Protein 3EGC (pdb70)

Nearest PDB structures (foldseek):
  3egc-assembly3_E  TM=1.004E+00  e=5.718E-53  Burkholderia thailandensis E264
  3egc-assembly3_F  TM=1.004E+00  e=3.625E-52  Burkholderia thailandensis E264
  2jcg-assembly1_A-2  TM=8.851E-01  e=3.028E-18  Priestia megaterium
  4rk0-assembly1_B  TM=8.457E-01  e=2.436E-17  Enterococcus faecalis V583
  3d8u-assembly1_A  TM=8.103E-01  e=1.680E-12  Vibrio parahaemolyticus

B-factor: mean 36.32, std 6.31, range [16.02, 64.43]

InterPro domains:
  IPR000843 LacI-type HTH domain [PF00356] (11-56)
  IPR000843 LacI-type HTH domain [PS50932] (10-64)
  IPR000843 LacI-type HTH domain [SM00354] (9-79)
  IPR000843 LacI-type HTH domain [cd01392] (13-64)
  IPR001761 Periplasmic binding protein/LacI sugar binding domain [PF00532] (68-327)
  IPR010982 Lambda repressor-like, DNA-binding domain superfamily [G3DSA:1.10.260.40] (3-66)
  IPR010982 Lambda repressor-like, DNA-binding domain superfamily [SSF47413] (9-68)
  IPR028082 Periplasmic binding protein-like I [SSF53822] (69-324)

Radius of gyration: 48.57 Å; Cα contacts (8 Å, |Δi|>4): 3548; chains: 6; bounding box: 94×152×73 Å

CATH classification: 3.40.50.2300 (+1 more: 3.40.50.2300)

Secondary structure (DSSP, 8-state):
---EEEEEES-TTSHHHHHHHHHHHHHHHHTT-EEEEEE-TT-HHHHHHHHHHHHHTT-SEEEE-PPSS--HHHHHSS-TTS-EEEESS----TT-EEEEE-HHHHHHHHHHHHHHTT--SEEEE-S-TTSHHHHHHHHHHHHHHHHTT----GGGEE---HHHHHHHHT----SEEEESSHHHHHHHHHHHHHHT--BTTTBEEEEES--GGGGGSSS---EEE--HHHHHHHHHHHHHHHHHTSS---EEEE--EEE--/---EEEEEES-TTSHHHHHHHHHHHHHHHHHT-EEEEEE-TT-HHHHHHHHHHHHHTT-SEEEE-PPSS--THHHHSS-TTS-EEEESS----TT-EEEEE-HHHHHHHHHHHHHHTT--SEEEE-S-TTSHHHHHHHHHHHHHHHHHT----GGGEE---HHHHHHHHT----SEEEESSHHHHHHHHHHHHHHT--BTTTBEEEEES--GGGGGSSSPPPEEE--HHHHHHHHHHHHHHHHHTS----EEEE--EEE--/---EEEEEES-TTSHHHHHHHHHHHHHHHHTT-EEEEEE-TT-HHHHHHHHHHHHHTT-SEEEE-PPSS--THHHHSS-TTS-EEEESS----TT-EEEEE-HHHHHHHHHHHHHHTT--SEEEE-S-TTSHHHHHHHHHHHHHHHHTT----GGGEE---HHHHHHHHT----SEEEESSHHHHHHHHHHHHHHT--BTTTBEEEEES--GGGGGSSSPPPEEE--HHHHHHHHHHHHHHHHHTSS---EEEE--EEE--/---EEEEEES-TTSHHHHHHHHHHHHHHHHTT-EEEEEE-TT-HHHHHHHHHHHHHTT-SEEEE-PPSS--THHHHSS-TTS-EEEESS----TT-EEEEE-HHHHHHHHHHHHHHTT--SEEEE-SSTTSHHHHHHHHHHHHHHHHTT----GGGEE---HHHHHHHHTSTT--SEEEESSHHHHHHHHHHHHHTT--BTTTBEEEEES--GGGGGSSS---EEE--HHHHHHHHHHHHHHHHHTS----EEEEPPEEE--/---EEEEEES-TTSHHHHHHHHHHHHHHHHTT-EEEEEE-TT-HHHHHHHHHHHHHTT-SEEEE-PPSS--THHHHHS-TTS-EEEESS----TT-EEEEE-HHHHHHHHHHHHHHTT--SEEEE-S-TTSHHHHHHHHHHHHHHHHHT----GGGEE---HHHHHHHHT----SEEEESSHHHHHHHHHHHHHHT--BTTTBEEEEES--GGGGGSSS---EEE--HHHHHHHHHHHHHHHHHTSS---EEEE--EEE--/---EEEEEES-TTSHHHHHHHHHHHHHHHHTT-EEEEEE-TT-HHHHHHHHHHHHHTT-SEEEE-PPSS--HHHHHSS-TTS-EEEESS----TT-EEEEE-HHHHHHHHHHHHHHTT--SEEEE-SSTTSHHHHHHHHHHHHHHHHTT----GGGEE---HHHHHHHHTSTT--SEEEESSHHHHHHHHHHHHHTT--BTTTBEEEEES--GGGGGSSS---EEE--HHHHHHHHHHHHHHHHHTSS---EEEEPPEEE--

Organism: Burkholderia thailandensis (strain ATCC 700388 / DSM 13276 / CCUG 48851 / CIP 106301 / E264) (NCBI:txid271848)

Solvent-accessible surface area: 60877 Å² total; per-residue (Å²): 252,43,52,20,0,0,0,0,0,0,29,0,41,21,16,13,12,0,34,0,0,8,5,0,6,57,10,0,43,145,74,53,9,4,3,5,4,2,5,0,55,79,56,38,74,72,0,107,102,0,4,36,52,0,41,114,87,140,6,20,0,0,0,0,1,3,1,72,35,122,22,11,26,5,114,99,104,23,63,193,110,22,15,7,0,0,0,14,19,48,14,125,17,118,60,29,0,7,0,0,3,26,1,46,160,6,0,94,53,0,0,75,62,2,38,92,124,62,25,76,98,0,0,0,0,2,21,50,12,6,28,14,12,4,49,26,12,4,130,0,0,48,33,1,0,82,72,50,63,35,101,43,100,19,89,14,10,8,52,88,22,88,102,16,0,40,143,3,5,84,65,106,53,0,36,0,0,0,0,4,23,5,80,15,0,14,0,0,14,56,0,4,101,80,54,59,39,142,30,8,106,22,0,25,1,0,0,0,10,55,28,59,6,0,39,26,18,128,42,53,0,11,0,0,49,12,32,11,119,120,0,0,55,13,0,0,88,13,0,2,78,37,37,99,68,94,31,132,33,77,93,55,93,18,143,15,131,54,18,63,99,250,44,53,21,0,0,0,0,0,0,30,0,33,20,15,14,11,0,34,0,0,9,5,0,5,60,14,0,49,153,84,50,9,5,3,5,2,0,5,0,53,80,53,26,68,67,0,30,102,0,4,36,47,0,40,116,86,139,5,20,0,0,0,0,1,3,1,51,5,35,24,2,4,7,115,76,86,21,64,193,112,22,17,6,0,0,0,15,21,42,15,79,14,117,62,31,1,6,0,0,3,27,1,49,157,5,0,97,53,0,0,75,59,2,38,92,122,61,24,79,100,0,0,0,0,3,21,38,28,2,23,8,11,4,34,26,12,35,131,0,0,97,32,2,0,86,74,50,61,35,101,43,100,108,106,12,23,14,73,89,22,88,103,16,0,40,150,2,6,82,64,102,51,0,36,0,0,0,0,4,23,5,79,14,0,12,0,0,13,56,0,4,101,81,54,62,39,140,31,7,105,22,0,25,1,0,0,0,10,55,29,60,6,0,39,29,20,125,42,51,0,10,0,0,50,12,33,11,118,120,1,0,52,15,0,0,84,14,0,3,76,35,38,101,66,94,32,131,32,77,93,56,94,18,141,12,131,54,19,63,103,248,42,51,19,0,0,0,0,0,1,28,0,34,20,16,14,11,0,34,0,0,8,5,0,5,61,17,0,49,160,85,52,10,4,3,5,4,2,4,0,53,81,53,26,69,70,0,32,102,0,4,36,49,1,38,117,87,136,6,21,0,0,0,0,1,3,1,50,5,35,22,2,4,6,115,76,82,23,62,191,114,22,16,6,0,0,0,14,22,42,15,81,15,118,60,29,0,6,0,0,4,28,1,48,154,5,0,93,52,0,0,76,58,2,39,91,121,63,25,76,99,0,0,0,1,3,24,38,28,2,23,7,11,6,34,26,12,35,132,0,0,90,32,2,0,84,73,50,62,34,100,44,100,111,104,14,24,14,74,89,22,89,104,16,0,40,152,3,6,83,62,107,53,0,38,0,0,0,0,5,24,5,80,13,0,12,0,0,14,57,0,4,102,78,54,61,38,142,30,8,104,22,0,26,1,0,0,0,10,54,29,58,6,0,40,30,18,126,43,54,0,11,0,0,48,11,34,12,117,117,0,0,54,15,0,0,85,16,0,4,79,38,38,99,66,95,32,132,32,80,95,56,92,19,140,14,129,56,18,64,103,250,42,52,20,0,0,0,0,0,0,29,0,40,21,14,13,11,0,35,0,0,7,6,0,5,58,10,0,45,146,75,51,9,4,3,5,4,1,5,1,55,77,54,37,74,72,0,106,103,0,5,36,50,0,41,116,87,138,6,21,0,0,0,0,1,4,1,84,40,139,24,35,25,6,151,98,104,21,64,190,114,24,15,7,0,0,0,16,21,54,14,194,22,116,62,30,1,7,0,0,4,26,2,46,159,5,0,95,50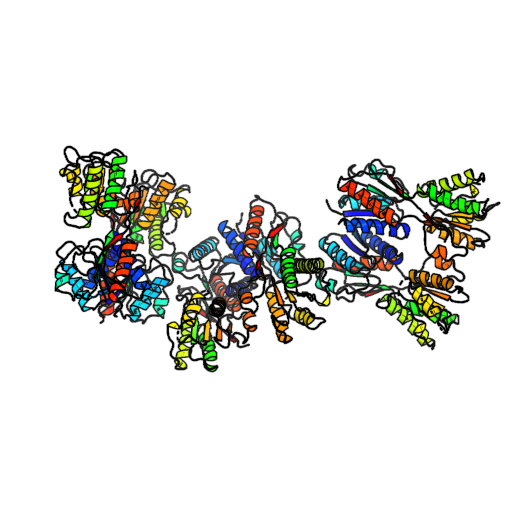,0,0,75,59,2,39,91,122,59,26,76,101,0,0,0,0,4,21,48,65,46,30,11,12,4,118,24,12,35,129,0,0,93,32,1,1,86,73,48,61,33,101,46,98,112,108,12,24,10,78,88,25,90,102,16,0,39,152,3,7,85,34,113,69,50,0,35,0,0,0,0,6,23,4,79,14,0,13,0,0,15,56,0,4,102,82,54,61,39,141,30,8,105,22,0,22,1,0,0,0,10,56,28,59,5,0,38,27,20,126,43,51,0,10,0,1,49,12,32,11,119,124,0,0,55,14,0,0,86,12,0,3,77,38,38,103,64,94,31,131,34,76,94,53,96,20,143,14,129,56,17,65,100,132,40,51,20,0,0,0,0,0,0,30,0,36,21,15,15,10,0,35,0,0,8,5,0,7,63,18,0,50,159,79,51,10,5,2,6,4,2,6,0,52,78,53,36,71,70,0,66,105,0,4,36,50,1,10,112,87,43,5,19,0,0,0,0,1,3,2,82,42,85,25,28,4,4,139,15,25,10,26,189,106,25,15,7,0,0,0,14,22,54,15,196,24,118,63,28,0,6,0,0,4,26,2,47,156,5,0,96,51,0,0,78,59,1,37,92,122,59,27,75,99,0,0,0,1,3,21,47,64,46,29,12,13,4,119,25,12,34,131,0,0,92,33,1,1,85,74,52,63,34,102,44,98,108,104,15,25,13,76,88,24,86,103,17,0,39,149,3,7,79,66,105,53,0,34,0,0,0,0,5,24,6,80,14,0,14,0,0,15,63,0,4,107,81,56,62,38,142,30,8,106,22,0,24,1,0,0,0,10,53,30,59,8,0,42,36,19,126,44,50,0,12,0,1,49,14,32,10,118,118,1,0,53,14,0,0,86,14,0,3,78,37,39,101,66,94,32,132,34,73,96,54,95,19,140,13,131,55,18,64,102,251,44,52,18,0,0,0,0,0,0,30,0,43,20,17,14,11,0,32,0,0,7,5,0,5,58,9,0,43,155,76,53,10,4,2,7,5,2,6,0,54,78,56,37,71,76,0,108,104,0,4,38,56,0,38,112,85,140,6,20,0,0,0,0,1,4,2,87,42,138,23,37,25,5,153,98,102,20,62,188,114,23,15,7,0,0,0,15,21,53,14,196,22,117,61,28,0,6,0,0,3,24,1,46,162,6,0,94,53,0,0,75,61,2,38,92,122,59,27,77,100,0,0,0,0,3,22,46,65,47,30,11,11,5,117,24,12,36,129,0,0,96,32,1,0,86,73,49,61,34,103,42,102,111,109,14,24,13,76,88,24,89,103,14,0,39,154,3,7,84,36,114,70,52,0,34,0,0,0,0,5,23,5,79,15,0,16,0,0,16,62,0,4,106,81,54,60,40,140,30,8,105,23,0,24,1,0,0,0,11,55,26,58,6,0,39,31,19,129,44,51,0,10,0,1,47,12,31,12,117,121,1,0,53,13,0,0,86,14,0,2,76,39,41,99,67,94,34,132,35,74,93,58,95,17,140,15,131,56,18,65,100

Sequence (1568 aa):
RSNVVGLIVSDIENVFFAEVASGVESEARHKGYSVLLANTAEDIVREREAVGQFFERRVDGLILAPSEGEHDYLRTELPKTFPIVAVNRELRIPGCGAVLSENVRGARTAVEYLIARGHTRIGAIVGSAGLMTSRERLKGFRAAMSAAGLPVRQEWIAANGRDGAIKVLTGDRPTALLTSSHRITEGAMQALNVLGLRYGPDVEIVSFDNLPWMAFLDPPLPVVEQPTRRIGQEAMRMLIHMIEGTGNATEMRLQTRFVTHRSNVVGLIVSDIENVFFAEVASGVESEARHHKGYSVLLANTAEDIVREREAVGQFFERRVDGLILAPSEGEHDYLRTELPKTFPIVAVNRELRIPGCGAVLSENVRGARTAVEYLIARGHTRIGAIVGSAGLMTSRERLKGFRAAMSAAGLPVRQEWIAANGRDGAIKVLTGDRPTALLTSSHRITEGAMQALNVLGLRYGPDVEIVSFDNLPWMAFLDPPLPVVEQPTRRIGQEAMRMLIHMIEGTGNATEMRLQTRFVTHRSNVVGLIVSDIENVFFAEVASGVESEARHKGYSVLLANTAEDIVREREAVGQFFERRVDGLILAPSEGEHDYLRTELPKTFPIVAVNRELRIPGCGAVLSENVRGARTAVEYLIARGHTRIGAIVGSAGLMTSRERLKGFRAAMSAAGLPVRQEWIAANGRDGAIKVLTGDRPTALLTSSHRITEGAMQALNVLGLRYGPDVEIVSFDNLPWMAFLDPPLPVVEQPTRRIGQEAMRMLIHMIEGTGNATEMRLQTRFVTHRSNVVGLIVSDIENVFFAEVASGVESEARHKGYSVLLANTAEDIVREREAVGQFFERRVDGLILAPSEGEHDYLRTELPKTFPIVAVNRELRIPGCGAVLSENVRGARTAVEYLIARGHTRIGAIVGSAGLMTSRERLKGFRAAMSAAGLPVRQEWIAANGRDGAIKVLTGADRPTALLTSSHRITEGAMQALNVLGLRYGPDVEIVSFDNLPWMAFLDPPLPVVEQPTRRIGQEAMRMLIHMIEGTGNATEMRLQTRFVTHRSNVVGLIVSDIENVFFAEVASGVESEARHKGYSVLLANTAEDIVREREAVGQFFERRVDGLILAPSEGEHDYLRTELPKTFPIVAVNRELRIPGCGAVLSENVRGARTAVEYLIARGHTRIGAIVGSAGLMTSRERLKGFRAAMSAAGLPVRQEWIAANGRDGAIKVLTGDRPTALLTSSHRITEGAMQALNVLGLRYGPDVEIVSFDNLPWMAFLDPPLPVVEQPTRRIGQEAMRMLIHMIEGTGNATEMRLQTRFVTHRSNVVGLIVSDIENVFFAEVASGVESEARHKGYSVLLANTAEDIVREREAVGQFFERRVDGLILAPSEGEHDYLRTELPKTFPIVAVNRELRIPGCGAVLSENVRGARTAVEYLIARGHTRIGAIVGSAGLMTSRERLKGFRAAMSAAGLPVRQEWIAANGRDGAIKVLTGADRPTALLTSSHRITEGAMQALNVLGLRYGPDVEIVSFDNLPWMAFLDPPLPVVEQPTRRIGQEAMRMLIHMIEGTGNATEMRLQTRFVTH

Foldseek 3Di:
DQLEEEEEAAACPPVLNVLLVVLQCVLSVVVRHHYDYHYNVLPVVSVVVSVVVCVVVPGLAYEYADRPDADCCVVVVDDLLHEYEYEQFHRPDPQYFYQHAQQLVLLLVQLLVVVVVPWQQEAEEAAAPPTPLRVNSVNSNVVNCVVVVRDYDPQSYHHCCLVVLLRQCPDVRTQEYEYEAVSVVVSNVVNCVVVVHDDPRRYDYEYEDDDPVQVVDVNRHKYWYDPSSVSSNVSSVQRVCSSVVNDGGYYHYDYIDIGRD/DQQEEEEEAAACPPVLNVLLVVLQCVLSVVVRHHYHYDYNVLPQVVSVVSVVVCVVVPGLEYEYADHPDADCCVVVVDDLLHEYEYEQFHRPHPQYFYEHAQQLQLLLVLLLVVVVVPWQQEAEEEAACVTPLRVNSVNSNVVNCVVVVRDYDPQRYHHVCLVVLLRQCVDVHTQEYEYEAPSVVVSNVVNCVVVVHDDPRRYDYEYEDDDVVQVVDVNRHKYWHTPSSVSSNVRNVQSVCSSVVNDGHYYHYDYIDIGDD/DQQEEEEEAAACPPVLVVLLVVLQCVLSVVVRHHYDYDYNVLPQVSVVVSVVVCVVVDDLEYEYADRPDADCCVVVVDDLLHEYEYEQFDRPHPQYFYEHAQQLVLLLVQLLVVVVVPWQQEAEEEAAPPTPLRVSNVNSNCVNCVVVVRDYDPQRYHHVCLVVLLRQCVDVHGQEYEYSAPSVVVSNVVNCVVVPHDDPPRYDYEYEDDDVVQVVDVNRHKYWHDPSSVSSNVSSVQSVCSSVVNDGHYYHYDYIDIGDD/DQLEEEEEAAACPPVLVVLLVVLLQVLSVVVRHHYDYDYNVLDQVSVVVSVVVCVVVPGLAYEAADRDDADCCCVVVDDLLHEYEYEQADRPHPQYFYEHAQQLVLLLVLLLVVVVVPWQQEAEEEAACVTPLRVSSVNSNVVNCVVVVRDYDPQRYHHVCLVSLLRQQVDPPHGQEYEYSAPSVVVSNVVNCVVVVHDDPPRYDYEYEDDDPVLVVDVNRHKYWHDPSSVSNNVSSVQRVCSSVVNDGHYYHYDDIDIDRD/DQQEEEEEAAACPPVLVVLLQLLQCVQSVVVRHHYHYDYNVLDPVSRVVSVVVVVVVPGLAYEYADRDDADCCCVVVDDLLHEYEYEQFHRPHPQYFYEHAQQLVLLLVLLLVVVVVPWQQEAEEEAACVTPLRVSSVNSNCVNCVVVVRDYDPLRYHHVCLVVLLRQCVDVRTQEYEYSAVSVVVSNVVNCVVVPHDDPRRYDYEYEDDDPVQVVDVNRHKYWHDPSSVSNNVSNVQSVCSSVVNDGGYYHYDYIHIGRD/DQLEEEEEAAACPPVLNVLLVVLQCVQSVVVRHHYHYHYNVLDPVSVVVSVVVCVVVPGLAYEYADRPDADCCVVVVDDLLHEYEYEQAHRPHPQYFYEHAQQLVLLLVLLLVVVVVPWQQEAEEEAACPTPLRVNSVNSNVVNCVVVVRDYDPQRYHHVCLVVLLRQQPDPPHTQEYEYSAPSVVVSNVVNCVVVPHDDPRRYDYEYEDDDVVQVVDVNRHKYWYDPSSVSSNVRSVQRVCSSVVNDGHYYHYDYIDIDRD

Structure (mmCIF, N/CA/C/O backbone):
data_3EGC
#
_entry.id   3EGC
#
_cell.length_a   50.712
_cell.length_b   288.651
_cell.length_c   63.355
_cell.angle_alpha   90.000
_cell.angle_beta   113.590
_cell.angle_gamma   90.000
#
_symmetry.space_group_name_H-M   'P 1 21 1'
#
loop_
_entity.id
_entity.type
_entity.pdbx_description
1 polymer 'putative ribose operon repressor'
2 water water
#
loop_
_atom_site.group_PDB
_atom_site.id
_atom_site.type_symbol
_atom_site.label_atom_id
_atom_site.label_alt_id
_atom_site.label_comp_id
_atom_site.label_asym_id
_atom_site.label_entity_id
_atom_site.label_seq_id
_atom_site.pdbx_PDB_ins_code
_atom_site.Cartn_x
_atom_site.Cartn_y
_atom_site.Cartn_z
_atom_site.occupancy
_atom_site.B_iso_or_equiv
_atom_site.auth_seq_id
_atom_site.auth_comp_id
_atom_site.auth_asym_id
_atom_site.auth_atom_id
_atom_site.pdbx_PDB_model_num
ATOM 1 N N . ARG A 1 7 ? 5.290 9.188 -5.987 1.00 43.61 66 ARG A N 1
ATOM 2 C CA . ARG A 1 7 ? 4.334 9.902 -6.857 1.00 43.71 66 ARG A CA 1
ATOM 3 C C . ARG A 1 7 ? 3.022 10.212 -6.133 1.00 42.58 66 ARG A C 1
ATOM 4 O O . ARG A 1 7 ? 2.387 11.225 -6.434 1.00 42.53 66 ARG A O 1
ATOM 12 N N . SER A 1 8 ? 2.644 9.389 -5.152 1.00 40.88 67 SER A N 1
ATOM 13 C CA . SER A 1 8 ? 1.521 9.796 -4.275 1.00 40.09 67 SER A CA 1
ATOM 14 C C . SER A 1 8 ? 1.907 10.770 -3.131 1.00 38.68 67 SER A C 1
ATOM 15 O O . SER A 1 8 ? 1.080 11.497 -2.624 1.00 38.72 67 SER A O 1
ATOM 18 N N . ASN A 1 9 ? 3.170 10.795 -2.741 1.00 37.55 68 ASN A N 1
ATOM 19 C CA . ASN A 1 9 ? 3.595 11.630 -1.595 1.00 36.81 68 ASN A CA 1
ATOM 20 C C . ASN A 1 9 ? 2.995 11.245 -0.240 1.00 35.47 68 ASN A C 1
ATOM 21 O O . ASN A 1 9 ? 2.807 12.111 0.634 1.00 34.84 68 ASN A O 1
ATOM 26 N N . VAL A 1 10 ? 2.758 9.943 -0.072 1.00 33.78 69 VAL A N 1
ATOM 27 C CA . VAL A 1 10 ? 2.231 9.393 1.160 1.00 32.64 69 VAL A CA 1
ATOM 28 C C . VAL A 1 10 ? 3.156 8.262 1.527 1.00 32.40 69 VAL A C 1
ATOM 29 O O . VAL A 1 10 ? 3.506 7.421 0.730 1.00 31.79 69 VAL A O 1
ATOM 33 N N . VAL A 1 11 ? 3.551 8.218 2.777 1.00 31.90 70 VAL A N 1
ATOM 34 C CA . VAL A 1 11 ? 4.405 7.139 3.201 1.00 30.60 70 VAL A CA 1
ATOM 35 C C . VAL A 1 11 ? 3.693 6.475 4.371 1.00 29.48 70 VAL A C 1
ATOM 36 O O . VAL A 1 11 ? 2.990 7.137 5.086 1.00 29.74 70 VAL A O 1
ATOM 40 N N . GLY A 1 12 ? 3.916 5.193 4.574 1.00 28.30 71 GLY A N 1
ATOM 41 C CA . GLY A 1 12 ? 3.248 4.444 5.637 1.00 28.52 71 GLY A CA 1
ATOM 42 C C . GLY A 1 12 ? 4.195 4.325 6.822 1.00 28.15 71 GLY A C 1
ATOM 43 O O . GLY A 1 12 ? 5.344 3.961 6.611 1.00 28.56 71 GLY A O 1
ATOM 44 N N . LEU A 1 13 ? 3.759 4.706 8.030 1.00 26.36 72 LEU A N 1
ATOM 45 C CA . LEU A 1 13 ? 4.566 4.514 9.230 1.00 26.22 72 LEU A CA 1
ATOM 46 C C . LEU A 1 13 ? 3.867 3.494 10.108 1.00 25.95 72 LEU A C 1
ATOM 47 O O . LEU A 1 13 ? 2.690 3.654 10.459 1.00 26.41 72 LEU A O 1
ATOM 52 N N . ILE A 1 14 ? 4.538 2.396 10.336 1.00 25.99 73 ILE A N 1
ATOM 53 C CA . ILE A 1 14 ? 3.949 1.314 11.089 1.00 27.37 73 ILE A CA 1
ATOM 54 C C . ILE A 1 14 ? 4.833 1.108 12.278 1.00 27.78 73 ILE A C 1
ATOM 55 O O . ILE A 1 14 ? 5.986 0.873 12.136 1.00 28.58 73 ILE A O 1
ATOM 60 N N . VAL A 1 15 ? 4.271 1.225 13.454 1.00 28.20 74 VAL A N 1
ATOM 61 C CA . VAL A 1 15 ? 5.036 1.237 14.653 1.00 28.91 74 VAL A CA 1
ATOM 62 C C . VAL A 1 15 ? 4.553 0.127 15.590 1.00 29.22 74 VAL A C 1
ATOM 63 O O . VAL A 1 15 ? 3.354 -0.052 15.766 1.00 29.83 74 VAL A O 1
ATOM 67 N N . SER A 1 16 ? 5.478 -0.569 16.252 1.00 29.31 75 SER A N 1
ATOM 68 C CA . SER A 1 16 ? 5.115 -1.642 17.141 1.00 29.60 75 SER A CA 1
ATOM 69 C C . SER A 1 16 ? 4.445 -1.189 18.478 1.00 31.46 75 SER A C 1
ATOM 70 O O . SER A 1 16 ? 3.631 -1.968 19.085 1.00 32.29 75 SER A O 1
ATOM 73 N N . ASP A 1 17 ? 4.747 0.036 18.939 1.00 30.45 76 ASP A N 1
ATOM 74 C CA . ASP A 1 17 ? 4.061 0.529 20.113 1.00 31.03 76 ASP A CA 1
ATOM 75 C C . ASP A 1 17 ? 4.075 2.061 20.296 1.00 30.63 76 ASP A C 1
ATOM 76 O O . ASP A 1 17 ? 4.928 2.582 20.993 1.00 29.42 76 ASP A O 1
ATOM 81 N N . ILE A 1 18 ? 3.119 2.755 19.668 1.00 30.42 77 ILE A N 1
ATOM 82 C CA . ILE A 1 18 ? 3.116 4.222 19.701 1.00 30.51 77 ILE A CA 1
ATOM 83 C C . ILE A 1 18 ? 3.036 4.818 21.173 1.00 30.79 77 ILE A C 1
ATOM 84 O O . ILE A 1 18 ? 3.510 5.935 21.447 1.00 29.58 77 ILE A O 1
ATOM 89 N N . GLU A 1 19 ? 2.479 4.039 22.114 1.00 30.44 78 GLU A N 1
ATOM 90 C CA . GLU A 1 19 ? 2.298 4.500 23.508 1.00 30.71 78 GLU A CA 1
ATOM 91 C C . GLU A 1 19 ? 3.640 4.530 24.275 1.00 30.95 78 GLU A C 1
ATOM 92 O O . GLU A 1 19 ? 3.751 5.122 25.339 1.00 30.62 78 GLU A O 1
ATOM 98 N N . ASN A 1 20 ? 4.641 3.843 23.720 1.00 30.52 79 ASN A N 1
ATOM 99 C CA . ASN A 1 20 ? 5.993 3.819 24.248 1.00 30.12 79 ASN A CA 1
ATOM 100 C C . ASN A 1 20 ? 6.671 5.070 23.634 1.00 30.16 79 ASN A C 1
ATOM 101 O O . ASN A 1 20 ? 6.643 5.340 22.421 1.00 29.63 79 ASN A O 1
ATOM 106 N N . VAL A 1 21 ? 7.223 5.841 24.531 1.00 29.72 80 VAL A N 1
ATOM 107 C CA . VAL A 1 21 ? 7.741 7.129 24.246 1.00 30.43 80 VAL A CA 1
ATOM 108 C C . VAL A 1 21 ? 8.881 7.038 23.227 1.00 29.16 80 VAL A C 1
ATOM 109 O O . VAL A 1 21 ? 9.099 7.974 22.461 1.00 29.01 80 VAL A O 1
ATOM 113 N N . PHE A 1 22 ? 9.584 5.912 23.214 1.00 27.41 81 PHE A N 1
ATOM 114 C CA . PHE A 1 22 ? 10.604 5.699 22.225 1.00 27.74 81 PHE A CA 1
ATOM 115 C C . PHE A 1 22 ? 10.057 5.911 20.801 1.00 26.75 81 PHE A C 1
ATOM 116 O O . PHE A 1 22 ? 10.582 6.701 20.030 1.00 26.86 81 PHE A O 1
ATOM 124 N N . PHE A 1 23 ? 9.015 5.150 20.473 1.00 26.35 82 PHE A N 1
ATOM 125 C CA . PHE A 1 23 ? 8.352 5.145 19.181 1.00 26.04 82 PHE A CA 1
ATOM 126 C C . PHE A 1 23 ? 7.600 6.450 18.820 1.00 25.79 82 PHE A C 1
ATOM 127 O O . PHE A 1 23 ? 7.516 6.806 17.683 1.00 26.37 82 PHE A O 1
ATOM 135 N N . ALA A 1 24 ? 6.997 7.093 19.799 1.00 25.44 83 ALA A N 1
ATOM 136 C CA . ALA A 1 24 ? 6.436 8.414 19.648 1.00 26.04 83 ALA A CA 1
ATOM 137 C C . ALA A 1 24 ? 7.474 9.477 19.211 1.00 25.78 83 ALA A C 1
ATOM 138 O O . ALA A 1 24 ? 7.176 10.373 18.399 1.00 24.74 83 ALA A O 1
ATOM 140 N N . GLU A 1 25 ? 8.638 9.432 19.829 1.00 25.83 84 GLU A N 1
ATOM 141 C CA . GLU A 1 25 ? 9.723 10.350 19.426 1.00 27.07 84 GLU A CA 1
ATOM 142 C C . GLU A 1 25 ? 10.325 9.978 18.029 1.00 26.83 84 GLU A C 1
ATOM 143 O O . GLU A 1 25 ? 10.725 10.856 17.293 1.00 26.53 84 GLU A O 1
ATOM 149 N N . VAL A 1 26 ? 10.379 8.687 17.684 1.00 26.52 85 VAL A N 1
ATOM 150 C CA . VAL A 1 26 ? 10.797 8.285 16.311 1.00 26.01 85 VAL A CA 1
ATOM 151 C C . VAL A 1 26 ? 9.766 8.773 15.262 1.00 26.88 85 VAL A C 1
ATOM 152 O O . VAL A 1 26 ? 10.129 9.268 14.192 1.00 25.96 85 VAL A O 1
ATOM 156 N N . ALA A 1 27 ? 8.472 8.618 15.605 1.00 26.09 86 ALA A N 1
ATOM 157 C CA . ALA A 1 27 ? 7.392 9.046 14.747 1.00 26.07 86 ALA A CA 1
ATOM 158 C C . ALA A 1 27 ? 7.463 10.571 14.492 1.00 26.17 86 ALA A C 1
ATOM 159 O O . ALA A 1 27 ? 7.220 11.027 13.342 1.00 25.40 86 ALA A O 1
ATOM 161 N N . SER A 1 28 ? 7.731 11.315 15.569 1.00 24.73 87 SER A N 1
ATOM 162 C CA . SER A 1 28 ? 7.951 12.779 15.522 1.00 26.27 87 SER A CA 1
ATOM 163 C C . SER A 1 28 ? 9.067 13.128 14.490 1.00 25.08 87 SER A C 1
ATOM 164 O O . SER A 1 28 ? 8.860 13.933 13.615 1.00 25.85 87 SER A O 1
ATOM 167 N N . GLY A 1 29 ? 10.214 12.470 14.578 1.00 24.89 88 GLY A N 1
ATOM 168 C CA . GLY A 1 29 ? 11.319 12.676 13.605 1.00 25.67 88 GLY A CA 1
ATOM 169 C C . GLY A 1 29 ? 10.931 12.337 12.162 1.00 26.06 88 GLY A C 1
ATOM 170 O O . GLY A 1 29 ? 11.303 13.088 11.183 1.00 25.59 88 GLY A O 1
ATOM 171 N N . VAL A 1 30 ? 10.208 11.214 12.004 1.00 25.53 89 VAL A N 1
ATOM 172 C CA . VAL A 1 30 ? 9.701 10.812 10.696 1.00 26.81 89 VAL A CA 1
ATOM 173 C C . VAL A 1 30 ? 8.708 11.887 10.092 1.00 28.10 89 VAL A C 1
ATOM 174 O O . VAL A 1 30 ? 8.829 12.289 8.940 1.00 27.55 89 VAL A O 1
ATOM 178 N N . GLU A 1 31 ? 7.765 12.342 10.909 1.00 28.50 90 GLU A N 1
ATOM 179 C CA . GLU A 1 31 ? 6.755 13.286 10.477 1.00 30.17 90 GLU A CA 1
ATOM 180 C C . GLU A 1 31 ? 7.343 14.647 10.127 1.00 30.11 90 GLU A C 1
ATOM 181 O O . GLU A 1 31 ? 6.926 15.282 9.197 1.00 29.35 90 GLU A O 1
ATOM 187 N N . SER A 1 32 ? 8.341 15.069 10.882 1.00 30.54 91 SER A N 1
ATOM 188 C CA . SER A 1 32 ? 8.995 16.338 10.663 1.00 30.40 91 SER A CA 1
ATOM 189 C C . SER A 1 32 ? 9.810 16.303 9.349 1.00 30.58 91 SER A C 1
ATOM 190 O O . SER A 1 32 ? 9.797 17.235 8.539 1.00 30.93 91 SER A O 1
ATOM 193 N N . GLU A 1 33 ? 10.499 15.210 9.098 1.00 29.84 92 GLU A N 1
ATOM 194 C CA . GLU A 1 33 ? 11.233 15.083 7.875 1.00 30.35 92 GLU A CA 1
ATOM 195 C C . GLU A 1 33 ? 10.276 14.939 6.660 1.00 30.78 92 GLU A C 1
ATOM 196 O O . GLU A 1 33 ? 10.517 15.544 5.658 1.00 30.46 92 GLU A O 1
ATOM 202 N N . ALA A 1 34 ? 9.179 14.190 6.789 1.00 30.94 93 ALA A N 1
ATOM 203 C CA . ALA A 1 34 ? 8.197 14.014 5.705 1.00 31.80 93 ALA A CA 1
ATOM 204 C C . ALA A 1 34 ? 7.550 15.349 5.300 1.00 32.81 93 ALA A C 1
ATOM 205 O O . ALA A 1 34 ? 7.516 15.721 4.141 1.00 32.62 93 ALA A O 1
ATOM 207 N N . ARG A 1 35 ? 7.106 16.085 6.298 1.00 34.11 94 ARG A N 1
ATOM 208 C CA . ARG A 1 35 ? 6.549 17.420 6.128 1.00 35.44 94 ARG A CA 1
ATOM 209 C C . ARG A 1 35 ? 7.527 18.393 5.382 1.00 36.07 94 ARG A C 1
ATOM 210 O O . ARG A 1 35 ? 7.175 19.049 4.425 1.00 36.08 94 ARG A O 1
ATOM 218 N N . HIS A 1 36 ? 8.772 18.474 5.843 1.00 36.78 95 HIS A N 1
ATOM 219 C CA . HIS A 1 36 ? 9.829 19.281 5.227 1.00 38.02 95 HIS A CA 1
ATOM 220 C C . HIS A 1 36 ? 10.025 18.934 3.769 1.00 37.24 95 HIS A C 1
ATOM 221 O O . HIS A 1 36 ? 10.491 19.743 2.995 1.00 37.08 95 HIS A O 1
ATOM 228 N N . LYS A 1 37 ? 9.722 17.690 3.417 1.00 36.83 96 LYS A N 1
ATOM 229 C CA . LYS A 1 37 ? 9.801 17.295 2.022 1.00 36.25 96 LYS A CA 1
ATOM 230 C C . LYS A 1 37 ? 8.479 17.185 1.307 1.00 35.53 96 LYS A C 1
ATOM 231 O O . LYS A 1 37 ? 8.481 16.697 0.191 1.00 35.61 96 LYS A O 1
ATOM 237 N N . GLY A 1 38 ? 7.371 17.590 1.941 1.00 34.84 97 GLY A N 1
ATOM 238 C CA . GLY A 1 38 ? 6.054 17.541 1.290 1.00 34.40 97 GLY A CA 1
ATOM 239 C C . GLY A 1 38 ? 5.445 16.151 1.173 1.00 35.03 97 GLY A C 1
ATOM 240 O O . GLY A 1 38 ? 4.581 15.917 0.289 1.00 35.23 97 GLY A O 1
ATOM 241 N N . TYR A 1 39 ? 5.871 15.213 2.031 1.00 33.79 98 TYR A N 1
ATOM 242 C CA . TYR A 1 39 ? 5.140 13.958 2.200 1.00 33.33 98 TYR A CA 1
ATOM 243 C C . TYR A 1 39 ? 4.179 13.946 3.381 1.00 33.09 98 TYR A C 1
ATOM 244 O O . TYR A 1 39 ? 4.488 14.507 4.414 1.00 32.14 98 TYR A O 1
ATOM 253 N N . SER A 1 40 ? 3.094 13.187 3.223 1.00 31.67 99 SER A N 1
ATOM 254 C CA . SER A 1 40 ? 2.169 12.903 4.271 1.00 31.63 99 SER A CA 1
ATOM 255 C C . SER A 1 40 ? 2.471 11.528 4.913 1.00 30.66 99 SER A C 1
ATOM 256 O O . SER A 1 40 ? 3.048 10.652 4.275 1.00 30.09 99 SER A O 1
ATOM 259 N N . VAL A 1 41 ? 2.019 11.359 6.158 1.00 30.14 100 VAL A N 1
ATOM 260 C CA . VAL A 1 41 ? 2.241 10.152 6.908 1.00 29.02 100 VAL A CA 1
ATOM 261 C C . VAL A 1 41 ? 1.015 9.452 7.442 1.00 29.40 100 VAL A C 1
ATOM 262 O O . VAL A 1 41 ? 0.315 9.970 8.333 1.00 29.05 100 VAL A O 1
ATOM 266 N N . LEU A 1 42 ? 0.770 8.258 6.921 1.00 29.25 101 LEU A N 1
ATOM 267 C CA . LEU A 1 42 ? -0.315 7.436 7.426 1.00 30.12 101 LEU A CA 1
ATOM 268 C C . LEU A 1 42 ? 0.221 6.606 8.623 1.00 30.00 101 LEU A C 1
ATOM 269 O O . LEU A 1 42 ? 1.334 6.019 8.563 1.00 30.36 101 LEU A O 1
ATOM 274 N N . LEU A 1 43 ? -0.552 6.532 9.689 1.00 29.16 102 LEU A N 1
ATOM 275 C CA . LEU A 1 43 ? -0.030 5.889 10.892 1.00 29.37 102 LEU A CA 1
ATOM 276 C C . LEU A 1 43 ? -0.758 4.607 11.223 1.00 28.37 102 LEU A C 1
ATOM 277 O O . LEU A 1 43 ? -1.963 4.547 11.125 1.00 28.39 102 LEU A O 1
ATOM 282 N N . ALA A 1 44 ? -0.003 3.556 11.534 1.00 27.39 103 ALA A N 1
ATOM 283 C CA . ALA A 1 44 ? -0.599 2.384 12.097 1.00 27.16 103 ALA A CA 1
ATOM 284 C C . ALA A 1 44 ? 0.158 1.998 13.364 1.00 27.68 103 ALA A C 1
ATOM 285 O O . ALA A 1 44 ? 1.401 2.166 13.483 1.00 27.46 103 ALA A O 1
ATOM 287 N N . ASN A 1 45 ? -0.604 1.520 14.322 1.00 28.25 104 ASN A N 1
ATOM 288 C CA . ASN A 1 45 ? -0.033 1.048 15.591 1.00 29.90 104 ASN A CA 1
ATOM 289 C C . ASN A 1 45 ? -0.382 -0.399 15.785 1.00 29.27 104 ASN A C 1
ATOM 290 O O . ASN A 1 45 ? -1.525 -0.693 15.783 1.00 29.23 104 ASN A O 1
ATOM 295 N N . THR A 1 46 ? 0.605 -1.270 15.963 1.00 30.49 105 THR A N 1
ATOM 296 C CA . THR A 1 46 ? 0.368 -2.733 15.985 1.00 31.34 105 THR A CA 1
ATOM 297 C C . THR A 1 46 ? 0.283 -3.304 17.362 1.00 32.30 105 THR A C 1
ATOM 298 O O . THR A 1 46 ? -0.175 -4.402 17.504 1.00 33.11 105 THR A O 1
ATOM 302 N N . ALA A 1 47 ? 0.736 -2.569 18.373 1.00 33.49 106 ALA A N 1
ATOM 303 C CA . ALA A 1 47 ? 0.810 -3.075 19.745 1.00 34.59 106 ALA A CA 1
ATOM 304 C C . ALA A 1 47 ? 1.498 -4.430 19.816 1.00 35.02 106 ALA A C 1
ATOM 305 O O . ALA A 1 47 ? 1.084 -5.265 20.586 1.00 34.83 106 ALA A O 1
ATOM 307 N N . GLU A 1 48 ? 2.551 -4.592 19.018 1.00 36.16 107 GLU A N 1
ATOM 308 C CA . GLU A 1 48 ? 3.484 -5.738 19.090 1.00 38.03 107 GLU A CA 1
ATOM 309 C C . GLU A 1 48 ? 2.810 -7.032 18.627 1.00 38.38 107 GLU A C 1
ATOM 310 O O . GLU A 1 48 ? 3.196 -8.119 19.032 1.00 38.79 107 GLU A O 1
ATOM 316 N N . ASP A 1 49 ? 1.773 -6.885 17.800 1.00 38.66 108 ASP A N 1
ATOM 317 C CA . ASP A 1 49 ? 1.084 -8.015 17.206 1.00 38.25 108 ASP A CA 1
ATOM 318 C C . ASP A 1 49 ? 1.478 -8.131 15.711 1.00 37.60 108 ASP A C 1
ATOM 319 O O . ASP A 1 49 ? 1.129 -7.289 14.890 1.00 37.14 108 ASP A O 1
ATOM 324 N N . ILE A 1 50 ? 2.195 -9.179 15.366 1.00 36.63 109 ILE A N 1
ATOM 325 C CA . ILE A 1 50 ? 2.633 -9.389 13.986 1.00 36.53 109 ILE A CA 1
ATOM 326 C C . ILE A 1 50 ? 1.441 -9.518 12.976 1.00 36.02 109 ILE A C 1
ATOM 327 O O . ILE A 1 50 ? 1.568 -9.173 11.809 1.00 36.44 109 ILE A O 1
ATOM 332 N N . VAL A 1 51 ? 0.289 -9.978 13.429 1.00 35.45 110 VAL A N 1
ATOM 333 C CA . VAL A 1 51 ? -0.858 -10.170 12.561 1.00 35.13 110 VAL A CA 1
ATOM 334 C C . VAL A 1 51 ? -1.461 -8.787 12.205 1.00 35.09 110 VAL A C 1
ATOM 335 O O . VAL A 1 51 ? -1.859 -8.518 11.084 1.00 35.77 110 VAL A O 1
ATOM 339 N N . ARG A 1 52 ? -1.530 -7.902 13.173 1.00 34.35 111 ARG A N 1
ATOM 340 C CA . ARG A 1 52 ? -1.779 -6.516 12.882 1.00 34.65 111 ARG A CA 1
ATOM 341 C C . ARG A 1 52 ? -0.712 -5.818 12.008 1.00 33.69 111 ARG A C 1
ATOM 342 O O . ARG A 1 52 ? -1.064 -5.024 11.170 1.00 32.44 111 ARG A O 1
ATOM 350 N N . GLU A 1 53 ? 0.566 -6.142 12.195 1.00 33.41 112 GLU A N 1
ATOM 351 C CA . GLU A 1 53 ? 1.596 -5.578 11.339 1.00 34.37 112 GLU A CA 1
ATOM 352 C C . GLU A 1 53 ? 1.357 -5.920 9.836 1.00 34.70 112 GLU A C 1
ATOM 353 O O . GLU A 1 53 ? 1.412 -5.058 8.944 1.00 34.20 112 GLU A O 1
ATOM 359 N N . ARG A 1 54 ? 1.107 -7.197 9.586 1.00 35.50 113 ARG A N 1
ATOM 360 C CA . ARG A 1 54 ? 0.899 -7.695 8.245 1.00 35.98 113 ARG A CA 1
ATOM 361 C C . ARG A 1 54 ? -0.368 -7.073 7.665 1.00 35.50 113 ARG A C 1
ATOM 362 O O . ARG A 1 54 ? -0.418 -6.753 6.506 1.00 35.46 113 ARG A O 1
ATOM 370 N N . GLU A 1 55 ? -1.392 -6.874 8.477 1.00 34.88 114 GLU A N 1
ATOM 371 C CA . GLU A 1 55 ? -2.586 -6.219 7.983 1.00 35.20 114 GLU A CA 1
ATOM 372 C C . GLU A 1 55 ? -2.383 -4.759 7.655 1.00 34.40 114 GLU A C 1
ATOM 373 O O . GLU A 1 55 ? -2.979 -4.221 6.685 1.00 33.98 114 GLU A O 1
ATOM 379 N N . ALA A 1 56 ? -1.578 -4.083 8.477 1.00 33.01 115 ALA A N 1
ATOM 380 C CA . ALA A 1 56 ? -1.263 -2.702 8.169 1.00 32.23 115 ALA A CA 1
ATOM 381 C C . ALA A 1 56 ? -0.482 -2.619 6.848 1.00 31.72 115 ALA A C 1
ATOM 382 O O . ALA A 1 56 ? -0.796 -1.770 5.990 1.00 30.99 115 ALA A O 1
ATOM 384 N N . VAL A 1 57 ? 0.499 -3.516 6.674 1.00 31.81 116 VAL A N 1
ATOM 385 C CA . VAL A 1 57 ? 1.393 -3.439 5.522 1.00 32.70 116 VAL A CA 1
ATOM 386 C C . VAL A 1 57 ? 0.526 -3.555 4.247 1.00 33.26 116 VAL A C 1
ATOM 387 O O . VAL A 1 57 ? 0.625 -2.740 3.356 1.00 32.99 116 VAL A O 1
ATOM 391 N N . GLY A 1 58 ? -0.341 -4.568 4.213 1.00 33.70 117 GLY A N 1
ATOM 392 C CA . GLY A 1 58 ? -1.273 -4.801 3.104 1.00 34.07 117 GLY A CA 1
ATOM 393 C C . GLY A 1 58 ? -2.248 -3.647 2.909 1.00 34.42 117 GLY A C 1
ATOM 394 O O . GLY A 1 58 ? -2.484 -3.201 1.807 1.00 34.37 117 GLY A O 1
ATOM 395 N N . GLN A 1 59 ? -2.752 -3.115 4.003 1.00 34.36 118 GLN A N 1
ATOM 396 C CA . GLN A 1 59 ? -3.625 -1.969 3.957 1.00 35.60 118 GLN A CA 1
ATOM 397 C C . GLN A 1 59 ? -2.928 -0.761 3.329 1.00 35.83 118 GLN A C 1
ATOM 398 O O . GLN A 1 59 ? -3.496 -0.097 2.429 1.00 35.18 118 GLN A O 1
ATOM 404 N N . PHE A 1 60 ? -1.687 -0.517 3.763 1.00 35.10 119 PHE A N 1
ATOM 405 C CA . PHE A 1 60 ? -0.901 0.616 3.283 1.00 35.45 119 PHE A CA 1
ATOM 406 C C . PHE A 1 60 ? -0.454 0.433 1.797 1.00 35.91 119 PHE A C 1
ATOM 407 O O . PHE A 1 60 ? -0.435 1.378 0.924 1.00 34.74 119 PHE A O 1
ATOM 415 N N . PHE A 1 61 ? -0.080 -0.787 1.494 1.00 36.21 120 PHE A N 1
ATOM 416 C CA . PHE A 1 61 ? 0.217 -1.098 0.112 1.00 37.62 120 PHE A CA 1
ATOM 417 C C . PHE A 1 61 ? -0.963 -0.896 -0.854 1.00 38.46 120 PHE A C 1
ATOM 418 O O . PHE A 1 61 ? -0.830 -0.230 -1.909 1.00 39.00 120 PHE A O 1
ATOM 426 N N . GLU A 1 62 ? -2.139 -1.411 -0.512 1.00 39.41 121 GLU A N 1
ATOM 427 C CA . GLU A 1 62 ? -3.269 -1.212 -1.391 1.00 40.14 121 GLU A CA 1
ATOM 428 C C . GLU A 1 62 ? -3.625 0.265 -1.555 1.00 40.07 121 GLU A C 1
ATOM 429 O O . GLU A 1 62 ? -4.077 0.689 -2.613 1.00 40.17 121 GLU A O 1
ATOM 435 N N . ARG A 1 63 ? -3.405 1.068 -0.523 1.00 39.51 122 ARG A N 1
ATOM 436 C CA . ARG A 1 63 ? -3.597 2.506 -0.643 1.00 39.41 122 ARG A CA 1
ATOM 437 C C . ARG A 1 63 ? -2.503 3.157 -1.489 1.00 39.08 122 ARG A C 1
ATOM 438 O O . ARG A 1 63 ? -2.521 4.342 -1.727 1.00 38.89 122 ARG A O 1
ATOM 446 N N . ARG A 1 64 ? -1.565 2.350 -1.947 1.00 38.69 123 ARG A N 1
ATOM 447 C CA . ARG A 1 64 ? -0.395 2.817 -2.674 1.00 39.07 123 ARG A CA 1
ATOM 448 C C . ARG A 1 64 ? 0.348 3.979 -2.029 1.00 37.60 123 ARG A C 1
ATOM 449 O O . ARG A 1 64 ? 0.480 5.053 -2.623 1.00 38.26 123 ARG A O 1
ATOM 457 N N . VAL A 1 65 ? 0.820 3.755 -0.816 1.00 35.93 124 VAL A N 1
ATOM 458 C CA . VAL A 1 65 ? 1.832 4.622 -0.235 1.00 34.68 124 VAL A CA 1
ATOM 459 C C . VAL A 1 65 ? 3.127 4.427 -1.026 1.00 34.02 124 VAL A C 1
ATOM 460 O O . VAL A 1 65 ? 3.354 3.360 -1.613 1.00 33.31 124 VAL A O 1
ATOM 464 N N . ASP A 1 66 ? 3.985 5.433 -1.021 1.00 33.14 125 ASP A N 1
ATOM 465 C CA . ASP A 1 66 ? 5.203 5.370 -1.821 1.00 33.47 125 ASP A CA 1
ATOM 466 C C . ASP A 1 66 ? 6.226 4.407 -1.214 1.00 33.26 125 ASP A C 1
ATOM 467 O O . ASP A 1 66 ? 7.128 3.926 -1.877 1.00 33.17 125 ASP A O 1
ATOM 472 N N . GLY A 1 67 ? 6.073 4.129 0.076 1.00 32.77 126 GLY A N 1
ATOM 473 C CA . GLY A 1 67 ? 7.053 3.338 0.800 1.00 31.70 126 GLY A CA 1
ATOM 474 C C . GLY A 1 67 ? 6.613 3.186 2.239 1.00 30.47 126 GLY A C 1
ATOM 475 O O . GLY A 1 67 ? 5.599 3.730 2.618 1.00 30.06 126 GLY A O 1
ATOM 476 N N . LEU A 1 68 ? 7.373 2.433 3.013 1.00 29.73 127 LEU A N 1
ATOM 477 C CA . LEU A 1 68 ? 7.077 2.162 4.442 1.00 30.12 127 LEU A CA 1
ATOM 478 C C . LEU A 1 68 ? 8.283 2.348 5.332 1.00 29.11 127 LEU A C 1
ATOM 479 O O . LEU A 1 68 ? 9.374 1.828 5.062 1.00 29.13 127 LEU A O 1
ATOM 484 N N . ILE A 1 69 ? 8.052 3.022 6.441 1.00 28.18 128 ILE A N 1
ATOM 485 C CA . ILE A 1 69 ? 8.904 2.926 7.569 1.00 27.16 128 ILE A CA 1
ATOM 486 C C . ILE A 1 69 ? 8.279 1.981 8.586 1.00 28.13 128 ILE A C 1
ATOM 487 O O . ILE A 1 69 ? 7.166 2.166 9.016 1.00 27.06 128 ILE A O 1
ATOM 492 N N . LEU A 1 70 ? 9.050 0.985 9.017 1.00 27.94 129 LEU A N 1
ATOM 493 C CA . LEU A 1 70 ? 8.478 -0.079 9.810 1.00 28.55 129 LEU A CA 1
ATOM 494 C C . LEU A 1 70 ? 9.278 -0.308 11.102 1.00 27.82 129 LEU A C 1
ATOM 495 O O . LEU A 1 70 ? 10.448 -0.647 11.067 1.00 27.98 129 LEU A O 1
ATOM 500 N N . ALA A 1 71 ? 8.669 -0.085 12.232 1.00 27.61 130 ALA A N 1
ATOM 501 C CA . ALA A 1 71 ? 9.232 -0.582 13.492 1.00 28.88 130 ALA A CA 1
ATOM 502 C C . ALA A 1 71 ? 8.676 -1.998 13.745 1.00 29.26 130 ALA A C 1
ATOM 503 O O . ALA A 1 71 ? 7.544 -2.170 14.219 1.00 28.95 130 ALA A O 1
ATOM 505 N N . PRO A 1 72 ? 9.465 -3.002 13.426 1.00 28.93 131 PRO A N 1
ATOM 506 C CA . PRO A 1 72 ? 8.967 -4.338 13.399 1.00 30.72 131 PRO A CA 1
ATOM 507 C C . PRO A 1 72 ? 8.523 -4.918 14.747 1.00 31.12 131 PRO A C 1
ATOM 508 O O . PRO A 1 72 ? 9.141 -4.688 15.798 1.00 31.30 131 PRO A O 1
ATOM 512 N N . SER A 1 73 ? 7.456 -5.681 14.687 1.00 31.38 132 SER A N 1
ATOM 513 C CA . SER A 1 73 ? 6.973 -6.379 15.842 1.00 33.48 132 SER A CA 1
ATOM 514 C C . SER A 1 73 ? 7.700 -7.703 15.792 1.00 34.98 132 SER A C 1
ATOM 515 O O . SER A 1 73 ? 8.187 -8.108 14.721 1.00 35.10 132 SER A O 1
ATOM 518 N N . GLU A 1 74 ? 7.825 -8.355 16.934 1.00 36.51 133 GLU A N 1
ATOM 519 C CA . GLU A 1 74 ? 8.556 -9.609 17.013 1.00 37.86 133 GLU A CA 1
ATOM 520 C C . GLU A 1 74 ? 7.750 -10.648 16.277 1.00 38.60 133 GLU A C 1
ATOM 521 O O . GLU A 1 74 ? 6.583 -10.858 16.595 1.00 38.90 133 GLU A O 1
ATOM 527 N N . GLY A 1 75 ? 8.398 -11.327 15.335 1.00 39.36 134 GLY A N 1
ATOM 528 C CA . GLY A 1 75 ? 7.794 -12.370 14.550 1.00 40.18 134 GLY A CA 1
ATOM 529 C C . GLY A 1 75 ? 8.536 -12.495 13.213 1.00 40.68 134 GLY A C 1
ATOM 530 O O . GLY A 1 75 ? 9.547 -11.818 13.015 1.00 40.57 134 GLY A O 1
ATOM 531 N N . GLU A 1 76 ? 8.016 -13.333 12.309 1.00 40.73 135 GLU A N 1
ATOM 532 C CA . GLU A 1 76 ? 8.626 -13.572 10.997 1.00 41.54 135 GLU A CA 1
ATOM 533 C C . GLU A 1 76 ? 8.318 -12.453 10.013 1.00 40.89 135 GLU A C 1
ATOM 534 O O . GLU A 1 76 ? 7.228 -11.979 9.946 1.00 40.84 135 GLU A O 1
ATOM 540 N N . HIS A 1 77 ? 9.288 -12.047 9.210 1.00 40.86 136 HIS A N 1
ATOM 541 C CA . HIS A 1 77 ? 9.027 -10.975 8.250 1.00 40.26 136 HIS A CA 1
ATOM 542 C C . HIS A 1 77 ? 9.203 -11.362 6.781 1.00 40.37 136 HIS A C 1
ATOM 543 O O . HIS A 1 77 ? 9.206 -10.515 5.911 1.00 40.17 136 HIS A O 1
ATOM 550 N N . ASP A 1 78 ? 9.317 -12.654 6.500 1.00 41.30 137 ASP A N 1
ATOM 551 C CA . ASP A 1 78 ? 9.474 -13.133 5.138 1.00 41.48 137 ASP A CA 1
ATOM 552 C C . ASP A 1 78 ? 8.313 -12.760 4.219 1.00 41.69 137 ASP A C 1
ATOM 553 O O . ASP A 1 78 ? 8.519 -12.587 3.025 1.00 42.52 137 ASP A O 1
ATOM 555 N N . TYR A 1 79 ? 7.112 -12.639 4.769 1.00 41.52 138 TYR A N 1
ATOM 556 C CA . TYR A 1 79 ? 5.958 -12.219 4.022 1.00 41.70 138 TYR A CA 1
ATOM 557 C C . TYR A 1 79 ? 6.221 -10.888 3.349 1.00 42.78 138 TYR A C 1
ATOM 558 O O . TYR A 1 79 ? 5.599 -10.562 2.343 1.00 42.93 138 TYR A O 1
ATOM 567 N N . LEU A 1 80 ? 7.119 -10.085 3.904 1.00 43.38 139 LEU A N 1
ATOM 568 C CA . LEU A 1 80 ? 7.447 -8.832 3.235 1.00 44.08 139 LEU A CA 1
ATOM 569 C C . LEU A 1 80 ? 8.084 -9.110 1.901 1.00 44.83 139 LEU A C 1
ATOM 570 O O . LEU A 1 80 ? 7.870 -8.405 0.885 1.00 44.53 139 LEU A O 1
ATOM 575 N N . ARG A 1 81 ? 8.914 -10.125 1.900 1.00 46.15 140 ARG A N 1
ATOM 576 C CA . ARG A 1 81 ? 9.731 -10.334 0.731 1.00 47.44 140 ARG A CA 1
ATOM 577 C C . ARG A 1 81 ? 8.946 -11.092 -0.314 1.00 47.88 140 ARG A C 1
ATOM 578 O O . ARG A 1 81 ? 9.285 -11.021 -1.460 1.00 48.50 140 ARG A O 1
ATOM 586 N N . THR A 1 82 ? 7.847 -11.756 0.070 1.00 48.48 141 THR A N 1
ATOM 587 C CA . THR A 1 82 ? 7.080 -12.516 -0.914 1.00 48.56 141 THR A CA 1
ATOM 588 C C . THR A 1 82 ? 5.774 -11.867 -1.325 1.00 48.46 141 THR A C 1
ATOM 589 O O . THR A 1 82 ? 5.254 -12.206 -2.370 1.00 49.37 141 THR A O 1
ATOM 593 N N . GLU A 1 83 ? 5.253 -10.944 -0.520 1.00 48.06 142 GLU A N 1
ATOM 594 C CA . GLU A 1 83 ? 3.929 -10.346 -0.761 1.00 47.47 142 GLU A CA 1
ATOM 595 C C . GLU A 1 83 ? 4.020 -8.930 -1.248 1.00 47.02 142 GLU A C 1
ATOM 596 O O . GLU A 1 83 ? 2.999 -8.201 -1.305 1.00 47.08 142 GLU A O 1
ATOM 602 N N . LEU A 1 84 ? 5.224 -8.501 -1.582 1.00 45.61 143 LEU A N 1
ATOM 603 C CA . LEU A 1 84 ? 5.389 -7.136 -2.027 1.00 44.65 143 LEU A CA 1
ATOM 604 C C . LEU A 1 84 ? 6.348 -7.074 -3.201 1.00 43.95 143 LEU A C 1
ATOM 605 O O . LEU A 1 84 ? 7.261 -7.894 -3.326 1.00 43.99 143 LEU A O 1
ATOM 610 N N . PRO A 1 85 ? 6.160 -6.071 -4.058 1.00 43.07 144 PRO A N 1
ATOM 611 C CA . PRO A 1 85 ? 7.040 -5.919 -5.203 1.00 42.69 144 PRO A CA 1
ATOM 612 C C . PRO A 1 85 ? 8.373 -5.556 -4.686 1.00 42.74 144 PRO A C 1
ATOM 613 O O . PRO A 1 85 ? 8.462 -4.851 -3.675 1.00 41.97 144 PRO A O 1
ATOM 617 N N . LYS A 1 86 ? 9.404 -6.035 -5.382 1.00 42.82 145 LYS A N 1
ATOM 618 C CA . LYS A 1 86 ? 10.775 -5.775 -5.003 1.00 43.62 145 LYS A CA 1
ATOM 619 C C . LYS A 1 86 ? 11.073 -4.289 -5.030 1.00 42.87 145 LYS A C 1
ATOM 620 O O . LYS A 1 86 ? 12.058 -3.823 -4.467 1.00 42.59 145 LYS A O 1
ATOM 626 N N . THR A 1 87 ? 10.233 -3.550 -5.726 1.00 42.11 146 THR A N 1
ATOM 627 C CA . THR A 1 87 ? 10.540 -2.163 -5.939 1.00 41.64 146 THR A CA 1
ATOM 628 C C . THR A 1 87 ? 9.896 -1.335 -4.846 1.00 39.81 146 THR A C 1
ATOM 629 O O . THR A 1 87 ? 10.138 -0.146 -4.761 1.00 40.04 146 THR A O 1
ATOM 633 N N . PHE A 1 88 ? 9.043 -1.954 -4.044 1.00 37.97 147 PHE A N 1
ATOM 634 C CA . PHE A 1 88 ? 8.443 -1.234 -2.938 1.00 36.44 147 PHE A CA 1
ATOM 635 C C . PHE A 1 88 ? 9.469 -1.008 -1.805 1.00 35.36 147 PHE A C 1
ATOM 636 O O . PHE A 1 88 ? 9.883 -1.955 -1.178 1.00 35.72 147 PHE A O 1
ATOM 644 N N . PRO A 1 89 ? 9.881 0.250 -1.581 1.00 33.66 148 PRO A N 1
ATOM 645 C CA . PRO A 1 89 ? 10.897 0.627 -0.588 1.00 33.52 148 PRO A CA 1
ATOM 646 C C . PRO A 1 89 ? 10.416 0.496 0.848 1.00 32.51 148 PRO A C 1
ATOM 647 O O . PRO A 1 89 ? 9.308 0.961 1.196 1.00 31.86 148 PRO A O 1
ATOM 651 N N . ILE A 1 90 ? 11.265 -0.114 1.664 1.00 31.33 149 ILE A N 1
ATOM 652 C CA . ILE A 1 90 ? 10.988 -0.293 3.077 1.00 31.62 149 ILE A CA 1
ATOM 653 C C . ILE A 1 90 ? 12.205 0.049 3.915 1.00 30.76 149 ILE A C 1
ATOM 654 O O . ILE A 1 90 ? 13.254 -0.503 3.707 1.00 31.06 149 ILE A O 1
ATOM 659 N N . VAL A 1 91 ? 12.080 0.948 4.873 1.00 30.22 150 VAL A N 1
ATOM 660 C CA . VAL A 1 91 ? 13.145 1.011 5.836 1.00 30.15 150 VAL A CA 1
ATOM 661 C C . VAL A 1 91 ? 12.666 0.716 7.221 1.00 29.97 150 VAL A C 1
ATOM 662 O O . VAL A 1 91 ? 11.620 1.196 7.618 1.00 29.73 150 VAL A O 1
ATOM 666 N N . ALA A 1 92 ? 13.399 -0.175 7.897 1.00 29.78 151 ALA A N 1
ATOM 667 C CA . ALA A 1 92 ? 13.130 -0.573 9.270 1.00 29.86 151 ALA A CA 1
ATOM 668 C C . ALA A 1 92 ? 13.802 0.385 10.239 1.00 29.99 151 ALA A C 1
ATOM 669 O O . ALA A 1 92 ? 14.910 0.891 9.965 1.00 29.53 151 ALA A O 1
ATOM 671 N N . VAL A 1 93 ? 13.179 0.578 11.397 1.00 29.47 152 VAL A N 1
ATOM 672 C CA . VAL A 1 93 ? 13.889 1.320 12.483 1.00 29.60 152 VAL A CA 1
ATOM 673 C C . VAL A 1 93 ? 13.917 0.412 13.683 1.00 29.96 152 VAL A C 1
ATOM 674 O O . VAL A 1 93 ? 12.990 -0.459 13.833 1.00 28.65 152 VAL A O 1
ATOM 678 N N . ASN A 1 94 ? 14.943 0.639 14.519 1.00 29.95 153 ASN A N 1
ATOM 679 C CA . ASN A 1 94 ? 15.072 0.064 15.843 1.00 31.03 153 ASN A CA 1
ATOM 680 C C . ASN A 1 94 ? 15.542 -1.397 15.766 1.00 32.13 153 ASN A C 1
ATOM 681 O O . ASN A 1 94 ? 16.559 -1.781 16.409 1.00 31.20 153 ASN A O 1
ATOM 686 N N . ARG A 1 95 ? 14.817 -2.189 14.971 1.00 32.83 154 ARG A N 1
ATOM 687 C CA . ARG A 1 95 ? 15.146 -3.599 14.748 1.00 34.85 154 ARG A CA 1
ATOM 688 C C . ARG A 1 95 ? 15.267 -3.810 13.240 1.00 35.39 154 ARG A C 1
ATOM 689 O O . ARG A 1 95 ? 14.423 -3.323 12.503 1.00 35.28 154 ARG A O 1
ATOM 697 N N . GLU A 1 96 ? 16.283 -4.549 12.805 1.00 35.35 155 GLU A N 1
ATOM 698 C CA . GLU A 1 96 ? 16.501 -4.778 11.384 1.00 37.06 155 GLU A CA 1
ATOM 699 C C . GLU A 1 96 ? 15.536 -5.848 10.857 1.00 37.43 155 GLU A C 1
ATOM 700 O O . GLU A 1 96 ? 14.967 -6.643 11.625 1.00 37.26 155 GLU A O 1
ATOM 706 N N . LEU A 1 97 ? 15.359 -5.881 9.540 1.00 38.36 156 LEU A N 1
ATOM 707 C CA . LEU A 1 97 ? 14.496 -6.863 8.905 1.00 39.37 156 LEU A CA 1
ATOM 708 C C . LEU A 1 97 ? 15.282 -8.064 8.392 1.00 41.06 156 LEU A C 1
ATOM 709 O O . LEU A 1 97 ? 14.832 -9.211 8.540 1.00 41.48 156 LEU A O 1
ATOM 714 N N . ARG A 1 98 ? 16.452 -7.818 7.806 1.00 42.16 157 ARG A N 1
ATOM 715 C CA . ARG A 1 98 ? 17.226 -8.909 7.202 1.00 43.92 157 ARG A CA 1
ATOM 716 C C . ARG A 1 98 ? 16.476 -9.392 5.994 1.00 44.04 157 ARG A C 1
ATOM 717 O O . ARG A 1 98 ? 16.266 -10.572 5.814 1.00 45.19 157 ARG A O 1
ATOM 725 N N . ILE A 1 99 ? 16.049 -8.450 5.175 1.00 44.27 158 ILE A N 1
ATOM 726 C CA . ILE A 1 99 ? 15.470 -8.760 3.902 1.00 44.18 158 ILE A CA 1
ATOM 727 C C . ILE A 1 99 ? 16.229 -7.921 2.937 1.00 44.51 158 ILE A C 1
ATOM 728 O O . ILE A 1 99 ? 16.316 -6.712 3.119 1.00 45.06 158 ILE A O 1
ATOM 733 N N . PRO A 1 100 ? 16.784 -8.553 1.887 1.00 44.44 159 PRO A N 1
ATOM 734 C CA . PRO A 1 100 ? 17.514 -7.854 0.843 1.00 43.54 159 PRO A CA 1
ATOM 735 C C . PRO A 1 100 ? 16.740 -6.665 0.307 1.00 42.15 159 PRO A C 1
ATOM 736 O O . PRO A 1 100 ? 15.569 -6.787 0.053 1.00 42.50 159 PRO A O 1
ATOM 740 N N . GLY A 1 101 ? 17.412 -5.534 0.163 1.00 41.07 160 GLY A N 1
ATOM 741 C CA . GLY A 1 101 ? 16.809 -4.313 -0.318 1.00 40.09 160 GLY A CA 1
ATOM 742 C C . GLY A 1 101 ? 16.139 -3.438 0.719 1.00 39.26 160 GLY A C 1
ATOM 743 O O . GLY A 1 101 ? 15.806 -2.312 0.419 1.00 39.32 160 GLY A O 1
ATOM 744 N N . CYS A 1 102 ? 15.900 -3.963 1.924 1.00 38.34 161 CYS A N 1
ATOM 745 C CA . CYS A 1 102 ? 15.350 -3.122 3.011 1.00 38.09 161 CYS A CA 1
ATOM 746 C C . CYS A 1 102 ? 16.402 -2.357 3.791 1.00 36.28 161 CYS A C 1
ATOM 747 O O . CYS A 1 102 ? 17.272 -2.960 4.413 1.00 36.51 161 CYS A O 1
ATOM 750 N N . GLY A 1 103 ? 16.296 -1.035 3.815 1.00 35.40 162 GLY A N 1
ATOM 751 C CA . GLY A 1 103 ? 17.131 -0.226 4.701 1.00 33.61 162 GLY A CA 1
ATOM 752 C C . GLY A 1 103 ? 16.810 -0.431 6.166 1.00 33.18 162 GLY A C 1
ATOM 753 O O . GLY A 1 103 ? 15.728 -0.922 6.534 1.00 33.08 162 GLY A O 1
ATOM 754 N N . ALA A 1 104 ? 17.757 -0.040 6.997 1.00 32.30 163 ALA A N 1
ATOM 755 C CA . ALA A 1 104 ? 17.601 -0.055 8.419 1.00 30.91 163 ALA A CA 1
ATOM 756 C C . ALA A 1 104 ? 18.323 1.162 9.038 1.00 30.71 163 ALA A C 1
ATOM 757 O O . ALA A 1 104 ? 19.420 1.554 8.590 1.00 29.76 163 ALA A O 1
ATOM 759 N N . VAL A 1 105 ? 17.669 1.758 10.036 1.00 29.23 164 VAL A N 1
ATOM 760 C CA . VAL A 1 105 ? 18.219 2.762 10.899 1.00 28.67 164 VAL A CA 1
ATOM 761 C C . VAL A 1 105 ? 18.138 2.253 12.347 1.00 29.54 164 VAL A C 1
ATOM 762 O O . VAL A 1 105 ? 17.064 2.219 12.943 1.00 28.87 164 VAL A O 1
ATOM 766 N N . LEU A 1 106 ? 19.298 1.933 12.911 1.00 29.93 165 LEU A N 1
ATOM 767 C CA . LEU A 1 106 ? 19.441 1.314 14.186 1.00 30.80 165 LEU A CA 1
ATOM 768 C C . LEU A 1 106 ? 20.342 2.157 15.140 1.00 31.10 165 LEU A C 1
ATOM 769 O O . LEU A 1 106 ? 21.046 3.029 14.713 1.00 31.60 165 LEU A O 1
ATOM 774 N N . SER A 1 107 ? 20.327 1.850 16.426 1.00 31.32 166 SER A N 1
ATOM 775 C CA . SER A 1 107 ? 21.289 2.465 17.366 1.00 32.34 166 SER A CA 1
ATOM 776 C C . SER A 1 107 ? 22.555 1.641 17.487 1.00 31.99 166 SER A C 1
ATOM 777 O O . SER A 1 107 ? 22.561 0.454 17.117 1.00 30.86 166 SER A O 1
ATOM 780 N N . GLU A 1 108 ? 23.605 2.256 18.031 1.00 31.75 167 GLU A N 1
ATOM 781 C CA . GLU A 1 108 ? 24.812 1.487 18.401 1.00 33.23 167 GLU A CA 1
ATOM 782 C C . GLU A 1 108 ? 24.667 0.724 19.741 1.00 32.71 167 GLU A C 1
ATOM 783 O O . GLU A 1 108 ? 25.305 1.052 20.774 1.00 33.48 167 GLU A O 1
ATOM 789 N N . ASN A 1 109 ? 23.833 -0.304 19.724 1.00 31.74 168 ASN A N 1
ATOM 790 C CA . ASN A 1 109 ? 23.485 -1.012 20.975 1.00 31.49 168 ASN A CA 1
ATOM 791 C C . ASN A 1 109 ? 24.632 -1.682 21.744 1.00 30.53 168 ASN A C 1
ATOM 792 O O . ASN A 1 109 ? 24.783 -1.444 22.947 1.00 29.91 168 ASN A O 1
ATOM 797 N N . VAL A 1 110 ? 25.425 -2.514 21.075 1.00 29.93 169 VAL A N 1
ATOM 798 C CA . VAL A 1 110 ? 26.631 -3.075 21.698 1.00 29.92 169 VAL A CA 1
ATOM 799 C C . VAL A 1 110 ? 27.472 -1.971 22.401 1.00 30.22 169 VAL A C 1
ATOM 800 O O . VAL A 1 110 ? 27.684 -1.993 23.606 1.00 29.77 169 VAL A O 1
ATOM 804 N N . ARG A 1 111 ? 27.957 -1.000 21.630 1.00 30.44 170 ARG A N 1
ATOM 805 C CA . ARG A 1 111 ? 28.780 0.069 22.207 1.00 31.21 170 ARG A CA 1
ATOM 806 C C . ARG A 1 111 ? 28.187 0.775 23.480 1.00 30.48 170 ARG A C 1
ATOM 807 O O . ARG A 1 111 ? 28.874 0.962 24.498 1.00 29.26 170 ARG A O 1
ATOM 815 N N . GLY A 1 112 ? 26.919 1.180 23.376 1.00 30.07 171 GLY A N 1
ATOM 816 C CA . GLY A 1 112 ? 26.273 1.907 24.461 1.00 28.69 171 GLY A CA 1
ATOM 817 C C . GLY A 1 112 ? 26.161 1.000 25.671 1.00 28.30 171 GLY A C 1
ATOM 818 O O . GLY A 1 112 ? 26.392 1.467 26.748 1.00 28.02 171 GLY A O 1
ATOM 819 N N . ALA A 1 113 ? 25.860 -0.301 25.500 1.00 27.89 172 ALA A N 1
ATOM 820 C CA . ALA A 1 113 ? 25.706 -1.181 26.658 1.00 28.83 172 ALA A CA 1
ATOM 821 C C . ALA A 1 113 ? 27.062 -1.424 27.384 1.00 29.47 172 ALA A C 1
ATOM 822 O O . ALA A 1 113 ? 27.126 -1.392 28.633 1.00 28.78 172 ALA A O 1
ATOM 824 N N . ARG A 1 114 ? 28.113 -1.667 26.585 1.00 29.16 173 ARG A N 1
ATOM 825 C CA . ARG A 1 114 ? 29.429 -1.870 27.092 1.00 30.37 173 ARG A CA 1
ATOM 826 C C . ARG A 1 114 ? 29.866 -0.618 27.924 1.00 30.65 173 ARG A C 1
ATOM 827 O O . ARG A 1 114 ? 30.459 -0.752 29.023 1.00 29.25 173 ARG A O 1
ATOM 835 N N . THR A 1 115 ? 29.540 0.570 27.400 1.00 29.83 174 THR A N 1
ATOM 836 C CA . THR A 1 115 ? 29.906 1.796 28.071 1.00 30.98 174 THR A CA 1
ATOM 837 C C . THR A 1 115 ? 29.165 1.898 29.414 1.00 31.92 174 THR A C 1
ATOM 838 O O . THR A 1 115 ? 29.773 2.220 30.414 1.00 30.78 174 THR A O 1
ATOM 842 N N . ALA A 1 116 ? 27.862 1.569 29.430 1.00 31.95 175 ALA A N 1
ATOM 843 C CA . ALA A 1 116 ? 27.106 1.667 30.669 1.00 32.56 175 ALA A CA 1
ATOM 844 C C . ALA A 1 116 ? 27.574 0.659 31.708 1.00 32.36 175 ALA A C 1
ATOM 845 O O . ALA A 1 116 ? 27.680 0.945 32.898 1.00 31.46 175 ALA A O 1
ATOM 847 N N . VAL A 1 117 ? 27.851 -0.555 31.257 1.00 33.48 176 VAL A N 1
ATOM 848 C CA . VAL A 1 117 ? 28.353 -1.573 32.196 1.00 33.40 176 VAL A CA 1
ATOM 849 C C . VAL A 1 117 ? 29.769 -1.263 32.705 1.00 33.33 176 VAL A C 1
ATOM 850 O O . VAL A 1 117 ? 30.094 -1.568 33.839 1.00 33.38 176 VAL A O 1
ATOM 854 N N . GLU A 1 118 ? 30.596 -0.649 31.870 1.00 34.10 177 GLU A N 1
ATOM 855 C CA . GLU A 1 118 ? 31.967 -0.301 32.258 1.00 36.07 177 GLU A CA 1
ATOM 856 C C . GLU A 1 118 ? 31.980 0.773 33.308 1.00 36.27 177 GLU A C 1
ATOM 857 O O . GLU A 1 118 ? 32.882 0.828 34.162 1.00 37.06 177 GLU A O 1
ATOM 863 N N . TYR A 1 119 ? 30.983 1.647 33.213 1.00 35.62 178 TYR A N 1
ATOM 864 C CA . TYR A 1 119 ? 30.728 2.592 34.234 1.00 35.60 178 TYR A CA 1
ATOM 865 C C . TYR A 1 119 ? 30.384 1.941 35.578 1.00 35.99 178 TYR A C 1
ATOM 866 O O . TYR A 1 119 ? 30.848 2.399 36.621 1.00 37.48 178 TYR A O 1
ATOM 875 N N . LEU A 1 120 ? 29.559 0.904 35.566 1.00 36.01 179 LEU A N 1
ATOM 876 C CA . LEU A 1 120 ? 29.221 0.176 36.777 1.00 36.00 179 LEU A CA 1
ATOM 877 C C . LEU A 1 120 ? 30.435 -0.516 37.395 1.00 36.40 179 LEU A C 1
ATOM 878 O O . LEU A 1 120 ? 30.577 -0.584 38.607 1.00 36.57 179 LEU A O 1
ATOM 883 N N . ILE A 1 121 ? 31.310 -0.999 36.532 1.00 36.71 180 ILE A N 1
ATOM 884 C CA . ILE A 1 121 ? 32.480 -1.749 36.941 1.00 36.53 180 ILE A CA 1
ATOM 885 C C . ILE A 1 121 ? 33.466 -0.757 37.532 1.00 36.84 180 ILE A C 1
ATOM 886 O O . ILE A 1 121 ? 34.038 -0.994 38.577 1.00 36.58 180 ILE A O 1
ATOM 891 N N . ALA A 1 122 ? 33.596 0.403 36.889 1.00 37.43 181 ALA A N 1
ATOM 892 C CA . ALA A 1 122 ? 34.476 1.450 37.419 1.00 37.93 181 ALA A CA 1
ATOM 893 C C . ALA A 1 122 ? 34.007 1.960 38.798 1.00 38.70 181 ALA A C 1
ATOM 894 O O . ALA A 1 122 ? 34.803 2.502 39.563 1.00 38.23 181 ALA A O 1
ATOM 896 N N . ARG A 1 123 ? 32.727 1.746 39.115 1.00 39.14 182 ARG A N 1
ATOM 897 C CA . ARG A 1 123 ? 32.217 2.094 40.435 1.00 39.64 182 ARG A CA 1
ATOM 898 C C . ARG A 1 123 ? 32.540 1.074 41.497 1.00 39.20 182 ARG A C 1
ATOM 899 O O . ARG A 1 123 ? 32.318 1.338 42.666 1.00 38.98 182 ARG A O 1
ATOM 907 N N . GLY A 1 124 ? 33.005 -0.103 41.091 1.00 39.27 183 GLY A N 1
ATOM 908 C CA . GLY A 1 124 ? 33.243 -1.166 42.045 1.00 38.82 183 GLY A CA 1
ATOM 909 C C . GLY A 1 124 ? 32.259 -2.320 42.056 1.00 39.01 183 GLY A C 1
ATOM 910 O O . GLY A 1 124 ? 32.289 -3.131 42.983 1.00 38.88 183 GLY A O 1
ATOM 911 N N . HIS A 1 125 ? 31.390 -2.415 41.044 1.00 38.22 184 HIS A N 1
ATOM 912 C CA . HIS A 1 125 ? 30.470 -3.572 40.965 1.00 38.19 184 HIS A CA 1
ATOM 913 C C . HIS A 1 125 ? 31.150 -4.775 40.332 1.00 37.70 184 HIS A C 1
ATOM 914 O O . HIS A 1 125 ? 31.827 -4.620 39.329 1.00 37.40 184 HIS A O 1
ATOM 921 N N . THR A 1 126 ? 30.958 -5.955 40.913 1.00 37.29 185 THR A N 1
ATOM 922 C CA . THR A 1 126 ? 31.498 -7.164 40.316 1.00 38.14 185 THR A CA 1
ATOM 923 C C . THR A 1 126 ? 30.386 -8.200 40.043 1.00 37.86 185 THR A C 1
ATOM 924 O O . THR A 1 126 ? 30.478 -9.003 39.143 1.00 38.07 185 THR A O 1
ATOM 928 N N . ARG A 1 127 ? 29.346 -8.174 40.857 1.00 38.24 186 ARG A N 1
ATOM 929 C CA . ARG A 1 127 ? 28.158 -8.993 40.624 1.00 38.25 186 ARG A CA 1
ATOM 930 C C . ARG A 1 127 ? 27.190 -8.163 39.786 1.00 37.78 186 ARG A C 1
ATOM 931 O O . ARG A 1 127 ? 26.343 -7.441 40.319 1.00 38.13 186 ARG A O 1
ATOM 939 N N . ILE A 1 128 ? 27.321 -8.263 38.466 1.00 36.48 187 ILE A N 1
ATOM 940 C CA . ILE A 1 128 ? 26.505 -7.450 37.618 1.00 36.07 187 ILE A CA 1
ATOM 941 C C . ILE A 1 128 ? 25.587 -8.272 36.720 1.00 35.39 187 ILE A C 1
ATOM 942 O O . ILE A 1 128 ? 26.043 -9.181 36.057 1.00 34.66 187 ILE A O 1
ATOM 947 N N . GLY A 1 129 ? 24.305 -7.928 36.688 1.00 34.03 188 GLY A N 1
ATOM 948 C CA . GLY A 1 129 ? 23.374 -8.638 35.847 1.00 34.21 188 GLY A CA 1
ATOM 949 C C . GLY A 1 129 ? 22.737 -7.753 34.759 1.00 34.51 188 GLY A C 1
ATOM 950 O O . GLY A 1 129 ? 22.984 -6.547 34.675 1.00 34.85 188 GLY A O 1
ATOM 951 N N . ALA A 1 130 ? 21.912 -8.370 33.946 1.00 33.38 189 ALA A N 1
ATOM 952 C CA . ALA A 1 130 ? 21.264 -7.700 32.864 1.00 34.12 189 ALA A CA 1
ATOM 953 C C . ALA A 1 130 ? 19.808 -8.217 32.701 1.00 33.31 189 ALA A C 1
ATOM 954 O O . ALA A 1 130 ? 19.580 -9.389 32.662 1.00 33.18 189 ALA A O 1
ATOM 956 N N . ILE A 1 131 ? 18.858 -7.308 32.642 1.00 33.25 190 ILE A N 1
ATOM 957 C CA . ILE A 1 131 ? 17.477 -7.647 32.348 1.00 33.52 190 ILE A CA 1
ATOM 958 C C . ILE A 1 131 ? 17.194 -7.012 31.000 1.00 33.97 190 ILE A C 1
ATOM 959 O O . ILE A 1 131 ? 17.277 -5.801 30.844 1.00 32.95 190 ILE A O 1
ATOM 964 N N . VAL A 1 132 ? 16.936 -7.858 30.016 1.00 34.49 191 VAL A N 1
ATOM 965 C CA . VAL A 1 132 ? 16.591 -7.429 28.703 1.00 35.27 191 VAL A CA 1
ATOM 966 C C . VAL A 1 132 ? 15.166 -7.830 28.379 1.00 35.71 191 VAL A C 1
ATOM 967 O O . VAL A 1 132 ? 14.521 -8.553 29.139 1.00 34.43 191 VAL A O 1
ATOM 971 N N . GLY A 1 133 ? 14.695 -7.340 27.239 1.00 36.70 192 GLY A N 1
ATOM 972 C CA . GLY A 1 133 ? 13.345 -7.643 26.775 1.00 38.19 192 GLY A CA 1
ATOM 973 C C . GLY A 1 133 ? 13.336 -8.978 26.071 1.00 37.98 192 GLY A C 1
ATOM 974 O O . GLY A 1 133 ? 14.250 -9.753 26.224 1.00 38.33 192 GLY A O 1
ATOM 975 N N . SER A 1 134 ? 12.320 -9.226 25.282 1.00 38.33 193 SER A N 1
ATOM 976 C CA . SER A 1 134 ? 12.200 -10.502 24.611 1.00 39.42 193 SER A CA 1
ATOM 977 C C . SER A 1 134 ? 13.539 -10.989 24.007 1.00 39.69 193 SER A C 1
ATOM 978 O O . SER A 1 134 ? 14.159 -10.307 23.188 1.00 39.27 193 SER A O 1
ATOM 981 N N . ALA A 1 135 ? 13.950 -12.179 24.440 1.00 39.90 194 ALA A N 1
ATOM 982 C CA . ALA A 1 135 ? 15.239 -12.782 24.106 1.00 40.75 194 ALA A CA 1
ATOM 983 C C . ALA A 1 135 ? 15.594 -12.852 22.627 1.00 40.38 194 ALA A C 1
ATOM 984 O O . ALA A 1 135 ? 16.743 -12.848 22.255 1.00 41.13 194 ALA A O 1
ATOM 986 N N . GLY A 1 136 ? 14.605 -13.001 21.778 1.00 40.38 195 GLY A N 1
ATOM 987 C CA . GLY A 1 136 ? 14.905 -13.063 20.357 1.00 40.49 195 GLY A CA 1
ATOM 988 C C . GLY A 1 136 ? 15.425 -11.801 19.661 1.00 40.22 195 GLY A C 1
ATOM 989 O O . GLY A 1 136 ? 16.192 -11.887 18.646 1.00 41.31 195 GLY A O 1
ATOM 990 N N . LEU A 1 137 ? 15.023 -10.648 20.173 1.00 38.22 196 LEU A N 1
ATOM 991 C CA . LEU A 1 137 ? 15.137 -9.379 19.426 1.00 36.88 196 LEU A CA 1
ATOM 992 C C . LEU A 1 137 ? 16.554 -8.956 19.197 1.00 35.16 196 LEU A C 1
ATOM 993 O O . LEU A 1 137 ? 17.414 -9.243 19.990 1.00 35.56 196 LEU A O 1
ATOM 998 N N . MET A 1 138 ? 16.776 -8.242 18.117 1.00 34.07 197 MET A N 1
ATOM 999 C CA . MET A 1 138 ? 18.075 -7.692 17.794 1.00 32.54 197 MET A CA 1
ATOM 1000 C C . MET A 1 138 ? 18.561 -6.763 18.937 1.00 32.93 197 MET A C 1
ATOM 1001 O O . MET A 1 138 ? 19.742 -6.767 19.333 1.00 32.25 197 MET A O 1
ATOM 1006 N N . THR A 1 139 ? 17.658 -5.969 19.456 1.00 32.36 198 THR A N 1
ATOM 1007 C CA . THR A 1 139 ? 18.033 -5.029 20.482 1.00 33.82 198 THR A CA 1
ATOM 1008 C C . THR A 1 139 ? 18.478 -5.737 21.769 1.00 34.01 198 THR A C 1
ATOM 1009 O O . THR A 1 139 ? 19.571 -5.484 22.260 1.00 34.95 198 THR A O 1
ATOM 1013 N N . SER A 1 140 ? 17.667 -6.659 22.278 1.00 33.65 199 SER A N 1
ATOM 1014 C CA . SER A 1 140 ? 18.053 -7.497 23.413 1.00 33.51 199 SER A CA 1
ATOM 1015 C C . SER A 1 140 ? 19.351 -8.209 23.175 1.00 34.45 199 SER A C 1
ATOM 1016 O O . SER A 1 140 ? 20.177 -8.271 24.081 1.00 34.13 199 SER A O 1
ATOM 1019 N N . ARG A 1 141 ? 19.506 -8.788 21.972 1.00 34.55 200 ARG A N 1
ATOM 1020 C CA . ARG A 1 141 ? 20.687 -9.566 21.669 1.00 35.71 200 ARG A CA 1
ATOM 1021 C C . ARG A 1 141 ? 21.942 -8.644 21.743 1.00 35.35 200 ARG A C 1
ATOM 1022 O O . ARG A 1 141 ? 22.943 -8.967 22.354 1.00 35.08 200 ARG A O 1
ATOM 1030 N N . GLU A 1 142 ? 21.865 -7.486 21.123 1.00 34.11 201 GLU A N 1
ATOM 1031 C CA . GLU A 1 142 ? 23.022 -6.632 21.027 1.00 34.12 201 GLU A CA 1
ATOM 1032 C C . GLU A 1 142 ? 23.368 -5.960 22.355 1.00 33.81 201 GLU A C 1
ATOM 1033 O O . GLU A 1 142 ? 24.525 -5.760 22.674 1.00 33.40 201 GLU A O 1
ATOM 1039 N N . ARG A 1 143 ? 22.354 -5.632 23.132 1.00 33.84 202 ARG A N 1
ATOM 1040 C CA . ARG A 1 143 ? 22.559 -5.016 24.438 1.00 33.87 202 ARG A CA 1
ATOM 1041 C C . ARG A 1 143 ? 23.155 -6.025 25.422 1.00 34.15 202 ARG A C 1
ATOM 1042 O O . ARG A 1 143 ? 24.042 -5.674 26.217 1.00 32.87 202 ARG A O 1
ATOM 1050 N N . LEU A 1 144 ? 22.747 -7.291 25.276 1.00 33.91 203 LEU A N 1
ATOM 1051 C CA . LEU A 1 144 ? 23.353 -8.379 26.061 1.00 35.06 203 LEU A CA 1
ATOM 1052 C C . LEU A 1 144 ? 24.823 -8.622 25.693 1.00 34.79 203 LEU A C 1
ATOM 1053 O O . LEU A 1 144 ? 25.691 -8.745 26.569 1.00 34.42 203 LEU A O 1
ATOM 1058 N N . LYS A 1 145 ? 25.103 -8.648 24.394 1.00 34.35 204 LYS A N 1
ATOM 1059 C CA . LYS A 1 145 ? 26.477 -8.735 23.879 1.00 34.97 204 LYS A CA 1
ATOM 1060 C C . LYS A 1 145 ? 27.451 -7.651 24.422 1.00 34.91 204 LYS A C 1
ATOM 1061 O O . LYS A 1 145 ? 28.621 -7.951 24.736 1.00 34.54 204 LYS A O 1
ATOM 1067 N N . GLY A 1 146 ? 26.956 -6.409 24.523 1.00 34.12 205 GLY A N 1
ATOM 1068 C CA . GLY A 1 146 ? 27.743 -5.306 25.062 1.00 34.13 205 GLY A CA 1
ATOM 1069 C C . GLY A 1 146 ? 28.059 -5.520 26.525 1.00 33.85 205 GLY A C 1
ATOM 1070 O O . GLY A 1 146 ? 29.175 -5.273 26.985 1.00 33.36 205 GLY A O 1
ATOM 1071 N N . PHE A 1 147 ? 27.073 -6.039 27.240 1.00 34.12 206 PHE A N 1
ATOM 1072 C CA . PHE A 1 147 ? 27.252 -6.414 28.611 1.00 34.96 206 PHE A CA 1
ATOM 1073 C C . PHE A 1 147 ? 28.367 -7.459 28.768 1.00 35.39 206 PHE A C 1
ATOM 1074 O O . PHE A 1 147 ? 29.313 -7.272 29.540 1.00 35.06 206 PHE A O 1
ATOM 1082 N N . ARG A 1 148 ? 28.311 -8.502 27.967 1.00 36.17 207 ARG A N 1
ATOM 1083 C CA . ARG A 1 148 ? 29.265 -9.599 28.099 1.00 37.06 207 ARG A CA 1
ATOM 1084 C C . ARG A 1 148 ? 30.666 -9.136 27.737 1.00 37.42 207 ARG A C 1
ATOM 1085 O O . ARG A 1 148 ? 31.661 -9.605 28.337 1.00 37.81 207 ARG A O 1
ATOM 1093 N N . ALA A 1 149 ? 30.754 -8.234 26.762 1.00 37.12 208 ALA A N 1
ATOM 1094 C CA . ALA A 1 149 ? 32.039 -7.787 26.300 1.00 36.61 208 ALA A CA 1
ATOM 1095 C C . ALA A 1 149 ? 32.694 -6.927 27.377 1.00 36.96 208 ALA A C 1
ATOM 1096 O O . ALA A 1 149 ? 33.908 -6.966 27.541 1.00 37.48 208 ALA A O 1
ATOM 1098 N N . ALA A 1 150 ? 31.898 -6.150 28.099 1.00 36.55 209 ALA A N 1
ATOM 1099 C CA . ALA A 1 150 ? 32.429 -5.305 29.179 1.00 37.09 209 ALA A CA 1
ATOM 1100 C C . ALA A 1 150 ? 32.912 -6.182 30.338 1.00 37.18 209 ALA A C 1
ATOM 1101 O O . ALA A 1 150 ? 33.965 -5.985 30.891 1.00 37.00 209 ALA A O 1
ATOM 1103 N N . MET A 1 151 ? 32.099 -7.140 30.718 1.00 38.03 210 MET A N 1
ATOM 1104 C CA . MET A 1 151 ? 32.444 -8.073 31.770 1.00 38.94 210 MET A CA 1
ATOM 1105 C C . MET A 1 151 ? 3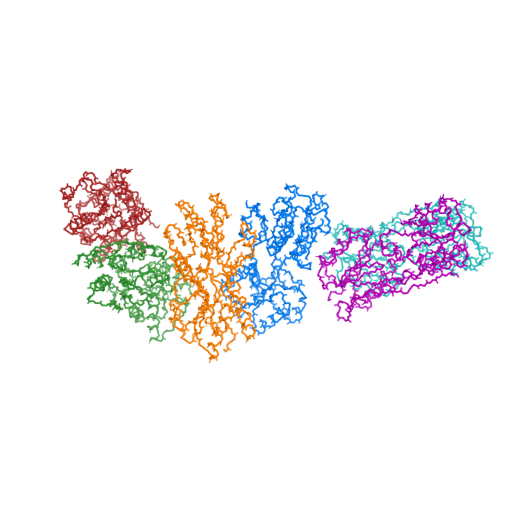3.712 -8.829 31.430 1.00 40.13 210 MET A C 1
ATOM 1106 O O . MET A 1 151 ? 34.629 -8.940 32.239 1.00 40.20 210 MET A O 1
ATOM 1111 N N . SER A 1 152 ? 33.761 -9.303 30.197 1.00 41.24 211 SER A N 1
ATOM 1112 C CA . SER A 1 152 ? 34.870 -10.105 29.716 1.00 42.25 211 SER A CA 1
ATOM 1113 C C . SER A 1 152 ? 36.151 -9.304 29.844 1.00 42.57 211 SER A C 1
ATOM 1114 O O . SER A 1 152 ? 37.165 -9.782 30.398 1.00 42.50 211 SER A O 1
ATOM 1117 N N . ALA A 1 153 ? 36.100 -8.071 29.348 1.00 42.76 212 ALA A N 1
ATOM 1118 C CA . ALA A 1 153 ? 37.288 -7.256 29.235 1.00 43.28 212 ALA A CA 1
ATOM 1119 C C . ALA A 1 153 ? 37.867 -6.923 30.599 1.00 43.94 212 ALA A C 1
ATOM 1120 O O . ALA A 1 153 ? 39.073 -6.647 30.722 1.00 44.16 212 ALA A O 1
ATOM 1122 N N . ALA A 1 154 ? 36.989 -6.927 31.599 1.00 43.69 213 ALA A N 1
ATOM 1123 C CA . ALA A 1 154 ? 37.341 -6.645 32.965 1.00 44.01 213 ALA A CA 1
ATOM 1124 C C . ALA A 1 154 ? 37.730 -7.922 33.709 1.00 44.04 213 ALA A C 1
ATOM 1125 O O . ALA A 1 154 ? 38.131 -7.875 34.857 1.00 43.78 213 ALA A O 1
ATOM 1127 N N . GLY A 1 155 ? 37.565 -9.062 33.054 1.00 44.73 214 GLY A N 1
ATOM 1128 C CA . GLY A 1 155 ? 37.884 -10.339 33.651 1.00 45.04 214 GLY A CA 1
ATOM 1129 C C . GLY A 1 155 ? 36.933 -10.727 34.753 1.00 45.64 214 GLY A C 1
ATOM 1130 O O . GLY A 1 155 ? 37.294 -11.522 35.640 1.00 45.78 214 GLY A O 1
ATOM 1131 N N . LEU A 1 156 ? 35.732 -10.163 34.702 1.00 45.54 215 LEU A N 1
ATOM 1132 C CA . LEU A 1 156 ? 34.660 -10.526 35.609 1.00 45.98 215 LEU A CA 1
ATOM 1133 C C . LEU A 1 156 ? 33.744 -11.591 35.012 1.00 46.54 215 LEU A C 1
ATOM 1134 O O . LEU A 1 156 ? 33.094 -11.363 33.994 1.00 47.02 215 LEU A O 1
ATOM 1139 N N . PRO A 1 157 ? 33.652 -12.745 35.688 1.00 46.74 216 PRO A N 1
ATOM 1140 C CA . PRO A 1 157 ? 32.763 -13.844 35.285 1.00 46.52 216 PRO A CA 1
ATOM 1141 C C . PRO A 1 157 ? 31.288 -13.459 35.393 1.00 46.30 216 PRO A C 1
ATOM 1142 O O . PRO A 1 157 ? 30.918 -12.687 36.266 1.00 46.35 216 PRO A O 1
ATOM 1146 N N . VAL A 1 158 ? 30.455 -14.024 34.535 1.00 45.92 217 VAL A N 1
ATOM 1147 C CA . VAL A 1 158 ? 29.030 -13.758 34.563 1.00 46.03 217 VAL A CA 1
ATOM 1148 C C . VAL A 1 158 ? 28.232 -15.018 34.740 1.00 45.82 217 VAL A C 1
ATOM 1149 O O . VAL A 1 158 ? 28.310 -15.908 33.932 1.00 46.05 217 VAL A O 1
ATOM 1153 N N . ARG A 1 159 ? 27.448 -15.081 35.809 1.00 45.61 218 ARG A N 1
ATOM 1154 C CA . ARG A 1 159 ? 26.537 -16.198 36.003 1.00 46.09 218 ARG A CA 1
ATOM 1155 C C . ARG A 1 159 ? 25.298 -15.995 35.138 1.00 45.91 218 ARG A C 1
ATOM 1156 O O . ARG A 1 159 ? 24.667 -14.931 35.219 1.00 45.91 218 ARG A O 1
ATOM 1164 N N . GLN A 1 160 ? 24.949 -17.023 34.358 1.00 44.96 219 GLN A N 1
ATOM 1165 C CA . GLN A 1 160 ? 23.733 -17.045 33.567 1.00 44.93 219 GLN A CA 1
ATOM 1166 C C . GLN A 1 160 ? 22.527 -16.639 34.355 1.00 44.26 219 GLN A C 1
ATOM 1167 O O . GLN A 1 160 ? 21.668 -15.986 33.788 1.00 44.21 219 GLN A O 1
ATOM 1173 N N . GLU A 1 161 ? 22.450 -17.055 35.624 1.00 43.43 220 GLU A N 1
ATOM 1174 C CA . GLU A 1 161 ? 21.301 -16.739 36.469 1.00 42.82 220 GLU A CA 1
ATOM 1175 C C . GLU A 1 161 ? 21.196 -15.212 36.819 1.00 42.44 220 GLU A C 1
ATOM 1176 O O . GLU A 1 161 ? 20.238 -14.764 37.489 1.00 42.21 220 GLU A O 1
ATOM 1182 N N . TRP A 1 162 ? 22.184 -14.437 36.361 1.00 41.13 221 TRP A N 1
ATOM 1183 C CA . TRP A 1 162 ? 22.170 -12.984 36.503 1.00 40.72 221 TRP A CA 1
ATOM 1184 C C . TRP A 1 162 ? 21.455 -12.332 35.273 1.00 39.88 221 TRP A C 1
ATOM 1185 O O . TRP A 1 162 ? 21.172 -11.124 35.262 1.00 39.31 221 TRP A O 1
ATOM 1196 N N . ILE A 1 163 ? 21.197 -13.150 34.251 1.00 39.14 222 ILE A N 1
ATOM 1197 C CA . ILE A 1 163 ? 20.560 -12.709 33.000 1.00 38.54 222 ILE A CA 1
ATOM 1198 C C . ILE A 1 163 ? 19.059 -13.043 32.970 1.00 38.26 222 ILE A C 1
ATOM 1199 O O . ILE A 1 163 ? 18.651 -14.143 33.307 1.00 37.92 222 ILE A O 1
ATOM 1204 N N . ALA A 1 164 ? 18.239 -12.096 32.561 1.00 37.46 223 ALA A N 1
ATOM 1205 C CA . ALA A 1 164 ? 16.806 -12.396 32.391 1.00 37.92 223 ALA A CA 1
ATOM 1206 C C . ALA A 1 164 ? 16.303 -11.685 31.139 1.00 38.05 223 ALA A C 1
ATOM 1207 O O . ALA A 1 164 ? 16.748 -10.577 30.832 1.00 36.27 223 ALA A O 1
ATOM 1209 N N . ALA A 1 165 ? 15.401 -12.360 30.426 1.00 38.84 224 ALA A N 1
ATOM 1210 C CA . ALA A 1 165 ? 14.899 -11.870 29.133 1.00 40.15 224 ALA A CA 1
ATOM 1211 C C . ALA A 1 165 ? 13.422 -11.735 29.232 1.00 40.59 224 ALA A C 1
ATOM 1212 O O . ALA A 1 165 ? 12.804 -12.604 29.831 1.00 41.75 224 ALA A O 1
ATOM 1214 N N . ASN A 1 172 ? 7.643 -6.331 30.877 1.00 39.91 231 ASN A N 1
ATOM 1215 C CA . ASN A 1 172 ? 8.225 -5.339 31.815 1.00 40.69 231 ASN A CA 1
ATOM 1216 C C . ASN A 1 172 ? 9.594 -5.822 32.294 1.00 39.86 231 ASN A C 1
ATOM 1217 O O . ASN A 1 172 ? 10.507 -5.006 32.537 1.00 39.43 231 ASN A O 1
ATOM 1222 N N . GLY A 1 173 ? 9.679 -7.129 32.505 1.00 38.00 232 GLY A N 1
ATOM 1223 C CA . GLY A 1 173 ? 10.814 -7.730 33.117 1.00 38.01 232 GLY A CA 1
ATOM 1224 C C . GLY A 1 173 ? 10.786 -7.662 34.645 1.00 37.88 232 GLY A C 1
ATOM 1225 O O . GLY A 1 173 ? 11.811 -7.923 35.299 1.00 38.04 232 GLY A O 1
ATOM 1226 N N . ARG A 1 174 ? 9.663 -7.280 35.235 1.00 36.76 233 ARG A N 1
ATOM 1227 C CA . ARG A 1 174 ? 9.586 -7.312 36.674 1.00 37.32 233 ARG A CA 1
ATOM 1228 C C . ARG A 1 174 ? 9.855 -8.747 37.171 1.00 36.92 233 ARG A C 1
ATOM 1229 O O . ARG A 1 174 ? 10.672 -8.938 38.085 1.00 35.76 233 ARG A O 1
ATOM 1237 N N . ASP A 1 175 ? 9.205 -9.736 36.541 1.00 36.50 234 ASP A N 1
ATOM 1238 C CA . ASP A 1 175 ? 9.404 -11.132 36.951 1.00 37.09 234 ASP A CA 1
ATOM 1239 C C . ASP A 1 175 ? 10.851 -11.550 36.753 1.00 36.00 234 ASP A C 1
ATOM 1240 O O . ASP A 1 175 ? 11.432 -12.203 37.573 1.00 35.91 234 ASP A O 1
ATOM 1245 N N . GLY A 1 176 ? 11.425 -11.192 35.632 1.00 35.89 235 GLY A N 1
ATOM 1246 C CA . GLY A 1 176 ? 12.811 -11.483 35.378 1.00 35.37 235 GLY A CA 1
ATOM 1247 C C . GLY A 1 176 ? 13.697 -10.832 36.444 1.00 35.70 235 GLY A C 1
ATOM 1248 O O . GLY A 1 176 ? 14.632 -11.455 36.939 1.00 34.47 235 GLY A O 1
ATOM 1249 N N . ALA A 1 177 ? 13.421 -9.560 36.779 1.00 35.53 236 ALA A N 1
ATOM 1250 C CA . ALA A 1 177 ? 14.217 -8.912 37.792 1.00 35.47 236 ALA A CA 1
ATOM 1251 C C . ALA A 1 177 ? 14.054 -9.632 39.143 1.00 35.67 236 ALA A C 1
ATOM 1252 O O . ALA A 1 177 ? 15.030 -9.965 39.817 1.00 34.61 236 ALA A O 1
ATOM 1254 N N . ILE A 1 178 ? 12.805 -9.876 39.520 1.00 36.18 237 ILE A N 1
ATOM 1255 C CA . ILE A 1 178 ? 12.493 -10.570 40.750 1.00 37.39 237 ILE A CA 1
ATOM 1256 C C . ILE A 1 178 ? 13.294 -11.908 40.827 1.00 38.50 237 ILE A C 1
ATOM 1257 O O . ILE A 1 178 ? 13.892 -12.270 41.877 1.00 38.29 237 ILE A O 1
ATOM 1262 N N . LYS A 1 179 ? 13.310 -12.622 39.707 1.00 39.09 238 LYS A N 1
ATOM 1263 C CA . LYS A 1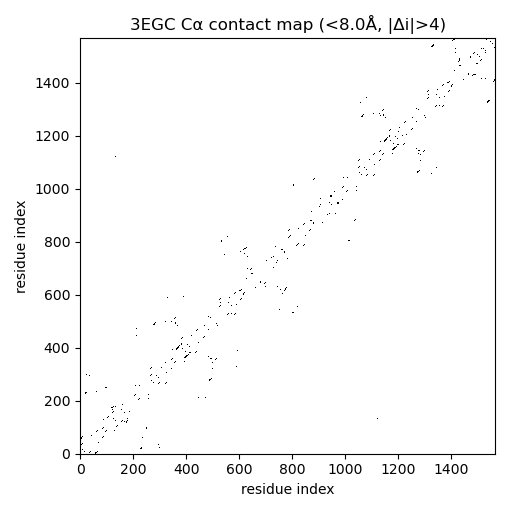 179 ? 14.095 -13.831 39.606 1.00 40.34 238 LYS A CA 1
ATOM 1264 C C . LYS A 1 179 ? 15.611 -13.685 39.727 1.00 40.20 238 LYS A C 1
ATOM 1265 O O . LYS A 1 179 ? 16.261 -14.415 40.485 1.00 40.52 238 LYS A O 1
ATOM 1271 N N . VAL A 1 180 ? 16.222 -12.787 38.983 1.00 40.45 239 VAL A N 1
ATOM 1272 C CA . VAL A 1 180 ? 17.657 -12.658 39.168 1.00 40.53 239 VAL A CA 1
ATOM 1273 C C . VAL A 1 180 ? 18.065 -12.050 40.519 1.00 40.69 239 VAL A C 1
ATOM 1274 O O . VAL A 1 180 ? 19.094 -12.357 41.028 1.00 40.99 239 VAL A O 1
ATOM 1278 N N . LEU A 1 181 ? 17.218 -11.235 41.105 1.00 41.38 240 LEU A N 1
ATOM 1279 C CA . LEU A 1 181 ? 17.548 -10.576 42.349 1.00 42.35 240 LEU A CA 1
ATOM 1280 C C . LEU A 1 181 ? 17.276 -11.421 43.610 1.00 43.20 240 LEU A C 1
ATOM 1281 O O . LEU A 1 181 ? 17.685 -11.043 44.694 1.00 43.02 240 LEU A O 1
ATOM 1286 N N . THR A 1 182 ? 16.576 -12.552 43.468 1.00 44.06 241 THR A N 1
ATOM 1287 C CA . THR A 1 182 ? 16.437 -13.475 44.597 1.00 45.18 241 THR A CA 1
ATOM 1288 C C . THR A 1 182 ? 17.359 -14.672 44.482 1.00 45.93 241 THR A C 1
ATOM 1289 O O . THR A 1 182 ? 17.150 -15.646 45.169 1.00 46.91 241 THR A O 1
ATOM 1293 N N . GLY A 1 183 ? 18.364 -14.609 43.613 1.00 46.52 242 GLY A N 1
ATOM 1294 C CA . GLY A 1 183 ? 19.387 -15.651 43.530 1.00 46.99 242 GLY A CA 1
ATOM 1295 C C . GLY A 1 183 ? 20.338 -15.714 44.732 1.00 47.27 242 GLY A C 1
ATOM 1296 O O . GLY A 1 183 ? 20.422 -14.773 45.541 1.00 47.39 242 GLY A O 1
ATOM 1297 N N . ASP A 1 185 ? 23.897 -15.611 44.979 1.00 47.80 244 ASP A N 1
ATOM 1298 C CA . ASP A 1 185 ? 24.800 -14.453 44.845 1.00 47.69 244 ASP A CA 1
ATOM 1299 C C . ASP A 1 185 ? 24.193 -13.369 43.942 1.00 46.14 244 ASP A C 1
ATOM 1300 O O . ASP A 1 185 ? 24.751 -13.042 42.910 1.00 46.08 244 ASP A O 1
ATOM 1305 N N . ARG A 1 186 ? 23.063 -12.788 44.345 1.00 44.63 245 ARG A N 1
ATOM 1306 C CA . ARG A 1 186 ? 22.444 -11.750 43.521 1.00 42.87 245 ARG A CA 1
ATOM 1307 C C . ARG A 1 186 ? 23.411 -10.616 43.185 1.00 41.70 245 ARG A C 1
ATOM 1308 O O . ARG A 1 186 ? 24.306 -10.308 43.974 1.00 41.66 245 ARG A O 1
ATOM 1316 N N . PRO A 1 187 ? 23.223 -10.010 41.996 1.00 40.24 246 PRO A N 1
ATOM 1317 C CA . PRO A 1 187 ? 23.992 -8.843 41.549 1.00 39.21 246 PRO A CA 1
ATOM 1318 C C . PRO A 1 187 ? 23.723 -7.620 42.436 1.00 38.28 246 PRO A C 1
ATOM 1319 O O . PRO A 1 187 ? 22.706 -7.563 43.138 1.00 37.08 246 PRO A O 1
ATOM 1323 N N . THR A 1 188 ? 24.666 -6.670 42.398 1.00 37.22 247 THR A N 1
ATOM 1324 C CA . THR A 1 188 ? 24.534 -5.401 43.098 1.00 36.47 247 THR A CA 1
ATOM 1325 C C . THR A 1 188 ? 24.192 -4.344 42.059 1.00 35.36 247 THR A C 1
ATOM 1326 O O . THR A 1 188 ? 23.867 -3.224 42.386 1.00 34.71 247 THR A O 1
ATOM 1330 N N . ALA A 1 189 ? 24.309 -4.709 40.800 1.00 34.71 248 ALA A N 1
ATOM 1331 C CA . ALA A 1 189 ? 23.948 -3.803 39.727 1.00 34.96 248 ALA A CA 1
ATOM 1332 C C . ALA A 1 189 ? 23.309 -4.574 38.545 1.00 34.69 248 ALA A C 1
ATOM 1333 O O . ALA A 1 189 ? 23.509 -5.782 38.373 1.00 34.06 248 ALA A O 1
ATOM 1335 N N . LEU A 1 190 ? 22.510 -3.852 37.771 1.00 34.15 249 LEU A N 1
ATOM 1336 C CA . LEU A 1 190 ? 21.805 -4.395 36.643 1.00 34.00 249 LEU A CA 1
ATOM 1337 C C . LEU A 1 190 ? 21.984 -3.425 35.487 1.00 33.81 249 LEU A C 1
ATOM 1338 O O . LEU A 1 190 ? 21.960 -2.189 35.696 1.00 33.77 249 LEU A O 1
ATOM 1343 N N . LEU A 1 191 ? 22.171 -3.980 34.286 1.00 32.30 250 LEU A N 1
ATOM 1344 C CA . LEU A 1 191 ? 21.888 -3.257 33.092 1.00 31.97 250 LEU A CA 1
ATOM 1345 C C . LEU A 1 191 ? 20.416 -3.558 32.739 1.00 32.41 250 LEU A C 1
ATOM 1346 O O . LEU A 1 191 ? 20.018 -4.749 32.695 1.00 32.55 250 LEU A O 1
ATOM 1351 N N . THR A 1 192 ? 19.637 -2.524 32.457 1.00 30.50 251 THR A N 1
ATOM 1352 C CA . THR A 1 192 ? 18.300 -2.741 31.922 1.00 31.27 251 THR A CA 1
ATOM 1353 C C . THR A 1 192 ? 18.213 -2.232 30.487 1.00 31.27 251 THR A C 1
ATOM 1354 O O . THR A 1 192 ? 18.700 -1.138 30.197 1.00 31.62 251 THR A O 1
ATOM 1358 N N . SER A 1 193 ? 17.603 -3.013 29.606 1.00 30.04 252 SER A N 1
ATOM 1359 C CA . SER A 1 193 ? 17.659 -2.715 28.211 1.00 30.67 252 SER A CA 1
ATOM 1360 C C . SER A 1 193 ? 16.680 -1.642 27.658 1.00 30.21 252 SER A C 1
ATOM 1361 O O . SER A 1 193 ? 16.780 -1.301 26.530 1.00 30.29 252 SER A O 1
ATOM 1364 N N . SER A 1 194 ? 15.770 -1.111 28.466 1.00 29.95 253 SER A N 1
ATOM 1365 C CA . SER A 1 194 ? 14.961 0.054 28.080 1.00 30.14 253 SER A CA 1
ATOM 1366 C C . SER A 1 194 ? 14.279 0.611 29.309 1.00 29.99 253 SER A C 1
ATOM 1367 O O . SER A 1 194 ? 14.316 -0.019 30.378 1.00 29.82 253 SER A O 1
ATOM 1370 N N . HIS A 1 195 ? 13.647 1.785 29.157 1.00 29.78 254 HIS A N 1
ATOM 1371 C CA . HIS A 1 195 ? 12.943 2.475 30.250 1.00 29.30 254 HIS A CA 1
ATOM 1372 C C . HIS A 1 195 ? 11.800 1.645 30.790 1.00 29.23 254 HIS A C 1
ATOM 1373 O O . HIS A 1 195 ? 11.541 1.661 31.973 1.00 28.73 254 HIS A O 1
ATOM 1380 N N . ARG A 1 196 ? 11.143 0.891 29.910 1.00 29.26 255 ARG A N 1
ATOM 1381 C CA . ARG A 1 196 ? 10.001 0.088 30.323 1.00 30.21 255 ARG A CA 1
ATOM 1382 C C . ARG A 1 196 ? 10.426 -1.125 31.173 1.00 29.20 255 ARG A C 1
ATOM 1383 O O . ARG A 1 196 ? 9.773 -1.473 32.132 1.00 27.15 255 ARG A O 1
ATOM 1391 N N . ILE A 1 197 ? 11.582 -1.692 30.826 1.00 29.18 256 ILE A N 1
ATOM 1392 C CA . ILE A 1 197 ? 12.222 -2.708 31.646 1.00 29.61 256 ILE A CA 1
ATOM 1393 C C . ILE A 1 197 ? 12.755 -2.129 32.948 1.00 29.55 256 ILE A C 1
ATOM 1394 O O . ILE A 1 197 ? 12.632 -2.764 34.010 1.00 29.04 256 ILE A O 1
ATOM 1399 N N . THR A 1 198 ? 13.314 -0.919 32.867 1.00 29.09 257 THR A N 1
ATOM 1400 C CA . THR A 1 198 ? 13.738 -0.222 34.086 1.00 29.42 257 THR A CA 1
ATOM 1401 C C . THR A 1 198 ? 12.566 -0.027 35.070 1.00 29.29 257 THR A C 1
ATOM 1402 O O . THR A 1 198 ? 12.733 -0.177 36.268 1.00 29.20 257 THR A O 1
ATOM 1406 N N . GLU A 1 199 ? 11.370 0.274 34.543 1.00 29.51 258 GLU A N 1
ATOM 1407 C CA . GLU A 1 199 ? 10.163 0.300 35.410 1.00 29.64 258 GLU A CA 1
ATOM 1408 C C . GLU A 1 199 ? 9.966 -1.062 36.127 1.00 29.39 258 GLU A C 1
ATOM 1409 O O . GLU A 1 199 ? 9.841 -1.126 37.329 1.00 29.90 258 GLU A O 1
ATOM 1415 N N . GLY A 1 200 ? 9.980 -2.161 35.386 1.00 29.64 259 GLY A N 1
ATOM 1416 C CA . GLY A 1 200 ? 9.841 -3.492 35.984 1.00 29.98 259 GLY A CA 1
ATOM 1417 C C . GLY A 1 200 ? 10.915 -3.866 37.009 1.00 30.96 259 GLY A C 1
ATOM 1418 O O . GLY A 1 200 ? 10.614 -4.450 38.071 1.00 31.23 259 GLY A O 1
ATOM 1419 N N . ALA A 1 201 ? 12.173 -3.543 36.719 1.00 31.10 260 ALA A N 1
ATOM 1420 C CA . ALA A 1 201 ? 13.247 -3.671 37.755 1.00 31.91 260 ALA A CA 1
ATOM 1421 C C . ALA A 1 201 ? 13.013 -2.801 39.008 1.00 32.01 260 ALA A C 1
ATOM 1422 O O . ALA A 1 201 ? 13.214 -3.268 40.104 1.00 32.16 260 ALA A O 1
ATOM 1424 N N . MET A 1 202 ? 12.558 -1.559 38.836 1.00 32.07 261 MET A N 1
ATOM 1425 C CA . MET A 1 202 ? 12.145 -0.745 39.986 1.00 32.36 261 MET A CA 1
ATOM 1426 C C . MET A 1 202 ? 10.989 -1.417 40.734 1.00 32.92 261 MET A C 1
ATOM 1427 O O . MET A 1 202 ? 10.978 -1.462 41.927 1.00 32.34 261 MET A O 1
ATOM 1432 N N . GLN A 1 203 ? 10.007 -1.931 40.002 1.00 33.81 262 GLN A N 1
ATOM 1433 C CA . GLN A 1 203 ? 8.927 -2.661 40.637 1.00 34.11 262 GLN A CA 1
ATOM 1434 C C . GLN A 1 203 ? 9.435 -3.854 41.421 1.00 34.85 262 GLN A C 1
ATOM 1435 O O . GLN A 1 203 ? 9.018 -4.063 42.561 1.00 34.65 262 GLN A O 1
ATOM 1441 N N . ALA A 1 204 ? 10.323 -4.636 40.812 1.00 34.91 263 ALA A N 1
ATOM 1442 C CA . ALA A 1 204 ? 10.896 -5.787 41.523 1.00 35.34 263 ALA A CA 1
ATOM 1443 C C . ALA A 1 204 ? 11.573 -5.365 42.838 1.00 35.93 263 ALA A C 1
ATOM 1444 O O . ALA A 1 204 ? 11.376 -5.980 43.844 1.00 35.14 263 ALA A O 1
ATOM 1446 N N . LEU A 1 205 ? 12.388 -4.318 42.795 1.00 36.92 264 LEU A N 1
ATOM 1447 C CA . LEU A 1 205 ? 13.115 -3.894 43.986 1.00 38.48 264 LEU A CA 1
ATOM 1448 C C . LEU A 1 205 ? 12.200 -3.848 45.203 1.00 39.41 264 LEU A C 1
ATOM 1449 O O . LEU A 1 205 ? 12.415 -4.564 46.193 1.00 39.14 264 LEU A O 1
ATOM 1454 N N . ASN A 1 206 ? 11.140 -3.068 45.109 1.00 40.63 265 ASN A N 1
ATOM 1455 C CA . ASN A 1 206 ? 10.293 -2.979 46.256 1.00 42.27 265 ASN A CA 1
ATOM 1456 C C . ASN A 1 206 ? 9.254 -4.076 46.488 1.00 41.95 265 ASN A C 1
ATOM 1457 O O . ASN A 1 206 ? 8.707 -4.181 47.572 1.00 42.11 265 ASN A O 1
ATOM 1462 N N . VAL A 1 207 ? 9.058 -4.945 45.505 1.00 41.49 266 VAL A N 1
ATOM 1463 C CA . VAL A 1 207 ? 8.418 -6.213 45.760 1.00 41.28 266 VAL A CA 1
ATOM 1464 C C . VAL A 1 207 ? 9.336 -7.053 46.691 1.00 41.83 266 VAL A C 1
ATOM 1465 O O . VAL A 1 207 ? 8.892 -7.667 47.640 1.00 42.04 266 VAL A O 1
ATOM 1469 N N . LEU A 1 208 ? 10.633 -7.053 46.407 1.00 41.90 267 LEU A N 1
ATOM 1470 C CA . LEU A 1 208 ? 11.609 -7.777 47.195 1.00 41.54 267 LEU A CA 1
ATOM 1471 C C . LEU A 1 208 ? 12.055 -7.036 48.491 1.00 42.24 267 LEU A C 1
ATOM 1472 O O . LEU A 1 208 ? 12.741 -7.610 49.339 1.00 42.62 267 LEU A O 1
ATOM 1477 N N . GLY A 1 209 ? 11.653 -5.781 48.647 1.00 41.86 268 GLY A N 1
ATOM 1478 C CA . GLY A 1 209 ? 12.116 -4.975 49.773 1.00 41.83 268 GLY A CA 1
ATOM 1479 C C . GLY A 1 209 ? 13.572 -4.496 49.600 1.00 41.93 268 GLY A C 1
ATOM 1480 O O . GLY A 1 209 ? 14.263 -4.183 50.570 1.00 41.21 268 GLY A O 1
ATOM 1481 N N . LEU A 1 210 ? 14.039 -4.402 48.354 1.00 41.46 269 LEU A N 1
ATOM 1482 C CA . LEU A 1 210 ? 15.412 -3.964 48.129 1.00 40.95 269 LEU A CA 1
ATOM 1483 C C . LEU A 1 210 ? 15.498 -2.480 47.843 1.00 40.77 269 LEU A C 1
ATOM 1484 O O . LEU A 1 210 ? 14.540 -1.873 47.457 1.00 40.98 269 LEU A O 1
ATOM 1489 N N . ARG A 1 211 ? 16.654 -1.882 48.056 1.00 41.06 270 ARG A N 1
ATOM 1490 C CA . ARG A 1 211 ? 16.771 -0.448 47.896 1.00 40.98 270 ARG A CA 1
ATOM 1491 C C . ARG A 1 211 ? 17.578 -0.070 46.667 1.00 40.74 270 ARG A C 1
ATOM 1492 O O . ARG A 1 211 ? 18.772 -0.428 46.543 1.00 39.56 270 ARG A O 1
ATOM 1500 N N . TYR A 1 212 ? 16.895 0.617 45.746 1.00 40.09 271 TYR A N 1
ATOM 1501 C CA . TYR A 1 212 ? 17.574 1.193 44.627 1.00 40.29 271 TYR A CA 1
ATOM 1502 C C . TYR A 1 212 ? 18.694 2.006 45.243 1.00 40.51 271 TYR A C 1
ATOM 1503 O O . TYR A 1 212 ? 18.451 2.775 46.158 1.00 40.36 271 TYR A O 1
ATOM 1512 N N . GLY A 1 213 ? 19.915 1.824 44.752 1.00 40.49 272 GLY A N 1
ATOM 1513 C CA . GLY A 1 213 ? 21.042 2.498 45.329 1.00 41.13 272 GLY A CA 1
ATOM 1514 C C . GLY A 1 213 ? 21.941 1.561 46.109 1.00 41.26 272 GLY A C 1
ATOM 1515 O O . GLY A 1 213 ? 22.680 0.805 45.531 1.00 42.30 272 GLY A O 1
ATOM 1516 N N . PRO A 1 214 ? 21.861 1.597 47.443 1.00 41.58 273 PRO A N 1
ATOM 1517 C CA . PRO A 1 214 ? 22.683 0.764 48.340 1.00 41.11 273 PRO A CA 1
ATOM 1518 C C . PRO A 1 214 ? 22.586 -0.762 48.091 1.00 40.46 273 PRO A C 1
ATOM 1519 O O . PRO A 1 214 ? 23.583 -1.467 48.195 1.00 39.18 273 PRO A O 1
ATOM 1523 N N . ASP A 1 215 ? 21.388 -1.258 47.784 1.00 39.82 274 ASP A N 1
ATOM 1524 C CA . ASP A 1 215 ? 21.204 -2.689 47.452 1.00 38.78 274 ASP A CA 1
ATOM 1525 C C . ASP A 1 215 ? 21.461 -3.059 45.986 1.00 37.71 274 ASP A C 1
ATOM 1526 O O . ASP A 1 215 ? 22.132 -4.047 45.718 1.00 37.12 274 ASP A O 1
ATOM 1531 N N . VAL A 1 216 ? 20.937 -2.279 45.047 1.00 36.47 275 VAL A N 1
ATOM 1532 C CA . VAL A 1 216 ? 21.114 -2.542 43.601 1.00 35.21 275 VAL A CA 1
ATOM 1533 C C . VAL A 1 216 ? 21.197 -1.251 42.833 1.00 34.70 275 VAL A C 1
ATOM 1534 O O . VAL A 1 216 ? 20.308 -0.417 42.957 1.00 35.30 275 VAL A O 1
ATOM 1538 N N . GLU A 1 217 ? 22.257 -1.057 42.062 1.00 34.21 276 GLU A N 1
ATOM 1539 C CA . GLU A 1 217 ? 22.310 0.059 41.113 1.00 34.35 276 GLU A CA 1
ATOM 1540 C C . GLU A 1 217 ? 21.828 -0.374 39.724 1.00 33.82 276 GLU A C 1
ATOM 1541 O O . GLU A 1 217 ? 21.713 -1.578 39.444 1.00 33.13 276 GLU A O 1
ATOM 1547 N N . ILE A 1 218 ? 21.505 0.613 38.887 1.00 33.23 277 ILE A N 1
ATOM 1548 C CA . ILE A 1 218 ? 20.900 0.389 37.591 1.00 32.00 277 ILE A CA 1
ATOM 1549 C C . ILE A 1 218 ? 21.393 1.354 36.532 1.00 31.79 277 ILE A C 1
ATOM 1550 O O . ILE A 1 218 ? 21.385 2.573 36.743 1.00 31.40 277 ILE A O 1
ATOM 1555 N N . VAL A 1 219 ? 21.833 0.822 35.391 1.00 31.15 278 VAL A N 1
ATOM 1556 C CA . VAL A 1 219 ? 22.017 1.691 34.229 1.00 31.59 278 VAL A CA 1
ATOM 1557 C C . VAL A 1 219 ? 20.998 1.211 33.198 1.00 31.72 278 VAL A C 1
ATOM 1558 O O . VAL A 1 219 ? 20.729 0.023 33.130 1.00 31.94 278 VAL A O 1
ATOM 1562 N N . SER A 1 220 ? 20.462 2.138 32.414 1.00 31.58 279 SER A N 1
ATOM 1563 C CA . SER A 1 220 ? 19.359 1.875 31.545 1.00 32.53 279 SER A CA 1
ATOM 1564 C C . SER A 1 220 ? 19.602 2.494 30.169 1.00 32.85 279 SER A C 1
ATOM 1565 O O . SER A 1 220 ? 20.328 3.484 30.071 1.00 33.34 279 SER A O 1
ATOM 1568 N N . PHE A 1 221 ? 18.996 1.917 29.121 1.00 32.01 280 PHE A N 1
ATOM 1569 C CA . PHE A 1 221 ? 18.798 2.640 27.864 1.00 31.95 280 PHE A CA 1
ATOM 1570 C C . PHE A 1 221 ? 17.564 3.568 27.946 1.00 31.59 280 PHE A C 1
ATOM 1571 O O . PHE A 1 221 ? 16.654 3.325 28.723 1.00 30.40 280 PHE A O 1
ATOM 1579 N N . ASP A 1 222 ? 17.560 4.619 27.113 1.00 31.47 281 ASP A N 1
ATOM 1580 C CA . ASP A 1 222 ? 16.492 5.603 27.111 1.00 31.60 281 ASP A CA 1
ATOM 1581 C C . ASP A 1 222 ? 16.667 6.654 28.202 1.00 32.67 281 ASP A C 1
ATOM 1582 O O . ASP A 1 222 ? 16.778 6.341 29.403 1.00 33.85 281 ASP A O 1
ATOM 1587 N N . ASN A 1 223 ? 16.630 7.908 27.789 1.00 32.43 282 ASN A N 1
ATOM 1588 C CA . ASN A 1 223 ? 16.876 9.011 28.695 1.00 33.08 282 ASN A CA 1
ATOM 1589 C C . ASN A 1 223 ? 15.563 9.690 29.048 1.00 32.85 282 ASN A C 1
ATOM 1590 O O . ASN A 1 223 ? 15.106 10.578 28.333 1.00 33.23 282 ASN A O 1
ATOM 1595 N N . LEU A 1 224 ? 14.948 9.258 30.139 1.00 32.32 283 LEU A N 1
ATOM 1596 C CA . LEU A 1 224 ? 13.716 9.821 30.606 1.00 31.49 283 LEU A CA 1
ATOM 1597 C C . LEU A 1 224 ? 14.010 10.746 31.802 1.00 31.08 283 LEU A C 1
ATOM 1598 O O . LEU A 1 224 ? 14.754 10.371 32.689 1.00 31.56 283 LEU A O 1
ATOM 1603 N N . PRO A 1 225 ? 13.413 11.943 31.831 1.00 30.18 284 PRO A N 1
ATOM 1604 C CA . PRO A 1 225 ? 13.574 12.897 32.946 1.00 30.16 284 PRO A CA 1
ATOM 1605 C C . PRO A 1 225 ? 13.429 12.278 34.347 1.00 29.76 284 PRO A C 1
ATOM 1606 O O . PRO A 1 225 ? 14.243 12.540 35.188 1.00 30.51 284 PRO A O 1
ATOM 1610 N N . TRP A 1 226 ? 12.446 11.425 34.578 1.00 29.89 285 TRP A N 1
ATOM 1611 C CA . TRP A 1 226 ? 12.304 10.820 35.892 1.00 30.02 285 TRP A CA 1
ATOM 1612 C C . TRP A 1 226 ? 13.551 10.089 36.394 1.00 29.93 285 TRP A C 1
ATOM 1613 O O . TRP A 1 226 ? 13.806 10.077 37.553 1.00 29.15 285 TRP A O 1
ATOM 1624 N N . MET A 1 227 ? 14.362 9.541 35.497 1.00 30.95 286 MET A N 1
ATOM 1625 C CA . MET A 1 227 ? 15.593 8.857 35.912 1.00 31.81 286 MET A CA 1
ATOM 1626 C C . MET A 1 227 ? 16.568 9.765 36.648 1.00 33.16 286 MET A C 1
ATOM 1627 O O . MET A 1 227 ? 17.377 9.311 37.474 1.00 32.90 286 MET A O 1
ATOM 1632 N N . ALA A 1 228 ? 16.488 11.058 36.364 1.00 34.01 287 ALA A N 1
ATOM 1633 C CA . ALA A 1 228 ? 17.335 11.985 37.073 1.00 35.81 287 ALA A CA 1
ATOM 1634 C C . ALA A 1 228 ? 16.770 12.427 38.442 1.00 36.69 287 ALA A C 1
ATOM 1635 O O . ALA A 1 228 ? 17.419 13.189 39.149 1.00 37.44 287 ALA A O 1
ATOM 1637 N N . PHE A 1 229 ? 15.591 11.943 38.843 1.00 37.55 288 PHE A N 1
ATOM 1638 C CA . PHE A 1 229 ? 15.035 12.406 40.145 1.00 37.85 288 PHE A CA 1
ATOM 1639 C C . PHE A 1 229 ? 15.450 11.444 41.211 1.00 38.60 288 PHE A C 1
ATOM 1640 O O . PHE A 1 229 ? 15.297 11.715 42.373 1.00 38.59 288 PHE A O 1
ATOM 1648 N N . LEU A 1 230 ? 15.978 10.295 40.793 1.00 39.92 289 LEU A N 1
ATOM 1649 C CA . LEU A 1 230 ? 16.329 9.227 41.723 1.00 40.16 289 LEU A CA 1
ATOM 1650 C C . LEU A 1 230 ? 17.645 9.541 42.434 1.00 40.74 289 LEU A C 1
ATOM 1651 O O . LEU A 1 230 ? 18.486 10.300 41.935 1.00 40.38 289 LEU A O 1
ATOM 1656 N N . ASP A 1 231 ? 17.832 8.936 43.594 1.00 41.35 290 ASP A N 1
ATOM 1657 C CA . ASP A 1 231 ? 19.064 9.125 44.331 1.00 42.32 290 ASP A CA 1
ATOM 1658 C C . ASP A 1 231 ? 19.759 7.782 44.524 1.00 41.86 290 ASP A C 1
ATOM 1659 O O . ASP A 1 231 ? 19.300 6.962 45.335 1.00 42.39 290 ASP A O 1
ATOM 1664 N N . PRO A 1 232 ? 20.860 7.545 43.788 1.00 41.32 291 PRO A N 1
ATOM 1665 C CA . PRO A 1 232 ? 21.452 8.494 42.872 1.00 41.00 291 PRO A CA 1
ATOM 1666 C C . PRO A 1 232 ? 20.673 8.559 41.558 1.00 40.58 291 PRO A C 1
ATOM 1667 O O . PRO A 1 232 ? 19.766 7.731 41.325 1.00 40.57 291 PRO A O 1
ATOM 1671 N N . PRO A 1 233 ? 20.982 9.563 40.719 1.00 39.80 292 PRO A N 1
ATOM 1672 C CA . PRO A 1 233 ? 20.394 9.591 39.372 1.00 39.05 292 PRO A CA 1
ATOM 1673 C C . PRO A 1 233 ? 20.736 8.349 38.581 1.00 38.63 292 PRO A C 1
ATOM 1674 O O . PRO A 1 233 ? 21.877 7.844 38.622 1.00 39.36 292 PRO A O 1
ATOM 1678 N N . LEU A 1 234 ? 19.775 7.877 37.812 1.00 37.50 293 LEU A N 1
ATOM 1679 C CA . LEU A 1 234 ? 19.968 6.651 37.088 1.00 36.69 293 LEU A CA 1
ATOM 1680 C C . LEU A 1 234 ? 20.702 6.910 35.770 1.00 36.17 293 LEU A C 1
ATOM 1681 O O . LEU A 1 234 ? 20.158 7.555 34.870 1.00 36.51 293 LEU A O 1
ATOM 1686 N N . PRO A 1 235 ? 21.950 6.416 35.644 1.00 35.54 294 PRO A N 1
ATOM 1687 C CA . PRO A 1 235 ? 22.661 6.679 34.390 1.00 34.72 294 PRO A CA 1
ATOM 1688 C C . PRO A 1 235 ? 22.046 5.973 33.177 1.00 34.17 294 PRO A C 1
ATOM 1689 O O . PRO A 1 235 ? 21.586 4.849 33.275 1.00 33.14 294 PRO A O 1
ATOM 1693 N N . VAL A 1 236 ? 22.020 6.670 32.047 1.00 33.51 295 VAL A N 1
ATOM 1694 C CA . VAL A 1 236 ? 21.273 6.203 30.913 1.00 33.69 295 VAL A CA 1
ATOM 1695 C C . VAL A 1 236 ? 22.041 6.261 29.651 1.00 32.38 295 VAL A C 1
ATOM 1696 O O . VAL A 1 236 ? 22.807 7.162 29.447 1.00 32.62 295 VAL A O 1
ATOM 1700 N N . VAL A 1 237 ? 21.810 5.297 28.784 1.00 31.79 296 VAL A N 1
ATOM 1701 C CA . VAL A 1 237 ? 22.262 5.443 27.427 1.00 31.26 296 VAL A CA 1
ATOM 1702 C C . VAL A 1 237 ? 21.150 6.075 26.589 1.00 31.24 296 VAL A C 1
ATOM 1703 O O . VAL A 1 237 ? 20.104 5.452 26.312 1.00 31.45 296 VAL A O 1
ATOM 1707 N N . GLU A 1 238 ? 21.358 7.339 26.254 1.00 30.12 297 GLU A N 1
ATOM 1708 C CA . GLU A 1 238 ? 20.409 8.060 25.452 1.00 30.25 297 GLU A CA 1
ATOM 1709 C C . GLU A 1 238 ? 20.461 7.603 24.019 1.00 29.61 297 GLU A C 1
ATOM 1710 O O . GLU A 1 238 ? 21.532 7.508 23.437 1.00 29.26 297 GLU A O 1
ATOM 1716 N N . GLN A 1 239 ? 19.287 7.324 23.461 1.00 28.85 298 GLN A N 1
ATOM 1717 C CA . GLN A 1 239 ? 19.177 6.980 22.048 1.00 29.03 298 GLN A CA 1
ATOM 1718 C C . GLN A 1 239 ? 18.781 8.234 21.286 1.00 28.71 298 GLN A C 1
ATOM 1719 O O . GLN A 1 239 ? 17.984 9.006 21.819 1.00 27.79 298 GLN A O 1
ATOM 1725 N N . PRO A 1 240 ? 19.308 8.423 20.046 1.00 28.08 299 PRO A N 1
ATOM 1726 C CA . PRO A 1 240 ? 18.913 9.559 19.198 1.00 28.34 299 PRO A CA 1
ATOM 1727 C C . PRO A 1 240 ? 17.541 9.314 18.501 1.00 27.96 299 PRO A C 1
ATOM 1728 O O . PRO A 1 240 ? 17.429 9.246 17.270 1.00 27.42 299 PRO A O 1
ATOM 1732 N N . THR A 1 241 ? 16.501 9.219 19.295 1.00 28.40 300 THR A N 1
ATOM 1733 C CA . THR A 1 241 ? 15.173 8.799 18.773 1.00 29.68 300 THR A CA 1
ATOM 1734 C C . THR A 1 241 ? 14.644 9.607 17.632 1.00 29.62 300 THR A C 1
ATOM 1735 O O . THR A 1 241 ? 14.212 9.052 16.631 1.00 30.15 300 THR A O 1
ATOM 1739 N N . ARG A 1 242 ? 14.676 10.917 17.770 1.00 29.51 301 ARG A N 1
ATOM 1740 C CA . ARG A 1 242 ? 14.257 11.788 16.682 1.00 31.14 301 ARG A CA 1
ATOM 1741 C C . ARG A 1 242 ? 15.058 11.636 15.396 1.00 30.37 301 ARG A C 1
ATOM 1742 O O . ARG A 1 242 ? 14.495 11.584 14.317 1.00 30.38 301 ARG A O 1
ATOM 1750 N N . ARG A 1 243 ? 16.376 11.587 15.522 1.00 30.09 302 ARG A N 1
ATOM 1751 C CA . ARG A 1 243 ? 17.282 11.388 14.407 1.00 30.12 302 ARG A CA 1
ATOM 1752 C C . ARG A 1 243 ? 17.071 10.037 13.748 1.00 29.50 302 ARG A C 1
ATOM 1753 O O . ARG A 1 243 ? 17.213 9.916 12.576 1.00 29.66 302 ARG A O 1
ATOM 1761 N N . ILE A 1 244 ? 16.725 9.014 14.514 1.00 29.19 303 ILE A N 1
ATOM 1762 C CA . ILE A 1 244 ? 16.381 7.731 13.923 1.00 28.93 303 ILE A CA 1
ATOM 1763 C C . ILE A 1 244 ? 15.187 7.879 12.977 1.00 29.22 303 ILE A C 1
ATOM 1764 O O . ILE A 1 244 ? 15.224 7.422 11.831 1.00 29.80 303 ILE A O 1
ATOM 1769 N N . GLY A 1 245 ? 14.127 8.524 13.445 1.00 28.41 304 GLY A N 1
ATOM 1770 C CA . GLY A 1 245 ? 12.968 8.807 12.564 1.00 28.19 304 GLY A CA 1
ATOM 1771 C C . GLY A 1 245 ? 13.278 9.679 11.331 1.00 28.99 304 GLY A C 1
ATOM 1772 O O . GLY A 1 245 ? 12.844 9.374 10.207 1.00 28.30 304 GLY A O 1
ATOM 1773 N N . GLN A 1 246 ? 13.970 10.803 11.540 1.00 29.06 305 GLN A N 1
ATOM 1774 C CA . GLN A 1 246 ? 14.391 11.717 10.437 1.00 29.67 305 GLN A CA 1
ATOM 1775 C C . GLN A 1 246 ? 15.208 11.026 9.318 1.00 29.53 305 GLN A C 1
ATOM 1776 O O . GLN A 1 246 ? 14.877 11.163 8.116 1.00 29.23 305 GLN A O 1
ATOM 1782 N N . GLU A 1 247 ? 16.229 10.259 9.719 1.00 28.78 306 GLU A N 1
ATOM 1783 C CA . GLU A 1 247 ? 17.094 9.548 8.816 1.00 29.26 306 GLU A CA 1
ATOM 1784 C C . GLU A 1 247 ? 16.366 8.384 8.109 1.00 28.72 306 GLU A C 1
ATOM 1785 O O . GLU A 1 247 ? 16.656 8.092 6.980 1.00 28.53 306 GLU A O 1
ATOM 1791 N N . ALA A 1 248 ? 15.467 7.706 8.807 1.00 28.17 307 ALA A N 1
ATOM 1792 C CA . ALA A 1 248 ? 14.718 6.614 8.200 1.00 27.34 307 ALA A CA 1
ATOM 1793 C C . ALA A 1 248 ? 13.836 7.155 7.093 1.00 26.26 307 ALA A C 1
ATOM 1794 O O . ALA A 1 248 ? 13.777 6.580 6.001 1.00 25.03 307 ALA A O 1
ATOM 1796 N N . MET A 1 249 ? 13.170 8.263 7.393 1.00 26.04 308 MET A N 1
ATOM 1797 C CA . MET A 1 249 ? 12.454 9.043 6.367 1.00 26.58 308 MET A CA 1
ATOM 1798 C C . MET A 1 249 ? 13.374 9.564 5.255 1.00 26.98 308 MET A C 1
ATOM 1799 O O . MET A 1 249 ? 12.951 9.575 4.134 1.00 27.47 308 MET A O 1
ATOM 1804 N N . ARG A 1 250 ? 14.576 10.032 5.584 1.00 28.02 309 ARG A N 1
ATOM 1805 C CA . ARG A 1 250 ? 15.517 10.555 4.555 1.00 29.33 309 ARG A CA 1
ATOM 1806 C C . ARG A 1 250 ? 15.932 9.445 3.575 1.00 29.43 309 ARG A C 1
ATOM 1807 O O . ARG A 1 250 ? 15.803 9.604 2.378 1.00 29.26 309 ARG A O 1
ATOM 1815 N N . MET A 1 251 ? 16.362 8.316 4.136 1.00 28.50 310 MET A N 1
ATOM 1816 C CA . MET A 1 251 ? 16.645 7.126 3.383 1.00 28.13 310 MET A CA 1
ATOM 1817 C C . MET A 1 251 ? 15.466 6.699 2.511 1.00 28.40 310 MET A C 1
ATOM 1818 O O . MET A 1 251 ? 15.643 6.381 1.356 1.00 28.20 310 MET A O 1
ATOM 1823 N N . LEU A 1 252 ? 14.270 6.655 3.079 1.00 28.82 311 LEU A N 1
ATOM 1824 C CA . LEU A 1 252 ? 13.099 6.205 2.359 1.00 29.50 311 LEU A CA 1
ATOM 1825 C C . LEU A 1 252 ? 12.786 7.131 1.176 1.00 29.73 311 LEU A C 1
ATOM 1826 O O . LEU A 1 252 ? 12.340 6.681 0.126 1.00 30.36 311 LEU A O 1
ATOM 1831 N N . ILE A 1 253 ? 13.010 8.423 1.350 1.00 30.16 312 ILE A N 1
ATOM 1832 C CA . ILE A 1 253 ? 12.742 9.368 0.312 1.00 30.84 312 ILE A CA 1
ATOM 1833 C C . ILE A 1 253 ? 13.717 9.204 -0.880 1.00 31.64 312 ILE A C 1
ATOM 1834 O O . ILE A 1 253 ? 13.288 9.120 -2.036 1.00 32.17 312 ILE A O 1
ATOM 1839 N N . HIS A 1 254 ? 15.008 9.163 -0.601 1.00 32.00 313 HIS A N 1
ATOM 1840 C CA . HIS A 1 254 ? 15.997 8.729 -1.574 1.00 32.33 313 HIS A CA 1
ATOM 1841 C C . HIS A 1 254 ? 15.585 7.473 -2.362 1.00 32.15 313 HIS A C 1
ATOM 1842 O O . HIS A 1 254 ? 15.610 7.487 -3.614 1.00 32.47 313 HIS A O 1
ATOM 1849 N N . MET A 1 255 ? 15.189 6.418 -1.653 1.00 31.50 314 MET A N 1
ATOM 1850 C CA . MET A 1 255 ? 14.753 5.184 -2.298 1.00 31.36 314 MET A CA 1
ATOM 1851 C C . MET A 1 255 ? 13.529 5.394 -3.218 1.00 31.84 314 MET A C 1
ATOM 1852 O O . MET A 1 255 ? 13.411 4.716 -4.221 1.00 31.91 314 MET A O 1
ATOM 1857 N N . ILE A 1 256 ? 12.624 6.294 -2.839 1.00 32.03 315 ILE A N 1
ATOM 1858 C CA . ILE A 1 256 ? 11.386 6.483 -3.567 1.00 32.60 315 ILE A CA 1
ATOM 1859 C C . ILE A 1 256 ? 11.636 7.330 -4.813 1.00 34.11 315 ILE A C 1
ATOM 1860 O O . ILE A 1 256 ? 11.032 7.089 -5.843 1.00 33.63 315 ILE A O 1
ATOM 1865 N N . GLU A 1 257 ? 12.490 8.353 -4.689 1.00 35.30 316 GLU A N 1
ATOM 1866 C CA . GLU A 1 257 ? 12.689 9.344 -5.744 1.00 36.34 316 GLU A CA 1
ATOM 1867 C C . GLU A 1 257 ? 13.896 8.937 -6.603 1.00 37.13 316 GLU A C 1
ATOM 1868 O O . GLU A 1 257 ? 14.284 9.639 -7.518 1.00 38.21 316 GLU A O 1
ATOM 1874 N N . GLY A 1 258 ? 14.471 7.788 -6.304 1.00 38.09 317 GLY A N 1
ATOM 1875 C CA . GLY A 1 258 ? 15.604 7.242 -7.028 1.00 38.19 317 GLY A CA 1
ATOM 1876 C C . GLY A 1 258 ? 16.884 8.035 -6.909 1.00 39.03 317 GLY A C 1
ATOM 1877 O O . GLY A 1 258 ? 17.666 8.143 -7.882 1.00 39.49 317 GLY A O 1
ATOM 1878 N N . THR A 1 259 ? 17.135 8.613 -5.733 1.00 39.13 318 THR A N 1
ATOM 1879 C CA . THR A 1 259 ? 18.328 9.430 -5.589 1.00 38.94 318 THR A CA 1
ATOM 1880 C C . THR A 1 259 ? 19.325 8.818 -4.640 1.00 39.05 318 THR A C 1
ATOM 1881 O O . THR A 1 259 ? 20.362 9.398 -4.393 1.00 39.00 318 THR A O 1
ATOM 1885 N N . GLY A 1 260 ? 18.978 7.676 -4.062 1.00 39.50 319 GLY A N 1
ATOM 1886 C CA . GLY A 1 260 ? 19.842 6.978 -3.120 1.00 39.73 319 GLY A CA 1
ATOM 1887 C C . GLY A 1 260 ? 19.405 5.545 -2.886 1.00 39.82 319 GLY A C 1
ATOM 1888 O O . GLY A 1 260 ? 18.348 5.120 -3.348 1.00 39.47 319 GLY A O 1
ATOM 1889 N N . ASN A 1 261 ? 20.244 4.803 -2.181 1.00 40.32 320 ASN A N 1
ATOM 1890 C CA . ASN A 1 261 ? 20.022 3.382 -1.894 1.00 41.40 320 ASN A CA 1
ATOM 1891 C C . ASN A 1 261 ? 19.643 3.061 -0.418 1.00 40.98 320 ASN A C 1
ATOM 1892 O O . ASN A 1 261 ? 19.936 3.821 0.494 1.00 40.02 320 ASN A O 1
ATOM 1897 N N . ALA A 1 262 ? 19.021 1.914 -0.220 1.00 40.56 321 ALA A N 1
ATOM 1898 C CA . ALA A 1 262 ? 18.855 1.347 1.107 1.00 40.81 321 ALA A CA 1
ATOM 1899 C C . ALA A 1 262 ? 20.199 1.017 1.703 1.00 40.61 321 ALA A C 1
ATOM 1900 O O . ALA A 1 262 ? 21.094 0.506 1.019 1.00 40.44 321 ALA A O 1
ATOM 1902 N N . THR A 1 263 ? 20.322 1.264 3.006 1.00 40.34 322 THR A N 1
ATOM 1903 C CA . THR A 1 263 ? 21.489 0.770 3.747 1.00 39.85 322 THR A CA 1
ATOM 1904 C C . THR A 1 263 ? 21.211 0.541 5.240 1.00 38.88 322 THR A C 1
ATOM 1905 O O . THR A 1 263 ? 20.134 0.805 5.701 1.00 38.10 322 THR A O 1
ATOM 1909 N N . GLU A 1 264 ? 22.195 0.040 5.964 1.00 38.52 323 GLU A N 1
ATOM 1910 C CA . GLU A 1 264 ? 22.132 -0.062 7.402 1.00 38.14 323 GLU A CA 1
ATOM 1911 C C . GLU A 1 264 ? 22.853 1.105 8.028 1.00 37.31 323 GLU A C 1
ATOM 1912 O O . GLU A 1 264 ? 24.027 1.301 7.851 1.00 37.58 323 GLU A O 1
ATOM 1918 N N . MET A 1 265 ? 22.116 1.912 8.768 1.00 36.69 324 MET A N 1
ATOM 1919 C CA . MET A 1 265 ? 22.715 3.027 9.469 1.00 36.01 324 MET A CA 1
ATOM 1920 C C . MET A 1 265 ? 22.750 2.730 10.947 1.00 35.67 324 MET A C 1
ATOM 1921 O O . MET A 1 265 ? 21.748 2.379 11.549 1.00 34.95 324 MET A O 1
ATOM 1926 N N . ARG A 1 266 ? 23.924 2.885 11.538 1.00 35.55 325 ARG A N 1
ATOM 1927 C CA . ARG A 1 266 ? 24.033 2.815 12.970 1.00 35.30 325 ARG A CA 1
ATOM 1928 C C . ARG A 1 266 ? 24.232 4.217 13.535 1.00 35.32 325 ARG A C 1
ATOM 1929 O O . ARG A 1 266 ? 25.216 4.884 13.216 1.00 36.48 325 ARG A O 1
ATOM 1937 N N . LEU A 1 267 ? 23.333 4.639 14.409 1.00 34.44 326 LEU A N 1
ATOM 1938 C CA . LEU A 1 267 ? 23.399 5.994 14.973 1.00 34.33 326 LEU A CA 1
ATOM 1939 C C . LEU A 1 267 ? 24.022 6.090 16.400 1.00 34.67 326 LEU A C 1
ATOM 1940 O O . LEU A 1 267 ? 23.782 5.274 17.265 1.00 34.40 326 LEU A O 1
ATOM 1945 N N . GLN A 1 268 ? 24.823 7.113 16.617 1.00 34.49 327 GLN A N 1
ATOM 1946 C CA . GLN A 1 268 ? 25.478 7.335 17.879 1.00 35.05 327 GLN A CA 1
ATOM 1947 C C . GLN A 1 268 ? 24.499 7.558 19.057 1.00 34.99 327 GLN A C 1
ATOM 1948 O O . GLN A 1 268 ? 23.520 8.343 18.983 1.00 34.82 327 GLN A O 1
ATOM 1954 N N . THR A 1 269 ? 24.766 6.849 20.126 1.00 34.70 328 THR A N 1
ATOM 1955 C CA . THR A 1 269 ? 24.107 6.993 21.372 1.00 35.31 328 THR A CA 1
ATOM 1956 C C . THR A 1 269 ? 25.084 7.722 22.322 1.00 36.50 328 THR A C 1
ATOM 1957 O O . THR A 1 269 ? 26.312 7.758 22.117 1.00 37.05 328 THR A O 1
ATOM 1961 N N . ARG A 1 270 ? 24.555 8.279 23.382 1.00 36.72 329 ARG A N 1
ATOM 1962 C CA . ARG A 1 270 ? 25.420 8.921 24.292 1.00 37.51 329 ARG A CA 1
ATOM 1963 C C . ARG A 1 270 ? 25.096 8.530 25.733 1.00 37.42 329 ARG A C 1
ATOM 1964 O O . ARG A 1 270 ? 23.948 8.383 26.124 1.00 37.17 329 ARG A O 1
ATOM 1972 N N . PHE A 1 271 ? 26.155 8.350 26.500 1.00 37.07 330 PHE A N 1
ATOM 1973 C CA . PHE A 1 271 ? 26.020 7.947 27.898 1.00 37.29 330 PHE A CA 1
ATOM 1974 C C . PHE A 1 271 ? 25.818 9.188 28.768 1.00 37.61 330 PHE A C 1
ATOM 1975 O O . PHE A 1 271 ? 26.580 10.155 28.688 1.00 37.59 330 PHE A O 1
ATOM 1983 N N . VAL A 1 272 ? 24.760 9.175 29.570 1.00 38.04 331 VAL A N 1
ATOM 1984 C CA . VAL A 1 272 ? 24.448 10.333 30.408 1.00 39.20 331 VAL A CA 1
ATOM 1985 C C . VAL A 1 272 ? 24.470 9.891 31.851 1.00 40.63 331 VAL A C 1
ATOM 1986 O O . VAL A 1 272 ? 23.683 9.019 32.250 1.00 40.72 331 VAL A O 1
ATOM 1990 N N . THR A 1 273 ? 25.357 10.479 32.638 1.00 41.94 332 THR A N 1
ATOM 1991 C CA . THR A 1 273 ? 25.471 10.111 34.056 1.00 44.27 332 THR A CA 1
ATOM 1992 C C . THR A 1 273 ? 24.715 11.097 34.945 1.00 45.70 332 THR A C 1
ATOM 1993 O O . THR A 1 273 ? 24.408 10.769 36.076 1.00 46.55 332 THR A O 1
ATOM 1997 N N . HIS A 1 274 ? 24.420 12.296 34.444 1.00 46.51 333 HIS A N 1
ATOM 1998 C CA . HIS A 1 274 ? 23.701 13.298 35.238 1.00 47.89 333 HIS A CA 1
ATOM 1999 C C . HIS A 1 274 ? 24.519 13.937 36.380 1.00 48.35 333 HIS A C 1
ATOM 2000 O O . HIS A 1 274 ? 25.743 14.067 36.328 1.00 49.59 333 HIS A O 1
ATOM 2007 N N . ARG B 1 7 ? -16.306 9.236 2.712 1.00 43.68 66 ARG B N 1
ATOM 2008 C CA . ARG B 1 7 ? -16.120 8.597 1.367 1.00 43.79 66 ARG B CA 1
ATOM 2009 C C . ARG B 1 7 ? -14.654 8.296 1.013 1.00 42.36 66 ARG B C 1
ATOM 2010 O O . ARG B 1 7 ? -14.396 7.373 0.279 1.00 42.71 66 ARG B O 1
ATOM 2018 N N . SER B 1 8 ? -13.694 9.051 1.536 1.00 40.89 67 SER B N 1
ATOM 2019 C CA . SER B 1 8 ? -12.294 8.654 1.295 1.00 39.76 67 SER B CA 1
ATOM 2020 C C . SER B 1 8 ? -11.753 7.625 2.314 1.00 38.67 67 SER B C 1
ATOM 2021 O O . SER B 1 8 ? -10.756 6.962 2.053 1.00 38.70 67 SER B O 1
ATOM 2024 N N . ASN B 1 9 ? -12.409 7.507 3.467 1.00 37.31 68 ASN B N 1
ATOM 2025 C CA . ASN B 1 9 ? -11.930 6.685 4.571 1.00 36.76 68 ASN B CA 1
ATOM 2026 C C . ASN B 1 9 ? -10.528 7.027 5.107 1.00 35.43 68 ASN B C 1
ATOM 2027 O O . ASN B 1 9 ? -9.772 6.161 5.584 1.00 34.85 68 ASN B O 1
ATOM 2032 N N . VAL B 1 10 ? -10.224 8.308 5.097 1.00 33.71 69 VAL B N 1
ATOM 2033 C CA . VAL B 1 10 ? -9.016 8.779 5.717 1.00 33.00 69 VAL B CA 1
ATOM 2034 C C . VAL B 1 10 ? -9.387 9.915 6.631 1.00 32.21 69 VAL B C 1
ATOM 2035 O O . VAL B 1 10 ? -10.115 10.812 6.256 1.00 31.94 69 VAL B O 1
ATOM 2039 N N . VAL B 1 11 ? -8.793 9.924 7.797 1.00 31.37 70 VAL B N 1
ATOM 2040 C CA . VAL B 1 11 ? -9.051 10.964 8.748 1.00 30.57 70 VAL B CA 1
ATOM 2041 C C . VAL B 1 11 ? -7.691 11.627 9.115 1.00 30.05 70 VAL B C 1
ATOM 2042 O O . VAL B 1 11 ? -6.659 10.976 9.112 1.00 30.32 70 VAL B O 1
ATOM 2046 N N . GLY B 1 12 ? -7.691 12.907 9.411 1.00 28.82 71 GLY B N 1
ATOM 2047 C CA . GLY B 1 12 ? -6.466 13.602 9.764 1.00 28.21 71 GLY B CA 1
ATOM 2048 C C . GLY B 1 12 ? -6.372 13.732 11.286 1.00 27.93 71 GLY B C 1
ATOM 2049 O O . GLY B 1 12 ? -7.320 14.138 11.938 1.00 27.99 71 GLY B O 1
ATOM 2050 N N . LEU B 1 13 ? -5.250 13.313 11.861 1.00 26.41 72 LEU B N 1
ATOM 2051 C CA . LEU B 1 13 ? -5.045 13.469 13.288 1.00 26.13 72 LEU B CA 1
ATOM 2052 C C . LEU B 1 13 ? -3.885 14.422 13.431 1.00 26.12 72 LEU B C 1
ATOM 2053 O O . LEU B 1 13 ? -2.778 14.135 12.961 1.00 25.89 72 LEU B O 1
ATOM 2058 N N . ILE B 1 14 ? -4.161 15.555 14.064 1.00 26.39 73 ILE B N 1
ATOM 2059 C CA . ILE B 1 14 ? -3.188 16.576 14.317 1.00 26.80 73 ILE B CA 1
ATOM 2060 C C . ILE B 1 14 ? -3.032 16.760 15.813 1.00 27.68 73 ILE B C 1
ATOM 2061 O O . ILE B 1 14 ? -3.994 17.025 16.521 1.00 28.84 73 ILE B O 1
ATOM 2066 N N . VAL B 1 15 ? -1.813 16.616 16.295 1.00 27.91 74 VAL B N 1
ATOM 2067 C CA . VAL B 1 15 ? -1.539 16.532 17.698 1.00 28.74 74 VAL B CA 1
ATOM 2068 C C . VAL B 1 15 ? -0.517 17.633 18.022 1.00 29.04 74 VAL B C 1
ATOM 2069 O O . VAL B 1 15 ? 0.376 17.945 17.248 1.00 29.65 74 VAL B O 1
ATOM 2073 N N . SER B 1 16 ? -0.691 18.261 19.150 1.00 29.17 75 SER B N 1
ATOM 2074 C CA . SER B 1 16 ? 0.209 19.317 19.540 1.00 30.16 75 SER B CA 1
ATOM 2075 C C . SER B 1 16 ? 1.545 18.771 20.028 1.00 31.01 75 SER B C 1
ATOM 2076 O O . SER B 1 16 ? 2.571 19.451 19.873 1.00 32.31 75 SER B O 1
ATOM 2079 N N . ASP B 1 17 ? 1.573 17.573 20.612 1.00 30.34 76 ASP B N 1
ATOM 2080 C CA . ASP B 1 17 ? 2.898 17.025 20.951 1.00 31.03 76 ASP B CA 1
ATOM 2081 C C . ASP B 1 17 ? 2.944 15.507 21.049 1.00 30.45 76 ASP B C 1
ATOM 2082 O O . ASP B 1 17 ? 2.708 14.980 22.112 1.00 30.16 76 ASP B O 1
ATOM 2087 N N . ILE B 1 18 ? 3.246 14.813 19.948 1.00 30.77 77 ILE B N 1
ATOM 2088 C CA . ILE B 1 18 ? 3.194 13.322 19.923 1.00 30.40 77 ILE B CA 1
ATOM 2089 C C . ILE B 1 18 ? 4.211 12.686 20.901 1.00 30.55 77 ILE B C 1
ATOM 2090 O O . ILE B 1 18 ? 3.992 11.589 21.361 1.00 29.70 77 ILE B O 1
ATOM 2095 N N . GLU B 1 19 ? 5.279 13.401 21.231 1.00 29.88 78 GLU B N 1
ATOM 2096 C CA . GLU B 1 19 ? 6.362 12.897 22.077 1.00 30.96 78 GLU B CA 1
ATOM 2097 C C . GLU B 1 19 ? 5.910 12.839 23.562 1.00 30.80 78 GLU B C 1
ATOM 2098 O O . GLU B 1 19 ? 6.474 12.087 24.366 1.00 30.43 78 GLU B O 1
ATOM 2104 N N . ASN B 1 20 ? 4.884 13.630 23.886 1.00 30.05 79 ASN B N 1
ATOM 2105 C CA . ASN B 1 20 ? 4.265 13.619 25.200 1.00 29.83 79 ASN B CA 1
ATOM 2106 C C . ASN B 1 20 ? 3.351 12.432 25.188 1.00 29.97 79 ASN B C 1
ATOM 2107 O O . ASN B 1 20 ? 2.531 12.277 24.234 1.00 30.03 79 ASN B O 1
ATOM 2112 N N . VAL B 1 21 ? 3.508 11.596 26.198 1.00 29.31 80 VAL B N 1
ATOM 2113 C CA . VAL B 1 21 ? 2.866 10.287 26.239 1.00 30.31 80 VAL B CA 1
ATOM 2114 C C . VAL B 1 21 ? 1.301 10.374 26.336 1.00 29.26 80 VAL B C 1
ATOM 2115 O O . VAL B 1 21 ? 0.600 9.431 26.033 1.00 28.78 80 VAL B O 1
ATOM 2119 N N . PHE B 1 22 ? 0.796 11.503 26.822 1.00 27.90 81 PHE B N 1
ATOM 2120 C CA . PHE B 1 22 ? -0.621 11.744 26.896 1.00 27.32 81 PHE B CA 1
ATOM 2121 C C . PHE B 1 22 ? -1.200 11.661 25.481 1.00 26.76 81 PHE B C 1
ATOM 2122 O O . PHE B 1 22 ? -2.121 10.903 25.226 1.00 26.53 81 PHE B O 1
ATOM 2130 N N . PHE B 1 23 ? -0.606 12.428 24.576 1.00 26.19 82 PHE B N 1
ATOM 2131 C CA . PHE B 1 23 ? -1.026 12.466 23.182 1.00 26.20 82 PHE B CA 1
ATOM 2132 C C . PHE B 1 23 ? -0.785 11.188 22.432 1.00 26.05 82 PHE B C 1
ATOM 2133 O O . PHE B 1 23 ? -1.635 10.810 21.618 1.00 26.65 82 PHE B O 1
ATOM 2141 N N . ALA B 1 24 ? 0.318 10.516 22.743 1.00 24.83 83 ALA B N 1
ATOM 2142 C CA . ALA B 1 24 ? 0.617 9.269 22.097 1.00 26.16 83 ALA B CA 1
ATOM 2143 C C . ALA B 1 24 ? -0.493 8.243 22.416 1.00 25.49 83 ALA B C 1
ATOM 2144 O O . ALA B 1 24 ? -0.909 7.542 21.586 1.00 25.39 83 ALA B O 1
ATOM 2146 N N . GLU B 1 25 ? -0.919 8.173 23.655 1.00 26.59 84 GLU B N 1
ATOM 2147 C CA . GLU B 1 25 ? -1.998 7.258 24.068 1.00 27.26 84 GLU B CA 1
ATOM 2148 C C . GLU B 1 25 ? -3.345 7.701 23.510 1.00 26.95 84 GLU B C 1
ATOM 2149 O O . GLU B 1 25 ? -4.170 6.867 23.226 1.00 26.77 84 GLU B O 1
ATOM 2155 N N . VAL B 1 26 ? -3.570 9.018 23.372 1.00 26.35 85 VAL B N 1
ATOM 2156 C CA . VAL B 1 26 ? -4.783 9.491 22.686 1.00 26.14 85 VAL B CA 1
ATOM 2157 C C . VAL B 1 26 ? -4.837 8.983 21.241 1.00 26.18 85 VAL B C 1
ATOM 2158 O O . VAL B 1 26 ? -5.892 8.566 20.776 1.00 26.44 85 VAL B O 1
ATOM 2162 N N . ALA B 1 27 ? -3.678 8.973 20.609 1.00 25.63 86 ALA B N 1
ATOM 2163 C CA . ALA B 1 27 ? -3.484 8.634 19.223 1.00 25.74 86 ALA B CA 1
ATOM 2164 C C . ALA B 1 27 ? -3.676 7.131 19.023 1.00 25.73 86 ALA B C 1
ATOM 2165 O O . ALA B 1 27 ? -4.324 6.665 18.074 1.00 25.00 86 ALA B O 1
ATOM 2167 N N . SER B 1 28 ? -3.132 6.364 19.946 1.00 25.10 87 SER B N 1
ATOM 2168 C CA . SER B 1 28 ? -3.427 4.928 20.007 1.00 25.84 87 SER B CA 1
ATOM 2169 C C . SER B 1 28 ? -4.974 4.638 20.083 1.00 25.28 87 SER B C 1
ATOM 2170 O O . SER B 1 28 ? -5.480 3.755 19.425 1.00 25.75 87 SER B O 1
ATOM 2173 N N . GLY B 1 29 ? -5.712 5.382 20.879 1.00 24.85 88 GLY B N 1
ATOM 2174 C CA . GLY B 1 29 ? -7.187 5.178 20.886 1.00 25.92 88 GLY B CA 1
ATOM 2175 C C . GLY B 1 29 ? -7.883 5.589 19.585 1.00 25.88 88 GLY B C 1
ATOM 2176 O O . GLY B 1 29 ? -8.794 4.907 19.109 1.00 26.08 88 GLY B O 1
ATOM 2177 N N . VAL B 1 30 ? -7.470 6.706 19.012 1.00 26.05 89 VAL B N 1
ATOM 2178 C CA . VAL B 1 30 ? -7.930 7.113 17.696 1.00 26.82 89 VAL B CA 1
ATOM 2179 C C . VAL B 1 30 ? -7.641 6.035 16.593 1.00 28.40 89 VAL B C 1
ATOM 2180 O O . VAL B 1 30 ? -8.561 5.601 15.796 1.00 27.68 89 VAL B O 1
ATOM 2184 N N . GLU B 1 31 ? -6.383 5.589 16.542 1.00 29.05 90 GLU B N 1
ATOM 2185 C CA . GLU B 1 31 ? -5.958 4.627 15.504 1.00 29.90 90 GLU B CA 1
ATOM 2186 C C . GLU B 1 31 ? -6.633 3.272 15.627 1.00 30.01 90 GLU B C 1
ATOM 2187 O O . GLU B 1 31 ? -6.972 2.666 14.646 1.00 29.36 90 GLU B O 1
ATOM 2193 N N . SER B 1 32 ? -6.826 2.819 16.862 1.00 30.26 91 SER B N 1
ATOM 2194 C CA . SER B 1 32 ? -7.515 1.608 17.126 1.00 30.46 91 SER B CA 1
ATOM 2195 C C . SER B 1 32 ? -8.995 1.672 16.712 1.00 30.53 91 SER B C 1
ATOM 2196 O O . SER B 1 32 ? -9.464 0.782 16.011 1.00 31.26 91 SER B O 1
ATOM 2199 N N . GLU B 1 33 ? -9.719 2.720 17.104 1.00 29.68 92 GLU B N 1
ATOM 2200 C CA . GLU B 1 33 ? -11.076 2.905 16.622 1.00 30.33 92 GLU B CA 1
ATOM 2201 C C . GLU B 1 33 ? -11.168 2.992 15.054 1.00 30.45 92 GLU B C 1
ATOM 2202 O O . GLU B 1 33 ? -11.983 2.341 14.452 1.00 29.39 92 GLU B O 1
ATOM 2208 N N . ALA B 1 34 ? -10.343 3.820 14.436 1.00 30.60 93 ALA B N 1
ATOM 2209 C CA . ALA B 1 34 ? -10.403 4.053 12.995 1.00 31.88 93 ALA B CA 1
ATOM 2210 C C . ALA B 1 34 ? -10.183 2.749 12.245 1.00 32.69 93 ALA B C 1
ATOM 2211 O O . ALA B 1 34 ? -10.823 2.455 11.259 1.00 32.72 93 ALA B O 1
ATOM 2213 N N . ARG B 1 35 ? -9.228 1.990 12.722 1.00 33.84 94 ARG B N 1
ATOM 2214 C CA . ARG B 1 35 ? -8.877 0.729 12.120 1.00 35.59 94 ARG B CA 1
ATOM 2215 C C . ARG B 1 35 ? -10.019 -0.293 12.171 1.00 35.65 94 ARG B C 1
ATOM 2216 O O . ARG B 1 35 ? -10.231 -1.011 11.228 1.00 35.21 94 ARG B O 1
ATOM 2224 N N . HIS B 1 36 ? -10.735 -0.318 13.300 1.00 36.48 95 HIS B N 1
ATOM 2225 C CA A HIS B 1 36 ? -11.866 -1.207 13.526 0.50 36.17 95 HIS B CA 1
ATOM 2226 C CA B HIS B 1 36 ? -11.844 -1.230 13.493 0.50 36.11 95 HIS B CA 1
ATOM 2227 C C . HIS B 1 36 ? -13.019 -0.838 12.618 1.00 37.13 95 HIS B C 1
ATOM 2228 O O . HIS B 1 36 ? -13.883 -1.684 12.339 1.00 38.04 95 HIS B O 1
ATOM 2241 N N . LYS B 1 37 ? -13.039 0.421 12.167 1.00 36.51 96 LYS B N 1
ATOM 2242 C CA . LYS B 1 37 ? -14.106 0.911 11.314 1.00 36.19 96 LYS B CA 1
ATOM 2243 C C . LYS B 1 37 ? -13.646 1.020 9.878 1.00 35.97 96 LYS B C 1
ATOM 2244 O O . LYS B 1 37 ? -14.440 1.384 9.009 1.00 36.17 96 LYS B O 1
ATOM 2250 N N . GLY B 1 38 ? -12.375 0.697 9.612 1.00 35.00 97 GLY B N 1
ATOM 2251 C CA . GLY B 1 38 ? -11.886 0.721 8.238 1.00 34.51 97 GLY B CA 1
ATOM 2252 C C . GLY B 1 38 ? -11.406 2.098 7.741 1.00 34.89 97 GLY B C 1
ATOM 2253 O O . GLY B 1 38 ? -11.298 2.326 6.514 1.00 34.06 97 GLY B O 1
ATOM 2254 N N . TYR B 1 39 ? -11.073 3.000 8.667 1.00 33.63 98 TYR B N 1
ATOM 2255 C CA . TYR B 1 39 ? -10.463 4.262 8.275 1.00 33.29 98 TYR B CA 1
ATOM 2256 C C . TYR B 1 39 ? -8.951 4.250 8.452 1.00 33.19 98 TYR B C 1
ATOM 2257 O O . TYR B 1 39 ? -8.380 3.564 9.298 1.00 32.93 98 TYR B O 1
ATOM 2266 N N . SER B 1 40 ? -8.295 5.037 7.637 1.00 31.94 99 SER B N 1
ATOM 2267 C CA . SER B 1 40 ? -6.893 5.252 7.792 1.00 31.78 99 SER B CA 1
ATOM 2268 C C . SER B 1 40 ? -6.639 6.571 8.487 1.00 30.46 99 SER B C 1
ATOM 2269 O O . SER B 1 40 ? -7.463 7.462 8.447 1.00 30.66 99 SER B O 1
ATOM 2272 N N . VAL B 1 41 ? -5.465 6.690 9.070 1.00 29.90 100 VAL B N 1
ATOM 2273 C CA . VAL B 1 41 ? -5.103 7.869 9.855 1.00 29.35 100 VAL B CA 1
ATOM 2274 C C . VAL B 1 41 ? -3.805 8.526 9.374 1.00 29.29 100 VAL B C 1
ATOM 2275 O O . VAL B 1 41 ? -2.729 7.918 9.429 1.00 28.55 100 VAL B O 1
ATOM 2279 N N . LEU B 1 42 ? -3.956 9.750 8.885 1.00 29.20 101 LEU B N 1
ATOM 2280 C CA . LEU B 1 42 ? -2.852 10.627 8.524 1.00 29.95 101 LEU B CA 1
ATOM 2281 C C . LEU B 1 42 ? -2.380 11.388 9.773 1.00 29.54 101 LEU B C 1
ATOM 2282 O O . LEU B 1 42 ? -3.166 12.008 10.445 1.00 29.99 101 LEU B O 1
ATOM 2287 N N . LEU B 1 43 ? -1.089 11.354 10.066 1.00 29.31 102 LEU B N 1
ATOM 2288 C CA . LEU B 1 43 ? -0.593 11.952 11.300 1.00 29.17 102 LEU B CA 1
ATOM 2289 C C . LEU B 1 43 ? 0.193 13.242 11.062 1.00 28.34 102 LEU B C 1
ATOM 2290 O O . LEU B 1 43 ? 0.994 13.309 10.177 1.00 28.34 102 LEU B O 1
ATOM 2295 N N . ALA B 1 44 ? -0.076 14.274 11.836 1.00 27.52 103 ALA B N 1
ATOM 2296 C CA . ALA B 1 44 ? 0.824 15.392 11.859 1.00 27.61 103 ALA B CA 1
ATOM 2297 C C . ALA B 1 44 ? 1.092 15.757 13.318 1.00 28.14 103 ALA B C 1
ATOM 2298 O O . ALA B 1 44 ? 0.183 15.689 14.190 1.00 28.06 103 ALA B O 1
ATOM 2300 N N . ASN B 1 45 ? 2.344 16.116 13.570 1.00 28.41 104 ASN B N 1
ATOM 2301 C CA . ASN B 1 45 ? 2.779 16.609 14.890 1.00 29.92 104 ASN B CA 1
ATOM 2302 C C . ASN B 1 45 ? 3.178 18.109 14.787 1.00 29.67 104 ASN B C 1
ATOM 2303 O O . ASN B 1 45 ? 3.940 18.454 13.930 1.00 30.10 104 ASN B O 1
ATOM 2308 N N . THR B 1 46 ? 2.663 18.978 15.649 1.00 30.48 105 THR B N 1
ATOM 2309 C CA . THR B 1 46 ? 2.895 20.414 15.503 1.00 31.31 105 THR B CA 1
ATOM 2310 C C . THR B 1 46 ? 3.941 20.930 16.489 1.00 32.57 105 THR B C 1
ATOM 2311 O O . THR B 1 46 ? 4.484 22.022 16.311 1.00 32.63 105 THR B O 1
ATOM 2315 N N . ALA B 1 47 ? 4.223 20.148 17.532 1.00 33.70 106 ALA B N 1
ATOM 2316 C CA . ALA B 1 47 ? 5.176 20.564 18.539 1.00 34.35 106 ALA B CA 1
ATOM 2317 C C . ALA B 1 47 ? 4.803 21.944 19.049 1.00 35.27 106 ALA B C 1
ATOM 2318 O O . ALA B 1 47 ? 5.687 22.826 19.181 1.00 35.02 106 ALA B O 1
ATOM 2320 N N . GLU B 1 48 ? 3.494 22.115 19.278 1.00 36.47 107 GLU B N 1
ATOM 2321 C CA . GLU B 1 48 ? 2.905 23.293 19.921 1.00 38.03 107 GLU B CA 1
ATOM 2322 C C . GLU B 1 48 ? 3.070 24.588 19.110 1.00 38.61 107 GLU B C 1
ATOM 2323 O O . GLU B 1 48 ? 3.001 25.697 19.633 1.00 39.74 107 GLU B O 1
ATOM 2329 N N . ASP B 1 49 ? 3.320 24.435 17.816 1.00 38.50 108 ASP B N 1
ATOM 2330 C CA . ASP B 1 49 ? 3.384 25.561 16.939 1.00 38.48 108 ASP B CA 1
ATOM 2331 C C . ASP B 1 49 ? 2.053 25.722 16.153 1.00 37.71 108 ASP B C 1
ATOM 2332 O O . ASP B 1 49 ? 1.716 24.905 15.322 1.00 37.35 108 ASP B O 1
ATOM 2337 N N . ILE B 1 50 ? 1.312 26.784 16.438 1.00 37.17 109 ILE B N 1
ATOM 2338 C CA . ILE B 1 50 ? 0.083 27.119 15.742 1.00 36.44 109 ILE B CA 1
ATOM 2339 C C . ILE B 1 50 ? 0.255 27.310 14.214 1.00 36.06 109 ILE B C 1
ATOM 2340 O O . ILE B 1 50 ? -0.640 27.019 13.419 1.00 35.96 109 ILE B O 1
ATOM 2345 N N . VAL B 1 51 ? 1.408 27.812 13.792 1.00 35.91 110 VAL B N 1
ATOM 2346 C CA . VAL B 1 51 ? 1.650 27.987 12.363 1.00 35.29 110 VAL B CA 1
ATOM 2347 C C . VAL B 1 51 ? 1.744 26.660 11.663 1.00 34.50 110 VAL B C 1
ATOM 2348 O O . VAL B 1 51 ? 1.259 26.514 10.565 1.00 34.88 110 VAL B O 1
ATOM 2352 N N . ARG B 1 52 ? 2.397 25.697 12.295 1.00 34.11 111 ARG B N 1
ATOM 2353 C CA . ARG B 1 52 ? 2.390 24.338 11.795 1.00 34.44 111 ARG B CA 1
ATOM 2354 C C . ARG B 1 52 ? 1.008 23.665 11.886 1.00 33.56 111 ARG B C 1
ATOM 2355 O O . ARG B 1 52 ? 0.668 22.876 11.024 1.00 32.86 111 ARG B O 1
ATOM 2363 N N . GLU B 1 53 ? 0.223 23.960 12.921 1.00 33.26 112 GLU B N 1
ATOM 2364 C CA . GLU B 1 53 ? -1.115 23.362 13.011 1.00 34.19 112 GLU B CA 1
ATOM 2365 C C . GLU B 1 53 ? -1.956 23.789 11.802 1.00 34.14 112 GLU B C 1
ATOM 2366 O O . GLU B 1 53 ? -2.582 22.986 11.153 1.00 34.02 112 GLU B O 1
ATOM 2372 N N . ARG B 1 54 ? -1.956 25.084 11.523 1.00 35.09 113 ARG B N 1
ATOM 2373 C CA . ARG B 1 54 ? -2.634 25.640 10.373 1.00 35.72 113 ARG B CA 1
ATOM 2374 C C . ARG B 1 54 ? -2.143 25.011 9.073 1.00 35.48 113 ARG B C 1
ATOM 2375 O O . ARG B 1 54 ? -2.935 24.743 8.176 1.00 35.27 113 ARG B O 1
ATOM 2383 N N . GLU B 1 55 ? -0.834 24.829 8.934 1.00 34.79 114 GLU B N 1
ATOM 2384 C CA . GLU B 1 55 ? -0.323 24.174 7.735 1.00 35.31 114 GLU B CA 1
ATOM 2385 C C . GLU B 1 55 ? -0.813 22.746 7.595 1.00 34.09 114 GLU B C 1
ATOM 2386 O O . GLU B 1 55 ? -1.143 22.297 6.496 1.00 33.84 114 GLU B O 1
ATOM 2392 N N . ALA B 1 56 ? -0.851 22.014 8.701 1.00 33.00 115 ALA B N 1
ATOM 2393 C CA . ALA B 1 56 ? -1.325 20.617 8.627 1.00 32.36 115 ALA B CA 1
ATOM 2394 C C . ALA B 1 56 ? -2.852 20.541 8.320 1.00 31.69 115 ALA B C 1
ATOM 2395 O O . ALA B 1 56 ? -3.302 19.686 7.535 1.00 30.95 115 ALA B O 1
ATOM 2397 N N . VAL B 1 57 ? -3.630 21.435 8.927 1.00 31.17 116 VAL B N 1
ATOM 2398 C CA . VAL B 1 57 ? -5.058 21.542 8.608 1.00 32.49 116 VAL B CA 1
ATOM 2399 C C . VAL B 1 57 ? -5.289 21.734 7.103 1.00 33.38 116 VAL B C 1
ATOM 2400 O O . VAL B 1 57 ? -6.073 20.974 6.491 1.00 33.26 116 VAL B O 1
ATOM 2404 N N . GLY B 1 58 ? -4.575 22.703 6.513 1.00 32.98 117 GLY B N 1
ATOM 2405 C CA . GLY B 1 58 ? -4.695 22.977 5.091 1.00 34.21 117 GLY B CA 1
ATOM 2406 C C . GLY B 1 58 ? -4.232 21.805 4.212 1.00 34.75 117 GLY B C 1
ATOM 2407 O O . GLY B 1 58 ? -4.902 21.419 3.235 1.00 34.14 117 GLY B O 1
ATOM 2408 N N . GLN B 1 59 ? -3.098 21.236 4.580 1.00 34.58 118 GLN B N 1
ATOM 2409 C CA . GLN B 1 59 ? -2.549 20.048 3.920 1.00 35.64 118 GLN B CA 1
ATOM 2410 C C . GLN B 1 59 ? -3.493 18.841 3.990 1.00 35.67 118 GLN B C 1
ATOM 2411 O O . GLN B 1 59 ? -3.719 18.152 3.012 1.00 34.54 118 GLN B O 1
ATOM 2417 N N . PHE B 1 60 ? -4.069 18.618 5.167 1.00 35.35 119 PHE B N 1
ATOM 2418 C CA . PHE B 1 60 ? -4.959 17.475 5.332 1.00 35.39 119 PHE B CA 1
ATOM 2419 C C . PHE B 1 60 ? -6.264 17.741 4.569 1.00 35.75 119 PHE B C 1
ATOM 2420 O O . PHE B 1 60 ? -6.786 16.814 3.896 1.00 35.08 119 PHE B O 1
ATOM 2428 N N . PHE B 1 61 ? -6.747 18.989 4.618 1.00 35.95 120 PHE B N 1
ATOM 2429 C CA . PHE B 1 61 ? -7.973 19.353 3.869 1.00 37.59 120 PHE B CA 1
ATOM 2430 C C . PHE B 1 61 ? -7.817 19.206 2.376 1.00 38.21 120 PHE B C 1
ATOM 2431 O O . PHE B 1 61 ? -8.646 18.556 1.746 1.00 38.40 120 PHE B O 1
ATOM 2439 N N . GLU B 1 62 ? -6.739 19.764 1.807 1.00 39.19 121 GLU B N 1
ATOM 2440 C CA . GLU B 1 62 ? -6.496 19.571 0.382 1.00 40.34 121 GLU B CA 1
ATOM 2441 C C . GLU B 1 62 ? -6.393 18.100 -0.045 1.00 39.99 121 GLU B C 1
ATOM 2442 O O . GLU B 1 62 ? -6.691 17.784 -1.201 1.00 40.03 121 GLU B O 1
ATOM 2448 N N . ARG B 1 63 ? -5.951 17.236 0.873 1.00 39.27 122 ARG B N 1
ATOM 2449 C CA . ARG B 1 63 ? -5.820 15.829 0.595 1.00 39.41 122 ARG B CA 1
ATOM 2450 C C . ARG B 1 63 ? -7.185 15.186 0.727 1.00 39.29 122 ARG B C 1
ATOM 2451 O O . ARG B 1 63 ? -7.338 13.964 0.571 1.00 38.94 122 ARG B O 1
ATOM 2459 N N . ARG B 1 64 ? -8.167 16.016 1.056 1.00 38.55 123 ARG B N 1
ATOM 2460 C CA . ARG B 1 64 ? -9.534 15.569 1.328 1.00 38.91 123 ARG B CA 1
ATOM 2461 C C . ARG B 1 64 ? -9.730 14.394 2.247 1.00 37.56 123 ARG B C 1
ATOM 2462 O O . ARG B 1 64 ? -10.426 13.460 1.895 1.00 37.83 123 ARG B O 1
ATOM 2470 N N . VAL B 1 65 ? -9.118 14.457 3.417 1.00 35.77 124 VAL B N 1
ATOM 2471 C CA . VAL B 1 65 ? -9.532 13.623 4.527 1.00 34.78 124 VAL B CA 1
ATOM 2472 C C . VAL B 1 65 ? -11.003 13.856 4.800 1.00 33.68 124 VAL B C 1
ATOM 2473 O O . VAL B 1 65 ? -11.505 14.952 4.570 1.00 33.23 124 VAL B O 1
ATOM 2477 N N . ASP B 1 66 ? -11.688 12.833 5.285 1.00 33.02 125 ASP B N 1
ATOM 2478 C CA . ASP B 1 66 ? -13.093 12.955 5.657 1.00 33.46 125 ASP B CA 1
ATOM 2479 C C . ASP B 1 66 ? -13.371 13.857 6.854 1.00 33.30 125 ASP B C 1
ATOM 2480 O O . ASP B 1 66 ? -14.493 14.329 7.031 1.00 33.42 125 ASP B O 1
ATOM 2485 N N . GLY B 1 67 ? -12.348 14.097 7.672 1.00 32.48 126 GLY B N 1
ATOM 2486 C CA . GLY B 1 67 ? -12.529 14.789 8.949 1.00 31.53 126 GLY B CA 1
ATOM 2487 C C . GLY B 1 67 ? -11.224 14.844 9.723 1.00 30.94 126 GLY B C 1
ATOM 2488 O O . GLY B 1 67 ? -10.257 14.187 9.341 1.00 30.14 126 GLY B O 1
ATOM 2489 N N . LEU B 1 68 ? -11.192 15.644 10.790 1.00 30.42 127 LEU B N 1
ATOM 2490 C CA . LEU B 1 68 ? -9.993 15.940 11.555 1.00 30.00 127 LEU B CA 1
ATOM 2491 C C . LEU B 1 68 ? -10.254 15.695 12.994 1.00 29.58 127 LEU B C 1
ATOM 2492 O O . LEU B 1 68 ? -11.325 16.118 13.480 1.00 29.39 127 LEU B O 1
ATOM 2497 N N . ILE B 1 69 ? -9.301 15.004 13.658 1.00 27.85 128 ILE B N 1
ATOM 2498 C CA . ILE B 1 69 ? -9.195 15.011 15.084 1.00 27.23 128 ILE B CA 1
ATOM 2499 C C . ILE B 1 69 ? -8.017 15.935 15.459 1.00 28.47 128 ILE B C 1
ATOM 2500 O O . ILE B 1 69 ? -6.849 15.731 15.029 1.00 27.48 128 ILE B O 1
ATOM 2505 N N . LEU B 1 70 ? -8.352 17.004 16.175 1.00 27.64 129 LEU B N 1
ATOM 2506 C CA . LEU B 1 70 ? -7.389 18.018 16.455 1.00 28.70 129 LEU B CA 1
ATOM 2507 C C . LEU B 1 70 ? -7.117 18.161 17.994 1.00 28.23 129 LEU B C 1
ATOM 2508 O O . LEU B 1 70 ? -8.005 18.446 18.746 1.00 28.05 129 LEU B O 1
ATOM 2513 N N . ALA B 1 71 ? -5.895 17.892 18.405 1.00 27.93 130 ALA B N 1
ATOM 2514 C CA . ALA B 1 71 ? -5.388 18.320 19.704 1.00 29.10 130 ALA B CA 1
ATOM 2515 C C . ALA B 1 71 ? -4.729 19.707 19.502 1.00 29.19 130 ALA B C 1
ATOM 2516 O O . ALA B 1 71 ? -3.556 19.772 19.057 1.00 28.97 130 ALA B O 1
ATOM 2518 N N . PRO B 1 72 ? -5.484 20.773 19.765 1.00 29.18 131 PRO B N 1
ATOM 2519 C CA . PRO B 1 72 ? -5.055 22.127 19.396 1.00 30.41 131 PRO B CA 1
ATOM 2520 C C . PRO B 1 72 ? -3.783 22.578 20.129 1.00 31.07 131 PRO B C 1
ATOM 2521 O O . PRO B 1 72 ? -3.498 22.200 21.268 1.00 31.03 131 PRO B O 1
ATOM 2525 N N . SER B 1 73 ? -3.027 23.388 19.431 1.00 31.55 132 SER B N 1
ATOM 2526 C CA . SER B 1 73 ? -1.885 24.038 19.993 1.00 33.56 132 SER B CA 1
ATOM 2527 C C . SER B 1 73 ? -2.404 25.327 20.542 1.00 34.76 132 SER B C 1
ATOM 2528 O O . SER B 1 73 ? -3.516 25.751 20.161 1.00 35.28 132 SER B O 1
ATOM 2531 N N . GLU B 1 74 ? -1.644 25.946 21.425 1.00 35.92 133 GLU B N 1
ATOM 2532 C CA . GLU B 1 74 ? -2.073 27.255 21.998 1.00 38.25 133 GLU B CA 1
ATOM 2533 C C . GLU B 1 74 ? -2.028 28.315 20.952 1.00 38.17 133 GLU B C 1
ATOM 2534 O O . GLU B 1 74 ? -1.015 28.468 20.339 1.00 38.89 133 GLU B O 1
ATOM 2540 N N . GLY B 1 75 ? -3.124 29.045 20.755 1.00 39.67 134 GLY B N 1
ATOM 2541 C CA . GLY B 1 75 ? -3.179 30.176 19.793 1.00 39.88 134 GLY B CA 1
ATOM 2542 C C . GLY B 1 75 ? -4.582 30.339 19.274 1.00 40.48 134 GLY B C 1
ATOM 2543 O O . GLY B 1 75 ? -5.466 29.648 19.747 1.00 40.93 134 GLY B O 1
ATOM 2544 N N . GLU B 1 76 ? -4.798 31.208 18.283 1.00 40.74 135 GLU B N 1
ATOM 2545 C CA . GLU B 1 76 ? -6.140 31.499 17.795 1.00 41.51 135 GLU B CA 1
ATOM 2546 C C . GLU B 1 76 ? -6.644 30.358 16.889 1.00 40.91 135 GLU B C 1
ATOM 2547 O O . GLU B 1 76 ? -5.901 29.832 16.056 1.00 40.94 135 GLU B O 1
ATOM 2553 N N . HIS B 1 77 ? -7.906 30.004 16.993 1.00 40.14 136 HIS B N 1
ATOM 2554 C CA . HIS B 1 77 ? -8.405 28.986 16.070 1.00 40.35 136 HIS B CA 1
ATOM 2555 C C . HIS B 1 77 ? -9.556 29.425 15.167 1.00 40.08 136 HIS B C 1
ATOM 2556 O O . HIS B 1 77 ? -10.232 28.599 14.617 1.00 39.86 136 HIS B O 1
ATOM 2563 N N . ASP B 1 78 ? -9.741 30.728 15.031 1.00 40.96 137 ASP B N 1
ATOM 2564 C CA . ASP B 1 78 ? -10.752 31.299 14.166 1.00 41.63 137 ASP B CA 1
ATOM 2565 C C . ASP B 1 78 ? -10.597 30.933 12.711 1.00 41.40 137 ASP B C 1
ATOM 2566 O O . ASP B 1 78 ? -11.593 30.863 12.009 1.00 42.13 137 ASP B O 1
ATOM 2568 N N . TYR B 1 79 ? -9.361 30.756 12.266 1.00 41.39 138 TYR B N 1
ATOM 2569 C CA . TYR B 1 79 ? -9.105 30.404 10.869 1.00 41.77 138 TYR B CA 1
ATOM 2570 C C . TYR B 1 79 ? -9.931 29.172 10.539 1.00 42.54 138 TYR B C 1
ATOM 2571 O O . TYR B 1 79 ? -10.373 29.012 9.413 1.00 42.02 138 TYR B O 1
ATOM 2580 N N . LEU B 1 80 ? -10.144 28.304 11.534 1.00 42.87 139 LEU B N 1
ATOM 2581 C CA . LEU B 1 80 ? -10.856 27.046 11.268 1.00 43.99 139 LEU B CA 1
ATOM 2582 C C . LEU B 1 80 ? -12.274 27.320 10.827 1.00 44.76 139 LEU B C 1
ATOM 2583 O O . LEU B 1 80 ? -12.870 26.607 10.037 1.00 44.28 139 LEU B O 1
ATOM 2588 N N . ARG B 1 81 ? -12.814 28.384 11.352 1.00 45.81 140 ARG B N 1
ATOM 2589 C CA . ARG B 1 81 ? -14.157 28.683 11.026 1.00 47.45 140 ARG B CA 1
ATOM 2590 C C . ARG B 1 81 ? -14.290 29.485 9.738 1.00 47.53 140 ARG B C 1
ATOM 2591 O O . ARG B 1 81 ? -15.315 29.445 9.105 1.00 47.96 140 ARG B O 1
ATOM 2599 N N . THR B 1 82 ? -13.236 30.163 9.317 1.00 48.09 141 THR B N 1
ATOM 2600 C CA . THR B 1 82 ? -13.328 30.916 8.060 1.00 48.43 141 THR B CA 1
ATOM 2601 C C . THR B 1 82 ? -12.651 30.275 6.872 1.00 48.01 141 THR B C 1
ATOM 2602 O O . THR B 1 82 ? -12.955 30.646 5.772 1.00 48.76 141 THR B O 1
ATOM 2606 N N . GLU B 1 83 ? -11.717 29.345 7.094 1.00 47.74 142 GLU B N 1
ATOM 2607 C CA . GLU B 1 83 ? -10.965 28.741 5.987 1.00 47.41 142 GLU B CA 1
ATOM 2608 C C . GLU B 1 83 ? -11.479 27.369 5.596 1.00 46.64 142 GLU B C 1
ATOM 2609 O O . GLU B 1 83 ? -10.874 26.703 4.761 1.00 46.62 142 GLU B O 1
ATOM 2615 N N . LEU B 1 84 ? -12.544 26.923 6.237 1.00 45.45 143 LEU B N 1
ATOM 2616 C CA . LEU B 1 84 ? -12.991 25.555 6.013 1.00 44.78 143 LEU B CA 1
ATOM 2617 C C . LEU B 1 84 ? -14.483 25.555 5.782 1.00 43.96 143 LEU B C 1
ATOM 2618 O O . LEU B 1 84 ? -15.200 26.366 6.360 1.00 44.08 143 LEU B O 1
ATOM 2623 N N . PRO B 1 85 ? -14.963 24.637 4.948 1.00 43.19 144 PRO B N 1
ATOM 2624 C CA . PRO B 1 85 ? -16.396 24.505 4.768 1.00 42.58 144 PRO B CA 1
ATOM 2625 C C . PRO B 1 85 ? -17.000 24.085 6.090 1.00 42.60 144 PRO B C 1
ATOM 2626 O O . PRO B 1 85 ? -16.356 23.358 6.899 1.00 41.69 144 PRO B O 1
ATOM 2630 N N . LYS B 1 86 ? -18.230 24.539 6.297 1.00 42.57 145 LYS B N 1
ATOM 2631 C CA . LYS B 1 86 ? -18.943 24.311 7.521 1.00 43.32 145 LYS B CA 1
ATOM 2632 C C . LYS B 1 86 ? -19.305 22.839 7.640 1.00 42.47 145 LYS B C 1
ATOM 2633 O O . LYS B 1 86 ? -19.707 22.362 8.716 1.00 41.99 145 LYS B O 1
ATOM 2639 N N . THR B 1 87 ? -19.172 22.127 6.534 1.00 41.46 146 THR B N 1
ATOM 2640 C CA . THR B 1 87 ? -19.577 20.727 6.510 1.00 41.50 146 THR B CA 1
ATOM 2641 C C . THR B 1 87 ? -18.363 19.814 6.826 1.00 39.98 146 THR B C 1
ATOM 2642 O O . THR B 1 87 ? -18.507 18.599 6.980 1.00 39.74 146 THR B O 1
ATOM 2646 N N . PHE B 1 88 ? -17.181 20.420 6.905 1.00 37.84 147 PHE B N 1
ATOM 2647 C CA . PHE B 1 88 ? -15.982 19.671 7.235 1.00 36.71 147 PHE B CA 1
ATOM 2648 C C . PHE B 1 88 ? -15.906 19.411 8.760 1.00 35.14 147 PHE B C 1
ATOM 2649 O O . PHE B 1 88 ? -15.687 20.313 9.518 1.00 35.19 147 PHE B O 1
ATOM 2657 N N . PRO B 1 89 ? -16.107 18.164 9.172 1.00 33.81 148 PRO B N 1
ATOM 2658 C CA . PRO B 1 89 ? -16.236 17.764 10.584 1.00 33.21 148 PRO B CA 1
ATOM 2659 C C . PRO B 1 89 ? -14.922 17.777 11.355 1.00 32.40 148 PRO B C 1
ATOM 2660 O O . PRO B 1 89 ? -13.924 17.154 10.946 1.00 31.20 148 PRO B O 1
ATOM 2664 N N . ILE B 1 90 ? -14.941 18.494 12.471 1.00 31.29 149 ILE B N 1
ATOM 2665 C CA . ILE B 1 90 ? -13.770 18.554 13.328 1.00 31.62 149 ILE B CA 1
ATOM 2666 C C . ILE B 1 90 ? -14.153 18.124 14.721 1.00 30.75 149 ILE B C 1
ATOM 2667 O O . ILE B 1 90 ? -15.228 18.529 15.253 1.00 31.12 149 ILE B O 1
ATOM 2672 N N . VAL B 1 91 ? -13.325 17.293 15.329 1.00 29.99 150 VAL B N 1
ATOM 2673 C CA . VAL B 1 91 ? -13.463 17.159 16.780 1.00 30.10 150 VAL B CA 1
ATOM 2674 C C . VAL B 1 91 ? -12.145 17.381 17.482 1.00 30.19 150 VAL B C 1
ATOM 2675 O O . VAL B 1 91 ? -11.117 16.858 17.048 1.00 29.86 150 VAL B O 1
ATOM 2679 N N . ALA B 1 92 ? -12.192 18.221 18.522 1.00 29.79 151 ALA B N 1
ATOM 2680 C CA . ALA B 1 92 ? -11.035 18.544 19.345 1.00 30.04 151 ALA B CA 1
ATOM 2681 C C . ALA B 1 92 ? -10.901 17.573 20.519 1.00 30.05 151 ALA B C 1
ATOM 2682 O O . ALA B 1 92 ? -11.900 17.101 21.082 1.00 29.97 151 ALA B O 1
ATOM 2684 N N . VAL B 1 93 ? -9.663 17.287 20.882 1.00 29.19 152 VAL B N 1
ATOM 2685 C CA . VAL B 1 93 ? -9.383 16.538 22.122 1.00 29.40 152 VAL B CA 1
ATOM 2686 C C . VAL B 1 93 ? -8.584 17.441 23.062 1.00 29.74 152 VAL B C 1
ATOM 2687 O O . VAL B 1 93 ? -7.800 18.300 22.603 1.00 28.44 152 VAL B O 1
ATOM 2691 N N . ASN B 1 94 ? -8.861 17.282 24.362 1.00 30.45 153 ASN B N 1
ATOM 2692 C CA . ASN B 1 94 ? -7.994 17.762 25.454 1.00 31.20 153 ASN B CA 1
ATOM 2693 C C . ASN B 1 94 ? -8.347 19.198 25.743 1.00 32.42 153 ASN B C 1
ATOM 2694 O O . ASN B 1 94 ? -8.630 19.541 26.893 1.00 31.77 153 ASN B O 1
ATOM 2699 N N . ARG B 1 95 ? -8.333 20.021 24.681 1.00 33.54 154 ARG B N 1
ATOM 2700 C CA . ARG B 1 95 ? -8.667 21.446 24.722 1.00 34.83 154 ARG B CA 1
ATOM 2701 C C . ARG B 1 95 ? -9.769 21.719 23.719 1.00 35.03 154 ARG B C 1
ATOM 2702 O O . ARG B 1 95 ? -9.725 21.230 22.596 1.00 34.54 154 ARG B O 1
ATOM 2710 N N . GLU B 1 96 ? -10.778 22.460 24.134 1.00 35.31 155 GLU B N 1
ATOM 2711 C CA . GLU B 1 96 ? -11.944 22.748 23.252 1.00 37.03 155 GLU B CA 1
ATOM 2712 C C . GLU B 1 96 ? -11.623 23.855 22.217 1.00 37.11 155 GLU B C 1
ATOM 2713 O O . GLU B 1 96 ? -10.750 24.666 22.400 1.00 36.92 155 GLU B O 1
ATOM 2719 N N . LEU B 1 97 ? -12.338 23.868 21.113 1.00 38.25 156 LEU B N 1
ATOM 2720 C CA . LEU B 1 97 ? -12.168 24.896 20.112 1.00 39.47 156 LEU B CA 1
ATOM 2721 C C . LEU B 1 97 ? -13.054 26.117 20.339 1.00 40.87 156 LEU B C 1
ATOM 2722 O O . LEU B 1 97 ? -12.622 27.240 20.139 1.00 41.31 156 LEU B O 1
ATOM 2727 N N . ARG B 1 98 ? -14.290 25.902 20.774 1.00 42.29 157 ARG B N 1
ATOM 2728 C CA . ARG B 1 98 ? -15.250 27.020 20.861 1.00 43.85 157 ARG B CA 1
ATOM 2729 C C . ARG B 1 98 ? -15.584 27.553 19.486 1.00 43.96 157 ARG B C 1
ATOM 2730 O O . ARG B 1 98 ? -15.612 28.751 19.248 1.00 45.27 157 ARG B O 1
ATOM 2738 N N . ILE B 1 99 ? -15.798 26.641 18.564 1.00 44.03 158 ILE B N 1
ATOM 2739 C CA . ILE B 1 99 ? -16.209 26.969 17.228 1.00 44.02 158 ILE B CA 1
ATOM 2740 C C . ILE B 1 99 ? -17.492 26.170 16.987 1.00 44.47 158 ILE B C 1
ATOM 2741 O O . ILE B 1 99 ? -17.533 24.921 17.172 1.00 44.21 158 ILE B O 1
ATOM 2746 N N . PRO B 1 100 ? -18.566 26.884 16.605 1.00 44.29 159 PRO B N 1
ATOM 2747 C CA . PRO B 1 100 ? -19.851 26.232 16.329 1.00 43.50 159 PRO B CA 1
ATOM 2748 C C . PRO B 1 100 ? -19.661 25.039 15.404 1.00 42.39 159 PRO B C 1
ATOM 2749 O O . PRO B 1 100 ? -18.948 25.127 14.432 1.00 42.54 159 PRO B O 1
ATOM 2753 N N . GLY B 1 101 ? -20.276 23.913 15.742 1.00 41.36 160 GLY B N 1
ATOM 2754 C CA . GLY B 1 101 ? -20.184 22.733 14.913 1.00 40.00 160 GLY B CA 1
ATOM 2755 C C . GLY B 1 101 ? -19.032 21.795 15.202 1.00 39.15 160 GLY B C 1
ATOM 2756 O O . GLY B 1 101 ? -19.049 20.692 14.709 1.00 38.67 160 GLY B O 1
ATOM 2757 N N . CYS B 1 102 ? -18.047 22.236 16.000 1.00 38.17 161 CYS B N 1
ATOM 2758 C CA . CYS B 1 102 ? -16.893 21.424 16.315 1.00 37.77 161 CYS B CA 1
ATOM 2759 C C . CYS B 1 102 ? -17.138 20.631 17.578 1.00 36.31 161 CYS B C 1
ATOM 2760 O O . CYS B 1 102 ? -17.420 21.200 18.619 1.00 36.61 161 CYS B O 1
ATOM 2763 N N . GLY B 1 103 ? -16.973 19.323 17.513 1.00 34.75 162 GLY B N 1
ATOM 2764 C CA . GLY B 1 103 ? -17.014 18.527 18.710 1.00 33.52 162 GLY B CA 1
ATOM 2765 C C . GLY B 1 103 ? -15.794 18.693 19.617 1.00 33.21 162 GLY B C 1
ATOM 2766 O O . GLY B 1 103 ? -14.729 19.176 19.179 1.00 32.67 162 GLY B O 1
ATOM 2767 N N . ALA B 1 104 ? -15.965 18.272 20.869 1.00 31.95 163 ALA B N 1
ATOM 2768 C CA . ALA B 1 104 ? -14.876 18.161 21.814 1.00 30.94 163 ALA B CA 1
ATOM 2769 C C . ALA B 1 104 ? -15.044 16.946 22.701 1.00 30.76 163 ALA B C 1
ATOM 2770 O O . ALA B 1 104 ? -16.191 16.653 23.178 1.00 29.70 163 ALA B O 1
ATOM 2772 N N . VAL B 1 105 ? -13.931 16.201 22.880 1.00 29.53 164 VAL B N 1
ATOM 2773 C CA . VAL B 1 105 ? -13.864 15.190 23.956 1.00 28.98 164 VAL B CA 1
ATOM 2774 C C . VAL B 1 105 ? -12.817 15.648 24.972 1.00 29.49 164 VAL B C 1
ATOM 2775 O O . VAL B 1 105 ? -11.636 15.780 24.629 1.00 29.94 164 VAL B O 1
ATOM 2779 N N . LEU B 1 106 ? -13.244 15.889 26.196 1.00 29.61 165 LEU B N 1
ATOM 2780 C CA . LEU B 1 106 ? -12.444 16.540 27.219 1.00 30.97 165 LEU B CA 1
ATOM 2781 C C . LEU B 1 106 ? -12.543 15.800 28.557 1.00 31.56 165 LEU B C 1
ATOM 2782 O O . LEU B 1 106 ? -13.487 15.034 28.792 1.00 32.04 165 LEU B O 1
ATOM 2787 N N . SER B 1 107 ? -11.581 16.045 29.444 1.00 31.46 166 SER B N 1
ATOM 2788 C CA . SER B 1 107 ? -11.567 15.361 30.710 1.00 32.23 166 SER B CA 1
ATOM 2789 C C . SER B 1 107 ? -12.352 16.215 31.678 1.00 32.10 166 SER B C 1
ATOM 2790 O O . SER B 1 107 ? -12.490 17.430 31.454 1.00 30.77 166 SER B O 1
ATOM 2793 N N . GLU B 1 108 ? -12.823 15.593 32.763 1.00 31.78 167 GLU B N 1
ATOM 2794 C CA . GLU B 1 108 ? -13.367 16.351 33.871 1.00 33.19 167 GLU B CA 1
ATOM 2795 C C . GLU B 1 108 ? -12.274 16.975 34.748 1.00 32.48 167 GLU B C 1
ATOM 2796 O O . GLU B 1 108 ? -11.987 16.509 35.829 1.00 33.44 167 GLU B O 1
ATOM 2802 N N . ASN B 1 109 ? -11.692 18.061 34.283 1.00 32.26 168 ASN B N 1
ATOM 2803 C CA . ASN B 1 109 ? -10.526 18.657 34.952 1.00 31.14 168 ASN B CA 1
ATOM 2804 C C . ASN B 1 109 ? -10.794 19.269 36.318 1.00 30.74 168 ASN B C 1
ATOM 2805 O O . ASN B 1 109 ? -10.015 19.070 37.264 1.00 30.30 168 ASN B O 1
ATOM 2810 N N . VAL B 1 110 ? -11.882 20.038 36.425 1.00 30.81 169 VAL B N 1
ATOM 2811 C CA . VAL B 1 110 ? -12.298 20.701 37.669 1.00 29.99 169 VAL B CA 1
ATOM 2812 C C . VAL B 1 110 ? -12.437 19.689 38.804 1.00 30.45 169 VAL B C 1
ATOM 2813 O O . VAL B 1 110 ? -11.829 19.800 39.875 1.00 30.30 169 VAL B O 1
ATOM 2817 N N . ARG B 1 111 ? -13.195 18.641 38.543 1.00 31.28 170 ARG B N 1
ATOM 2818 C CA . ARG B 1 111 ? -13.476 17.614 39.543 1.00 31.21 170 ARG B CA 1
ATOM 2819 C C . ARG B 1 111 ? -12.203 16.862 39.935 1.00 30.99 170 ARG B C 1
ATOM 2820 O O . ARG B 1 111 ? -11.937 16.587 41.140 1.00 31.30 170 ARG B O 1
ATOM 2828 N N . GLY B 1 112 ? -11.386 16.521 38.950 1.00 30.26 171 GLY B N 1
ATOM 2829 C CA . GLY B 1 112 ? -10.204 15.767 39.282 1.00 29.31 171 GLY B CA 1
ATOM 2830 C C . GLY B 1 112 ? -9.260 16.552 40.181 1.00 28.37 171 GLY B C 1
ATOM 2831 O O . GLY B 1 112 ? -8.718 16.034 41.121 1.00 28.02 171 GLY B O 1
ATOM 2832 N N . ALA B 1 113 ? -9.054 17.805 39.846 1.00 28.65 172 ALA B N 1
ATOM 2833 C CA . ALA B 1 113 ? -8.161 18.712 40.597 1.00 29.18 172 ALA B CA 1
ATOM 2834 C C . ALA B 1 113 ? -8.710 18.948 42.037 1.00 29.09 172 ALA B C 1
ATOM 2835 O O . ALA B 1 113 ? -7.998 18.820 43.018 1.00 28.89 172 ALA B O 1
ATOM 2837 N N . ARG B 1 114 ? -9.988 19.256 42.150 1.00 29.26 173 ARG B N 1
ATOM 2838 C CA . ARG B 1 114 ? -10.616 19.407 43.470 1.00 30.54 173 ARG B CA 1
ATOM 2839 C C . ARG B 1 114 ? -10.457 18.160 44.367 1.00 30.65 173 ARG B C 1
ATOM 2840 O O . ARG B 1 114 ? -10.207 18.276 45.574 1.00 29.68 173 ARG B O 1
ATOM 2848 N N . THR B 1 115 ? -10.548 16.974 43.737 1.00 30.64 174 THR B N 1
ATOM 2849 C CA . THR B 1 115 ? -10.373 15.703 44.457 1.00 31.19 174 THR B CA 1
ATOM 2850 C C . THR B 1 115 ? -8.951 15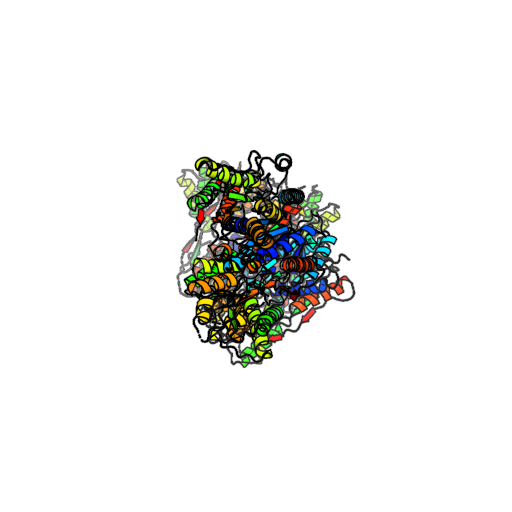.522 44.897 1.00 31.81 174 THR B C 1
ATOM 2851 O O . THR B 1 115 ? -8.695 14.981 45.986 1.00 30.97 174 THR B O 1
ATOM 2855 N N . ALA B 1 116 ? -8.016 15.990 44.057 1.00 32.14 175 ALA B N 1
ATOM 2856 C CA . ALA B 1 116 ? -6.608 15.725 44.374 1.00 32.65 175 ALA B CA 1
ATOM 2857 C C . ALA B 1 116 ? -6.197 16.614 45.535 1.00 32.14 175 ALA B C 1
ATOM 2858 O O . ALA B 1 116 ? -5.453 16.220 46.396 1.00 31.58 175 ALA B O 1
ATOM 2860 N N . VAL B 1 117 ? -6.692 17.839 45.506 1.00 33.25 176 VAL B N 1
ATOM 2861 C CA . VAL B 1 117 ? -6.355 18.863 46.493 1.00 33.62 176 VAL B CA 1
ATOM 2862 C C . VAL B 1 117 ? -7.046 18.598 47.833 1.00 33.96 176 VAL B C 1
ATOM 2863 O O . VAL B 1 117 ? -6.459 18.831 48.890 1.00 33.63 176 VAL B O 1
ATOM 2867 N N . GLU B 1 118 ? -8.281 18.119 47.794 1.00 34.11 177 GLU B N 1
ATOM 2868 C CA . GLU B 1 118 ? -8.921 17.672 49.017 1.00 36.33 177 GLU B CA 1
ATOM 2869 C C . GLU B 1 118 ? -8.109 16.589 49.712 1.00 36.45 177 GLU B C 1
ATOM 2870 O O . GLU B 1 118 ? -8.047 16.527 50.950 1.00 37.54 177 GLU B O 1
ATOM 2876 N N . TYR B 1 119 ? -7.522 15.709 48.914 1.00 36.14 178 TYR B N 1
ATOM 2877 C CA . TYR B 1 119 ? -6.740 14.619 49.459 1.00 35.89 178 TYR B CA 1
ATOM 2878 C C . TYR B 1 119 ? -5.605 15.175 50.235 1.00 36.13 178 TYR B C 1
ATOM 2879 O O . TYR B 1 119 ? -5.316 14.639 51.294 1.00 37.22 178 TYR B O 1
ATOM 2888 N N . LEU B 1 120 ? -4.952 16.215 49.695 1.00 35.87 179 LEU B N 1
ATOM 2889 C CA . LEU B 1 120 ? -3.834 16.909 50.361 1.00 35.96 179 LEU B CA 1
ATOM 2890 C C . LEU B 1 120 ? -4.296 17.615 51.618 1.00 36.44 179 LEU B C 1
ATOM 2891 O O . LEU B 1 120 ? -3.566 17.696 52.591 1.00 37.25 179 LEU B O 1
ATOM 2896 N N . ILE B 1 121 ? -5.483 18.218 51.554 1.00 36.72 180 ILE B N 1
ATOM 2897 C CA . ILE B 1 121 ? -6.083 18.916 52.693 1.00 36.64 180 ILE B CA 1
ATOM 2898 C C . ILE B 1 121 ? -6.416 17.917 53.776 1.00 37.17 180 ILE B C 1
ATOM 2899 O O . ILE B 1 121 ? -6.104 18.138 54.927 1.00 37.68 180 ILE B O 1
ATOM 2904 N N . ALA B 1 122 ? -6.978 16.777 53.401 1.00 37.41 181 ALA B N 1
ATOM 2905 C CA . ALA B 1 122 ? -7.249 15.730 54.370 1.00 38.01 181 ALA B CA 1
ATOM 2906 C C . ALA B 1 122 ? -5.965 15.183 55.024 1.00 38.89 181 ALA B C 1
ATOM 2907 O O . ALA B 1 122 ? -6.011 14.633 56.120 1.00 38.75 181 ALA B O 1
ATOM 2909 N N . ARG B 1 123 ? -4.818 15.338 54.360 1.00 39.37 182 ARG B N 1
ATOM 2910 C CA . ARG B 1 123 ? -3.563 14.900 54.973 1.00 39.45 182 ARG B CA 1
ATOM 2911 C C . ARG B 1 123 ? -3.041 15.923 55.966 1.00 39.29 182 ARG B C 1
ATOM 2912 O O . ARG B 1 123 ? -2.077 15.656 56.657 1.00 39.47 182 ARG B O 1
ATOM 2920 N N . GLY B 1 124 ? -3.645 17.116 56.020 1.00 39.37 183 GLY B N 1
ATOM 2921 C CA . GLY B 1 124 ? -3.147 18.134 56.942 1.00 38.87 183 GLY B CA 1
ATOM 2922 C C . GLY B 1 124 ? -2.289 19.221 56.308 1.00 39.25 183 GLY B C 1
ATOM 2923 O O . GLY B 1 124 ? -1.537 19.886 57.000 1.00 39.07 183 GLY B O 1
ATOM 2924 N N . HIS B 1 125 ? -2.406 19.420 54.991 1.00 38.75 184 HIS B N 1
ATOM 2925 C CA . HIS B 1 125 ? -1.747 20.562 54.341 1.00 38.38 184 HIS B CA 1
ATOM 2926 C C . HIS B 1 125 ? -2.666 21.790 54.369 1.00 37.96 184 HIS B C 1
ATOM 2927 O O . HIS B 1 125 ? -3.874 21.680 54.109 1.00 37.45 184 HIS B O 1
ATOM 2934 N N . THR B 1 126 ? -2.092 22.956 54.677 1.00 37.58 185 THR B N 1
ATOM 2935 C CA . THR B 1 126 ? -2.851 24.195 54.629 1.00 37.86 185 THR B CA 1
ATOM 2936 C C . THR B 1 126 ? -2.178 25.202 53.677 1.00 38.14 185 THR B C 1
ATOM 2937 O O . THR B 1 126 ? -2.833 25.949 52.964 1.00 38.36 185 THR B O 1
ATOM 2941 N N . ARG B 1 127 ? -0.856 25.199 53.642 1.00 38.05 186 ARG B N 1
ATOM 2942 C CA . ARG B 1 127 ? -0.149 25.950 52.615 1.00 38.23 186 ARG B CA 1
ATOM 2943 C C . ARG B 1 127 ? -0.041 25.098 51.335 1.00 37.74 186 ARG B C 1
ATOM 2944 O O . ARG B 1 127 ? 0.882 24.281 51.180 1.00 37.39 186 ARG B O 1
ATOM 2952 N N . ILE B 1 128 ? -0.981 25.296 50.418 1.00 36.93 187 ILE B N 1
ATOM 2953 C CA . ILE B 1 128 ? -1.028 24.449 49.225 1.00 35.81 187 ILE B CA 1
ATOM 2954 C C . ILE B 1 128 ? -0.958 25.308 47.976 1.00 35.44 187 ILE B C 1
ATOM 2955 O O . ILE B 1 128 ? -1.684 26.301 47.819 1.00 34.54 187 ILE B O 1
ATOM 2960 N N . GLY B 1 129 ? -0.054 24.938 47.084 1.00 34.76 188 GLY B N 1
ATOM 2961 C CA . GLY B 1 129 ? 0.085 25.717 45.861 1.00 34.87 188 GLY B CA 1
ATOM 2962 C C . GLY B 1 129 ? -0.287 24.924 44.627 1.00 34.67 188 GLY B C 1
ATOM 2963 O O . GLY B 1 129 ? -0.713 23.764 44.736 1.00 35.09 188 GLY B O 1
ATOM 2964 N N . ALA B 1 130 ? -0.148 25.562 43.467 1.00 33.77 189 ALA B N 1
ATOM 2965 C CA . ALA B 1 130 ? -0.463 24.933 42.218 1.00 33.70 189 ALA B CA 1
ATOM 2966 C C . ALA B 1 130 ? 0.461 25.504 41.143 1.00 33.56 189 ALA B C 1
ATOM 2967 O O . ALA B 1 130 ? 0.582 26.702 41.002 1.00 33.11 189 ALA B O 1
ATOM 2969 N N . ILE B 1 131 ? 1.114 24.607 40.424 1.00 33.75 190 ILE B N 1
ATOM 2970 C CA . ILE B 1 131 ? 1.907 24.905 39.248 1.00 33.73 190 ILE B CA 1
ATOM 2971 C C . ILE B 1 131 ? 1.183 24.333 38.060 1.00 33.69 190 ILE B C 1
ATOM 2972 O O . ILE B 1 131 ? 0.993 23.113 37.918 1.00 32.89 190 ILE B O 1
ATOM 2977 N N . VAL B 1 132 ? 0.798 25.221 37.182 1.00 34.41 191 VAL B N 1
ATOM 2978 C CA . VAL B 1 132 ? 0.133 24.771 35.960 1.00 35.97 191 VAL B CA 1
ATOM 2979 C C . VAL B 1 132 ? 0.983 25.102 34.742 1.00 35.97 191 VAL B C 1
ATOM 2980 O O . VAL B 1 132 ? 1.984 25.795 34.856 1.00 34.96 191 VAL B O 1
ATOM 2984 N N . GLY B 1 133 ? 0.592 24.563 33.587 1.00 37.31 192 GLY B N 1
ATOM 2985 C CA . GLY B 1 133 ? 1.197 24.935 32.327 1.00 37.85 192 GLY B CA 1
ATOM 2986 C C . GLY B 1 133 ? 0.714 26.303 31.875 1.00 38.35 192 GLY B C 1
ATOM 2987 O O . GLY B 1 133 ? 0.237 27.091 32.684 1.00 39.01 192 GLY B O 1
ATOM 2988 N N . SER B 1 134 ? 0.847 26.596 30.589 1.00 38.86 193 SER B N 1
ATOM 2989 C CA . SER B 1 134 ? 0.429 27.908 30.074 1.00 39.47 193 SER B CA 1
ATOM 2990 C C . SER B 1 134 ? -0.902 28.385 30.636 1.00 39.46 193 SER B C 1
ATOM 2991 O O . SER B 1 134 ? -1.922 27.732 30.466 1.00 39.40 193 SER B O 1
ATOM 2994 N N . ALA B 1 135 ? -0.888 29.554 31.255 1.00 40.07 194 ALA B N 1
ATOM 2995 C CA . ALA B 1 135 ? -2.075 30.121 31.918 1.00 40.74 194 ALA B CA 1
ATOM 2996 C C . ALA B 1 135 ? -3.309 30.272 31.055 1.00 40.54 194 ALA B C 1
ATOM 2997 O O . ALA B 1 135 ? -4.399 30.192 31.573 1.00 41.01 194 ALA B O 1
ATOM 2999 N N . GLY B 1 136 ? -3.160 30.442 29.753 1.00 40.42 195 GLY B N 1
ATOM 3000 C CA . GLY B 1 136 ? -4.355 30.651 28.902 1.00 40.04 195 GLY B CA 1
ATOM 3001 C C . GLY B 1 136 ? -5.154 29.427 28.516 1.00 39.97 195 GLY B C 1
ATOM 3002 O O . GLY B 1 136 ? -6.333 29.541 28.088 1.00 41.07 195 GLY B O 1
ATOM 3003 N N . LEU B 1 137 ? -4.539 28.253 28.654 1.00 38.31 196 LEU B N 1
ATOM 3004 C CA . LEU B 1 137 ? -5.178 26.992 28.239 1.00 36.58 196 LEU B CA 1
ATOM 3005 C C . LEU B 1 137 ? -6.431 26.647 29.021 1.00 35.13 196 LEU B C 1
ATOM 3006 O O . LEU B 1 137 ? -6.571 27.034 30.177 1.00 35.13 196 LEU B O 1
ATOM 3011 N N . MET B 1 138 ? -7.333 25.915 28.375 1.00 34.03 197 MET B N 1
ATOM 3012 C CA . MET B 1 138 ? -8.566 25.434 29.008 1.00 32.41 197 MET B CA 1
ATOM 3013 C C . MET B 1 138 ? -8.189 24.507 30.131 1.00 32.84 197 MET B C 1
ATOM 3014 O O . MET B 1 138 ? -8.712 24.636 31.262 1.00 32.66 197 MET B O 1
ATOM 3019 N N . THR B 1 139 ? -7.251 23.596 29.852 1.00 33.03 198 THR B N 1
ATOM 3020 C CA . THR B 1 139 ? -6.838 22.650 30.882 1.00 34.13 198 THR B CA 1
ATOM 3021 C C . THR B 1 139 ? -6.236 23.341 32.141 1.00 34.63 198 THR B C 1
ATOM 3022 O O . THR B 1 139 ? -6.688 23.055 33.288 1.00 35.64 198 THR B O 1
ATOM 3026 N N . SER B 1 140 ? -5.254 24.227 31.949 1.00 33.22 199 SER B N 1
ATOM 3027 C CA . SER B 1 140 ? -4.683 24.982 33.060 1.00 33.41 199 SER B CA 1
ATOM 3028 C C . SER B 1 140 ? -5.787 25.737 33.827 1.00 34.51 199 SER B C 1
ATOM 3029 O O . SER B 1 140 ? -5.791 25.814 35.055 1.00 34.09 199 SER B O 1
ATOM 3032 N N . ARG B 1 141 ? -6.689 26.373 33.074 1.00 34.80 200 ARG B N 1
ATOM 3033 C CA . ARG B 1 141 ? -7.705 27.198 33.680 1.00 35.73 200 ARG B CA 1
ATOM 3034 C C . ARG B 1 141 ? -8.635 26.316 34.569 1.00 35.40 200 ARG B C 1
ATOM 3035 O O . ARG B 1 141 ? -8.869 26.620 35.737 1.00 35.28 200 ARG B O 1
ATOM 3043 N N . GLU B 1 142 ? -9.111 25.199 34.023 1.00 34.52 201 GLU B N 1
ATOM 3044 C CA . GLU B 1 142 ? -10.035 24.311 34.764 1.00 34.19 201 GLU B CA 1
ATOM 3045 C C . GLU B 1 142 ? -9.375 23.594 35.935 1.00 33.91 201 GLU B C 1
ATOM 3046 O O . GLU B 1 142 ? -10.035 23.310 36.946 1.00 33.15 201 GLU B O 1
ATOM 3052 N N . ARG B 1 143 ? -8.086 23.261 35.788 1.00 33.76 202 ARG B N 1
ATOM 3053 C CA . ARG B 1 143 ? -7.403 22.550 36.880 1.00 33.65 202 ARG B CA 1
ATOM 3054 C C . ARG B 1 143 ? -7.174 23.512 38.048 1.00 34.19 202 ARG B C 1
ATOM 3055 O O . ARG B 1 143 ? -7.376 23.159 39.226 1.00 33.13 202 ARG B O 1
ATOM 3063 N N . LEU B 1 144 ? -6.825 24.753 37.705 1.00 33.73 203 LEU B N 1
ATOM 3064 C CA . LEU B 1 144 ? -6.685 25.825 38.684 1.00 35.13 203 LEU B CA 1
ATOM 3065 C C . LEU B 1 144 ? -7.978 26.138 39.426 1.00 34.78 203 LEU B C 1
ATOM 3066 O O . LEU B 1 144 ? -7.990 26.359 40.637 1.00 34.75 203 LEU B O 1
ATOM 3071 N N . LYS B 1 145 ? -9.067 26.153 38.679 1.00 34.87 204 LYS B N 1
ATOM 3072 C CA . LYS B 1 145 ? -10.410 26.316 39.209 1.00 35.15 204 LYS B CA 1
ATOM 3073 C C . LYS B 1 145 ? -10.812 25.244 40.245 1.00 35.19 204 LYS B C 1
ATOM 3074 O O . LYS B 1 145 ? -11.426 25.578 41.280 1.00 34.85 204 LYS B O 1
ATOM 3080 N N . GLY B 1 146 ? -10.476 23.971 39.954 1.00 34.86 205 GLY B N 1
ATOM 3081 C CA . GLY B 1 146 ? -10.700 22.856 40.881 1.00 33.76 205 GLY B CA 1
ATOM 3082 C C . GLY B 1 146 ? -9.912 23.049 42.146 1.00 33.85 205 GLY B C 1
ATOM 3083 O O . GLY B 1 146 ? -10.397 22.815 43.265 1.00 34.08 205 GLY B O 1
ATOM 3084 N N . PHE B 1 147 ? -8.681 23.501 41.996 1.00 34.56 206 PHE B N 1
ATOM 3085 C CA . PHE B 1 147 ? -7.833 23.841 43.151 1.00 34.83 206 PHE B CA 1
ATOM 3086 C C . PHE B 1 147 ? -8.476 24.872 44.076 1.00 35.48 206 PHE B C 1
ATOM 3087 O O . PHE B 1 147 ? -8.534 24.671 45.287 1.00 34.87 206 PHE B O 1
ATOM 3095 N N . ARG B 1 148 ? -9.006 25.943 43.475 1.00 36.18 207 ARG B N 1
ATOM 3096 C CA . ARG B 1 148 ? -9.551 27.049 44.213 1.00 37.24 207 ARG B CA 1
ATOM 3097 C C . ARG B 1 148 ? -10.808 26.622 44.948 1.00 37.48 207 ARG B C 1
ATOM 3098 O O . ARG B 1 148 ? -11.021 27.017 46.083 1.00 37.84 207 ARG B O 1
ATOM 3106 N N . ALA B 1 149 ? -11.622 25.817 44.285 1.00 37.46 208 ALA B N 1
ATOM 3107 C CA . ALA B 1 149 ? -12.888 25.337 44.854 1.00 37.02 208 ALA B CA 1
ATOM 3108 C C . ALA B 1 149 ? -12.621 24.449 46.062 1.00 37.12 208 ALA B C 1
ATOM 3109 O O . ALA B 1 149 ? -13.331 24.547 47.060 1.00 37.80 208 ALA B O 1
ATOM 3111 N N . ALA B 1 150 ? -11.592 23.600 45.993 1.00 36.77 209 ALA B N 1
ATOM 3112 C CA . ALA B 1 150 ? -11.285 22.698 47.128 1.00 37.11 209 ALA B CA 1
ATOM 3113 C C . ALA B 1 150 ? -10.848 23.556 48.301 1.00 37.45 209 ALA B C 1
ATOM 3114 O O . ALA B 1 150 ? -11.270 23.343 49.421 1.00 37.09 209 ALA B O 1
ATOM 3116 N N . MET B 1 151 ? -9.978 24.530 48.031 1.00 38.10 210 MET B N 1
ATOM 3117 C CA . MET B 1 151 ? -9.418 25.345 49.089 1.00 39.00 210 MET B CA 1
ATOM 3118 C C . MET B 1 151 ? -10.519 26.191 49.733 1.00 40.56 210 MET B C 1
ATOM 3119 O O . MET B 1 151 ? -10.580 26.357 50.961 1.00 41.04 210 MET B O 1
ATOM 3124 N N . SER B 1 152 ? -11.384 26.719 48.881 1.00 41.33 211 SER B N 1
ATOM 3125 C CA . SER B 1 152 ? -12.482 27.560 49.305 1.00 42.44 211 SER B CA 1
ATOM 3126 C C . SER B 1 152 ? -13.419 26.807 50.250 1.00 42.83 211 SER B C 1
ATOM 3127 O O . SER B 1 152 ? -13.806 27.318 51.287 1.00 42.70 211 SER B O 1
ATOM 3130 N N . ALA B 1 153 ? -13.773 25.581 49.869 1.00 43.54 212 ALA B N 1
ATOM 3131 C CA . ALA B 1 153 ? -14.737 24.756 50.617 1.00 43.67 212 ALA B CA 1
ATOM 3132 C C . ALA B 1 153 ? -14.166 24.389 51.977 1.00 44.02 212 ALA B C 1
ATOM 3133 O O . ALA B 1 153 ? -14.911 24.087 52.929 1.00 44.18 212 ALA B O 1
ATOM 3135 N N . ALA B 1 154 ? -12.836 24.334 52.048 1.00 44.27 213 ALA B N 1
ATOM 3136 C CA . ALA B 1 154 ? -12.164 23.956 53.304 1.00 44.16 213 ALA B CA 1
ATOM 3137 C C . ALA B 1 154 ? -11.880 25.198 54.136 1.00 44.33 213 ALA B C 1
ATOM 3138 O O . ALA B 1 154 ? -11.435 25.098 55.277 1.00 44.31 213 ALA B O 1
ATOM 3140 N N . GLY B 1 155 ? -12.131 26.361 53.556 1.00 44.71 214 GLY B N 1
ATOM 3141 C CA . GLY B 1 155 ? -11.938 27.604 54.269 1.00 45.55 214 GLY B CA 1
ATOM 3142 C C . GLY B 1 155 ? -10.473 27.964 54.381 1.00 45.85 214 GLY B C 1
ATOM 3143 O O . GLY B 1 155 ? -10.071 28.695 55.278 1.00 46.25 214 GLY B O 1
ATOM 3144 N N . LEU B 1 156 ? -9.680 27.454 53.458 1.00 45.95 215 LEU B N 1
ATOM 3145 C CA . LEU B 1 156 ? -8.246 27.731 53.419 1.00 46.18 215 LEU B CA 1
ATOM 3146 C C . LEU B 1 156 ? -7.984 28.854 52.405 1.00 46.62 215 LEU B C 1
ATOM 3147 O O . LEU B 1 156 ? -8.444 28.790 51.269 1.00 47.76 215 LEU B O 1
ATOM 3152 N N . PRO B 1 157 ? -7.302 29.916 52.839 1.00 46.53 216 PRO B N 1
ATOM 3153 C CA . PRO B 1 157 ? -6.968 31.041 51.983 1.00 46.49 216 PRO B CA 1
ATOM 3154 C C . PRO B 1 157 ? -5.853 30.663 51.039 1.00 46.49 216 PRO B C 1
ATOM 3155 O O . PRO B 1 157 ? -4.998 29.833 51.391 1.00 46.37 216 PRO B O 1
ATOM 3159 N N . VAL B 1 158 ? -5.828 31.282 49.859 1.00 46.03 217 VAL B N 1
ATOM 3160 C CA . VAL B 1 158 ? -4.788 30.954 48.923 1.00 46.40 217 VAL B CA 1
ATOM 3161 C C . VAL B 1 158 ? -4.073 32.195 48.444 1.00 46.46 217 VAL B C 1
ATOM 3162 O O . VAL B 1 158 ? -4.691 33.050 47.807 1.00 47.02 217 VAL B O 1
ATOM 3166 N N . ARG B 1 159 ? -2.772 32.253 48.716 1.00 45.73 218 ARG B N 1
ATOM 3167 C CA . ARG B 1 159 ? -1.938 33.314 48.239 1.00 46.19 218 ARG B CA 1
ATOM 3168 C C . ARG B 1 159 ? -1.585 33.088 46.777 1.00 45.98 218 ARG B C 1
ATOM 3169 O O . ARG B 1 159 ? -1.064 31.996 46.409 1.00 46.23 218 ARG B O 1
ATOM 3177 N N . GLN B 1 160 ? -1.803 34.132 45.973 1.00 45.28 219 GLN B N 1
ATOM 3178 C CA . GLN B 1 160 ? -1.471 34.161 44.552 1.00 45.03 219 GLN B CA 1
ATOM 3179 C C . GLN B 1 160 ? -0.022 33.782 44.303 1.00 44.53 219 GLN B C 1
ATOM 3180 O O . GLN B 1 160 ? 0.306 33.186 43.272 1.00 44.67 219 GLN B O 1
ATOM 3186 N N . GLU B 1 161 ? 0.862 34.121 45.234 1.00 44.02 220 GLU B N 1
ATOM 3187 C CA . GLU B 1 161 ? 2.266 33.757 45.058 1.00 43.29 220 GLU B CA 1
ATOM 3188 C C . GLU B 1 161 ? 2.500 32.244 45.147 1.00 42.56 220 GLU B C 1
ATOM 3189 O O . GLU B 1 161 ? 3.638 31.734 44.950 1.00 42.95 220 GLU B O 1
ATOM 3195 N N . TRP B 1 162 ? 1.432 31.521 45.417 1.00 41.06 221 TRP B N 1
ATOM 3196 C CA . TRP B 1 162 ? 1.501 30.075 45.528 1.00 40.79 221 TRP B CA 1
ATOM 3197 C C . TRP B 1 162 ? 1.156 29.416 44.165 1.00 39.91 221 TRP B C 1
ATOM 3198 O O . TRP B 1 162 ? 1.286 28.190 44.010 1.00 39.24 221 TRP B O 1
ATOM 3209 N N . ILE B 1 163 ? 0.669 30.235 43.229 1.00 38.62 222 ILE B N 1
ATOM 3210 C CA . ILE B 1 163 ? 0.235 29.802 41.936 1.00 38.44 222 ILE B CA 1
ATOM 3211 C C . ILE B 1 163 ? 1.286 30.193 40.921 1.00 38.01 222 ILE B C 1
ATOM 3212 O O . ILE B 1 163 ? 1.807 31.263 40.986 1.00 37.93 222 ILE B O 1
ATOM 3217 N N . ALA B 1 164 ? 1.611 29.304 40.003 1.00 37.54 223 ALA B N 1
ATOM 3218 C CA . ALA B 1 164 ? 2.538 29.602 38.911 1.00 37.69 223 ALA B CA 1
ATOM 3219 C C . ALA B 1 164 ? 2.050 28.905 37.654 1.00 37.61 223 ALA B C 1
ATOM 3220 O O . ALA B 1 164 ? 1.468 27.865 37.737 1.00 36.16 223 ALA B O 1
ATOM 3222 N N . ALA B 1 165 ? 2.321 29.497 36.501 1.00 38.65 224 ALA B N 1
ATOM 3223 C CA . ALA B 1 165 ? 1.726 29.096 35.229 1.00 39.82 224 ALA B CA 1
ATOM 3224 C C . ALA B 1 165 ? 2.847 28.910 34.260 1.00 40.58 224 ALA B C 1
ATOM 3225 O O . ALA B 1 165 ? 3.681 29.787 34.121 1.00 41.50 224 ALA B O 1
ATOM 3227 N N . ASN B 1 172 ? 7.892 23.453 31.362 1.00 40.08 231 ASN B N 1
ATOM 3228 C CA . ASN B 1 172 ? 8.128 22.476 32.441 1.00 40.51 231 ASN B CA 1
ATOM 3229 C C . ASN B 1 172 ? 7.501 23.002 33.721 1.00 39.44 231 ASN B C 1
ATOM 3230 O O . ASN B 1 172 ? 6.943 22.259 34.547 1.00 38.59 231 ASN B O 1
ATOM 3235 N N . GLY B 1 173 ? 7.650 24.305 33.893 1.00 38.17 232 GLY B N 1
ATOM 3236 C CA . GLY B 1 173 ? 7.254 24.958 35.123 1.00 38.11 232 GLY B CA 1
ATOM 3237 C C . GLY B 1 173 ? 8.261 24.704 36.245 1.00 37.74 232 GLY B C 1
ATOM 3238 O O . GLY B 1 173 ? 7.918 24.793 37.395 1.00 37.63 232 GLY B O 1
ATOM 3239 N N . ARG B 1 174 ? 9.496 24.354 35.911 1.00 37.32 233 ARG B N 1
ATOM 3240 C CA . ARG B 1 174 ? 10.544 24.319 36.947 1.00 37.43 233 ARG B CA 1
ATOM 3241 C C . ARG B 1 174 ? 10.740 25.714 37.519 1.00 36.68 233 ARG B C 1
ATOM 3242 O O . ARG B 1 174 ? 10.757 25.884 38.718 1.00 36.20 233 ARG B O 1
ATOM 3250 N N . ASP B 1 175 ? 10.873 26.710 36.655 1.00 36.57 234 ASP B N 1
ATOM 3251 C CA . ASP B 1 175 ? 11.098 28.066 37.093 1.00 37.03 234 ASP B CA 1
ATOM 3252 C C . ASP B 1 175 ? 9.923 28.561 37.958 1.00 36.53 234 ASP B C 1
ATOM 3253 O O . ASP B 1 175 ? 10.102 29.249 38.971 1.00 36.05 234 ASP B O 1
ATOM 3258 N N . GLY B 1 176 ? 8.727 28.172 37.558 1.00 36.16 235 GLY B N 1
ATOM 3259 C CA . GLY B 1 176 ? 7.544 28.508 38.283 1.00 35.78 235 GLY B CA 1
ATOM 3260 C C . GLY B 1 176 ? 7.616 27.872 39.637 1.00 35.94 235 GLY B C 1
ATOM 3261 O O . GLY B 1 176 ? 7.403 28.550 40.647 1.00 35.25 235 GLY B O 1
ATOM 3262 N N . ALA B 1 177 ? 7.943 26.566 39.661 1.00 35.95 236 ALA B N 1
ATOM 3263 C CA . ALA B 1 177 ? 8.014 25.830 40.912 1.00 35.39 236 ALA B CA 1
ATOM 3264 C C . ALA B 1 177 ? 9.046 26.469 41.857 1.00 35.94 236 ALA B C 1
ATOM 3265 O O . ALA B 1 177 ? 8.762 26.738 43.056 1.00 35.00 236 ALA B O 1
ATOM 3267 N N . ILE B 1 178 ? 10.242 26.681 41.300 1.00 36.16 237 ILE B N 1
ATOM 3268 C CA . ILE B 1 178 ? 11.326 27.348 41.977 1.00 37.35 237 ILE B CA 1
ATOM 3269 C C . ILE B 1 178 ? 10.864 28.680 42.558 1.00 38.45 237 ILE B C 1
ATOM 3270 O O . ILE B 1 178 ? 11.167 28.989 43.692 1.00 38.94 237 ILE B O 1
ATOM 3275 N N . LYS B 1 179 ? 10.107 29.465 41.800 1.00 39.33 238 LYS B N 1
ATOM 3276 C CA . LYS B 1 179 ? 9.565 30.715 42.333 1.00 40.22 238 LYS B CA 1
ATOM 3277 C C . LYS B 1 179 ? 8.538 30.563 43.459 1.00 40.43 238 LYS B C 1
ATOM 3278 O O . LYS B 1 179 ? 8.624 31.241 44.475 1.00 40.36 238 LYS B O 1
ATOM 3284 N N . VAL B 1 180 ? 7.514 29.727 43.285 1.00 40.72 239 VAL B N 1
ATOM 3285 C CA . VAL B 1 180 ? 6.578 29.543 44.377 1.00 40.37 239 VAL B CA 1
ATOM 3286 C C . VAL B 1 180 ? 7.170 28.866 45.596 1.00 41.32 239 VAL B C 1
ATOM 3287 O O . VAL B 1 180 ? 6.735 29.142 46.741 1.00 41.98 239 VAL B O 1
ATOM 3291 N N . LEU B 1 181 ? 8.185 28.017 45.404 1.00 41.88 240 LEU B N 1
ATOM 3292 C CA . LEU B 1 181 ? 8.802 27.357 46.574 1.00 42.41 240 LEU B CA 1
ATOM 3293 C C . LEU B 1 181 ? 9.895 28.174 47.311 1.00 43.37 240 LEU B C 1
ATOM 3294 O O . LEU B 1 181 ? 10.423 27.731 48.351 1.00 43.52 240 LEU B O 1
ATOM 3299 N N . THR B 1 182 ? 10.280 29.332 46.779 1.00 44.12 241 THR B N 1
ATOM 3300 C CA . THR B 1 182 ? 11.250 30.158 47.502 1.00 45.18 241 THR B CA 1
ATOM 3301 C C . THR B 1 182 ? 10.549 31.354 48.128 1.00 45.93 241 THR B C 1
ATOM 3302 O O . THR B 1 182 ? 11.201 32.319 48.532 1.00 46.43 241 THR B O 1
ATOM 3306 N N . GLY B 1 183 ? 9.222 31.258 48.251 1.00 46.55 242 GLY B N 1
ATOM 3307 C CA . GLY B 1 183 ? 8.430 32.345 48.837 1.00 47.01 242 GLY B CA 1
ATOM 3308 C C . GLY B 1 183 ? 8.606 32.421 50.345 1.00 47.37 242 GLY B C 1
ATOM 3309 O O . GLY B 1 183 ? 9.198 31.499 50.970 1.00 47.94 242 GLY B O 1
ATOM 3310 N N . ASP B 1 185 ? 6.072 32.358 52.889 1.00 47.69 244 ASP B N 1
ATOM 3311 C CA . ASP B 1 185 ? 5.397 31.209 53.500 1.00 47.70 244 ASP B CA 1
ATOM 3312 C C . ASP B 1 185 ? 5.169 30.089 52.484 1.00 46.28 244 ASP B C 1
ATOM 3313 O O . ASP B 1 185 ? 4.021 29.761 52.162 1.00 46.80 244 ASP B O 1
ATOM 3318 N N . ARG B 1 186 ? 6.243 29.496 51.975 1.00 44.68 245 ARG B N 1
ATOM 3319 C CA . ARG B 1 186 ? 6.111 28.511 50.895 1.00 43.24 245 ARG B CA 1
ATOM 3320 C C . ARG B 1 186 ? 5.166 27.345 51.219 1.00 41.77 245 ARG B C 1
ATOM 3321 O O . ARG B 1 186 ? 5.102 26.902 52.359 1.00 42.23 245 ARG B O 1
ATOM 3329 N N . PRO B 1 187 ? 4.475 26.818 50.202 1.00 40.41 246 PRO B N 1
ATOM 3330 C CA . PRO B 1 187 ? 3.551 25.675 50.413 1.00 39.44 246 PRO B CA 1
ATOM 3331 C C . PRO B 1 187 ? 4.268 24.376 50.841 1.00 38.21 246 PRO B C 1
ATOM 3332 O O . PRO B 1 187 ? 5.460 24.233 50.639 1.00 37.10 246 PRO B O 1
ATOM 3336 N N . THR B 1 188 ? 3.531 23.463 51.474 1.00 36.79 247 THR B N 1
ATOM 3337 C CA . THR B 1 188 ? 4.086 22.203 51.825 1.00 35.84 247 THR B CA 1
ATOM 3338 C C . THR B 1 188 ? 3.569 21.214 50.797 1.00 35.06 247 THR B C 1
ATOM 3339 O O . THR B 1 188 ? 3.951 20.092 50.783 1.00 34.22 247 THR B O 1
ATOM 3343 N N . ALA B 1 189 ? 2.686 21.667 49.927 1.00 35.07 248 ALA B N 1
ATOM 3344 C CA . ALA B 1 189 ? 2.042 20.790 48.967 1.00 35.50 248 ALA B CA 1
ATOM 3345 C C . ALA B 1 189 ? 1.745 21.529 47.672 1.00 34.82 248 ALA B C 1
ATOM 3346 O O . ALA B 1 189 ? 1.547 22.738 47.672 1.00 34.99 248 ALA B O 1
ATOM 3348 N N . LEU B 1 190 ? 1.737 20.796 46.573 1.00 34.30 249 LEU B N 1
ATOM 3349 C CA . LEU B 1 190 ? 1.524 21.395 45.245 1.00 34.25 249 LEU B CA 1
ATOM 3350 C C . LEU B 1 190 ? 0.539 20.493 44.522 1.00 33.75 249 LEU B C 1
ATOM 3351 O O . LEU B 1 190 ? 0.613 19.252 44.640 1.00 34.16 249 LEU B O 1
ATOM 3356 N N . LEU B 1 191 ? -0.375 21.092 43.776 1.00 32.09 250 LEU B N 1
ATOM 3357 C CA . LEU B 1 191 ? -0.994 20.375 42.682 1.00 31.73 250 LEU B CA 1
ATOM 3358 C C . LEU B 1 191 ? -0.224 20.737 41.402 1.00 32.24 250 LEU B C 1
ATOM 3359 O O . LEU B 1 191 ? 0.049 21.968 41.126 1.00 32.09 250 LEU B O 1
ATOM 3364 N N . THR B 1 192 ? 0.172 19.710 40.648 1.00 30.91 251 THR B N 1
ATOM 3365 C CA . THR B 1 192 ? 0.800 19.939 39.359 1.00 31.28 251 THR B CA 1
ATOM 3366 C C . THR B 1 192 ? -0.159 19.522 38.271 1.00 30.96 251 THR B C 1
ATOM 3367 O O . THR B 1 192 ? -0.839 18.506 38.419 1.00 31.36 251 THR B O 1
ATOM 3371 N N . SER B 1 193 ? -0.214 20.262 37.173 1.00 30.02 252 SER B N 1
ATOM 3372 C CA . SER B 1 193 ? -1.309 20.034 36.197 1.00 30.63 252 SER B CA 1
ATOM 3373 C C . SER B 1 193 ? -1.023 18.954 35.143 1.00 30.67 252 SER B C 1
ATOM 3374 O O . SER B 1 193 ? -1.926 18.590 34.370 1.00 30.49 252 SER B O 1
ATOM 3377 N N . SER B 1 194 ? 0.209 18.443 35.104 1.00 29.76 253 SER B N 1
ATOM 3378 C CA . SER B 1 194 ? 0.500 17.288 34.231 1.00 30.37 253 SER B CA 1
ATOM 3379 C C . SER B 1 194 ? 1.836 16.634 34.610 1.00 29.84 253 SER B C 1
ATOM 3380 O O . SER B 1 194 ? 2.570 17.171 35.437 1.00 29.64 253 SER B O 1
ATOM 3383 N N . HIS B 1 195 ? 2.108 15.458 34.046 1.00 29.42 254 HIS B N 1
ATOM 3384 C CA . HIS B 1 195 ? 3.348 14.747 34.333 1.00 29.00 254 HIS B CA 1
ATOM 3385 C C . HIS B 1 195 ? 4.569 15.578 33.965 1.00 29.20 254 HIS B C 1
ATOM 3386 O O . HIS B 1 195 ? 5.571 15.491 34.623 1.00 29.15 254 HIS B O 1
ATOM 3393 N N . ARG B 1 196 ? 4.490 16.362 32.895 1.00 29.25 255 ARG B N 1
ATOM 3394 C CA . ARG B 1 196 ? 5.652 17.151 32.460 1.00 30.41 255 ARG B CA 1
ATOM 3395 C C . ARG B 1 196 ? 5.975 18.326 33.411 1.00 29.56 255 ARG B C 1
ATOM 3396 O O . ARG B 1 196 ? 7.152 18.657 33.671 1.00 27.87 255 ARG B O 1
ATOM 3404 N N . ILE B 1 197 ? 4.923 18.934 33.940 1.00 29.05 256 ILE B N 1
ATOM 3405 C CA . ILE B 1 197 ? 5.070 19.941 34.990 1.00 29.56 256 ILE B CA 1
ATOM 3406 C C . ILE B 1 197 ? 5.539 19.302 36.302 1.00 29.82 256 ILE B C 1
ATOM 3407 O O . ILE B 1 197 ? 6.248 19.952 37.104 1.00 29.22 256 ILE B O 1
ATOM 3412 N N . THR B 1 198 ? 5.142 18.033 36.518 1.00 29.53 257 THR B N 1
ATOM 3413 C CA . THR B 1 198 ? 5.523 17.328 37.734 1.00 29.30 257 THR B CA 1
ATOM 3414 C C . THR B 1 198 ? 7.000 17.072 37.639 1.00 29.70 257 THR B C 1
ATOM 3415 O O . THR B 1 198 ? 7.724 17.206 38.653 1.00 30.42 257 THR B O 1
ATOM 3419 N N . GLU B 1 199 ? 7.475 16.769 36.423 1.00 29.29 258 GLU B N 1
ATOM 3420 C CA . GLU B 1 199 ? 8.916 16.691 36.213 1.00 29.87 258 GLU B CA 1
ATOM 3421 C C . GLU B 1 199 ? 9.638 17.991 36.608 1.00 29.63 258 GLU B C 1
ATOM 3422 O O . GLU B 1 199 ? 10.696 17.939 37.206 1.00 30.37 258 GLU B O 1
ATOM 3428 N N . GLY B 1 200 ? 9.103 19.130 36.198 1.00 29.80 259 GLY B N 1
ATOM 3429 C CA . GLY B 1 200 ? 9.755 20.429 36.477 1.00 30.22 259 GLY B CA 1
ATOM 3430 C C . GLY B 1 200 ? 9.718 20.794 37.948 1.00 31.08 259 GLY B C 1
ATOM 3431 O O . GLY B 1 200 ? 10.627 21.411 38.463 1.00 31.02 259 GLY B O 1
ATOM 3432 N N . ALA B 1 201 ? 8.613 20.451 38.613 1.00 31.53 260 ALA B N 1
ATOM 3433 C CA . ALA B 1 201 ? 8.530 20.581 40.083 1.00 31.93 260 ALA B CA 1
ATOM 3434 C C . ALA B 1 201 ? 9.577 19.708 40.803 1.00 31.89 260 ALA B C 1
ATOM 3435 O O . ALA B 1 201 ? 10.193 20.191 41.724 1.00 32.32 260 ALA B O 1
ATOM 3437 N N . MET B 1 202 ? 9.760 18.466 40.369 1.00 31.48 261 MET B N 1
ATOM 3438 C CA . MET B 1 202 ? 10.773 17.598 40.955 1.00 32.56 261 MET B CA 1
ATOM 3439 C C . MET B 1 202 ? 12.181 18.171 40.729 1.00 33.45 261 MET B C 1
ATOM 3440 O O . MET B 1 202 ? 13.092 17.998 41.602 1.00 32.66 261 MET B O 1
ATOM 3445 N N . GLN B 1 203 ? 12.367 18.812 39.569 1.00 33.50 262 GLN B N 1
ATOM 3446 C CA . GLN B 1 203 ? 13.645 19.448 39.274 1.00 33.95 262 GLN B CA 1
ATOM 3447 C C . GLN B 1 203 ? 13.862 20.667 40.196 1.00 34.93 262 GLN B C 1
ATOM 3448 O O . GLN B 1 203 ? 14.973 20.942 40.659 1.00 34.62 262 GLN B O 1
ATOM 3454 N N . ALA B 1 204 ? 12.788 21.403 40.446 1.00 35.36 263 ALA B N 1
ATOM 3455 C CA . ALA B 1 204 ? 12.865 22.581 41.320 1.00 35.61 263 ALA B CA 1
ATOM 3456 C C . ALA B 1 204 ? 13.242 22.178 42.727 1.00 36.19 263 ALA B C 1
ATOM 3457 O O . ALA B 1 204 ? 13.953 22.891 43.378 1.00 36.10 263 ALA B O 1
ATOM 3459 N N . LEU B 1 205 ? 12.708 21.056 43.216 1.00 37.14 264 LEU B N 1
ATOM 3460 C CA . LEU B 1 205 ? 12.960 20.652 44.590 1.00 38.43 264 LEU B CA 1
ATOM 3461 C C . LEU B 1 205 ? 14.476 20.534 44.730 1.00 39.44 264 LEU B C 1
ATOM 3462 O O . LEU B 1 205 ? 15.122 21.242 45.514 1.00 39.08 264 LEU B O 1
ATOM 3467 N N . ASN B 1 206 ? 15.093 19.666 43.939 1.00 40.87 265 ASN B N 1
ATOM 3468 C CA . ASN B 1 206 ? 16.507 19.533 44.198 1.00 42.48 265 ASN B CA 1
ATOM 3469 C C . ASN B 1 206 ? 17.428 20.652 43.679 1.00 42.19 265 ASN B C 1
ATOM 3470 O O . ASN B 1 206 ? 18.613 20.680 43.969 1.00 42.19 265 ASN B O 1
ATOM 3475 N N . VAL B 1 207 ? 16.867 21.589 42.930 1.00 41.80 266 VAL B N 1
ATOM 3476 C CA . VAL B 1 207 ? 17.590 22.809 42.671 1.00 41.50 266 VAL B CA 1
ATOM 3477 C C . VAL B 1 207 ? 17.648 23.586 43.982 1.00 42.02 266 VAL B C 1
ATOM 3478 O O . VAL B 1 207 ? 18.674 24.197 44.336 1.00 42.12 266 VAL B O 1
ATOM 3482 N N . LEU B 1 208 ? 16.540 23.532 44.718 1.00 42.13 267 LEU B N 1
ATOM 3483 C CA . LEU B 1 208 ? 16.386 24.318 45.962 1.00 41.88 267 LEU B CA 1
ATOM 3484 C C . LEU B 1 208 ? 16.843 23.512 47.182 1.00 42.43 267 LEU B C 1
ATOM 3485 O O . LEU B 1 208 ? 16.775 23.997 48.322 1.00 43.12 267 LEU B O 1
ATOM 3490 N N . GLY B 1 209 ? 17.290 22.278 46.951 1.00 42.36 268 GLY B N 1
ATOM 3491 C CA . GLY B 1 209 ? 17.710 21.410 48.069 1.00 42.02 268 GLY B CA 1
ATOM 3492 C C . GLY B 1 209 ? 16.553 20.945 48.949 1.00 42.22 268 GLY B C 1
ATOM 3493 O O . GLY B 1 209 ? 16.776 20.504 50.099 1.00 41.95 268 GLY B O 1
ATOM 3494 N N . LEU B 1 210 ? 15.319 20.992 48.419 1.00 41.86 269 LEU B N 1
ATOM 3495 C CA . LEU B 1 210 ? 14.142 20.573 49.192 1.00 41.05 269 LEU B CA 1
ATOM 3496 C C . LEU B 1 210 ? 13.818 19.091 49.010 1.00 41.23 269 LEU B C 1
ATOM 3497 O O . LEU B 1 210 ? 14.330 18.463 48.083 1.00 40.98 269 LEU B O 1
ATOM 3502 N N . ARG B 1 211 ? 12.947 18.524 49.871 1.00 41.51 270 ARG B N 1
ATOM 3503 C CA . ARG B 1 211 ? 12.766 17.049 49.828 1.00 41.30 270 ARG B CA 1
ATOM 3504 C C . ARG B 1 211 ? 11.340 16.633 49.480 1.00 41.09 270 ARG B C 1
ATOM 3505 O O . ARG B 1 211 ? 10.391 16.810 50.261 1.00 40.57 270 ARG B O 1
ATOM 3513 N N . TYR B 1 212 ? 11.179 16.100 48.282 1.00 40.67 271 TYR B N 1
ATOM 3514 C CA . TYR B 1 212 ? 9.896 15.549 47.918 1.00 40.67 271 TYR B CA 1
ATOM 3515 C C . TYR B 1 212 ? 9.460 14.659 49.070 1.00 40.58 271 TYR B C 1
ATOM 3516 O O . TYR B 1 212 ? 10.170 13.760 49.427 1.00 40.59 271 TYR B O 1
ATOM 3525 N N . GLY B 1 213 ? 8.263 14.885 49.604 1.00 41.15 272 GLY B N 1
ATOM 3526 C CA . GLY B 1 213 ? 7.834 14.178 50.823 1.00 41.35 272 GLY B CA 1
ATOM 3527 C C . GLY B 1 213 ? 7.772 15.139 51.990 1.00 41.29 272 GLY B C 1
ATOM 3528 O O . GLY B 1 213 ? 6.848 15.921 52.075 1.00 41.96 272 GLY B O 1
ATOM 3529 N N . PRO B 1 214 ? 8.760 15.075 52.893 1.00 41.60 273 PRO B N 1
ATOM 3530 C CA . PRO B 1 214 ? 8.833 15.883 54.146 1.00 40.95 273 PRO B CA 1
ATOM 3531 C C . PRO B 1 214 ? 8.740 17.392 53.934 1.00 40.60 273 PRO B C 1
ATOM 3532 O O . PRO B 1 214 ? 8.059 18.091 54.718 1.00 39.84 273 PRO B O 1
ATOM 3536 N N . ASP B 1 215 ? 9.400 17.907 52.895 1.00 39.69 274 ASP B N 1
ATOM 3537 C CA . ASP B 1 215 ? 9.354 19.348 52.646 1.00 38.96 274 ASP B CA 1
ATOM 3538 C C . ASP B 1 215 ? 8.188 19.721 51.727 1.00 38.34 274 ASP B C 1
ATOM 3539 O O . ASP B 1 215 ? 7.558 20.764 51.937 1.00 36.88 274 ASP B O 1
ATOM 3544 N N . VAL B 1 216 ? 7.930 18.883 50.690 1.00 37.00 275 VAL B N 1
ATOM 3545 C CA . VAL B 1 216 ? 6.843 19.177 49.734 1.00 35.73 275 VAL B CA 1
ATOM 3546 C C . VAL B 1 216 ? 6.116 17.921 49.271 1.00 34.91 275 VAL B C 1
ATOM 3547 O O . VAL B 1 216 ? 6.743 16.959 48.825 1.00 35.41 275 VAL B O 1
ATOM 3551 N N . GLU B 1 217 ? 4.800 17.858 49.444 1.00 34.39 276 GLU B N 1
ATOM 3552 C CA . GLU B 1 217 ? 4.061 16.800 48.775 1.00 34.49 276 GLU B CA 1
ATOM 3553 C C . GLU B 1 217 ? 3.504 17.248 47.390 1.00 34.28 276 GLU B C 1
ATOM 3554 O O . GLU B 1 217 ? 3.355 18.455 47.145 1.00 33.90 276 GLU B O 1
ATOM 3560 N N . ILE B 1 218 ? 3.246 16.283 46.496 1.00 33.38 277 ILE B N 1
ATOM 3561 C CA . ILE B 1 218 ? 2.740 16.574 45.161 1.00 32.45 277 ILE B CA 1
ATOM 3562 C C . ILE B 1 218 ? 1.576 15.665 44.681 1.00 31.95 277 ILE B C 1
ATOM 3563 O O . ILE B 1 218 ? 1.676 14.468 44.709 1.00 32.56 277 ILE B O 1
ATOM 3568 N N . VAL B 1 219 ? 0.478 16.231 44.225 1.00 31.30 278 VAL B N 1
ATOM 3569 C CA . VAL B 1 219 ? -0.506 15.439 43.525 1.00 31.42 278 VAL B CA 1
ATOM 3570 C C . VAL B 1 219 ? -0.440 15.884 42.081 1.00 31.71 278 VAL B C 1
ATOM 3571 O O . VAL B 1 219 ? -0.397 17.062 41.836 1.00 32.38 278 VAL B O 1
ATOM 3575 N N . SER B 1 220 ? -0.439 14.957 41.138 1.00 31.45 279 SER B N 1
ATOM 3576 C CA . SER B 1 220 ? -0.309 15.338 39.728 1.00 32.57 279 SER B CA 1
ATOM 3577 C C . SER B 1 220 ? -1.450 14.780 38.877 1.00 32.89 279 SER B C 1
ATOM 3578 O O . SER B 1 220 ? -2.140 13.845 39.286 1.00 33.78 279 SER B O 1
ATOM 3581 N N . PHE B 1 221 ? -1.662 15.343 37.694 1.00 32.75 280 PHE B N 1
ATOM 3582 C CA . PHE B 1 221 ? -2.496 14.699 36.681 1.00 31.80 280 PHE B CA 1
ATOM 3583 C C . PHE B 1 221 ? -1.565 13.763 35.888 1.00 31.42 280 PHE B C 1
ATOM 3584 O O . PHE B 1 221 ? -0.348 14.023 35.809 1.00 29.93 280 PHE B O 1
ATOM 3592 N N . ASP B 1 222 ? -2.158 12.698 35.313 1.00 31.25 281 ASP B N 1
ATOM 3593 C CA . ASP B 1 222 ? -1.487 11.765 34.423 1.00 31.63 281 ASP B CA 1
ATOM 3594 C C . ASP B 1 222 ? -0.857 10.662 35.229 1.00 32.56 281 ASP B C 1
ATOM 3595 O O . ASP B 1 222 ? -0.027 10.936 36.082 1.00 33.72 281 ASP B O 1
ATOM 3600 N N . ASN B 1 223 ? -1.225 9.425 34.932 1.00 32.20 282 ASN B N 1
ATOM 3601 C CA . ASN B 1 223 ? -0.786 8.304 35.705 1.00 32.78 282 ASN B CA 1
ATOM 3602 C C . ASN B 1 223 ? 0.400 7.605 35.032 1.00 32.80 282 ASN B C 1
ATOM 3603 O O . ASN B 1 223 ? 0.207 6.722 34.172 1.00 32.54 282 ASN B O 1
ATOM 3608 N N . LEU B 1 224 ? 1.615 8.011 35.418 1.00 32.23 283 LEU B N 1
ATOM 3609 C CA . LEU B 1 224 ? 2.855 7.420 34.939 1.00 31.26 283 LEU B CA 1
ATOM 3610 C C . LEU B 1 224 ? 3.414 6.465 35.992 1.00 30.64 283 LEU B C 1
ATOM 3611 O O . LEU B 1 224 ? 3.467 6.794 37.151 1.00 30.90 283 LEU B O 1
ATOM 3616 N N . PRO B 1 225 ? 3.848 5.257 35.584 1.00 30.23 284 PRO B N 1
ATOM 3617 C CA . PRO B 1 225 ? 4.468 4.278 36.506 1.00 30.00 284 PRO B CA 1
ATOM 3618 C C . PRO B 1 225 ? 5.600 4.802 37.398 1.00 29.78 284 PRO B C 1
ATOM 3619 O O . PRO B 1 225 ? 5.764 4.345 38.514 1.00 30.52 284 PRO B O 1
ATOM 3623 N N . TRP B 1 226 ? 6.410 5.725 36.924 1.00 29.64 285 TRP B N 1
ATOM 3624 C CA . TRP B 1 226 ? 7.493 6.183 37.774 1.00 30.12 285 TRP B CA 1
ATOM 3625 C C . TRP B 1 226 ? 7.038 6.906 39.034 1.00 30.19 285 TRP B C 1
ATOM 3626 O O . TRP B 1 226 ? 7.706 6.831 40.042 1.00 29.57 285 TRP B O 1
ATOM 3637 N N . MET B 1 227 ? 5.926 7.610 38.945 1.00 31.01 286 MET B N 1
ATOM 3638 C CA . MET B 1 227 ? 5.275 8.246 40.116 1.00 32.43 286 MET B CA 1
ATOM 3639 C C . MET B 1 227 ? 5.016 7.298 41.287 1.00 33.04 286 MET B C 1
ATOM 3640 O O . MET B 1 227 ? 5.013 7.743 42.428 1.00 33.54 286 MET B O 1
ATOM 3645 N N . ALA B 1 228 ? 4.814 6.020 41.008 1.00 34.13 287 ALA B N 1
ATOM 3646 C CA . ALA B 1 228 ? 4.653 5.007 42.061 1.00 35.74 287 ALA B CA 1
ATOM 3647 C C . ALA B 1 228 ? 5.964 4.538 42.724 1.00 36.82 287 ALA B C 1
ATOM 3648 O O . ALA B 1 228 ? 5.961 3.683 43.643 1.00 37.90 287 ALA B O 1
ATOM 3650 N N . PHE B 1 229 ? 7.108 5.052 42.275 1.00 37.47 288 PHE B N 1
ATOM 3651 C CA . PHE B 1 229 ? 8.346 4.494 42.744 1.00 37.58 288 PHE B CA 1
ATOM 3652 C C . PHE B 1 229 ? 8.859 5.383 43.791 1.00 38.86 288 PHE B C 1
ATOM 3653 O O . PHE B 1 229 ? 9.816 5.029 44.440 1.00 39.45 288 PHE B O 1
ATOM 3661 N N . LEU B 1 230 ? 8.268 6.558 43.929 1.00 40.11 289 LEU B N 1
ATOM 3662 C CA . LEU B 1 230 ? 8.743 7.584 44.861 1.00 40.54 289 LEU B CA 1
ATOM 3663 C C . LEU B 1 230 ? 8.261 7.209 46.225 1.00 40.83 289 LEU B C 1
ATOM 3664 O O . LEU B 1 230 ? 7.360 6.397 46.344 1.00 40.64 289 LEU B O 1
ATOM 3669 N N . ASP B 1 231 ? 8.823 7.849 47.241 1.00 41.53 290 ASP B N 1
ATOM 3670 C CA . ASP B 1 231 ? 8.383 7.631 48.604 1.00 42.47 290 ASP B CA 1
ATOM 3671 C C . ASP B 1 231 ? 8.076 8.963 49.233 1.00 42.14 290 ASP B C 1
ATOM 3672 O O . ASP B 1 231 ? 8.983 9.776 49.431 1.00 42.84 290 ASP B O 1
ATOM 3677 N N . PRO B 1 232 ? 6.793 9.219 49.502 1.00 41.46 291 PRO B N 1
ATOM 3678 C CA . PRO B 1 232 ? 5.703 8.314 49.202 1.00 41.00 291 PRO B CA 1
ATOM 3679 C C . PRO B 1 232 ? 5.367 8.274 47.682 1.00 40.29 291 PRO B C 1
ATOM 3680 O O . PRO B 1 232 ? 5.712 9.190 46.940 1.00 40.53 291 PRO B O 1
ATOM 3684 N N . PRO B 1 233 ? 4.704 7.224 47.217 1.00 39.31 292 PRO B N 1
ATOM 3685 C CA . PRO B 1 233 ? 4.104 7.275 45.861 1.00 39.41 292 PRO B CA 1
ATOM 3686 C C . PRO B 1 233 ? 3.295 8.568 45.576 1.00 39.09 292 PRO B C 1
ATOM 3687 O O . PRO B 1 233 ? 2.485 9.042 46.439 1.00 39.65 292 PRO B O 1
ATOM 3691 N N . LEU B 1 234 ? 3.497 9.104 44.376 1.00 37.41 293 LEU B N 1
ATOM 3692 C CA . LEU B 1 234 ? 2.866 10.344 43.991 1.00 36.84 293 LEU B CA 1
ATOM 3693 C C . LEU B 1 234 ? 1.411 10.028 43.681 1.00 36.19 293 LEU B C 1
ATOM 3694 O O . LEU B 1 234 ? 1.116 9.286 42.772 1.00 36.35 293 LEU B O 1
ATOM 3699 N N . PRO B 1 235 ? 0.469 10.583 44.453 1.00 35.94 294 PRO B N 1
ATOM 3700 C CA . PRO B 1 235 ? -0.945 10.391 43.994 1.00 35.39 294 PRO B CA 1
ATOM 3701 C C . PRO B 1 235 ? -1.267 11.162 42.697 1.00 34.76 294 PRO B C 1
ATOM 3702 O O . PRO B 1 235 ? -0.826 12.295 42.521 1.00 34.54 294 PRO B O 1
ATOM 3706 N N . VAL B 1 236 ? -2.065 10.558 41.824 1.00 34.14 295 VAL B N 1
ATOM 3707 C CA . VAL B 1 236 ? -2.312 11.111 40.512 1.00 33.62 295 VAL B CA 1
ATOM 3708 C C . VAL B 1 236 ? -3.746 11.093 40.082 1.00 32.54 295 VAL B C 1
ATOM 3709 O O . VAL B 1 236 ? -4.523 10.193 40.411 1.00 32.48 295 VAL B O 1
ATOM 3713 N N . VAL B 1 237 ? -4.087 12.061 39.258 1.00 31.81 296 VAL B N 1
ATOM 3714 C CA . VAL B 1 237 ? -5.377 11.966 38.597 1.00 31.74 296 VAL B CA 1
ATOM 3715 C C . VAL B 1 237 ? -5.188 11.411 37.202 1.00 30.98 296 VAL B C 1
ATOM 3716 O O . VAL B 1 237 ? -4.549 12.016 36.363 1.00 30.53 296 VAL B O 1
ATOM 3720 N N . GLU B 1 238 ? -5.734 10.211 37.009 1.00 30.63 297 GLU B N 1
ATOM 3721 C CA . GLU B 1 238 ? -5.524 9.477 35.767 1.00 30.45 297 GLU B CA 1
ATOM 3722 C C . GLU B 1 238 ? -6.553 10.013 34.808 1.00 30.06 297 GLU B C 1
ATOM 3723 O O . GLU B 1 238 ? -7.734 10.216 35.162 1.00 29.94 297 GLU B O 1
ATOM 3729 N N . GLN B 1 239 ? -6.094 10.255 33.591 1.00 28.98 298 GLN B N 1
ATOM 3730 C CA . GLN B 1 239 ? -6.983 10.628 32.521 1.00 28.92 298 GLN B CA 1
ATOM 3731 C C . GLN B 1 239 ? -7.248 9.436 31.622 1.00 28.48 298 GLN B C 1
ATOM 3732 O O . GLN B 1 239 ? -6.388 8.643 31.448 1.00 27.35 298 GLN B O 1
ATOM 3738 N N . PRO B 1 240 ? -8.484 9.287 31.120 1.00 28.51 299 PRO B N 1
ATOM 3739 C CA . PRO B 1 240 ? -8.821 8.132 30.258 1.00 28.72 299 PRO B CA 1
ATOM 3740 C C . PRO B 1 240 ? -8.356 8.429 28.842 1.00 28.50 299 PRO B C 1
ATOM 3741 O O . PRO B 1 240 ? -9.190 8.589 27.921 1.00 27.74 299 PRO B O 1
ATOM 3745 N N . THR B 1 241 ? -7.048 8.507 28.686 1.00 28.52 300 THR B N 1
ATOM 3746 C CA . THR B 1 241 ? -6.421 8.923 27.392 1.00 29.65 300 THR B CA 1
ATOM 3747 C C . THR B 1 241 ? -6.881 8.125 26.207 1.00 29.53 300 THR B C 1
ATOM 3748 O O . THR B 1 241 ? -7.149 8.694 25.187 1.00 30.22 300 THR B O 1
ATOM 3752 N N . ARG B 1 242 ? -6.940 6.811 26.301 1.00 29.75 301 ARG B N 1
ATOM 3753 C CA . ARG B 1 242 ? -7.252 6.015 25.094 1.00 30.85 301 ARG B CA 1
ATOM 3754 C C . ARG B 1 242 ? -8.713 6.170 24.760 1.00 30.56 301 ARG B C 1
ATOM 3755 O O . ARG B 1 242 ? -9.108 6.178 23.591 1.00 30.34 301 ARG B O 1
ATOM 3763 N N . ARG B 1 243 ? -9.527 6.297 25.796 1.00 30.05 302 ARG B N 1
ATOM 3764 C CA . ARG B 1 243 ? -10.952 6.498 25.625 1.00 30.49 302 ARG B CA 1
ATOM 3765 C C . ARG B 1 243 ? -11.261 7.893 24.989 1.00 29.76 302 ARG B C 1
ATOM 3766 O O . ARG B 1 243 ? -12.131 8.003 24.176 1.00 29.12 302 ARG B O 1
ATOM 3774 N N . ILE B 1 244 ? -10.509 8.923 25.361 1.00 29.67 303 ILE B N 1
ATOM 3775 C CA . ILE B 1 244 ? -10.596 10.222 24.726 1.00 28.71 303 ILE B CA 1
ATOM 3776 C C . ILE B 1 244 ? -10.371 10.028 23.217 1.00 29.55 303 ILE B C 1
ATOM 3777 O O . ILE B 1 244 ? -11.181 10.519 22.371 1.00 29.41 303 ILE B O 1
ATOM 3782 N N . GLY B 1 245 ? -9.303 9.302 22.868 1.00 28.54 304 GLY B N 1
ATOM 3783 C CA . GLY B 1 245 ? -9.007 9.039 21.443 1.00 28.48 304 GLY B CA 1
ATOM 3784 C C . GLY B 1 245 ? -10.101 8.249 20.708 1.00 28.56 304 GLY B C 1
ATOM 3785 O O . GLY B 1 245 ? -10.526 8.604 19.601 1.00 28.15 304 GLY B O 1
ATOM 3786 N N . GLN B 1 246 ? -10.524 7.166 21.321 1.00 28.83 305 GLN B N 1
ATOM 3787 C CA . GLN B 1 246 ? -11.570 6.278 20.796 1.00 29.82 305 GLN B CA 1
ATOM 3788 C C . GLN B 1 246 ? -12.922 7.010 20.627 1.00 29.45 305 GLN B C 1
ATOM 3789 O O . GLN B 1 246 ? -13.573 6.865 19.610 1.00 29.05 305 GLN B O 1
ATOM 3795 N N . GLU B 1 247 ? -13.312 7.814 21.623 1.00 29.07 306 GLU B N 1
ATOM 3796 C CA . GLU B 1 247 ? -14.565 8.605 21.537 1.00 29.48 306 GLU B CA 1
ATOM 3797 C C . GLU B 1 247 ? -14.467 9.764 20.534 1.00 28.97 306 GLU B C 1
ATOM 3798 O O . GLU B 1 247 ? -15.473 10.208 19.989 1.00 28.73 306 GLU B O 1
ATOM 3804 N N . ALA B 1 248 ? -13.267 10.297 20.313 1.00 28.26 307 ALA B N 1
ATOM 3805 C CA . ALA B 1 248 ? -13.207 11.407 19.369 1.00 27.67 307 ALA B CA 1
ATOM 3806 C C . ALA B 1 248 ? -13.454 10.852 17.975 1.00 26.09 307 ALA B C 1
ATOM 3807 O O . ALA B 1 248 ? -14.188 11.440 17.166 1.00 24.55 307 ALA B O 1
ATOM 3809 N N . MET B 1 249 ? -12.844 9.710 17.747 1.00 25.53 308 MET B N 1
ATOM 3810 C CA . MET B 1 249 ? -12.952 9.016 16.492 1.00 26.28 308 MET B CA 1
ATOM 3811 C C . MET B 1 249 ? -14.381 8.533 16.284 1.00 27.09 308 MET B C 1
ATOM 3812 O O . MET B 1 249 ? -14.884 8.699 15.197 1.00 26.70 308 MET B O 1
ATOM 3817 N N . ARG B 1 250 ? -15.013 7.942 17.315 1.00 28.07 309 ARG B N 1
ATOM 3818 C CA . ARG B 1 250 ? -16.427 7.612 17.250 1.00 29.23 309 ARG B CA 1
ATOM 3819 C C . ARG B 1 250 ? -17.322 8.831 16.934 1.00 29.34 309 ARG B C 1
ATOM 3820 O O . ARG B 1 250 ? -18.186 8.747 16.072 1.00 29.14 309 ARG B O 1
ATOM 3828 N N . MET B 1 251 ? -17.120 9.957 17.624 1.00 27.95 310 MET B N 1
ATOM 3829 C CA . MET B 1 251 ? -17.914 11.160 17.292 1.00 28.09 310 MET B CA 1
ATOM 3830 C C . MET B 1 251 ? -17.571 11.685 15.845 1.00 28.22 310 MET B C 1
ATOM 3831 O O . MET B 1 251 ? -18.443 12.102 15.087 1.00 27.60 310 MET B O 1
ATOM 3836 N N . LEU B 1 252 ? -16.319 11.559 15.429 1.00 28.49 311 LEU B N 1
ATOM 3837 C CA . LEU B 1 252 ? -15.948 12.075 14.099 1.00 29.35 311 LEU B CA 1
ATOM 3838 C C . LEU B 1 252 ? -16.582 11.219 13.001 1.00 29.59 311 LEU B C 1
ATOM 3839 O O . LEU B 1 252 ? -17.054 11.736 11.982 1.00 29.63 311 LEU B O 1
ATOM 3844 N N . ILE B 1 253 ? -16.628 9.916 13.247 1.00 29.83 312 ILE B N 1
ATOM 3845 C CA . ILE B 1 253 ? -17.205 8.992 12.317 1.00 30.44 312 ILE B CA 1
ATOM 3846 C C . ILE B 1 253 ? -18.714 9.190 12.134 1.00 30.96 312 ILE B C 1
ATOM 3847 O O . ILE B 1 253 ? -19.199 9.138 11.027 1.00 30.91 312 ILE B O 1
ATOM 3852 N N . HIS B 1 254 ? -19.427 9.358 13.241 1.00 32.05 313 HIS B N 1
ATOM 3853 C CA . HIS B 1 254 ? -20.856 9.771 13.236 1.00 32.36 313 HIS B CA 1
ATOM 3854 C C . HIS B 1 254 ? -21.093 11.009 12.453 1.00 31.68 313 HIS B C 1
ATOM 3855 O O . HIS B 1 254 ? -21.985 11.020 11.646 1.00 32.35 313 HIS B O 1
ATOM 3862 N N . MET B 1 255 ? -20.274 12.038 12.665 1.00 31.75 314 MET B N 1
ATOM 3863 C CA . MET B 1 255 ? -20.376 13.281 11.868 1.00 31.34 314 MET B CA 1
ATOM 3864 C C . MET B 1 255 ? -20.140 13.006 10.374 1.00 31.57 314 MET B C 1
ATOM 3865 O O . MET B 1 255 ? -20.840 13.549 9.527 1.00 31.87 314 MET B O 1
ATOM 3870 N N . ILE B 1 256 ? -19.146 12.187 10.048 1.00 32.16 315 ILE B N 1
ATOM 3871 C CA . ILE B 1 256 ? -18.794 11.954 8.613 1.00 32.61 315 ILE B CA 1
ATOM 3872 C C . ILE B 1 256 ? -19.888 11.178 7.867 1.00 33.97 315 ILE B C 1
ATOM 3873 O O . ILE B 1 256 ? -20.193 11.465 6.702 1.00 33.09 315 ILE B O 1
ATOM 3878 N N . GLU B 1 257 ? -20.460 10.189 8.559 1.00 34.88 316 GLU B N 1
ATOM 3879 C CA . GLU B 1 257 ? -21.367 9.232 7.921 1.00 36.53 316 GLU B CA 1
ATOM 3880 C C . GLU B 1 257 ? -22.803 9.690 8.157 1.00 37.43 316 GLU B C 1
ATOM 3881 O O . GLU B 1 257 ? -23.763 9.032 7.715 1.00 37.81 316 GLU B O 1
ATOM 3887 N N . GLY B 1 258 ? -22.944 10.799 8.898 1.00 37.82 317 GLY B N 1
ATOM 3888 C CA . GLY B 1 258 ? -24.257 11.434 9.037 1.00 38.21 317 GLY B CA 1
ATOM 3889 C C . GLY B 1 258 ? -25.184 10.669 9.970 1.00 38.95 317 GLY B C 1
ATOM 3890 O O . GLY B 1 258 ? -26.398 10.714 9.801 1.00 38.52 317 GLY B O 1
ATOM 3891 N N . THR B 1 259 ? -24.597 9.990 10.969 1.00 38.79 318 THR B N 1
ATOM 3892 C CA . THR B 1 259 ? -25.362 9.195 11.919 1.00 38.75 318 THR B CA 1
ATOM 3893 C C . THR B 1 259 ? -25.356 9.797 13.299 1.00 38.72 318 THR B C 1
ATOM 3894 O O . THR B 1 259 ? -25.848 9.208 14.228 1.00 37.94 318 THR B O 1
ATOM 3898 N N . GLY B 1 260 ? -24.801 10.993 13.413 1.00 39.05 319 GLY B N 1
ATOM 3899 C CA . GLY B 1 260 ? -24.670 11.649 14.718 1.00 40.11 319 GLY B CA 1
ATOM 3900 C C . GLY B 1 260 ? -24.163 13.087 14.690 1.00 39.88 319 GLY B C 1
ATOM 3901 O O . GLY B 1 260 ? -23.755 13.584 13.675 1.00 39.47 319 GLY B O 1
ATOM 3902 N N . ASN B 1 261 ? -24.238 13.767 15.821 1.00 40.28 320 ASN B N 1
ATOM 3903 C CA . ASN B 1 261 ? -23.828 15.150 15.885 1.00 41.05 320 ASN B CA 1
ATOM 3904 C C . ASN B 1 261 ? -22.524 15.388 16.669 1.00 40.60 320 ASN B C 1
ATOM 3905 O O . ASN B 1 261 ? -22.099 14.564 17.474 1.00 38.96 320 ASN B O 1
ATOM 3910 N N . ALA B 1 262 ? -21.913 16.546 16.423 1.00 40.20 321 ALA B N 1
ATOM 3911 C CA . ALA B 1 262 ? -20.824 17.044 17.236 1.00 40.49 321 ALA B CA 1
ATOM 3912 C C . ALA B 1 262 ? -21.366 17.438 18.591 1.00 40.26 321 ALA B C 1
ATOM 3913 O O . ALA B 1 262 ? -22.463 18.002 18.699 1.00 40.37 321 ALA B O 1
ATOM 3915 N N . THR B 1 263 ? -20.593 17.158 19.623 1.00 40.00 322 THR B N 1
ATOM 3916 C CA . THR B 1 263 ? -20.998 17.603 20.971 1.00 39.70 322 THR B CA 1
ATOM 3917 C C . THR B 1 263 ? -19.747 17.768 21.836 1.00 38.81 322 THR B C 1
ATOM 3918 O O . THR B 1 263 ? -18.661 17.452 21.383 1.00 37.27 322 THR B O 1
ATOM 3922 N N . GLU B 1 264 ? -19.931 18.318 23.044 1.00 38.66 323 GLU B N 1
ATOM 3923 C CA . GLU B 1 264 ? -18.902 18.343 24.080 1.00 38.35 323 GLU B CA 1
ATOM 3924 C C . GLU B 1 264 ? -19.103 17.187 25.051 1.00 37.22 323 GLU B C 1
ATOM 3925 O O . GLU B 1 264 ? -20.086 17.136 25.737 1.00 38.10 323 GLU B O 1
ATOM 3931 N N . MET B 1 265 ? -18.157 16.288 25.104 1.00 36.65 324 MET B N 1
ATOM 3932 C CA . MET B 1 265 ? -18.205 15.096 25.909 1.00 35.83 324 MET B CA 1
ATOM 3933 C C . MET B 1 265 ? -17.162 15.287 26.980 1.00 35.35 324 MET B C 1
ATOM 3934 O O . MET B 1 265 ? -16.046 15.668 26.672 1.00 34.85 324 MET B O 1
ATOM 3939 N N . ARG B 1 266 ? -17.556 15.054 28.242 1.00 35.48 325 ARG B N 1
ATOM 3940 C CA . ARG B 1 266 ? -16.671 15.122 29.360 1.00 35.09 325 ARG B CA 1
ATOM 3941 C C . ARG B 1 266 ? -16.445 13.744 29.867 1.00 35.26 325 ARG B C 1
ATOM 3942 O O . ARG B 1 266 ? -17.402 13.083 30.273 1.00 36.89 325 ARG B O 1
ATOM 3950 N N . LEU B 1 267 ? -15.186 13.293 29.890 1.00 34.94 326 LEU B N 1
ATOM 3951 C CA . LEU B 1 267 ? -14.904 11.927 30.337 1.00 34.41 326 LEU B CA 1
ATOM 3952 C C . LEU B 1 267 ? -14.342 11.892 31.733 1.00 34.85 326 LEU B C 1
ATOM 3953 O O . LEU B 1 267 ? -13.439 12.669 32.054 1.00 34.49 326 LEU B O 1
ATOM 3958 N N . GLN B 1 268 ? -14.798 10.899 32.511 1.00 35.35 327 GLN B N 1
ATOM 3959 C CA . GLN B 1 268 ? -14.378 10.689 33.909 1.00 35.60 327 GLN B CA 1
ATOM 3960 C C . GLN B 1 268 ? -12.877 10.521 34.087 1.00 35.24 327 GLN B C 1
ATOM 3961 O O . GLN B 1 268 ? -12.217 9.809 33.333 1.00 34.74 327 GLN B O 1
ATOM 3967 N N . THR B 1 269 ? -12.350 11.164 35.126 1.00 34.65 328 THR B N 1
ATOM 3968 C CA . THR B 1 269 ? -10.997 10.844 35.555 1.00 35.46 328 THR B CA 1
ATOM 3969 C C . THR B 1 269 ? -11.087 10.042 36.817 1.00 36.37 328 THR B C 1
ATOM 3970 O O . THR B 1 269 ? -12.134 9.992 37.410 1.00 36.88 328 THR B O 1
ATOM 3974 N N . ARG B 1 270 ? -9.998 9.404 37.232 1.00 37.17 329 ARG B N 1
ATOM 3975 C CA . ARG B 1 270 ? -10.009 8.681 38.477 1.00 37.32 329 ARG B CA 1
ATOM 3976 C C . ARG B 1 270 ? -8.750 8.947 39.268 1.00 37.11 329 ARG B C 1
ATOM 3977 O O . ARG B 1 270 ? -7.647 8.939 38.723 1.00 37.48 329 ARG B O 1
ATOM 3985 N N . PHE B 1 271 ? -8.947 9.185 40.560 1.00 36.88 330 PHE B N 1
ATOM 3986 C CA . PHE B 1 271 ? -7.898 9.528 41.483 1.00 37.14 330 PHE B CA 1
ATOM 3987 C C . PHE B 1 271 ? -7.241 8.242 41.977 1.00 37.85 330 PHE B C 1
ATOM 3988 O O . PHE B 1 271 ? -7.925 7.365 42.525 1.00 38.04 330 PHE B O 1
ATOM 3996 N N . VAL B 1 272 ? -5.939 8.125 41.741 1.00 37.92 331 VAL B N 1
ATOM 3997 C CA . VAL B 1 272 ? -5.153 6.957 42.168 1.00 39.34 331 VAL B CA 1
ATOM 3998 C C . VAL B 1 272 ? -4.171 7.326 43.304 1.00 40.85 331 VAL B C 1
ATOM 3999 O O . VAL B 1 272 ? -3.298 8.188 43.138 1.00 41.34 331 VAL B O 1
ATOM 4003 N N . THR B 1 273 ? -4.305 6.681 44.458 1.00 42.17 332 THR B N 1
ATOM 4004 C CA . THR B 1 273 ? -3.446 6.997 45.591 1.00 44.20 332 THR B CA 1
ATOM 4005 C C . THR B 1 273 ? -2.354 5.980 45.814 1.00 45.73 332 THR B C 1
ATOM 4006 O O . THR B 1 273 ? -1.333 6.322 46.445 1.00 46.59 332 THR B O 1
ATOM 4010 N N . HIS B 1 274 ? -2.526 4.757 45.281 1.00 46.55 333 HIS B N 1
ATOM 4011 C CA . HIS B 1 274 ? -1.399 3.775 45.219 1.00 47.88 333 HIS B CA 1
ATOM 4012 C C . HIS B 1 274 ? -1.145 3.130 46.576 1.00 48.57 333 HIS B C 1
ATOM 4013 O O . HIS B 1 274 ? -2.059 2.885 47.384 1.00 50.23 333 HIS B O 1
ATOM 4020 N N . ARG C 1 7 ? -16.118 54.737 37.820 1.00 43.52 66 ARG C N 1
ATOM 4021 C CA . ARG C 1 7 ? -16.002 55.456 39.129 1.00 43.55 66 ARG C CA 1
ATOM 4022 C C . ARG C 1 7 ? -14.559 55.762 39.499 1.00 42.35 66 ARG C C 1
ATOM 4023 O O . ARG C 1 7 ? -14.310 56.682 40.283 1.00 42.38 66 ARG C O 1
ATOM 4031 N N . SER C 1 8 ? -13.598 55.007 38.969 1.00 40.56 67 SER C N 1
ATOM 4032 C CA . SER C 1 8 ? -12.193 55.418 39.218 1.00 39.63 67 SER C CA 1
ATOM 4033 C C . SER C 1 8 ? -11.677 56.444 38.184 1.00 38.88 67 SER C C 1
ATOM 4034 O O . SER C 1 8 ? -10.721 57.180 38.458 1.00 38.88 67 SER C O 1
ATOM 4037 N N . ASN C 1 9 ? -12.322 56.489 37.013 1.00 37.24 68 ASN C N 1
ATOM 4038 C CA . ASN C 1 9 ? -11.884 57.318 35.918 1.00 36.84 68 ASN C CA 1
ATOM 4039 C C . ASN C 1 9 ? -10.504 57.000 35.352 1.00 35.67 68 ASN C C 1
ATOM 4040 O O . ASN C 1 9 ? -9.812 57.897 34.858 1.00 35.62 68 ASN C O 1
ATOM 4045 N N . VAL C 1 10 ? -10.127 55.724 35.404 1.00 33.92 69 VAL C N 1
ATOM 4046 C CA . VAL C 1 10 ? -8.927 55.259 34.769 1.00 33.05 69 VAL C CA 1
ATOM 4047 C C . VAL C 1 10 ? -9.283 54.146 33.842 1.00 32.18 69 VAL C C 1
ATOM 4048 O O . VAL C 1 10 ? -10.011 53.248 34.170 1.00 32.48 69 VAL C O 1
ATOM 4052 N N . VAL C 1 11 ? -8.712 54.167 32.682 1.00 31.11 70 VAL C N 1
ATOM 4053 C CA . VAL C 1 11 ? -8.976 53.116 31.750 1.00 30.72 70 VAL C CA 1
ATOM 4054 C C . VAL C 1 11 ? -7.643 52.412 31.408 1.00 29.85 70 VAL C C 1
ATOM 4055 O O . VAL C 1 11 ? -6.585 53.010 31.439 1.00 29.91 70 VAL C O 1
ATOM 4059 N N . GLY C 1 12 ? -7.693 51.118 31.193 1.00 28.83 71 GLY C N 1
ATOM 4060 C CA . GLY C 1 12 ? -6.500 50.352 30.812 1.00 28.45 71 GLY C CA 1
ATOM 4061 C C . GLY C 1 12 ? -6.415 50.329 29.288 1.00 27.71 71 GLY C C 1
ATOM 4062 O O . GLY C 1 12 ? -7.430 50.059 28.658 1.00 27.43 71 GLY C O 1
ATOM 4063 N N . LEU C 1 13 ? -5.250 50.645 28.729 1.00 26.23 72 LEU C N 1
ATOM 4064 C CA . LEU C 1 13 ? -5.008 50.550 27.276 1.00 25.94 72 LEU C CA 1
ATOM 4065 C C . LEU C 1 13 ? -3.843 49.587 27.137 1.00 26.13 72 LEU C C 1
ATOM 4066 O O . LEU C 1 13 ? -2.727 49.832 27.619 1.00 25.94 72 LEU C O 1
ATOM 4071 N N . ILE C 1 14 ? -4.146 48.454 26.529 1.00 25.99 73 ILE C N 1
ATOM 4072 C CA . ILE C 1 14 ? -3.187 47.456 26.264 1.00 27.21 73 ILE C CA 1
ATOM 4073 C C . ILE C 1 14 ? -3.027 47.265 24.738 1.00 27.68 73 ILE C C 1
ATOM 4074 O O . ILE C 1 14 ? -3.997 46.974 24.030 1.00 28.06 73 ILE C O 1
ATOM 4079 N N . VAL C 1 15 ? -1.802 47.425 24.268 1.00 27.45 74 VAL C N 1
ATOM 4080 C CA . VAL C 1 15 ? -1.518 47.550 22.843 1.00 28.50 74 VAL C CA 1
ATOM 4081 C C . VAL C 1 15 ? -0.464 46.501 22.481 1.00 29.04 74 VAL C C 1
ATOM 4082 O O . VAL C 1 15 ? 0.503 46.272 23.228 1.00 29.02 74 VAL C O 1
ATOM 4086 N N . SER C 1 16 ? -0.703 45.820 21.384 1.00 28.70 75 SER C N 1
ATOM 4087 C CA . SER C 1 16 ? 0.196 44.789 20.958 1.00 30.00 75 SER C CA 1
ATOM 4088 C C . SER C 1 16 ? 1.576 45.276 20.523 1.00 30.98 75 SER C C 1
ATOM 4089 O O . SER C 1 16 ? 2.535 44.500 20.629 1.00 32.09 75 SER C O 1
ATOM 4092 N N . ASP C 1 17 ? 1.694 46.525 20.071 1.00 30.44 76 ASP C N 1
ATOM 4093 C CA . ASP C 1 17 ? 3.007 47.064 19.644 1.00 30.81 76 ASP C CA 1
ATOM 4094 C C . ASP C 1 17 ? 2.999 48.583 19.509 1.00 30.30 76 ASP C C 1
ATOM 4095 O O . ASP C 1 17 ? 2.784 49.137 18.424 1.00 30.08 76 ASP C O 1
ATOM 4100 N N . ILE C 1 18 ? 3.204 49.257 20.621 1.00 30.63 77 ILE C N 1
ATOM 4101 C CA . ILE C 1 18 ? 3.224 50.739 20.636 1.00 30.87 77 ILE C CA 1
ATOM 4102 C C . ILE C 1 18 ? 4.283 51.349 19.629 1.00 31.03 77 ILE C C 1
ATOM 4103 O O . ILE C 1 18 ? 4.055 52.410 19.096 1.00 30.01 77 ILE C O 1
ATOM 4108 N N . GLU C 1 19 ? 5.382 50.632 19.360 1.00 30.47 78 GLU C N 1
ATOM 4109 C CA . GLU C 1 19 ? 6.443 51.104 18.426 1.00 31.27 78 GLU C CA 1
ATOM 4110 C C . GLU C 1 19 ? 5.985 51.164 16.949 1.00 30.83 78 GLU C C 1
ATOM 4111 O O . GLU C 1 19 ? 6.521 51.926 16.151 1.00 30.79 78 GLU C O 1
ATOM 4117 N N . ASN C 1 20 ? 4.951 50.397 16.623 1.00 30.29 79 ASN C N 1
ATOM 4118 C CA . ASN C 1 20 ? 4.283 50.450 15.335 1.00 29.74 79 ASN C CA 1
ATOM 4119 C C . ASN C 1 20 ? 3.378 51.671 15.319 1.00 30.15 79 ASN C C 1
ATOM 4120 O O . ASN C 1 20 ? 2.531 51.870 16.206 1.00 29.65 79 ASN C O 1
ATOM 4125 N N . VAL C 1 21 ? 3.587 52.513 14.316 1.00 29.75 80 VAL C N 1
ATOM 4126 C CA . VAL C 1 21 ? 2.909 53.787 14.227 1.00 30.11 80 VAL C CA 1
ATOM 4127 C C . VAL C 1 21 ? 1.380 53.634 14.079 1.00 29.02 80 VAL C C 1
ATOM 4128 O O . VAL C 1 21 ? 0.629 54.561 14.401 1.00 28.86 80 VAL C O 1
ATOM 4132 N N . PHE C 1 22 ? 0.912 52.502 13.575 1.00 27.35 81 PHE C N 1
ATOM 4133 C CA . PHE C 1 22 ? -0.555 52.235 13.608 1.00 27.35 81 PHE C CA 1
ATOM 4134 C C . PHE C 1 22 ? -1.112 52.377 15.016 1.00 26.76 81 PHE C C 1
ATOM 4135 O O . PHE C 1 22 ? -2.008 53.155 15.237 1.00 26.71 81 PHE C O 1
ATOM 4143 N N . PHE C 1 23 ? -0.581 51.593 15.953 1.00 26.29 82 PHE C N 1
ATOM 4144 C CA . PHE C 1 23 ? -1.014 51.598 17.360 1.00 25.89 82 PHE C CA 1
ATOM 4145 C C . PHE C 1 23 ? -0.759 52.905 18.136 1.00 26.30 82 PHE C C 1
ATOM 4146 O O . PHE C 1 23 ? -1.561 53.321 19.008 1.00 26.33 82 PHE C O 1
ATOM 4154 N N . ALA C 1 24 ? 0.334 53.564 17.798 1.00 25.30 83 ALA C N 1
ATOM 4155 C CA . ALA C 1 24 ? 0.662 54.783 18.430 1.00 25.69 83 ALA C CA 1
ATOM 4156 C C . ALA C 1 24 ? -0.440 55.811 18.114 1.00 25.65 83 ALA C C 1
ATOM 4157 O O . ALA C 1 24 ? -0.819 56.555 18.967 1.00 24.40 83 ALA C O 1
ATOM 4159 N N . GLU C 1 25 ? -0.915 55.839 16.857 1.00 26.25 84 GLU C N 1
ATOM 4160 C CA . GLU C 1 25 ? -1.924 56.790 16.443 1.00 26.57 84 GLU C CA 1
ATOM 4161 C C . GLU C 1 25 ? -3.278 56.417 17.081 1.00 27.02 84 GLU C C 1
ATOM 4162 O O . GLU C 1 25 ? -4.013 57.304 17.516 1.00 26.76 84 GLU C O 1
ATOM 4168 N N . VAL C 1 26 ? -3.575 55.111 17.167 1.00 26.26 85 VAL C N 1
ATOM 4169 C CA . VAL C 1 26 ? -4.776 54.629 17.840 1.00 26.16 85 VAL C CA 1
ATOM 4170 C C . VAL C 1 26 ? -4.777 55.059 19.275 1.00 26.54 85 VAL C C 1
ATOM 4171 O O . VAL C 1 26 ? -5.828 55.479 19.796 1.00 27.34 85 VAL C O 1
ATOM 4175 N N . ALA C 1 27 ? -3.619 54.932 19.918 1.00 26.20 86 ALA C N 1
ATOM 4176 C CA . ALA C 1 27 ? -3.406 55.339 21.295 1.00 25.84 86 ALA C CA 1
ATOM 4177 C C . ALA C 1 27 ? -3.606 56.881 21.480 1.00 25.95 86 ALA C C 1
ATOM 4178 O O . ALA C 1 27 ? -4.115 57.326 22.485 1.00 25.79 86 ALA C O 1
ATOM 4180 N N . SER C 1 28 ? -3.165 57.669 20.512 1.00 25.26 87 SER C N 1
ATOM 4181 C CA . SER C 1 28 ? -3.381 59.123 20.514 1.00 26.05 87 SER C CA 1
ATOM 4182 C C . SER C 1 28 ? -4.893 59.460 20.481 1.00 25.41 87 SER C C 1
ATOM 4183 O O . SER C 1 28 ? -5.346 60.286 21.219 1.00 26.32 87 SER C O 1
ATOM 4186 N N . GLY C 1 29 ? -5.662 58.772 19.657 1.00 25.35 88 GLY C N 1
ATOM 4187 C CA . GLY C 1 29 ? -7.126 58.938 19.639 1.00 26.24 88 GLY C CA 1
ATOM 4188 C C . GLY C 1 29 ? -7.826 58.538 20.938 1.00 25.90 88 GLY C C 1
ATOM 4189 O O . GLY C 1 29 ? -8.708 59.220 21.367 1.00 25.17 88 GLY C O 1
ATOM 4190 N N . VAL C 1 30 ? -7.400 57.431 21.552 1.00 26.43 89 VAL C N 1
ATOM 4191 C CA . VAL C 1 30 ? -7.895 56.998 22.858 1.00 26.62 89 VAL C CA 1
ATOM 4192 C C . VAL C 1 30 ? -7.550 58.036 23.916 1.00 28.18 89 VAL C C 1
ATOM 4193 O O . VAL C 1 30 ? -8.397 58.534 24.674 1.00 27.90 89 VAL C O 1
ATOM 4197 N N . GLU C 1 31 ? -6.284 58.422 23.960 1.00 29.40 90 GLU C N 1
ATOM 4198 C CA . GLU C 1 31 ? -5.870 59.393 24.994 1.00 30.37 90 GLU C CA 1
ATOM 4199 C C . GLU C 1 31 ? -6.564 60.744 24.883 1.00 30.08 90 GLU C C 1
ATOM 4200 O O . GLU C 1 31 ? -6.904 61.337 25.877 1.00 30.66 90 GLU C O 1
ATOM 4206 N N . SER C 1 32 ? -6.753 61.209 23.675 1.00 30.06 91 SER C N 1
ATOM 4207 C CA . SER C 1 32 ? -7.469 62.412 23.399 1.00 30.71 91 SER C CA 1
ATOM 4208 C C . SER C 1 32 ? -8.949 62.375 23.810 1.00 30.66 91 SER C C 1
ATOM 4209 O O . SER C 1 32 ? -9.466 63.360 24.358 1.00 30.83 91 SER C O 1
ATOM 4212 N N . GLU C 1 33 ? -9.633 61.274 23.509 1.00 29.40 92 GLU C N 1
ATOM 4213 C CA . GLU C 1 33 ? -11.001 61.141 23.881 1.00 30.15 92 GLU C CA 1
ATOM 4214 C C . GLU C 1 33 ? -11.123 61.032 25.433 1.00 30.76 92 GLU C C 1
ATOM 4215 O O . GLU C 1 33 ? -11.951 61.698 26.043 1.00 30.03 92 GLU C O 1
ATOM 4221 N N . ALA C 1 34 ? -10.309 60.162 26.044 1.00 30.54 93 ALA C N 1
ATOM 4222 C CA . ALA C 1 34 ? -10.300 59.970 27.484 1.00 31.92 93 ALA C CA 1
ATOM 4223 C C . ALA C 1 34 ? -10.086 61.276 28.265 1.00 32.61 93 ALA C C 1
ATOM 4224 O O . ALA C 1 34 ? -10.787 61.587 29.191 1.00 32.68 93 ALA C O 1
ATOM 4226 N N . ARG C 1 35 ? -9.069 62.001 27.865 1.00 33.86 94 ARG C N 1
ATOM 4227 C CA . ARG C 1 35 ? -8.757 63.274 28.435 1.00 35.70 94 ARG C CA 1
ATOM 4228 C C . ARG C 1 35 ? -9.937 64.277 28.367 1.00 35.84 94 ARG C C 1
ATOM 4229 O O . ARG C 1 35 ? -10.239 64.891 29.379 1.00 36.05 94 ARG C O 1
ATOM 4237 N N . HIS C 1 36 ? -10.593 64.413 27.217 1.00 36.02 95 HIS C N 1
ATOM 4238 C CA . HIS C 1 36 ? -11.701 65.339 27.113 1.00 36.48 95 HIS C CA 1
ATOM 4239 C C . HIS C 1 36 ? -12.932 64.930 27.962 1.00 37.14 95 HIS C C 1
ATOM 4240 O O . HIS C 1 36 ? -13.754 65.770 28.243 1.00 37.47 95 HIS C O 1
ATOM 4247 N N . LYS C 1 37 ? -13.018 63.661 28.383 1.00 36.59 96 LYS C N 1
ATOM 4248 C CA . LYS C 1 37 ? -14.083 63.189 29.222 1.00 36.26 96 LYS C CA 1
ATOM 4249 C C . LYS C 1 37 ? -13.579 63.021 30.617 1.00 35.95 96 LYS C C 1
ATOM 4250 O O . LYS C 1 37 ? -14.290 62.466 31.446 1.00 36.10 96 LYS C O 1
ATOM 4256 N N . GLY C 1 38 ? -12.352 63.468 30.880 1.00 34.92 97 GLY C N 1
ATOM 4257 C CA . GLY C 1 38 ? -11.818 63.369 32.230 1.00 34.61 97 GLY C CA 1
ATOM 4258 C C . GLY C 1 38 ? -11.353 61.987 32.729 1.00 34.45 97 GLY C C 1
ATOM 4259 O O . GLY C 1 38 ? -11.304 61.764 33.925 1.00 34.19 97 GLY C O 1
ATOM 4260 N N . TYR C 1 39 ? -11.019 61.070 31.834 1.00 33.36 98 TYR C N 1
ATOM 4261 C CA . TYR C 1 39 ? -10.439 59.784 32.247 1.00 33.00 98 TYR C CA 1
ATOM 4262 C C . TYR C 1 39 ? -8.925 59.802 32.073 1.00 33.18 98 TYR C C 1
ATOM 4263 O O . TYR C 1 39 ? -8.385 60.481 31.183 1.00 32.38 98 TYR C O 1
ATOM 4272 N N . SER C 1 40 ? -8.258 58.982 32.873 1.00 31.75 99 SER C N 1
ATOM 4273 C CA . SER C 1 40 ? -6.859 58.772 32.712 1.00 31.63 99 SER C CA 1
ATOM 4274 C C . SER C 1 40 ? -6.604 57.485 32.016 1.00 30.67 99 SER C C 1
ATOM 4275 O O . SER C 1 40 ? -7.420 56.580 32.088 1.00 30.30 99 SER C O 1
ATOM 4278 N N . VAL C 1 41 ? -5.389 57.381 31.454 1.00 29.99 100 VAL C N 1
ATOM 4279 C CA . VAL C 1 41 ? -4.999 56.246 30.663 1.00 29.17 100 VAL C CA 1
ATOM 4280 C C . VAL C 1 41 ? -3.717 55.505 31.136 1.00 29.34 100 VAL C C 1
ATOM 4281 O O . VAL C 1 41 ? -2.604 56.024 31.042 1.00 28.59 100 VAL C O 1
ATOM 4285 N N . LEU C 1 42 ? -3.895 54.269 31.574 1.00 29.37 101 LEU C N 1
ATOM 4286 C CA . LEU C 1 42 ? -2.789 53.411 31.951 1.00 30.07 101 LEU C CA 1
ATOM 4287 C C . LEU C 1 42 ? -2.310 52.670 30.697 1.00 30.04 101 LEU C C 1
ATOM 4288 O O . LEU C 1 42 ? -3.113 52.081 29.935 1.00 30.30 101 LEU C O 1
ATOM 4293 N N . LEU C 1 43 ? -1.010 52.690 30.451 1.00 29.28 102 LEU C N 1
ATOM 4294 C CA . LEU C 1 43 ? -0.547 52.133 29.198 1.00 29.15 102 LEU C CA 1
ATOM 4295 C C . LEU C 1 43 ? 0.259 50.890 29.408 1.00 28.31 102 LEU C C 1
ATOM 4296 O O . LEU C 1 43 ? 1.073 50.893 30.250 1.00 28.41 102 LEU C O 1
ATOM 4301 N N . ALA C 1 44 ? -0.018 49.822 28.658 1.00 27.78 103 ALA C N 1
ATOM 4302 C CA . ALA C 1 44 ? 0.862 48.671 28.623 1.00 27.74 103 ALA C CA 1
ATOM 4303 C C . ALA C 1 44 ? 1.128 48.289 27.182 1.00 27.90 103 ALA C C 1
ATOM 4304 O O . ALA C 1 44 ? 0.266 48.430 26.337 1.00 28.29 103 ALA C O 1
ATOM 4306 N N . ASN C 1 45 ? 2.335 47.829 26.923 1.00 28.50 104 ASN C N 1
ATOM 4307 C CA . ASN C 1 45 ? 2.769 47.395 25.598 1.00 29.27 104 ASN C CA 1
ATOM 4308 C C . ASN C 1 45 ? 3.221 45.937 25.685 1.00 29.50 104 ASN C C 1
ATOM 4309 O O . ASN C 1 45 ? 4.055 45.604 26.513 1.00 29.35 104 ASN C O 1
ATOM 4314 N N . THR C 1 46 ? 2.710 45.077 24.814 1.00 30.47 105 THR C N 1
ATOM 4315 C CA . THR C 1 46 ? 2.909 43.627 24.984 1.00 31.15 105 THR C CA 1
ATOM 4316 C C . THR C 1 46 ? 3.956 43.117 24.044 1.00 32.46 105 THR C C 1
ATOM 4317 O O . THR C 1 46 ? 4.441 42.011 24.234 1.00 32.69 105 THR C O 1
ATOM 4321 N N . ALA C 1 47 ? 4.293 43.915 23.018 1.00 33.58 106 ALA C N 1
ATOM 4322 C CA . ALA C 1 47 ? 5.222 43.474 21.986 1.00 34.49 106 ALA C CA 1
ATOM 4323 C C . ALA C 1 47 ? 4.814 42.091 21.485 1.00 35.19 106 ALA C C 1
ATOM 4324 O O . ALA C 1 47 ? 5.654 41.157 21.423 1.00 35.16 106 ALA C O 1
ATOM 4326 N N . GLU C 1 48 ? 3.529 41.970 21.179 1.00 36.06 107 GLU C N 1
ATOM 4327 C CA . GLU C 1 48 ? 2.933 40.787 20.550 1.00 37.97 107 GLU C CA 1
ATOM 4328 C C . GLU C 1 48 ? 3.084 39.478 21.381 1.00 38.56 107 GLU C C 1
ATOM 4329 O O . GLU C 1 48 ? 3.070 38.374 20.843 1.00 39.97 107 GLU C O 1
ATOM 4335 N N . ASP C 1 49 ? 3.256 39.611 22.690 1.00 38.51 108 ASP C N 1
ATOM 4336 C CA . ASP C 1 49 ? 3.370 38.465 23.572 1.00 38.08 108 ASP C CA 1
ATOM 4337 C C . ASP C 1 49 ? 2.069 38.327 24.350 1.00 37.35 108 ASP C C 1
ATOM 4338 O O . ASP C 1 49 ? 1.708 39.199 25.151 1.00 36.61 108 ASP C O 1
ATOM 4343 N N . ILE C 1 50 ? 1.336 37.251 24.070 1.00 36.96 109 ILE C N 1
ATOM 4344 C CA . ILE C 1 50 ? 0.068 36.956 24.747 1.00 36.41 109 ILE C CA 1
ATOM 4345 C C . ILE C 1 50 ? 0.262 36.730 26.270 1.00 35.57 109 ILE C C 1
ATOM 4346 O O . ILE C 1 50 ? -0.596 36.986 27.065 1.00 35.93 109 ILE C O 1
ATOM 4351 N N . VAL C 1 51 ? 1.425 36.277 26.690 1.00 35.81 110 VAL C N 1
ATOM 4352 C CA . VAL C 1 51 ? 1.680 36.089 28.119 1.00 35.41 110 VAL C CA 1
ATOM 4353 C C . VAL C 1 51 ? 1.778 37.436 28.821 1.00 34.74 110 VAL C C 1
ATOM 4354 O O . VAL C 1 51 ? 1.314 37.633 29.949 1.00 34.85 110 VAL C O 1
ATOM 4358 N N . ARG C 1 52 ? 2.414 38.371 28.142 1.00 34.39 111 ARG C N 1
ATOM 4359 C CA . ARG C 1 52 ? 2.413 39.735 28.636 1.00 34.71 111 ARG C CA 1
ATOM 4360 C C . ARG C 1 52 ? 1.023 40.375 28.549 1.00 33.60 111 ARG C C 1
ATOM 4361 O O . ARG C 1 52 ? 0.692 41.149 29.381 1.00 33.08 111 ARG C O 1
ATOM 4369 N N . GLU C 1 53 ? 0.209 40.029 27.564 1.00 33.19 112 GLU C N 1
ATOM 4370 C CA . GLU C 1 53 ? -1.108 40.639 27.490 1.00 34.19 112 GLU C CA 1
ATOM 4371 C C . GLU C 1 53 ? -1.889 40.237 28.744 1.00 34.83 112 GLU C C 1
ATOM 4372 O O . GLU C 1 53 ? -2.460 41.082 29.454 1.00 34.65 112 GLU C O 1
ATOM 4378 N N . ARG C 1 54 ? -1.866 38.927 29.024 1.00 35.41 113 ARG C N 1
ATOM 4379 C CA . ARG C 1 54 ? -2.574 38.360 30.146 1.00 35.87 113 ARG C CA 1
ATOM 4380 C C . ARG C 1 54 ? -2.130 38.947 31.484 1.00 35.62 113 ARG C C 1
ATOM 4381 O O . ARG C 1 54 ? -2.937 39.091 32.394 1.00 35.59 113 ARG C O 1
ATOM 4389 N N . GLU C 1 55 ? -0.842 39.224 31.622 1.00 34.94 114 GLU C N 1
ATOM 4390 C CA . GLU C 1 55 ? -0.341 39.869 32.829 1.00 35.15 114 GLU C CA 1
ATOM 4391 C C . GLU C 1 55 ? -0.859 41.312 32.948 1.00 34.47 114 GLU C C 1
ATOM 4392 O O . GLU C 1 55 ? -1.266 41.733 34.032 1.00 33.79 114 GLU C O 1
ATOM 4398 N N . ALA C 1 56 ? -0.798 42.080 31.853 1.00 33.18 115 ALA C N 1
ATOM 4399 C CA . ALA C 1 56 ? -1.282 43.437 31.921 1.00 32.38 115 ALA C CA 1
ATOM 4400 C C . ALA C 1 56 ? -2.797 43.499 32.265 1.00 31.77 115 ALA C C 1
ATOM 4401 O O . ALA C 1 56 ? -3.213 44.359 33.037 1.00 30.67 115 ALA C O 1
ATOM 4403 N N . VAL C 1 57 ? -3.582 42.593 31.686 1.00 31.75 116 VAL C N 1
ATOM 4404 C CA . VAL C 1 57 ? -5.027 42.540 31.924 1.00 32.67 116 VAL C CA 1
ATOM 4405 C C . VAL C 1 57 ? -5.275 42.327 33.440 1.00 33.60 116 VAL C C 1
ATOM 4406 O O . VAL C 1 57 ? -6.078 43.083 34.099 1.00 33.11 116 VAL C O 1
ATOM 4410 N N . GLY C 1 58 ? -4.601 41.317 33.985 1.00 32.95 117 GLY C N 1
ATOM 4411 C CA . GLY C 1 58 ? -4.679 41.074 35.438 1.00 34.10 117 GLY C CA 1
ATOM 4412 C C . GLY C 1 58 ? -4.171 42.263 36.279 1.00 34.50 117 GLY C C 1
ATOM 4413 O O . GLY C 1 58 ? -4.804 42.698 37.287 1.00 34.22 117 GLY C O 1
ATOM 4414 N N . GLN C 1 59 ? -3.028 42.791 35.876 1.00 34.30 118 GLN C N 1
ATOM 4415 C CA . GLN C 1 59 ? -2.486 43.984 36.502 1.00 35.66 118 GLN C CA 1
ATOM 4416 C C . GLN C 1 59 ? -3.529 45.110 36.557 1.00 35.87 118 GLN C C 1
ATOM 4417 O O . GLN C 1 59 ? -3.822 45.656 37.659 1.00 35.20 118 GLN C O 1
ATOM 4423 N N . PHE C 1 60 ? -4.107 45.410 35.387 1.00 35.12 119 PHE C N 1
ATOM 4424 C CA . PHE C 1 60 ? -4.975 46.572 35.238 1.00 35.27 119 PHE C CA 1
ATOM 4425 C C . PHE C 1 60 ? -6.316 46.307 36.008 1.00 35.51 119 PHE C C 1
ATOM 4426 O O . PHE C 1 60 ? -6.821 47.163 36.733 1.00 34.17 119 PHE C O 1
ATOM 4434 N N . PHE C 1 61 ? -6.887 45.122 35.821 1.00 35.96 120 PHE C N 1
ATOM 4435 C CA . PHE C 1 61 ? -8.020 44.688 36.639 1.00 37.39 120 PHE C CA 1
ATOM 4436 C C . PHE C 1 61 ? -7.831 44.876 38.151 1.00 38.60 120 PHE C C 1
ATOM 4437 O O . PHE C 1 61 ? -8.659 45.549 38.792 1.00 38.66 120 PHE C O 1
ATOM 4445 N N . GLU C 1 62 ? -6.777 44.302 38.734 1.00 39.17 121 GLU C N 1
ATOM 4446 C CA . GLU C 1 62 ? -6.552 44.493 40.156 1.00 39.96 121 GLU C CA 1
ATOM 4447 C C . GLU C 1 62 ? -6.379 45.962 40.549 1.00 40.07 121 GLU C C 1
ATOM 4448 O O . GLU C 1 62 ? -6.647 46.317 41.712 1.00 40.22 121 GLU C O 1
ATOM 4454 N N . ARG C 1 63 ? -5.925 46.809 39.614 1.00 39.02 122 ARG C N 1
ATOM 4455 C CA . ARG C 1 63 ? -5.794 48.220 39.898 1.00 39.27 122 ARG C CA 1
ATOM 4456 C C . ARG C 1 63 ? -7.160 48.873 39.766 1.00 39.43 122 ARG C C 1
ATOM 4457 O O . ARG C 1 63 ? -7.288 50.100 39.874 1.00 38.95 122 ARG C O 1
ATOM 4465 N N . ARG C 1 64 ? -8.151 48.035 39.474 1.00 38.61 123 ARG C N 1
ATOM 4466 C CA . ARG C 1 64 ? -9.502 48.464 39.158 1.00 38.70 123 ARG C CA 1
ATOM 4467 C C . ARG C 1 64 ? -9.611 49.655 38.291 1.00 37.33 123 ARG C C 1
ATOM 4468 O O . ARG C 1 64 ? -10.155 50.632 38.704 1.00 38.01 123 ARG C O 1
ATOM 4476 N N . VAL C 1 65 ? -9.090 49.546 37.070 1.00 36.06 124 VAL C N 1
ATOM 4477 C CA . VAL C 1 65 ? -9.485 50.409 35.959 1.00 34.64 124 VAL C CA 1
ATOM 4478 C C . VAL C 1 65 ? -10.968 50.148 35.685 1.00 33.96 124 VAL C C 1
ATOM 4479 O O . VAL C 1 65 ? -11.458 49.011 35.849 1.00 32.85 124 VAL C O 1
ATOM 4483 N N . ASP C 1 66 ? -11.673 51.196 35.269 1.00 33.46 125 ASP C N 1
ATOM 4484 C CA . ASP C 1 66 ? -13.088 51.104 34.898 1.00 33.49 125 ASP C CA 1
ATOM 4485 C C . ASP C 1 66 ? -13.330 50.139 33.720 1.00 33.20 125 ASP C C 1
ATOM 4486 O O . ASP C 1 66 ? -14.375 49.514 33.633 1.00 33.24 125 ASP C O 1
ATOM 4491 N N . GLY C 1 67 ? -12.345 50.009 32.838 1.00 32.32 126 GLY C N 1
ATOM 4492 C CA . GLY C 1 67 ? -12.527 49.288 31.595 1.00 31.82 126 GLY C CA 1
ATOM 4493 C C . GLY C 1 67 ? -11.222 49.133 30.843 1.00 30.84 126 GLY C C 1
ATOM 4494 O O . GLY C 1 67 ? -10.234 49.736 31.234 1.00 29.91 126 GLY C O 1
ATOM 4495 N N . LEU C 1 68 ? -11.232 48.329 29.779 1.00 29.95 127 LEU C N 1
ATOM 4496 C CA . LEU C 1 68 ? -10.051 48.090 28.959 1.00 30.30 127 LEU C CA 1
ATOM 4497 C C . LEU C 1 68 ? -10.285 48.405 27.491 1.00 29.34 127 LEU C C 1
ATOM 4498 O O . LEU C 1 68 ? -11.321 48.021 26.947 1.00 29.71 127 LEU C O 1
ATOM 4503 N N . ILE C 1 69 ? -9.317 49.084 26.862 1.00 28.01 128 ILE C N 1
ATOM 4504 C CA . ILE C 1 69 ? -9.160 49.086 25.437 1.00 27.08 128 ILE C CA 1
ATOM 4505 C C . ILE C 1 69 ? -8.033 48.155 25.120 1.00 28.13 128 ILE C C 1
ATOM 4506 O O . ILE C 1 69 ? -6.901 48.327 25.621 1.00 26.96 128 ILE C O 1
ATOM 4511 N N . LEU C 1 70 ? -8.354 47.129 24.333 1.00 27.66 129 LEU C N 1
ATOM 4512 C CA . LEU C 1 70 ? -7.363 46.094 24.062 1.00 28.59 129 LEU C CA 1
ATOM 4513 C C . LEU C 1 70 ? -7.098 45.994 22.568 1.00 28.40 129 LEU C C 1
ATOM 4514 O O . LEU C 1 70 ? -8.018 45.759 21.801 1.00 28.25 129 LEU C O 1
ATOM 4519 N N . ALA C 1 71 ? -5.846 46.174 22.156 1.00 28.65 130 ALA C N 1
ATOM 4520 C CA . ALA C 1 71 ? -5.440 45.784 20.797 1.00 28.94 130 ALA C CA 1
ATOM 4521 C C . ALA C 1 71 ? -4.761 44.456 20.980 1.00 29.09 130 ALA C C 1
ATOM 4522 O O . ALA C 1 71 ? -3.629 44.430 21.422 1.00 29.11 130 ALA C O 1
ATOM 4524 N N . PRO C 1 72 ? -5.467 43.357 20.676 1.00 29.75 131 PRO C N 1
ATOM 4525 C CA . PRO C 1 72 ? -5.069 41.984 21.077 1.00 30.67 131 PRO C CA 1
ATOM 4526 C C . PRO C 1 72 ? -3.833 41.472 20.366 1.00 31.38 131 PRO C C 1
ATOM 4527 O O . PRO C 1 72 ? -3.646 41.710 19.153 1.00 31.64 131 PRO C O 1
ATOM 4531 N N . SER C 1 73 ? -2.998 40.771 21.123 1.00 31.78 132 SER C N 1
ATOM 4532 C CA . SER C 1 73 ? -1.871 40.050 20.556 1.00 33.63 132 SER C CA 1
ATOM 4533 C C . SER C 1 73 ? -2.427 38.763 19.951 1.00 35.15 132 SER C C 1
ATOM 4534 O O . SER C 1 73 ? -3.562 38.351 20.299 1.00 35.44 132 SER C O 1
ATOM 4537 N N . GLU C 1 74 ? -1.670 38.134 19.062 1.00 36.36 133 GLU C N 1
ATOM 4538 C CA . GLU C 1 74 ? -2.124 36.831 18.489 1.00 38.17 133 GLU C CA 1
ATOM 4539 C C . GLU C 1 74 ? -2.038 35.775 19.584 1.00 38.32 133 GLU C C 1
ATOM 4540 O O . GLU C 1 74 ? -1.033 35.689 20.239 1.00 38.26 133 GLU C O 1
ATOM 4546 N N . GLY C 1 75 ? -3.089 34.978 19.739 1.00 39.51 134 GLY C N 1
ATOM 4547 C CA . GLY C 1 75 ? -3.162 33.911 20.722 1.00 39.90 134 GLY C CA 1
ATOM 4548 C C . GLY C 1 75 ? -4.587 33.754 21.199 1.00 40.35 134 GLY C C 1
ATOM 4549 O O . GLY C 1 75 ? -5.443 34.455 20.709 1.00 40.33 134 GLY C O 1
ATOM 4550 N N . GLU C 1 76 ? -4.823 32.882 22.185 1.00 40.55 135 GLU C N 1
ATOM 4551 C CA . GLU C 1 76 ? -6.165 32.594 22.706 1.00 41.45 135 GLU C CA 1
ATOM 4552 C C . GLU C 1 76 ? -6.654 33.708 23.647 1.00 41.02 135 GLU C C 1
ATOM 4553 O O . GLU C 1 76 ? -5.885 34.263 24.453 1.00 41.07 135 GLU C O 1
ATOM 4559 N N . HIS C 1 77 ? -7.938 34.031 23.594 1.00 40.41 136 HIS C N 1
ATOM 4560 C CA . HIS C 1 77 ? -8.412 35.100 24.476 1.00 40.35 136 HIS C CA 1
ATOM 4561 C C . HIS C 1 77 ? -9.579 34.705 25.343 1.00 40.20 136 HIS C C 1
ATOM 4562 O O . HIS C 1 77 ? -10.261 35.561 25.888 1.00 39.77 136 HIS C O 1
ATOM 4569 N N . ASP C 1 78 ? -9.770 33.401 25.454 1.00 41.18 137 ASP C N 1
ATOM 4570 C CA . ASP C 1 78 ? -10.761 32.789 26.326 1.00 41.69 137 ASP C CA 1
ATOM 4571 C C . ASP C 1 78 ? -10.605 33.133 27.782 1.00 41.25 137 ASP C C 1
ATOM 4572 O O . ASP C 1 78 ? -11.583 33.290 28.472 1.00 42.05 137 ASP C O 1
ATOM 4574 N N . TYR C 1 79 ? -9.376 33.199 28.249 1.00 41.35 138 TYR C N 1
ATOM 4575 C CA . TYR C 1 79 ? -9.107 33.661 29.596 1.00 41.67 138 TYR C CA 1
ATOM 4576 C C . TYR C 1 79 ? -9.895 34.929 29.956 1.00 42.43 138 TYR C C 1
ATOM 4577 O O . TYR C 1 79 ? -10.213 35.163 31.123 1.00 42.18 138 TYR C O 1
ATOM 4586 N N . LEU C 1 80 ? -10.172 35.763 28.963 1.00 42.56 139 LEU C N 1
ATOM 4587 C CA . LEU C 1 80 ? -10.826 37.026 29.248 1.00 43.90 139 LEU C CA 1
ATOM 4588 C C . LEU C 1 80 ? -12.249 36.803 29.685 1.00 45.04 139 LEU C C 1
ATOM 4589 O O . LEU C 1 80 ? -12.828 37.572 30.474 1.00 44.18 139 LEU C O 1
ATOM 4594 N N . ARG C 1 81 ? -12.806 35.727 29.139 1.00 46.10 140 ARG C N 1
ATOM 4595 C CA . ARG C 1 81 ? -14.150 35.366 29.434 1.00 47.40 140 ARG C CA 1
ATOM 4596 C C . ARG C 1 81 ? -14.268 34.619 30.741 1.00 47.79 140 ARG C C 1
ATOM 4597 O O . ARG C 1 81 ? -15.344 34.619 31.331 1.00 48.34 140 ARG C O 1
ATOM 4605 N N . THR C 1 82 ? -13.183 34.015 31.221 1.00 48.06 141 THR C N 1
ATOM 4606 C CA . THR C 1 82 ? -13.312 33.210 32.445 1.00 48.45 141 THR C CA 1
ATOM 4607 C C . THR C 1 82 ? -12.644 33.793 33.676 1.00 48.29 141 THR C C 1
ATOM 4608 O O . THR C 1 82 ? -12.942 33.363 34.788 1.00 48.91 141 THR C O 1
ATOM 4612 N N . GLU C 1 83 ? -11.710 34.723 33.470 1.00 47.62 142 GLU C N 1
ATOM 4613 C CA . GLU C 1 83 ? -10.970 35.318 34.549 1.00 47.29 142 GLU C CA 1
ATOM 4614 C C . GLU C 1 83 ? -11.515 36.692 34.911 1.00 46.69 142 GLU C C 1
ATOM 4615 O O . GLU C 1 83 ? -10.962 37.362 35.783 1.00 46.77 142 GLU C O 1
ATOM 4621 N N . LEU C 1 84 ? -12.546 37.146 34.212 1.00 45.25 143 LEU C N 1
ATOM 4622 C CA . LEU C 1 84 ? -13.015 38.502 34.438 1.00 44.73 143 LEU C CA 1
ATOM 4623 C C . LEU C 1 84 ? -14.501 38.534 34.675 1.00 43.85 143 LEU C C 1
ATOM 4624 O O . LEU C 1 84 ? -15.234 37.754 34.103 1.00 43.94 143 LEU C O 1
ATOM 4629 N N . PRO C 1 85 ? -14.952 39.459 35.510 1.00 43.23 144 PRO C N 1
ATOM 4630 C CA . PRO C 1 85 ? -16.391 39.641 35.677 1.00 42.96 144 PRO C CA 1
ATOM 4631 C C . PRO C 1 85 ? -17.046 40.041 34.372 1.00 42.51 144 PRO C C 1
ATOM 4632 O O . PRO C 1 85 ? -16.489 40.795 33.579 1.00 41.67 144 PRO C O 1
ATOM 4636 N N . LYS C 1 86 ? -18.250 39.541 34.186 1.00 42.68 145 LYS C N 1
ATOM 4637 C CA . LYS C 1 86 ? -18.992 39.777 32.996 1.00 43.44 145 LYS C CA 1
ATOM 4638 C C . LYS C 1 86 ? -19.309 41.254 32.867 1.00 42.80 145 LYS C C 1
ATOM 4639 O O . LYS C 1 86 ? -19.764 41.716 31.824 1.00 42.17 145 LYS C O 1
ATOM 4645 N N . THR C 1 87 ? -19.092 41.995 33.942 1.00 41.96 146 THR C N 1
ATOM 4646 C CA . THR C 1 87 ? -19.500 43.390 33.939 1.00 41.53 146 THR C CA 1
ATOM 4647 C C . THR C 1 87 ? -18.293 44.268 33.631 1.00 39.77 146 THR C C 1
ATOM 4648 O O . THR C 1 87 ? -18.370 45.507 33.550 1.00 39.87 146 THR C O 1
ATOM 4652 N N . PHE C 1 88 ? -17.153 43.628 33.499 1.00 37.99 147 PHE C N 1
ATOM 4653 C CA . PHE C 1 88 ? -15.927 44.382 33.203 1.00 36.68 147 PHE C CA 1
ATOM 4654 C C . PHE C 1 88 ? -15.860 44.686 31.715 1.00 35.16 147 PHE C C 1
ATOM 4655 O O . PHE C 1 88 ? -15.657 43.824 30.925 1.00 34.99 147 PHE C O 1
ATOM 4663 N N . PRO C 1 89 ? -16.047 45.943 31.345 1.00 33.93 148 PRO C N 1
ATOM 4664 C CA . PRO C 1 89 ? -16.189 46.294 29.923 1.00 33.41 148 PRO C CA 1
ATOM 4665 C C . PRO C 1 89 ? -14.867 46.244 29.132 1.00 32.24 148 PRO C C 1
ATOM 4666 O O . PRO C 1 89 ? -13.831 46.782 29.533 1.00 31.81 148 PRO C O 1
ATOM 4670 N N . ILE C 1 90 ? -14.920 45.580 28.005 1.00 31.50 149 ILE C N 1
ATOM 4671 C CA . ILE C 1 90 ? -13.774 45.509 27.136 1.00 31.67 149 ILE C CA 1
ATOM 4672 C C . ILE C 1 90 ? -14.171 45.932 25.748 1.00 30.86 149 ILE C C 1
ATOM 4673 O O . ILE C 1 90 ? -15.185 45.505 25.235 1.00 30.98 149 ILE C O 1
ATOM 4678 N N . VAL C 1 91 ? -13.387 46.810 25.149 1.00 30.66 150 VAL C N 1
ATOM 4679 C CA . VAL C 1 91 ? -13.472 46.950 23.690 1.00 30.39 150 VAL C CA 1
ATOM 4680 C C . VAL C 1 91 ? -12.124 46.718 22.986 1.00 30.35 150 VAL C C 1
ATOM 4681 O O . VAL C 1 91 ? -11.062 47.173 23.438 1.00 29.92 150 VAL C O 1
ATOM 4685 N N . ALA C 1 92 ? -12.182 45.921 21.924 1.00 30.26 151 ALA C N 1
ATOM 4686 C CA . ALA C 1 92 ? -11.026 45.556 21.158 1.00 29.84 151 ALA C CA 1
ATOM 4687 C C . ALA C 1 92 ? -10.906 46.518 19.986 1.00 29.97 151 ALA C C 1
ATOM 4688 O O . ALA C 1 92 ? -11.951 46.925 19.411 1.00 30.09 151 ALA C O 1
ATOM 4690 N N . VAL C 1 93 ? -9.663 46.895 19.639 1.00 29.01 152 VAL C N 1
ATOM 4691 C CA . VAL C 1 93 ? -9.382 47.601 18.381 1.00 29.14 152 VAL C CA 1
ATOM 4692 C C . VAL C 1 93 ? -8.567 46.685 17.444 1.00 30.05 152 VAL C C 1
ATOM 4693 O O . VAL C 1 93 ? -7.797 45.868 17.936 1.00 28.52 152 VAL C O 1
ATOM 4697 N N . ASN C 1 94 ? -8.814 46.807 16.119 1.00 30.12 153 ASN C N 1
ATOM 4698 C CA . ASN C 1 94 ? -7.937 46.320 15.059 1.00 31.35 153 ASN C CA 1
ATOM 4699 C C . ASN C 1 94 ? -8.279 44.862 14.751 1.00 32.26 153 ASN C C 1
ATOM 4700 O O . ASN C 1 94 ? -8.568 44.525 13.616 1.00 31.03 153 ASN C O 1
ATOM 4705 N N . ARG C 1 95 ? -8.281 44.043 15.807 1.00 33.43 154 ARG C N 1
ATOM 4706 C CA . ARG C 1 95 ? -8.667 42.636 15.763 1.00 34.71 154 ARG C CA 1
ATOM 4707 C C . ARG C 1 95 ? -9.776 42.352 16.796 1.00 35.14 154 ARG C C 1
ATOM 4708 O O . ARG C 1 95 ? -9.688 42.740 17.957 1.00 34.89 154 ARG C O 1
ATOM 4716 N N . GLU C 1 96 ? -10.821 41.670 16.360 1.00 35.19 155 GLU C N 1
ATOM 4717 C CA . GLU C 1 96 ? -11.940 41.359 17.224 1.00 37.06 155 GLU C CA 1
ATOM 4718 C C . GLU C 1 96 ? -11.584 40.248 18.246 1.00 37.27 155 GLU C C 1
ATOM 4719 O O . GLU C 1 96 ? -10.679 39.436 18.034 1.00 37.45 155 GLU C O 1
ATOM 4725 N N . LEU C 1 97 ? -12.328 40.204 19.324 1.00 38.16 156 LEU C N 1
ATOM 4726 C CA . LEU C 1 97 ? -12.132 39.209 20.365 1.00 39.68 156 LEU C CA 1
ATOM 4727 C C . LEU C 1 97 ? -13.012 37.976 20.176 1.00 41.10 156 LEU C C 1
ATOM 4728 O O . LEU C 1 97 ? -12.528 36.858 20.350 1.00 41.08 156 LEU C O 1
ATOM 4733 N N . ARG C 1 98 ? -14.270 38.198 19.784 1.00 42.32 157 ARG C N 1
ATOM 4734 C CA . ARG C 1 98 ? -15.221 37.097 19.614 1.00 43.80 157 ARG C CA 1
ATOM 4735 C C . ARG C 1 98 ? -15.569 36.536 20.958 1.00 44.15 157 ARG C C 1
ATOM 4736 O O . ARG C 1 98 ? -15.555 35.321 21.161 1.00 45.48 157 ARG C O 1
ATOM 4744 N N . ILE C 1 99 ? -15.824 37.442 21.892 1.00 44.37 158 ILE C N 1
ATOM 4745 C CA . ILE C 1 99 ? -16.210 37.103 23.225 1.00 44.11 158 ILE C CA 1
ATOM 4746 C C . ILE C 1 99 ? -17.464 37.900 23.457 1.00 44.53 158 ILE C C 1
ATOM 4747 O O . ILE C 1 99 ? -17.496 39.122 23.156 1.00 44.33 158 ILE C O 1
ATOM 4752 N N . PRO C 1 100 ? -18.525 37.211 23.936 1.00 44.00 159 PRO C N 1
ATOM 4753 C CA . PRO C 1 100 ? -19.800 37.896 24.119 1.00 43.37 159 PRO C CA 1
ATOM 4754 C C . PRO C 1 100 ? -19.613 39.085 25.045 1.00 42.04 159 PRO C C 1
ATOM 4755 O O . PRO C 1 100 ? -18.922 38.998 26.045 1.00 42.27 159 PRO C O 1
ATOM 4759 N N . GLY C 1 101 ? -20.190 40.211 24.667 1.00 41.29 160 GLY C N 1
ATOM 4760 C CA . GLY C 1 101 ? -20.148 41.403 25.502 1.00 40.12 160 GLY C CA 1
ATOM 4761 C C . GLY C 1 101 ? -18.923 42.271 25.287 1.00 39.42 160 GLY C C 1
ATOM 4762 O O . GLY C 1 101 ? -18.877 43.363 25.811 1.00 39.68 160 GLY C O 1
ATOM 4763 N N . CYS C 1 102 ? -17.930 41.810 24.529 1.00 37.83 161 CYS C N 1
ATOM 4764 C CA . CYS C 1 102 ? -16.812 42.679 24.167 1.00 37.97 161 CYS C CA 1
ATOM 4765 C C . CYS C 1 102 ? -17.065 43.472 22.888 1.00 36.48 161 CYS C C 1
ATOM 4766 O O . CYS C 1 102 ? -17.366 42.882 21.844 1.00 36.28 161 CYS C O 1
ATOM 4769 N N . GLY C 1 103 ? -16.856 44.787 22.962 1.00 35.03 162 GLY C N 1
ATOM 4770 C CA . GLY C 1 103 ? -16.972 45.634 21.803 1.00 33.61 162 GLY C CA 1
ATOM 4771 C C . GLY C 1 103 ? -15.788 45.484 20.895 1.00 33.20 162 GLY C C 1
ATOM 4772 O O . GLY C 1 103 ? -14.749 44.952 21.284 1.00 33.23 162 GLY C O 1
ATOM 4773 N N . ALA C 1 104 ? -15.933 45.979 19.676 1.00 32.43 163 ALA C N 1
ATOM 4774 C CA . ALA C 1 104 ? -14.842 45.998 18.729 1.00 30.93 163 ALA C CA 1
ATOM 4775 C C . ALA C 1 104 ? -14.968 47.194 17.822 1.00 30.19 163 ALA C C 1
ATOM 4776 O O . ALA C 1 104 ? -16.041 47.509 17.286 1.00 28.94 163 ALA C O 1
ATOM 4778 N N . VAL C 1 105 ? -13.823 47.831 17.620 1.00 29.41 164 VAL C N 1
ATOM 4779 C CA . VAL C 1 105 ? -13.716 48.839 16.574 1.00 28.70 164 VAL C CA 1
ATOM 4780 C C . VAL C 1 105 ? -12.710 48.377 15.509 1.00 29.09 164 VAL C C 1
ATOM 4781 O O . VAL C 1 105 ? -11.531 48.234 15.800 1.00 28.79 164 VAL C O 1
ATOM 4785 N N . LEU C 1 106 ? -13.165 48.235 14.276 1.00 29.17 165 LEU C N 1
ATOM 4786 C CA . LEU C 1 106 ? -12.374 47.617 13.251 1.00 30.70 165 LEU C CA 1
ATOM 4787 C C . LEU C 1 106 ? -12.436 48.420 11.972 1.00 31.63 165 LEU C C 1
ATOM 4788 O O . LEU C 1 106 ? -13.383 49.214 11.776 1.00 31.89 165 LEU C O 1
ATOM 4793 N N . SER C 1 107 ? -11.464 48.187 11.072 1.00 31.70 166 SER C N 1
ATOM 4794 C CA . SER C 1 107 ? -11.498 48.841 9.767 1.00 32.26 166 SER C CA 1
ATOM 4795 C C . SER C 1 107 ? -12.272 47.993 8.776 1.00 31.78 166 SER C C 1
ATOM 4796 O O . SER C 1 107 ? -12.545 46.838 9.047 1.00 30.70 166 SER C O 1
ATOM 4799 N N . GLU C 1 108 ? -12.631 48.595 7.630 1.00 31.82 167 GLU C N 1
ATOM 4800 C CA . GLU C 1 108 ? -13.265 47.823 6.560 1.00 33.26 167 GLU C CA 1
ATOM 4801 C C . GLU C 1 108 ? -12.175 47.119 5.730 1.00 32.68 167 GLU C C 1
ATOM 4802 O O . GLU C 1 108 ? -11.829 47.563 4.666 1.00 33.38 167 GLU C O 1
ATOM 4808 N N . ASN C 1 109 ? -11.604 46.036 6.253 1.00 31.93 168 ASN C N 1
ATOM 4809 C CA . ASN C 1 109 ? -10.455 45.416 5.566 1.00 31.40 168 ASN C CA 1
ATOM 4810 C C . ASN C 1 109 ? -10.738 44.775 4.192 1.00 30.74 168 ASN C C 1
ATOM 4811 O O . ASN C 1 109 ? -9.989 45.002 3.219 1.00 30.39 168 ASN C O 1
ATOM 4816 N N . VAL C 1 110 ? -11.823 43.998 4.099 1.00 30.13 169 VAL C N 1
ATOM 4817 C CA . VAL C 1 110 ? -12.239 43.405 2.848 1.00 30.23 169 VAL C CA 1
ATOM 4818 C C . VAL C 1 110 ? -12.367 44.458 1.714 1.00 30.41 169 VAL C C 1
ATOM 4819 O O . VAL C 1 110 ? -11.754 44.370 0.673 1.00 30.29 169 VAL C O 1
ATOM 4823 N N . ARG C 1 111 ? -13.171 45.477 1.951 1.00 31.08 170 ARG C N 1
ATOM 4824 C CA . ARG C 1 111 ? -13.448 46.507 0.968 1.00 31.25 170 ARG C CA 1
ATOM 4825 C C . ARG C 1 111 ? -12.185 47.285 0.560 1.00 30.68 170 ARG C C 1
ATOM 4826 O O . ARG C 1 111 ? -11.930 47.554 -0.639 1.00 30.42 170 ARG C O 1
ATOM 4834 N N . GLY C 1 112 ? -11.386 47.651 1.545 1.00 30.01 171 GLY C N 1
ATOM 4835 C CA . GLY C 1 112 ? -10.129 48.381 1.236 1.00 29.25 171 GLY C CA 1
ATOM 4836 C C . GLY C 1 112 ? -9.199 47.597 0.332 1.00 28.72 171 GLY C C 1
ATOM 4837 O O . GLY C 1 112 ? -8.630 48.130 -0.613 1.00 28.97 171 GLY C O 1
ATOM 4838 N N . ALA C 1 113 ? -9.049 46.313 0.627 1.00 28.92 172 ALA C N 1
ATOM 4839 C CA . ALA C 1 113 ? -8.149 45.433 -0.095 1.00 29.10 172 ALA C CA 1
ATOM 4840 C C . ALA C 1 113 ? -8.665 45.195 -1.549 1.00 29.65 172 ALA C C 1
ATOM 4841 O O . ALA C 1 113 ? -7.907 45.272 -2.536 1.00 29.08 172 ALA C O 1
ATOM 4843 N N . ARG C 1 114 ? -9.961 44.893 -1.661 1.00 29.79 173 ARG C N 1
ATOM 4844 C CA . ARG C 1 114 ? -10.604 44.735 -2.963 1.00 30.73 173 ARG C CA 1
ATOM 4845 C C . ARG C 1 114 ? -10.389 45.961 -3.869 1.00 30.82 173 ARG C C 1
ATOM 4846 O O . ARG C 1 114 ? -10.033 45.824 -5.049 1.00 31.20 173 ARG C O 1
ATOM 4854 N N . THR C 1 115 ? -10.537 47.145 -3.302 1.00 30.51 174 THR C N 1
ATOM 4855 C CA . THR C 1 115 ? -10.361 48.388 -4.022 1.00 30.99 174 THR C CA 1
ATOM 4856 C C . THR C 1 115 ? -8.932 48.620 -4.411 1.00 32.21 174 THR C C 1
ATOM 4857 O O . THR C 1 115 ? -8.701 49.257 -5.448 1.00 32.00 174 THR C O 1
ATOM 4861 N N . ALA C 1 116 ? -7.969 48.175 -3.580 1.00 32.39 175 ALA C N 1
ATOM 4862 C CA . ALA C 1 116 ? -6.545 48.366 -3.936 1.00 32.83 175 ALA C CA 1
ATOM 4863 C C . ALA C 1 116 ? -6.123 47.427 -5.058 1.00 32.12 175 ALA C C 1
ATOM 4864 O O . ALA C 1 116 ? -5.424 47.784 -5.932 1.00 31.96 175 ALA C O 1
ATOM 4866 N N . VAL C 1 117 ? -6.556 46.197 -4.997 1.00 33.51 176 VAL C N 1
ATOM 4867 C CA . VAL C 1 117 ? -6.249 45.202 -6.025 1.00 33.52 176 VAL C CA 1
ATOM 4868 C C . VAL C 1 117 ? -6.959 45.523 -7.399 1.00 33.87 176 VAL C C 1
ATOM 4869 O O . VAL C 1 117 ? -6.325 45.484 -8.465 1.00 33.85 176 VAL C O 1
ATOM 4873 N N . GLU C 1 118 ? -8.230 45.883 -7.364 1.00 34.24 177 GLU C N 1
ATOM 4874 C CA . GLU C 1 118 ? -8.899 46.443 -8.551 1.00 36.17 177 GLU C CA 1
ATOM 4875 C C . GLU C 1 118 ? -8.106 47.564 -9.214 1.00 36.48 177 GLU C C 1
ATOM 4876 O O . GLU C 1 118 ? -8.058 47.671 -10.450 1.00 37.48 177 GLU C O 1
ATOM 4882 N N . TYR C 1 119 ? -7.458 48.390 -8.401 1.00 35.96 178 TYR C N 1
ATOM 4883 C CA . TYR C 1 119 ? -6.612 49.430 -8.952 1.00 35.87 178 TYR C CA 1
ATOM 4884 C C . TYR C 1 119 ? -5.426 48.828 -9.725 1.00 36.23 178 TYR C C 1
ATOM 4885 O O . TYR C 1 119 ? -5.058 49.284 -10.800 1.00 37.19 178 TYR C O 1
ATOM 4894 N N . LEU C 1 120 ? -4.827 47.790 -9.178 1.00 35.89 179 LEU C N 1
ATOM 4895 C CA . LEU C 1 120 ? -3.731 47.127 -9.880 1.00 35.96 179 LEU C CA 1
ATOM 4896 C C . LEU C 1 120 ? -4.206 46.423 -11.151 1.00 36.47 179 LEU C C 1
ATOM 4897 O O . LEU C 1 120 ? -3.521 46.417 -12.167 1.00 37.13 179 LEU C O 1
ATOM 4902 N N . ILE C 1 121 ? -5.372 45.788 -11.072 1.00 36.63 180 ILE C N 1
ATOM 4903 C CA . ILE C 1 121 ? -5.979 45.164 -12.229 1.00 36.64 180 ILE C CA 1
ATOM 4904 C C . ILE C 1 121 ? -6.325 46.200 -13.309 1.00 36.95 180 ILE C C 1
ATOM 4905 O O . ILE C 1 121 ? -5.986 46.033 -14.471 1.00 37.12 180 ILE C O 1
ATOM 4910 N N . ALA C 1 122 ? -6.981 47.281 -12.927 1.00 37.31 181 ALA C N 1
ATOM 4911 C CA . ALA C 1 122 ? -7.168 48.414 -13.871 1.00 38.13 181 ALA C CA 1
ATOM 4912 C C . ALA C 1 122 ? -5.861 48.905 -14.534 1.00 38.81 181 ALA C C 1
ATOM 4913 O O . ALA C 1 122 ? -5.871 49.385 -15.649 1.00 38.49 181 ALA C O 1
ATOM 4915 N N . ARG C 1 123 ? -4.736 48.794 -13.832 1.00 39.23 182 ARG C N 1
ATOM 4916 C CA . ARG C 1 123 ? -3.453 49.166 -14.423 1.00 39.75 182 ARG C CA 1
ATOM 4917 C C . ARG C 1 123 ? -2.923 48.137 -15.401 1.00 39.51 182 ARG C C 1
ATOM 4918 O O . ARG C 1 123 ? -1.938 48.394 -16.070 1.00 39.38 182 ARG C O 1
ATOM 4926 N N . GLY C 1 124 ? -3.565 46.973 -15.500 1.00 39.35 183 GLY C N 1
ATOM 4927 C CA . GLY C 1 124 ? -3.054 45.991 -16.456 1.00 39.22 183 GLY C CA 1
ATOM 4928 C C . GLY C 1 124 ? -2.227 44.855 -15.859 1.00 39.18 183 GLY C C 1
ATOM 4929 O O . GLY C 1 124 ? -1.594 44.108 -16.611 1.00 39.01 183 GLY C O 1
ATOM 4930 N N . HIS C 1 125 ? -2.253 44.704 -14.528 1.00 38.39 184 HIS C N 1
ATOM 4931 C CA . HIS C 1 125 ? -1.622 43.548 -13.887 1.00 38.24 184 HIS C CA 1
ATOM 4932 C C . HIS C 1 125 ? -2.559 42.352 -13.905 1.00 37.81 184 HIS C C 1
ATOM 4933 O O . HIS C 1 125 ? -3.737 42.505 -13.625 1.00 37.32 184 HIS C O 1
ATOM 4940 N N . THR C 1 126 ? -2.010 41.173 -14.214 1.00 37.39 185 THR C N 1
ATOM 4941 C CA . THR C 1 126 ? -2.765 39.938 -14.131 1.00 37.94 185 THR C CA 1
ATOM 4942 C C . THR C 1 126 ? -2.117 38.914 -13.173 1.00 37.99 185 THR C C 1
ATOM 4943 O O . THR C 1 126 ? -2.779 38.098 -12.578 1.00 38.74 185 THR C O 1
ATOM 4947 N N . ARG C 1 127 ? -0.811 38.939 -13.055 1.00 38.31 186 ARG C N 1
ATOM 4948 C CA . ARG C 1 127 ? -0.125 38.107 -12.070 1.00 38.34 186 ARG C CA 1
ATOM 4949 C C . ARG C 1 127 ? 0.023 38.994 -10.854 1.00 37.83 186 ARG C C 1
ATOM 4950 O O . ARG C 1 127 ? 0.969 39.803 -10.755 1.00 37.38 186 ARG C O 1
ATOM 4958 N N . ILE C 1 128 ? -0.917 38.842 -9.937 1.00 36.87 187 ILE C N 1
ATOM 4959 C CA . ILE C 1 128 ? -0.955 39.676 -8.739 1.00 35.91 187 ILE C CA 1
ATOM 4960 C C . ILE C 1 128 ? -0.868 38.790 -7.506 1.00 35.61 187 ILE C C 1
ATOM 4961 O O . ILE C 1 128 ? -1.596 37.761 -7.372 1.00 34.86 187 ILE C O 1
ATOM 4966 N N . GLY C 1 129 ? 0.048 39.162 -6.614 1.00 34.34 188 GLY C N 1
ATOM 4967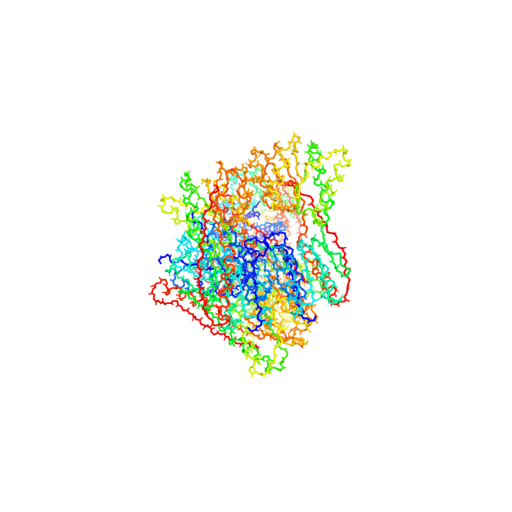 C CA . GLY C 1 129 ? 0.175 38.427 -5.369 1.00 34.89 188 GLY C CA 1
ATOM 4968 C C . GLY C 1 129 ? -0.159 39.197 -4.101 1.00 34.63 188 GLY C C 1
ATOM 4969 O O . GLY C 1 129 ? -0.522 40.349 -4.155 1.00 35.24 188 GLY C O 1
ATOM 4970 N N . ALA C 1 130 ? -0.053 38.536 -2.962 1.00 33.95 189 ALA C N 1
ATOM 4971 C CA . ALA C 1 130 ? -0.397 39.163 -1.712 1.00 34.16 189 ALA C CA 1
ATOM 4972 C C . ALA C 1 130 ? 0.568 38.679 -0.638 1.00 33.66 189 ALA C C 1
ATOM 4973 O O . ALA C 1 130 ? 0.791 37.501 -0.502 1.00 33.43 189 ALA C O 1
ATOM 4975 N N . ILE C 1 131 ? 1.137 39.615 0.106 1.00 33.37 190 ILE C N 1
ATOM 4976 C CA . ILE C 1 131 ? 1.902 39.277 1.271 1.00 33.47 190 ILE C CA 1
ATOM 4977 C C . ILE C 1 131 ? 1.153 39.837 2.469 1.00 34.14 190 ILE C C 1
ATOM 4978 O O . ILE C 1 131 ? 0.877 41.055 2.539 1.00 33.06 190 ILE C O 1
ATOM 4983 N N . VAL C 1 132 ? 0.848 38.969 3.428 1.00 34.39 191 VAL C N 1
ATOM 4984 C CA . VAL C 1 132 ? 0.127 39.398 4.583 1.00 35.68 191 VAL C CA 1
ATOM 4985 C C . VAL C 1 132 ? 0.990 39.050 5.759 1.00 36.10 191 VAL C C 1
ATOM 4986 O O . VAL C 1 132 ? 1.980 38.382 5.581 1.00 35.28 191 VAL C O 1
ATOM 4990 N N . GLY C 1 133 ? 0.647 39.552 6.950 1.00 37.03 192 GLY C N 1
ATOM 4991 C CA . GLY C 1 133 ? 1.283 39.121 8.185 1.00 37.61 192 GLY C CA 1
ATOM 4992 C C . GLY C 1 133 ? 0.767 37.767 8.632 1.00 38.14 192 GLY C C 1
ATOM 4993 O O . GLY C 1 133 ? 0.197 37.033 7.832 1.00 38.76 192 GLY C O 1
ATOM 4994 N N . SER C 1 134 ? 0.965 37.426 9.902 1.00 38.65 193 SER C N 1
ATOM 4995 C CA . SER C 1 134 ? 0.509 36.123 10.426 1.00 39.14 193 SER C CA 1
ATOM 4996 C C . SER C 1 134 ? -0.826 35.678 9.855 1.00 39.38 193 SER C C 1
ATOM 4997 O O . SER C 1 134 ? -1.791 36.410 9.943 1.00 38.92 193 SER C O 1
ATOM 5000 N N . ALA C 1 135 ? -0.854 34.457 9.290 1.00 39.89 194 ALA C N 1
ATOM 5001 C CA . ALA C 1 135 ? -2.039 33.890 8.622 1.00 40.59 194 ALA C CA 1
ATOM 5002 C C . ALA C 1 135 ? -3.290 33.764 9.478 1.00 40.66 194 ALA C C 1
ATOM 5003 O O . ALA C 1 135 ? -4.386 33.898 8.942 1.00 40.71 194 ALA C O 1
ATOM 5005 N N . GLY C 1 136 ? -3.124 33.568 10.795 1.00 40.14 195 GLY C N 1
ATOM 5006 C CA . GLY C 1 136 ? -4.266 33.448 11.690 1.00 40.11 195 GLY C CA 1
ATOM 5007 C C . GLY C 1 136 ? -5.112 34.699 11.944 1.00 39.74 195 GLY C C 1
ATOM 5008 O O . GLY C 1 136 ? -6.286 34.611 12.240 1.00 40.81 195 GLY C O 1
ATOM 5009 N N . LEU C 1 137 ? -4.525 35.867 11.787 1.00 38.05 196 LEU C N 1
ATOM 5010 C CA . LEU C 1 137 ? -5.196 37.122 12.203 1.00 36.72 196 LEU C CA 1
ATOM 5011 C C . LEU C 1 137 ? -6.462 37.493 11.436 1.00 34.92 196 LEU C C 1
ATOM 5012 O O . LEU C 1 137 ? -6.631 37.151 10.275 1.00 34.71 196 LEU C O 1
ATOM 5017 N N . MET C 1 138 ? -7.367 38.168 12.115 1.00 33.55 197 MET C N 1
ATOM 5018 C CA . MET C 1 138 ? -8.577 38.684 11.470 1.00 32.42 197 MET C CA 1
ATOM 5019 C C . MET C 1 138 ? -8.247 39.654 10.328 1.00 32.67 197 MET C C 1
ATOM 5020 O O . MET C 1 138 ? -8.830 39.590 9.274 1.00 32.32 197 MET C O 1
ATOM 5025 N N . THR C 1 139 ? -7.262 40.518 10.535 1.00 32.88 198 THR C N 1
ATOM 5026 C CA . THR C 1 139 ? -6.852 41.494 9.550 1.00 33.70 198 THR C CA 1
ATOM 5027 C C . THR C 1 139 ? -6.223 40.792 8.324 1.00 34.53 198 THR C C 1
ATOM 5028 O O . THR C 1 139 ? -6.608 41.127 7.190 1.00 34.92 198 THR C O 1
ATOM 5032 N N . SER C 1 140 ? -5.273 39.860 8.539 1.00 33.19 199 SER C N 1
ATOM 5033 C CA . SER C 1 140 ? -4.706 39.118 7.420 1.00 33.79 199 SER C CA 1
ATOM 5034 C C . SER C 1 140 ? -5.833 38.389 6.671 1.00 34.46 199 SER C C 1
ATOM 5035 O O . SER C 1 140 ? -5.887 38.353 5.464 1.00 33.98 199 SER C O 1
ATOM 5038 N N . ARG C 1 141 ? -6.700 37.738 7.421 1.00 34.83 200 ARG C N 1
ATOM 5039 C CA . ARG C 1 141 ? -7.715 36.908 6.798 1.00 35.75 200 ARG C CA 1
ATOM 5040 C C . ARG C 1 141 ? -8.629 37.798 5.926 1.00 35.61 200 ARG C C 1
ATOM 5041 O O . ARG C 1 141 ? -8.816 37.536 4.722 1.00 35.07 200 ARG C O 1
ATOM 5049 N N . GLU C 1 142 ? -9.159 38.871 6.516 1.00 34.14 201 GLU C N 1
ATOM 5050 C CA . GLU C 1 142 ? -10.020 39.755 5.744 1.00 34.19 201 GLU C CA 1
ATOM 5051 C C . GLU C 1 142 ? -9.308 40.465 4.600 1.00 34.12 201 GLU C C 1
ATOM 5052 O O . GLU C 1 142 ? -9.954 40.786 3.617 1.00 34.17 201 GLU C O 1
ATOM 5058 N N . ARG C 1 143 ? -8.023 40.781 4.727 1.00 33.59 202 ARG C N 1
ATOM 5059 C CA . ARG C 1 143 ? -7.387 41.507 3.627 1.00 33.81 202 ARG C CA 1
ATOM 5060 C C . ARG C 1 143 ? -7.167 40.541 2.418 1.00 34.72 202 ARG C C 1
ATOM 5061 O O . ARG C 1 143 ? -7.290 40.935 1.216 1.00 33.66 202 ARG C O 1
ATOM 5069 N N . LEU C 1 144 ? -6.789 39.300 2.740 1.00 34.07 203 LEU C N 1
ATOM 5070 C CA . LEU C 1 144 ? -6.627 38.280 1.740 1.00 35.05 203 LEU C CA 1
ATOM 5071 C C . LEU C 1 144 ? -7.961 38.019 1.024 1.00 35.06 203 LEU C C 1
ATOM 5072 O O . LEU C 1 144 ? -8.035 37.958 -0.210 1.00 35.02 203 LEU C O 1
ATOM 5077 N N . LYS C 1 145 ? -9.025 37.875 1.800 1.00 34.58 204 LYS C N 1
ATOM 5078 C CA . LYS C 1 145 ? -10.364 37.735 1.246 1.00 35.15 204 LYS C CA 1
ATOM 5079 C C . LYS C 1 145 ? -10.706 38.816 0.208 1.00 34.93 204 LYS C C 1
ATOM 5080 O O . LYS C 1 145 ? -11.160 38.512 -0.903 1.00 34.93 204 LYS C O 1
ATOM 5086 N N . GLY C 1 146 ? -10.478 40.067 0.558 1.00 34.28 205 GLY C N 1
ATOM 5087 C CA . GLY C 1 146 ? -10.727 41.142 -0.388 1.00 34.23 205 GLY C CA 1
ATOM 5088 C C . GLY C 1 146 ? -9.899 40.989 -1.647 1.00 33.89 205 GLY C C 1
ATOM 5089 O O . GLY C 1 146 ? -10.399 41.170 -2.736 1.00 34.34 205 GLY C O 1
ATOM 5090 N N . PHE C 1 147 ? -8.629 40.668 -1.504 1.00 34.23 206 PHE C N 1
ATOM 5091 C CA . PHE C 1 147 ? -7.773 40.306 -2.661 1.00 35.00 206 PHE C CA 1
ATOM 5092 C C . PHE C 1 147 ? -8.418 39.271 -3.609 1.00 35.52 206 PHE C C 1
ATOM 5093 O O . PHE C 1 147 ? -8.591 39.533 -4.796 1.00 34.54 206 PHE C O 1
ATOM 5101 N N . ARG C 1 148 ? -8.821 38.138 -3.033 1.00 36.34 207 ARG C N 1
ATOM 5102 C CA . ARG C 1 148 ? -9.476 37.059 -3.762 1.00 37.27 207 ARG C CA 1
ATOM 5103 C C . ARG C 1 148 ? -10.798 37.499 -4.442 1.00 37.60 207 ARG C C 1
ATOM 5104 O O . ARG C 1 148 ? -11.100 37.096 -5.566 1.00 37.71 207 ARG C O 1
ATOM 5112 N N . ALA C 1 149 ? -11.585 38.309 -3.747 1.00 37.55 208 ALA C N 1
ATOM 5113 C CA . ALA C 1 149 ? -12.860 38.785 -4.308 1.00 37.08 208 ALA C CA 1
ATOM 5114 C C . ALA C 1 149 ? -12.600 39.646 -5.512 1.00 37.02 208 ALA C C 1
ATOM 5115 O O . ALA C 1 149 ? -13.349 39.555 -6.501 1.00 37.44 208 ALA C O 1
ATOM 5117 N N . ALA C 1 150 ? -11.549 40.474 -5.445 1.00 36.50 209 ALA C N 1
ATOM 5118 C CA . ALA C 1 150 ? -11.240 41.352 -6.582 1.00 37.14 209 ALA C CA 1
ATOM 5119 C C . ALA C 1 150 ? -10.776 40.505 -7.752 1.00 37.19 209 ALA C C 1
ATOM 5120 O O . ALA C 1 150 ? -11.100 40.762 -8.914 1.00 37.11 209 ALA C O 1
ATOM 5122 N N . MET C 1 151 ? -9.981 39.496 -7.447 1.00 37.77 210 MET C N 1
ATOM 5123 C CA . MET C 1 151 ? -9.364 38.709 -8.503 1.00 39.08 210 MET C CA 1
ATOM 5124 C C . MET C 1 151 ? -10.432 37.858 -9.148 1.00 40.14 210 MET C C 1
ATOM 5125 O O . MET C 1 151 ? -10.482 37.676 -10.356 1.00 41.18 210 MET C O 1
ATOM 5130 N N . SER C 1 152 ? -11.316 37.375 -8.313 1.00 41.08 211 SER C N 1
ATOM 5131 C CA . SER C 1 152 ? -12.435 36.591 -8.772 1.00 42.53 211 SER C CA 1
ATOM 5132 C C . SER C 1 152 ? -13.332 37.355 -9.746 1.00 42.78 211 SER C C 1
ATOM 5133 O O . SER C 1 152 ? -13.627 36.891 -10.860 1.00 42.71 211 SER C O 1
ATOM 5136 N N . ALA C 1 153 ? -13.757 38.536 -9.313 1.00 43.14 212 ALA C N 1
ATOM 5137 C CA . ALA C 1 153 ? -14.682 39.346 -10.082 1.00 43.36 212 ALA C CA 1
ATOM 5138 C C . ALA C 1 153 ? -14.084 39.696 -11.429 1.00 44.05 212 ALA C C 1
ATOM 5139 O O . ALA C 1 153 ? -14.825 39.906 -12.398 1.00 44.97 212 ALA C O 1
ATOM 5141 N N . ALA C 1 154 ? -12.757 39.753 -11.507 1.00 43.97 213 ALA C N 1
ATOM 5142 C CA . ALA C 1 154 ? -12.081 40.074 -12.777 1.00 44.33 213 ALA C CA 1
ATOM 5143 C C . ALA C 1 154 ? -11.806 38.841 -13.642 1.00 44.30 213 ALA C C 1
ATOM 5144 O O . ALA C 1 154 ? -11.325 38.925 -14.777 1.00 44.09 213 ALA C O 1
ATOM 5146 N N . GLY C 1 155 ? -12.131 37.690 -13.092 1.00 45.03 214 GLY C N 1
ATOM 5147 C CA . GLY C 1 155 ? -11.924 36.436 -13.774 1.00 45.27 214 GLY C CA 1
ATOM 5148 C C . GLY C 1 155 ? -10.452 36.096 -13.870 1.00 45.89 214 GLY C C 1
ATOM 5149 O O . GLY C 1 155 ? -10.056 35.332 -14.754 1.00 45.91 214 GLY C O 1
ATOM 5150 N N . LEU C 1 156 ? -9.643 36.664 -12.967 1.00 45.97 215 LEU C N 1
ATOM 5151 C CA . LEU C 1 156 ? -8.213 36.381 -12.938 1.00 46.25 215 LEU C CA 1
ATOM 5152 C C . LEU C 1 156 ? -7.946 35.304 -11.907 1.00 46.70 215 LEU C C 1
ATOM 5153 O O . LEU C 1 156 ? -8.297 35.459 -10.731 1.00 47.82 215 LEU C O 1
ATOM 5158 N N . PRO C 1 157 ? -7.310 34.208 -12.336 1.00 46.89 216 PRO C N 1
ATOM 5159 C CA . PRO C 1 157 ? -6.979 33.055 -11.485 1.00 46.56 216 PRO C CA 1
ATOM 5160 C C . PRO C 1 157 ? -5.862 33.433 -10.546 1.00 46.35 216 PRO C C 1
ATOM 5161 O O . PRO C 1 157 ? -5.034 34.265 -10.917 1.00 46.43 216 PRO C O 1
ATOM 5165 N N . VAL C 1 158 ? -5.847 32.854 -9.341 1.00 46.03 217 VAL C N 1
ATOM 5166 C CA . VAL C 1 158 ? -4.777 33.146 -8.400 1.00 46.20 217 VAL C CA 1
ATOM 5167 C C . VAL C 1 158 ? -4.045 31.906 -7.968 1.00 46.19 217 VAL C C 1
ATOM 5168 O O . VAL C 1 158 ? -4.652 31.012 -7.369 1.00 46.85 217 VAL C O 1
ATOM 5172 N N . ARG C 1 159 ? -2.753 31.840 -8.284 1.00 45.55 218 ARG C N 1
ATOM 5173 C CA . ARG C 1 159 ? -1.912 30.778 -7.786 1.00 46.16 218 ARG C CA 1
ATOM 5174 C C . ARG C 1 159 ? -1.562 30.983 -6.294 1.00 45.97 218 ARG C C 1
ATOM 5175 O O . ARG C 1 159 ? -1.026 32.045 -5.912 1.00 45.85 218 ARG C O 1
ATOM 5183 N N . GLN C 1 160 ? -1.816 29.942 -5.498 1.00 45.13 219 GLN C N 1
ATOM 5184 C CA . GLN C 1 160 ? -1.474 29.901 -4.089 1.00 45.04 219 GLN C CA 1
ATOM 5185 C C . GLN C 1 160 ? -0.029 30.304 -3.827 1.00 44.28 219 GLN C C 1
ATOM 5186 O O . GLN C 1 160 ? 0.294 30.926 -2.813 1.00 44.25 219 GLN C O 1
ATOM 5192 N N . GLU C 1 161 ? 0.842 29.990 -4.766 1.00 44.00 220 GLU C N 1
ATOM 5193 C CA . GLU C 1 161 ? 2.251 30.322 -4.582 1.00 43.33 220 GLU C CA 1
ATOM 5194 C C . GLU C 1 161 ? 2.517 31.829 -4.694 1.00 42.37 220 GLU C C 1
ATOM 5195 O O . GLU C 1 161 ? 3.652 32.273 -4.504 1.00 42.31 220 GLU C O 1
ATOM 5201 N N . TRP C 1 162 ? 1.470 32.583 -5.037 1.00 40.97 221 TRP C N 1
ATOM 5202 C CA . TRP C 1 162 ? 1.489 34.042 -5.049 1.00 40.59 221 TRP C CA 1
ATOM 5203 C C . TRP C 1 162 ? 1.109 34.696 -3.677 1.00 39.81 221 TRP C C 1
ATOM 5204 O O . TRP C 1 162 ? 1.249 35.904 -3.490 1.00 39.24 221 TRP C O 1
ATOM 5215 N N . ILE C 1 163 ? 0.654 33.886 -2.737 1.00 39.09 222 ILE C N 1
ATOM 5216 C CA . ILE C 1 163 ? 0.239 34.331 -1.414 1.00 38.71 222 ILE C CA 1
ATOM 5217 C C . ILE C 1 163 ? 1.343 33.904 -0.432 1.00 38.71 222 ILE C C 1
ATOM 5218 O O . ILE C 1 163 ? 1.853 32.763 -0.495 1.00 38.37 222 ILE C O 1
ATOM 5223 N N . ALA C 1 164 ? 1.721 34.811 0.459 1.00 37.98 223 ALA C N 1
ATOM 5224 C CA . ALA C 1 164 ? 2.598 34.471 1.601 1.00 37.65 223 ALA C CA 1
ATOM 5225 C C . ALA C 1 164 ? 2.055 35.150 2.849 1.00 37.72 223 ALA C C 1
ATOM 5226 O O . ALA C 1 164 ? 1.465 36.192 2.755 1.00 36.03 223 ALA C O 1
ATOM 5228 N N . ALA C 1 165 ? 2.302 34.542 4.001 1.00 38.74 224 ALA C N 1
ATOM 5229 C CA . ALA C 1 165 ? 1.706 34.924 5.263 1.00 39.85 224 ALA C CA 1
ATOM 5230 C C . ALA C 1 165 ? 2.859 35.062 6.205 1.00 40.82 224 ALA C C 1
ATOM 5231 O O . ALA C 1 165 ? 3.708 34.144 6.271 1.00 41.46 224 ALA C O 1
ATOM 5233 N N . ASN C 1 172 ? 8.010 40.631 9.258 1.00 40.16 231 ASN C N 1
ATOM 5234 C CA . ASN C 1 172 ? 8.188 41.566 8.113 1.00 40.54 231 ASN C CA 1
ATOM 5235 C C . ASN C 1 172 ? 7.529 41.057 6.831 1.00 39.58 231 ASN C C 1
ATOM 5236 O O . ASN C 1 172 ? 6.945 41.823 6.031 1.00 38.95 231 ASN C O 1
ATOM 5241 N N . GLY C 1 173 ? 7.675 39.758 6.632 1.00 38.09 232 GLY C N 1
ATOM 5242 C CA . GLY C 1 173 ? 7.295 39.182 5.374 1.00 38.32 232 GLY C CA 1
ATOM 5243 C C . GLY C 1 173 ? 8.332 39.343 4.268 1.00 37.64 232 GLY C C 1
ATOM 5244 O O . GLY C 1 173 ? 8.028 39.125 3.119 1.00 37.26 232 GLY C O 1
ATOM 5245 N N . ARG C 1 174 ? 9.559 39.724 4.611 1.00 37.31 233 ARG C N 1
ATOM 5246 C CA . ARG C 1 174 ? 10.619 39.727 3.593 1.00 37.57 233 ARG C CA 1
ATOM 5247 C C . ARG C 1 174 ? 10.771 38.317 3.001 1.00 36.69 233 ARG C C 1
ATOM 5248 O O . ARG C 1 174 ? 10.734 38.120 1.808 1.00 35.73 233 ARG C O 1
ATOM 5256 N N . ASP C 1 175 ? 10.863 37.321 3.868 1.00 36.93 234 ASP C N 1
ATOM 5257 C CA . ASP C 1 175 ? 11.102 35.955 3.406 1.00 37.04 234 ASP C CA 1
ATOM 5258 C C . ASP C 1 175 ? 9.962 35.499 2.549 1.00 36.40 234 ASP C C 1
ATOM 5259 O O . ASP C 1 175 ? 10.154 34.795 1.551 1.00 36.18 234 ASP C O 1
ATOM 5264 N N . GLY C 1 176 ? 8.774 35.906 2.944 1.00 36.11 235 GLY C N 1
ATOM 5265 C CA . GLY C 1 176 ? 7.578 35.524 2.259 1.00 35.85 235 GLY C CA 1
ATOM 5266 C C . GLY C 1 176 ? 7.633 36.117 0.905 1.00 35.45 235 GLY C C 1
ATOM 5267 O O . GLY C 1 176 ? 7.417 35.397 -0.048 1.00 35.50 235 GLY C O 1
ATOM 5268 N N . ALA C 1 177 ? 7.963 37.411 0.829 1.00 35.68 236 ALA C N 1
ATOM 5269 C CA . ALA C 1 177 ? 7.995 38.175 -0.416 1.00 35.17 236 ALA C CA 1
ATOM 5270 C C . ALA C 1 177 ? 9.062 37.581 -1.337 1.00 35.85 236 ALA C C 1
ATOM 5271 O O . ALA C 1 177 ? 8.800 37.358 -2.518 1.00 35.24 236 ALA C O 1
ATOM 5273 N N . ILE C 1 178 ? 10.263 37.374 -0.793 1.00 36.20 237 ILE C N 1
ATOM 5274 C CA . ILE C 1 178 ? 11.345 36.708 -1.496 1.00 37.58 237 ILE C CA 1
ATOM 5275 C C . ILE C 1 178 ? 10.850 35.370 -2.101 1.00 38.60 237 ILE C C 1
ATOM 5276 O O . ILE C 1 178 ? 11.122 35.020 -3.258 1.00 38.62 237 ILE C O 1
ATOM 5281 N N . LYS C 1 179 ? 10.091 34.625 -1.321 1.00 39.60 238 LYS C N 1
ATOM 5282 C CA . LYS C 1 179 ? 9.580 33.344 -1.819 1.00 40.44 238 LYS C CA 1
ATOM 5283 C C . LYS C 1 179 ? 8.530 33.472 -2.932 1.00 40.32 238 LYS C C 1
ATOM 5284 O O . LYS C 1 179 ? 8.566 32.737 -3.911 1.00 40.17 238 LYS C O 1
ATOM 5290 N N . VAL C 1 180 ? 7.564 34.375 -2.802 1.00 40.61 239 VAL C N 1
ATOM 5291 C CA . VAL C 1 180 ? 6.629 34.501 -3.926 1.00 40.51 239 VAL C CA 1
ATOM 5292 C C . VAL C 1 180 ? 7.244 35.181 -5.143 1.00 41.31 239 VAL C C 1
ATOM 5293 O O . VAL C 1 180 ? 6.821 34.936 -6.277 1.00 41.93 239 VAL C O 1
ATOM 5297 N N . LEU C 1 181 ? 8.271 36.004 -4.935 1.00 41.74 240 LEU C N 1
ATOM 5298 C CA . LEU C 1 181 ? 8.897 36.708 -6.067 1.00 42.40 240 LEU C CA 1
ATOM 5299 C C . LEU C 1 181 ? 9.995 35.901 -6.812 1.00 43.23 240 LEU C C 1
ATOM 5300 O O . LEU C 1 181 ? 10.512 36.346 -7.834 1.00 42.82 240 LEU C O 1
ATOM 5305 N N . THR C 1 182 ? 10.351 34.724 -6.306 1.00 44.12 241 THR C N 1
ATOM 5306 C CA . THR C 1 182 ? 11.291 33.872 -7.037 1.00 45.06 241 THR C CA 1
ATOM 5307 C C . THR C 1 182 ? 10.559 32.694 -7.691 1.00 45.81 241 THR C C 1
ATOM 5308 O O . THR C 1 182 ? 11.167 31.729 -8.139 1.00 46.70 241 THR C O 1
ATOM 5312 N N . GLY C 1 183 ? 9.248 32.781 -7.753 1.00 46.53 242 GLY C N 1
ATOM 5313 C CA . GLY C 1 183 ? 8.433 31.732 -8.347 1.00 47.02 242 GLY C CA 1
ATOM 5314 C C . GLY C 1 183 ? 8.691 31.661 -9.828 1.00 47.36 242 GLY C C 1
ATOM 5315 O O . GLY C 1 183 ? 9.069 32.667 -10.448 1.00 47.84 242 GLY C O 1
ATOM 5316 N N . ASP C 1 185 ? 6.152 31.698 -12.474 1.00 47.89 244 ASP C N 1
ATOM 5317 C CA . ASP C 1 185 ? 5.400 32.855 -13.007 1.00 47.67 244 ASP C CA 1
ATOM 5318 C C . ASP C 1 185 ? 5.151 33.931 -11.954 1.00 46.15 244 ASP C C 1
ATOM 5319 O O . ASP C 1 185 ? 4.002 34.183 -11.613 1.00 46.45 244 ASP C O 1
ATOM 5324 N N . ARG C 1 186 ? 6.217 34.569 -11.457 1.00 44.31 245 ARG C N 1
ATOM 5325 C CA . ARG C 1 186 ? 6.103 35.524 -10.377 1.00 42.82 245 ARG C CA 1
ATOM 5326 C C . ARG C 1 186 ? 5.169 36.671 -10.714 1.00 41.73 245 ARG C C 1
ATOM 5327 O O . ARG C 1 186 ? 5.053 37.070 -11.857 1.00 42.43 245 ARG C O 1
ATOM 5335 N N . PRO C 1 187 ? 4.521 37.229 -9.702 1.00 40.55 246 PRO C N 1
ATOM 5336 C CA . PRO C 1 187 ? 3.614 38.364 -9.882 1.00 39.38 246 PRO C CA 1
ATOM 5337 C C . PRO C 1 187 ? 4.287 39.668 -10.342 1.00 38.06 246 PRO C C 1
ATOM 5338 O O . PRO C 1 187 ? 5.475 39.847 -10.150 1.00 37.67 246 PRO C O 1
ATOM 5342 N N . THR C 1 188 ? 3.542 40.544 -11.004 1.00 36.77 247 THR C N 1
ATOM 5343 C CA . THR C 1 188 ? 4.072 41.847 -11.355 1.00 36.32 247 THR C CA 1
ATOM 5344 C C . THR C 1 188 ? 3.583 42.876 -10.335 1.00 35.46 247 THR C C 1
ATOM 5345 O O . THR C 1 188 ? 4.010 44.026 -10.338 1.00 34.53 247 THR C O 1
ATOM 5349 N N . ALA C 1 189 ? 2.667 42.452 -9.483 1.00 34.99 248 ALA C N 1
ATOM 5350 C CA . ALA C 1 189 ? 2.139 43.320 -8.456 1.00 35.39 248 ALA C CA 1
ATOM 5351 C C . ALA C 1 189 ? 1.861 42.543 -7.166 1.00 34.96 248 ALA C C 1
ATOM 5352 O O . ALA C 1 189 ? 1.591 41.343 -7.198 1.00 34.70 248 ALA C O 1
ATOM 5354 N N . LEU C 1 190 ? 1.967 43.240 -6.038 1.00 34.52 249 LEU C N 1
ATOM 5355 C CA . LEU C 1 190 ? 1.656 42.654 -4.738 1.00 34.33 249 LEU C CA 1
ATOM 5356 C C . LEU C 1 190 ? 0.679 43.544 -3.962 1.00 33.53 249 LEU C C 1
ATOM 5357 O O . LEU C 1 190 ? 0.812 44.762 -3.956 1.00 34.48 249 LEU C O 1
ATOM 5362 N N . LEU C 1 191 ? -0.283 42.949 -3.294 1.00 32.20 250 LEU C N 1
ATOM 5363 C CA . LEU C 1 191 ? -0.925 43.657 -2.228 1.00 32.14 250 LEU C CA 1
ATOM 5364 C C . LEU C 1 191 ? -0.142 43.333 -0.962 1.00 32.28 250 LEU C C 1
ATOM 5365 O O . LEU C 1 191 ? 0.108 42.132 -0.723 1.00 32.72 250 LEU C O 1
ATOM 5370 N N . THR C 1 192 ? 0.200 44.355 -0.154 1.00 31.05 251 THR C N 1
ATOM 5371 C CA . THR C 1 192 ? 0.837 44.141 1.147 1.00 31.22 251 THR C CA 1
ATOM 5372 C C . THR C 1 192 ? -0.107 44.590 2.278 1.00 31.52 251 THR C C 1
ATOM 5373 O O . THR C 1 192 ? -0.772 45.646 2.173 1.00 31.75 251 THR C O 1
ATOM 5377 N N . SER C 1 193 ? -0.176 43.820 3.365 1.00 30.33 252 SER C N 1
ATOM 5378 C CA . SER C 1 193 ? -1.247 44.044 4.317 1.00 30.54 252 SER C CA 1
ATOM 5379 C C . SER C 1 193 ? -0.977 45.130 5.362 1.00 30.61 252 SER C C 1
ATOM 5380 O O . SER C 1 193 ? -1.868 45.484 6.091 1.00 30.53 252 SER C O 1
ATOM 5383 N N . SER C 1 194 ? 0.238 45.685 5.393 1.00 29.92 253 SER C N 1
ATOM 5384 C CA . SER C 1 194 ? 0.569 46.804 6.261 1.00 30.11 253 SER C CA 1
ATOM 5385 C C . SER C 1 194 ? 1.915 47.424 5.879 1.00 29.76 253 SER C C 1
ATOM 5386 O O . SER C 1 194 ? 2.650 46.897 5.045 1.00 29.15 253 SER C O 1
ATOM 5389 N N . HIS C 1 195 ? 2.214 48.553 6.501 1.00 29.48 254 HIS C N 1
ATOM 5390 C CA . HIS C 1 195 ? 3.433 49.311 6.183 1.00 29.32 254 HIS C CA 1
ATOM 5391 C C . HIS C 1 195 ? 4.659 48.500 6.511 1.00 29.26 254 HIS C C 1
ATOM 5392 O O . HIS C 1 195 ? 5.657 48.558 5.789 1.00 29.07 254 HIS C O 1
ATOM 5399 N N . ARG C 1 196 ? 4.569 47.700 7.569 1.00 29.26 255 ARG C N 1
ATOM 5400 C CA . ARG C 1 196 ? 5.725 46.956 8.020 1.00 30.24 255 ARG C CA 1
ATOM 5401 C C . ARG C 1 196 ? 6.012 45.783 7.084 1.00 29.34 255 ARG C C 1
ATOM 5402 O O . ARG C 1 196 ? 7.145 45.384 6.916 1.00 27.25 255 ARG C O 1
ATOM 5410 N N . ILE C 1 197 ? 4.957 45.211 6.523 1.00 29.12 256 ILE C N 1
ATOM 5411 C CA . ILE C 1 197 ? 5.091 44.149 5.505 1.00 29.57 256 ILE C CA 1
ATOM 5412 C C . ILE C 1 197 ? 5.516 44.749 4.141 1.00 29.33 256 ILE C C 1
ATOM 5413 O O . ILE C 1 197 ? 6.219 44.110 3.352 1.00 27.70 256 ILE C O 1
ATOM 5418 N N . THR C 1 198 ? 5.082 45.993 3.898 1.00 29.05 257 THR C N 1
ATOM 5419 C CA . THR C 1 198 ? 5.594 46.775 2.750 1.00 29.28 257 THR C CA 1
ATOM 5420 C C . THR C 1 198 ? 7.099 46.999 2.837 1.00 29.42 257 THR C C 1
ATOM 5421 O O . THR C 1 198 ? 7.796 46.726 1.865 1.00 29.97 257 THR C O 1
ATOM 5425 N N . GLU C 1 199 ? 7.606 47.404 4.008 1.00 29.58 258 GLU C N 1
ATOM 5426 C CA . GLU C 1 199 ? 9.052 47.385 4.249 1.00 29.50 258 GLU C CA 1
ATOM 5427 C C . GLU C 1 199 ? 9.694 46.053 3.878 1.00 30.01 258 GLU C C 1
ATOM 5428 O O . GLU C 1 199 ? 10.796 46.031 3.245 1.00 30.14 258 GLU C O 1
ATOM 5434 N N . GLY C 1 200 ? 9.078 44.941 4.324 1.00 29.87 259 GLY C N 1
ATOM 5435 C CA . GLY C 1 200 ? 9.665 43.623 4.030 1.00 30.21 259 GLY C CA 1
ATOM 5436 C C . GLY C 1 200 ? 9.753 43.297 2.537 1.00 31.44 259 GLY C C 1
ATOM 5437 O O . GLY C 1 200 ? 10.744 42.690 2.055 1.00 31.47 259 GLY C O 1
ATOM 5438 N N . ALA C 1 201 ? 8.678 43.633 1.814 1.00 31.12 260 ALA C N 1
ATOM 5439 C CA . ALA C 1 201 ? 8.593 43.446 0.382 1.00 31.66 260 ALA C CA 1
ATOM 5440 C C . ALA C 1 201 ? 9.563 44.396 -0.402 1.00 31.98 260 ALA C C 1
ATOM 5441 O O . ALA C 1 201 ? 10.135 43.991 -1.403 1.00 32.51 260 ALA C O 1
ATOM 5443 N N . MET C 1 202 ? 9.708 45.640 0.034 1.00 31.72 261 MET C N 1
ATOM 5444 C CA . MET C 1 202 ? 10.835 46.492 -0.408 1.00 32.46 261 MET C CA 1
ATOM 5445 C C . MET C 1 202 ? 12.233 45.869 -0.167 1.00 33.43 261 MET C C 1
ATOM 5446 O O . MET C 1 202 ? 13.135 46.012 -1.036 1.00 32.35 261 MET C O 1
ATOM 5451 N N . GLN C 1 203 ? 12.416 45.210 1.002 1.00 33.70 262 GLN C N 1
ATOM 5452 C CA . GLN C 1 203 ? 13.698 44.553 1.310 1.00 33.99 262 GLN C CA 1
ATOM 5453 C C . GLN C 1 203 ? 13.943 43.332 0.382 1.00 34.99 262 GLN C C 1
ATOM 5454 O O . GLN C 1 203 ? 15.096 43.015 0.017 1.00 34.63 262 GLN C O 1
ATOM 5460 N N . ALA C 1 204 ? 12.858 42.615 0.084 1.00 35.13 263 ALA C N 1
ATOM 5461 C CA . ALA C 1 204 ? 12.896 41.467 -0.825 1.00 35.34 263 ALA C CA 1
ATOM 5462 C C . ALA C 1 204 ? 13.288 41.870 -2.224 1.00 36.09 263 ALA C C 1
ATOM 5463 O O . ALA C 1 204 ? 14.051 41.185 -2.878 1.00 36.12 263 ALA C O 1
ATOM 5465 N N . LEU C 1 205 ? 12.732 42.969 -2.715 1.00 37.16 264 LEU C N 1
ATOM 5466 C CA . LEU C 1 205 ? 13.008 43.389 -4.082 1.00 38.40 264 LEU C CA 1
ATOM 5467 C C . LEU C 1 205 ? 14.515 43.535 -4.275 1.00 39.58 264 LEU C C 1
ATOM 5468 O O . LEU C 1 205 ? 15.124 42.960 -5.206 1.00 39.31 264 LEU C O 1
ATOM 5473 N N . ASN C 1 206 ? 15.166 44.288 -3.404 1.00 40.79 265 ASN C N 1
ATOM 5474 C CA . ASN C 1 206 ? 16.584 44.465 -3.685 1.00 42.29 265 ASN C CA 1
ATOM 5475 C C . ASN C 1 206 ? 17.513 43.379 -3.142 1.00 42.39 265 ASN C C 1
ATOM 5476 O O . ASN C 1 206 ? 18.690 43.325 -3.491 1.00 42.60 265 ASN C O 1
ATOM 5481 N N . VAL C 1 207 ? 16.964 42.460 -2.347 1.00 41.98 266 VAL C N 1
ATOM 5482 C CA . VAL C 1 207 ? 17.629 41.206 -2.133 1.00 41.46 266 VAL C CA 1
ATOM 5483 C C . VAL C 1 207 ? 17.627 40.437 -3.457 1.00 42.03 266 VAL C C 1
ATOM 5484 O O . VAL C 1 207 ? 18.610 39.759 -3.825 1.00 42.64 266 VAL C O 1
ATOM 5488 N N . LEU C 1 208 ? 16.528 40.535 -4.181 1.00 41.70 267 LEU C N 1
ATOM 5489 C CA . LEU C 1 208 ? 16.383 39.731 -5.382 1.00 41.79 267 LEU C CA 1
ATOM 5490 C C . LEU C 1 208 ? 16.891 40.469 -6.622 1.00 42.34 267 LEU C C 1
ATOM 5491 O O . LEU C 1 208 ? 17.008 39.876 -7.701 1.00 42.93 267 LEU C O 1
ATOM 5496 N N . GLY C 1 209 ? 17.180 41.758 -6.468 1.00 42.15 268 GLY C N 1
ATOM 5497 C CA . GLY C 1 209 ? 17.737 42.520 -7.561 1.00 41.98 268 GLY C CA 1
ATOM 5498 C C . GLY C 1 209 ? 16.633 43.038 -8.430 1.00 42.05 268 GLY C C 1
ATOM 5499 O O . GLY C 1 209 ? 16.891 43.469 -9.550 1.00 42.27 268 GLY C O 1
ATOM 5500 N N . LEU C 1 210 ? 15.401 43.018 -7.915 1.00 41.91 269 LEU C N 1
ATOM 5501 C CA . LEU C 1 210 ? 14.218 43.492 -8.665 1.00 40.95 269 LEU C CA 1
ATOM 5502 C C . LEU C 1 210 ? 13.894 44.951 -8.434 1.00 40.91 269 LEU C C 1
ATOM 5503 O O . LEU C 1 210 ? 14.271 45.503 -7.433 1.00 40.76 269 LEU C O 1
ATOM 5508 N N . ARG C 1 211 ? 13.137 45.570 -9.344 1.00 41.57 270 ARG C N 1
ATOM 5509 C CA . ARG C 1 211 ? 12.905 47.017 -9.273 1.00 40.90 270 ARG C CA 1
ATOM 5510 C C . ARG C 1 211 ? 11.444 47.359 -8.924 1.00 40.80 270 ARG C C 1
ATOM 5511 O O . ARG C 1 211 ? 10.496 47.015 -9.639 1.00 39.72 270 ARG C O 1
ATOM 5519 N N . TYR C 1 212 ? 11.282 48.048 -7.801 1.00 40.44 271 TYR C N 1
ATOM 5520 C CA . TYR C 1 212 ? 9.994 48.549 -7.427 1.00 40.51 271 TYR C CA 1
ATOM 5521 C C . TYR C 1 212 ? 9.614 49.455 -8.572 1.00 40.69 271 TYR C C 1
ATOM 5522 O O . TYR C 1 212 ? 10.439 50.242 -8.994 1.00 40.72 271 TYR C O 1
ATOM 5531 N N . GLY C 1 213 ? 8.378 49.371 -9.047 1.00 40.76 272 GLY C N 1
ATOM 5532 C CA . GLY C 1 213 ? 8.016 49.994 -10.323 1.00 41.13 272 GLY C CA 1
ATOM 5533 C C . GLY C 1 213 ? 7.878 48.984 -11.445 1.00 41.28 272 GLY C C 1
ATOM 5534 O O . GLY C 1 213 ? 6.951 48.183 -11.435 1.00 41.87 272 GLY C O 1
ATOM 5535 N N . PRO C 1 214 ? 8.837 49.001 -12.386 1.00 41.39 273 PRO C N 1
ATOM 5536 C CA . PRO C 1 214 ? 8.929 48.200 -13.620 1.00 41.07 273 PRO C CA 1
ATOM 5537 C C . PRO C 1 214 ? 8.909 46.680 -13.452 1.00 40.62 273 PRO C C 1
ATOM 5538 O O . PRO C 1 214 ? 8.332 45.989 -14.296 1.00 40.48 273 PRO C O 1
ATOM 5542 N N . ASP C 1 215 ? 9.519 46.158 -12.392 1.00 39.75 274 ASP C N 1
ATOM 5543 C CA . ASP C 1 215 ? 9.448 44.720 -12.090 1.00 38.89 274 ASP C CA 1
ATOM 5544 C C . ASP C 1 215 ? 8.283 44.334 -11.144 1.00 38.31 274 ASP C C 1
ATOM 5545 O O . ASP C 1 215 ? 7.631 43.305 -11.353 1.00 37.37 274 ASP C O 1
ATOM 5550 N N . VAL C 1 216 ? 8.046 45.135 -10.085 1.00 37.14 275 VAL C N 1
ATOM 5551 C CA . VAL C 1 216 ? 6.927 44.844 -9.170 1.00 35.66 275 VAL C CA 1
ATOM 5552 C C . VAL C 1 216 ? 6.218 46.074 -8.651 1.00 34.91 275 VAL C C 1
ATOM 5553 O O . VAL C 1 216 ? 6.838 46.938 -8.068 1.00 35.49 275 VAL C O 1
ATOM 5557 N N . GLU C 1 217 ? 4.926 46.197 -8.880 1.00 34.38 276 GLU C N 1
ATOM 5558 C CA . GLU C 1 217 ? 4.192 47.296 -8.278 1.00 34.50 276 GLU C CA 1
ATOM 5559 C C . GLU C 1 217 ? 3.576 46.864 -6.901 1.00 34.22 276 GLU C C 1
ATOM 5560 O O . GLU C 1 217 ? 3.356 45.664 -6.675 1.00 33.56 276 GLU C O 1
ATOM 5566 N N . ILE C 1 218 ? 3.300 47.842 -6.022 1.00 33.26 277 ILE C N 1
ATOM 5567 C CA . ILE C 1 218 ? 2.817 47.541 -4.666 1.00 32.51 277 ILE C CA 1
ATOM 5568 C C . ILE C 1 218 ? 1.624 48.443 -4.225 1.00 32.34 277 ILE C C 1
ATOM 5569 O O . ILE C 1 218 ? 1.645 49.662 -4.414 1.00 32.09 277 ILE C O 1
ATOM 5574 N N . VAL C 1 219 ? 0.589 47.830 -3.652 1.00 31.62 278 VAL C N 1
ATOM 5575 C CA . VAL C 1 219 ? -0.446 48.579 -2.945 1.00 31.67 278 VAL C CA 1
ATOM 5576 C C . VAL C 1 219 ? -0.458 48.109 -1.488 1.00 32.06 278 VAL C C 1
ATOM 5577 O O . VAL C 1 219 ? -0.394 46.912 -1.195 1.00 31.76 278 VAL C O 1
ATOM 5581 N N . SER C 1 220 ? -0.483 49.068 -0.575 1.00 32.12 279 SER C N 1
ATOM 5582 C CA . SER C 1 220 ? -0.244 48.737 0.816 1.00 32.75 279 SER C CA 1
ATOM 5583 C C . SER C 1 220 ? -1.377 49.255 1.667 1.00 32.68 279 SER C C 1
ATOM 5584 O O . SER C 1 220 ? -2.072 50.176 1.262 1.00 33.60 279 SER C O 1
ATOM 5587 N N . PHE C 1 221 ? -1.585 48.657 2.831 1.00 32.20 280 PHE C N 1
ATOM 5588 C CA . PHE C 1 221 ? -2.371 49.328 3.854 1.00 31.91 280 PHE C CA 1
ATOM 5589 C C . PHE C 1 221 ? -1.480 50.345 4.623 1.00 31.34 280 PHE C C 1
ATOM 5590 O O . PHE C 1 221 ? -0.279 50.172 4.746 1.00 30.56 280 PHE C O 1
ATOM 5598 N N . ASP C 1 222 ? -2.088 51.374 5.187 1.00 31.43 281 ASP C N 1
ATOM 5599 C CA . ASP C 1 222 ? -1.396 52.318 6.066 1.00 31.49 281 ASP C CA 1
ATOM 5600 C C . ASP C 1 222 ? -0.723 53.406 5.263 1.00 32.35 281 ASP C C 1
ATOM 5601 O O . ASP C 1 222 ? 0.191 53.160 4.451 1.00 33.53 281 ASP C O 1
ATOM 5606 N N . ASN C 1 223 ? -1.159 54.619 5.504 1.00 32.15 282 ASN C N 1
ATOM 5607 C CA . ASN C 1 223 ? -0.709 55.759 4.732 1.00 33.00 282 ASN C CA 1
ATOM 5608 C C . ASN C 1 223 ? 0.483 56.472 5.421 1.00 32.69 282 ASN C C 1
ATOM 5609 O O . ASN C 1 223 ? 0.277 57.403 6.217 1.00 32.89 282 ASN C O 1
ATOM 5614 N N . LEU C 1 224 ? 1.704 55.997 5.141 1.00 31.91 283 LEU C N 1
ATOM 5615 C CA . LEU C 1 224 ? 2.949 56.638 5.582 1.00 31.19 283 LEU C CA 1
ATOM 5616 C C . LEU C 1 224 ? 3.469 57.594 4.532 1.00 30.32 283 LEU C C 1
ATOM 5617 O O . LEU C 1 224 ? 3.428 57.313 3.347 1.00 31.01 283 LEU C O 1
ATOM 5622 N N . PRO C 1 225 ? 3.946 58.747 4.960 1.00 30.26 284 PRO C N 1
ATOM 5623 C CA . PRO C 1 225 ? 4.591 59.733 4.056 1.00 29.65 284 PRO C CA 1
ATOM 5624 C C . PRO C 1 225 ? 5.655 59.188 3.130 1.00 29.76 284 PRO C C 1
ATOM 5625 O O . PRO C 1 225 ? 5.790 59.604 1.958 1.00 30.55 284 PRO C O 1
ATOM 5629 N N . TRP C 1 226 ? 6.457 58.247 3.596 1.00 30.04 285 TRP C N 1
ATOM 5630 C CA . TRP C 1 226 ? 7.598 57.898 2.769 1.00 30.09 285 TRP C CA 1
ATOM 5631 C C . TRP C 1 226 ? 7.170 57.162 1.506 1.00 30.24 285 TRP C C 1
ATOM 5632 O O . TRP C 1 226 ? 7.910 57.195 0.488 1.00 29.38 285 TRP C O 1
ATOM 5643 N N . MET C 1 227 ? 5.992 56.543 1.585 1.00 30.48 286 MET C N 1
ATOM 5644 C CA . MET C 1 227 ? 5.359 55.881 0.431 1.00 32.06 286 MET C CA 1
ATOM 5645 C C . MET C 1 227 ? 5.104 56.809 -0.728 1.00 32.96 286 MET C C 1
ATOM 5646 O O . MET C 1 227 ? 5.131 56.377 -1.897 1.00 33.79 286 MET C O 1
ATOM 5651 N N . ALA C 1 228 ? 4.876 58.078 -0.428 1.00 33.70 287 ALA C N 1
ATOM 5652 C CA . ALA C 1 228 ? 4.726 59.068 -1.493 1.00 35.81 287 ALA C CA 1
ATOM 5653 C C . ALA C 1 228 ? 6.038 59.478 -2.142 1.00 36.66 287 ALA C C 1
ATOM 5654 O O . ALA C 1 228 ? 6.003 60.213 -3.100 1.00 38.03 287 ALA C O 1
ATOM 5656 N N . PHE C 1 229 ? 7.184 58.989 -1.653 1.00 37.16 288 PHE C N 1
ATOM 5657 C CA . PHE C 1 229 ? 8.448 59.473 -2.149 1.00 38.01 288 PHE C CA 1
ATOM 5658 C C . PHE C 1 229 ? 8.958 58.600 -3.200 1.00 38.69 288 PHE C C 1
ATOM 5659 O O . PHE C 1 229 ? 9.962 58.938 -3.796 1.00 39.39 288 PHE C O 1
ATOM 5667 N N . LEU C 1 230 ? 8.311 57.462 -3.382 1.00 39.92 289 LEU C N 1
ATOM 5668 C CA . LEU C 1 230 ? 8.741 56.441 -4.321 1.00 40.49 289 LEU C CA 1
ATOM 5669 C C . LEU C 1 230 ? 8.296 56.823 -5.714 1.00 40.58 289 LEU C C 1
ATOM 5670 O O . LEU C 1 230 ? 7.458 57.659 -5.874 1.00 40.55 289 LEU C O 1
ATOM 5675 N N . ASP C 1 231 ? 8.848 56.175 -6.720 1.00 41.68 290 ASP C N 1
ATOM 5676 C CA . ASP C 1 231 ? 8.445 56.401 -8.104 1.00 42.25 290 ASP C CA 1
ATOM 5677 C C . ASP C 1 231 ? 8.116 55.061 -8.713 1.00 42.06 290 ASP C C 1
ATOM 5678 O O . ASP C 1 231 ? 9.001 54.228 -8.955 1.00 43.06 290 ASP C O 1
ATOM 5683 N N . PRO C 1 232 ? 6.841 54.809 -8.948 1.00 41.35 291 PRO C N 1
ATOM 5684 C CA . PRO C 1 232 ? 5.768 55.734 -8.672 1.00 40.93 291 PRO C CA 1
ATOM 5685 C C . PRO C 1 232 ? 5.404 55.750 -7.158 1.00 40.52 291 PRO C C 1
ATOM 5686 O O . PRO C 1 232 ? 5.818 54.860 -6.381 1.00 40.29 291 PRO C O 1
ATOM 5690 N N . PRO C 1 233 ? 4.656 56.772 -6.735 1.00 39.49 292 PRO C N 1
ATOM 5691 C CA . PRO C 1 233 ? 4.158 56.752 -5.364 1.00 39.28 292 PRO C CA 1
ATOM 5692 C C . PRO C 1 233 ? 3.378 55.480 -5.074 1.00 39.23 292 PRO C C 1
ATOM 5693 O O . PRO C 1 233 ? 2.561 55.048 -5.896 1.00 39.71 292 PRO C O 1
ATOM 5697 N N . LEU C 1 234 ? 3.618 54.903 -3.892 1.00 37.77 293 LEU C N 1
ATOM 5698 C CA . LEU C 1 234 ? 2.957 53.711 -3.524 1.00 36.97 293 LEU C CA 1
ATOM 5699 C C . LEU C 1 234 ? 1.515 54.034 -3.154 1.00 36.39 293 LEU C C 1
ATOM 5700 O O . LEU C 1 234 ? 1.251 54.784 -2.223 1.00 36.70 293 LEU C O 1
ATOM 5705 N N . PRO C 1 235 ? 0.555 53.468 -3.887 1.00 35.96 294 PRO C N 1
ATOM 5706 C CA . PRO C 1 235 ? -0.850 53.736 -3.463 1.00 34.88 294 PRO C CA 1
ATOM 5707 C C . PRO C 1 235 ? -1.184 52.939 -2.188 1.00 34.58 294 PRO C C 1
ATOM 5708 O O . PRO C 1 235 ? -0.776 51.780 -2.057 1.00 34.33 294 PRO C O 1
ATOM 5712 N N . VAL C 1 236 ? -1.990 53.514 -1.310 1.00 33.84 295 VAL C N 1
ATOM 5713 C CA . VAL C 1 236 ? -2.210 52.935 -0.007 1.00 33.73 295 VAL C CA 1
ATOM 5714 C C . VAL C 1 236 ? -3.639 53.020 0.440 1.00 32.85 295 VAL C C 1
ATOM 5715 O O . VAL C 1 236 ? -4.342 53.981 0.137 1.00 32.15 295 VAL C O 1
ATOM 5719 N N . VAL C 1 237 ? -4.049 52.033 1.230 1.00 32.09 296 VAL C N 1
ATOM 5720 C CA . VAL C 1 237 ? -5.344 52.137 1.878 1.00 31.45 296 VAL C CA 1
ATOM 5721 C C . VAL C 1 237 ? -5.134 52.704 3.259 1.00 31.04 296 VAL C C 1
ATOM 5722 O O . VAL C 1 237 ? -4.495 52.115 4.124 1.00 31.16 296 VAL C O 1
ATOM 5726 N N . GLU C 1 238 ? -5.653 53.906 3.439 1.00 30.61 297 GLU C N 1
ATOM 5727 C CA . GLU C 1 238 ? -5.475 54.638 4.701 1.00 30.31 297 GLU C CA 1
ATOM 5728 C C . GLU C 1 238 ? -6.496 54.137 5.657 1.00 29.61 297 GLU C C 1
ATOM 5729 O O . GLU C 1 238 ? -7.673 53.954 5.306 1.00 29.71 297 GLU C O 1
ATOM 5735 N N . GLN C 1 239 ? -6.035 53.862 6.859 1.00 28.91 298 GLN C N 1
ATOM 5736 C CA . GLN C 1 239 ? -6.908 53.471 7.954 1.00 29.11 298 GLN C CA 1
ATOM 5737 C C . GLN C 1 239 ? -7.173 54.664 8.810 1.00 28.50 298 GLN C C 1
ATOM 5738 O O . GLN C 1 239 ? -6.286 55.451 9.013 1.00 27.66 298 GLN C O 1
ATOM 5744 N N . PRO C 1 240 ? -8.395 54.766 9.352 1.00 28.44 299 PRO C N 1
ATOM 5745 C CA . PRO C 1 240 ? -8.740 55.904 10.251 1.00 28.65 299 PRO C CA 1
ATOM 5746 C C . PRO C 1 240 ? -8.250 55.605 11.659 1.00 28.12 299 PRO C C 1
ATOM 5747 O O . PRO C 1 240 ? -9.032 55.410 12.581 1.00 27.24 299 PRO C O 1
ATOM 5751 N N . THR C 1 241 ? -6.935 55.586 11.806 1.00 28.64 300 THR C N 1
ATOM 5752 C CA . THR C 1 241 ? -6.343 55.200 13.095 1.00 29.53 300 THR C CA 1
ATOM 5753 C C . THR C 1 241 ? -6.849 56.034 14.282 1.00 29.85 300 THR C C 1
ATOM 5754 O O . THR C 1 241 ? -7.230 55.483 15.329 1.00 30.17 300 THR C O 1
ATOM 5758 N N . ARG C 1 242 ? -6.855 57.349 14.167 1.00 29.42 301 ARG C N 1
ATOM 5759 C CA . ARG C 1 242 ? -7.213 58.098 15.358 1.00 31.07 301 ARG C CA 1
ATOM 5760 C C . ARG C 1 242 ? -8.676 57.875 15.753 1.00 30.76 301 ARG C C 1
ATOM 5761 O O . ARG C 1 242 ? -9.022 57.782 16.931 1.00 30.13 301 ARG C O 1
ATOM 5769 N N . ARG C 1 243 ? -9.522 57.821 14.736 1.00 29.82 302 ARG C N 1
ATOM 5770 C CA . ARG C 1 243 ? -10.900 57.590 14.909 1.00 30.47 302 ARG C CA 1
ATOM 5771 C C . ARG C 1 243 ? -11.155 56.173 15.488 1.00 29.82 302 ARG C C 1
ATOM 5772 O O . ARG C 1 243 ? -12.040 55.968 16.265 1.00 29.44 302 ARG C O 1
ATOM 5780 N N . ILE C 1 244 ? -10.376 55.190 15.079 1.00 29.71 303 ILE C N 1
ATOM 5781 C CA . ILE C 1 244 ? -10.478 53.905 15.711 1.00 29.10 303 ILE C CA 1
ATOM 5782 C C . ILE C 1 244 ? -10.281 54.095 17.205 1.00 29.60 303 ILE C C 1
ATOM 5783 O O . ILE C 1 244 ? -11.126 53.635 17.992 1.00 30.46 303 ILE C O 1
ATOM 5788 N N . GLY C 1 245 ? -9.203 54.781 17.599 1.00 28.52 304 GLY C N 1
ATOM 5789 C CA . GLY C 1 245 ? -8.957 55.064 19.009 1.00 28.44 304 GLY C CA 1
ATOM 5790 C C . GLY C 1 245 ? -10.068 55.845 19.727 1.00 28.29 304 GLY C C 1
ATOM 5791 O O . GLY C 1 245 ? -10.493 55.495 20.780 1.00 27.69 304 GLY C O 1
ATOM 5792 N N . GLN C 1 246 ? -10.509 56.936 19.127 1.00 28.65 305 GLN C N 1
ATOM 5793 C CA . GLN C 1 246 ? -11.558 57.795 19.667 1.00 29.73 305 GLN C CA 1
ATOM 5794 C C . GLN C 1 246 ? -12.909 57.043 19.862 1.00 29.62 305 GLN C C 1
ATOM 5795 O O . GLN C 1 246 ? -13.504 57.076 20.931 1.00 29.23 305 GLN C O 1
ATOM 5801 N N . GLU C 1 247 ? -13.318 56.284 18.848 1.00 28.82 306 GLU C N 1
ATOM 5802 C CA . GLU C 1 247 ? -14.548 55.506 18.931 1.00 29.59 306 GLU C CA 1
ATOM 5803 C C . GLU C 1 247 ? -14.496 54.353 19.930 1.00 29.29 306 GLU C C 1
ATOM 5804 O O . GLU C 1 247 ? -15.498 54.067 20.599 1.00 28.64 306 GLU C O 1
ATOM 5810 N N . ALA C 1 248 ? -13.337 53.681 20.041 1.00 28.65 307 ALA C N 1
ATOM 5811 C CA . ALA C 1 248 ? -13.221 52.599 21.063 1.00 27.23 307 ALA C CA 1
ATOM 5812 C C . ALA C 1 248 ? -13.414 53.192 22.436 1.00 25.48 307 ALA C C 1
ATOM 5813 O O . ALA C 1 248 ? -14.128 52.642 23.248 1.00 24.45 307 ALA C O 1
ATOM 5815 N N . MET C 1 249 ? -12.750 54.305 22.671 1.00 25.87 308 MET C N 1
ATOM 5816 C CA . MET C 1 249 ? -12.889 55.065 23.941 1.00 26.74 308 MET C CA 1
ATOM 5817 C C . MET C 1 249 ? -14.308 55.587 24.151 1.00 27.06 308 MET C C 1
ATOM 5818 O O . MET C 1 249 ? -14.843 55.477 25.244 1.00 27.33 308 MET C O 1
ATOM 5823 N N . ARG C 1 250 ? -14.944 56.100 23.097 1.00 28.32 309 ARG C N 1
ATOM 5824 C CA . ARG C 1 250 ? -16.379 56.458 23.209 1.00 28.93 309 ARG C CA 1
ATOM 5825 C C . ARG C 1 250 ? -17.253 55.218 23.547 1.00 29.22 309 ARG C C 1
ATOM 5826 O O . ARG C 1 250 ? -18.098 55.261 24.437 1.00 29.54 309 ARG C O 1
ATOM 5834 N N . MET C 1 251 ? -17.045 54.117 22.829 1.00 28.10 310 MET C N 1
ATOM 5835 C CA . MET C 1 251 ? -17.784 52.897 23.130 1.00 28.40 310 MET C CA 1
ATOM 5836 C C . MET C 1 251 ? -17.498 52.431 24.575 1.00 28.72 310 MET C C 1
ATOM 5837 O O . MET C 1 251 ? -18.403 52.021 25.285 1.00 27.89 310 MET C O 1
ATOM 5842 N N . LEU C 1 252 ? -16.226 52.519 25.014 1.00 29.03 311 LEU C N 1
ATOM 5843 C CA . LEU C 1 252 ? -15.934 52.049 26.380 1.00 29.47 311 LEU C CA 1
ATOM 5844 C C . LEU C 1 252 ? -16.637 52.913 27.431 1.00 29.70 311 LEU C C 1
ATOM 5845 O O . LEU C 1 252 ? -17.061 52.435 28.465 1.00 30.20 311 LEU C O 1
ATOM 5850 N N . ILE C 1 253 ? -16.711 54.210 27.166 1.00 30.13 312 ILE C N 1
ATOM 5851 C CA . ILE C 1 253 ? -17.197 55.135 28.143 1.00 30.77 312 ILE C CA 1
ATOM 5852 C C . ILE C 1 253 ? -18.703 54.948 28.343 1.00 31.41 312 ILE C C 1
ATOM 5853 O O . ILE C 1 253 ? -19.173 54.969 29.455 1.00 31.66 312 ILE C O 1
ATOM 5858 N N . HIS C 1 254 ? -19.421 54.722 27.243 1.00 32.22 313 HIS C N 1
ATOM 5859 C CA . HIS C 1 254 ? -20.826 54.341 27.305 1.00 32.47 313 HIS C CA 1
ATOM 5860 C C . HIS C 1 254 ? -20.969 53.103 28.161 1.00 32.15 313 HIS C C 1
ATOM 5861 O O . HIS C 1 254 ? -21.800 53.097 29.058 1.00 32.00 313 HIS C O 1
ATOM 5868 N N . MET C 1 255 ? -20.144 52.076 27.910 1.00 31.90 314 MET C N 1
ATOM 5869 C CA . MET C 1 255 ? -20.262 50.787 28.663 1.00 31.54 314 MET C CA 1
ATOM 5870 C C . MET C 1 255 ? -20.042 50.970 30.162 1.00 31.93 314 MET C C 1
ATOM 5871 O O . MET C 1 255 ? -20.771 50.404 30.981 1.00 31.94 314 MET C O 1
ATOM 5876 N N . ILE C 1 256 ? -19.050 51.787 30.512 1.00 32.13 315 ILE C N 1
ATOM 5877 C CA . ILE C 1 256 ? -18.733 52.112 31.895 1.00 32.14 315 ILE C CA 1
ATOM 5878 C C . ILE C 1 256 ? -19.834 52.942 32.595 1.00 33.89 315 ILE C C 1
ATOM 5879 O O . ILE C 1 256 ? -20.194 52.657 33.742 1.00 32.57 315 ILE C O 1
ATOM 5884 N N . GLU C 1 257 ? -20.344 53.978 31.905 1.00 34.67 316 GLU C N 1
ATOM 5885 C CA . GLU C 1 257 ? -21.294 54.883 32.570 1.00 36.46 316 GLU C CA 1
ATOM 5886 C C . GLU C 1 257 ? -22.731 54.403 32.383 1.00 37.03 316 GLU C C 1
ATOM 5887 O O . GLU C 1 257 ? -23.677 55.062 32.823 1.00 37.84 316 GLU C O 1
ATOM 5893 N N . GLY C 1 258 ? -22.878 53.250 31.738 1.00 37.52 317 GLY C N 1
ATOM 5894 C CA . GLY C 1 258 ? -24.184 52.651 31.491 1.00 38.24 317 GLY C CA 1
ATOM 5895 C C . GLY C 1 258 ? -25.106 53.445 30.598 1.00 38.70 317 GLY C C 1
ATOM 5896 O O . GLY C 1 258 ? -26.323 53.465 30.865 1.00 39.12 317 GLY C O 1
ATOM 5897 N N . THR C 1 259 ? -24.546 54.078 29.555 1.00 38.32 318 THR C N 1
ATOM 5898 C CA . THR C 1 259 ? -25.316 54.879 28.614 1.00 38.66 318 THR C CA 1
ATOM 5899 C C . THR C 1 259 ? -25.331 54.307 27.206 1.00 38.81 318 THR C C 1
ATOM 5900 O O . THR C 1 259 ? -25.878 54.933 26.289 1.00 37.89 318 THR C O 1
ATOM 5904 N N . GLY C 1 260 ? -24.756 53.105 27.061 1.00 38.68 319 GLY C N 1
ATOM 5905 C CA . GLY C 1 260 ? -24.624 52.483 25.753 1.00 39.57 319 GLY C CA 1
ATOM 5906 C C . GLY C 1 260 ? -24.081 51.059 25.807 1.00 40.04 319 GLY C C 1
ATOM 5907 O O . GLY C 1 260 ? -23.658 50.592 26.857 1.00 39.56 319 GLY C O 1
ATOM 5908 N N . ASN C 1 261 ? -24.134 50.358 24.678 1.00 40.47 320 ASN C N 1
ATOM 5909 C CA . ASN C 1 261 ? -23.764 48.949 24.608 1.00 41.14 320 ASN C CA 1
ATOM 5910 C C . ASN C 1 261 ? -22.501 48.700 23.781 1.00 40.80 320 ASN C C 1
ATOM 5911 O O . ASN C 1 261 ? -22.158 49.472 22.909 1.00 39.62 320 ASN C O 1
ATOM 5916 N N . ALA C 1 262 ? -21.856 47.572 24.037 1.00 40.44 321 ALA C N 1
ATOM 5917 C CA . ALA C 1 262 ? -20.797 47.103 23.188 1.00 40.50 321 ALA C CA 1
ATOM 5918 C C . ALA C 1 262 ? -21.412 46.745 21.858 1.00 40.20 321 ALA C C 1
ATOM 5919 O O . ALA C 1 262 ? -22.494 46.196 21.810 1.00 40.20 321 ALA C O 1
ATOM 5921 N N . THR C 1 263 ? -20.692 47.043 20.787 1.00 39.75 322 THR C N 1
ATOM 5922 C CA . THR C 1 263 ? -21.023 46.562 19.464 1.00 39.19 322 THR C CA 1
ATOM 5923 C C . THR C 1 263 ? -19.752 46.328 18.625 1.00 38.91 322 THR C C 1
ATOM 5924 O O . THR C 1 263 ? -18.649 46.652 19.065 1.00 37.63 322 THR C O 1
ATOM 5928 N N . GLU C 1 264 ? -19.912 45.729 17.436 1.00 38.54 323 GLU C N 1
ATOM 5929 C CA . GLU C 1 264 ? -18.877 45.768 16.405 1.00 37.93 323 GLU C CA 1
ATOM 5930 C C . GLU C 1 264 ? -19.129 46.951 15.467 1.00 37.27 323 GLU C C 1
ATOM 5931 O O . GLU C 1 264 ? -20.168 47.059 14.895 1.00 37.50 323 GLU C O 1
ATOM 5937 N N . MET C 1 265 ? -18.146 47.826 15.345 1.00 36.90 324 MET C N 1
ATOM 5938 C CA . MET C 1 265 ? -18.180 49.012 14.558 1.00 35.97 324 MET C CA 1
ATOM 5939 C C . MET C 1 265 ? -17.122 48.809 13.501 1.00 35.67 324 MET C C 1
ATOM 5940 O O . MET C 1 265 ? -15.964 48.556 13.823 1.00 35.29 324 MET C O 1
ATOM 5945 N N . ARG C 1 266 ? -17.511 48.952 12.239 1.00 35.56 325 ARG C N 1
ATOM 5946 C CA . ARG C 1 266 ? -16.573 48.958 11.139 1.00 35.33 325 ARG C CA 1
ATOM 5947 C C . ARG C 1 266 ? -16.375 50.387 10.646 1.00 35.20 325 ARG C C 1
ATOM 5948 O O . ARG C 1 266 ? -17.343 51.048 10.323 1.00 36.63 325 ARG C O 1
ATOM 5956 N N . LEU C 1 267 ? -15.132 50.834 10.513 1.00 34.96 326 LEU C N 1
ATOM 5957 C CA . LEU C 1 267 ? -14.866 52.201 10.081 1.00 34.50 326 LEU C CA 1
ATOM 5958 C C . LEU C 1 267 ? -14.281 52.231 8.677 1.00 35.22 326 LEU C C 1
ATOM 5959 O O . LEU C 1 267 ? -13.521 51.338 8.273 1.00 34.53 326 LEU C O 1
ATOM 5964 N N . GLN C 1 268 ? -14.684 53.260 7.947 1.00 34.93 327 GLN C N 1
ATOM 5965 C CA . GLN C 1 268 ? -14.314 53.430 6.559 1.00 35.89 327 GLN C CA 1
ATOM 5966 C C . GLN C 1 268 ? -12.801 53.625 6.399 1.00 35.30 327 GLN C C 1
ATOM 5967 O O . GLN C 1 268 ? -12.166 54.349 7.144 1.00 35.09 327 GLN C O 1
ATOM 5973 N N . THR C 1 269 ? -12.230 52.906 5.452 1.00 34.92 328 THR C N 1
ATOM 5974 C CA . THR C 1 269 ? -10.893 53.240 4.993 1.00 35.70 328 THR C CA 1
ATOM 5975 C C . THR C 1 269 ? -10.997 54.075 3.739 1.00 36.27 328 THR C C 1
ATOM 5976 O O . THR C 1 269 ? -12.070 54.178 3.169 1.00 36.48 328 THR C O 1
ATOM 5980 N N . ARG C 1 270 ? -9.893 54.702 3.334 1.00 36.91 329 ARG C N 1
ATOM 5981 C CA . ARG C 1 270 ? -9.885 55.422 2.093 1.00 37.26 329 ARG C CA 1
ATOM 5982 C C . ARG C 1 270 ? -8.658 55.115 1.257 1.00 37.44 329 ARG C C 1
ATOM 5983 O O . ARG C 1 270 ? -7.526 55.072 1.768 1.00 37.49 329 ARG C O 1
ATOM 5991 N N . PHE C 1 271 ? -8.892 54.905 -0.038 1.00 36.98 330 PHE C N 1
ATOM 5992 C CA . PHE C 1 271 ? -7.833 54.556 -0.951 1.00 37.14 330 PHE C CA 1
ATOM 5993 C C . PHE C 1 271 ? -7.123 55.852 -1.383 1.00 37.69 330 PHE C C 1
ATOM 5994 O O . PHE C 1 271 ? -7.783 56.797 -1.794 1.00 38.10 330 PHE C O 1
ATOM 6002 N N . VAL C 1 272 ? -5.806 55.902 -1.250 1.00 37.67 331 VAL C N 1
ATOM 6003 C CA . VAL C 1 272 ? -5.030 57.063 -1.646 1.00 39.15 331 VAL C CA 1
ATOM 6004 C C . VAL C 1 272 ? -4.053 56.705 -2.763 1.00 40.62 331 VAL C C 1
ATOM 6005 O O . VAL C 1 272 ? -3.134 55.927 -2.558 1.00 40.89 331 VAL C O 1
ATOM 6009 N N . THR C 1 273 ? -4.238 57.281 -3.946 1.00 42.20 332 THR C N 1
ATOM 6010 C CA . THR C 1 273 ? -3.329 57.036 -5.070 1.00 44.03 332 THR C CA 1
ATOM 6011 C C . THR C 1 273 ? -2.208 58.086 -5.216 1.00 45.57 332 THR C C 1
ATOM 6012 O O . THR C 1 273 ? -1.177 57.795 -5.804 1.00 46.56 332 THR C O 1
ATOM 6016 N N . HIS C 1 274 ? -2.410 59.304 -4.713 1.00 46.59 333 HIS C N 1
ATOM 6017 C CA . HIS C 1 274 ? -1.306 60.292 -4.677 1.00 47.96 333 HIS C CA 1
ATOM 6018 C C . HIS C 1 274 ? -1.075 60.945 -6.047 1.00 48.59 333 HIS C C 1
ATOM 6019 O O . HIS C 1 274 ? -2.006 61.269 -6.814 1.00 49.82 333 HIS C O 1
ATOM 6026 N N . ARG D 1 7 ? 5.398 54.808 46.431 1.00 43.41 66 ARG D N 1
ATOM 6027 C CA . ARG D 1 7 ? 4.423 54.140 47.329 1.00 43.56 66 ARG D CA 1
ATOM 6028 C C . ARG D 1 7 ? 3.075 53.886 46.660 1.00 42.25 66 ARG D C 1
ATOM 6029 O O . ARG D 1 7 ? 2.371 52.975 47.047 1.00 42.57 66 ARG D O 1
ATOM 6037 N N . SER D 1 8 ? 2.714 54.667 45.647 1.00 40.85 67 SER D N 1
ATOM 6038 C CA . SER D 1 8 ? 1.598 54.256 44.777 1.00 39.84 67 SER D CA 1
ATOM 6039 C C . SER D 1 8 ? 1.993 53.338 43.601 1.00 38.84 67 SER D C 1
ATOM 6040 O O . SER D 1 8 ? 1.127 52.690 42.986 1.00 38.64 67 SER D O 1
ATOM 6043 N N . ASN D 1 9 ? 3.282 53.294 43.251 1.00 37.41 68 ASN D N 1
ATOM 6044 C CA . ASN D 1 9 ? 3.717 52.447 42.099 1.00 36.78 68 ASN D CA 1
ATOM 6045 C C . ASN D 1 9 ? 3.096 52.841 40.756 1.00 35.57 68 ASN D C 1
ATOM 6046 O O . ASN D 1 9 ? 2.898 52.022 39.881 1.00 34.98 68 ASN D O 1
ATOM 6051 N N . VAL D 1 10 ? 2.783 54.124 40.639 1.00 34.12 69 VAL D N 1
ATOM 6052 C CA . VAL D 1 10 ? 2.303 54.666 39.407 1.00 33.17 69 VAL D CA 1
ATOM 6053 C C . VAL D 1 10 ? 3.206 55.815 39.043 1.00 32.22 69 VAL D C 1
ATOM 6054 O O . VAL D 1 10 ? 3.572 56.638 39.865 1.00 31.14 69 VAL D O 1
ATOM 6058 N N . VAL D 1 11 ? 3.507 55.890 37.777 1.00 31.27 70 VAL D N 1
ATOM 6059 C CA . VAL D 1 11 ? 4.380 56.928 37.322 1.00 30.55 70 VAL D CA 1
ATOM 6060 C C . VAL D 1 11 ? 3.645 57.564 36.133 1.00 30.23 70 VAL D C 1
ATOM 6061 O O . VAL D 1 11 ? 2.929 56.870 35.390 1.00 30.22 70 VAL D O 1
ATOM 6065 N N . GLY D 1 12 ? 3.835 58.859 35.945 1.00 28.68 71 GLY D N 1
ATOM 6066 C CA . GLY D 1 12 ? 3.245 59.518 34.841 1.00 28.50 71 GLY D CA 1
ATOM 6067 C C . GLY D 1 12 ? 4.237 59.700 33.688 1.00 27.91 71 GLY D C 1
ATOM 6068 O O . GLY D 1 12 ? 5.374 60.118 33.895 1.00 27.81 71 GLY D O 1
ATOM 6069 N N . LEU D 1 13 ? 3.812 59.315 32.478 1.00 26.43 72 LEU D N 1
ATOM 6070 C CA . LEU D 1 13 ? 4.603 59.563 31.300 1.00 25.72 72 LEU D CA 1
ATOM 6071 C C . LEU D 1 13 ? 3.853 60.582 30.426 1.00 26.10 72 LEU D C 1
ATOM 6072 O O . LEU D 1 13 ? 2.675 60.424 30.049 1.00 25.08 72 LEU D O 1
ATOM 6077 N N . ILE D 1 14 ? 4.553 61.674 30.195 1.00 26.57 73 ILE D N 1
ATOM 6078 C CA . ILE D 1 14 ? 4.031 62.783 29.441 1.00 27.29 73 ILE D CA 1
ATOM 6079 C C . ILE D 1 14 ? 4.944 62.970 28.249 1.00 28.05 73 ILE D C 1
ATOM 6080 O O . ILE D 1 14 ? 6.130 63.217 28.377 1.00 27.74 73 ILE D O 1
ATOM 6085 N N . VAL D 1 15 ? 4.360 62.816 27.075 1.00 28.52 74 VAL D N 1
ATOM 6086 C CA . VAL D 1 15 ? 5.132 62.842 25.872 1.00 28.86 74 VAL D CA 1
ATOM 6087 C C . VAL D 1 15 ? 4.620 63.936 24.940 1.00 28.72 74 VAL D C 1
ATOM 6088 O O . VAL D 1 15 ? 3.449 64.225 24.880 1.00 29.54 74 VAL D O 1
ATOM 6092 N N . SER D 1 16 ? 5.512 64.555 24.211 1.00 29.39 75 SER D N 1
ATOM 6093 C CA . SER D 1 16 ? 5.150 65.674 23.332 1.00 30.09 75 SER D CA 1
ATOM 6094 C C . SER D 1 16 ? 4.504 65.235 22.028 1.00 31.08 75 SER D C 1
ATOM 6095 O O . SER D 1 16 ? 3.703 65.977 21.449 1.00 32.33 75 SER D O 1
ATOM 6098 N N . ASP D 1 17 ? 4.763 64.000 21.597 1.00 31.03 76 ASP D N 1
ATOM 6099 C CA . ASP D 1 17 ? 4.082 63.492 20.411 1.00 30.90 76 ASP D CA 1
ATOM 6100 C C . ASP D 1 17 ? 4.089 61.965 20.251 1.00 30.64 76 ASP D C 1
ATOM 6101 O O . ASP D 1 17 ? 4.929 61.408 19.554 1.00 30.32 76 ASP D O 1
ATOM 6106 N N . ILE D 1 18 ? 3.153 61.273 20.893 1.00 30.53 77 ILE D N 1
ATOM 6107 C CA . ILE D 1 18 ? 3.144 59.816 20.843 1.00 30.60 77 ILE D CA 1
ATOM 6108 C C . ILE D 1 18 ? 3.025 59.252 19.384 1.00 31.04 77 ILE D C 1
ATOM 6109 O O . ILE D 1 18 ? 3.417 58.106 19.112 1.00 29.87 77 ILE D O 1
ATOM 6114 N N . GLU D 1 19 ? 2.482 60.056 18.454 1.00 30.52 78 GLU D N 1
ATOM 6115 C CA . GLU D 1 19 ? 2.391 59.645 17.045 1.00 30.67 78 GLU D CA 1
ATOM 6116 C C . GLU D 1 19 ? 3.725 59.616 16.306 1.00 31.00 78 GLU D C 1
ATOM 6117 O O . GLU D 1 19 ? 3.832 59.055 15.189 1.00 30.62 78 GLU D O 1
ATOM 6123 N N . ASN D 1 20 ? 4.735 60.252 16.900 1.00 30.42 79 ASN D N 1
ATOM 6124 C CA . ASN D 1 20 ? 6.079 60.238 16.352 1.00 29.97 79 ASN D CA 1
ATOM 6125 C C . ASN D 1 20 ? 6.717 58.988 16.901 1.00 30.11 79 ASN D C 1
ATOM 6126 O O . ASN D 1 20 ? 6.683 58.724 18.116 1.00 30.08 79 ASN D O 1
ATOM 6131 N N . VAL D 1 21 ? 7.191 58.160 15.990 1.00 29.90 80 VAL D N 1
ATOM 6132 C CA . VAL D 1 21 ? 7.759 56.896 16.333 1.00 30.26 80 VAL D CA 1
ATOM 6133 C C . VAL D 1 21 ? 8.979 56.973 17.311 1.00 28.90 80 VAL D C 1
ATOM 6134 O O . VAL D 1 21 ? 9.289 56.024 17.982 1.00 29.10 80 VAL D O 1
ATOM 6138 N N . PHE D 1 22 ? 9.664 58.099 17.351 1.00 27.31 81 PHE D N 1
ATOM 6139 C CA . PHE D 1 22 ? 10.707 58.351 18.352 1.00 27.46 81 PHE D CA 1
ATOM 6140 C C . PHE D 1 22 ? 10.143 58.223 19.775 1.00 26.89 81 PHE D C 1
ATOM 6141 O O . PHE D 1 22 ? 10.665 57.466 20.607 1.00 26.39 81 PHE D O 1
ATOM 6149 N N . PHE D 1 23 ? 9.078 58.975 20.050 1.00 26.31 82 PHE D N 1
ATOM 6150 C CA . PHE D 1 23 ? 8.450 58.955 21.367 1.00 25.65 82 PHE D CA 1
ATOM 6151 C C . PHE D 1 23 ? 7.784 57.609 21.693 1.00 25.74 82 PHE D C 1
ATOM 6152 O O . PHE D 1 23 ? 7.819 57.139 22.791 1.00 26.26 82 PHE D O 1
ATOM 6160 N N . ALA D 1 24 ? 7.148 57.006 20.715 1.00 25.82 83 ALA D N 1
ATOM 6161 C CA . ALA D 1 24 ? 6.547 55.693 20.857 1.00 26.32 83 ALA D CA 1
ATOM 6162 C C . ALA D 1 24 ? 7.530 54.639 21.348 1.00 25.89 83 ALA D C 1
ATOM 6163 O O . ALA D 1 24 ? 7.162 53.791 22.125 1.00 25.79 83 ALA D O 1
ATOM 6165 N N . GLU D 1 25 ? 8.735 54.643 20.798 1.00 26.33 84 GLU D N 1
ATOM 6166 C CA . GLU D 1 25 ? 9.820 53.739 21.185 1.00 26.62 84 GLU D CA 1
ATOM 6167 C C . GLU D 1 25 ? 10.356 54.082 22.552 1.00 27.01 84 GLU D C 1
ATOM 6168 O O . GLU D 1 25 ? 10.700 53.159 23.309 1.00 26.60 84 GLU D O 1
ATOM 6174 N N . VAL D 1 26 ? 10.409 55.392 22.913 1.00 27.02 85 VAL D N 1
ATOM 6175 C CA . VAL D 1 26 ? 10.862 55.789 24.254 1.00 25.87 85 VAL D CA 1
ATOM 6176 C C . VAL D 1 26 ? 9.861 55.285 25.289 1.00 26.74 85 VAL D C 1
ATOM 6177 O O . VAL D 1 26 ? 10.210 54.736 26.334 1.00 26.51 85 VAL D O 1
ATOM 6181 N N . ALA D 1 27 ? 8.578 55.456 24.983 1.00 26.50 86 ALA D N 1
ATOM 6182 C CA . ALA D 1 27 ? 7.498 55.005 25.856 1.00 25.88 86 ALA D CA 1
ATOM 6183 C C . ALA D 1 27 ? 7.545 53.449 26.037 1.00 26.19 86 ALA D C 1
ATOM 6184 O O . ALA D 1 27 ? 7.190 52.905 27.110 1.00 25.77 86 ALA D O 1
ATOM 6186 N N . SER D 1 28 ? 7.862 52.752 24.964 1.00 24.88 87 SER D N 1
ATOM 6187 C CA . SER D 1 28 ? 8.029 51.300 25.055 1.00 26.37 87 SER D CA 1
ATOM 6188 C C . SER D 1 28 ? 9.132 50.934 26.093 1.00 25.62 87 SER D C 1
ATOM 6189 O O . SER D 1 28 ? 8.927 50.085 26.956 1.00 26.10 87 SER D O 1
ATOM 6192 N N . GLY D 1 29 ? 10.283 51.573 26.000 1.00 25.14 88 GLY D N 1
ATOM 6193 C CA . GLY D 1 29 ? 11.351 51.313 26.985 1.00 26.07 88 GLY D CA 1
ATOM 6194 C C . GLY D 1 29 ? 10.949 51.727 28.399 1.00 26.08 88 GLY D C 1
ATOM 6195 O O . GLY D 1 29 ? 11.193 50.994 29.332 1.00 25.33 88 GLY D O 1
ATOM 6196 N N . VAL D 1 30 ? 10.333 52.905 28.550 1.00 26.06 89 VAL D N 1
ATOM 6197 C CA . VAL D 1 30 ? 9.783 53.300 29.844 1.00 26.98 89 VAL D CA 1
ATOM 6198 C C . VAL D 1 30 ? 8.800 52.220 30.420 1.00 27.99 89 VAL D C 1
ATOM 6199 O O . VAL D 1 30 ? 8.854 51.855 31.578 1.00 26.71 89 VAL D O 1
ATOM 6203 N N . GLU D 1 31 ? 7.899 51.735 29.574 1.00 28.91 90 GLU D N 1
ATOM 6204 C CA . GLU D 1 31 ? 6.880 50.788 30.022 1.00 29.86 90 GLU D CA 1
ATOM 6205 C C . GLU D 1 31 ? 7.506 49.442 30.356 1.00 30.03 90 GLU D C 1
ATOM 6206 O O . GLU D 1 31 ? 7.094 48.736 31.275 1.00 29.87 90 GLU D O 1
ATOM 6212 N N . SER D 1 32 ? 8.490 49.063 29.599 1.00 29.84 91 SER D N 1
ATOM 6213 C CA . SER D 1 32 ? 9.062 47.775 29.832 1.00 30.93 91 SER D CA 1
ATOM 6214 C C . SER D 1 32 ? 9.869 47.768 31.142 1.00 30.95 91 SER D C 1
ATOM 6215 O O . SER D 1 32 ? 9.839 46.794 31.931 1.00 30.87 91 SER D O 1
ATOM 6218 N N . GLU D 1 33 ? 10.555 48.881 31.412 1.00 30.19 92 GLU D N 1
ATOM 6219 C CA . GLU D 1 33 ? 11.297 49.000 32.632 1.00 30.43 92 GLU D CA 1
ATOM 6220 C C . GLU D 1 33 ? 10.367 49.109 33.866 1.00 30.60 92 GLU D C 1
ATOM 6221 O O . GLU D 1 33 ? 10.659 48.552 34.895 1.00 29.33 92 GLU D O 1
ATOM 6227 N N . ALA D 1 34 ? 9.264 49.844 33.743 1.00 30.90 93 ALA D N 1
ATOM 6228 C CA . ALA D 1 34 ? 8.299 50.010 34.832 1.00 31.69 93 ALA D CA 1
ATOM 6229 C C . ALA D 1 34 ? 7.640 48.636 35.233 1.00 32.86 93 ALA D C 1
ATOM 6230 O O . ALA D 1 34 ? 7.577 48.221 36.408 1.00 32.50 93 ALA D O 1
ATOM 6232 N N . ARG D 1 35 ? 7.132 47.953 34.228 1.00 33.82 94 ARG D N 1
ATOM 6233 C CA . ARG D 1 35 ? 6.577 46.624 34.386 1.00 35.45 94 ARG D CA 1
ATOM 6234 C C . ARG D 1 35 ? 7.555 45.620 35.113 1.00 36.15 94 ARG D C 1
ATOM 6235 O O . ARG D 1 35 ? 7.184 44.916 36.045 1.00 35.86 94 ARG D O 1
ATOM 6243 N N . HIS D 1 36 ? 8.823 45.581 34.689 1.00 36.73 95 HIS D N 1
ATOM 6244 C CA . HIS D 1 36 ? 9.870 44.770 35.341 1.00 36.86 95 HIS D CA 1
ATOM 6245 C C . HIS D 1 36 ? 10.036 45.085 36.823 1.00 37.36 95 HIS D C 1
ATOM 6246 O O . HIS D 1 36 ? 10.405 44.214 37.619 1.00 37.72 95 HIS D O 1
ATOM 6253 N N . LYS D 1 37 ? 9.796 46.327 37.204 1.00 36.57 96 LYS D N 1
ATOM 6254 C CA . LYS D 1 37 ? 9.900 46.686 38.592 1.00 36.09 96 LYS D CA 1
ATOM 6255 C C . LYS D 1 37 ? 8.544 46.841 39.297 1.00 35.84 96 LYS D C 1
ATOM 6256 O O . LYS D 1 37 ? 8.504 47.385 40.395 1.00 35.86 96 LYS D O 1
ATOM 6262 N N . GLY D 1 38 ? 7.444 46.457 38.651 1.00 34.75 97 GLY D N 1
ATOM 6263 C CA . GLY D 1 38 ? 6.141 46.539 39.265 1.00 34.23 97 GLY D CA 1
ATOM 6264 C C . GLY D 1 38 ? 5.530 47.938 39.332 1.00 34.95 97 GLY D C 1
ATOM 6265 O O . GLY D 1 38 ? 4.728 48.225 40.244 1.00 34.20 97 GLY D O 1
ATOM 6266 N N . TYR D 1 39 ? 5.900 48.837 38.392 1.00 33.85 98 TYR D N 1
ATOM 6267 C CA . TYR D 1 39 ? 5.182 50.123 38.334 1.00 33.41 98 TYR D CA 1
ATOM 6268 C C . TYR D 1 39 ? 4.234 50.132 37.172 1.00 33.00 98 TYR D C 1
ATOM 6269 O O . TYR D 1 39 ? 4.459 49.454 36.171 1.00 32.22 98 TYR D O 1
ATOM 6278 N N . SER D 1 40 ? 3.176 50.900 37.333 1.00 31.65 99 SER D N 1
ATOM 6279 C CA . SER D 1 40 ? 2.259 51.160 36.249 1.00 31.80 99 SER D CA 1
ATOM 6280 C C . SER D 1 40 ? 2.586 52.510 35.674 1.00 30.07 99 SER D C 1
ATOM 6281 O O . SER D 1 40 ? 3.171 53.326 36.359 1.00 30.00 99 SER D O 1
ATOM 6284 N N . VAL D 1 41 ? 2.139 52.724 34.453 1.00 29.59 100 VAL D N 1
ATOM 6285 C CA . VAL D 1 41 ? 2.347 53.920 33.687 1.00 28.80 100 VAL D CA 1
ATOM 6286 C C . VAL D 1 41 ? 1.101 54.600 33.167 1.00 29.03 100 VAL D C 1
ATOM 6287 O O . VAL D 1 41 ? 0.354 54.075 32.353 1.00 28.99 100 VAL D O 1
ATOM 6291 N N . LEU D 1 42 ? 0.874 55.794 33.665 1.00 29.35 101 LEU D N 1
ATOM 6292 C CA . LEU D 1 42 ? -0.187 56.638 33.146 1.00 30.37 101 LEU D CA 1
ATOM 6293 C C . LEU D 1 42 ? 0.395 57.418 31.929 1.00 30.17 101 LEU D C 1
ATOM 6294 O O . LEU D 1 42 ? 1.526 57.927 31.993 1.00 30.47 101 LEU D O 1
ATOM 6299 N N . LEU D 1 43 ? -0.382 57.553 30.873 1.00 29.51 102 LEU D N 1
ATOM 6300 C CA . LEU D 1 43 ? 0.093 58.166 29.668 1.00 29.15 102 LEU D CA 1
ATOM 6301 C C . LEU D 1 43 ? -0.638 59.431 29.329 1.00 28.20 102 LEU D C 1
ATOM 6302 O O . LEU D 1 43 ? -1.863 59.458 29.347 1.00 28.37 102 LEU D O 1
ATOM 6307 N N . ALA D 1 44 ? 0.120 60.470 28.976 1.00 27.62 103 ALA D N 1
ATOM 6308 C CA . ALA D 1 44 ? -0.495 61.666 28.420 1.00 27.59 103 ALA D CA 1
ATOM 6309 C C . ALA D 1 44 ? 0.246 62.076 27.150 1.00 27.96 103 ALA D C 1
ATOM 6310 O O . ALA D 1 44 ? 1.463 61.873 27.026 1.00 28.42 103 ALA D O 1
ATOM 6312 N N . ASN D 1 45 ? -0.502 62.588 26.182 1.00 28.29 104 ASN D N 1
ATOM 6313 C CA . ASN D 1 45 ? 0.073 63.040 24.913 1.00 29.61 104 ASN D CA 1
ATOM 6314 C C . ASN D 1 45 ? -0.334 64.486 24.785 1.00 29.59 104 ASN D C 1
ATOM 6315 O O . ASN D 1 45 ? -1.497 64.777 24.878 1.00 29.50 104 ASN D O 1
ATOM 6320 N N . THR D 1 46 ? 0.628 65.373 24.533 1.00 30.58 105 THR D N 1
ATOM 6321 C CA . THR D 1 46 ? 0.359 66.816 24.517 1.00 31.37 105 THR D CA 1
ATOM 6322 C C . THR D 1 46 ? 0.360 67.391 23.119 1.00 32.21 105 THR D C 1
ATOM 6323 O O . THR D 1 46 ? 0.056 68.532 22.951 1.00 32.51 105 THR D O 1
ATOM 6327 N N . ALA D 1 47 ? 0.768 66.618 22.118 1.00 33.66 106 ALA D N 1
ATOM 6328 C CA . ALA D 1 47 ? 0.877 67.152 20.744 1.00 34.33 106 ALA D CA 1
ATOM 6329 C C . ALA D 1 47 ? 1.608 68.503 20.717 1.00 35.02 106 ALA D C 1
ATOM 6330 O O . ALA D 1 47 ? 1.209 69.419 20.046 1.00 35.04 106 ALA D O 1
ATOM 6332 N N . GLU D 1 48 ? 2.713 68.589 21.442 1.00 36.44 107 GLU D N 1
ATOM 6333 C CA . GLU D 1 48 ? 3.569 69.789 21.478 1.00 38.29 107 GLU D CA 1
ATOM 6334 C C . GLU D 1 48 ? 2.893 71.106 22.004 1.00 38.35 107 GLU D C 1
ATOM 6335 O O . GLU D 1 48 ? 3.319 72.194 21.698 1.00 39.07 107 GLU D O 1
ATOM 6341 N N . ASP D 1 49 ? 1.819 70.965 22.744 1.00 38.35 108 ASP D N 1
ATOM 6342 C CA . ASP D 1 49 ? 1.123 72.085 23.367 1.00 38.41 108 ASP D CA 1
ATOM 6343 C C . ASP D 1 49 ? 1.567 72.178 24.818 1.00 37.62 108 ASP D C 1
ATOM 6344 O O . ASP D 1 49 ? 1.259 71.297 25.620 1.00 37.36 108 ASP D O 1
ATOM 6349 N N . ILE D 1 50 ? 2.294 73.236 25.154 1.00 36.81 109 ILE D N 1
ATOM 6350 C CA . ILE D 1 50 ? 2.723 73.499 26.556 1.00 36.68 109 ILE D CA 1
ATOM 6351 C C . ILE D 1 50 ? 1.545 73.661 27.585 1.00 36.26 109 ILE D C 1
ATOM 6352 O O . ILE D 1 50 ? 1.676 73.299 28.764 1.00 36.38 109 ILE D O 1
ATOM 6357 N N . VAL D 1 51 ? 0.400 74.169 27.149 1.00 35.74 110 VAL D N 1
ATOM 6358 C CA . VAL D 1 51 ? -0.778 74.264 28.004 1.00 35.28 110 VAL D CA 1
ATOM 6359 C C . VAL D 1 51 ? -1.332 72.861 28.343 1.00 35.09 110 VAL D C 1
ATOM 6360 O O . VAL D 1 51 ? -1.799 72.605 29.447 1.00 35.30 110 VAL D O 1
ATOM 6364 N N . ARG D 1 52 ? -1.291 71.955 27.385 1.00 34.56 111 ARG D N 1
ATOM 6365 C CA . ARG D 1 52 ? -1.696 70.575 27.683 1.00 34.80 111 ARG D CA 1
ATOM 6366 C C . ARG D 1 52 ? -0.665 69.826 28.554 1.00 33.86 111 ARG D C 1
ATOM 6367 O O . ARG D 1 52 ? -1.033 69.061 29.442 1.00 33.36 111 ARG D O 1
ATOM 6375 N N . GLU D 1 53 ? 0.607 70.091 28.336 1.00 33.44 112 GLU D N 1
ATOM 6376 C CA . GLU D 1 53 ? 1.651 69.556 29.205 1.00 34.33 112 GLU D CA 1
ATOM 6377 C C . GLU D 1 53 ? 1.416 69.950 30.682 1.00 34.56 112 GLU D C 1
ATOM 6378 O O . GLU D 1 53 ? 1.367 69.099 31.554 1.00 34.32 112 GLU D O 1
ATOM 6384 N N . ARG D 1 54 ? 1.246 71.246 30.931 1.00 35.27 113 ARG D N 1
ATOM 6385 C CA . ARG D 1 54 ? 0.954 71.763 32.275 1.00 36.04 113 ARG D CA 1
ATOM 6386 C C . ARG D 1 54 ? -0.325 71.156 32.899 1.00 35.56 113 ARG D C 1
ATOM 6387 O O . ARG D 1 54 ? -0.361 70.766 34.046 1.00 35.23 113 ARG D O 1
ATOM 6395 N N . GLU D 1 55 ? -1.375 71.012 32.112 1.00 35.60 114 GLU D N 1
ATOM 6396 C CA . GLU D 1 55 ? -2.558 70.313 32.604 1.00 35.43 114 GLU D CA 1
ATOM 6397 C C . GLU D 1 55 ? -2.325 68.843 32.965 1.00 34.39 114 GLU D C 1
ATOM 6398 O O . GLU D 1 55 ? -3.018 68.263 33.846 1.00 34.10 114 GLU D O 1
ATOM 6404 N N . ALA D 1 56 ? -1.436 68.203 32.224 1.00 33.20 115 ALA D N 1
ATOM 6405 C CA . ALA D 1 56 ? -1.191 66.781 32.420 1.00 32.16 115 ALA D CA 1
ATOM 6406 C C . ALA D 1 56 ? -0.370 66.597 33.661 1.00 31.56 115 ALA D C 1
ATOM 6407 O O . ALA D 1 56 ? -0.680 65.742 34.511 1.00 31.07 115 ALA D O 1
ATOM 6409 N N . VAL D 1 57 ? 0.652 67.447 33.796 1.00 32.07 116 VAL D N 1
ATOM 6410 C CA . VAL D 1 57 ? 1.467 67.483 35.012 1.00 32.62 116 VAL D CA 1
ATOM 6411 C C . VAL D 1 57 ? 0.622 67.597 36.304 1.00 33.28 116 VAL D C 1
ATOM 6412 O O . VAL D 1 57 ? 0.847 66.865 37.273 1.00 33.35 116 VAL D O 1
ATOM 6416 N N . GLY D 1 58 ? -0.347 68.507 36.289 1.00 33.38 117 GLY D N 1
ATOM 6417 C CA . GLY D 1 58 ? -1.155 68.808 37.431 1.00 34.02 117 GLY D CA 1
ATOM 6418 C C . GLY D 1 58 ? -2.097 67.693 37.681 1.00 34.42 117 GLY D C 1
ATOM 6419 O O . GLY D 1 58 ? -2.280 67.329 38.810 1.00 34.17 117 GLY D O 1
ATOM 6420 N N . GLN D 1 59 ? -2.684 67.158 36.613 1.00 34.69 118 GLN D N 1
ATOM 6421 C CA . GLN D 1 59 ? -3.587 65.987 36.680 1.00 35.61 118 GLN D CA 1
ATOM 6422 C C . GLN D 1 59 ? -2.862 64.801 37.270 1.00 35.62 118 GLN D C 1
ATOM 6423 O O . GLN D 1 59 ? -3.365 64.136 38.166 1.00 35.13 118 GLN D O 1
ATOM 6429 N N . PHE D 1 60 ? -1.658 64.526 36.755 1.00 35.68 119 PHE D N 1
ATOM 6430 C CA . PHE D 1 60 ? -0.865 63.368 37.250 1.00 35.57 119 PHE D CA 1
ATOM 6431 C C . PHE D 1 60 ? -0.419 63.594 38.720 1.00 35.71 119 PHE D C 1
ATOM 6432 O O . PHE D 1 60 ? -0.510 62.711 39.573 1.00 34.62 119 PHE D O 1
ATOM 6440 N N . PHE D 1 61 ? 0.046 64.794 39.023 1.00 36.31 120 PHE D N 1
ATOM 6441 C CA . PHE D 1 61 ? 0.322 65.113 40.422 1.00 37.64 120 PHE D CA 1
ATOM 6442 C C . PHE D 1 61 ? -0.885 64.918 41.352 1.00 38.87 120 PHE D C 1
ATOM 6443 O O . PHE D 1 61 ? -0.755 64.314 42.466 1.00 39.06 120 PHE D O 1
ATOM 6451 N N . GLU D 1 62 ? -2.070 65.419 40.961 1.00 39.55 121 GLU D N 1
ATOM 6452 C CA . GLU D 1 62 ? -3.195 65.265 41.899 1.00 40.47 121 GLU D CA 1
ATOM 6453 C C . GLU D 1 62 ? -3.557 63.786 42.052 1.00 39.97 121 GLU D C 1
ATOM 6454 O O . GLU D 1 62 ? -4.072 63.368 43.057 1.00 40.25 121 GLU D O 1
ATOM 6460 N N . ARG D 1 63 ? -3.290 62.994 41.030 1.00 39.53 122 ARG D N 1
ATOM 6461 C CA . ARG D 1 63 ? -3.477 61.558 41.111 1.00 39.42 122 ARG D CA 1
ATOM 6462 C C . ARG D 1 63 ? -2.396 60.905 41.970 1.00 39.35 122 ARG D C 1
ATOM 6463 O O . ARG D 1 63 ? -2.412 59.698 42.167 1.00 39.20 122 ARG D O 1
ATOM 6471 N N . ARG D 1 64 ? -1.493 61.725 42.492 1.00 38.57 123 ARG D N 1
ATOM 6472 C CA . ARG D 1 64 ? -0.320 61.239 43.196 1.00 39.13 123 ARG D CA 1
ATOM 6473 C C . ARG D 1 64 ? 0.390 60.022 42.573 1.00 37.85 123 ARG D C 1
ATOM 6474 O O . ARG D 1 64 ? 0.528 59.003 43.224 1.00 38.25 123 ARG D O 1
ATOM 6482 N N . VAL D 1 65 ? 0.796 60.142 41.317 1.00 36.09 124 VAL D N 1
ATOM 6483 C CA . VAL D 1 65 ? 1.861 59.347 40.743 1.00 34.64 124 VAL D CA 1
ATOM 6484 C C . VAL D 1 65 ? 3.182 59.568 41.540 1.00 33.88 124 VAL D C 1
ATOM 6485 O O . VAL D 1 65 ? 3.436 60.645 42.068 1.00 32.95 124 VAL D O 1
ATOM 6489 N N . ASP D 1 66 ? 4.013 58.542 41.611 1.00 33.16 125 ASP D N 1
ATOM 6490 C CA . ASP D 1 66 ? 5.248 58.628 42.370 1.00 33.46 125 ASP D CA 1
ATOM 6491 C C . ASP D 1 66 ? 6.270 59.588 41.732 1.00 33.38 125 ASP D C 1
ATOM 6492 O O . ASP D 1 66 ? 7.102 60.168 42.421 1.00 33.47 125 ASP D O 1
ATOM 6497 N N . GLY D 1 67 ? 6.181 59.770 40.407 1.00 32.79 126 GLY D N 1
ATOM 6498 C CA . GLY D 1 67 ? 7.106 60.610 39.693 1.00 31.47 126 GLY D CA 1
ATOM 6499 C C . GLY D 1 67 ? 6.654 60.801 38.270 1.00 30.66 126 GLY D C 1
ATOM 6500 O O . GLY D 1 67 ? 5.646 60.200 37.860 1.00 30.55 126 GLY D O 1
ATOM 6501 N N . LEU D 1 68 ? 7.388 61.620 37.518 1.00 29.47 127 LEU D N 1
ATOM 6502 C CA . LEU D 1 68 ? 7.110 61.907 36.125 1.00 29.56 127 LEU D CA 1
ATOM 6503 C C . LEU D 1 68 ? 8.301 61.723 35.212 1.00 29.36 127 LEU D C 1
ATOM 6504 O O . LEU D 1 68 ? 9.431 62.205 35.475 1.00 29.22 127 LEU D O 1
ATOM 6509 N N . ILE D 1 69 ? 8.030 61.078 34.086 1.00 28.67 128 ILE D N 1
ATOM 6510 C CA . ILE D 1 69 ? 8.929 61.136 32.951 1.00 27.23 128 ILE D CA 1
ATOM 6511 C C . ILE D 1 69 ? 8.295 62.099 31.959 1.00 28.01 128 ILE D C 1
ATOM 6512 O O . ILE D 1 69 ? 7.177 61.907 31.480 1.00 27.28 128 ILE D O 1
ATOM 6517 N N . LEU D 1 70 ? 9.043 63.140 31.654 1.00 27.95 129 LEU D N 1
ATOM 6518 C CA . LEU D 1 70 ? 8.587 64.221 30.814 1.00 28.53 129 LEU D CA 1
ATOM 6519 C C . LEU D 1 70 ? 9.395 64.408 29.528 1.00 27.95 129 LEU D C 1
ATOM 6520 O O . LEU D 1 70 ? 10.584 64.672 29.600 1.00 27.88 129 LEU D O 1
ATOM 6525 N N . ALA D 1 71 ? 8.758 64.215 28.389 1.00 27.36 130 ALA D N 1
ATOM 6526 C CA . ALA D 1 71 ? 9.271 64.671 27.106 1.00 28.67 130 ALA D CA 1
ATOM 6527 C C . ALA D 1 71 ? 8.698 66.056 26.856 1.00 29.01 130 ALA D C 1
ATOM 6528 O O . ALA D 1 71 ? 7.567 66.177 26.436 1.00 29.25 130 ALA D O 1
ATOM 6530 N N . PRO D 1 72 ? 9.474 67.094 27.157 1.00 29.17 131 PRO D N 1
ATOM 6531 C CA . PRO D 1 72 ? 9.003 68.468 27.144 1.00 30.57 131 PRO D CA 1
ATOM 6532 C C . PRO D 1 72 ? 8.620 69.032 25.770 1.00 31.52 131 PRO D C 1
ATOM 6533 O O . PRO D 1 72 ? 9.280 68.776 24.722 1.00 31.50 131 PRO D O 1
ATOM 6537 N N . SER D 1 73 ? 7.501 69.728 25.781 1.00 31.82 132 SER D N 1
ATOM 6538 C CA . SER D 1 73 ? 7.014 70.447 24.640 1.00 33.35 132 SER D CA 1
ATOM 6539 C C . SER D 1 73 ? 7.762 71.765 24.668 1.00 34.84 132 SER D C 1
ATOM 6540 O O . SER D 1 73 ? 8.272 72.179 25.714 1.00 36.18 132 SER D O 1
ATOM 6543 N N . GLU D 1 74 ? 7.883 72.421 23.551 1.00 35.99 133 GLU D N 1
ATOM 6544 C CA . GLU D 1 74 ? 8.555 73.709 23.531 1.00 37.81 133 GLU D CA 1
ATOM 6545 C C . GLU D 1 74 ? 7.737 74.740 24.341 1.00 38.68 133 GLU D C 1
ATOM 6546 O O . GLU D 1 74 ? 6.535 74.925 24.104 1.00 38.46 133 GLU D O 1
ATOM 6552 N N . GLY D 1 75 ? 8.412 75.427 25.259 1.00 39.37 134 GLY D N 1
ATOM 6553 C CA . GLY D 1 75 ? 7.837 76.485 26.028 1.00 39.91 134 GLY D CA 1
ATOM 6554 C C . GLY D 1 75 ? 8.572 76.646 27.363 1.00 40.81 134 GLY D C 1
ATOM 6555 O O . GLY D 1 75 ? 9.606 75.985 27.593 1.00 40.98 134 GLY D O 1
ATOM 6556 N N . GLU D 1 76 ? 8.051 77.506 28.244 1.00 40.63 135 GLU D N 1
ATOM 6557 C CA . GLU D 1 76 ? 8.652 77.741 29.569 1.00 41.61 135 GLU D CA 1
ATOM 6558 C C . GLU D 1 76 ? 8.352 76.610 30.572 1.00 41.31 135 GLU D C 1
ATOM 6559 O O . GLU D 1 76 ? 7.233 76.109 30.644 1.00 41.29 135 GLU D O 1
ATOM 6565 N N . HIS D 1 77 ? 9.341 76.212 31.365 1.00 40.72 136 HIS D N 1
ATOM 6566 C CA . HIS D 1 77 ? 9.086 75.099 32.272 1.00 40.39 136 HIS D CA 1
ATOM 6567 C C . HIS D 1 77 ? 9.244 75.457 33.755 1.00 40.71 136 HIS D C 1
ATOM 6568 O O . HIS D 1 77 ? 9.151 74.595 34.638 1.00 40.12 136 HIS D O 1
ATOM 6575 N N . ASP D 1 78 ? 9.428 76.753 34.018 1.00 41.27 137 ASP D N 1
ATOM 6576 C CA . ASP D 1 78 ? 9.533 77.242 35.389 1.00 41.81 137 ASP D CA 1
ATOM 6577 C C . ASP D 1 78 ? 8.376 76.854 36.289 1.00 41.65 137 ASP D C 1
ATOM 6578 O O . ASP D 1 78 ? 8.581 76.624 37.465 1.00 42.39 137 ASP D O 1
ATOM 6580 N N . TYR D 1 79 ? 7.160 76.801 35.750 1.00 41.86 138 TYR D N 1
ATOM 6581 C CA . TYR D 1 79 ? 6.001 76.293 36.511 1.00 42.03 138 TYR D CA 1
ATOM 6582 C C . TYR D 1 79 ? 6.278 74.949 37.235 1.00 42.85 138 TYR D C 1
ATOM 6583 O O . TYR D 1 79 ? 5.644 74.608 38.248 1.00 42.84 138 TYR D O 1
ATOM 6592 N N . LEU D 1 80 ? 7.221 74.174 36.720 1.00 42.97 139 LEU D N 1
ATOM 6593 C CA . LEU D 1 80 ? 7.472 72.890 37.337 1.00 43.95 139 LEU D CA 1
ATOM 6594 C C . LEU D 1 80 ? 8.184 73.095 38.660 1.00 45.03 139 LEU D C 1
ATOM 6595 O O . LEU D 1 80 ? 8.060 72.299 39.614 1.00 44.60 139 LEU D O 1
ATOM 6600 N N . ARG D 1 81 ? 8.963 74.157 38.701 1.00 45.97 140 ARG D N 1
ATOM 6601 C CA . ARG D 1 81 ? 9.745 74.410 39.845 1.00 47.34 140 ARG D CA 1
ATOM 6602 C C . ARG D 1 81 ? 8.961 75.212 40.857 1.00 47.85 140 ARG D C 1
ATOM 6603 O O . ARG D 1 81 ? 9.357 75.263 41.988 1.00 48.70 140 ARG D O 1
ATOM 6611 N N . THR D 1 82 ? 7.852 75.842 40.475 1.00 48.35 141 THR D N 1
ATOM 6612 C CA . THR D 1 82 ? 7.099 76.579 41.473 1.00 48.49 141 THR D CA 1
ATOM 6613 C C . THR D 1 82 ? 5.754 75.938 41.873 1.00 48.29 141 THR D C 1
ATOM 6614 O O . THR D 1 82 ? 5.175 76.320 42.888 1.00 49.35 141 THR D O 1
ATOM 6618 N N . GLU D 1 83 ? 5.258 74.988 41.093 1.00 47.65 142 GLU D N 1
ATOM 6619 C CA . GLU D 1 83 ? 3.931 74.415 41.337 1.00 47.38 142 GLU D CA 1
ATOM 6620 C C . GLU D 1 83 ? 4.036 72.990 41.829 1.00 46.92 142 GLU D C 1
ATOM 6621 O O . GLU D 1 83 ? 3.006 72.284 41.946 1.00 46.40 142 GLU D O 1
ATOM 6627 N N . LEU D 1 84 ? 5.270 72.536 42.048 1.00 45.57 143 LEU D N 1
ATOM 6628 C CA . LEU D 1 84 ? 5.465 71.178 42.517 1.00 44.71 143 LEU D CA 1
ATOM 6629 C C . LEU D 1 84 ? 6.388 71.176 43.706 1.00 43.95 143 LEU D C 1
ATOM 6630 O O . LEU D 1 84 ? 7.266 72.039 43.817 1.00 44.05 143 LEU D O 1
ATOM 6635 N N . PRO D 1 85 ? 6.187 70.209 44.616 1.00 43.16 144 PRO D N 1
ATOM 6636 C CA . PRO D 1 85 ? 7.072 70.068 45.728 1.00 42.66 144 PRO D CA 1
ATOM 6637 C C . PRO D 1 85 ? 8.419 69.688 45.192 1.00 42.42 144 PRO D C 1
ATOM 6638 O O . PRO D 1 85 ? 8.505 69.017 44.168 1.00 41.94 144 PRO D O 1
ATOM 6642 N N . LYS D 1 86 ? 9.450 70.080 45.922 1.00 42.66 145 LYS D N 1
ATOM 6643 C CA . LYS D 1 86 ? 10.830 69.848 45.533 1.00 43.49 145 LYS D CA 1
ATOM 6644 C C . LYS D 1 86 ? 11.196 68.379 45.605 1.00 42.62 145 LYS D C 1
ATOM 6645 O O . LYS D 1 86 ? 12.226 67.950 45.078 1.00 41.89 145 LYS D O 1
ATOM 6651 N N . THR D 1 87 ? 10.376 67.627 46.317 1.00 41.86 146 THR D N 1
ATOM 6652 C CA . THR D 1 87 ? 10.625 66.202 46.482 1.00 41.57 146 THR D CA 1
ATOM 6653 C C . THR D 1 87 ? 9.956 65.376 45.382 1.00 40.08 146 THR D C 1
ATOM 6654 O O . THR D 1 87 ? 10.088 64.148 45.356 1.00 40.53 146 THR D O 1
ATOM 6658 N N . PHE D 1 88 ? 9.184 66.020 44.514 1.00 38.27 147 PHE D N 1
ATOM 6659 C CA . PHE D 1 88 ? 8.507 65.272 43.454 1.00 36.50 147 PHE D CA 1
ATOM 6660 C C . PHE D 1 88 ? 9.502 65.058 42.314 1.00 35.47 147 PHE D C 1
ATOM 6661 O O . PHE D 1 88 ? 9.992 66.006 41.722 1.00 35.71 147 PHE D O 1
ATOM 6669 N N . PRO D 1 89 ? 9.863 63.793 42.057 1.00 34.18 148 PRO D N 1
ATOM 6670 C CA . PRO D 1 89 ? 10.944 63.429 41.117 1.00 33.38 148 PRO D CA 1
ATOM 6671 C C . PRO D 1 89 ? 10.477 63.528 39.696 1.00 32.57 148 PRO D C 1
ATOM 6672 O O . PRO D 1 89 ? 9.379 63.031 39.360 1.00 31.77 148 PRO D O 1
ATOM 6676 N N . ILE D 1 90 ? 11.296 64.190 38.883 1.00 31.51 149 ILE D N 1
ATOM 6677 C CA . ILE D 1 90 ? 11.007 64.361 37.482 1.00 31.71 149 ILE D CA 1
ATOM 6678 C C . ILE D 1 90 ? 12.226 64.032 36.682 1.00 30.74 149 ILE D C 1
ATOM 6679 O O . ILE D 1 90 ? 13.284 64.475 37.023 1.00 30.86 149 ILE D O 1
ATOM 6684 N N . VAL D 1 91 ? 12.070 63.205 35.658 1.00 30.31 150 VAL D N 1
ATOM 6685 C CA . VAL D 1 91 ? 13.125 63.087 34.673 1.00 30.41 150 VAL D CA 1
ATOM 6686 C C . VAL D 1 91 ? 12.708 63.445 33.247 1.00 29.95 150 VAL D C 1
ATOM 6687 O O . VAL D 1 91 ? 11.652 63.033 32.774 1.00 29.20 150 VAL D O 1
ATOM 6691 N N . ALA D 1 92 ? 13.534 64.243 32.584 1.00 29.43 151 ALA D N 1
ATOM 6692 C CA . ALA D 1 92 ? 13.186 64.660 31.245 1.00 29.74 151 ALA D CA 1
ATOM 6693 C C . ALA D 1 92 ? 13.867 63.713 30.272 1.00 29.80 151 ALA D C 1
ATOM 6694 O O . ALA D 1 92 ? 14.955 63.213 30.559 1.00 29.83 151 ALA D O 1
ATOM 6696 N N . VAL D 1 93 ? 13.234 63.485 29.121 1.00 29.49 152 VAL D N 1
ATOM 6697 C CA . VAL D 1 93 ? 13.894 62.777 28.026 1.00 29.69 152 VAL D CA 1
ATOM 6698 C C . VAL D 1 93 ? 13.928 63.720 26.836 1.00 30.32 152 VAL D C 1
ATOM 6699 O O . VAL D 1 93 ? 13.034 64.602 26.712 1.00 28.68 152 VAL D O 1
ATOM 6703 N N . ASN D 1 94 ? 14.997 63.540 26.028 1.00 30.59 153 ASN D N 1
ATOM 6704 C CA . ASN D 1 94 ? 15.126 64.085 24.701 1.00 31.48 153 ASN D CA 1
ATOM 6705 C C . ASN D 1 94 ? 15.570 65.562 24.765 1.00 32.50 153 ASN D C 1
ATOM 6706 O O . ASN D 1 94 ? 16.561 65.970 24.106 1.00 31.58 153 ASN D O 1
ATOM 6711 N N . ARG D 1 95 ? 14.844 66.338 25.556 1.00 32.95 154 ARG D N 1
ATOM 6712 C CA . ARG D 1 95 ? 15.205 67.711 25.826 1.00 34.70 154 ARG D CA 1
ATOM 6713 C C . ARG D 1 95 ? 15.314 67.908 27.322 1.00 35.36 154 ARG D C 1
ATOM 6714 O O . ARG D 1 95 ? 14.432 67.472 28.052 1.00 35.30 154 ARG D O 1
ATOM 6722 N N . GLU D 1 96 ? 16.383 68.572 27.778 1.00 35.33 155 GLU D N 1
ATOM 6723 C CA . GLU D 1 96 ? 16.569 68.847 29.192 1.00 36.73 155 GLU D CA 1
ATOM 6724 C C . GLU D 1 96 ? 15.622 69.957 29.749 1.00 37.28 155 GLU D C 1
ATOM 6725 O O . GLU D 1 96 ? 15.140 70.834 29.016 1.00 36.93 155 GLU D O 1
ATOM 6731 N N . LEU D 1 97 ? 15.414 69.946 31.061 1.00 38.06 156 LEU D N 1
ATOM 6732 C CA . LEU D 1 97 ? 14.564 70.951 31.692 1.00 39.53 156 LEU D CA 1
ATOM 6733 C C . LEU D 1 97 ? 15.344 72.156 32.248 1.00 40.76 156 LEU D C 1
ATOM 6734 O O . LEU D 1 97 ? 14.933 73.306 32.091 1.00 41.24 156 LEU D O 1
ATOM 6739 N N . ARG D 1 98 ? 16.453 71.900 32.905 1.00 41.84 157 ARG D N 1
ATOM 6740 C CA . ARG D 1 98 ? 17.270 73.012 33.404 1.00 43.83 157 ARG D CA 1
ATOM 6741 C C . ARG D 1 98 ? 16.577 73.521 34.607 1.00 44.18 157 ARG D C 1
ATOM 6742 O O . ARG D 1 98 ? 16.323 74.709 34.728 1.00 45.19 157 ARG D O 1
ATOM 6750 N N . ILE D 1 99 ? 16.172 72.582 35.444 1.00 44.30 158 ILE D N 1
ATOM 6751 C CA . ILE D 1 99 ? 15.540 72.880 36.671 1.00 44.11 158 ILE D CA 1
ATOM 6752 C C . ILE D 1 99 ? 16.255 72.025 37.646 1.00 44.40 158 ILE D C 1
ATOM 6753 O O . ILE D 1 99 ? 16.336 70.804 37.471 1.00 44.85 158 ILE D O 1
ATOM 6758 N N . PRO D 1 100 ? 16.768 72.647 38.699 1.00 44.33 159 PRO D N 1
ATOM 6759 C CA . PRO D 1 100 ? 17.504 71.937 39.717 1.00 43.50 159 PRO D CA 1
ATOM 6760 C C . PRO D 1 100 ? 16.703 70.735 40.203 1.00 42.53 159 PRO D C 1
ATOM 6761 O O . PRO D 1 100 ? 15.491 70.828 40.415 1.00 42.52 159 PRO D O 1
ATOM 6765 N N . GLY D 1 101 ? 17.378 69.610 40.378 1.00 41.31 160 GLY D N 1
ATOM 6766 C CA . GLY D 1 101 ? 16.724 68.447 40.882 1.00 39.99 160 GLY D CA 1
ATOM 6767 C C . GLY D 1 101 ? 16.087 67.558 39.834 1.00 39.10 160 GLY D C 1
ATOM 6768 O O . GLY D 1 101 ? 15.821 66.400 40.113 1.00 39.51 160 GLY D O 1
ATOM 6769 N N . CYS D 1 102 ? 15.882 68.054 38.628 1.00 38.18 161 CYS D N 1
ATOM 6770 C CA . CYS D 1 102 ? 15.347 67.196 37.545 1.00 38.06 161 CYS D CA 1
ATOM 6771 C C . CYS D 1 102 ? 16.437 66.432 36.796 1.00 36.58 161 CYS D C 1
ATOM 6772 O O . CYS D 1 102 ? 17.392 67.024 36.305 1.00 36.63 161 CYS D O 1
ATOM 6775 N N . GLY D 1 103 ? 16.279 65.125 36.656 1.00 35.30 162 GLY D N 1
ATOM 6776 C CA . GLY D 1 103 ? 17.186 64.386 35.809 1.00 33.55 162 GLY D CA 1
ATOM 6777 C C . GLY D 1 103 ? 16.874 64.538 34.327 1.00 33.37 162 GLY D C 1
ATOM 6778 O O . GLY D 1 103 ? 15.804 65.033 33.956 1.00 32.70 162 GLY D O 1
ATOM 6779 N N . ALA D 1 104 ? 17.816 64.065 33.492 1.00 31.90 163 ALA D N 1
ATOM 6780 C CA . ALA D 1 104 ? 17.685 64.104 32.053 1.00 31.03 163 ALA D CA 1
ATOM 6781 C C . ALA D 1 104 ? 18.389 62.909 31.405 1.00 30.97 163 ALA D C 1
ATOM 6782 O O . ALA D 1 104 ? 19.528 62.553 31.760 1.00 30.30 163 ALA D O 1
ATOM 6784 N N . VAL D 1 105 ? 17.690 62.285 30.469 1.00 29.51 164 VAL D N 1
ATOM 6785 C CA . VAL D 1 105 ? 18.270 61.308 29.611 1.00 28.90 164 VAL D CA 1
ATOM 6786 C C . VAL D 1 105 ? 18.179 61.830 28.169 1.00 29.66 164 VAL D C 1
ATOM 6787 O O . VAL D 1 105 ? 17.094 62.054 27.644 1.00 29.24 164 VAL D O 1
ATOM 6791 N N . LEU D 1 106 ? 19.335 62.036 27.554 1.00 30.19 165 LEU D N 1
ATOM 6792 C CA . LEU D 1 106 ? 19.464 62.759 26.313 1.00 30.96 165 LEU D CA 1
ATOM 6793 C C . LEU D 1 106 ? 20.387 61.941 25.415 1.00 31.19 165 LEU D C 1
ATOM 6794 O O . LEU D 1 106 ? 21.081 61.059 25.878 1.00 31.98 165 LEU D O 1
ATOM 6799 N N . SER D 1 107 ? 20.366 62.226 24.132 1.00 31.50 166 SER D N 1
ATOM 6800 C CA . SER D 1 107 ? 21.300 61.646 23.172 1.00 32.20 166 SER D CA 1
ATOM 6801 C C . SER D 1 107 ? 22.562 62.518 23.004 1.00 31.98 166 SER D C 1
ATOM 6802 O O . SER D 1 107 ? 22.529 63.695 23.342 1.00 30.76 166 SER D O 1
ATOM 6805 N N . GLU D 1 108 ? 23.634 61.930 22.439 1.00 31.85 167 GLU D N 1
ATOM 6806 C CA . GLU D 1 108 ? 24.822 62.651 22.118 1.00 33.15 167 GLU D CA 1
ATOM 6807 C C . GLU D 1 108 ? 24.673 63.389 20.735 1.00 32.81 167 GLU D C 1
ATOM 6808 O O . GLU D 1 108 ? 25.231 62.992 19.695 1.00 33.08 167 GLU D O 1
ATOM 6814 N N . ASN D 1 109 ? 23.903 64.476 20.750 1.00 32.07 168 ASN D N 1
ATOM 6815 C CA . ASN D 1 109 ? 23.468 65.090 19.512 1.00 31.47 168 ASN D CA 1
ATOM 6816 C C . ASN D 1 109 ? 24.601 65.800 18.757 1.00 30.67 168 ASN D C 1
ATOM 6817 O O . ASN D 1 109 ? 24.723 65.625 17.563 1.00 29.57 168 ASN D O 1
ATOM 6822 N N . VAL D 1 110 ? 25.396 66.615 19.459 1.00 30.22 169 VAL D N 1
ATOM 6823 C CA . VAL D 1 110 ? 26.580 67.218 18.861 1.00 30.13 169 VAL D CA 1
ATOM 6824 C C . VAL D 1 110 ? 27.413 66.143 18.153 1.00 30.15 169 VAL D C 1
ATOM 6825 O O . VAL D 1 110 ? 27.611 66.228 16.981 1.00 30.61 169 VAL D O 1
ATOM 6829 N N . ARG D 1 111 ? 27.903 65.149 18.873 1.00 30.33 170 ARG D N 1
ATOM 6830 C CA . ARG D 1 111 ? 28.747 64.115 18.288 1.00 31.26 170 ARG D CA 1
ATOM 6831 C C . ARG D 1 111 ? 28.120 63.405 17.079 1.00 30.69 170 ARG D C 1
ATOM 6832 O O . ARG D 1 111 ? 28.750 63.227 16.032 1.00 30.70 170 ARG D O 1
ATOM 6840 N N . GLY D 1 112 ? 26.912 62.900 17.250 1.00 30.13 171 GLY D N 1
ATOM 6841 C CA . GLY D 1 112 ? 26.252 62.251 16.115 1.00 29.13 171 GLY D CA 1
ATOM 6842 C C . GLY D 1 112 ? 26.232 63.176 14.884 1.00 28.48 171 GLY D C 1
ATOM 6843 O O . GLY D 1 112 ? 26.630 62.764 13.812 1.00 27.90 171 GLY D O 1
ATOM 6844 N N . ALA D 1 113 ? 25.775 64.417 15.047 1.00 28.15 172 ALA D N 1
ATOM 6845 C CA . ALA D 1 113 ? 25.671 65.343 13.929 1.00 29.01 172 ALA D CA 1
ATOM 6846 C C . ALA D 1 113 ? 27.052 65.618 13.243 1.00 29.28 172 ALA D C 1
ATOM 6847 O O . ALA D 1 113 ? 27.167 65.587 12.037 1.00 29.11 172 ALA D O 1
ATOM 6849 N N . ARG D 1 114 ? 28.070 65.885 14.039 1.00 29.11 173 ARG D N 1
ATOM 6850 C CA . ARG D 1 114 ? 29.411 66.035 13.534 1.00 30.86 173 ARG D CA 1
ATOM 6851 C C . ARG D 1 114 ? 29.889 64.817 12.704 1.00 30.83 173 ARG D C 1
ATOM 6852 O O . ARG D 1 114 ? 30.469 64.974 11.612 1.00 29.47 173 ARG D O 1
ATOM 6860 N N . THR D 1 115 ? 29.623 63.617 13.238 1.00 30.20 174 THR D N 1
ATOM 6861 C CA . THR D 1 115 ? 29.930 62.392 12.507 1.00 31.23 174 THR D CA 1
ATOM 6862 C C . THR D 1 115 ? 29.226 62.302 11.148 1.00 31.60 174 THR D C 1
ATOM 6863 O O . THR D 1 115 ? 29.855 62.012 10.141 1.00 30.61 174 THR D O 1
ATOM 6867 N N . ALA D 1 116 ? 27.915 62.526 11.151 1.00 32.06 175 ALA D N 1
ATOM 6868 C CA . ALA D 1 116 ? 27.131 62.531 9.927 1.00 32.47 175 ALA D CA 1
ATOM 6869 C C . ALA D 1 116 ? 27.655 63.564 8.917 1.00 32.22 175 ALA D C 1
ATOM 6870 O O . ALA D 1 116 ? 27.741 63.305 7.727 1.00 31.42 175 ALA D O 1
ATOM 6872 N N . VAL D 1 117 ? 28.016 64.747 9.404 1.00 32.77 176 VAL D N 1
ATOM 6873 C CA . VAL D 1 117 ? 28.477 65.775 8.477 1.00 33.49 176 VAL D CA 1
ATOM 6874 C C . VAL D 1 117 ? 29.854 65.473 7.898 1.00 33.65 176 VAL D C 1
ATOM 6875 O O . VAL D 1 117 ? 30.116 65.715 6.720 1.00 33.55 176 VAL D O 1
ATOM 6879 N N . GLU D 1 118 ? 30.733 64.946 8.732 1.00 34.11 177 GLU D N 1
ATOM 6880 C CA . GLU D 1 118 ? 32.045 64.583 8.274 1.00 36.06 177 GLU D CA 1
ATOM 6881 C C . GLU D 1 118 ? 31.984 63.508 7.196 1.00 36.43 177 GLU D C 1
ATOM 6882 O O . GLU D 1 118 ? 32.801 63.516 6.270 1.00 37.16 177 GLU D O 1
ATOM 6888 N N . TYR D 1 119 ? 31.027 62.590 7.346 1.00 35.64 178 TYR D N 1
ATOM 6889 C CA . TYR D 1 119 ? 30.751 61.619 6.321 1.00 35.85 178 TYR D CA 1
ATOM 6890 C C . TYR D 1 119 ? 30.422 62.229 4.960 1.00 35.65 178 TYR D C 1
ATOM 6891 O O . TYR D 1 119 ? 30.898 61.745 3.946 1.00 36.53 178 TYR D O 1
ATOM 6900 N N . LEU D 1 120 ? 29.575 63.246 4.950 1.00 35.75 179 LEU D N 1
ATOM 6901 C CA . LEU D 1 120 ? 29.247 63.974 3.711 1.00 36.10 179 LEU D CA 1
ATOM 6902 C C . LEU D 1 120 ? 30.523 64.657 3.121 1.00 36.46 179 LEU D C 1
ATOM 6903 O O . LEU D 1 120 ? 30.717 64.707 1.921 1.00 36.04 179 LEU D O 1
ATOM 6908 N N . ILE D 1 121 ? 31.353 65.186 4.009 1.00 36.39 180 ILE D N 1
ATOM 6909 C CA . ILE D 1 121 ? 32.516 65.946 3.598 1.00 36.45 180 ILE D CA 1
ATOM 6910 C C . ILE D 1 121 ? 33.496 64.954 2.966 1.00 37.09 180 ILE D C 1
ATOM 6911 O O . ILE D 1 121 ? 34.100 65.229 1.940 1.00 37.37 180 ILE D O 1
ATOM 6916 N N . ALA D 1 122 ? 33.604 63.767 3.552 1.00 37.08 181 ALA D N 1
ATOM 6917 C CA . ALA D 1 122 ? 34.504 62.765 3.070 1.00 37.55 181 ALA D CA 1
ATOM 6918 C C . ALA D 1 122 ? 34.066 62.284 1.670 1.00 38.94 181 ALA D C 1
ATOM 6919 O O . ALA D 1 122 ? 34.890 61.796 0.896 1.00 38.10 181 ALA D O 1
ATOM 6921 N N . ARG D 1 123 ? 32.759 62.392 1.359 1.00 39.20 182 ARG D N 1
ATOM 6922 C CA . ARG D 1 123 ? 32.270 62.060 0.032 1.00 39.41 182 ARG D CA 1
ATOM 6923 C C . ARG D 1 123 ? 32.506 63.224 -0.935 1.00 39.17 182 ARG D C 1
ATOM 6924 O O . ARG D 1 123 ? 32.208 63.098 -2.116 1.00 38.67 182 ARG D O 1
ATOM 6932 N N . GLY D 1 124 ? 33.014 64.360 -0.439 1.00 39.06 183 GLY D N 1
ATOM 6933 C CA . GLY D 1 124 ? 33.338 65.464 -1.365 1.00 39.06 183 GLY D CA 1
ATOM 6934 C C . GLY D 1 124 ? 32.296 66.588 -1.471 1.00 39.04 183 GLY D C 1
ATOM 6935 O O . GLY D 1 124 ? 32.345 67.391 -2.387 1.00 38.84 183 GLY D O 1
ATOM 6936 N N . HIS D 1 125 ? 31.382 66.678 -0.501 1.00 38.36 184 HIS D N 1
ATOM 6937 C CA . HIS D 1 125 ? 30.491 67.825 -0.438 1.00 38.10 184 HIS D CA 1
ATOM 6938 C C . HIS D 1 125 ? 31.168 69.012 0.198 1.00 37.47 184 HIS D C 1
ATOM 6939 O O . HIS D 1 125 ? 31.889 68.866 1.138 1.00 38.16 184 HIS D O 1
ATOM 6946 N N . THR D 1 126 ? 30.972 70.191 -0.344 1.00 37.69 185 THR D N 1
ATOM 6947 C CA . THR D 1 126 ? 31.519 71.388 0.258 1.00 38.04 185 THR D CA 1
ATOM 6948 C C . THR D 1 126 ? 30.429 72.435 0.528 1.00 38.16 185 THR D C 1
ATOM 6949 O O . THR D 1 126 ? 30.580 73.255 1.426 1.00 38.60 185 THR D O 1
ATOM 6953 N N . ARG D 1 127 ? 29.375 72.419 -0.274 1.00 37.97 186 ARG D N 1
ATOM 6954 C CA . ARG D 1 127 ? 28.179 73.226 -0.048 1.00 38.05 186 ARG D CA 1
ATOM 6955 C C . ARG D 1 127 ? 27.147 72.385 0.741 1.00 37.51 186 ARG D C 1
ATOM 6956 O O . ARG D 1 127 ? 26.294 71.699 0.164 1.00 37.32 186 ARG D O 1
ATOM 6964 N N . ILE D 1 128 ? 27.249 72.426 2.060 1.00 36.49 187 ILE D N 1
ATOM 6965 C CA . ILE D 1 128 ? 26.424 71.563 2.879 1.00 35.66 187 ILE D CA 1
ATOM 6966 C C . ILE D 1 128 ? 25.575 72.385 3.800 1.00 35.25 187 ILE D C 1
ATOM 6967 O O . ILE D 1 128 ? 26.042 73.354 4.469 1.00 34.66 187 ILE D O 1
ATOM 6972 N N . GLY D 1 129 ? 24.326 71.984 3.889 1.00 34.41 188 GLY D N 1
ATOM 6973 C CA . GLY D 1 129 ? 23.387 72.737 4.687 1.00 34.40 188 GLY D CA 1
ATOM 6974 C C . GLY D 1 129 ? 22.762 71.885 5.770 1.00 34.74 188 GLY D C 1
ATOM 6975 O O . GLY D 1 129 ? 22.996 70.678 5.835 1.00 35.39 188 GLY D O 1
ATOM 6976 N N . ALA D 1 130 ? 21.912 72.508 6.569 1.00 33.78 189 ALA D N 1
ATOM 6977 C CA . ALA D 1 130 ? 21.284 71.898 7.696 1.00 34.02 189 ALA D CA 1
ATOM 6978 C C . ALA D 1 130 ? 19.854 72.439 7.863 1.00 33.63 189 ALA D C 1
ATOM 6979 O O . ALA D 1 130 ? 19.623 73.653 7.853 1.00 32.96 189 ALA D O 1
ATOM 6981 N N . ILE D 1 131 ? 18.913 71.517 7.928 1.00 33.29 190 ILE D N 1
ATOM 6982 C CA . ILE D 1 131 ? 17.519 71.838 8.167 1.00 33.52 190 ILE D CA 1
ATOM 6983 C C . ILE D 1 131 ? 17.185 71.191 9.522 1.00 33.91 190 ILE D C 1
ATOM 6984 O O . ILE D 1 131 ? 17.197 69.949 9.655 1.00 32.98 190 ILE D O 1
ATOM 6989 N N . VAL D 1 132 ? 16.900 72.036 10.497 1.00 33.93 191 VAL D N 1
ATOM 6990 C CA . VAL D 1 132 ? 16.575 71.592 11.836 1.00 35.50 191 VAL D CA 1
ATOM 6991 C C . VAL D 1 132 ? 15.187 72.029 12.196 1.00 35.75 191 VAL D C 1
ATOM 6992 O O . VAL D 1 132 ? 14.496 72.656 11.418 1.00 35.00 191 VAL D O 1
ATOM 6996 N N . GLY D 1 133 ? 14.746 71.598 13.367 1.00 37.50 192 GLY D N 1
ATOM 6997 C CA . GLY D 1 133 ? 13.355 71.787 13.766 1.00 37.98 192 GLY D CA 1
ATOM 6998 C C . GLY D 1 133 ? 13.331 73.136 14.419 1.00 38.15 192 GLY D C 1
ATOM 6999 O O . GLY D 1 133 ? 14.241 73.906 14.249 1.00 38.73 192 GLY D O 1
ATOM 7000 N N . SER D 1 134 ? 12.298 73.415 15.185 1.00 39.05 193 SER D N 1
ATOM 7001 C CA . SER D 1 134 ? 12.223 74.648 15.949 1.00 39.44 193 SER D CA 1
ATOM 7002 C C . SER D 1 134 ? 13.572 75.117 16.503 1.00 39.65 193 SER D C 1
ATOM 7003 O O . SER D 1 134 ? 14.199 74.442 17.322 1.00 39.33 193 SER D O 1
ATOM 7006 N N . ALA D 1 135 ? 13.970 76.322 16.092 1.00 40.17 194 ALA D N 1
ATOM 7007 C CA . ALA D 1 135 ? 15.290 76.886 16.437 1.00 40.86 194 ALA D CA 1
ATOM 7008 C C . ALA D 1 135 ? 15.646 76.980 17.913 1.00 40.85 194 ALA D C 1
ATOM 7009 O O . ALA D 1 135 ? 16.802 76.979 18.249 1.00 41.93 194 ALA D O 1
ATOM 7011 N N . GLY D 1 136 ? 14.688 77.147 18.805 1.00 40.85 195 GLY D N 1
ATOM 7012 C CA . GLY D 1 136 ? 15.055 77.209 20.215 1.00 40.17 195 GLY D CA 1
ATOM 7013 C C . GLY D 1 136 ? 15.470 75.901 20.892 1.00 40.13 195 GLY D C 1
ATOM 7014 O O . GLY D 1 136 ? 16.252 75.915 21.891 1.00 40.93 195 GLY D O 1
ATOM 7015 N N . LEU D 1 137 ? 14.961 74.774 20.382 1.00 38.26 196 LEU D N 1
ATOM 7016 C CA . LEU D 1 137 ? 15.073 73.483 21.065 1.00 36.62 196 LEU D CA 1
ATOM 7017 C C . LEU D 1 137 ? 16.474 73.080 21.384 1.00 34.86 196 LEU D C 1
ATOM 7018 O O . LEU D 1 137 ? 17.359 73.403 20.650 1.00 35.17 196 LEU D O 1
ATOM 7023 N N . MET D 1 138 ? 16.668 72.343 22.473 1.00 34.06 197 MET D N 1
ATOM 7024 C CA . MET D 1 138 ? 18.004 71.817 22.816 1.00 32.72 197 MET D CA 1
ATOM 7025 C C . MET D 1 138 ? 18.533 70.934 21.665 1.00 32.92 197 MET D C 1
ATOM 7026 O O . MET D 1 138 ? 19.654 71.114 21.210 1.00 32.88 197 MET D O 1
ATOM 7031 N N . THR D 1 139 ? 17.678 70.069 21.138 1.00 32.63 198 THR D N 1
ATOM 7032 C CA . THR D 1 139 ? 18.059 69.154 20.080 1.00 33.81 198 THR D CA 1
ATOM 7033 C C . THR D 1 139 ? 18.480 69.844 18.783 1.00 34.05 198 THR D C 1
ATOM 7034 O O . THR D 1 139 ? 19.559 69.541 18.243 1.00 34.70 198 THR D O 1
ATOM 7038 N N . SER D 1 140 ? 17.622 70.742 18.288 1.00 33.45 199 SER D N 1
ATOM 7039 C CA . SER D 1 140 ? 17.946 71.604 17.164 1.00 33.93 199 SER D CA 1
ATOM 7040 C C . SER D 1 140 ? 19.282 72.305 17.366 1.00 34.34 199 SER D C 1
ATOM 7041 O O . SER D 1 140 ? 20.096 72.297 16.471 1.00 34.18 199 SER D O 1
ATOM 7044 N N . ARG D 1 141 ? 19.461 72.914 18.542 1.00 34.49 200 ARG D N 1
ATOM 7045 C CA . ARG D 1 141 ? 20.665 73.684 18.859 1.00 35.65 200 ARG D CA 1
ATOM 7046 C C . ARG D 1 141 ? 21.917 72.794 18.783 1.00 35.16 200 ARG D C 1
ATOM 7047 O O . ARG D 1 141 ? 22.866 73.133 18.130 1.00 34.59 200 ARG D O 1
ATOM 7055 N N . GLU D 1 142 ? 21.874 71.640 19.443 1.00 33.99 201 GLU D N 1
ATOM 7056 C CA . GLU D 1 142 ? 23.035 70.800 19.531 1.00 34.11 201 GLU D CA 1
ATOM 7057 C C . GLU D 1 142 ? 23.377 70.110 18.191 1.00 33.85 201 GLU D C 1
ATOM 7058 O O . GLU D 1 142 ? 24.550 69.876 17.882 1.00 32.78 201 GLU D O 1
ATOM 7064 N N . ARG D 1 143 ? 22.339 69.804 17.399 1.00 33.50 202 ARG D N 1
ATOM 7065 C CA . ARG D 1 143 ? 22.555 69.157 16.107 1.00 33.92 202 ARG D CA 1
ATOM 7066 C C . ARG D 1 143 ? 23.149 70.166 15.153 1.00 34.12 202 ARG D C 1
ATOM 7067 O O . ARG D 1 143 ? 24.013 69.806 14.370 1.00 33.88 202 ARG D O 1
ATOM 7075 N N . LEU D 1 144 ? 22.738 71.427 15.281 1.00 33.67 203 LEU D N 1
ATOM 7076 C CA . LEU D 1 144 ? 23.307 72.520 14.468 1.00 35.16 203 LEU D CA 1
ATOM 7077 C C . LEU D 1 144 ? 24.806 72.795 14.804 1.00 35.04 203 LEU D C 1
ATOM 7078 O O . LEU D 1 144 ? 25.649 72.903 13.883 1.00 34.69 203 LEU D O 1
ATOM 7083 N N . LYS D 1 145 ? 25.114 72.851 16.102 1.00 33.96 204 LYS D N 1
ATOM 7084 C CA . LYS D 1 145 ? 26.492 72.933 16.635 1.00 34.83 204 LYS D CA 1
ATOM 7085 C C . LYS D 1 145 ? 27.468 71.852 16.151 1.00 34.58 204 LYS D C 1
ATOM 7086 O O . LYS D 1 145 ? 28.592 72.157 15.816 1.00 35.05 204 LYS D O 1
ATOM 7092 N N . GLY D 1 146 ? 27.039 70.594 16.123 1.00 34.17 205 GLY D N 1
ATOM 7093 C CA . GLY D 1 146 ? 27.821 69.530 15.560 1.00 33.97 205 GLY D CA 1
ATOM 7094 C C . GLY D 1 146 ? 28.066 69.704 14.068 1.00 34.01 205 GLY D C 1
ATOM 7095 O O . GLY D 1 146 ? 29.145 69.388 13.575 1.00 33.55 205 GLY D O 1
ATOM 7096 N N . PHE D 1 147 ? 27.055 70.190 13.334 1.00 34.47 206 PHE D N 1
ATOM 7097 C CA . PHE D 1 147 ? 27.252 70.554 11.927 1.00 34.76 206 PHE D CA 1
ATOM 7098 C C . PHE D 1 147 ? 28.327 71.619 11.759 1.00 35.52 206 PHE D C 1
ATOM 7099 O O . PHE D 1 147 ? 29.257 71.447 10.981 1.00 35.45 206 PHE D O 1
ATOM 7107 N N . ARG D 1 148 ? 28.225 72.702 12.526 1.00 36.44 207 ARG D N 1
ATOM 7108 C CA . ARG D 1 148 ? 29.202 73.793 12.477 1.00 37.09 207 ARG D CA 1
ATOM 7109 C C . ARG D 1 148 ? 30.604 73.369 12.828 1.00 37.50 207 ARG D C 1
ATOM 7110 O O . ARG D 1 148 ? 31.546 73.930 12.287 1.00 37.97 207 ARG D O 1
ATOM 7118 N N . ALA D 1 149 ? 30.729 72.429 13.777 1.00 37.29 208 ALA D N 1
ATOM 7119 C CA . ALA D 1 149 ? 32.014 71.952 14.249 1.00 36.86 208 ALA D CA 1
ATOM 7120 C C . ALA D 1 149 ? 32.671 71.101 13.183 1.00 36.96 208 ALA D C 1
ATOM 7121 O O . ALA D 1 149 ? 33.894 71.113 13.033 1.00 37.10 208 ALA D O 1
ATOM 7123 N N . ALA D 1 150 ? 31.846 70.351 12.449 1.00 36.61 209 ALA D N 1
ATOM 7124 C CA . ALA D 1 150 ? 32.348 69.471 11.403 1.00 36.89 209 ALA D CA 1
ATOM 7125 C C . ALA D 1 150 ? 32.899 70.306 10.258 1.00 37.37 209 ALA D C 1
ATOM 7126 O O . ALA D 1 150 ? 33.942 69.999 9.716 1.00 36.46 209 ALA D O 1
ATOM 7128 N N . MET D 1 151 ? 32.141 71.360 9.909 1.00 38.51 210 MET D N 1
ATOM 7129 C CA . MET D 1 151 ? 32.454 72.262 8.800 1.00 39.09 210 MET D CA 1
ATOM 7130 C C . MET D 1 151 ? 33.711 73.044 9.143 1.00 40.30 210 MET D C 1
ATOM 7131 O O . MET D 1 151 ? 34.638 73.156 8.343 1.00 41.02 210 MET D O 1
ATOM 7136 N N . SER D 1 152 ? 33.761 73.522 10.371 1.00 41.12 211 SER D N 1
ATOM 7137 C CA . SER D 1 152 ? 34.853 74.360 10.826 1.00 42.14 211 SER D CA 1
ATOM 7138 C C . SER D 1 152 ? 36.180 73.611 10.760 1.00 42.66 211 SER D C 1
ATOM 7139 O O . SER D 1 152 ? 37.212 74.157 10.245 1.00 42.37 211 SER D O 1
ATOM 7142 N N . ALA D 1 153 ? 36.144 72.368 11.262 1.00 42.77 212 ALA D N 1
ATOM 7143 C CA . ALA D 1 153 ? 37.312 71.488 11.320 1.00 43.34 212 ALA D CA 1
ATOM 7144 C C . ALA D 1 153 ? 37.869 71.174 9.951 1.00 43.72 212 ALA D C 1
ATOM 7145 O O . ALA D 1 153 ? 39.064 70.961 9.812 1.00 44.29 212 ALA D O 1
ATOM 7147 N N . ALA D 1 154 ? 36.987 71.161 8.955 1.00 43.89 213 ALA D N 1
ATOM 7148 C CA . ALA D 1 154 ? 37.350 70.883 7.579 1.00 44.11 213 ALA D CA 1
ATOM 7149 C C . ALA D 1 154 ? 37.678 72.167 6.800 1.00 44.20 213 ALA D C 1
ATOM 7150 O O . ALA D 1 154 ? 38.001 72.124 5.617 1.00 43.74 213 ALA D O 1
ATOM 7152 N N . GLY D 1 155 ? 37.586 73.306 7.477 1.00 44.61 214 GLY D N 1
ATOM 7153 C CA . GLY D 1 155 ? 37.887 74.571 6.846 1.00 45.06 214 GLY D CA 1
ATOM 7154 C C . GLY D 1 155 ? 36.872 74.940 5.795 1.00 45.43 214 GLY D C 1
ATOM 7155 O O . GLY D 1 155 ? 37.144 75.744 4.907 1.00 45.69 214 GLY D O 1
ATOM 7156 N N . LEU D 1 156 ? 35.685 74.375 5.902 1.00 45.37 215 LEU D N 1
ATOM 7157 C CA . LEU D 1 156 ? 34.624 74.703 4.975 1.00 46.01 215 LEU D CA 1
ATOM 7158 C C . LEU D 1 156 ? 33.737 75.790 5.568 1.00 46.41 215 LEU D C 1
ATOM 7159 O O . LEU D 1 156 ? 33.201 75.620 6.678 1.00 47.30 215 LEU D O 1
ATOM 7164 N N . PRO D 1 157 ? 33.583 76.907 4.842 1.00 46.37 216 PRO D N 1
ATOM 7165 C CA . PRO D 1 157 ? 32.738 78.026 5.269 1.00 46.48 216 PRO D CA 1
ATOM 7166 C C . PRO D 1 157 ? 31.282 77.650 5.172 1.00 46.00 216 PRO D C 1
ATOM 7167 O O . PRO D 1 157 ? 30.912 76.873 4.304 1.00 46.13 216 PRO D O 1
ATOM 7171 N N . VAL D 1 158 ? 30.454 78.209 6.034 1.00 45.86 217 VAL D N 1
ATOM 7172 C CA . VAL D 1 158 ? 29.018 77.943 5.983 1.00 46.08 217 VAL D CA 1
ATOM 7173 C C . VAL D 1 158 ? 28.251 79.231 5.824 1.00 46.22 217 VAL D C 1
ATOM 7174 O O . VAL D 1 158 ? 28.395 80.153 6.645 1.00 46.51 217 VAL D O 1
ATOM 7178 N N . ARG D 1 159 ? 27.473 79.300 4.739 1.00 45.73 218 ARG D N 1
ATOM 7179 C CA . ARG D 1 159 ? 26.523 80.364 4.550 1.00 46.13 218 ARG D CA 1
ATOM 7180 C C . ARG D 1 159 ? 25.300 80.141 5.427 1.00 45.87 218 ARG D C 1
ATOM 7181 O O . ARG D 1 159 ? 24.678 79.075 5.367 1.00 45.55 218 ARG D O 1
ATOM 7189 N N . GLN D 1 160 ? 24.964 81.157 6.226 1.00 45.21 219 GLN D N 1
ATOM 7190 C CA . GLN D 1 160 ? 23.743 81.158 7.006 1.00 44.80 219 GLN D CA 1
ATOM 7191 C C . GLN D 1 160 ? 22.552 80.744 6.176 1.00 44.16 219 GLN D C 1
ATOM 7192 O O . GLN D 1 160 ? 21.692 80.061 6.675 1.00 44.38 219 GLN D O 1
ATOM 7198 N N . GLU D 1 161 ? 22.468 81.216 4.937 1.00 43.56 220 GLU D N 1
ATOM 7199 C CA . GLU D 1 161 ? 21.329 80.875 4.087 1.00 43.21 220 GLU D CA 1
ATOM 7200 C C . GLU D 1 161 ? 21.212 79.354 3.778 1.00 42.23 220 GLU D C 1
ATOM 7201 O O . GLU D 1 161 ? 20.241 78.893 3.195 1.00 42.10 220 GLU D O 1
ATOM 7207 N N . TRP D 1 162 ? 22.239 78.596 4.143 1.00 41.37 221 TRP D N 1
ATOM 7208 C CA . TRP D 1 162 ? 22.190 77.117 4.060 1.00 40.67 221 TRP D CA 1
ATOM 7209 C C . TRP D 1 162 ? 21.520 76.476 5.281 1.00 39.72 221 TRP D C 1
ATOM 7210 O O . TRP D 1 162 ? 21.287 75.266 5.292 1.00 39.40 221 TRP D O 1
ATOM 7221 N N . ILE D 1 163 ? 21.238 77.285 6.304 1.00 38.84 222 ILE D N 1
ATOM 7222 C CA . ILE D 1 163 ? 20.623 76.822 7.543 1.00 38.58 222 ILE D CA 1
ATOM 7223 C C . ILE D 1 163 ? 19.132 77.196 7.550 1.00 38.44 222 ILE D C 1
ATOM 7224 O O . ILE D 1 163 ? 18.769 78.323 7.154 1.00 37.92 222 ILE D O 1
ATOM 7229 N N . ALA D 1 164 ? 18.288 76.270 8.002 1.00 37.35 223 ALA D N 1
ATOM 7230 C CA . ALA D 1 164 ? 16.882 76.562 8.181 1.00 37.84 223 ALA D CA 1
ATOM 7231 C C . ALA D 1 164 ? 16.379 75.876 9.455 1.00 38.14 223 ALA D C 1
ATOM 7232 O O . ALA D 1 164 ? 16.817 74.760 9.797 1.00 36.37 223 ALA D O 1
ATOM 7234 N N . ALA D 1 165 ? 15.472 76.579 10.142 1.00 38.70 224 ALA D N 1
ATOM 7235 C CA . ALA D 1 165 ? 14.903 76.101 11.403 1.00 40.45 224 ALA D CA 1
ATOM 7236 C C . ALA D 1 165 ? 13.406 75.793 11.275 1.00 41.09 224 ALA D C 1
ATOM 7237 O O . ALA D 1 165 ? 12.638 76.628 10.749 1.00 42.32 224 ALA D O 1
ATOM 7239 N N . ASN D 1 172 ? 7.464 70.269 9.714 1.00 40.15 231 ASN D N 1
ATOM 7240 C CA . ASN D 1 172 ? 8.159 69.405 8.739 1.00 40.47 231 ASN D CA 1
ATOM 7241 C C . ASN D 1 172 ? 9.494 69.947 8.261 1.00 39.65 231 ASN D C 1
ATOM 7242 O O . ASN D 1 172 ? 10.401 69.176 7.930 1.00 39.44 231 ASN D O 1
ATOM 7247 N N . GLY D 1 173 ? 9.579 71.271 8.144 1.00 38.19 232 GLY D N 1
ATOM 7248 C CA . GLY D 1 173 ? 10.726 71.877 7.462 1.00 38.43 232 GLY D CA 1
ATOM 7249 C C . GLY D 1 173 ? 10.759 71.698 5.954 1.00 37.91 232 GLY D C 1
ATOM 7250 O O . GLY D 1 173 ? 11.831 71.843 5.336 1.00 38.20 232 GLY D O 1
ATOM 7251 N N . ARG D 1 174 ? 9.614 71.377 5.339 1.00 36.92 233 ARG D N 1
ATOM 7252 C CA . ARG D 1 174 ? 9.533 71.448 3.876 1.00 37.30 233 ARG D CA 1
ATOM 7253 C C . ARG D 1 174 ? 9.835 72.870 3.353 1.00 36.56 233 ARG D C 1
ATOM 7254 O O . ARG D 1 174 ? 10.666 73.045 2.465 1.00 35.15 233 ARG D O 1
ATOM 7262 N N . ASP D 1 175 ? 9.144 73.855 3.923 1.00 36.49 234 ASP D N 1
ATOM 7263 C CA . ASP D 1 175 ? 9.360 75.250 3.578 1.00 36.98 234 ASP D CA 1
ATOM 7264 C C . ASP D 1 175 ? 10.834 75.695 3.773 1.00 36.21 234 ASP D C 1
ATOM 7265 O O . ASP D 1 175 ? 11.381 76.371 2.949 1.00 35.32 234 ASP D O 1
ATOM 7270 N N . GLY D 1 176 ? 11.447 75.308 4.883 1.00 35.78 235 GLY D N 1
ATOM 7271 C CA . GLY D 1 176 ? 12.829 75.645 5.144 1.00 35.25 235 GLY D CA 1
ATOM 7272 C C . GLY D 1 176 ? 13.717 74.994 4.089 1.00 35.41 235 GLY D C 1
ATOM 7273 O O . GLY D 1 176 ? 14.655 75.611 3.572 1.00 33.97 235 GLY D O 1
ATOM 7274 N N . ALA D 1 177 ? 13.412 73.736 3.759 1.00 35.46 236 ALA D N 1
ATOM 7275 C CA . ALA D 1 177 ? 14.190 73.032 2.742 1.00 35.55 236 ALA D CA 1
ATOM 7276 C C . ALA D 1 177 ? 14.071 73.695 1.372 1.00 35.42 236 ALA D C 1
ATOM 7277 O O . ALA D 1 177 ? 15.067 73.922 0.698 1.00 34.15 236 ALA D O 1
ATOM 7279 N N . ILE D 1 178 ? 12.835 73.932 0.958 1.00 35.97 237 ILE D N 1
ATOM 7280 C CA . ILE D 1 178 ? 12.530 74.673 -0.237 1.00 37.11 237 ILE D CA 1
ATOM 7281 C C . ILE D 1 178 ? 13.310 76.027 -0.268 1.00 38.60 237 ILE D C 1
ATOM 7282 O O . ILE D 1 178 ? 13.921 76.383 -1.286 1.00 38.29 237 ILE D O 1
ATOM 7287 N N . LYS D 1 179 ? 13.325 76.745 0.849 1.00 38.77 238 LYS D N 1
ATOM 7288 C CA . LYS D 1 179 ? 14.039 77.989 0.900 1.00 40.42 238 LYS D CA 1
ATOM 7289 C C . LYS D 1 179 ? 15.573 77.874 0.788 1.00 40.51 238 LYS D C 1
ATOM 7290 O O . LYS D 1 179 ? 16.201 78.570 -0.021 1.00 40.37 238 LYS D O 1
ATOM 7296 N N . VAL D 1 180 ? 16.198 77.025 1.587 1.00 40.48 239 VAL D N 1
ATOM 7297 C CA . VAL D 1 180 ? 17.629 76.833 1.386 1.00 40.58 239 VAL D CA 1
ATOM 7298 C C . VAL D 1 180 ? 18.016 76.207 0.045 1.00 41.04 239 VAL D C 1
ATOM 7299 O O . VAL D 1 180 ? 19.069 76.546 -0.518 1.00 41.57 239 VAL D O 1
ATOM 7303 N N . LEU D 1 181 ? 17.167 75.361 -0.507 1.00 41.45 240 LEU D N 1
ATOM 7304 C CA . LEU D 1 181 ? 17.504 74.730 -1.790 1.00 42.29 240 LEU D CA 1
ATOM 7305 C C . LEU D 1 181 ? 17.257 75.613 -3.062 1.00 43.21 240 LEU D C 1
ATOM 7306 O O . LEU D 1 181 ? 17.688 75.254 -4.170 1.00 43.19 240 LEU D O 1
ATOM 7311 N N . THR D 1 182 ? 16.586 76.747 -2.917 1.00 43.64 241 THR D N 1
ATOM 7312 C CA . THR D 1 182 ? 16.416 77.650 -4.047 1.00 44.98 241 THR D CA 1
ATOM 7313 C C . THR D 1 182 ? 17.383 78.860 -3.919 1.00 45.71 241 THR D C 1
ATOM 7314 O O . THR D 1 182 ? 17.182 79.891 -4.536 1.00 45.97 241 THR D O 1
ATOM 7318 N N . GLY D 1 183 ? 18.430 78.718 -3.110 1.00 46.25 242 GLY D N 1
ATOM 7319 C CA . GLY D 1 183 ? 19.434 79.769 -2.960 1.00 46.73 242 GLY D CA 1
ATOM 7320 C C . GLY D 1 183 ? 20.369 79.918 -4.153 1.00 46.91 242 GLY D C 1
ATOM 7321 O O . GLY D 1 183 ? 20.441 79.063 -5.013 1.00 47.35 242 GLY D O 1
ATOM 7322 N N . ALA D 1 184 ? 21.094 81.019 -4.215 1.00 47.10 243 ALA D N 1
ATOM 7323 C CA . ALA D 1 184 ? 22.038 81.242 -5.322 1.00 48.31 243 ALA D CA 1
ATOM 7324 C C . ALA D 1 184 ? 23.195 80.225 -5.399 1.00 48.34 243 ALA D C 1
ATOM 7325 O O . ALA D 1 184 ? 23.542 79.801 -6.481 1.00 49.01 243 ALA D O 1
ATOM 7327 N N . ASP D 1 185 ? 23.812 79.861 -4.277 1.00 47.76 244 ASP D N 1
ATOM 7328 C CA . ASP D 1 185 ? 24.753 78.695 -4.269 1.00 47.79 244 ASP D CA 1
ATOM 7329 C C . ASP D 1 185 ? 24.218 77.529 -3.414 1.00 46.07 244 ASP D C 1
ATOM 7330 O O . ASP D 1 185 ? 24.794 77.203 -2.410 1.00 46.09 244 ASP D O 1
ATOM 7335 N N . ARG D 1 186 ? 23.108 76.927 -3.810 1.00 44.33 245 ARG D N 1
ATOM 7336 C CA . ARG D 1 186 ? 22.466 75.920 -2.995 1.00 42.76 245 ARG D CA 1
ATOM 7337 C C . ARG D 1 186 ? 23.386 74.713 -2.661 1.00 41.64 245 ARG D C 1
ATOM 7338 O O . ARG D 1 186 ? 24.190 74.265 -3.493 1.00 41.46 245 ARG D O 1
ATOM 7346 N N . PRO D 1 187 ? 23.234 74.177 -1.443 1.00 40.19 246 PRO D N 1
ATOM 7347 C CA . PRO D 1 187 ? 23.943 73.003 -0.993 1.00 39.42 246 PRO D CA 1
ATOM 7348 C C . PRO D 1 187 ? 23.676 71.791 -1.896 1.00 38.34 246 PRO D C 1
ATOM 7349 O O . PRO D 1 187 ? 22.631 71.734 -2.576 1.00 36.53 246 PRO D O 1
ATOM 7353 N N . THR D 1 188 ? 24.646 70.863 -1.891 1.00 37.05 247 THR D N 1
ATOM 7354 C CA . THR D 1 188 ? 24.518 69.593 -2.585 1.00 36.30 247 THR D CA 1
ATOM 7355 C C . THR D 1 188 ? 24.208 68.490 -1.580 1.00 35.18 247 THR D C 1
ATOM 7356 O O . THR D 1 188 ? 23.981 67.365 -1.986 1.00 34.41 247 THR D O 1
ATOM 7360 N N . ALA D 1 189 ? 24.328 68.822 -0.292 1.00 34.66 248 ALA D N 1
ATOM 7361 C CA . ALA D 1 189 ? 23.990 67.937 0.815 1.00 35.04 248 ALA D CA 1
ATOM 7362 C C . ALA D 1 189 ? 23.315 68.732 1.964 1.00 34.87 248 ALA D C 1
ATOM 7363 O O . ALA D 1 189 ? 23.589 69.931 2.149 1.00 34.58 248 ALA D O 1
ATOM 7365 N N . LEU D 1 190 ? 22.452 68.059 2.716 1.00 34.21 249 LEU D N 1
ATOM 7366 C CA . LEU D 1 190 ? 21.832 68.602 3.921 1.00 34.17 249 LEU D CA 1
ATOM 7367 C C . LEU D 1 190 ? 21.959 67.629 5.077 1.00 33.31 249 LEU D C 1
ATOM 7368 O O . LEU D 1 190 ? 21.891 66.436 4.894 1.00 34.07 249 LEU D O 1
ATOM 7373 N N . LEU D 1 191 ? 22.114 68.147 6.279 1.00 32.34 250 LEU D N 1
ATOM 7374 C CA . LEU D 1 191 ? 21.884 67.350 7.484 1.00 31.94 250 LEU D CA 1
ATOM 7375 C C . LEU D 1 191 ? 20.462 67.697 7.911 1.00 32.43 250 LEU D C 1
ATOM 7376 O O . LEU D 1 191 ? 20.134 68.889 8.111 1.00 31.73 250 LEU D O 1
ATOM 7381 N N . THR D 1 192 ? 19.613 66.670 8.029 1.00 31.29 251 THR D N 1
ATOM 7382 C CA . THR D 1 192 ? 18.312 66.869 8.616 1.00 31.20 251 THR D CA 1
ATOM 7383 C C . THR D 1 192 ? 18.260 66.373 10.046 1.00 30.99 251 THR D C 1
ATOM 7384 O O . THR D 1 192 ? 18.785 65.334 10.340 1.00 31.45 251 THR D O 1
ATOM 7388 N N . SER D 1 193 ? 17.612 67.107 10.933 1.00 30.29 252 SER D N 1
ATOM 7389 C CA . SER D 1 193 ? 17.723 66.841 12.371 1.00 30.76 252 SER D CA 1
ATOM 7390 C C . SER D 1 193 ? 16.716 65.803 12.915 1.00 30.34 252 SER D C 1
ATOM 7391 O O . SER D 1 193 ? 16.810 65.430 14.078 1.00 29.84 252 SER D O 1
ATOM 7394 N N . SER D 1 194 ? 15.786 65.353 12.085 1.00 29.91 253 SER D N 1
ATOM 7395 C CA . SER D 1 194 ? 14.962 64.163 12.415 1.00 30.40 253 SER D CA 1
ATOM 7396 C C . SER D 1 194 ? 14.255 63.535 11.204 1.00 29.69 253 SER D C 1
ATOM 7397 O O . SER D 1 194 ? 14.258 64.097 10.125 1.00 29.59 253 SER D O 1
ATOM 7400 N N . HIS D 1 195 ? 13.688 62.338 11.397 1.00 29.56 254 HIS D N 1
ATOM 7401 C CA . HIS D 1 195 ? 12.980 61.639 10.321 1.00 29.84 254 HIS D CA 1
ATOM 7402 C C . HIS D 1 195 ? 11.828 62.493 9.752 1.00 29.71 254 HIS D C 1
ATOM 7403 O O . HIS D 1 195 ? 11.592 62.515 8.553 1.00 29.68 254 HIS D O 1
ATOM 7410 N N . ARG D 1 196 ? 11.138 63.207 10.618 1.00 29.32 255 ARG D N 1
ATOM 7411 C CA . ARG D 1 196 ? 10.056 64.028 10.165 1.00 30.37 255 ARG D CA 1
ATOM 7412 C C . ARG D 1 196 ? 10.518 65.221 9.288 1.00 29.59 255 ARG D C 1
ATOM 7413 O O . ARG D 1 196 ? 9.842 65.609 8.338 1.00 27.28 255 ARG D O 1
ATOM 7421 N N . ILE D 1 197 ? 11.671 65.797 9.642 1.00 29.19 256 ILE D N 1
ATOM 7422 C CA . ILE D 1 197 ? 12.247 66.849 8.853 1.00 29.45 256 ILE D CA 1
ATOM 7423 C C . ILE D 1 197 ? 12.791 66.260 7.559 1.00 29.50 256 ILE D C 1
ATOM 7424 O O . ILE D 1 197 ? 12.781 66.883 6.525 1.00 29.43 256 ILE D O 1
ATOM 7429 N N . THR D 1 198 ? 13.328 65.060 7.643 1.00 29.46 257 THR D N 1
ATOM 7430 C CA . THR D 1 198 ? 13.753 64.364 6.442 1.00 29.58 257 THR D CA 1
ATOM 7431 C C . THR D 1 198 ? 12.621 64.185 5.482 1.00 28.89 257 THR D C 1
ATOM 7432 O O . THR D 1 198 ? 12.828 64.372 4.279 1.00 29.33 257 THR D O 1
ATOM 7436 N N . GLU D 1 199 ? 11.451 63.804 5.984 1.00 28.88 258 GLU D N 1
ATOM 7437 C CA . GLU D 1 199 ? 10.232 63.783 5.106 1.00 29.57 258 GLU D CA 1
ATOM 7438 C C . GLU D 1 199 ? 9.986 65.127 4.361 1.00 29.15 258 GLU D C 1
ATOM 7439 O O . GLU D 1 199 ? 9.688 65.142 3.178 1.00 29.30 258 GLU D O 1
ATOM 7445 N N . GLY D 1 200 ? 10.084 66.232 5.063 1.00 29.45 259 GLY D N 1
ATOM 7446 C CA . GLY D 1 200 ? 9.812 67.527 4.474 1.00 29.89 259 GLY D CA 1
ATOM 7447 C C . GLY D 1 200 ? 10.838 67.890 3.433 1.00 31.24 259 GLY D C 1
ATOM 7448 O O . GLY D 1 200 ? 10.488 68.463 2.385 1.00 30.96 259 GLY D O 1
ATOM 7449 N N . ALA D 1 201 ? 12.114 67.584 3.725 1.00 31.63 260 ALA D N 1
ATOM 7450 C CA . ALA D 1 201 ? 13.220 67.777 2.764 1.00 31.56 260 ALA D CA 1
ATOM 7451 C C . ALA D 1 201 ? 12.990 66.905 1.532 1.00 32.22 260 ALA D C 1
ATOM 7452 O O . ALA D 1 201 ? 13.221 67.373 0.392 1.00 32.00 260 ALA D O 1
ATOM 7454 N N . MET D 1 202 ? 12.549 65.647 1.733 1.00 31.41 261 MET D N 1
ATOM 7455 C CA . MET D 1 202 ? 12.221 64.850 0.562 1.00 32.21 261 MET D CA 1
ATOM 7456 C C . MET D 1 202 ? 11.068 65.504 -0.227 1.00 33.13 261 MET D C 1
ATOM 7457 O O . MET D 1 202 ? 11.079 65.482 -1.460 1.00 32.53 261 MET D O 1
ATOM 7462 N N . GLN D 1 203 ? 10.079 66.064 0.483 1.00 33.56 262 GLN D N 1
ATOM 7463 C CA . GLN D 1 203 ? 8.973 66.722 -0.191 1.00 34.03 262 GLN D CA 1
ATOM 7464 C C . GLN D 1 203 ? 9.486 67.949 -0.963 1.00 34.51 262 GLN D C 1
ATOM 7465 O O . GLN D 1 203 ? 9.078 68.175 -2.084 1.00 34.53 262 GLN D O 1
ATOM 7471 N N . ALA D 1 204 ? 10.348 68.742 -0.344 1.00 34.82 263 ALA D N 1
ATOM 7472 C CA . ALA D 1 204 ? 10.964 69.935 -0.986 1.00 35.16 263 ALA D CA 1
ATOM 7473 C C . ALA D 1 204 ? 11.669 69.556 -2.272 1.00 36.05 263 ALA D C 1
ATOM 7474 O O . ALA D 1 204 ? 11.527 70.236 -3.258 1.00 35.21 263 ALA D O 1
ATOM 7476 N N . LEU D 1 205 ? 12.433 68.462 -2.252 1.00 36.67 264 LEU D N 1
ATOM 7477 C CA . LEU D 1 205 ? 13.137 68.054 -3.449 1.00 38.33 264 LEU D CA 1
ATOM 7478 C C . LEU D 1 205 ? 12.200 67.962 -4.623 1.00 39.57 264 LEU D C 1
ATOM 7479 O O . LEU D 1 205 ? 12.442 68.552 -5.694 1.00 39.34 264 LEU D O 1
ATOM 7484 N N . ASN D 1 206 ? 11.131 67.196 -4.458 1.00 40.68 265 ASN D N 1
ATOM 7485 C CA . ASN D 1 206 ? 10.300 67.044 -5.635 1.00 42.28 265 ASN D CA 1
ATOM 7486 C C . ASN D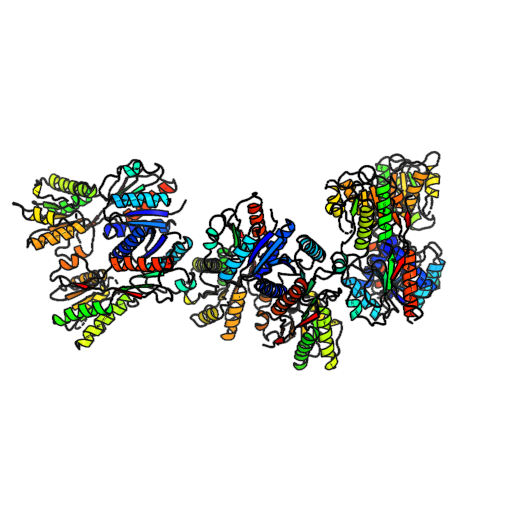 1 206 ? 9.249 68.140 -5.905 1.00 41.78 265 ASN D C 1
ATOM 7487 O O . ASN D 1 206 ? 8.710 68.210 -7.007 1.00 41.50 265 ASN D O 1
ATOM 7492 N N . VAL D 1 207 ? 9.030 69.002 -4.913 1.00 41.29 266 VAL D N 1
ATOM 7493 C CA . VAL D 1 207 ? 8.456 70.302 -5.196 1.00 41.46 266 VAL D CA 1
ATOM 7494 C C . VAL D 1 207 ? 9.354 71.073 -6.167 1.00 41.68 266 VAL D C 1
ATOM 7495 O O . VAL D 1 207 ? 8.878 71.605 -7.195 1.00 42.11 266 VAL D O 1
ATOM 7499 N N . LEU D 1 208 ? 10.650 71.068 -5.881 1.00 41.54 267 LEU D N 1
ATOM 7500 C CA . LEU D 1 208 ? 11.641 71.804 -6.670 1.00 41.37 267 LEU D CA 1
ATOM 7501 C C . LEU D 1 208 ? 12.139 71.086 -7.940 1.00 42.14 267 LEU D C 1
ATOM 7502 O O . LEU D 1 208 ? 12.937 71.625 -8.713 1.00 42.38 267 LEU D O 1
ATOM 7507 N N . GLY D 1 209 ? 11.663 69.866 -8.164 1.00 41.71 268 GLY D N 1
ATOM 7508 C CA . GLY D 1 209 ? 12.130 69.096 -9.278 1.00 41.58 268 GLY D CA 1
ATOM 7509 C C . GLY D 1 209 ? 13.593 68.632 -9.112 1.00 42.16 268 GLY D C 1
ATOM 7510 O O . GLY D 1 209 ? 14.236 68.279 -10.108 1.00 41.32 268 GLY D O 1
ATOM 7511 N N . LEU D 1 210 ? 14.116 68.627 -7.871 1.00 41.18 269 LEU D N 1
ATOM 7512 C CA . LEU D 1 210 ? 15.474 68.147 -7.624 1.00 40.95 269 LEU D CA 1
ATOM 7513 C C . LEU D 1 210 ? 15.562 66.626 -7.305 1.00 41.06 269 LEU D C 1
ATOM 7514 O O . LEU D 1 210 ? 14.595 65.990 -6.879 1.00 40.50 269 LEU D O 1
ATOM 7519 N N . ARG D 1 211 ? 16.725 66.043 -7.541 1.00 41.06 270 ARG D N 1
ATOM 7520 C CA . ARG D 1 211 ? 16.842 64.593 -7.385 1.00 40.95 270 ARG D CA 1
ATOM 7521 C C . ARG D 1 211 ? 17.629 64.240 -6.150 1.00 40.39 270 ARG D C 1
ATOM 7522 O O . ARG D 1 211 ? 18.766 64.681 -5.984 1.00 39.38 270 ARG D O 1
ATOM 7530 N N . TYR D 1 212 ? 16.971 63.508 -5.257 1.00 39.97 271 TYR D N 1
ATOM 7531 C CA . TYR D 1 212 ? 17.634 62.940 -4.137 1.00 40.38 271 TYR D CA 1
ATOM 7532 C C . TYR D 1 212 ? 18.762 62.098 -4.700 1.00 40.33 271 TYR D C 1
ATOM 7533 O O . TYR D 1 212 ? 18.534 61.256 -5.552 1.00 40.09 271 TYR D O 1
ATOM 7542 N N . GLY D 1 213 ? 19.972 62.330 -4.214 1.00 40.38 272 GLY D N 1
ATOM 7543 C CA . GLY D 1 213 ? 21.136 61.700 -4.799 1.00 41.05 272 GLY D CA 1
ATOM 7544 C C . GLY D 1 213 ? 22.031 62.661 -5.549 1.00 41.23 272 GLY D C 1
ATOM 7545 O O . GLY D 1 213 ? 22.835 63.392 -4.956 1.00 41.64 272 GLY D O 1
ATOM 7546 N N . PRO D 1 214 ? 21.915 62.655 -6.882 1.00 41.67 273 PRO D N 1
ATOM 7547 C CA . PRO D 1 214 ? 22.745 63.475 -7.793 1.00 40.90 273 PRO D CA 1
ATOM 7548 C C . PRO D 1 214 ? 22.646 65.013 -7.510 1.00 40.53 273 PRO D C 1
ATOM 7549 O O . PRO D 1 214 ? 23.637 65.730 -7.549 1.00 39.17 273 PRO D O 1
ATOM 7553 N N . ASP D 1 215 ? 21.450 65.497 -7.201 1.00 39.65 274 ASP D N 1
ATOM 7554 C CA . ASP D 1 215 ? 21.272 66.901 -6.886 1.00 38.63 274 ASP D CA 1
ATOM 7555 C C . ASP D 1 215 ? 21.547 67.254 -5.394 1.00 37.89 274 ASP D C 1
ATOM 7556 O O . ASP D 1 215 ? 22.209 68.246 -5.103 1.00 36.79 274 ASP D O 1
ATOM 7561 N N . VAL D 1 216 ? 21.047 66.436 -4.467 1.00 36.85 275 VAL D N 1
ATOM 7562 C CA . VAL D 1 216 ? 21.137 66.709 -3.029 1.00 35.33 275 VAL D CA 1
ATOM 7563 C C . VAL D 1 216 ? 21.234 65.391 -2.253 1.00 34.76 275 VAL D C 1
ATOM 7564 O O . VAL D 1 216 ? 20.377 64.543 -2.387 1.00 34.84 275 VAL D O 1
ATOM 7568 N N . GLU D 1 217 ? 22.275 65.229 -1.460 1.00 34.03 276 GLU D N 1
ATOM 7569 C CA . GLU D 1 217 ? 22.348 64.092 -0.544 1.00 34.48 276 GLU D CA 1
ATOM 7570 C C . GLU D 1 217 ? 21.841 64.510 0.823 1.00 33.92 276 GLU D C 1
ATOM 7571 O O . GLU D 1 217 ? 21.767 65.709 1.107 1.00 33.34 276 GLU D O 1
ATOM 7577 N N . ILE D 1 218 ? 21.430 63.530 1.633 1.00 33.24 277 ILE D N 1
ATOM 7578 C CA . ILE D 1 218 ? 20.855 63.794 2.950 1.00 32.15 277 ILE D CA 1
ATOM 7579 C C . ILE D 1 218 ? 21.399 62.807 4.013 1.00 31.93 277 ILE D C 1
ATOM 7580 O O . ILE D 1 218 ? 21.438 61.598 3.774 1.00 31.83 277 ILE D O 1
ATOM 7585 N N . VAL D 1 219 ? 21.874 63.332 5.144 1.00 31.70 278 VAL D N 1
ATOM 7586 C CA . VAL D 1 219 ? 22.090 62.523 6.347 1.00 31.32 278 VAL D CA 1
ATOM 7587 C C . VAL D 1 219 ? 21.065 62.960 7.377 1.00 31.53 278 VAL D C 1
ATOM 7588 O O . VAL D 1 219 ? 20.768 64.118 7.527 1.00 31.81 278 VAL D O 1
ATOM 7592 N N . SER D 1 220 ? 20.471 62.015 8.064 1.00 32.34 279 SER D N 1
ATOM 7593 C CA . SER D 1 220 ? 19.362 62.330 8.955 1.00 32.85 279 SER D CA 1
ATOM 7594 C C . SER D 1 220 ? 19.627 61.747 10.362 1.00 32.87 279 SER D C 1
ATOM 7595 O O . SER D 1 220 ? 20.393 60.809 10.486 1.00 33.67 279 SER D O 1
ATOM 7598 N N . PHE D 1 221 ? 18.994 62.294 11.398 1.00 32.21 280 PHE D N 1
ATOM 7599 C CA . PHE D 1 221 ? 18.793 61.540 12.679 1.00 32.25 280 PHE D CA 1
ATOM 7600 C C . PHE D 1 221 ? 17.555 60.626 12.621 1.00 31.62 280 PHE D C 1
ATOM 7601 O O . PHE D 1 221 ? 16.615 60.917 11.907 1.00 30.66 280 PHE D O 1
ATOM 7609 N N . ASP D 1 222 ? 17.556 59.568 13.430 1.00 31.55 281 ASP D N 1
ATOM 7610 C CA . ASP D 1 222 ? 16.505 58.579 13.485 1.00 31.40 281 ASP D CA 1
ATOM 7611 C C . ASP D 1 222 ? 16.621 57.558 12.377 1.00 32.29 281 ASP D C 1
ATOM 7612 O O . ASP D 1 222 ? 16.638 57.910 11.192 1.00 32.85 281 ASP D O 1
ATOM 7617 N N . ASN D 1 223 ? 16.663 56.290 12.778 1.00 32.37 282 ASN D N 1
ATOM 7618 C CA . ASN D 1 223 ? 16.917 55.202 11.866 1.00 32.90 282 ASN D CA 1
ATOM 7619 C C . ASN D 1 223 ? 15.574 54.540 11.485 1.00 32.74 282 ASN D C 1
ATOM 7620 O O . ASN D 1 223 ? 15.066 53.690 12.191 1.00 32.98 282 ASN D O 1
ATOM 7625 N N . LEU D 1 224 ? 15.022 54.934 10.360 1.00 31.79 283 LEU D N 1
ATOM 7626 C CA . LEU D 1 224 ? 13.761 54.368 9.882 1.00 31.72 283 LEU D CA 1
ATOM 7627 C C . LEU D 1 224 ? 13.998 53.424 8.706 1.00 31.02 283 LEU D C 1
ATOM 7628 O O . LEU D 1 224 ? 14.809 53.750 7.806 1.00 31.76 283 LEU D O 1
ATOM 7633 N N . PRO D 1 225 ? 13.319 52.275 8.683 1.00 29.83 284 PRO D N 1
ATOM 7634 C CA . PRO D 1 225 ? 13.570 51.287 7.597 1.00 30.17 284 PRO D CA 1
ATOM 7635 C C . PRO D 1 225 ? 13.491 51.821 6.180 1.00 29.90 284 PRO D C 1
ATOM 7636 O O . PRO D 1 225 ? 14.231 51.357 5.326 1.00 30.23 284 PRO D O 1
ATOM 7640 N N . TRP D 1 226 ? 12.619 52.798 5.938 1.00 30.07 285 TRP D N 1
ATOM 7641 C CA . TRP D 1 226 ? 12.410 53.310 4.586 1.00 29.86 285 TRP D CA 1
ATOM 7642 C C . TRP D 1 226 ? 13.630 54.026 4.063 1.00 30.01 285 TRP D C 1
ATOM 7643 O O . TRP D 1 226 ? 13.949 53.934 2.899 1.00 29.30 285 TRP D O 1
ATOM 7654 N N . MET D 1 227 ? 14.360 54.693 4.950 1.00 31.20 286 MET D N 1
ATOM 7655 C CA . MET D 1 227 ? 15.634 55.340 4.571 1.00 32.07 286 MET D CA 1
ATOM 7656 C C . MET D 1 227 ? 16.595 54.394 3.890 1.00 33.12 286 MET D C 1
ATOM 7657 O O . MET D 1 227 ? 17.442 54.807 3.034 1.00 32.89 286 MET D O 1
ATOM 7662 N N . ALA D 1 228 ? 16.452 53.104 4.209 1.00 34.08 287 ALA D N 1
ATOM 7663 C CA . ALA D 1 228 ? 17.324 52.130 3.540 1.00 35.90 287 ALA D CA 1
ATOM 7664 C C . ALA D 1 228 ? 16.858 51.690 2.139 1.00 36.80 287 ALA D C 1
ATOM 7665 O O . ALA D 1 228 ? 17.600 50.963 1.433 1.00 37.61 287 ALA D O 1
ATOM 7667 N N . PHE D 1 229 ? 15.678 52.177 1.710 1.00 37.49 288 PHE D N 1
ATOM 7668 C CA . PHE D 1 229 ? 15.116 51.755 0.428 1.00 37.77 288 PHE D CA 1
ATOM 7669 C C . PHE D 1 229 ? 15.496 52.700 -0.661 1.00 38.62 288 PHE D C 1
ATOM 7670 O O . PHE D 1 229 ? 15.211 52.439 -1.793 1.00 38.84 288 PHE D O 1
ATOM 7678 N N . LEU D 1 230 ? 16.075 53.838 -0.299 1.00 39.96 289 LEU D N 1
ATOM 7679 C CA . LEU D 1 230 ? 16.347 54.897 -1.251 1.00 40.33 289 LEU D CA 1
ATOM 7680 C C . LEU D 1 230 ? 17.655 54.583 -1.938 1.00 40.66 289 LEU D C 1
ATOM 7681 O O . LEU D 1 230 ? 18.425 53.776 -1.444 1.00 40.44 289 LEU D O 1
ATOM 7686 N N . ASP D 1 231 ? 17.936 55.294 -3.029 1.00 41.55 290 ASP D N 1
ATOM 7687 C CA . ASP D 1 231 ? 19.157 55.075 -3.797 1.00 42.26 290 ASP D CA 1
ATOM 7688 C C . ASP D 1 231 ? 19.875 56.372 -4.012 1.00 41.99 290 ASP D C 1
ATOM 7689 O O . ASP D 1 231 ? 19.471 57.144 -4.859 1.00 42.55 290 ASP D O 1
ATOM 7694 N N . PRO D 1 232 ? 20.971 56.613 -3.262 1.00 41.28 291 PRO D N 1
ATOM 7695 C CA . PRO D 1 232 ? 21.541 55.686 -2.334 1.00 40.70 291 PRO D CA 1
ATOM 7696 C C . PRO D 1 232 ? 20.807 55.662 -0.994 1.00 40.60 291 PRO D C 1
ATOM 7697 O O . PRO D 1 232 ? 20.106 56.628 -0.646 1.00 40.21 291 PRO D O 1
ATOM 7701 N N . PRO D 1 233 ? 21.000 54.575 -0.215 1.00 39.85 292 PRO D N 1
ATOM 7702 C CA . PRO D 1 233 ? 20.438 54.529 1.144 1.00 39.14 292 PRO D CA 1
ATOM 7703 C C . PRO D 1 233 ? 20.782 55.747 1.954 1.00 38.72 292 PRO D C 1
ATOM 7704 O O . PRO D 1 233 ? 21.902 56.231 1.912 1.00 39.90 292 PRO D O 1
ATOM 7708 N N . LEU D 1 234 ? 19.816 56.265 2.685 1.00 37.67 293 LEU D N 1
ATOM 7709 C CA . LEU D 1 234 ? 20.023 57.501 3.429 1.00 36.89 293 LEU D CA 1
ATOM 7710 C C . LEU D 1 234 ? 20.746 57.223 4.738 1.00 35.88 293 LEU D C 1
ATOM 7711 O O . LEU D 1 234 ? 20.185 56.596 5.603 1.00 35.99 293 LEU D O 1
ATOM 7716 N N . PRO D 1 235 ? 21.986 57.702 4.883 1.00 35.54 294 PRO D N 1
ATOM 7717 C CA . PRO D 1 235 ? 22.728 57.497 6.155 1.00 34.95 294 PRO D CA 1
ATOM 7718 C C . PRO D 1 235 ? 22.147 58.243 7.381 1.00 34.64 294 PRO D C 1
ATOM 7719 O O . PRO D 1 235 ? 21.745 59.444 7.329 1.00 33.95 294 PRO D O 1
ATOM 7723 N N . VAL D 1 236 ? 22.109 57.539 8.495 1.00 33.84 295 VAL D N 1
ATOM 7724 C CA . VAL D 1 236 ? 21.353 58.015 9.654 1.00 33.45 295 VAL D CA 1
ATOM 7725 C C . VAL D 1 236 ? 22.057 57.905 10.944 1.00 32.05 295 VAL D C 1
ATOM 7726 O O . VAL D 1 236 ? 22.712 56.911 11.215 1.00 33.06 295 VAL D O 1
ATOM 7730 N N . VAL D 1 237 ? 21.894 58.892 11.785 1.00 31.14 296 VAL D N 1
ATOM 7731 C CA . VAL D 1 237 ? 22.312 58.717 13.138 1.00 31.20 296 VAL D CA 1
ATOM 7732 C C . VAL D 1 237 ? 21.184 58.127 13.962 1.00 31.15 296 VAL D C 1
ATOM 7733 O O . VAL D 1 237 ? 20.180 58.772 14.257 1.00 30.80 296 VAL D O 1
ATOM 7737 N N . GLU D 1 238 ? 21.335 56.829 14.227 1.00 30.62 297 GLU D N 1
ATOM 7738 C CA . GLU D 1 238 ? 20.411 56.086 15.036 1.00 30.17 297 GLU D CA 1
ATOM 7739 C C . GLU D 1 238 ? 20.500 56.521 16.505 1.00 29.60 297 GLU D C 1
ATOM 7740 O O . GLU D 1 238 ? 21.594 56.590 17.080 1.00 29.24 297 GLU D O 1
ATOM 7746 N N . GLN D 1 239 ? 19.323 56.785 17.085 1.00 28.79 298 GLN D N 1
ATOM 7747 C CA . GLN D 1 239 ? 19.192 57.117 18.500 1.00 29.00 298 GLN D CA 1
ATOM 7748 C C . GLN D 1 239 ? 18.815 55.886 19.285 1.00 28.81 298 GLN D C 1
ATOM 7749 O O . GLN D 1 239 ? 18.082 55.060 18.785 1.00 27.76 298 GLN D O 1
ATOM 7755 N N . PRO D 1 240 ? 19.352 55.732 20.510 1.00 28.38 299 PRO D N 1
ATOM 7756 C CA . PRO D 1 240 ? 18.991 54.572 21.356 1.00 28.45 299 PRO D CA 1
ATOM 7757 C C . PRO D 1 240 ? 17.650 54.845 22.086 1.00 28.45 299 PRO D C 1
ATOM 7758 O O . PRO D 1 240 ? 17.610 54.993 23.337 1.00 27.66 299 PRO D O 1
ATOM 7762 N N . THR D 1 241 ? 16.580 54.929 21.313 1.00 28.25 300 THR D N 1
ATOM 7763 C CA . THR D 1 241 ? 15.263 55.309 21.829 1.00 29.42 300 THR D CA 1
ATOM 7764 C C . THR D 1 241 ? 14.766 54.449 22.968 1.00 29.62 300 THR D C 1
ATOM 7765 O O . THR D 1 241 ? 14.416 54.937 24.005 1.00 29.64 300 THR D O 1
ATOM 7769 N N . ARG D 1 242 ? 14.766 53.140 22.771 1.00 29.88 301 ARG D N 1
ATOM 7770 C CA . ARG D 1 242 ? 14.322 52.288 23.833 1.00 31.39 301 ARG D CA 1
ATOM 7771 C C . ARG D 1 242 ? 15.085 52.461 25.159 1.00 30.90 301 ARG D C 1
ATOM 7772 O O . ARG D 1 242 ? 14.466 52.476 26.222 1.00 30.14 301 ARG D O 1
ATOM 7780 N N . ARG D 1 243 ? 16.419 52.597 25.057 1.00 30.40 302 ARG D N 1
ATOM 7781 C CA . ARG D 1 243 ? 17.294 52.704 26.203 1.00 30.56 302 ARG D CA 1
ATOM 7782 C C . ARG D 1 243 ? 17.109 54.100 26.864 1.00 30.02 302 ARG D C 1
ATOM 7783 O O . ARG D 1 243 ? 17.251 54.270 28.099 1.00 30.30 302 ARG D O 1
ATOM 7791 N N . ILE D 1 244 ? 16.818 55.106 26.050 1.00 29.39 303 ILE D N 1
ATOM 7792 C CA . ILE D 1 244 ? 16.422 56.393 26.599 1.00 28.91 303 ILE D CA 1
ATOM 7793 C C . ILE D 1 244 ? 15.232 56.210 27.579 1.00 29.35 303 ILE D C 1
ATOM 7794 O O . ILE D 1 244 ? 15.255 56.714 28.692 1.00 29.43 303 ILE D O 1
ATOM 7799 N N . GLY D 1 245 ? 14.201 55.478 27.161 1.00 28.61 304 GLY D N 1
ATOM 7800 C CA . GLY D 1 245 ? 13.045 55.246 28.003 1.00 27.69 304 GLY D CA 1
ATOM 7801 C C . GLY D 1 245 ? 13.338 54.408 29.247 1.00 28.62 304 GLY D C 1
ATOM 7802 O O . GLY D 1 245 ? 12.837 54.698 30.337 1.00 28.09 304 GLY D O 1
ATOM 7803 N N . GLN D 1 246 ? 14.121 53.346 29.071 1.00 29.19 305 GLN D N 1
ATOM 7804 C CA . GLN D 1 246 ? 14.495 52.412 30.096 1.00 29.41 305 GLN D CA 1
ATOM 7805 C C . GLN D 1 246 ? 15.320 53.056 31.195 1.00 29.75 305 GLN D C 1
ATOM 7806 O O . GLN D 1 246 ? 15.021 52.868 32.416 1.00 29.47 305 GLN D O 1
ATOM 7812 N N . GLU D 1 247 ? 16.330 53.834 30.794 1.00 29.26 306 GLU D N 1
ATOM 7813 C CA . GLU D 1 247 ? 17.186 54.566 31.755 1.00 29.48 306 GLU D CA 1
ATOM 7814 C C . GLU D 1 247 ? 16.422 55.699 32.423 1.00 29.16 306 GLU D C 1
ATOM 7815 O O . GLU D 1 247 ? 16.659 56.017 33.597 1.00 29.09 306 GLU D O 1
ATOM 7821 N N . ALA D 1 248 ? 15.527 56.364 31.692 1.00 28.43 307 ALA D N 1
ATOM 7822 C CA . ALA D 1 248 ? 14.831 57.473 32.357 1.00 27.54 307 ALA D CA 1
ATOM 7823 C C . ALA D 1 248 ? 13.940 56.877 33.465 1.00 26.41 307 ALA D C 1
ATOM 7824 O O . ALA D 1 248 ? 13.908 57.413 34.541 1.00 25.73 307 ALA D O 1
ATOM 7826 N N . MET D 1 249 ? 13.267 55.760 33.175 1.00 25.87 308 MET D N 1
ATOM 7827 C CA . MET D 1 249 ? 12.597 54.979 34.169 1.00 26.49 308 MET D CA 1
ATOM 7828 C C . MET D 1 249 ? 13.503 54.426 35.291 1.00 27.24 308 MET D C 1
ATOM 7829 O O . MET D 1 249 ? 13.102 54.457 36.420 1.00 27.83 308 MET D O 1
ATOM 7834 N N . ARG D 1 250 ? 14.719 53.952 34.977 1.00 28.35 309 ARG D N 1
ATOM 7835 C CA . ARG D 1 250 ? 15.648 53.519 36.006 1.00 29.37 309 ARG D CA 1
ATOM 7836 C C . ARG D 1 250 ? 16.054 54.694 36.876 1.00 29.53 309 ARG D C 1
ATOM 7837 O O . ARG D 1 250 ? 16.054 54.574 38.083 1.00 30.59 309 ARG D O 1
ATOM 7845 N N . MET D 1 251 ? 16.413 55.821 36.280 1.00 28.33 310 MET D N 1
ATOM 7846 C CA . MET D 1 251 ? 16.738 56.979 37.085 1.00 28.33 310 MET D CA 1
ATOM 7847 C C . MET D 1 251 ? 15.538 57.424 37.952 1.00 28.52 310 MET D C 1
ATOM 7848 O O . MET D 1 251 ? 15.735 57.800 39.101 1.00 28.59 310 MET D O 1
ATOM 7853 N N . LEU D 1 252 ? 14.313 57.357 37.413 1.00 28.82 311 LEU D N 1
ATOM 7854 C CA . LEU D 1 252 ? 13.132 57.809 38.138 1.00 29.44 311 LEU D CA 1
ATOM 7855 C C . LEU D 1 252 ? 12.854 56.947 39.350 1.00 29.82 311 LEU D C 1
ATOM 7856 O O . LEU D 1 252 ? 12.492 57.447 40.403 1.00 30.38 311 LEU D O 1
ATOM 7861 N N . ILE D 1 253 ? 13.092 55.652 39.199 1.00 30.68 312 ILE D N 1
ATOM 7862 C CA . ILE D 1 253 ? 12.831 54.693 40.234 1.00 31.00 312 ILE D CA 1
ATOM 7863 C C . ILE D 1 253 ? 13.843 54.828 41.390 1.00 31.65 312 ILE D C 1
ATOM 7864 O O . ILE D 1 253 ? 13.467 54.787 42.594 1.00 31.72 312 ILE D O 1
ATOM 7869 N N . HIS D 1 254 ? 15.112 55.012 41.039 1.00 32.15 313 HIS D N 1
ATOM 7870 C CA . HIS D 1 254 ? 16.112 55.418 42.059 1.00 32.45 313 HIS D CA 1
ATOM 7871 C C . HIS D 1 254 ? 15.765 56.703 42.806 1.00 31.93 313 HIS D C 1
ATOM 7872 O O . HIS D 1 254 ? 15.993 56.769 43.983 1.00 32.53 313 HIS D O 1
ATOM 7879 N N . MET D 1 255 ? 15.195 57.698 42.134 1.00 31.50 314 MET D N 1
ATOM 7880 C CA . MET D 1 255 ? 14.792 58.923 42.829 1.00 31.14 314 MET D CA 1
ATOM 7881 C C . MET D 1 255 ? 13.559 58.698 43.743 1.00 31.78 314 MET D C 1
ATOM 7882 O O . MET D 1 255 ? 13.439 59.317 44.786 1.00 31.65 314 MET D O 1
ATOM 7887 N N . ILE D 1 256 ? 12.670 57.792 43.355 1.00 32.16 315 ILE D N 1
ATOM 7888 C CA . ILE D 1 256 ? 11.426 57.557 44.104 1.00 32.74 315 ILE D CA 1
ATOM 7889 C C . ILE D 1 256 ? 11.687 56.694 45.361 1.00 34.24 315 ILE D C 1
ATOM 7890 O O . ILE D 1 256 ? 11.106 56.927 46.436 1.00 33.05 315 ILE D O 1
ATOM 7895 N N . GLU D 1 257 ? 12.516 55.663 45.191 1.00 35.21 316 GLU D N 1
ATOM 7896 C CA . GLU D 1 257 ? 12.741 54.706 46.273 1.00 36.48 316 GLU D CA 1
ATOM 7897 C C . GLU D 1 257 ? 13.942 55.165 47.130 1.00 37.13 316 GLU D C 1
ATOM 7898 O O . GLU D 1 257 ? 14.284 54.534 48.098 1.00 37.76 316 GLU D O 1
ATOM 7904 N N . GLY D 1 258 ? 14.563 56.281 46.761 1.00 38.41 317 GLY D N 1
ATOM 7905 C CA . GLY D 1 258 ? 15.709 56.838 47.508 1.00 38.38 317 GLY D CA 1
ATOM 7906 C C . GLY D 1 258 ? 16.966 56.007 47.434 1.00 39.04 317 GLY D C 1
ATOM 7907 O O . GLY D 1 258 ? 17.717 55.879 48.417 1.00 39.44 317 GLY D O 1
ATOM 7908 N N . THR D 1 259 ? 17.230 55.427 46.266 1.00 39.00 318 THR D N 1
ATOM 7909 C CA . THR D 1 259 ? 18.425 54.644 46.103 1.00 38.82 318 THR D CA 1
ATOM 7910 C C . THR D 1 259 ? 19.414 55.313 45.153 1.00 39.10 318 THR D C 1
ATOM 7911 O O . THR D 1 259 ? 20.434 54.723 44.811 1.00 38.37 318 THR D O 1
ATOM 7915 N N . GLY D 1 260 ? 19.110 56.545 44.729 1.00 39.23 319 GLY D N 1
ATOM 7916 C CA . GLY D 1 260 ? 19.955 57.225 43.770 1.00 39.66 319 GLY D CA 1
ATOM 7917 C C . GLY D 1 260 ? 19.516 58.620 43.438 1.00 40.03 319 GLY D C 1
ATOM 7918 O O . GLY D 1 260 ? 18.469 59.066 43.874 1.00 39.98 319 GLY D O 1
ATOM 7919 N N . ASN D 1 261 ? 20.322 59.324 42.652 1.00 40.45 320 ASN D N 1
ATOM 7920 C CA . ASN D 1 261 ? 20.082 60.739 42.417 1.00 41.16 320 ASN D CA 1
ATOM 7921 C C . ASN D 1 261 ? 19.661 61.066 40.945 1.00 40.98 320 ASN D C 1
ATOM 7922 O O . ASN D 1 261 ? 19.907 60.284 40.042 1.00 40.04 320 ASN D O 1
ATOM 7927 N N . ALA D 1 262 ? 19.048 62.228 40.736 1.00 40.28 321 ALA D N 1
ATOM 7928 C CA . ALA D 1 262 ? 18.892 62.794 39.413 1.00 40.53 321 ALA D CA 1
ATOM 7929 C C . ALA D 1 262 ? 20.233 63.155 38.808 1.00 40.46 321 ALA D C 1
ATOM 7930 O O . ALA D 1 262 ? 21.093 63.714 39.491 1.00 40.80 321 ALA D O 1
ATOM 7932 N N . THR D 1 263 ? 20.419 62.856 37.527 1.00 39.82 322 THR D N 1
ATOM 7933 C CA . THR D 1 263 ? 21.588 63.323 36.821 1.00 39.58 322 THR D CA 1
ATOM 7934 C C . THR D 1 263 ? 21.310 63.524 35.331 1.00 38.91 322 THR D C 1
ATOM 7935 O O . THR D 1 263 ? 20.284 63.149 34.862 1.00 38.60 322 THR D O 1
ATOM 7939 N N . GLU D 1 264 ? 22.234 64.117 34.591 1.00 38.81 323 GLU D N 1
ATOM 7940 C CA . GLU D 1 264 ? 22.134 64.208 33.151 1.00 38.13 323 GLU D CA 1
ATOM 7941 C C . GLU D 1 264 ? 22.944 63.047 32.585 1.00 37.79 323 GLU D C 1
ATOM 7942 O O . GLU D 1 264 ? 24.104 62.869 32.957 1.00 38.00 323 GLU D O 1
ATOM 7948 N N . MET D 1 265 ? 22.301 62.244 31.735 1.00 36.32 324 MET D N 1
ATOM 7949 C CA . MET D 1 265 ? 22.887 61.117 31.093 1.00 36.03 324 MET D CA 1
ATOM 7950 C C . MET D 1 265 ? 22.844 61.389 29.595 1.00 35.64 324 MET D C 1
ATOM 7951 O O . MET D 1 265 ? 21.785 61.687 29.029 1.00 35.36 324 MET D O 1
ATOM 7956 N N . ARG D 1 266 ? 23.964 61.166 28.940 1.00 35.12 325 ARG D N 1
ATOM 7957 C CA . ARG D 1 266 ? 24.089 61.330 27.510 1.00 34.88 325 ARG D CA 1
ATOM 7958 C C . ARG D 1 266 ? 24.293 59.992 26.881 1.00 34.92 325 ARG D C 1
ATOM 7959 O O . ARG D 1 266 ? 25.318 59.336 27.106 1.00 36.81 325 ARG D O 1
ATOM 7967 N N . LEU D 1 267 ? 23.364 59.567 26.050 1.00 34.21 326 LEU D N 1
ATOM 7968 C CA . LEU D 1 267 ? 23.469 58.218 25.506 1.00 34.16 326 LEU D CA 1
ATOM 7969 C C . LEU D 1 267 ? 24.112 58.151 24.115 1.00 34.51 326 LEU D C 1
ATOM 7970 O O . LEU D 1 267 ? 23.895 59.005 23.270 1.00 33.58 326 LEU D O 1
ATOM 7975 N N . GLN D 1 268 ? 24.883 57.091 23.908 1.00 34.42 327 GLN D N 1
ATOM 7976 C CA . GLN D 1 268 ? 25.536 56.801 22.651 1.00 35.22 327 GLN D CA 1
ATOM 7977 C C . GLN D 1 268 ? 24.600 56.638 21.463 1.00 35.01 327 GLN D C 1
ATOM 7978 O O . GLN D 1 268 ? 23.605 55.915 21.536 1.00 34.67 327 GLN D O 1
ATOM 7984 N N . THR D 1 269 ? 24.890 57.372 20.404 1.00 34.67 328 THR D N 1
ATOM 7985 C CA . THR D 1 269 ? 24.233 57.217 19.124 1.00 35.29 328 THR D CA 1
ATOM 7986 C C . THR D 1 269 ? 25.217 56.475 18.216 1.00 36.36 328 THR D C 1
ATOM 7987 O O . THR D 1 269 ? 26.430 56.362 18.497 1.00 36.89 328 THR D O 1
ATOM 7991 N N . ARG D 1 270 ? 24.701 55.895 17.155 1.00 37.13 329 ARG D N 1
ATOM 7992 C CA . ARG D 1 270 ? 25.541 55.229 16.239 1.00 37.20 329 ARG D CA 1
ATOM 7993 C C . ARG D 1 270 ? 25.183 55.610 14.814 1.00 37.42 329 ARG D C 1
ATOM 7994 O O . ARG D 1 270 ? 24.002 55.710 14.440 1.00 37.82 329 ARG D O 1
ATOM 8002 N N . PHE D 1 271 ? 26.223 55.846 14.036 1.00 36.80 330 PHE D N 1
ATOM 8003 C CA . PHE D 1 271 ? 26.108 56.189 12.649 1.00 37.05 330 PHE D CA 1
ATOM 8004 C C . PHE D 1 271 ? 25.916 54.930 11.771 1.00 37.73 330 PHE D C 1
ATOM 8005 O O . PHE D 1 271 ? 26.656 53.942 11.866 1.00 37.44 330 PHE D O 1
ATOM 8013 N N . VAL D 1 272 ? 24.914 54.988 10.897 1.00 38.28 331 VAL D N 1
ATOM 8014 C CA . VAL D 1 272 ? 24.555 53.839 10.094 1.00 39.23 331 VAL D CA 1
ATOM 8015 C C . VAL D 1 272 ? 24.572 54.286 8.644 1.00 40.49 331 VAL D C 1
ATOM 8016 O O . VAL D 1 272 ? 23.799 55.148 8.235 1.00 40.41 331 VAL D O 1
ATOM 8020 N N . THR D 1 273 ? 25.453 53.689 7.865 1.00 41.93 332 THR D N 1
ATOM 8021 C CA . THR D 1 273 ? 25.580 54.028 6.442 1.00 44.14 332 THR D CA 1
ATOM 8022 C C . THR D 1 273 ? 24.845 53.038 5.561 1.00 45.47 332 THR D C 1
ATOM 8023 O O . THR D 1 273 ? 24.544 53.358 4.421 1.00 46.25 332 THR D O 1
ATOM 8027 N N . HIS D 1 274 ? 24.514 51.856 6.092 1.00 46.49 333 HIS D N 1
ATOM 8028 C CA . HIS D 1 274 ? 23.781 50.828 5.305 1.00 47.87 333 HIS D CA 1
ATOM 8029 C C . HIS D 1 274 ? 24.550 50.109 4.172 1.00 48.21 333 HIS D C 1
ATOM 8030 O O . HIS D 1 274 ? 25.765 49.904 4.215 1.00 49.48 333 HIS D O 1
ATOM 8037 N N . ARG E 1 7 ? 14.126 -21.126 5.134 1.00 43.76 66 ARG E N 1
ATOM 8038 C CA . ARG E 1 7 ? 14.196 -20.248 3.903 1.00 43.68 66 ARG E CA 1
ATOM 8039 C C . ARG E 1 7 ? 15.647 -20.013 3.501 1.00 42.45 66 ARG E C 1
ATOM 8040 O O . ARG E 1 7 ? 15.946 -19.672 2.352 1.00 42.57 66 ARG E O 1
ATOM 8048 N N . SER E 1 8 ? 16.578 -20.206 4.421 1.00 40.95 67 SER E N 1
ATOM 8049 C CA . SER E 1 8 ? 17.959 -20.099 3.978 1.00 39.99 67 SER E CA 1
ATOM 8050 C C . SER E 1 8 ? 18.489 -21.461 3.550 1.00 39.30 67 SER E C 1
ATOM 8051 O O . SER E 1 8 ? 19.505 -21.549 2.810 1.00 39.00 67 SER E O 1
ATOM 8054 N N . ASN E 1 9 ? 17.842 -22.527 4.046 1.00 37.68 68 ASN E N 1
ATOM 8055 C CA . ASN E 1 9 ? 18.328 -23.905 3.770 1.00 37.27 68 ASN E CA 1
ATOM 8056 C C . ASN E 1 9 ? 19.722 -24.206 4.267 1.00 35.73 68 ASN E C 1
ATOM 8057 O O . ASN E 1 9 ? 20.463 -24.989 3.646 1.00 35.94 68 ASN E O 1
ATOM 8062 N N . VAL E 1 10 ? 20.054 -23.638 5.407 1.00 33.82 69 VAL E N 1
ATOM 8063 C CA . VAL E 1 10 ? 21.267 -23.973 6.087 1.00 32.86 69 VAL E CA 1
ATOM 8064 C C . VAL E 1 10 ? 20.879 -24.273 7.518 1.00 32.63 69 VAL E C 1
ATOM 8065 O O . VAL E 1 10 ? 20.133 -23.527 8.154 1.00 31.98 69 VAL E O 1
ATOM 8069 N N . VAL E 1 11 ? 21.467 -25.329 8.065 1.00 31.96 70 VAL E N 1
ATOM 8070 C CA . VAL E 1 11 ? 21.199 -25.669 9.438 1.00 30.48 70 VAL E CA 1
ATOM 8071 C C . VAL E 1 11 ? 22.567 -25.665 10.155 1.00 30.11 70 VAL E C 1
ATOM 8072 O O . VAL E 1 11 ? 23.613 -25.866 9.530 1.00 30.54 70 VAL E O 1
ATOM 8076 N N . GLY E 1 12 ? 22.576 -25.437 11.453 1.00 28.99 71 GLY E N 1
ATOM 8077 C CA . GLY E 1 12 ? 23.798 -25.428 12.185 1.00 28.33 71 GLY E CA 1
ATOM 8078 C C . GLY E 1 12 ? 23.908 -26.754 12.832 1.00 27.91 71 GLY E C 1
ATOM 8079 O O . GLY E 1 12 ? 22.925 -27.239 13.392 1.00 28.85 71 GLY E O 1
ATOM 8080 N N . LEU E 1 13 ? 25.076 -27.369 12.772 1.00 26.39 72 LEU E N 1
ATOM 8081 C CA . LEU E 1 13 ? 25.290 -28.554 13.620 1.00 26.34 72 LEU E CA 1
ATOM 8082 C C . LEU E 1 13 ? 26.423 -28.268 14.567 1.00 26.40 72 LEU E C 1
ATOM 8083 O O . LEU E 1 13 ? 27.532 -27.940 14.122 1.00 26.75 72 LEU E O 1
ATOM 8088 N N . ILE E 1 14 ? 26.136 -28.353 15.856 1.00 26.78 73 ILE E N 1
ATOM 8089 C CA . ILE E 1 14 ? 27.106 -28.083 16.894 1.00 27.13 73 ILE E CA 1
ATOM 8090 C C . ILE E 1 14 ? 27.285 -29.325 17.797 1.00 28.49 73 ILE E C 1
ATOM 8091 O O . ILE E 1 14 ? 26.336 -29.776 18.489 1.00 28.73 73 ILE E O 1
ATOM 8096 N N . VAL E 1 15 ? 28.526 -29.815 17.839 1.00 28.06 74 VAL E N 1
ATOM 8097 C CA . VAL E 1 15 ? 28.812 -31.073 18.383 1.00 28.76 74 VAL E CA 1
ATOM 8098 C C . VAL E 1 15 ? 29.816 -30.889 19.506 1.00 29.20 74 VAL E C 1
ATOM 8099 O O . VAL E 1 15 ? 30.771 -30.140 19.372 1.00 29.62 74 VAL E O 1
ATOM 8103 N N . SER E 1 16 ? 29.591 -31.547 20.641 1.00 29.84 75 SER E N 1
ATOM 8104 C CA . SER E 1 16 ? 30.534 -31.473 21.746 1.00 29.89 75 SER E CA 1
ATOM 8105 C C . SER E 1 16 ? 31.909 -32.084 21.485 1.00 30.82 75 SER E C 1
ATOM 8106 O O . SER E 1 16 ? 32.856 -31.742 22.179 1.00 32.14 75 SER E O 1
ATOM 8109 N N . ASP E 1 17 ? 32.046 -32.988 20.516 1.00 31.27 76 ASP E N 1
ATOM 8110 C CA . ASP E 1 17 ? 33.359 -33.656 20.258 1.00 31.41 76 ASP E CA 1
ATOM 8111 C C . ASP E 1 17 ? 33.364 -34.479 18.974 1.00 31.08 76 ASP E C 1
ATOM 8112 O O . ASP E 1 17 ? 33.195 -35.710 19.027 1.00 31.24 76 ASP E O 1
ATOM 8117 N N . ILE E 1 18 ? 33.644 -33.831 17.849 1.00 31.22 77 ILE E N 1
ATOM 8118 C CA . ILE E 1 18 ? 33.614 -34.478 16.514 1.00 30.65 77 ILE E CA 1
ATOM 8119 C C . ILE E 1 18 ? 34.645 -35.617 16.394 1.00 31.03 77 ILE E C 1
ATOM 8120 O O . ILE E 1 18 ? 34.449 -36.560 15.595 1.00 30.30 77 ILE E O 1
ATOM 8125 N N . GLU E 1 19 ? 35.687 -35.571 17.225 1.00 30.56 78 GLU E N 1
ATOM 8126 C CA . GLU E 1 19 ? 36.786 -36.549 17.119 1.00 31.39 78 GLU E CA 1
ATOM 8127 C C . GLU E 1 19 ? 36.428 -37.878 17.766 1.00 31.34 78 GLU E C 1
ATOM 8128 O O . GLU E 1 19 ? 37.179 -38.803 17.615 1.00 31.84 78 GLU E O 1
ATOM 8134 N N . ASN E 1 20 ? 35.323 -37.905 18.516 1.00 30.67 79 ASN E N 1
ATOM 8135 C CA . ASN E 1 20 ? 34.715 -39.060 19.100 1.00 29.99 79 ASN E CA 1
ATOM 8136 C C . ASN E 1 20 ? 33.766 -39.614 18.052 1.00 30.83 79 ASN E C 1
ATOM 8137 O O . ASN E 1 20 ? 32.896 -38.865 17.495 1.00 31.19 79 ASN E O 1
ATOM 8142 N N . VAL E 1 21 ? 33.932 -40.906 17.764 1.00 30.17 80 VAL E N 1
ATOM 8143 C CA . VAL E 1 21 ? 33.291 -41.547 16.618 1.00 30.38 80 VAL E CA 1
ATOM 8144 C C . VAL E 1 21 ? 31.737 -41.614 16.770 1.00 29.46 80 VAL E C 1
ATOM 8145 O O . VAL E 1 21 ? 30.981 -41.803 15.810 1.00 29.27 80 VAL E O 1
ATOM 8149 N N . PHE E 1 22 ? 31.260 -41.426 17.983 1.00 28.04 81 PHE E N 1
ATOM 8150 C CA . PHE E 1 22 ? 29.849 -41.454 18.221 1.00 27.67 81 PHE E CA 1
ATOM 8151 C C . PHE E 1 22 ? 29.239 -40.231 17.544 1.00 27.00 81 PHE E C 1
ATOM 8152 O O . PHE E 1 22 ? 28.279 -40.365 16.773 1.00 26.85 81 PHE E O 1
ATOM 8160 N N . PHE E 1 23 ? 29.817 -39.053 17.790 1.00 26.57 82 PHE E N 1
ATOM 8161 C CA . PHE E 1 23 ? 29.334 -37.814 17.204 1.00 25.76 82 PHE E CA 1
ATOM 8162 C C . PHE E 1 23 ? 29.569 -37.732 15.693 1.00 26.61 82 PHE E C 1
ATOM 8163 O O . PHE E 1 23 ? 28.697 -37.202 14.965 1.00 27.70 82 PHE E O 1
ATOM 8171 N N . ALA E 1 24 ? 30.692 -38.255 15.204 1.00 25.24 83 ALA E N 1
ATOM 8172 C CA . ALA E 1 24 ? 30.951 -38.310 13.778 1.00 25.81 83 ALA E CA 1
ATOM 8173 C C . ALA E 1 24 ? 29.883 -39.111 13.038 1.00 26.43 83 ALA E C 1
ATOM 8174 O O . ALA E 1 24 ? 29.481 -38.763 11.907 1.00 26.18 83 ALA E O 1
ATOM 8176 N N . GLU E 1 25 ? 29.495 -40.255 13.606 1.00 26.95 84 GLU E N 1
ATOM 8177 C CA . GLU E 1 25 ? 28.388 -41.049 13.015 1.00 27.22 84 GLU E CA 1
ATOM 8178 C C . GLU E 1 25 ? 27.058 -40.321 13.101 1.00 26.83 84 GLU E C 1
ATOM 8179 O O . GLU E 1 25 ? 26.266 -40.359 12.150 1.00 27.81 84 GLU E O 1
ATOM 8185 N N . VAL E 1 26 ? 26.828 -39.591 14.182 1.00 26.86 85 VAL E N 1
ATOM 8186 C CA . VAL E 1 26 ? 25.604 -38.768 14.318 1.00 26.18 85 VAL E CA 1
ATOM 8187 C C . VAL E 1 26 ? 25.561 -37.653 13.317 1.00 26.71 85 VAL E C 1
ATOM 8188 O O . VAL E 1 26 ? 24.530 -37.371 12.781 1.00 27.55 85 VAL E O 1
ATOM 8192 N N . ALA E 1 27 ? 26.715 -37.093 13.017 1.00 26.62 86 ALA E N 1
ATOM 8193 C CA . ALA E 1 27 ? 26.917 -36.017 12.032 1.00 26.50 86 ALA E CA 1
ATOM 8194 C C . ALA E 1 27 ? 26.677 -36.536 10.638 1.00 26.70 86 ALA E C 1
ATOM 8195 O O . ALA E 1 27 ? 26.158 -35.824 9.747 1.00 26.77 86 ALA E O 1
ATOM 8197 N N . SER E 1 28 ? 27.067 -37.778 10.430 1.00 26.03 87 SER E N 1
ATOM 8198 C CA . SER E 1 28 ? 26.891 -38.413 9.107 1.00 26.40 87 SER E CA 1
ATOM 8199 C C . SER E 1 28 ? 25.401 -38.636 8.806 1.00 25.64 87 SER E C 1
ATOM 8200 O O . SER E 1 28 ? 24.943 -38.516 7.697 1.00 26.34 87 SER E O 1
ATOM 8203 N N . GLY E 1 29 ? 24.641 -39.006 9.818 1.00 26.20 88 GLY E N 1
ATOM 8204 C CA . GLY E 1 29 ? 23.191 -39.164 9.626 1.00 26.14 88 GLY E CA 1
ATOM 8205 C C . GLY E 1 29 ? 22.574 -37.811 9.357 1.00 26.39 88 GLY E C 1
ATOM 8206 O O . GLY E 1 29 ? 21.725 -37.684 8.452 1.00 26.64 88 GLY E O 1
ATOM 8207 N N . VAL E 1 30 ? 22.964 -36.800 10.145 1.00 26.73 89 VAL E N 1
ATOM 8208 C CA . VAL E 1 30 ? 22.439 -35.428 9.963 1.00 27.35 89 VAL E CA 1
ATOM 8209 C C . VAL E 1 30 ? 22.788 -34.892 8.587 1.00 28.46 89 VAL E C 1
ATOM 8210 O O . VAL E 1 30 ? 21.935 -34.375 7.881 1.00 28.92 89 VAL E O 1
ATOM 8214 N N . GLU E 1 31 ? 24.033 -35.034 8.167 1.00 28.94 90 GLU E N 1
ATOM 8215 C CA . GLU E 1 31 ? 24.424 -34.545 6.836 1.00 29.87 90 GLU E CA 1
ATOM 8216 C C . GLU E 1 31 ? 23.727 -35.300 5.699 1.00 30.44 90 GLU E C 1
ATOM 8217 O O . GLU E 1 31 ? 23.417 -34.778 4.630 1.00 29.93 90 GLU E O 1
ATOM 8223 N N . SER E 1 32 ? 23.511 -36.583 5.925 1.00 31.23 91 SER E N 1
ATOM 8224 C CA . SER E 1 32 ? 22.884 -37.395 4.906 1.00 31.19 91 SER E CA 1
ATOM 8225 C C . SER E 1 32 ? 21.423 -36.972 4.689 1.00 30.53 91 SER E C 1
ATOM 8226 O O . SER E 1 32 ? 20.980 -36.861 3.573 1.00 30.82 91 SER E O 1
ATOM 8229 N N . GLU E 1 33 ? 20.690 -36.734 5.773 1.00 30.44 92 GLU E N 1
ATOM 8230 C CA . GLU E 1 33 ? 19.314 -36.262 5.679 1.00 30.27 92 GLU E CA 1
ATOM 8231 C C . GLU E 1 33 ? 19.246 -34.820 5.116 1.00 30.90 92 GLU E C 1
ATOM 8232 O O . GLU E 1 33 ? 18.478 -34.497 4.156 1.00 29.88 92 GLU E O 1
ATOM 8238 N N . ALA E 1 34 ? 20.048 -33.919 5.695 1.00 30.91 93 ALA E N 1
ATOM 8239 C CA . ALA E 1 34 ? 20.021 -32.520 5.205 1.00 32.16 93 ALA E CA 1
ATOM 8240 C C . ALA E 1 34 ? 20.235 -32.410 3.665 1.00 33.12 93 ALA E C 1
ATOM 8241 O O . ALA E 1 34 ? 19.532 -31.655 2.927 1.00 33.67 93 ALA E O 1
ATOM 8243 N N . ARG E 1 35 ? 21.195 -33.169 3.192 1.00 33.93 94 ARG E N 1
ATOM 8244 C CA . ARG E 1 35 ? 21.524 -33.222 1.792 1.00 35.77 94 ARG E CA 1
ATOM 8245 C C . ARG E 1 35 ? 20.407 -33.749 0.901 1.00 36.18 94 ARG E C 1
ATOM 8246 O O . ARG E 1 35 ? 20.168 -33.151 -0.152 1.00 36.67 94 ARG E O 1
ATOM 8254 N N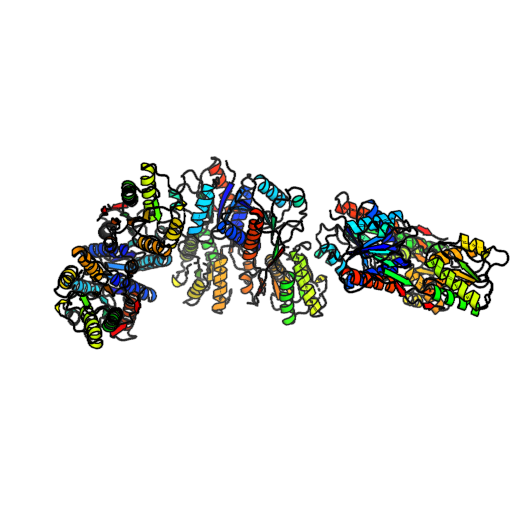 . HIS E 1 36 ? 19.739 -34.840 1.307 1.00 36.99 95 HIS E N 1
ATOM 8255 C CA . HIS E 1 36 ? 18.605 -35.411 0.552 1.00 37.78 95 HIS E CA 1
ATOM 8256 C C . HIS E 1 36 ? 17.444 -34.417 0.457 1.00 37.79 95 HIS E C 1
ATOM 8257 O O . HIS E 1 36 ? 16.663 -34.506 -0.490 1.00 37.68 95 HIS E O 1
ATOM 8264 N N . LYS E 1 37 ? 17.329 -33.488 1.426 1.00 37.34 96 LYS E N 1
ATOM 8265 C CA . LYS E 1 37 ? 16.246 -32.486 1.472 1.00 36.30 96 LYS E CA 1
ATOM 8266 C C . LYS E 1 37 ? 16.745 -31.124 0.977 1.00 36.30 96 LYS E C 1
ATOM 8267 O O . LYS E 1 37 ? 16.080 -30.087 1.141 1.00 36.28 96 LYS E O 1
ATOM 8273 N N . GLY E 1 38 ? 17.942 -31.084 0.395 1.00 35.48 97 GLY E N 1
ATOM 8274 C CA . GLY E 1 38 ? 18.484 -29.787 -0.011 1.00 34.57 97 GLY E CA 1
ATOM 8275 C C . GLY E 1 38 ? 18.878 -28.766 1.096 1.00 35.13 97 GLY E C 1
ATOM 8276 O O . GLY E 1 38 ? 18.886 -27.564 0.874 1.00 34.58 97 GLY E O 1
ATOM 8277 N N . TYR E 1 39 ? 19.219 -29.200 2.306 1.00 34.38 98 TYR E N 1
ATOM 8278 C CA . TYR E 1 39 ? 19.808 -28.260 3.226 1.00 33.21 98 TYR E CA 1
ATOM 8279 C C . TYR E 1 39 ? 21.289 -28.422 3.341 1.00 33.44 98 TYR E C 1
ATOM 8280 O O . TYR E 1 39 ? 21.806 -29.542 3.287 1.00 32.94 98 TYR E O 1
ATOM 8289 N N . SER E 1 40 ? 21.974 -27.302 3.572 1.00 32.33 99 SER E N 1
ATOM 8290 C CA . SER E 1 40 ? 23.399 -27.351 3.872 1.00 31.97 99 SER E CA 1
ATOM 8291 C C . SER E 1 40 ? 23.668 -27.399 5.352 1.00 30.80 99 SER E C 1
ATOM 8292 O O . SER E 1 40 ? 22.820 -27.013 6.149 1.00 31.30 99 SER E O 1
ATOM 8295 N N . VAL E 1 41 ? 24.880 -27.799 5.719 1.00 30.62 100 VAL E N 1
ATOM 8296 C CA . VAL E 1 41 ? 25.224 -27.998 7.115 1.00 29.30 100 VAL E CA 1
ATOM 8297 C C . VAL E 1 41 ? 26.505 -27.287 7.548 1.00 29.60 100 VAL E C 1
ATOM 8298 O O . VAL E 1 41 ? 27.603 -27.634 7.115 1.00 29.30 100 VAL E O 1
ATOM 8302 N N . LEU E 1 42 ? 26.351 -26.346 8.484 1.00 29.87 101 LEU E N 1
ATOM 8303 C CA . LEU E 1 42 ? 27.453 -25.576 9.028 1.00 30.16 101 LEU E CA 1
ATOM 8304 C C . LEU E 1 42 ? 27.920 -26.291 10.272 1.00 30.16 101 LEU E C 1
ATOM 8305 O O . LEU E 1 42 ? 27.085 -26.697 11.100 1.00 30.65 101 LEU E O 1
ATOM 8310 N N . LEU E 1 43 ? 29.235 -26.487 10.411 1.00 29.52 102 LEU E N 1
ATOM 8311 C CA . LEU E 1 43 ? 29.723 -27.391 11.465 1.00 29.48 102 LEU E CA 1
ATOM 8312 C C . LEU E 1 43 ? 30.545 -26.649 12.477 1.00 28.63 102 LEU E C 1
ATOM 8313 O O . LEU E 1 43 ? 31.367 -25.828 12.101 1.00 29.07 102 LEU E O 1
ATOM 8318 N N . ALA E 1 44 ? 30.320 -26.914 13.755 1.00 27.84 103 ALA E N 1
ATOM 8319 C CA . ALA E 1 44 ? 31.151 -26.357 14.794 1.00 27.78 103 ALA E CA 1
ATOM 8320 C C . ALA E 1 44 ? 31.455 -27.491 15.766 1.00 28.06 103 ALA E C 1
ATOM 8321 O O . ALA E 1 44 ? 30.606 -28.303 16.031 1.00 28.88 103 ALA E O 1
ATOM 8323 N N . ASN E 1 45 ? 32.649 -27.482 16.337 1.00 28.63 104 ASN E N 1
ATOM 8324 C CA . ASN E 1 45 ? 33.094 -28.465 17.317 1.00 29.65 104 ASN E CA 1
ATOM 8325 C C . ASN E 1 45 ? 33.421 -27.711 18.571 1.00 29.65 104 ASN E C 1
ATOM 8326 O O . ASN E 1 45 ? 34.140 -26.764 18.519 1.00 30.50 104 ASN E O 1
ATOM 8331 N N . THR E 1 46 ? 32.885 -28.106 19.721 1.00 30.87 105 THR E N 1
ATOM 8332 C CA . THR E 1 46 ? 33.106 -27.353 20.934 1.00 31.50 105 THR E CA 1
ATOM 8333 C C . THR E 1 46 ? 34.122 -28.008 21.892 1.00 33.00 105 THR E C 1
ATOM 8334 O O . THR E 1 46 ? 34.488 -27.420 22.941 1.00 32.71 105 THR E O 1
ATOM 8338 N N . ALA E 1 47 ? 34.537 -29.234 21.584 1.00 33.79 106 ALA E N 1
ATOM 8339 C CA . ALA E 1 47 ? 35.470 -29.942 22.472 1.00 34.61 106 ALA E CA 1
ATOM 8340 C C . ALA E 1 47 ? 34.989 -29.874 23.923 1.00 35.37 106 ALA E C 1
ATOM 8341 O O . ALA E 1 47 ? 35.764 -29.687 24.827 1.00 36.03 106 ALA E O 1
ATOM 8343 N N . GLU E 1 48 ? 33.686 -29.990 24.132 1.00 36.60 107 GLU E N 1
ATOM 8344 C CA . GLU E 1 48 ? 33.095 -30.048 25.471 1.00 38.13 107 GLU E CA 1
ATOM 8345 C C . GLU E 1 48 ? 33.195 -28.738 26.296 1.00 38.86 107 GLU E C 1
ATOM 8346 O O . GLU E 1 48 ? 33.015 -28.718 27.547 1.00 39.48 107 GLU E O 1
ATOM 8352 N N . ASP E 1 49 ? 33.477 -27.643 25.596 1.00 38.94 108 ASP E N 1
ATOM 8353 C CA . ASP E 1 49 ? 33.557 -26.321 26.203 1.00 38.44 108 ASP E CA 1
ATOM 8354 C C . ASP E 1 49 ? 32.220 -25.619 26.023 1.00 37.81 108 ASP E C 1
ATOM 8355 O O . ASP E 1 49 ? 31.810 -25.267 24.928 1.00 37.66 108 ASP E O 1
ATOM 8360 N N . ILE E 1 50 ? 31.501 -25.433 27.118 1.00 37.73 109 ILE E N 1
ATOM 8361 C CA . ILE E 1 50 ? 30.247 -24.656 27.092 1.00 36.83 109 ILE E CA 1
ATOM 8362 C C . ILE E 1 50 ? 30.424 -23.176 26.667 1.00 36.30 109 ILE E C 1
ATOM 8363 O O . ILE E 1 50 ? 29.486 -22.580 26.123 1.00 36.43 109 ILE E O 1
ATOM 8368 N N . VAL E 1 51 ? 31.627 -22.614 26.829 1.00 36.16 110 VAL E N 1
ATOM 8369 C CA . VAL E 1 51 ? 31.860 -21.240 26.285 1.00 35.92 110 VAL E CA 1
ATOM 8370 C C . VAL E 1 51 ? 31.937 -21.224 24.772 1.00 35.21 110 VAL E C 1
ATOM 8371 O O . VAL E 1 51 ? 31.346 -20.379 24.127 1.00 35.71 110 VAL E O 1
ATOM 8375 N N . ARG E 1 52 ? 32.601 -22.217 24.201 1.00 34.79 111 ARG E N 1
ATOM 8376 C CA . ARG E 1 52 ? 32.627 -22.317 22.757 1.00 34.75 111 ARG E CA 1
ATOM 8377 C C . ARG E 1 52 ? 31.242 -22.702 22.198 1.00 34.21 111 ARG E C 1
ATOM 8378 O O . ARG E 1 52 ? 30.903 -22.320 21.080 1.00 33.79 111 ARG E O 1
ATOM 8386 N N . GLU E 1 53 ? 30.428 -23.394 22.983 1.00 33.67 112 GLU E N 1
ATOM 8387 C CA . GLU E 1 53 ? 29.118 -23.818 22.483 1.00 34.30 112 GLU E CA 1
ATOM 8388 C C . GLU E 1 53 ? 28.239 -22.588 22.324 1.00 34.50 112 GLU E C 1
ATOM 8389 O O . GLU E 1 53 ? 27.602 -22.359 21.293 1.00 34.59 112 GLU E O 1
ATOM 8395 N N . ARG E 1 54 ? 28.183 -21.808 23.389 1.00 35.38 113 ARG E N 1
ATOM 8396 C CA . ARG E 1 54 ? 27.497 -20.516 23.373 1.00 36.30 113 ARG E CA 1
ATOM 8397 C C . ARG E 1 54 ? 28.025 -19.595 22.258 1.00 35.87 113 ARG E C 1
ATOM 8398 O O . ARG E 1 54 ? 27.237 -18.951 21.576 1.00 35.95 113 ARG E O 1
ATOM 8406 N N . GLU E 1 55 ? 29.338 -19.537 22.044 1.00 35.63 114 GLU E N 1
ATOM 8407 C CA . GLU E 1 55 ? 29.797 -18.731 20.871 1.00 35.81 114 GLU E CA 1
ATOM 8408 C C . GLU E 1 55 ? 29.238 -19.225 19.572 1.00 34.67 114 GLU E C 1
ATOM 8409 O O . GLU E 1 55 ? 28.762 -18.417 18.753 1.00 35.04 114 GLU E O 1
ATOM 8415 N N . ALA E 1 56 ? 29.304 -20.535 19.371 1.00 33.56 115 ALA E N 1
ATOM 8416 C CA . ALA E 1 56 ? 28.902 -21.141 18.091 1.00 32.77 115 ALA E CA 1
ATOM 8417 C C . ALA E 1 56 ? 27.387 -20.879 17.828 1.00 32.00 115 ALA E C 1
ATOM 8418 O O . ALA E 1 56 ? 26.969 -20.495 16.726 1.00 31.18 115 ALA E O 1
ATOM 8420 N N . VAL E 1 57 ? 26.586 -21.132 18.840 1.00 31.97 116 VAL E N 1
ATOM 8421 C CA . VAL E 1 57 ? 25.166 -20.801 18.763 1.00 32.97 116 VAL E CA 1
ATOM 8422 C C . VAL E 1 57 ? 24.944 -19.381 18.279 1.00 33.37 116 VAL E C 1
ATOM 8423 O O . VAL E 1 57 ? 24.189 -19.170 17.339 1.00 34.17 116 VAL E O 1
ATOM 8427 N N . GLY E 1 58 ? 25.599 -18.404 18.898 1.00 34.05 117 GLY E N 1
ATOM 8428 C CA . GLY E 1 58 ? 25.429 -16.974 18.494 1.00 34.09 117 GLY E CA 1
ATOM 8429 C C . GLY E 1 58 ? 25.956 -16.706 17.101 1.00 34.59 117 GLY E C 1
ATOM 8430 O O . GLY E 1 58 ? 25.345 -15.983 16.346 1.00 35.31 117 GLY E O 1
ATOM 8431 N N . GLN E 1 59 ? 27.080 -17.311 16.740 1.00 34.67 118 GLN E N 1
ATOM 8432 C CA . GLN E 1 59 ? 27.611 -17.251 15.402 1.00 35.33 118 GLN E CA 1
ATOM 8433 C C . GLN E 1 59 ? 26.588 -17.754 14.397 1.00 35.84 118 GLN E C 1
ATOM 8434 O O . GLN E 1 59 ? 26.228 -17.041 13.430 1.00 35.89 118 GLN E O 1
ATOM 8440 N N . PHE E 1 60 ? 26.118 -18.982 14.608 1.00 35.36 119 PHE E N 1
ATOM 8441 C CA . PHE E 1 60 ? 25.237 -19.639 13.673 1.00 35.58 119 PHE E CA 1
ATOM 8442 C C . PHE E 1 60 ? 23.885 -18.888 13.586 1.00 35.75 119 PHE E C 1
ATOM 8443 O O . PHE E 1 60 ? 23.345 -18.716 12.516 1.00 35.00 119 PHE E O 1
ATOM 8451 N N . PHE E 1 61 ? 23.350 -18.460 14.725 1.00 36.43 120 PHE E N 1
ATOM 8452 C CA . PHE E 1 61 ? 22.181 -17.590 14.718 1.00 37.92 120 PHE E CA 1
ATOM 8453 C C . PHE E 1 61 ? 22.344 -16.278 13.872 1.00 38.93 120 PHE E C 1
ATOM 8454 O O . PHE E 1 61 ? 21.489 -15.962 13.029 1.00 38.85 120 PHE E O 1
ATOM 8462 N N . GLU E 1 62 ? 23.453 -15.541 14.066 1.00 39.85 121 GLU E N 1
ATOM 8463 C CA . GLU E 1 62 ? 23.634 -14.300 13.290 1.00 40.61 121 GLU E CA 1
ATOM 8464 C C . GLU E 1 62 ? 23.793 -14.587 11.793 1.00 39.92 121 GLU E C 1
ATOM 8465 O O . GLU E 1 62 ? 23.570 -13.728 10.965 1.00 39.85 121 GLU E O 1
ATOM 8471 N N . ARG E 1 63 ? 24.233 -15.790 11.467 1.00 39.56 122 ARG E N 1
ATOM 8472 C CA . ARG E 1 63 ? 24.326 -16.221 10.080 1.00 39.50 122 ARG E CA 1
ATOM 8473 C C . ARG E 1 63 ? 22.945 -16.676 9.582 1.00 39.68 122 ARG E C 1
ATOM 8474 O O . ARG E 1 63 ? 22.746 -17.017 8.394 1.00 39.73 122 ARG E O 1
ATOM 8482 N N . ARG E 1 64 ? 21.982 -16.674 10.491 1.00 38.83 123 ARG E N 1
ATOM 8483 C CA . ARG E 1 64 ? 20.626 -17.037 10.164 1.00 39.00 123 ARG E CA 1
ATOM 8484 C C . ARG E 1 64 ? 20.463 -18.415 9.523 1.00 38.01 123 ARG E C 1
ATOM 8485 O O . ARG E 1 64 ? 19.834 -18.591 8.461 1.00 38.54 123 ARG E O 1
ATOM 8493 N N . VAL E 1 65 ? 21.056 -19.400 10.175 1.00 36.59 124 VAL E N 1
ATOM 8494 C CA . VAL E 1 65 ? 20.715 -20.775 9.907 1.00 35.06 124 VAL E CA 1
ATOM 8495 C C . VAL E 1 65 ? 19.242 -20.912 10.213 1.00 34.10 124 VAL E C 1
ATOM 8496 O O . VAL E 1 65 ? 18.711 -20.149 11.030 1.00 33.72 124 VAL E O 1
ATOM 8500 N N . ASP E 1 66 ? 18.568 -21.824 9.527 1.00 33.43 125 ASP E N 1
ATOM 8501 C CA . ASP E 1 66 ? 17.131 -22.067 9.813 1.00 33.85 125 ASP E CA 1
ATOM 8502 C C . ASP E 1 66 ? 16.861 -22.745 11.144 1.00 33.36 125 ASP E C 1
ATOM 8503 O O . ASP E 1 66 ? 15.754 -22.686 11.683 1.00 34.53 125 ASP E O 1
ATOM 8508 N N . GLY E 1 67 ? 17.870 -23.402 11.692 1.00 32.85 126 GLY E N 1
ATOM 8509 C CA . GLY E 1 67 ? 17.690 -24.159 12.926 1.00 31.78 126 GLY E CA 1
ATOM 8510 C C . GLY E 1 67 ? 19.005 -24.800 13.346 1.00 31.03 126 GLY E C 1
ATOM 8511 O O . GLY E 1 67 ? 19.922 -24.853 12.557 1.00 30.33 126 GLY E O 1
ATOM 8512 N N . LEU E 1 68 ? 19.078 -25.303 14.583 1.00 30.42 127 LEU E N 1
ATOM 8513 C CA . LEU E 1 68 ? 20.288 -25.936 15.099 1.00 29.82 127 LEU E CA 1
ATOM 8514 C C . LEU E 1 68 ? 20.025 -27.383 15.545 1.00 29.44 127 LEU E C 1
ATOM 8515 O O . LEU E 1 68 ? 19.039 -27.656 16.235 1.00 29.27 127 LEU E O 1
ATOM 8520 N N . ILE E 1 69 ? 20.929 -28.289 15.171 1.00 28.47 128 ILE E N 1
ATOM 8521 C CA . ILE E 1 69 ? 21.084 -29.560 15.866 1.00 27.53 128 ILE E CA 1
ATOM 8522 C C . ILE E 1 69 ? 22.258 -29.439 16.866 1.00 28.45 128 ILE E C 1
ATOM 8523 O O . ILE E 1 69 ? 23.402 -29.088 16.501 1.00 27.48 128 ILE E O 1
ATOM 8528 N N . LEU E 1 70 ? 21.951 -29.654 18.136 1.00 27.68 129 LEU E N 1
ATOM 8529 C CA . LEU E 1 70 ? 22.942 -29.429 19.170 1.00 28.60 129 LEU E CA 1
ATOM 8530 C C . LEU E 1 70 ? 23.204 -30.729 19.953 1.00 28.41 129 LEU E C 1
ATOM 8531 O O . LEU E 1 70 ? 22.258 -31.395 20.404 1.00 28.30 129 LEU E O 1
ATOM 8536 N N . ALA E 1 71 ? 24.467 -31.101 20.058 1.00 28.27 130 ALA E N 1
ATOM 8537 C CA . ALA E 1 71 ? 24.904 -32.176 20.960 1.00 29.15 130 ALA E CA 1
ATOM 8538 C C . ALA E 1 71 ? 25.572 -31.401 22.056 1.00 29.66 130 ALA E C 1
ATOM 8539 O O . ALA E 1 71 ? 26.713 -30.982 21.867 1.00 30.11 130 ALA E O 1
ATOM 8541 N N . PRO E 1 72 ? 24.852 -31.179 23.181 1.00 30.05 131 PRO E N 1
ATOM 8542 C CA . PRO E 1 72 ? 25.232 -30.241 24.266 1.00 30.84 131 PRO E CA 1
ATOM 8543 C C . PRO E 1 72 ? 26.403 -30.651 25.124 1.00 31.70 131 PRO E C 1
ATOM 8544 O O . PRO E 1 72 ? 26.485 -31.784 25.604 1.00 32.82 131 PRO E O 1
ATOM 8548 N N . SER E 1 73 ? 27.303 -29.710 25.325 1.00 32.53 132 SER E N 1
ATOM 8549 C CA . SER E 1 73 ? 28.401 -29.809 26.226 1.00 33.47 132 SER E CA 1
ATOM 8550 C C . SER E 1 73 ? 27.814 -29.829 27.627 1.00 35.13 132 SER E C 1
ATOM 8551 O O . SER E 1 73 ? 26.653 -29.558 27.828 1.00 35.90 132 SER E O 1
ATOM 8554 N N . GLU E 1 74 ? 28.605 -30.176 28.609 1.00 36.40 133 GLU E N 1
ATOM 8555 C CA . GLU E 1 74 ? 28.113 -30.160 29.966 1.00 38.15 133 GLU E CA 1
ATOM 8556 C C . GLU E 1 74 ? 28.186 -28.732 30.483 1.00 38.49 133 GLU E C 1
ATOM 8557 O O . GLU E 1 74 ? 29.227 -28.089 30.368 1.00 38.97 133 GLU E O 1
ATOM 8563 N N . GLY E 1 75 ? 27.090 -28.269 31.080 1.00 39.25 134 GLY E N 1
ATOM 8564 C CA . GLY E 1 75 ? 26.995 -26.933 31.648 1.00 40.06 134 GLY E CA 1
ATOM 8565 C C . GLY E 1 75 ? 25.555 -26.394 31.527 1.00 40.90 134 GLY E C 1
ATOM 8566 O O . GLY E 1 75 ? 24.655 -27.110 31.103 1.00 40.97 134 GLY E O 1
ATOM 8567 N N . GLU E 1 76 ? 25.350 -25.112 31.826 1.00 41.08 135 GLU E N 1
ATOM 8568 C CA . GLU E 1 76 ? 24.008 -24.526 31.852 1.00 41.80 135 GLU E CA 1
ATOM 8569 C C . GLU E 1 76 ? 23.540 -24.153 30.461 1.00 41.09 135 GLU E C 1
ATOM 8570 O O . GLU E 1 76 ? 24.280 -23.537 29.716 1.00 41.37 135 GLU E O 1
ATOM 8576 N N . HIS E 1 77 ? 22.284 -24.450 30.132 1.00 40.90 136 HIS E N 1
ATOM 8577 C CA . HIS E 1 77 ? 21.788 -24.115 28.801 1.00 40.54 136 HIS E CA 1
ATOM 8578 C C . HIS E 1 77 ? 20.636 -23.121 28.755 1.00 40.59 136 HIS E C 1
ATOM 8579 O O . HIS E 1 77 ? 19.968 -23.016 27.731 1.00 40.31 136 HIS E O 1
ATOM 8586 N N . ASP E 1 78 ? 20.435 -22.386 29.846 1.00 41.08 137 ASP E N 1
ATOM 8587 C CA . ASP E 1 78 ? 19.348 -21.412 29.935 1.00 41.58 137 ASP E CA 1
ATOM 8588 C C . ASP E 1 78 ? 19.556 -20.231 29.010 1.00 41.90 137 ASP E C 1
ATOM 8589 O O . ASP E 1 78 ? 18.587 -19.563 28.642 1.00 43.03 137 ASP E O 1
ATOM 8591 N N . TYR E 1 79 ? 20.801 -19.938 28.673 1.00 41.53 138 TYR E N 1
ATOM 8592 C CA . TYR E 1 79 ? 21.097 -18.895 27.733 1.00 41.81 138 TYR E CA 1
ATOM 8593 C C . TYR E 1 79 ? 20.393 -19.112 26.428 1.00 42.85 138 TYR E C 1
ATOM 8594 O O . TYR E 1 79 ? 20.169 -18.135 25.671 1.00 42.75 138 TYR E O 1
ATOM 8603 N N . LEU E 1 80 ? 20.084 -20.379 26.134 1.00 42.99 139 LEU E N 1
ATOM 8604 C CA . LEU E 1 80 ? 19.406 -20.683 24.890 1.00 43.99 139 LEU E CA 1
ATOM 8605 C C . LEU E 1 80 ? 18.024 -20.112 24.953 1.00 44.82 139 LEU E C 1
ATOM 8606 O O . LEU E 1 80 ? 17.518 -19.584 23.982 1.00 45.11 139 LEU E O 1
ATOM 8611 N N . ARG E 1 81 ? 17.414 -20.205 26.113 1.00 45.88 140 ARG E N 1
ATOM 8612 C CA . ARG E 1 81 ? 16.063 -19.775 26.243 1.00 47.49 140 ARG E CA 1
ATOM 8613 C C . ARG E 1 81 ? 15.938 -18.246 26.365 1.00 48.13 140 ARG E C 1
ATOM 8614 O O . ARG E 1 81 ? 14.877 -17.685 26.062 1.00 48.72 140 ARG E O 1
ATOM 8622 N N . THR E 1 82 ? 17.020 -17.562 26.753 1.00 48.15 141 THR E N 1
ATOM 8623 C CA . THR E 1 82 ? 16.933 -16.130 26.905 1.00 48.31 141 THR E CA 1
ATOM 8624 C C . THR E 1 82 ? 17.646 -15.311 25.843 1.00 48.23 141 THR E C 1
ATOM 8625 O O . THR E 1 82 ? 17.418 -14.122 25.740 1.00 49.18 141 THR E O 1
ATOM 8629 N N . GLU E 1 83 ? 18.507 -15.921 25.051 1.00 47.99 142 GLU E N 1
ATOM 8630 C CA . GLU E 1 83 ? 19.182 -15.222 24.001 1.00 47.24 142 GLU E CA 1
ATOM 8631 C C . GLU E 1 83 ? 18.682 -15.563 22.605 1.00 46.72 142 GLU E C 1
ATOM 8632 O O . GLU E 1 83 ? 19.243 -15.110 21.594 1.00 46.21 142 GLU E O 1
ATOM 8638 N N . LEU E 1 84 ? 17.663 -16.402 22.521 1.00 45.57 143 LEU E N 1
ATOM 8639 C CA . LEU E 1 84 ? 17.194 -16.790 21.209 1.00 44.65 143 LEU E CA 1
ATOM 8640 C C . LEU E 1 84 ? 15.704 -16.569 21.100 1.00 43.96 143 LEU E C 1
ATOM 8641 O O . LEU E 1 84 ? 14.987 -16.719 22.095 1.00 44.12 143 LEU E O 1
ATOM 8646 N N . PRO E 1 85 ? 15.231 -16.246 19.895 1.00 43.02 144 PRO E N 1
ATOM 8647 C CA . PRO E 1 85 ? 13.789 -16.203 19.670 1.00 42.72 144 PRO E CA 1
ATOM 8648 C C . PRO E 1 85 ? 13.179 -17.545 19.972 1.00 42.49 144 PRO E C 1
ATOM 8649 O O . PRO E 1 85 ? 13.771 -18.596 19.706 1.00 41.60 144 PRO E O 1
ATOM 8653 N N . LYS E 1 86 ? 11.970 -17.494 20.499 1.00 42.84 145 LYS E N 1
ATOM 8654 C CA . LYS E 1 86 ? 11.198 -18.686 20.802 1.00 43.55 145 LYS E CA 1
ATOM 8655 C C . LYS E 1 86 ? 10.815 -19.457 19.548 1.00 42.70 145 LYS E C 1
ATOM 8656 O O . LYS E 1 86 ? 10.321 -20.581 19.641 1.00 42.25 145 LYS E O 1
ATOM 8662 N N . THR E 1 87 ? 10.993 -18.828 18.394 1.00 42.03 146 THR E N 1
ATOM 8663 C CA . THR E 1 87 ? 10.601 -19.454 17.139 1.00 41.71 146 THR E CA 1
ATOM 8664 C C . THR E 1 87 ? 11.800 -20.116 16.488 1.00 39.87 146 THR E C 1
ATOM 8665 O O . THR E 1 87 ? 11.656 -20.744 15.470 1.00 40.46 146 THR E O 1
ATOM 8669 N N . PHE E 1 88 ? 12.977 -19.923 17.056 1.00 38.22 147 PHE E N 1
ATOM 8670 C CA . PHE E 1 88 ? 14.197 -20.555 16.537 1.00 36.81 147 PHE E CA 1
ATOM 8671 C C . PHE E 1 88 ? 14.248 -22.070 16.975 1.00 35.61 147 PHE E C 1
ATOM 8672 O O . PHE E 1 88 ? 14.381 -22.387 18.162 1.00 35.32 147 PHE E O 1
ATOM 8680 N N . PRO E 1 89 ? 14.115 -22.973 16.003 1.00 33.85 148 PRO E N 1
ATOM 8681 C CA . PRO E 1 89 ? 14.073 -24.405 16.238 1.00 33.27 148 PRO E CA 1
ATOM 8682 C C . PRO E 1 89 ? 15.398 -25.047 16.588 1.00 32.20 148 PRO E C 1
ATOM 8683 O O . PRO E 1 89 ? 16.383 -24.936 15.833 1.00 32.38 148 PRO E O 1
ATOM 8687 N N . ILE E 1 90 ? 15.408 -25.749 17.702 1.00 31.43 149 ILE E N 1
ATOM 8688 C CA . ILE E 1 90 ? 16.588 -26.467 18.178 1.00 31.67 149 ILE E CA 1
ATOM 8689 C C . ILE E 1 90 ? 16.219 -27.893 18.506 1.00 31.09 149 ILE E C 1
ATOM 8690 O O . ILE E 1 90 ? 15.249 -28.131 19.233 1.00 31.31 149 ILE E O 1
ATOM 8695 N N . VAL E 1 91 ? 16.949 -28.868 17.936 1.00 30.81 150 VAL E N 1
ATOM 8696 C CA . VAL E 1 91 ? 16.821 -30.215 18.492 1.00 30.49 150 VAL E CA 1
ATOM 8697 C C . VAL E 1 91 ? 18.157 -30.729 19.044 1.00 30.42 150 VAL E C 1
ATOM 8698 O O . VAL E 1 91 ? 19.193 -30.560 18.423 1.00 29.91 150 VAL E O 1
ATOM 8702 N N . ALA E 1 92 ? 18.118 -31.268 20.255 1.00 29.86 151 ALA E N 1
ATOM 8703 C CA . ALA E 1 92 ? 19.321 -31.791 20.888 1.00 30.25 151 ALA E CA 1
ATOM 8704 C C . ALA E 1 92 ? 19.459 -33.282 20.510 1.00 30.37 151 ALA E C 1
ATOM 8705 O O . ALA E 1 92 ? 18.449 -34.024 20.342 1.00 29.89 151 ALA E O 1
ATOM 8707 N N . VAL E 1 93 ? 20.705 -33.730 20.419 1.00 29.46 152 VAL E N 1
ATOM 8708 C CA . VAL E 1 93 ? 20.927 -35.167 20.370 1.00 29.61 152 VAL E CA 1
ATOM 8709 C C . VAL E 1 93 ? 21.653 -35.593 21.634 1.00 30.04 152 VAL E C 1
ATOM 8710 O O . VAL E 1 93 ? 22.270 -34.774 22.332 1.00 29.88 152 VAL E O 1
ATOM 8714 N N . ASN E 1 94 ? 21.559 -36.871 21.927 1.00 30.54 153 ASN E N 1
ATOM 8715 C CA . ASN E 1 94 ? 22.434 -37.529 22.919 1.00 31.53 153 ASN E CA 1
ATOM 8716 C C . ASN E 1 94 ? 22.113 -37.148 24.334 1.00 32.43 153 ASN E C 1
ATOM 8717 O O . ASN E 1 94 ? 21.895 -38.023 25.173 1.00 32.29 153 ASN E O 1
ATOM 8722 N N . ARG E 1 95 ? 22.063 -35.848 24.604 1.00 33.72 154 ARG E N 1
ATOM 8723 C CA . ARG E 1 95 ? 21.713 -35.335 25.930 1.00 34.84 154 ARG E CA 1
ATOM 8724 C C . ARG E 1 95 ? 20.584 -34.343 25.710 1.00 35.32 154 ARG E C 1
ATOM 8725 O O . ARG E 1 95 ? 20.672 -33.567 24.799 1.00 35.56 154 ARG E O 1
ATOM 8733 N N . GLU E 1 96 ? 19.535 -34.385 26.530 1.00 35.66 155 GLU E N 1
ATOM 8734 C CA . GLU E 1 96 ? 18.373 -33.503 26.386 1.00 37.22 155 GLU E CA 1
ATOM 8735 C C . GLU E 1 96 ? 18.701 -32.088 26.951 1.00 37.08 155 GLU E C 1
ATOM 8736 O O . GLU E 1 96 ? 19.557 -31.951 27.794 1.00 37.18 155 GLU E O 1
ATOM 8742 N N . LEU E 1 97 ? 17.956 -31.081 26.535 1.00 38.27 156 LEU E N 1
ATOM 8743 C CA . LEU E 1 97 ? 18.157 -29.695 26.932 1.00 39.45 156 LEU E CA 1
ATOM 8744 C C . LEU E 1 97 ? 17.256 -29.317 28.102 1.00 41.15 156 LEU E C 1
ATOM 8745 O O . LEU E 1 97 ? 17.697 -28.649 29.037 1.00 41.82 156 LEU E O 1
ATOM 8750 N N . ARG E 1 98 ? 15.993 -29.743 28.061 1.00 42.39 157 ARG E N 1
ATOM 8751 C CA . ARG E 1 98 ? 15.061 -29.407 29.126 1.00 43.78 157 ARG E CA 1
ATOM 8752 C C . ARG E 1 98 ? 14.604 -27.972 29.003 1.00 44.18 157 ARG E C 1
ATOM 8753 O O . ARG E 1 98 ? 14.460 -27.262 29.992 1.00 44.98 157 ARG E O 1
ATOM 8761 N N . ILE E 1 99 ? 14.395 -27.545 27.761 1.00 44.50 158 ILE E N 1
ATOM 8762 C CA . ILE E 1 99 ? 14.004 -26.187 27.489 1.00 44.35 158 ILE E CA 1
ATOM 8763 C C . ILE E 1 99 ? 12.748 -26.344 26.688 1.00 44.58 158 ILE E C 1
ATOM 8764 O O . ILE E 1 99 ? 12.723 -27.076 25.685 1.00 45.64 158 ILE E O 1
ATOM 8769 N N . PRO E 1 100 ? 11.672 -25.702 27.126 1.00 44.20 159 PRO E N 1
ATOM 8770 C CA . PRO E 1 100 ? 10.432 -25.807 26.387 1.00 43.38 159 PRO E CA 1
ATOM 8771 C C . PRO E 1 100 ? 10.652 -25.511 24.908 1.00 42.63 159 PRO E C 1
ATOM 8772 O O . PRO E 1 100 ? 11.409 -24.613 24.565 1.00 42.91 159 PRO E O 1
ATOM 8776 N N . GLY E 1 101 ? 9.971 -26.257 24.040 1.00 41.64 160 GLY E N 1
ATOM 8777 C CA . GLY E 1 101 ? 10.081 -26.053 22.621 1.00 40.12 160 GLY E CA 1
ATOM 8778 C C . GLY E 1 101 ? 11.282 -26.741 21.962 1.00 39.31 160 GLY E C 1
ATOM 8779 O O . GLY E 1 101 ? 11.321 -26.863 20.760 1.00 38.92 160 GLY E O 1
ATOM 8780 N N . CYS E 1 102 ? 12.265 -27.189 22.742 1.00 38.36 161 CYS E N 1
ATOM 8781 C CA . CYS E 1 102 ? 13.418 -27.882 22.118 1.00 38.30 161 CYS E CA 1
ATOM 8782 C C . CYS E 1 102 ? 13.178 -29.382 21.923 1.00 36.37 161 CYS E C 1
ATOM 8783 O O . CYS E 1 102 ? 12.865 -30.085 22.834 1.00 36.46 161 CYS E O 1
ATOM 8786 N N . GLY E 1 103 ? 13.351 -29.863 20.708 1.00 35.26 162 GLY E N 1
ATOM 8787 C CA . GLY E 1 103 ? 13.309 -31.314 20.471 1.00 33.97 162 GLY E CA 1
ATOM 8788 C C . GLY E 1 103 ? 14.531 -32.078 21.030 1.00 33.81 162 GLY E C 1
ATOM 8789 O O . GLY E 1 103 ? 15.552 -31.493 21.440 1.00 33.70 162 GLY E O 1
ATOM 8790 N N . ALA E 1 104 ? 14.422 -33.393 21.100 1.00 32.43 163 ALA E N 1
ATOM 8791 C CA . ALA E 1 104 ? 15.510 -34.170 21.572 1.00 30.80 163 ALA E CA 1
ATOM 8792 C C . ALA E 1 104 ? 15.384 -35.508 20.877 1.00 30.65 163 ALA E C 1
ATOM 8793 O O . ALA E 1 104 ? 14.283 -36.061 20.746 1.00 29.81 163 ALA E O 1
ATOM 8795 N N . VAL E 1 105 ? 16.524 -35.999 20.374 1.00 30.26 164 VAL E N 1
ATOM 8796 C CA . VAL E 1 105 ? 16.626 -37.423 19.923 1.00 29.34 164 VAL E CA 1
ATOM 8797 C C . VAL E 1 105 ? 17.638 -38.174 20.770 1.00 29.77 164 VAL E C 1
ATOM 8798 O O . VAL E 1 105 ? 18.817 -37.935 20.639 1.00 29.89 164 VAL E O 1
ATOM 8802 N N . LEU E 1 106 ? 17.167 -39.081 21.622 1.00 30.20 165 LEU E N 1
ATOM 8803 C CA . LEU E 1 106 ? 17.993 -39.727 22.652 1.00 30.98 165 LEU E CA 1
ATOM 8804 C C . LEU E 1 106 ? 17.866 -41.224 22.538 1.00 31.56 165 LEU E C 1
ATOM 8805 O O . LEU E 1 106 ? 16.863 -41.701 21.963 1.00 32.06 165 LEU E O 1
ATOM 8810 N N . SER E 1 107 ? 18.855 -41.952 23.073 1.00 31.56 166 SER E N 1
ATOM 8811 C CA . SER E 1 107 ? 18.862 -43.434 23.067 1.00 32.34 166 SER E CA 1
ATOM 8812 C C . SER E 1 107 ? 18.119 -43.936 24.277 1.00 31.91 166 SER E C 1
ATOM 8813 O O . SER E 1 107 ? 17.970 -43.191 25.219 1.00 31.38 166 SER E O 1
ATOM 8816 N N . GLU E 1 108 ? 17.711 -45.208 24.274 1.00 32.19 167 GLU E N 1
ATOM 8817 C CA . GLU E 1 108 ? 17.132 -45.818 25.457 1.00 33.42 167 GLU E CA 1
ATOM 8818 C C . GLU E 1 108 ? 18.190 -46.312 26.436 1.00 32.90 167 GLU E C 1
ATOM 8819 O O . GLU E 1 108 ? 18.565 -47.475 26.442 1.00 34.25 167 GLU E O 1
ATOM 8825 N N . ASN E 1 109 ? 18.689 -45.432 27.279 1.00 32.48 168 ASN E N 1
ATOM 8826 C CA . ASN E 1 109 ? 19.927 -45.732 28.015 1.00 31.80 168 ASN E CA 1
ATOM 8827 C C . ASN E 1 109 ? 19.662 -46.607 29.218 1.00 31.05 168 ASN E C 1
ATOM 8828 O O . ASN E 1 109 ? 20.410 -47.559 29.506 1.00 30.91 168 ASN E O 1
ATOM 8833 N N . VAL E 1 110 ? 18.599 -46.282 29.946 1.00 30.78 169 VAL E N 1
ATOM 8834 C CA . VAL E 1 110 ? 18.202 -47.122 31.068 1.00 30.53 169 VAL E CA 1
ATOM 8835 C C . VAL E 1 110 ? 18.135 -48.561 30.569 1.00 30.80 169 VAL E C 1
ATOM 8836 O O . VAL E 1 110 ? 18.964 -49.382 30.976 1.00 31.11 169 VAL E O 1
ATOM 8840 N N . ARG E 1 111 ? 17.194 -48.837 29.649 1.00 31.00 170 ARG E N 1
ATOM 8841 C CA . ARG E 1 111 ? 16.954 -50.178 29.116 1.00 30.96 170 ARG E CA 1
ATOM 8842 C C . ARG E 1 111 ? 18.181 -50.901 28.624 1.00 30.59 170 ARG E C 1
ATOM 8843 O O . ARG E 1 111 ? 18.280 -52.080 28.804 1.00 32.13 170 ARG E O 1
ATOM 8851 N N . GLY E 1 112 ? 19.085 -50.237 27.918 1.00 30.54 171 GLY E N 1
ATOM 8852 C CA . GLY E 1 112 ? 20.290 -50.890 27.391 1.00 29.09 171 GLY E CA 1
ATOM 8853 C C . GLY E 1 112 ? 21.216 -51.271 28.516 1.00 28.88 171 GLY E C 1
ATOM 8854 O O . GLY E 1 112 ? 21.710 -52.374 28.580 1.00 29.53 171 GLY E O 1
ATOM 8855 N N . ALA E 1 113 ? 21.448 -50.363 29.448 1.00 29.45 172 ALA E N 1
ATOM 8856 C CA . ALA E 1 113 ? 22.314 -50.659 30.579 1.00 29.68 172 ALA E CA 1
ATOM 8857 C C . ALA E 1 113 ? 21.821 -51.771 31.478 1.00 29.68 172 ALA E C 1
ATOM 8858 O O . ALA E 1 113 ? 22.621 -52.522 32.058 1.00 30.95 172 ALA E O 1
ATOM 8860 N N . ARG E 1 114 ? 20.525 -51.910 31.623 1.00 30.31 173 ARG E N 1
ATOM 8861 C CA . ARG E 1 114 ? 19.960 -52.995 32.458 1.00 30.96 173 ARG E CA 1
ATOM 8862 C C . ARG E 1 114 ? 20.143 -54.331 31.660 1.00 31.36 173 ARG E C 1
ATOM 8863 O O . ARG E 1 114 ? 20.378 -55.420 32.218 1.00 31.26 173 ARG E O 1
ATOM 8871 N N . THR E 1 115 ? 20.034 -54.251 30.344 1.00 30.53 174 THR E N 1
ATOM 8872 C CA . THR E 1 115 ? 20.230 -55.487 29.565 1.00 31.82 174 THR E CA 1
ATOM 8873 C C . THR E 1 115 ? 21.681 -55.937 29.684 1.00 32.42 174 THR E C 1
ATOM 8874 O O . THR E 1 115 ? 21.981 -57.132 29.900 1.00 32.30 174 THR E O 1
ATOM 8878 N N . ALA E 1 116 ? 22.622 -54.988 29.563 1.00 32.98 175 ALA E N 1
ATOM 8879 C CA . ALA E 1 116 ? 24.039 -55.399 29.613 1.00 33.09 175 ALA E CA 1
ATOM 8880 C C . ALA E 1 116 ? 24.412 -55.942 30.935 1.00 32.65 175 ALA E C 1
ATOM 8881 O O . ALA E 1 116 ? 25.183 -56.891 31.014 1.00 33.56 175 ALA E O 1
ATOM 8883 N N . VAL E 1 117 ? 23.905 -55.336 31.990 1.00 33.61 176 VAL E N 1
ATOM 8884 C CA . VAL E 1 117 ? 24.199 -55.832 33.368 1.00 33.77 176 VAL E CA 1
ATOM 8885 C C . VAL E 1 117 ? 23.519 -57.137 33.715 1.00 34.12 176 VAL E C 1
ATOM 8886 O O . VAL E 1 117 ? 24.129 -57.989 34.378 1.00 34.65 176 VAL E O 1
ATOM 8890 N N . GLU E 1 118 ? 22.293 -57.344 33.244 1.00 34.50 177 GLU E N 1
ATOM 8891 C CA . GLU E 1 118 ? 21.648 -58.652 33.434 1.00 36.23 177 GLU E CA 1
ATOM 8892 C C . GLU E 1 118 ? 22.454 -59.768 32.771 1.00 36.51 177 GLU E C 1
ATOM 8893 O O . GLU E 1 118 ? 22.570 -60.887 33.301 1.00 37.87 177 GLU E O 1
ATOM 8899 N N . TYR E 1 119 ? 23.023 -59.465 31.614 1.00 36.25 178 TYR E N 1
ATOM 8900 C CA . TYR E 1 119 ? 23.899 -60.411 30.944 1.00 35.88 178 TYR E CA 1
ATOM 8901 C C . TYR E 1 119 ? 25.059 -60.795 31.825 1.00 36.19 178 TYR E C 1
ATOM 8902 O O . TYR E 1 119 ? 25.406 -61.940 31.922 1.00 37.49 178 TYR E O 1
ATOM 8911 N N . LEU E 1 120 ? 25.681 -59.827 32.492 1.00 36.53 179 LEU E N 1
ATOM 8912 C CA . LEU E 1 120 ? 26.817 -60.151 33.367 1.00 35.83 179 LEU E CA 1
ATOM 8913 C C . LEU E 1 120 ? 26.347 -60.920 34.624 1.00 36.72 179 LEU E C 1
ATOM 8914 O O . LEU E 1 120 ? 27.131 -61.690 35.237 1.00 37.16 179 LEU E O 1
ATOM 8919 N N . ILE E 1 121 ? 25.108 -60.655 35.053 1.00 36.26 180 ILE E N 1
ATOM 8920 C CA . ILE E 1 121 ? 24.562 -61.334 36.208 1.00 36.57 180 ILE E CA 1
ATOM 8921 C C . ILE E 1 121 ? 24.294 -62.794 35.807 1.00 37.19 180 ILE E C 1
ATOM 8922 O O . ILE E 1 121 ? 24.671 -63.714 36.535 1.00 37.22 180 ILE E O 1
ATOM 8927 N N . ALA E 1 122 ? 23.665 -62.986 34.642 1.00 37.47 181 ALA E N 1
ATOM 8928 C CA . ALA E 1 122 ? 23.405 -64.343 34.142 1.00 38.10 181 ALA E CA 1
ATOM 8929 C C . ALA E 1 122 ? 24.704 -65.132 34.012 1.00 39.10 181 ALA E C 1
ATOM 8930 O O . ALA E 1 122 ? 24.680 -66.354 34.089 1.00 38.97 181 ALA E O 1
ATOM 8932 N N . ARG E 1 123 ? 25.832 -64.436 33.845 1.00 39.39 182 ARG E N 1
ATOM 8933 C CA . ARG E 1 123 ? 27.114 -65.141 33.735 1.00 39.62 182 ARG E CA 1
ATOM 8934 C C . ARG E 1 123 ? 27.697 -65.458 35.089 1.00 39.52 182 ARG E C 1
ATOM 8935 O O . ARG E 1 123 ? 28.787 -66.013 35.166 1.00 39.82 182 ARG E O 1
ATOM 8943 N N . GLY E 1 124 ? 27.020 -65.054 36.162 1.00 39.64 183 GLY E N 1
ATOM 8944 C CA . GLY E 1 124 ? 27.484 -65.420 37.495 1.00 39.03 183 GLY E CA 1
ATOM 8945 C C . GLY E 1 124 ? 28.265 -64.362 38.243 1.00 39.31 183 GLY E C 1
ATOM 8946 O O . GLY E 1 124 ? 28.833 -64.654 39.279 1.00 39.04 183 GLY E O 1
ATOM 8947 N N . HIS E 1 125 ? 28.301 -63.129 37.738 1.00 38.56 184 HIS E N 1
ATOM 8948 C CA . HIS E 1 125 ? 28.925 -62.036 38.497 1.00 38.23 184 HIS E CA 1
ATOM 8949 C C . HIS E 1 125 ? 27.975 -61.472 39.558 1.00 38.07 184 HIS E C 1
ATOM 8950 O O . HIS E 1 125 ? 26.795 -61.254 39.308 1.00 37.48 184 HIS E O 1
ATOM 8957 N N . THR E 1 126 ? 28.513 -61.237 40.751 1.00 37.90 185 THR E N 1
ATOM 8958 C CA . THR E 1 126 ? 27.733 -60.628 41.813 1.00 38.36 185 THR E CA 1
ATOM 8959 C C . THR E 1 126 ? 28.403 -59.331 42.286 1.00 38.28 185 THR E C 1
ATOM 8960 O O . THR E 1 126 ? 27.747 -58.344 42.589 1.00 38.41 185 THR E O 1
ATOM 8964 N N . ARG E 1 127 ? 29.726 -59.315 42.304 1.00 38.58 186 ARG E N 1
ATOM 8965 C CA . ARG E 1 127 ? 30.444 -58.072 42.531 1.00 38.41 186 ARG E CA 1
ATOM 8966 C C . ARG E 1 127 ? 30.592 -57.340 41.198 1.00 38.01 186 ARG E C 1
ATOM 8967 O O . ARG E 1 127 ? 31.573 -57.596 40.427 1.00 38.27 186 ARG E O 1
ATOM 8975 N N . ILE E 1 128 ? 29.627 -56.469 40.913 1.00 36.92 187 ILE E N 1
ATOM 8976 C CA . ILE E 1 128 ? 29.557 -55.787 39.617 1.00 36.08 187 ILE E CA 1
ATOM 8977 C C . ILE E 1 128 ? 29.536 -54.277 39.842 1.00 35.79 187 ILE E C 1
ATOM 8978 O O . ILE E 1 128 ? 28.769 -53.781 40.701 1.00 34.79 187 ILE E O 1
ATOM 8983 N N . GLY E 1 129 ? 30.386 -53.578 39.087 1.00 34.45 188 GLY E N 1
ATOM 8984 C CA . GLY E 1 129 ? 30.564 -52.147 39.250 1.00 34.84 188 GLY E CA 1
ATOM 8985 C C . GLY E 1 129 ? 30.269 -51.364 37.988 1.00 34.94 188 GLY E C 1
ATOM 8986 O O . GLY E 1 129 ? 30.026 -51.944 36.916 1.00 35.42 188 GLY E O 1
ATOM 8987 N N . ALA E 1 130 ? 30.245 -50.040 38.120 1.00 34.22 189 ALA E N 1
ATOM 8988 C CA . ALA E 1 130 ? 29.997 -49.205 36.962 1.00 34.50 189 ALA E CA 1
ATOM 8989 C C . ALA E 1 130 ? 30.989 -48.059 36.911 1.00 34.23 189 ALA E C 1
ATOM 8990 O O . ALA E 1 130 ? 31.232 -47.389 37.944 1.00 34.15 189 ALA E O 1
ATOM 8992 N N . ILE E 1 131 ? 31.520 -47.800 35.712 1.00 34.05 190 ILE E N 1
ATOM 8993 C CA . ILE E 1 131 ? 32.346 -46.623 35.498 1.00 33.95 190 ILE E CA 1
ATOM 8994 C C . ILE E 1 131 ? 31.679 -45.778 34.469 1.00 34.37 190 ILE E C 1
ATOM 8995 O O . ILE E 1 131 ? 31.584 -46.180 33.338 1.00 33.64 190 ILE E O 1
ATOM 9000 N N . VAL E 1 132 ? 31.244 -44.584 34.854 1.00 35.12 191 VAL E N 1
ATOM 9001 C CA . VAL E 1 132 ? 30.519 -43.712 33.914 1.00 36.00 191 VAL E CA 1
ATOM 9002 C C . VAL E 1 132 ? 31.233 -42.394 33.748 1.00 36.18 191 VAL E C 1
ATOM 9003 O O . VAL E 1 132 ? 32.237 -42.113 34.418 1.00 35.89 191 VAL E O 1
ATOM 9007 N N . GLY E 1 133 ? 30.708 -41.581 32.853 1.00 37.07 192 GLY E N 1
ATOM 9008 C CA . GLY E 1 133 ? 31.348 -40.319 32.535 1.00 38.20 192 GLY E CA 1
ATOM 9009 C C . GLY E 1 133 ? 30.981 -39.329 33.604 1.00 38.42 192 GLY E C 1
ATOM 9010 O O . GLY E 1 133 ? 30.414 -39.689 34.618 1.00 38.84 192 GLY E O 1
ATOM 9011 N N . SER E 1 134 ? 31.329 -38.075 33.389 1.00 39.37 193 SER E N 1
ATOM 9012 C CA . SER E 1 134 ? 30.830 -36.985 34.244 1.00 39.66 193 SER E CA 1
ATOM 9013 C C . SER E 1 134 ? 29.441 -37.240 34.870 1.00 39.87 193 SER E C 1
ATOM 9014 O O . SER E 1 134 ? 28.419 -37.394 34.205 1.00 40.25 193 SER E O 1
ATOM 9017 N N . ALA E 1 135 ? 29.425 -37.297 36.174 1.00 40.35 194 ALA E N 1
ATOM 9018 C CA . ALA E 1 135 ? 28.255 -37.654 36.920 1.00 40.84 194 ALA E CA 1
ATOM 9019 C C . ALA E 1 135 ? 27.019 -36.821 36.593 1.00 41.10 194 ALA E C 1
ATOM 9020 O O . ALA E 1 135 ? 25.883 -37.284 36.755 1.00 41.96 194 ALA E O 1
ATOM 9022 N N . GLY E 1 136 ? 27.194 -35.569 36.205 1.00 40.97 195 GLY E N 1
ATOM 9023 C CA . GLY E 1 136 ? 26.013 -34.722 35.994 1.00 40.38 195 GLY E CA 1
ATOM 9024 C C . GLY E 1 136 ? 25.145 -35.084 34.786 1.00 40.24 195 GLY E C 1
ATOM 9025 O O . GLY E 1 136 ? 23.920 -34.864 34.796 1.00 41.01 195 GLY E O 1
ATOM 9026 N N . LEU E 1 137 ? 25.787 -35.621 33.740 1.00 38.49 196 LEU E N 1
ATOM 9027 C CA . LEU E 1 137 ? 25.145 -35.891 32.458 1.00 36.57 196 LEU E CA 1
ATOM 9028 C C . LEU E 1 137 ? 23.893 -36.760 32.485 1.00 35.42 196 LEU E C 1
ATOM 9029 O O . LEU E 1 137 ? 23.710 -37.610 33.357 1.00 35.48 196 LEU E O 1
ATOM 9034 N N . MET E 1 138 ? 23.010 -36.521 31.527 1.00 34.18 197 MET E N 1
ATOM 9035 C CA . MET E 1 138 ? 21.834 -37.323 31.384 1.00 32.62 197 MET E CA 1
ATOM 9036 C C . MET E 1 138 ? 22.245 -38.780 31.070 1.00 33.19 197 MET E C 1
ATOM 9037 O O . MET E 1 138 ? 21.718 -39.723 31.632 1.00 33.55 197 MET E O 1
ATOM 9042 N N . THR E 1 139 ? 23.211 -38.956 30.169 1.00 33.50 198 THR E N 1
ATOM 9043 C CA . THR E 1 139 ? 23.633 -40.263 29.787 1.00 33.98 198 THR E CA 1
ATOM 9044 C C . THR E 1 139 ? 24.233 -41.030 30.961 1.00 34.84 198 THR E C 1
ATOM 9045 O O . THR E 1 139 ? 23.849 -42.196 31.226 1.00 36.02 198 THR E O 1
ATOM 9049 N N . SER E 1 140 ? 25.190 -40.421 31.663 1.00 34.16 199 SER E N 1
ATOM 9050 C CA . SER E 1 140 ? 25.740 -41.072 32.849 1.00 33.91 199 SER E CA 1
ATOM 9051 C C . SER E 1 140 ? 24.633 -41.447 33.819 1.00 34.86 199 SER E C 1
ATOM 9052 O O . SER E 1 140 ? 24.649 -42.537 34.380 1.00 35.58 199 SER E O 1
ATOM 9055 N N . ARG E 1 141 ? 23.683 -40.541 34.032 1.00 35.14 200 ARG E N 1
ATOM 9056 C CA . ARG E 1 141 ? 22.692 -40.703 35.076 1.00 35.92 200 ARG E CA 1
ATOM 9057 C C . ARG E 1 141 ? 21.800 -41.916 34.709 1.00 35.75 200 ARG E C 1
ATOM 9058 O O . ARG E 1 141 ? 21.590 -42.797 35.542 1.00 35.74 200 ARG E O 1
ATOM 9066 N N . GLU E 1 142 ? 21.239 -41.918 33.494 1.00 34.65 201 GLU E N 1
ATOM 9067 C CA . GLU E 1 142 ? 20.392 -43.018 33.008 1.00 34.20 201 GLU E CA 1
ATOM 9068 C C . GLU E 1 142 ? 21.132 -44.342 32.859 1.00 34.03 201 GLU E C 1
ATOM 9069 O O . GLU E 1 142 ? 20.555 -45.402 33.108 1.00 33.72 201 GLU E O 1
ATOM 9075 N N . ARG E 1 143 ? 22.402 -44.318 32.464 1.00 33.68 202 ARG E N 1
ATOM 9076 C CA . ARG E 1 143 ? 23.089 -45.602 32.327 1.00 33.91 202 ARG E CA 1
ATOM 9077 C C . ARG E 1 143 ? 23.319 -46.206 33.687 1.00 34.58 202 ARG E C 1
ATOM 9078 O O . ARG E 1 143 ? 23.205 -47.450 33.860 1.00 34.15 202 ARG E O 1
ATOM 9086 N N . LEU E 1 144 ? 23.589 -45.323 34.662 1.00 34.56 203 LEU E N 1
ATOM 9087 C CA . LEU E 1 144 ? 23.820 -45.768 36.039 1.00 35.69 203 LEU E CA 1
ATOM 9088 C C . LEU E 1 144 ? 22.478 -46.351 36.591 1.00 35.16 203 LEU E C 1
ATOM 9089 O O . LEU E 1 144 ? 22.454 -47.405 37.254 1.00 35.65 203 LEU E O 1
ATOM 9094 N N . LYS E 1 145 ? 21.383 -45.660 36.318 1.00 34.74 204 LYS E N 1
ATOM 9095 C CA . LYS E 1 145 ? 20.019 -46.120 36.738 1.00 35.45 204 LYS E CA 1
ATOM 9096 C C . LYS E 1 145 ? 19.622 -47.532 36.249 1.00 35.08 204 LYS E C 1
ATOM 9097 O O . LYS E 1 145 ? 18.992 -48.318 36.959 1.00 35.50 204 LYS E O 1
ATOM 9103 N N . GLY E 1 146 ? 19.974 -47.838 35.016 1.00 34.84 205 GLY E N 1
ATOM 9104 C CA . GLY E 1 146 ? 19.730 -49.162 34.437 1.00 34.48 205 GLY E CA 1
ATOM 9105 C C . GLY E 1 146 ? 20.567 -50.180 35.195 1.00 34.40 205 GLY E C 1
ATOM 9106 O O . GLY E 1 146 ? 20.099 -51.281 35.464 1.00 34.61 205 GLY E O 1
ATOM 9107 N N . PHE E 1 147 ? 21.806 -49.804 35.535 1.00 34.55 206 PHE E N 1
ATOM 9108 C CA . PHE E 1 147 ? 22.680 -50.653 36.304 1.00 35.12 206 PHE E CA 1
ATOM 9109 C C . PHE E 1 147 ? 21.999 -51.036 37.627 1.00 35.72 206 PHE E C 1
ATOM 9110 O O . PHE E 1 147 ? 21.871 -52.202 37.937 1.00 35.14 206 PHE E O 1
ATOM 9118 N N . ARG E 1 148 ? 21.512 -50.036 38.364 1.00 36.84 207 ARG E N 1
ATOM 9119 C CA . ARG E 1 148 ? 20.891 -50.260 39.688 1.00 37.15 207 ARG E CA 1
ATOM 9120 C C . ARG E 1 148 ? 19.603 -51.065 39.568 1.00 37.51 207 ARG E C 1
ATOM 9121 O O . ARG E 1 148 ? 19.368 -52.002 40.312 1.00 38.09 207 ARG E O 1
ATOM 9129 N N . ALA E 1 149 ? 18.760 -50.727 38.602 1.00 37.65 208 ALA E N 1
ATOM 9130 C CA . ALA E 1 149 ? 17.565 -51.551 38.407 1.00 37.13 208 ALA E CA 1
ATOM 9131 C C . ALA E 1 149 ? 17.887 -53.032 38.176 1.00 37.39 208 ALA E C 1
ATOM 9132 O O . ALA E 1 149 ? 17.128 -53.909 38.659 1.00 38.05 208 ALA E O 1
ATOM 9134 N N . ALA E 1 150 ? 18.940 -53.325 37.413 1.00 36.86 209 ALA E N 1
ATOM 9135 C CA . ALA E 1 150 ? 19.279 -54.718 37.153 1.00 37.10 209 ALA E CA 1
ATOM 9136 C C . ALA E 1 150 ? 19.683 -55.372 38.465 1.00 37.39 209 ALA E C 1
ATOM 9137 O O . ALA E 1 150 ? 19.129 -56.379 38.882 1.00 37.11 209 ALA E O 1
ATOM 9139 N N . MET E 1 151 ? 20.658 -54.776 39.126 1.00 38.33 210 MET E N 1
ATOM 9140 C CA . MET E 1 151 ? 21.165 -55.313 40.358 1.00 39.03 210 MET E CA 1
ATOM 9141 C C . MET E 1 151 ? 20.043 -55.543 41.353 1.00 40.38 210 MET E C 1
ATOM 9142 O O . MET E 1 151 ? 19.943 -56.624 41.970 1.00 40.87 210 MET E O 1
ATOM 9147 N N . SER E 1 152 ? 19.210 -54.518 41.498 1.00 41.33 211 SER E N 1
ATOM 9148 C CA . SER E 1 152 ? 18.110 -54.534 42.438 1.00 42.30 211 SER E CA 1
ATOM 9149 C C . SER E 1 152 ? 17.204 -55.734 42.157 1.00 42.59 211 SER E C 1
ATOM 9150 O O . SER E 1 152 ? 16.776 -56.397 43.092 1.00 42.42 211 SER E O 1
ATOM 9153 N N . ALA E 1 153 ? 16.936 -56.012 40.877 1.00 42.99 212 ALA E N 1
ATOM 9154 C CA . ALA E 1 153 ? 15.876 -56.990 40.504 1.00 43.68 212 ALA E CA 1
ATOM 9155 C C . ALA E 1 153 ? 16.401 -58.401 40.721 1.00 44.10 212 ALA E C 1
ATOM 9156 O O . ALA E 1 153 ? 15.628 -59.352 40.906 1.00 44.04 212 ALA E O 1
ATOM 9158 N N . ALA E 1 154 ? 17.731 -58.501 40.700 1.00 44.11 213 ALA E N 1
ATOM 9159 C CA . ALA E 1 154 ? 18.417 -59.752 40.968 1.00 44.27 213 ALA E CA 1
ATOM 9160 C C . ALA E 1 154 ? 18.757 -59.881 42.465 1.00 44.31 213 ALA E C 1
ATOM 9161 O O . ALA E 1 154 ? 19.255 -60.911 42.889 1.00 43.83 213 ALA E O 1
ATOM 9163 N N . GLY E 1 155 ? 18.474 -58.831 43.241 1.00 44.66 214 GLY E N 1
ATOM 9164 C CA . GLY E 1 155 ? 18.660 -58.878 44.697 1.00 45.16 214 GLY E CA 1
ATOM 9165 C C . GLY E 1 155 ? 20.131 -58.790 45.082 1.00 45.80 214 GLY E C 1
ATOM 9166 O O . GLY E 1 155 ? 20.582 -59.303 46.134 1.00 45.86 214 GLY E O 1
ATOM 9167 N N . LEU E 1 156 ? 20.899 -58.192 44.189 1.00 45.63 215 LEU E N 1
ATOM 9168 C CA . LEU E 1 156 ? 22.315 -58.056 44.392 1.00 45.98 215 LEU E CA 1
ATOM 9169 C C . LEU E 1 156 ? 22.596 -56.643 44.911 1.00 46.52 215 LEU E C 1
ATOM 9170 O O . LEU E 1 156 ? 22.225 -55.636 44.281 1.00 47.35 215 LEU E O 1
ATOM 9175 N N . PRO E 1 157 ? 23.235 -56.561 46.082 1.00 46.67 216 PRO E N 1
ATOM 9176 C CA . PRO E 1 157 ? 23.570 -55.301 46.716 1.00 46.46 216 PRO E CA 1
ATOM 9177 C C . PRO E 1 157 ? 24.660 -54.625 45.934 1.00 46.46 216 PRO E C 1
ATOM 9178 O O . PRO E 1 157 ? 25.556 -55.296 45.422 1.00 46.13 216 PRO E O 1
ATOM 9182 N N . VAL E 1 158 ? 24.601 -53.295 45.852 1.00 46.01 217 VAL E N 1
ATOM 9183 C CA . VAL E 1 158 ? 25.680 -52.563 45.247 1.00 46.21 217 VAL E CA 1
ATOM 9184 C C . VAL E 1 158 ? 26.404 -51.627 46.203 1.00 46.06 217 VAL E C 1
ATOM 9185 O O . VAL E 1 158 ? 25.795 -50.701 46.719 1.00 46.97 217 VAL E O 1
ATOM 9189 N N . ARG E 1 159 ? 27.690 -51.851 46.431 1.00 45.66 218 ARG E N 1
ATOM 9190 C CA . ARG E 1 159 ? 28.505 -50.884 47.163 1.00 45.95 218 ARG E CA 1
ATOM 9191 C C . ARG E 1 159 ? 28.782 -49.665 46.293 1.00 45.64 218 ARG E C 1
ATOM 9192 O O . ARG E 1 159 ? 29.211 -49.792 45.160 1.00 45.68 218 ARG E O 1
ATOM 9200 N N . GLN E 1 160 ? 28.565 -48.484 46.849 1.00 45.13 219 GLN E N 1
ATOM 9201 C CA . GLN E 1 160 ? 28.963 -47.202 46.232 1.00 45.08 219 GLN E CA 1
ATOM 9202 C C . GLN E 1 160 ? 30.427 -47.163 45.763 1.00 44.42 219 GLN E C 1
ATOM 9203 O O . GLN E 1 160 ? 30.746 -46.634 44.713 1.00 44.49 219 GLN E O 1
ATOM 9209 N N . GLU E 1 161 ? 31.324 -47.726 46.550 1.00 43.99 220 GLU E N 1
ATOM 9210 C CA . GLU E 1 161 ? 32.717 -47.807 46.130 1.00 43.36 220 GLU E CA 1
ATOM 9211 C C . GLU E 1 161 ? 32.960 -48.561 44.819 1.00 42.94 220 GLU E C 1
ATOM 9212 O O . GLU E 1 161 ? 34.128 -48.557 44.319 1.00 43.06 220 GLU E O 1
ATOM 9218 N N . TRP E 1 162 ? 31.905 -49.175 44.267 1.00 41.14 221 TRP E N 1
ATOM 9219 C CA . TRP E 1 162 ? 31.959 -49.881 42.979 1.00 40.66 221 TRP E CA 1
ATOM 9220 C C . TRP E 1 162 ? 31.552 -48.963 41.797 1.00 39.95 221 TRP E C 1
ATOM 9221 O O . TRP E 1 162 ? 31.781 -49.283 40.634 1.00 39.79 221 TRP E O 1
ATOM 9232 N N . ILE E 1 163 ? 30.925 -47.830 42.100 1.00 39.36 222 ILE E N 1
ATOM 9233 C CA . ILE E 1 163 ? 30.589 -46.781 41.141 1.00 38.31 222 ILE E CA 1
ATOM 9234 C C . ILE E 1 163 ? 31.677 -45.687 41.042 1.00 38.63 222 ILE E C 1
ATOM 9235 O O . ILE E 1 163 ? 32.157 -45.185 42.077 1.00 38.37 222 ILE E O 1
ATOM 9240 N N . ALA E 1 164 ? 32.026 -45.283 39.803 1.00 37.99 223 ALA E N 1
ATOM 9241 C CA . ALA E 1 164 ? 32.938 -44.179 39.579 1.00 37.87 223 ALA E CA 1
ATOM 9242 C C . ALA E 1 164 ? 32.441 -43.329 38.426 1.00 38.20 223 ALA E C 1
ATOM 9243 O O . ALA E 1 164 ? 31.937 -43.853 37.424 1.00 37.39 223 ALA E O 1
ATOM 9245 N N . ALA E 1 165 ? 32.580 -42.014 38.563 1.00 38.92 224 ALA E N 1
ATOM 9246 C CA . ALA E 1 165 ? 32.017 -41.095 37.560 1.00 40.22 224 ALA E CA 1
ATOM 9247 C C . ALA E 1 165 ? 33.098 -40.337 36.842 1.00 40.76 224 ALA E C 1
ATOM 9248 O O . ALA E 1 165 ? 33.937 -39.735 37.522 1.00 42.47 224 ALA E O 1
ATOM 9250 N N . ASN E 1 172 ? 38.241 -40.081 30.571 1.00 40.60 231 ASN E N 1
ATOM 9251 C CA . ASN E 1 172 ? 38.507 -41.515 30.232 1.00 40.67 231 ASN E CA 1
ATOM 9252 C C . ASN E 1 172 ? 37.907 -42.426 31.271 1.00 40.01 231 ASN E C 1
ATOM 9253 O O . ASN E 1 172 ? 37.323 -43.461 30.928 1.00 40.38 231 ASN E O 1
ATOM 9258 N N . GLY E 1 173 ? 38.070 -42.036 32.536 1.00 38.72 232 GLY E N 1
ATOM 9259 C CA . GLY E 1 173 ? 37.716 -42.852 33.653 1.00 38.43 232 GLY E CA 1
ATOM 9260 C C . GLY E 1 173 ? 38.720 -43.925 33.998 1.00 37.88 232 GLY E C 1
ATOM 9261 O O . GLY E 1 173 ? 38.385 -44.862 34.689 1.00 38.79 232 GLY E O 1
ATOM 9262 N N . ARG E 1 174 ? 39.947 -43.811 33.543 1.00 37.44 233 ARG E N 1
ATOM 9263 C CA . ARG E 1 174 ? 40.951 -44.754 33.981 1.00 37.43 233 ARG E CA 1
ATOM 9264 C C . ARG E 1 174 ? 41.128 -44.626 35.492 1.00 37.19 233 ARG E C 1
ATOM 9265 O O . ARG E 1 174 ? 41.156 -45.652 36.206 1.00 36.96 233 ARG E O 1
ATOM 9273 N N . ASP E 1 175 ? 41.234 -43.385 35.999 1.00 37.11 234 ASP E N 1
ATOM 9274 C CA . ASP E 1 175 ? 41.464 -43.153 37.426 1.00 36.99 234 ASP E CA 1
ATOM 9275 C C . ASP E 1 175 ? 40.281 -43.703 38.222 1.00 36.67 234 ASP E C 1
ATOM 9276 O O . ASP E 1 175 ? 40.416 -44.339 39.289 1.00 36.92 234 ASP E O 1
ATOM 9281 N N . GLY E 1 176 ? 39.086 -43.470 37.712 1.00 36.46 235 GLY E N 1
ATOM 9282 C CA . GLY E 1 176 ? 37.899 -44.047 38.343 1.00 36.05 235 GLY E CA 1
ATOM 9283 C C . GLY E 1 176 ? 38.036 -45.564 38.368 1.00 35.92 235 GLY E C 1
ATOM 9284 O O . GLY E 1 176 ? 37.741 -46.214 39.382 1.00 35.62 235 GLY E O 1
ATOM 9285 N N . ALA E 1 177 ? 38.462 -46.148 37.255 1.00 35.68 236 ALA E N 1
ATOM 9286 C CA . ALA E 1 177 ? 38.491 -47.622 37.167 1.00 35.63 236 ALA E CA 1
ATOM 9287 C C . ALA E 1 177 ? 39.559 -48.171 38.115 1.00 35.93 236 ALA E C 1
ATOM 9288 O O . ALA E 1 177 ? 39.349 -49.143 38.844 1.00 35.52 236 ALA E O 1
ATOM 9290 N N . ILE E 1 178 ? 40.718 -47.524 38.100 1.00 36.69 237 ILE E N 1
ATOM 9291 C CA . ILE E 1 178 ? 41.799 -47.847 39.008 1.00 37.44 237 ILE E CA 1
ATOM 9292 C C . ILE E 1 178 ? 41.320 -47.774 40.469 1.00 38.50 237 ILE E C 1
ATOM 9293 O O . ILE E 1 178 ? 41.674 -48.615 41.304 1.00 38.88 237 ILE E O 1
ATOM 9298 N N . LYS E 1 179 ? 40.472 -46.806 40.772 1.00 39.32 238 LYS E N 1
ATOM 9299 C CA . LYS E 1 179 ? 39.977 -46.681 42.139 1.00 40.47 238 LYS E CA 1
ATOM 9300 C C . LYS E 1 179 ? 38.979 -47.761 42.532 1.00 40.88 238 LYS E C 1
ATOM 9301 O O . LYS E 1 179 ? 39.178 -48.492 43.537 1.00 40.72 238 LYS E O 1
ATOM 9307 N N . VAL E 1 180 ? 37.923 -47.937 41.757 1.00 40.79 239 VAL E N 1
ATOM 9308 C CA . VAL E 1 180 ? 37.046 -49.038 42.127 1.00 40.84 239 VAL E CA 1
ATOM 9309 C C . VAL E 1 180 ? 37.719 -50.438 42.023 1.00 41.46 239 VAL E C 1
ATOM 9310 O O . VAL E 1 180 ? 37.366 -51.346 42.757 1.00 42.00 239 VAL E O 1
ATOM 9314 N N . LEU E 1 181 ? 38.720 -50.614 41.165 1.00 41.76 240 LEU E N 1
ATOM 9315 C CA . LEU E 1 181 ? 39.336 -51.939 41.074 1.00 42.40 240 LEU E CA 1
ATOM 9316 C C . LEU E 1 181 ? 40.430 -52.207 42.121 1.00 43.46 240 LEU E C 1
ATOM 9317 O O . LEU E 1 181 ? 40.960 -53.347 42.241 1.00 43.27 240 LEU E O 1
ATOM 9322 N N . THR E 1 182 ? 40.794 -51.189 42.893 1.00 44.06 241 THR E N 1
ATOM 9323 C CA . THR E 1 182 ? 41.701 -51.473 43.974 1.00 45.12 241 THR E CA 1
ATOM 9324 C C . THR E 1 182 ? 40.986 -51.445 45.307 1.00 45.96 241 THR E C 1
ATOM 9325 O O . THR E 1 182 ? 41.622 -51.256 46.318 1.00 46.91 241 THR E O 1
ATOM 9329 N N . GLY E 1 183 ? 39.673 -51.680 45.308 1.00 46.73 242 GLY E N 1
ATOM 9330 C CA . GLY E 1 183 ? 38.874 -51.712 46.533 1.00 47.22 242 GLY E CA 1
ATOM 9331 C C . GLY E 1 183 ? 39.059 -53.012 47.311 1.00 47.20 242 GLY E C 1
ATOM 9332 O O . GLY E 1 183 ? 39.735 -53.930 46.844 1.00 47.72 242 GLY E O 1
ATOM 9333 N N . ASP E 1 185 ? 36.625 -55.471 48.355 1.00 47.93 244 ASP E N 1
ATOM 9334 C CA . ASP E 1 185 ? 35.879 -56.444 47.586 1.00 47.75 244 ASP E CA 1
ATOM 9335 C C . ASP E 1 185 ? 35.691 -55.999 46.131 1.00 46.43 244 ASP E C 1
ATOM 9336 O O . ASP E 1 185 ? 34.568 -55.779 45.672 1.00 46.70 244 ASP E O 1
ATOM 9341 N N . ARG E 1 186 ? 36.791 -55.877 45.390 1.00 44.62 245 ARG E N 1
ATOM 9342 C CA . ARG E 1 186 ? 36.679 -55.312 44.057 1.00 43.03 245 ARG E CA 1
ATOM 9343 C C . ARG E 1 186 ? 35.721 -56.147 43.233 1.00 42.03 245 ARG E C 1
ATOM 9344 O O . ARG E 1 186 ? 35.635 -57.367 43.467 1.00 42.32 245 ARG E O 1
ATOM 9352 N N . PRO E 1 187 ? 35.016 -55.503 42.257 1.00 40.74 246 PRO E N 1
ATOM 9353 C CA . PRO E 1 187 ? 34.070 -56.175 41.388 1.00 39.39 246 PRO E CA 1
ATOM 9354 C C . PRO E 1 187 ? 34.782 -57.123 40.460 1.00 38.59 246 PRO E C 1
ATOM 9355 O O . PRO E 1 187 ? 35.968 -56.932 40.199 1.00 38.30 246 PRO E O 1
ATOM 9359 N N . THR E 1 188 ? 34.049 -58.091 39.902 1.00 37.68 247 THR E N 1
ATOM 9360 C CA . THR E 1 188 ? 34.626 -58.972 38.879 1.00 36.54 247 THR E CA 1
ATOM 9361 C C . THR E 1 188 ? 34.122 -58.549 37.526 1.00 35.76 247 THR E C 1
ATOM 9362 O O . THR E 1 188 ? 34.556 -59.076 36.516 1.00 36.12 247 THR E O 1
ATOM 9366 N N . ALA E 1 189 ? 33.228 -57.566 37.491 1.00 35.75 248 ALA E N 1
ATOM 9367 C CA . ALA E 1 189 ? 32.649 -57.112 36.219 1.00 35.19 248 ALA E CA 1
ATOM 9368 C C . ALA E 1 189 ? 32.384 -55.622 36.303 1.00 35.06 248 ALA E C 1
ATOM 9369 O O . ALA E 1 189 ? 32.210 -55.096 37.412 1.00 34.80 248 ALA E O 1
ATOM 9371 N N . LEU E 1 190 ? 32.394 -54.924 35.147 1.00 34.53 249 LEU E N 1
ATOM 9372 C CA . LEU E 1 190 ? 32.101 -53.490 35.135 1.00 34.12 249 LEU E CA 1
ATOM 9373 C C . LEU E 1 190 ? 31.150 -53.237 33.990 1.00 34.04 249 LEU E C 1
ATOM 9374 O O . LEU E 1 190 ? 31.272 -53.862 32.945 1.00 35.12 249 LEU E O 1
ATOM 9379 N N . LEU E 1 191 ? 30.202 -52.327 34.160 1.00 32.75 250 LEU E N 1
ATOM 9380 C CA . LEU E 1 191 ? 29.543 -51.723 33.036 1.00 31.93 250 LEU E CA 1
ATOM 9381 C C . LEU E 1 191 ? 30.344 -50.409 32.789 1.00 32.60 250 LEU E C 1
ATOM 9382 O O . LEU E 1 191 ? 30.642 -49.648 33.737 1.00 32.66 250 LEU E O 1
ATOM 9387 N N . THR E 1 192 ? 30.691 -50.130 31.536 1.00 31.44 251 THR E N 1
ATOM 9388 C CA . THR E 1 192 ? 31.333 -48.866 31.223 1.00 31.34 251 THR E CA 1
ATOM 9389 C C . THR E 1 192 ? 30.382 -48.139 30.348 1.00 31.23 251 THR E C 1
ATOM 9390 O O . THR E 1 192 ? 29.733 -48.736 29.512 1.00 31.45 251 THR E O 1
ATOM 9394 N N . SER E 1 193 ? 30.294 -46.825 30.524 1.00 31.08 252 SER E N 1
ATOM 9395 C CA . SER E 1 193 ? 29.182 -46.068 29.900 1.00 31.03 252 SER E CA 1
ATOM 9396 C C . SER E 1 193 ? 29.471 -45.562 28.497 1.00 30.39 252 SER E C 1
ATOM 9397 O O . SER E 1 193 ? 28.551 -45.077 27.808 1.00 31.13 252 SER E O 1
ATOM 9400 N N . SER E 1 194 ? 30.695 -45.717 28.024 1.00 29.77 253 SER E N 1
ATOM 9401 C CA . SER E 1 194 ? 30.994 -45.483 26.572 1.00 30.34 253 SER E CA 1
ATOM 9402 C C . SER E 1 194 ? 32.326 -46.124 26.139 1.00 30.07 253 SER E C 1
ATOM 9403 O O . SER E 1 194 ? 33.083 -46.597 26.975 1.00 30.19 253 SER E O 1
ATOM 9406 N N . HIS E 1 195 ? 32.616 -46.120 24.838 1.00 30.36 254 HIS E N 1
ATOM 9407 C CA . HIS E 1 195 ? 33.883 -46.739 24.305 1.00 29.61 254 HIS E CA 1
ATOM 9408 C C . HIS E 1 195 ? 35.147 -46.073 24.804 1.00 30.00 254 HIS E C 1
ATOM 9409 O O . HIS E 1 195 ? 36.243 -46.713 24.881 1.00 30.13 254 HIS E O 1
ATOM 9416 N N . ARG E 1 196 ? 35.043 -44.771 25.095 1.00 30.30 255 ARG E N 1
ATOM 9417 C CA . ARG E 1 196 ? 36.171 -44.008 25.576 1.00 30.31 255 ARG E CA 1
ATOM 9418 C C . ARG E 1 196 ? 36.486 -44.358 27.019 1.00 29.70 255 ARG E C 1
ATOM 9419 O O . ARG E 1 196 ? 37.662 -44.411 27.401 1.00 28.88 255 ARG E O 1
ATOM 9427 N N . ILE E 1 197 ? 35.454 -44.620 27.806 1.00 29.63 256 ILE E N 1
ATOM 9428 C CA . ILE E 1 197 ? 35.609 -45.013 29.203 1.00 30.13 256 ILE E CA 1
ATOM 9429 C C . ILE E 1 197 ? 36.006 -46.482 29.224 1.00 30.21 256 ILE E C 1
ATOM 9430 O O . ILE E 1 197 ? 36.642 -46.952 30.191 1.00 29.83 256 ILE E O 1
ATOM 9435 N N . THR E 1 198 ? 35.657 -47.199 28.147 1.00 29.79 257 THR E N 1
ATOM 9436 C CA . THR E 1 198 ? 36.080 -48.584 28.016 1.00 29.25 257 THR E CA 1
ATOM 9437 C C . THR E 1 198 ? 37.569 -48.613 27.759 1.00 29.48 257 THR E C 1
ATOM 9438 O O . THR E 1 198 ? 38.261 -49.502 28.242 1.00 30.45 257 THR E O 1
ATOM 9442 N N . GLU E 1 199 ? 38.077 -47.645 27.007 1.00 29.78 258 GLU E N 1
ATOM 9443 C CA . GLU E 1 199 ? 39.552 -47.488 26.872 1.00 29.70 258 GLU E CA 1
ATOM 9444 C C . GLU E 1 199 ? 40.246 -47.177 28.162 1.00 29.36 258 GLU E C 1
ATOM 9445 O O . GLU E 1 199 ? 41.279 -47.669 28.401 1.00 30.73 258 GLU E O 1
ATOM 9451 N N . GLY E 1 200 ? 39.669 -46.351 29.021 1.00 31.00 259 GLY E N 1
ATOM 9452 C CA . GLY E 1 200 ? 40.264 -46.012 30.332 1.00 30.03 259 GLY E CA 1
ATOM 9453 C C . GLY E 1 200 ? 40.226 -47.244 31.192 1.00 31.23 259 GLY E C 1
ATOM 9454 O O . GLY E 1 200 ? 41.138 -47.481 31.954 1.00 32.56 259 GLY E O 1
ATOM 9455 N N . ALA E 1 201 ? 39.163 -48.044 31.111 1.00 31.86 260 ALA E N 1
ATOM 9456 C CA . ALA E 1 201 ? 39.022 -49.217 32.000 1.00 31.88 260 ALA E CA 1
ATOM 9457 C C . ALA E 1 201 ? 39.998 -50.300 31.593 1.00 32.25 260 ALA E C 1
ATOM 9458 O O . ALA E 1 201 ? 40.470 -51.067 32.442 1.00 33.29 260 ALA E O 1
ATOM 9460 N N . MET E 1 202 ? 40.281 -50.415 30.301 1.00 32.39 261 MET E N 1
ATOM 9461 C CA . MET E 1 202 ? 41.286 -51.370 29.860 1.00 32.36 261 MET E CA 1
ATOM 9462 C C . MET E 1 202 ? 42.656 -50.839 30.275 1.00 33.51 261 MET E C 1
ATOM 9463 O O . MET E 1 202 ? 43.562 -51.616 30.548 1.00 33.36 261 MET E O 1
ATOM 9468 N N . GLN E 1 203 ? 42.841 -49.517 30.318 1.00 34.31 262 GLN E N 1
ATOM 9469 C CA . GLN E 1 203 ? 44.143 -48.955 30.685 1.00 33.97 262 GLN E CA 1
ATOM 9470 C C . GLN E 1 203 ? 44.330 -49.236 32.181 1.00 35.26 262 GLN E C 1
ATOM 9471 O O . GLN E 1 203 ? 45.474 -49.499 32.648 1.00 35.58 262 GLN E O 1
ATOM 9477 N N . ALA E 1 204 ? 43.239 -49.136 32.949 1.00 34.90 263 ALA E N 1
ATOM 9478 C CA . ALA E 1 204 ? 43.359 -49.410 34.369 1.00 35.52 263 ALA E CA 1
ATOM 9479 C C . ALA E 1 204 ? 43.821 -50.836 34.622 1.00 36.44 263 ALA E C 1
ATOM 9480 O O . ALA E 1 204 ? 44.733 -51.060 35.448 1.00 36.56 263 ALA E O 1
ATOM 9482 N N . LEU E 1 205 ? 43.192 -51.799 33.953 1.00 37.16 264 LEU E N 1
ATOM 9483 C CA . LEU E 1 205 ? 43.450 -53.213 34.228 1.00 38.28 264 LEU E CA 1
ATOM 9484 C C . LEU E 1 205 ? 44.924 -53.467 34.183 1.00 39.62 264 LEU E C 1
ATOM 9485 O O . LEU E 1 205 ? 45.468 -54.129 35.087 1.00 39.90 264 LEU E O 1
ATOM 9490 N N . ASN E 1 206 ? 45.593 -52.969 33.139 1.00 41.21 265 ASN E N 1
ATOM 9491 C CA . ASN E 1 206 ? 47.020 -53.280 33.046 1.00 42.57 265 ASN E CA 1
ATOM 9492 C C . ASN E 1 206 ? 47.956 -52.259 33.702 1.00 42.61 265 ASN E C 1
ATOM 9493 O O . ASN E 1 206 ? 49.176 -52.482 33.823 1.00 43.31 265 ASN E O 1
ATOM 9498 N N . VAL E 1 207 ? 47.384 -51.164 34.192 1.00 42.17 266 VAL E N 1
ATOM 9499 C CA . VAL E 1 207 ? 48.088 -50.392 35.211 1.00 41.63 266 VAL E CA 1
ATOM 9500 C C . VAL E 1 207 ? 48.120 -51.201 36.527 1.00 42.25 266 VAL E C 1
ATOM 9501 O O . VAL E 1 207 ? 49.096 -51.149 37.253 1.00 43.15 266 VAL E O 1
ATOM 9505 N N . LEU E 1 208 ? 47.045 -51.949 36.815 1.00 42.41 267 LEU E N 1
ATOM 9506 C CA . LEU E 1 208 ? 46.903 -52.691 38.068 1.00 41.66 267 LEU E CA 1
ATOM 9507 C C . LEU E 1 208 ? 47.369 -54.134 37.961 1.00 42.27 267 LEU E C 1
ATOM 9508 O O . LEU E 1 208 ? 47.426 -54.868 38.963 1.00 42.75 267 LEU E O 1
ATOM 9513 N N . GLY E 1 209 ? 47.692 -54.552 36.750 1.00 42.34 268 GLY E N 1
ATOM 9514 C CA . GLY E 1 209 ? 48.214 -55.892 36.532 1.00 41.93 268 GLY E CA 1
ATOM 9515 C C . GLY E 1 209 ? 47.081 -56.891 36.451 1.00 42.28 268 GLY E C 1
ATOM 9516 O O . GLY E 1 209 ? 47.292 -58.114 36.647 1.00 42.17 268 GLY E O 1
ATOM 9517 N N . LEU E 1 210 ? 45.881 -56.399 36.139 1.00 41.65 269 LEU E N 1
ATOM 9518 C CA . LEU E 1 210 ? 44.705 -57.283 36.119 1.00 41.29 269 LEU E CA 1
ATOM 9519 C C . LEU E 1 210 ? 44.352 -57.791 34.718 1.00 41.04 269 LEU E C 1
ATOM 9520 O O . LEU E 1 210 ? 44.674 -57.177 33.723 1.00 40.87 269 LEU E O 1
ATOM 9525 N N . ARG E 1 211 ? 43.695 -58.932 34.626 1.00 41.31 270 ARG E N 1
ATOM 9526 C CA . ARG E 1 211 ? 43.462 -59.497 33.287 1.00 41.16 270 ARG E CA 1
ATOM 9527 C C . ARG E 1 211 ? 42.036 -59.339 32.755 1.00 40.62 270 ARG E C 1
ATOM 9528 O O . ARG E 1 211 ? 41.069 -59.786 33.331 1.00 39.95 270 ARG E O 1
ATOM 9536 N N . TYR E 1 212 ? 41.913 -58.647 31.647 1.00 40.76 271 TYR E N 1
ATOM 9537 C CA . TYR E 1 212 ? 40.603 -58.517 31.090 1.00 40.81 271 TYR E CA 1
ATOM 9538 C C . TYR E 1 212 ? 40.167 -59.953 30.892 1.00 40.84 271 TYR E C 1
ATOM 9539 O O . TYR E 1 212 ? 40.922 -60.749 30.329 1.00 41.00 271 TYR E O 1
ATOM 9548 N N . GLY E 1 213 ? 38.966 -60.304 31.337 1.00 40.90 272 GLY E N 1
ATOM 9549 C CA . GLY E 1 213 ? 38.529 -61.670 31.205 1.00 41.00 272 GLY E CA 1
ATOM 9550 C C . GLY E 1 213 ? 38.467 -62.311 32.556 1.00 41.43 272 GLY E C 1
ATOM 9551 O O . GLY E 1 213 ? 37.540 -62.083 33.326 1.00 42.77 272 GLY E O 1
ATOM 9552 N N . PRO E 1 214 ? 39.475 -63.094 32.877 1.00 41.61 273 PRO E N 1
ATOM 9553 C CA . PRO E 1 214 ? 39.494 -63.830 34.150 1.00 41.27 273 PRO E CA 1
ATOM 9554 C C . PRO E 1 214 ? 39.430 -62.972 35.418 1.00 40.77 273 PRO E C 1
ATOM 9555 O O . PRO E 1 214 ? 38.895 -63.424 36.461 1.00 39.96 273 PRO E O 1
ATOM 9559 N N . ASP E 1 215 ? 40.043 -61.786 35.386 1.00 40.16 274 ASP E N 1
ATOM 9560 C CA . ASP E 1 215 ? 40.001 -60.935 36.608 1.00 39.09 274 ASP E CA 1
ATOM 9561 C C . ASP E 1 215 ? 38.876 -59.935 36.537 1.00 38.20 274 ASP E C 1
ATOM 9562 O O . ASP E 1 215 ? 38.269 -59.623 37.570 1.00 37.46 274 ASP E O 1
ATOM 9567 N N . VAL E 1 216 ? 38.612 -59.398 35.334 1.00 37.02 275 VAL E N 1
ATOM 9568 C CA . VAL E 1 216 ? 37.502 -58.444 35.182 1.00 35.78 275 VAL E CA 1
ATOM 9569 C C . VAL E 1 216 ? 36.792 -58.601 33.852 1.00 35.11 275 VAL E C 1
ATOM 9570 O O . VAL E 1 216 ? 37.446 -58.640 32.846 1.00 35.55 275 VAL E O 1
ATOM 9574 N N . GLU E 1 217 ? 35.460 -58.713 33.841 1.00 34.86 276 GLU E N 1
ATOM 9575 C CA . GLU E 1 217 ? 34.705 -58.640 32.564 1.00 34.68 276 GLU E CA 1
ATOM 9576 C C . GLU E 1 217 ? 34.051 -57.269 32.362 1.00 34.39 276 GLU E C 1
ATOM 9577 O O . GLU E 1 217 ? 33.770 -56.538 33.318 1.00 34.51 276 GLU E O 1
ATOM 9583 N N . ILE E 1 218 ? 33.852 -56.882 31.107 1.00 33.93 277 ILE E N 1
ATOM 9584 C CA . ILE E 1 218 ? 33.330 -55.565 30.797 1.00 32.42 277 ILE E CA 1
ATOM 9585 C C . ILE E 1 218 ? 32.193 -55.579 29.758 1.00 32.25 277 ILE E C 1
ATOM 9586 O O . ILE E 1 218 ? 32.305 -56.210 28.717 1.00 32.50 277 ILE E O 1
ATOM 9591 N N . VAL E 1 219 ? 31.119 -54.845 30.035 1.00 31.81 278 VAL E N 1
ATOM 9592 C CA . VAL E 1 219 ? 30.087 -54.594 29.044 1.00 31.62 278 VAL E CA 1
ATOM 9593 C C . VAL E 1 219 ? 30.107 -53.126 28.786 1.00 31.88 278 VAL E C 1
ATOM 9594 O O . VAL E 1 219 ? 30.233 -52.363 29.715 1.00 32.70 278 VAL E O 1
ATOM 9598 N N . SER E 1 220 ? 30.021 -52.714 27.538 1.00 32.08 279 SER E N 1
ATOM 9599 C CA . SER E 1 220 ? 30.227 -51.314 27.250 1.00 32.68 279 SER E CA 1
ATOM 9600 C C . SER E 1 220 ? 29.095 -50.796 26.362 1.00 32.94 279 SER E C 1
ATOM 9601 O O . SER E 1 220 ? 28.396 -51.597 25.713 1.00 34.08 279 SER E O 1
ATOM 9604 N N . PHE E 1 221 ? 28.886 -49.480 26.354 1.00 32.48 280 PHE E N 1
ATOM 9605 C CA . PHE E 1 221 ? 28.087 -48.839 25.333 1.00 32.13 280 PHE E CA 1
ATOM 9606 C C . PHE E 1 221 ? 28.954 -48.593 24.081 1.00 31.60 280 PHE E C 1
ATOM 9607 O O . PHE E 1 221 ? 30.164 -48.460 24.170 1.00 31.38 280 PHE E O 1
ATOM 9615 N N . ASP E 1 222 ? 28.331 -48.534 22.919 1.00 31.76 281 ASP E N 1
ATOM 9616 C CA . ASP E 1 222 ? 29.002 -48.188 21.677 1.00 31.79 281 ASP E CA 1
ATOM 9617 C C . ASP E 1 222 ? 29.618 -49.432 21.101 1.00 32.81 281 ASP E C 1
ATOM 9618 O O . ASP E 1 222 ? 30.438 -50.088 21.748 1.00 33.52 281 ASP E O 1
ATOM 9623 N N . ASN E 1 223 ? 29.261 -49.700 19.856 1.00 32.80 282 ASN E N 1
ATOM 9624 C CA . ASN E 1 223 ? 29.754 -50.881 19.150 1.00 33.57 282 ASN E CA 1
ATOM 9625 C C . ASN E 1 223 ? 30.953 -50.579 18.254 1.00 32.86 282 ASN E C 1
ATOM 9626 O O . ASN E 1 223 ? 30.774 -50.253 17.127 1.00 33.21 282 ASN E O 1
ATOM 9631 N N . LEU E 1 224 ? 32.165 -50.730 18.765 1.00 32.82 283 LEU E N 1
ATOM 9632 C CA . LEU E 1 224 ? 33.393 -50.619 17.962 1.00 31.55 283 LEU E CA 1
ATOM 9633 C C . LEU E 1 224 ? 33.990 -51.984 17.612 1.00 31.05 283 LEU E C 1
ATOM 9634 O O . LEU E 1 224 ? 34.050 -52.892 18.448 1.00 31.72 283 LEU E O 1
ATOM 9639 N N . PRO E 1 225 ? 34.445 -52.140 16.368 1.00 30.50 284 PRO E N 1
ATOM 9640 C CA . PRO E 1 225 ? 35.079 -53.354 15.879 1.00 30.08 284 PRO E CA 1
ATOM 9641 C C . PRO E 1 225 ? 36.174 -53.915 16.759 1.00 29.65 284 PRO E C 1
ATOM 9642 O O . PRO E 1 225 ? 36.369 -55.113 16.838 1.00 30.75 284 PRO E O 1
ATOM 9646 N N . TRP E 1 226 ? 36.930 -53.092 17.438 1.00 30.33 285 TRP E N 1
ATOM 9647 C CA . TRP E 1 226 ? 38.045 -53.678 18.159 1.00 30.12 285 TRP E CA 1
ATOM 9648 C C . TRP E 1 226 ? 37.563 -54.424 19.367 1.00 30.57 285 TRP E C 1
ATOM 9649 O O . TRP E 1 226 ? 38.246 -55.357 19.834 1.00 30.08 285 TRP E O 1
ATOM 9660 N N . MET E 1 227 ? 36.407 -54.017 19.896 1.00 31.16 286 MET E N 1
ATOM 9661 C CA . MET E 1 227 ? 35.820 -54.787 21.034 1.00 32.42 286 MET E CA 1
ATOM 9662 C C . MET E 1 227 ? 35.605 -56.259 20.724 1.00 33.02 286 MET E C 1
ATOM 9663 O O . MET E 1 227 ? 35.591 -57.090 21.626 1.00 33.69 286 MET E O 1
ATOM 9668 N N . ALA E 1 228 ? 35.405 -56.585 19.455 1.00 34.33 287 ALA E N 1
ATOM 9669 C CA . ALA E 1 228 ? 35.250 -58.009 19.054 1.00 35.97 287 ALA E CA 1
ATOM 9670 C C . ALA E 1 228 ? 36.587 -58.749 18.867 1.00 36.83 287 ALA E C 1
ATOM 9671 O O . ALA E 1 228 ? 36.604 -59.939 18.524 1.00 37.76 287 ALA E O 1
ATOM 9673 N N . PHE E 1 229 ? 37.721 -58.081 19.104 1.00 37.64 288 PHE E N 1
ATOM 9674 C CA . PHE E 1 229 ? 39.025 -58.764 18.895 1.00 37.82 288 PHE E CA 1
ATOM 9675 C C . PHE E 1 229 ? 39.481 -59.334 20.207 1.00 39.07 288 PHE E C 1
ATOM 9676 O O . PHE E 1 229 ? 40.457 -60.101 20.240 1.00 39.32 288 PHE E O 1
ATOM 9684 N N . LEU E 1 230 ? 38.834 -58.894 21.296 1.00 40.10 289 LEU E N 1
ATOM 9685 C CA . LEU E 1 230 ? 39.219 -59.328 22.646 1.00 40.69 289 LEU E CA 1
ATOM 9686 C C . LEU E 1 230 ? 38.757 -60.747 22.962 1.00 40.90 289 LEU E C 1
ATOM 9687 O O . LEU E 1 230 ? 37.849 -61.314 22.313 1.00 40.40 289 LEU E O 1
ATOM 9692 N N . ASP E 1 231 ? 39.370 -61.310 23.995 1.00 41.59 290 ASP E N 1
ATOM 9693 C CA . ASP E 1 231 ? 39.064 -62.662 24.394 1.00 42.38 290 ASP E CA 1
ATOM 9694 C C . ASP E 1 231 ? 38.744 -62.736 25.861 1.00 42.12 290 ASP E C 1
ATOM 9695 O O . ASP E 1 231 ? 39.624 -62.553 26.710 1.00 42.97 290 ASP E O 1
ATOM 9700 N N . PRO E 1 232 ? 37.456 -62.913 26.181 1.00 41.68 291 PRO E N 1
ATOM 9701 C CA . PRO E 1 232 ? 36.359 -62.980 25.217 1.00 41.06 291 PRO E CA 1
ATOM 9702 C C . PRO E 1 232 ? 36.040 -61.616 24.558 1.00 40.72 291 PRO E C 1
ATOM 9703 O O . PRO E 1 232 ? 36.541 -60.584 25.003 1.00 40.93 291 PRO E O 1
ATOM 9707 N N . PRO E 1 233 ? 35.204 -61.623 23.498 1.00 40.06 292 PRO E N 1
ATOM 9708 C CA . PRO E 1 233 ? 34.704 -60.401 22.908 1.00 39.39 292 PRO E CA 1
ATOM 9709 C C . PRO E 1 233 ? 33.931 -59.544 23.903 1.00 39.47 292 PRO E C 1
ATOM 9710 O O . PRO E 1 233 ? 33.160 -60.046 24.689 1.00 40.68 292 PRO E O 1
ATOM 9714 N N . LEU E 1 234 ? 34.107 -58.237 23.842 1.00 38.35 293 LEU E N 1
ATOM 9715 C CA . LEU E 1 234 ? 33.460 -57.351 24.763 1.00 37.15 293 LEU E CA 1
ATOM 9716 C C . LEU E 1 234 ? 32.026 -57.110 24.342 1.00 36.58 293 LEU E C 1
ATOM 9717 O O . LEU E 1 234 ? 31.787 -56.507 23.303 1.00 37.42 293 LEU E O 1
ATOM 9722 N N . PRO E 1 235 ? 31.051 -57.553 25.150 1.00 36.10 294 PRO E N 1
ATOM 9723 C CA . PRO E 1 235 ? 29.654 -57.308 24.761 1.00 35.10 294 PRO E CA 1
ATOM 9724 C C . PRO E 1 235 ? 29.231 -55.791 24.903 1.00 35.24 294 PRO E C 1
ATOM 9725 O O . PRO E 1 235 ? 29.522 -55.131 25.926 1.00 34.27 294 PRO E O 1
ATOM 9729 N N . VAL E 1 236 ? 28.545 -55.283 23.877 1.00 33.90 295 VAL E N 1
ATOM 9730 C CA . VAL E 1 236 ? 28.298 -53.894 23.735 1.00 33.76 295 VAL E CA 1
ATOM 9731 C C . VAL E 1 236 ? 26.858 -53.548 23.510 1.00 33.01 295 VAL E C 1
ATOM 9732 O O . VAL E 1 236 ? 26.058 -54.341 23.003 1.00 33.67 295 VAL E O 1
ATOM 9736 N N . VAL E 1 237 ? 26.504 -52.338 23.892 1.00 32.36 296 VAL E N 1
ATOM 9737 C CA . VAL E 1 237 ? 25.175 -51.885 23.590 1.00 31.97 296 VAL E CA 1
ATOM 9738 C C . VAL E 1 237 ? 25.387 -50.867 22.507 1.00 31.82 296 VAL E C 1
ATOM 9739 O O . VAL E 1 237 ? 25.961 -49.785 22.707 1.00 32.11 296 VAL E O 1
ATOM 9743 N N . GLU E 1 238 ? 24.909 -51.245 21.342 1.00 31.02 297 GLU E N 1
ATOM 9744 C CA . GLU E 1 238 ? 25.054 -50.478 20.183 1.00 30.33 297 GLU E CA 1
ATOM 9745 C C . GLU E 1 238 ? 23.942 -49.439 20.214 1.00 30.51 297 GLU E C 1
ATOM 9746 O O . GLU E 1 238 ? 22.751 -49.761 20.450 1.00 30.22 297 GLU E O 1
ATOM 9752 N N . GLN E 1 239 ? 24.342 -48.202 19.947 1.00 29.22 298 GLN E N 1
ATOM 9753 C CA . GLN E 1 239 ? 23.456 -47.101 19.773 1.00 28.96 298 GLN E CA 1
ATOM 9754 C C . GLN E 1 239 ? 23.249 -46.884 18.311 1.00 28.97 298 GLN E C 1
ATOM 9755 O O . GLN E 1 239 ? 24.181 -47.124 17.517 1.00 28.54 298 GLN E O 1
ATOM 9761 N N . PRO E 1 240 ? 22.051 -46.373 17.926 1.00 28.51 299 PRO E N 1
ATOM 9762 C CA . PRO E 1 240 ? 21.721 -46.112 16.517 1.00 28.63 299 PRO E CA 1
ATOM 9763 C C . PRO E 1 240 ? 22.160 -44.736 16.130 1.00 28.93 299 PRO E C 1
ATOM 9764 O O . PRO E 1 240 ? 21.329 -43.786 15.937 1.00 29.15 299 PRO E O 1
ATOM 9768 N N . THR E 1 241 ? 23.456 -44.573 15.988 1.00 29.04 300 THR E N 1
ATOM 9769 C CA . THR E 1 241 ? 24.014 -43.211 15.899 1.00 29.63 300 THR E CA 1
ATOM 9770 C C . THR E 1 241 ? 23.559 -42.538 14.643 1.00 30.00 300 THR E C 1
ATOM 9771 O O . THR E 1 241 ? 23.223 -41.343 14.661 1.00 29.94 300 THR E O 1
ATOM 9775 N N . ARG E 1 242 ? 23.596 -43.252 13.511 1.00 30.38 301 ARG E N 1
ATOM 9776 C CA . ARG E 1 242 ? 23.217 -42.560 12.275 1.00 31.04 301 ARG E CA 1
ATOM 9777 C C . ARG E 1 242 ? 21.753 -42.151 12.297 1.00 30.97 301 ARG E C 1
ATOM 9778 O O . ARG E 1 242 ? 21.369 -41.076 11.792 1.00 31.00 301 ARG E O 1
ATOM 9786 N N . ARG E 1 243 ? 20.929 -43.007 12.888 1.00 30.11 302 ARG E N 1
ATOM 9787 C CA . ARG E 1 243 ? 19.502 -42.769 12.963 1.00 30.31 302 ARG E CA 1
ATOM 9788 C C . ARG E 1 243 ? 19.218 -41.638 13.945 1.00 30.18 302 ARG E C 1
ATOM 9789 O O . ARG E 1 243 ? 18.327 -40.806 13.710 1.00 30.43 302 ARG E O 1
ATOM 9797 N N . ILE E 1 244 ? 19.985 -41.555 15.034 1.00 29.75 303 ILE E N 1
ATOM 9798 C CA . ILE E 1 244 ? 19.903 -40.382 15.895 1.00 29.01 303 ILE E CA 1
ATOM 9799 C C . ILE E 1 244 ? 20.090 -39.107 15.031 1.00 29.74 303 ILE E C 1
ATOM 9800 O O . ILE E 1 244 ? 19.284 -38.138 15.125 1.00 29.71 303 ILE E O 1
ATOM 9805 N N . GLY E 1 245 ? 21.122 -39.127 14.160 1.00 29.25 304 GLY E N 1
ATOM 9806 C CA . GLY E 1 245 ? 21.468 -37.964 13.299 1.00 28.12 304 GLY E CA 1
ATOM 9807 C C . GLY E 1 245 ? 20.348 -37.630 12.339 1.00 29.20 304 GLY E C 1
ATOM 9808 O O . GLY E 1 245 ? 19.899 -36.458 12.221 1.00 29.11 304 GLY E O 1
ATOM 9809 N N . GLN E 1 246 ? 19.863 -38.679 11.667 1.00 29.47 305 GLN E N 1
ATOM 9810 C CA . GLN E 1 246 ? 18.834 -38.610 10.617 1.00 29.91 305 GLN E CA 1
ATOM 9811 C C . GLN E 1 246 ? 17.500 -38.101 11.159 1.00 29.84 305 GLN E C 1
ATOM 9812 O O . GLN E 1 246 ? 16.915 -37.170 10.599 1.00 30.60 305 GLN E O 1
ATOM 9818 N N . GLU E 1 247 ? 17.025 -38.693 12.250 1.00 29.37 306 GLU E N 1
ATOM 9819 C CA . GLU E 1 247 ? 15.814 -38.252 12.904 1.00 29.54 306 GLU E CA 1
ATOM 9820 C C . GLU E 1 247 ? 15.878 -36.863 13.557 1.00 29.43 306 GLU E C 1
ATOM 9821 O O . GLU E 1 247 ? 14.828 -36.220 13.697 1.00 29.58 306 GLU E O 1
ATOM 9827 N N . ALA E 1 248 ? 17.057 -36.420 14.038 1.00 28.75 307 ALA E N 1
ATOM 9828 C CA . ALA E 1 248 ? 17.149 -35.063 14.635 1.00 27.48 307 ALA E CA 1
ATOM 9829 C C . ALA E 1 248 ? 16.906 -34.115 13.473 1.00 26.62 307 ALA E C 1
ATOM 9830 O O . ALA E 1 248 ? 16.044 -33.232 13.573 1.00 26.57 307 ALA E O 1
ATOM 9832 N N . MET E 1 249 ? 17.593 -34.363 12.360 1.00 26.21 308 MET E N 1
ATOM 9833 C CA . MET E 1 249 ? 17.457 -33.577 11.152 1.00 26.71 308 MET E CA 1
ATOM 9834 C C . MET E 1 249 ? 16.061 -33.609 10.600 1.00 27.29 308 MET E C 1
ATOM 9835 O O . MET E 1 249 ? 15.584 -32.598 10.170 1.00 27.68 308 MET E O 1
ATOM 9840 N N . ARG E 1 250 ? 15.376 -34.770 10.656 1.00 28.92 309 ARG E N 1
ATOM 9841 C CA . ARG E 1 250 ? 13.976 -34.843 10.205 1.00 29.50 309 ARG E CA 1
ATOM 9842 C C . ARG E 1 250 ? 13.096 -34.075 11.191 1.00 29.56 309 ARG E C 1
ATOM 9843 O O . ARG E 1 250 ? 12.160 -33.348 10.793 1.00 30.90 309 ARG E O 1
ATOM 9851 N N . MET E 1 251 ? 13.351 -34.203 12.465 1.00 28.11 310 MET E N 1
ATOM 9852 C CA . MET E 1 251 ? 12.541 -33.362 13.394 1.00 28.61 310 MET E CA 1
ATOM 9853 C C . MET E 1 251 ? 12.827 -31.853 13.244 1.00 28.64 310 MET E C 1
ATOM 9854 O O . MET E 1 251 ? 11.929 -31.049 13.304 1.00 29.10 310 MET E O 1
ATOM 9859 N N . LEU E 1 252 ? 14.078 -31.474 13.053 1.00 29.17 311 LEU E N 1
ATOM 9860 C CA . LEU E 1 252 ? 14.403 -30.062 12.800 1.00 29.67 311 LEU E CA 1
ATOM 9861 C C . LEU E 1 252 ? 13.762 -29.569 11.518 1.00 29.95 311 LEU E C 1
ATOM 9862 O O . LEU E 1 252 ? 13.356 -28.433 11.456 1.00 30.76 311 LEU E O 1
ATOM 9867 N N . ILE E 1 253 ? 13.741 -30.388 10.473 1.00 30.25 312 ILE E N 1
ATOM 9868 C CA . ILE E 1 253 ? 13.182 -29.930 9.202 1.00 31.19 312 ILE E CA 1
ATOM 9869 C C . ILE E 1 253 ? 11.658 -29.636 9.286 1.00 32.01 312 ILE E C 1
ATOM 9870 O O . ILE E 1 253 ? 11.196 -28.596 8.762 1.00 31.85 312 ILE E O 1
ATOM 9875 N N . HIS E 1 254 ? 10.923 -30.543 9.957 1.00 32.36 313 HIS E N 1
ATOM 9876 C CA . HIS E 1 254 ? 9.497 -30.339 10.267 1.00 32.39 313 HIS E CA 1
ATOM 9877 C C . HIS E 1 254 ? 9.283 -29.037 10.984 1.00 32.54 313 HIS E C 1
ATOM 9878 O O . HIS E 1 254 ? 8.336 -28.287 10.666 1.00 33.18 313 HIS E O 1
ATOM 9885 N N . MET E 1 255 ? 10.168 -28.746 11.943 1.00 32.37 314 MET E N 1
ATOM 9886 C CA . MET E 1 255 ? 10.021 -27.553 12.762 1.00 31.49 314 MET E CA 1
ATOM 9887 C C . MET E 1 255 ? 10.230 -26.284 11.945 1.00 32.01 314 MET E C 1
ATOM 9888 O O . MET E 1 255 ? 9.566 -25.281 12.164 1.00 32.93 314 MET E O 1
ATOM 9893 N N . ILE E 1 256 ? 11.148 -26.311 10.991 1.00 32.11 315 ILE E N 1
ATOM 9894 C CA . ILE E 1 256 ? 11.471 -25.150 10.205 1.00 32.08 315 ILE E CA 1
ATOM 9895 C C . ILE E 1 256 ? 10.397 -24.889 9.114 1.00 34.38 315 ILE E C 1
ATOM 9896 O O . ILE E 1 256 ? 9.989 -23.736 8.881 1.00 33.20 315 ILE E O 1
ATOM 9901 N N . GLU E 1 257 ? 9.954 -25.965 8.440 1.00 34.91 316 GLU E N 1
ATOM 9902 C CA . GLU E 1 257 ? 8.944 -25.852 7.414 1.00 36.59 316 GLU E CA 1
ATOM 9903 C C . GLU E 1 257 ? 7.527 -25.878 8.004 1.00 36.97 316 GLU E C 1
ATOM 9904 O O . GLU E 1 257 ? 6.574 -25.851 7.276 1.00 37.72 316 GLU E O 1
ATOM 9910 N N . GLY E 1 258 ? 7.408 -25.992 9.322 1.00 37.88 317 GLY E N 1
ATOM 9911 C CA . GLY E 1 258 ? 6.087 -25.945 9.969 1.00 38.34 317 GLY E CA 1
ATOM 9912 C C . GLY E 1 258 ? 5.168 -27.104 9.615 1.00 38.84 317 GLY E C 1
ATOM 9913 O O . GLY E 1 258 ? 3.960 -26.927 9.440 1.00 39.01 317 GLY E O 1
ATOM 9914 N N . THR E 1 259 ? 5.746 -28.299 9.497 1.00 38.91 318 THR E N 1
ATOM 9915 C CA . THR E 1 259 ? 4.979 -29.485 9.166 1.00 38.68 318 THR E CA 1
ATOM 9916 C C . THR E 1 259 ? 4.947 -30.502 10.304 1.00 39.03 318 THR E C 1
ATOM 9917 O O . THR E 1 259 ? 4.442 -31.605 10.133 1.00 39.06 318 THR E O 1
ATOM 9921 N N . GLY E 1 260 ? 5.508 -30.137 11.445 1.00 39.20 319 GLY E N 1
ATOM 9922 C CA . GLY E 1 260 ? 5.618 -31.018 12.587 1.00 39.75 319 GLY E CA 1
ATOM 9923 C C . GLY E 1 260 ? 6.103 -30.258 13.822 1.00 39.80 319 GLY E C 1
ATOM 9924 O O . GLY E 1 260 ? 6.472 -29.086 13.733 1.00 39.25 319 GLY E O 1
ATOM 9925 N N . ASN E 1 261 ? 6.085 -30.932 14.967 1.00 40.34 320 ASN E N 1
ATOM 9926 C CA . ASN E 1 261 ? 6.483 -30.330 16.237 1.00 41.09 320 ASN E CA 1
ATOM 9927 C C . ASN E 1 261 ? 7.763 -30.928 16.834 1.00 40.99 320 ASN E C 1
ATOM 9928 O O . ASN E 1 261 ? 8.158 -32.061 16.502 1.00 39.92 320 ASN E O 1
ATOM 9933 N N . ALA E 1 262 ? 8.355 -30.186 17.777 1.00 40.67 321 ALA E N 1
ATOM 9934 C CA . ALA E 1 262 ? 9.414 -30.716 18.623 1.00 40.74 321 ALA E CA 1
ATOM 9935 C C . ALA E 1 262 ? 8.889 -31.775 19.564 1.00 40.66 321 ALA E C 1
ATOM 9936 O O . ALA E 1 262 ? 7.842 -31.593 20.199 1.00 40.77 321 ALA E O 1
ATOM 9938 N N . THR E 1 263 ? 9.638 -32.868 19.703 1.00 40.13 322 THR E N 1
ATOM 9939 C CA . THR E 1 263 ? 9.334 -33.838 20.730 1.00 39.71 322 THR E CA 1
ATOM 9940 C C . THR E 1 263 ? 10.594 -34.484 21.309 1.00 39.34 322 THR E C 1
ATOM 9941 O O . THR E 1 263 ? 11.704 -34.234 20.813 1.00 38.12 322 THR E O 1
ATOM 9945 N N . GLU E 1 264 ? 10.419 -35.299 22.364 1.00 38.83 323 GLU E N 1
ATOM 9946 C CA . GLU E 1 264 ? 11.473 -36.204 22.795 1.00 38.20 323 GLU E CA 1
ATOM 9947 C C . GLU E 1 264 ? 11.271 -37.591 22.160 1.00 37.54 323 GLU E C 1
ATOM 9948 O O . GLU E 1 264 ? 10.208 -38.226 22.322 1.00 37.74 323 GLU E O 1
ATOM 9954 N N . MET E 1 265 ? 12.299 -38.045 21.434 1.00 36.71 324 MET E N 1
ATOM 9955 C CA . MET E 1 265 ? 12.286 -39.285 20.726 1.00 35.68 324 MET E CA 1
ATOM 9956 C C . MET E 1 265 ? 13.310 -40.190 21.415 1.00 35.82 324 MET E C 1
ATOM 9957 O O . MET E 1 265 ? 14.476 -39.819 21.569 1.00 36.02 324 MET E O 1
ATOM 9962 N N . ARG E 1 266 ? 12.886 -41.370 21.861 1.00 35.79 325 ARG E N 1
ATOM 9963 C CA . ARG E 1 266 ? 13.826 -42.386 22.340 1.00 35.58 325 ARG E CA 1
ATOM 9964 C C . ARG E 1 266 ? 14.059 -43.466 21.290 1.00 35.51 325 ARG E C 1
ATOM 9965 O O . ARG E 1 266 ? 13.134 -44.048 20.784 1.00 37.05 325 ARG E O 1
ATOM 9973 N N . LEU E 1 267 ? 15.305 -43.743 20.964 1.00 35.16 326 LEU E N 1
ATOM 9974 C CA . LEU E 1 267 ? 15.606 -44.695 19.919 1.00 34.66 326 LEU E CA 1
ATOM 9975 C C . LEU E 1 267 ? 16.206 -45.978 20.505 1.00 34.87 326 LEU E C 1
ATOM 9976 O O . LEU E 1 267 ? 17.041 -45.930 21.398 1.00 34.63 326 LEU E O 1
ATOM 9981 N N . GLN E 1 268 ? 15.804 -47.099 19.934 1.00 34.74 327 GLN E N 1
ATOM 9982 C CA . GLN E 1 268 ? 16.178 -48.404 20.398 1.00 35.53 327 GLN E CA 1
ATOM 9983 C C . GLN E 1 268 ? 17.663 -48.661 20.257 1.00 35.19 327 GLN E C 1
ATOM 9984 O O . GLN E 1 268 ? 18.228 -48.403 19.201 1.00 34.77 327 GLN E O 1
ATOM 9990 N N . THR E 1 269 ? 18.279 -49.151 21.343 1.00 34.36 328 THR E N 1
ATOM 9991 C CA . THR E 1 269 ? 19.600 -49.694 21.265 1.00 35.56 328 THR E CA 1
ATOM 9992 C C . THR E 1 269 ? 19.525 -51.202 21.101 1.00 36.39 328 THR E C 1
ATOM 9993 O O . THR E 1 269 ? 18.490 -51.822 21.287 1.00 37.43 328 THR E O 1
ATOM 9997 N N . ARG E 1 270 ? 20.621 -51.832 20.762 1.00 37.30 329 ARG E N 1
ATOM 9998 C CA . ARG E 1 270 ? 20.603 -53.273 20.704 1.00 37.51 329 ARG E CA 1
ATOM 9999 C C . ARG E 1 270 ? 21.842 -53.860 21.348 1.00 37.36 329 ARG E C 1
ATOM 10000 O O . ARG E 1 270 ? 22.951 -53.341 21.236 1.00 37.69 329 ARG E O 1
ATOM 10008 N N . PHE E 1 271 ? 21.641 -54.991 22.003 1.00 37.55 330 PHE E N 1
ATOM 10009 C CA . PHE E 1 271 ? 22.688 -55.637 22.767 1.00 37.28 330 PHE E CA 1
ATOM 10010 C C . PHE E 1 271 ? 23.419 -56.605 21.880 1.00 37.80 330 PHE E C 1
ATOM 10011 O O . PHE E 1 271 ? 22.781 -57.461 21.273 1.00 37.87 330 PHE E O 1
ATOM 10019 N N . VAL E 1 272 ? 24.759 -56.481 21.817 1.00 38.28 331 VAL E N 1
ATOM 10020 C CA . VAL E 1 272 ? 25.542 -57.330 20.903 1.00 39.46 331 VAL E CA 1
ATOM 10021 C C . VAL E 1 272 ? 26.562 -58.133 21.694 1.00 40.95 331 VAL E C 1
ATOM 10022 O O . VAL E 1 272 ? 27.477 -57.559 22.321 1.00 41.07 331 VAL E O 1
ATOM 10026 N N . THR E 1 273 ? 26.421 -59.454 21.664 1.00 42.20 332 THR E N 1
ATOM 10027 C CA . THR E 1 273 ? 27.316 -60.316 22.425 1.00 44.25 332 THR E CA 1
ATOM 10028 C C . THR E 1 273 ? 28.473 -60.874 21.592 1.00 45.75 332 THR E C 1
ATOM 10029 O O . THR E 1 273 ? 29.529 -61.228 22.140 1.00 46.28 332 THR E O 1
ATOM 10033 N N . HIS E 1 274 ? 28.276 -60.970 20.280 1.00 46.65 333 HIS E N 1
ATOM 10034 C CA . HIS E 1 274 ? 29.354 -61.397 19.363 1.00 47.82 333 HIS E CA 1
ATOM 10035 C C . HIS E 1 274 ? 29.578 -62.882 19.263 1.00 48.30 333 HIS E C 1
ATOM 10036 O O . HIS E 1 274 ? 28.648 -63.690 19.383 1.00 50.27 333 HIS E O 1
ATOM 10043 N N . ARG F 1 7 ? 35.563 -13.173 1.192 1.00 43.38 66 ARG F N 1
ATOM 10044 C CA . ARG F 1 7 ? 34.574 -12.115 1.444 1.00 43.75 66 ARG F CA 1
ATOM 10045 C C . ARG F 1 7 ? 33.245 -12.632 1.986 1.00 42.43 66 ARG F C 1
ATOM 10046 O O . ARG F 1 7 ? 32.509 -11.857 2.564 1.00 43.04 66 ARG F O 1
ATOM 10054 N N . SER F 1 8 ? 32.926 -13.910 1.801 1.00 41.02 67 SER F N 1
ATOM 10055 C CA . SER F 1 8 ? 31.754 -14.493 2.502 1.00 40.07 67 SER F CA 1
ATOM 10056 C C . SER F 1 8 ? 32.138 -15.158 3.818 1.00 39.12 67 SER F C 1
ATOM 10057 O O . SER F 1 8 ? 31.286 -15.334 4.708 1.00 39.51 67 SER F O 1
ATOM 10060 N N . ASN F 1 9 ? 33.416 -15.520 3.963 1.00 37.64 68 ASN F N 1
ATOM 10061 C CA . ASN F 1 9 ? 33.910 -16.112 5.208 1.00 37.04 68 ASN F CA 1
ATOM 10062 C C . ASN F 1 9 ? 33.320 -17.496 5.490 1.00 35.68 68 ASN F C 1
ATOM 10063 O O . ASN F 1 9 ? 33.194 -17.937 6.641 1.00 35.59 68 ASN F O 1
ATOM 10068 N N . VAL F 1 10 ? 32.997 -18.180 4.416 1.00 34.22 69 VAL F N 1
ATOM 10069 C CA . VAL F 1 10 ? 32.522 -19.535 4.474 1.00 33.15 69 VAL F CA 1
ATOM 10070 C C . VAL F 1 10 ? 33.465 -20.335 3.629 1.00 32.75 69 VAL F C 1
ATOM 10071 O O . VAL F 1 10 ? 33.872 -19.920 2.512 1.00 32.46 69 VAL F O 1
ATOM 10075 N N . VAL F 1 11 ? 33.847 -21.491 4.167 1.00 31.95 70 VAL F N 1
ATOM 10076 C CA . VAL F 1 11 ? 34.638 -22.432 3.409 1.00 30.26 70 VAL F CA 1
ATOM 10077 C C . VAL F 1 11 ? 33.881 -23.741 3.263 1.00 30.19 70 VAL F C 1
ATOM 10078 O O . VAL F 1 11 ? 33.007 -24.065 4.066 1.00 30.74 70 VAL F O 1
ATOM 10082 N N . GLY F 1 12 ? 34.117 -24.486 2.200 1.00 28.91 71 GLY F N 1
ATOM 10083 C CA . GLY F 1 12 ? 33.493 -25.772 2.094 1.00 28.54 71 GLY F CA 1
ATOM 10084 C C . GLY F 1 12 ? 34.450 -26.920 2.425 1.00 28.31 71 GLY F C 1
ATOM 10085 O O . GLY F 1 12 ? 35.576 -26.975 1.917 1.00 28.33 71 GLY F O 1
ATOM 10086 N N . LEU F 1 13 ? 34.034 -27.824 3.300 1.00 26.83 72 LEU F N 1
ATOM 10087 C CA . LEU F 1 13 ? 34.892 -28.956 3.668 1.00 26.17 72 LEU F CA 1
ATOM 10088 C C . LEU F 1 13 ? 34.183 -30.140 3.167 1.00 26.59 72 LEU F C 1
ATOM 10089 O O . LEU F 1 13 ? 33.034 -30.423 3.608 1.00 26.39 72 LEU F O 1
ATOM 10094 N N . ILE F 1 14 ? 34.841 -30.809 2.225 1.00 26.94 73 ILE F N 1
ATOM 10095 C CA . ILE F 1 14 ? 34.302 -32.030 1.604 1.00 27.71 73 ILE F CA 1
ATOM 10096 C C . ILE F 1 14 ? 35.178 -33.246 1.923 1.00 28.33 73 ILE F C 1
ATOM 10097 O O . ILE F 1 14 ? 36.348 -33.354 1.542 1.00 29.15 73 ILE F O 1
ATOM 10102 N N . VAL F 1 15 ? 34.598 -34.189 2.626 1.00 28.59 74 VAL F N 1
ATOM 10103 C CA . VAL F 1 15 ? 35.356 -35.251 3.184 1.00 29.11 74 VAL F CA 1
ATOM 10104 C C . VAL F 1 15 ? 34.892 -36.571 2.597 1.00 29.47 74 VAL F C 1
ATOM 10105 O O . VAL F 1 15 ? 33.704 -36.741 2.318 1.00 30.04 74 VAL F O 1
ATOM 10109 N N . SER F 1 16 ? 35.814 -37.489 2.343 1.00 29.64 75 SER F N 1
ATOM 10110 C CA . SER F 1 16 ? 35.447 -38.731 1.716 1.00 30.10 75 SER F CA 1
ATOM 10111 C C . SER F 1 16 ? 34.719 -39.679 2.653 1.00 31.41 75 SER F C 1
ATOM 10112 O O . SER F 1 16 ? 33.906 -40.500 2.215 1.00 32.65 75 SER F O 1
ATOM 10115 N N . ASP F 1 17 ? 34.934 -39.531 3.958 1.00 31.37 76 ASP F N 1
ATOM 10116 C CA . ASP F 1 17 ? 34.320 -40.384 4.921 1.00 31.14 76 ASP F CA 1
ATOM 10117 C C . ASP F 1 17 ? 34.426 -39.838 6.348 1.00 31.09 76 ASP F C 1
ATOM 10118 O O . ASP F 1 17 ? 35.359 -40.185 7.083 1.00 31.26 76 ASP F O 1
ATOM 10123 N N . ILE F 1 18 ? 33.434 -39.055 6.776 1.00 30.98 77 ILE F N 1
ATOM 10124 C CA . ILE F 1 18 ? 33.437 -38.403 8.114 1.00 30.68 77 ILE F CA 1
ATOM 10125 C C . ILE F 1 18 ? 33.386 -39.442 9.301 1.00 31.51 77 ILE F C 1
ATOM 10126 O O . ILE F 1 18 ? 33.842 -39.153 10.468 1.00 29.57 77 ILE F O 1
ATOM 10131 N N . GLU F 1 19 ? 32.882 -40.650 8.979 1.00 30.84 78 GLU F N 1
ATOM 10132 C CA . GLU F 1 19 ? 32.690 -41.718 9.973 1.00 31.43 78 GLU F CA 1
ATOM 10133 C C . GLU F 1 19 ? 34.006 -42.373 10.320 1.00 31.05 78 GLU F C 1
ATOM 10134 O O . GLU F 1 19 ? 34.129 -43.073 11.316 1.00 31.35 78 GLU F O 1
ATOM 10140 N N . ASN F 1 20 ? 34.995 -42.136 9.493 1.00 30.54 79 ASN F N 1
ATOM 10141 C CA . ASN F 1 20 ? 36.316 -42.671 9.744 1.00 30.25 79 ASN F CA 1
ATOM 10142 C C . ASN F 1 20 ? 36.933 -41.589 10.658 1.00 30.35 79 ASN F C 1
ATOM 10143 O O . ASN F 1 20 ? 36.981 -40.402 10.356 1.00 30.65 79 ASN F O 1
ATOM 10148 N N . VAL F 1 21 ? 37.385 -42.021 11.788 1.00 29.99 80 VAL F N 1
ATOM 10149 C CA . VAL F 1 21 ? 38.083 -41.176 12.732 1.00 30.69 80 VAL F CA 1
ATOM 10150 C C . VAL F 1 21 ? 39.326 -40.410 12.188 1.00 29.48 80 VAL F C 1
ATOM 10151 O O . VAL F 1 21 ? 39.711 -39.411 12.766 1.00 29.88 80 VAL F O 1
ATOM 10155 N N . PHE F 1 22 ? 39.916 -40.827 11.078 1.00 27.50 81 PHE F N 1
ATOM 10156 C CA . PHE F 1 22 ? 40.995 -40.010 10.511 1.00 27.76 81 PHE F CA 1
ATOM 10157 C C . PHE F 1 22 ? 40.458 -38.690 10.006 1.00 26.89 81 PHE F C 1
ATOM 10158 O O . PHE F 1 22 ? 41.069 -37.688 10.209 1.00 27.73 81 PHE F O 1
ATOM 10166 N N . PHE F 1 23 ? 39.356 -38.724 9.243 1.00 26.77 82 PHE F N 1
ATOM 10167 C CA . PHE F 1 23 ? 38.720 -37.554 8.654 1.00 26.24 82 PHE F CA 1
ATOM 10168 C C . PHE F 1 23 ? 37.983 -36.690 9.679 1.00 26.53 82 PHE F C 1
ATOM 10169 O O . PHE F 1 23 ? 37.978 -35.472 9.580 1.00 27.22 82 PHE F O 1
ATOM 10177 N N . ALA F 1 24 ? 37.432 -37.316 10.709 1.00 25.81 83 ALA F N 1
ATOM 10178 C CA . ALA F 1 24 ? 36.778 -36.587 11.771 1.00 25.85 83 ALA F CA 1
ATOM 10179 C C . ALA F 1 24 ? 37.817 -35.679 12.502 1.00 26.68 83 ALA F C 1
ATOM 10180 O O . ALA F 1 24 ? 37.472 -34.530 12.950 1.00 25.87 83 ALA F O 1
ATOM 10182 N N . GLU F 1 25 ? 39.057 -36.194 12.644 1.00 26.77 84 GLU F N 1
ATOM 10183 C CA . GLU F 1 25 ? 40.126 -35.444 13.330 1.00 27.26 84 GLU F CA 1
ATOM 10184 C C . GLU F 1 25 ? 40.672 -34.355 12.422 1.00 27.12 84 GLU F C 1
ATOM 10185 O O . GLU F 1 25 ? 41.077 -33.308 12.902 1.00 27.39 84 GLU F O 1
ATOM 10191 N N . VAL F 1 26 ? 40.706 -34.605 11.107 1.00 27.35 85 VAL F N 1
ATOM 10192 C CA . VAL F 1 26 ? 41.164 -33.581 10.155 1.00 26.06 85 VAL F CA 1
ATOM 10193 C C . VAL F 1 26 ? 40.181 -32.403 10.154 1.00 27.14 85 VAL F C 1
ATOM 10194 O O . VAL F 1 26 ? 40.600 -31.227 10.240 1.00 27.43 85 VAL F O 1
ATOM 10198 N N . ALA F 1 27 ? 38.882 -32.705 10.060 1.00 26.63 86 ALA F N 1
ATOM 10199 C CA . ALA F 1 27 ? 37.809 -31.700 10.201 1.00 25.83 86 ALA F CA 1
ATOM 10200 C C . ALA F 1 27 ? 37.973 -30.910 11.498 1.00 26.28 86 ALA F C 1
ATOM 10201 O O . ALA F 1 27 ? 37.748 -29.688 11.562 1.00 25.90 86 ALA F O 1
ATOM 10203 N N . SER F 1 28 ? 38.302 -31.604 12.598 1.00 26.35 87 SER F N 1
ATOM 10204 C CA . SER F 1 28 ? 38.459 -30.872 13.915 1.00 26.18 87 SER F CA 1
ATOM 10205 C C . SER F 1 28 ? 39.525 -29.765 13.777 1.00 26.06 87 SER F C 1
ATOM 10206 O O . SER F 1 28 ? 39.372 -28.650 14.288 1.00 27.27 87 SER F O 1
ATOM 10209 N N . GLY F 1 29 ? 40.604 -30.051 13.051 1.00 25.70 88 GLY F N 1
ATOM 10210 C CA . GLY F 1 29 ? 41.634 -29.074 12.867 1.00 25.61 88 GLY F CA 1
ATOM 10211 C C . GLY F 1 29 ? 41.209 -28.004 11.906 1.00 26.33 88 GLY F C 1
ATOM 10212 O O . GLY F 1 29 ? 41.486 -26.795 12.105 1.00 26.77 88 GLY F O 1
ATOM 10213 N N . VAL F 1 30 ? 40.505 -28.390 10.857 1.00 26.46 89 VAL F N 1
ATOM 10214 C CA . VAL F 1 30 ? 39.980 -27.401 9.952 1.00 27.12 89 VAL F CA 1
ATOM 10215 C C . VAL F 1 30 ? 39.044 -26.469 10.683 1.00 28.61 89 VAL F C 1
ATOM 10216 O O . VAL F 1 30 ? 39.219 -25.245 10.657 1.00 29.25 89 VAL F O 1
ATOM 10220 N N . GLU F 1 31 ? 38.065 -27.019 11.389 1.00 29.56 90 GLU F N 1
ATOM 10221 C CA . GLU F 1 31 ? 37.074 -26.176 12.082 1.00 30.40 90 GLU F CA 1
ATOM 10222 C C . GLU F 1 31 ? 37.734 -25.268 13.132 1.00 30.91 90 GLU F C 1
ATOM 10223 O O . GLU F 1 31 ? 37.343 -24.107 13.399 1.00 30.33 90 GLU F O 1
ATOM 10229 N N . SER F 1 32 ? 38.755 -25.810 13.774 1.00 31.29 91 SER F N 1
ATOM 10230 C CA . SER F 1 32 ? 39.339 -25.064 14.873 1.00 31.16 91 SER F CA 1
ATOM 10231 C C . SER F 1 32 ? 40.082 -23.881 14.289 1.00 30.93 91 SER F C 1
ATOM 10232 O O . SER F 1 32 ? 39.936 -22.772 14.756 1.00 32.04 91 SER F O 1
ATOM 10235 N N . GLU F 1 33 ? 40.815 -24.094 13.206 1.00 30.73 92 GLU F N 1
ATOM 10236 C CA . GLU F 1 33 ? 41.520 -22.995 12.568 1.00 30.64 92 GLU F CA 1
ATOM 10237 C C . GLU F 1 33 ? 40.591 -21.953 11.931 1.00 31.16 92 GLU F C 1
ATOM 10238 O O . GLU F 1 33 ? 40.864 -20.776 12.050 1.00 31.08 92 GLU F O 1
ATOM 10244 N N . ALA F 1 34 ? 39.534 -22.373 11.228 1.00 31.00 93 ALA F N 1
ATOM 10245 C CA . ALA F 1 34 ? 38.572 -21.455 10.630 1.00 31.79 93 ALA F CA 1
ATOM 10246 C C . ALA F 1 34 ? 37.944 -20.544 11.685 1.00 33.06 93 ALA F C 1
ATOM 10247 O O . ALA F 1 34 ? 37.861 -19.307 11.536 1.00 33.65 93 ALA F O 1
ATOM 10249 N N . ARG F 1 35 ? 37.413 -21.167 12.721 1.00 34.12 94 ARG F N 1
ATOM 10250 C CA . ARG F 1 35 ? 36.794 -20.467 13.827 1.00 35.61 94 ARG F CA 1
ATOM 10251 C C . ARG F 1 35 ? 37.752 -19.396 14.426 1.00 36.31 94 ARG F C 1
ATOM 10252 O O . ARG F 1 35 ? 37.314 -18.266 14.695 1.00 36.47 94 ARG F O 1
ATOM 10260 N N . HIS F 1 36 ? 39.041 -19.752 14.618 1.00 36.87 95 HIS F N 1
ATOM 10261 C CA . HIS F 1 36 ? 40.104 -18.827 15.147 1.00 38.03 95 HIS F CA 1
ATOM 10262 C C . HIS F 1 36 ? 40.302 -17.626 14.220 1.00 37.71 95 HIS F C 1
ATOM 10263 O O . HIS F 1 36 ? 40.776 -16.547 14.642 1.00 37.79 95 HIS F O 1
ATOM 10270 N N . LYS F 1 37 ? 39.961 -17.811 12.942 1.00 37.31 96 LYS F N 1
ATOM 10271 C CA . LYS F 1 37 ? 40.087 -16.728 11.947 1.00 36.44 96 LYS F CA 1
ATOM 10272 C C . LYS F 1 37 ? 38.727 -16.181 11.548 1.00 36.15 96 LYS F C 1
ATOM 10273 O O . LYS F 1 37 ? 38.588 -15.415 10.578 1.00 36.49 96 LYS F O 1
ATOM 10279 N N . GLY F 1 38 ? 37.695 -16.573 12.259 1.00 35.59 97 GLY F N 1
ATOM 10280 C CA . GLY F 1 38 ? 36.362 -16.026 11.900 1.00 34.85 97 GLY F CA 1
ATOM 10281 C C . GLY F 1 38 ? 35.749 -16.611 10.630 1.00 35.01 97 GLY F C 1
ATOM 10282 O O . GLY F 1 38 ? 34.938 -15.936 9.974 1.00 35.13 97 GLY F O 1
ATOM 10283 N N . TYR F 1 39 ? 36.094 -17.851 10.251 1.00 34.02 98 TYR F N 1
ATOM 10284 C CA . TYR F 1 39 ? 35.434 -18.428 9.068 1.00 33.30 98 TYR F CA 1
ATOM 10285 C C . TYR F 1 39 ? 34.465 -19.485 9.516 1.00 33.26 98 TYR F C 1
ATOM 10286 O O . TYR F 1 39 ? 34.714 -20.146 10.517 1.00 32.38 98 TYR F O 1
ATOM 10295 N N . SER F 1 40 ? 33.398 -19.664 8.733 1.00 32.28 99 SER F N 1
ATOM 10296 C CA . SER F 1 40 ? 32.430 -20.729 8.960 1.00 32.03 99 SER F CA 1
ATOM 10297 C C . SER F 1 40 ? 32.692 -21.879 8.005 1.00 30.74 99 SER F C 1
ATOM 10298 O O . SER F 1 40 ? 33.249 -21.667 6.942 1.00 30.40 99 SER F O 1
ATOM 10301 N N . VAL F 1 41 ? 32.258 -23.083 8.391 1.00 30.44 100 VAL F N 1
ATOM 10302 C CA . VAL F 1 41 ? 32.607 -24.311 7.650 1.00 29.31 100 VAL F CA 1
ATOM 10303 C C . VAL F 1 41 ? 31.379 -25.115 7.330 1.00 29.46 100 VAL F C 1
ATOM 10304 O O . VAL F 1 41 ? 30.736 -25.660 8.246 1.00 29.17 100 VAL F O 1
ATOM 10308 N N . LEU F 1 42 ? 31.072 -25.166 6.039 1.00 29.26 101 LEU F N 1
ATOM 10309 C CA . LEU F 1 42 ? 29.999 -26.003 5.504 1.00 30.25 101 LEU F CA 1
ATOM 10310 C C . LEU F 1 42 ? 30.503 -27.433 5.300 1.00 30.40 101 LEU F C 1
ATOM 10311 O O . LEU F 1 42 ? 31.652 -27.625 4.806 1.00 30.62 101 LEU F O 1
ATOM 10316 N N . LEU F 1 43 ? 29.682 -28.438 5.643 1.00 29.38 102 LEU F N 1
ATOM 10317 C CA . LEU F 1 43 ? 30.240 -29.803 5.669 1.00 29.47 102 LEU F CA 1
ATOM 10318 C C . LEU F 1 43 ? 29.546 -30.687 4.667 1.00 28.82 102 LEU F C 1
ATOM 10319 O O . LEU F 1 43 ? 28.351 -30.623 4.508 1.00 28.62 102 LEU F O 1
ATOM 10324 N N . ALA F 1 44 ? 30.330 -31.505 3.959 1.00 28.33 103 ALA F N 1
ATOM 10325 C CA . ALA F 1 44 ? 29.760 -32.448 3.038 1.00 27.80 103 ALA F CA 1
ATOM 10326 C C . ALA F 1 44 ? 30.449 -33.799 3.165 1.00 28.31 103 ALA F C 1
ATOM 10327 O O . ALA F 1 44 ? 31.683 -33.887 3.299 1.00 28.89 103 ALA F O 1
ATOM 10329 N N . ASN F 1 45 ? 29.660 -34.867 3.244 1.00 28.57 104 ASN F N 1
ATOM 10330 C CA . ASN F 1 45 ? 30.292 -36.220 3.386 1.00 29.85 104 ASN F CA 1
ATOM 10331 C C . ASN F 1 45 ? 29.963 -37.040 2.136 1.00 29.87 104 ASN F C 1
ATOM 10332 O O . ASN F 1 45 ? 28.813 -37.165 1.800 1.00 30.01 104 ASN F O 1
ATOM 10337 N N . THR F 1 46 ? 30.965 -37.549 1.428 1.00 30.83 105 THR F N 1
ATOM 10338 C CA . THR F 1 46 ? 30.727 -38.230 0.168 1.00 31.59 105 THR F CA 1
ATOM 10339 C C . THR F 1 46 ? 30.666 -39.763 0.286 1.00 32.83 105 THR F C 1
ATOM 10340 O O . THR F 1 46 ? 30.239 -40.452 -0.659 1.00 33.64 105 THR F O 1
ATOM 10344 N N . ALA F 1 47 ? 31.152 -40.314 1.391 1.00 34.08 106 ALA F N 1
ATOM 10345 C CA . ALA F 1 47 ? 31.176 -41.780 1.548 1.00 34.50 106 ALA F CA 1
ATOM 10346 C C . ALA F 1 47 ? 31.947 -42.443 0.395 1.00 35.40 106 ALA F C 1
ATOM 10347 O O . ALA F 1 47 ? 31.570 -43.521 -0.086 1.00 36.05 106 ALA F O 1
ATOM 10349 N N . GLU F 1 48 ? 32.996 -41.784 -0.073 1.00 36.49 107 GLU F N 1
ATOM 10350 C CA . GLU F 1 48 ? 33.866 -42.311 -1.133 1.00 38.22 107 GLU F CA 1
ATOM 10351 C C . GLU F 1 48 ? 33.176 -42.440 -2.488 1.00 38.88 107 GLU F C 1
ATOM 10352 O O . GLU F 1 48 ? 33.631 -43.230 -3.348 1.00 39.71 107 GLU F O 1
ATOM 10358 N N . ASP F 1 49 ? 32.088 -41.686 -2.673 1.00 38.70 108 ASP F N 1
ATOM 10359 C CA . ASP F 1 49 ? 31.433 -41.578 -3.977 1.00 38.47 108 ASP F CA 1
ATOM 10360 C C . ASP F 1 49 ? 31.922 -40.313 -4.723 1.00 38.23 108 ASP F C 1
ATOM 10361 O O . ASP F 1 49 ? 31.643 -39.155 -4.327 1.00 37.80 108 ASP F O 1
ATOM 10366 N N . ILE F 1 50 ? 32.658 -40.515 -5.806 1.00 37.44 109 ILE F N 1
ATOM 10367 C CA . ILE F 1 50 ? 33.028 -39.388 -6.681 1.00 36.94 109 ILE F CA 1
ATOM 10368 C C . ILE F 1 50 ? 31.839 -38.592 -7.286 1.00 36.30 109 ILE F C 1
ATOM 10369 O O . ILE F 1 50 ? 31.941 -37.360 -7.477 1.00 36.68 109 ILE F O 1
ATOM 10374 N N . VAL F 1 51 ? 30.701 -39.232 -7.518 1.00 35.78 110 VAL F N 1
ATOM 10375 C CA . VAL F 1 51 ? 29.551 -38.464 -8.067 1.00 35.59 110 VAL F CA 1
ATOM 10376 C C . VAL F 1 51 ? 29.028 -37.524 -7.008 1.00 34.94 110 VAL F C 1
ATOM 10377 O O . VAL F 1 51 ? 28.769 -36.340 -7.272 1.00 36.06 110 VAL F O 1
ATOM 10381 N N . ARG F 1 52 ? 28.875 -38.033 -5.802 1.00 34.41 111 ARG F N 1
ATOM 10382 C CA . ARG F 1 52 ? 28.556 -37.150 -4.677 1.00 34.91 111 ARG F CA 1
ATOM 10383 C C . ARG F 1 52 ? 29.586 -36.024 -4.459 1.00 33.87 111 ARG F C 1
ATOM 10384 O O . ARG F 1 52 ? 29.210 -34.891 -4.214 1.00 33.73 111 ARG F O 1
ATOM 10392 N N . GLU F 1 53 ? 30.873 -36.326 -4.553 1.00 33.76 112 GLU F N 1
ATOM 10393 C CA . GLU F 1 53 ? 31.899 -35.267 -4.404 1.00 34.52 112 GLU F CA 1
ATOM 10394 C C . GLU F 1 53 ? 31.696 -34.117 -5.404 1.00 34.76 112 GLU F C 1
ATOM 10395 O O . GLU F 1 53 ? 31.712 -32.919 -5.050 1.00 35.40 112 GLU F O 1
ATOM 10401 N N . ARG F 1 54 ? 31.462 -34.489 -6.647 1.00 35.42 113 ARG F N 1
ATOM 10402 C CA . ARG F 1 54 ? 31.152 -33.525 -7.702 1.00 36.26 113 ARG F CA 1
ATOM 10403 C C . ARG F 1 54 ? 29.905 -32.702 -7.417 1.00 35.87 113 ARG F C 1
ATOM 10404 O O . ARG F 1 54 ? 29.923 -31.495 -7.654 1.00 35.84 113 ARG F O 1
ATOM 10412 N N . GLU F 1 55 ? 28.822 -33.335 -6.938 1.00 35.32 114 GLU F N 1
ATOM 10413 C CA . GLU F 1 55 ? 27.644 -32.559 -6.504 1.00 35.18 114 GLU F CA 1
ATOM 10414 C C . GLU F 1 55 ? 27.993 -31.619 -5.363 1.00 34.38 114 GLU F C 1
ATOM 10415 O O . GLU F 1 55 ? 27.641 -30.446 -5.389 1.00 34.62 114 GLU F O 1
ATOM 10421 N N . ALA F 1 56 ? 28.709 -32.097 -4.351 1.00 33.61 115 ALA F N 1
ATOM 10422 C CA . ALA F 1 56 ? 29.059 -31.160 -3.259 1.00 33.10 115 ALA F CA 1
ATOM 10423 C C . ALA F 1 56 ? 29.853 -29.970 -3.752 1.00 32.21 115 ALA F C 1
ATOM 10424 O O . ALA F 1 56 ? 29.563 -28.823 -3.401 1.00 32.57 115 ALA F O 1
ATOM 10426 N N . VAL F 1 57 ? 30.834 -30.229 -4.595 1.00 32.60 116 VAL F N 1
ATOM 10427 C CA . VAL F 1 57 ? 31.661 -29.131 -5.134 1.00 32.85 116 VAL F CA 1
ATOM 10428 C C . VAL F 1 57 ? 30.770 -28.083 -5.771 1.00 33.42 116 VAL F C 1
ATOM 10429 O O . VAL F 1 57 ? 30.928 -26.896 -5.510 1.00 34.07 116 VAL F O 1
ATOM 10433 N N . GLY F 1 58 ? 29.868 -28.523 -6.656 1.00 34.43 117 GLY F N 1
ATOM 10434 C CA . GLY F 1 58 ? 28.931 -27.629 -7.407 1.00 34.33 117 GLY F CA 1
ATOM 10435 C C . GLY F 1 58 ? 28.007 -26.872 -6.455 1.00 34.99 117 GLY F C 1
ATOM 10436 O O . GLY F 1 58 ? 27.813 -25.660 -6.583 1.00 34.95 117 GLY F O 1
ATOM 10437 N N . GLN F 1 59 ? 27.468 -27.595 -5.474 1.00 34.79 118 GLN F N 1
ATOM 10438 C CA . GLN F 1 59 ? 26.623 -27.040 -4.439 1.00 35.81 118 GLN F CA 1
ATOM 10439 C C . GLN F 1 59 ? 27.314 -25.973 -3.586 1.00 36.07 118 GLN F C 1
ATOM 10440 O O . GLN F 1 59 ? 26.723 -24.926 -3.243 1.00 35.35 118 GLN F O 1
ATOM 10446 N N . PHE F 1 60 ? 28.546 -26.275 -3.166 1.00 35.87 119 PHE F N 1
ATOM 10447 C CA . PHE F 1 60 ? 29.332 -25.305 -2.370 1.00 35.69 119 PHE F CA 1
ATOM 10448 C C . PHE F 1 60 ? 29.775 -24.095 -3.238 1.00 35.89 119 PHE F C 1
ATOM 10449 O O . PHE F 1 60 ? 29.866 -22.908 -2.786 1.00 35.46 119 PHE F O 1
ATOM 10457 N N . PHE F 1 61 ? 30.058 -24.372 -4.490 1.00 36.24 120 PHE F N 1
ATOM 10458 C CA . PHE F 1 61 ? 30.451 -23.287 -5.382 1.00 37.82 120 PHE F CA 1
ATOM 10459 C C . PHE F 1 61 ? 29.298 -22.311 -5.665 1.00 38.66 120 PHE F C 1
ATOM 10460 O O . PHE F 1 61 ? 29.459 -21.097 -5.548 1.00 39.62 120 PHE F O 1
ATOM 10468 N N . GLU F 1 62 ? 28.117 -22.816 -5.974 1.00 39.61 121 GLU F N 1
ATOM 10469 C CA . GLU F 1 62 ? 26.968 -21.933 -6.139 1.00 40.38 121 GLU F CA 1
ATOM 10470 C C . GLU F 1 62 ? 26.597 -21.210 -4.885 1.00 40.19 121 GLU F C 1
ATOM 10471 O O . GLU F 1 62 ? 25.958 -20.139 -4.949 1.00 40.66 121 GLU F O 1
ATOM 10477 N N . ARG F 1 63 ? 26.974 -21.760 -3.736 1.00 39.55 122 ARG F N 1
ATOM 10478 C CA . ARG F 1 63 ? 26.712 -21.049 -2.466 1.00 39.65 122 ARG F CA 1
ATOM 10479 C C . ARG F 1 63 ? 27.801 -20.058 -2.231 1.00 39.63 122 ARG F C 1
ATOM 10480 O O . ARG F 1 63 ? 27.901 -19.451 -1.173 1.00 39.67 122 ARG F O 1
ATOM 10488 N N . ARG F 1 64 ? 28.658 -19.902 -3.233 1.00 39.18 123 ARG F N 1
ATOM 10489 C CA . ARG F 1 64 ? 29.845 -19.066 -3.099 1.00 39.16 123 ARG F CA 1
ATOM 10490 C C . ARG F 1 64 ? 30.514 -19.129 -1.730 1.00 37.81 123 ARG F C 1
ATOM 10491 O O . ARG F 1 64 ? 30.589 -18.159 -1.026 1.00 39.06 123 ARG F O 1
ATOM 10499 N N . VAL F 1 65 ? 31.015 -20.300 -1.366 1.00 36.56 124 VAL F N 1
ATOM 10500 C CA . VAL F 1 65 ? 32.048 -20.430 -0.340 1.00 34.92 124 VAL F CA 1
ATOM 10501 C C . VAL F 1 65 ? 33.325 -19.770 -0.851 1.00 34.37 124 VAL F C 1
ATOM 10502 O O . VAL F 1 65 ? 33.557 -19.649 -2.076 1.00 33.97 124 VAL F O 1
ATOM 10506 N N . ASP F 1 66 ? 34.143 -19.300 0.061 1.00 34.08 125 ASP F N 1
ATOM 10507 C CA . ASP F 1 66 ? 35.378 -18.570 -0.380 1.00 34.03 125 ASP F CA 1
ATOM 10508 C C . ASP F 1 66 ? 36.434 -19.522 -0.943 1.00 33.65 125 ASP F C 1
ATOM 10509 O O . ASP F 1 66 ? 37.295 -19.102 -1.714 1.00 34.35 125 ASP F O 1
ATOM 10514 N N . GLY F 1 67 ? 36.402 -20.789 -0.510 1.00 33.00 126 GLY F N 1
ATOM 10515 C CA . GLY F 1 67 ? 37.279 -21.817 -1.061 1.00 31.81 126 GLY F CA 1
ATOM 10516 C C . GLY F 1 67 ? 36.823 -23.169 -0.585 1.00 31.24 126 GLY F C 1
ATOM 10517 O O . GLY F 1 67 ? 35.805 -23.231 0.091 1.00 30.62 126 GLY F O 1
ATOM 10518 N N . LEU F 1 68 ? 37.610 -24.220 -0.897 1.00 30.60 127 LEU F N 1
ATOM 10519 C CA . LEU F 1 68 ? 37.320 -25.617 -0.570 1.00 30.01 127 LEU F CA 1
ATOM 10520 C C . LEU F 1 68 ? 38.487 -26.350 0.018 1.00 29.61 127 LEU F C 1
ATOM 10521 O O . LEU F 1 68 ? 39.627 -26.316 -0.559 1.00 30.17 127 LEU F O 1
ATOM 10526 N N . ILE F 1 69 ? 38.207 -27.100 1.101 1.00 28.52 128 ILE F N 1
ATOM 10527 C CA . ILE F 1 69 ? 39.125 -28.105 1.583 1.00 27.69 128 ILE F CA 1
ATOM 10528 C C . ILE F 1 69 ? 38.600 -29.464 1.162 1.00 28.75 128 ILE F C 1
ATOM 10529 O O . ILE F 1 69 ? 37.510 -29.908 1.565 1.00 27.85 128 ILE F O 1
ATOM 10534 N N . LEU F 1 70 ? 39.366 -30.143 0.319 1.00 28.44 129 LEU F N 1
ATOM 10535 C CA . LEU F 1 70 ? 38.834 -31.397 -0.254 1.00 28.96 129 LEU F CA 1
ATOM 10536 C C . LEU F 1 70 ? 39.629 -32.653 0.163 1.00 28.49 129 LEU F C 1
ATOM 10537 O O . LEU F 1 70 ? 40.845 -32.682 -0.006 1.00 28.39 129 LEU F O 1
ATOM 10542 N N . ALA F 1 71 ? 38.939 -33.660 0.744 1.00 28.83 130 ALA F N 1
ATOM 10543 C CA . ALA F 1 71 ? 39.488 -34.981 0.947 1.00 28.81 130 ALA F CA 1
ATOM 10544 C C . ALA F 1 71 ? 38.999 -35.872 -0.177 1.00 29.73 130 ALA F C 1
ATOM 10545 O O . ALA F 1 71 ? 37.929 -36.480 -0.083 1.00 30.01 130 ALA F O 1
ATOM 10547 N N . PRO F 1 72 ? 39.809 -36.034 -1.216 1.00 29.79 131 PRO F N 1
ATOM 10548 C CA . PRO F 1 72 ? 39.273 -36.554 -2.467 1.00 31.07 131 PRO F CA 1
ATOM 10549 C C . PRO F 1 72 ? 38.901 -38.017 -2.402 1.00 31.85 131 PRO F C 1
ATOM 10550 O O . PRO F 1 72 ? 39.635 -38.851 -1.791 1.00 32.12 131 PRO F O 1
ATOM 10554 N N . SER F 1 73 ? 37.784 -38.321 -3.049 1.00 32.09 132 SER F N 1
ATOM 10555 C CA . SER F 1 73 ? 37.322 -39.673 -3.190 1.00 33.65 132 SER F CA 1
ATOM 10556 C C . SER F 1 73 ? 38.134 -40.209 -4.349 1.00 35.18 132 SER F C 1
ATOM 10557 O O . SER F 1 73 ? 38.716 -39.433 -5.142 1.00 35.85 132 SER F O 1
ATOM 10560 N N . GLU F 1 74 ? 38.223 -41.522 -4.449 1.00 36.53 133 GLU F N 1
ATOM 10561 C CA . GLU F 1 74 ? 38.897 -42.143 -5.590 1.00 37.87 133 GLU F CA 1
ATOM 10562 C C . GLU F 1 74 ? 38.100 -41.940 -6.876 1.00 38.67 133 GLU F C 1
ATOM 10563 O O . GLU F 1 74 ? 36.933 -42.335 -6.982 1.00 39.00 133 GLU F O 1
ATOM 10569 N N . GLY F 1 75 ? 38.735 -41.333 -7.867 1.00 39.60 134 GLY F N 1
ATOM 10570 C CA . GLY F 1 75 ? 38.119 -41.135 -9.181 1.00 40.09 134 GLY F CA 1
ATOM 10571 C C . GLY F 1 75 ? 38.815 -39.998 -9.945 1.00 40.74 134 GLY F C 1
ATOM 10572 O O . GLY F 1 75 ? 39.865 -39.507 -9.536 1.00 40.45 134 GLY F O 1
ATOM 10573 N N . GLU F 1 76 ? 38.231 -39.549 -11.051 1.00 40.92 135 GLU F N 1
ATOM 10574 C CA . GLU F 1 76 ? 38.885 -38.478 -11.856 1.00 41.62 135 GLU F CA 1
ATOM 10575 C C . GLU F 1 76 ? 38.587 -37.068 -11.349 1.00 41.29 135 GLU F C 1
ATOM 10576 O O . GLU F 1 76 ? 37.461 -36.759 -10.949 1.00 41.60 135 GLU F O 1
ATOM 10582 N N . HIS F 1 77 ? 39.564 -36.172 -11.384 1.00 40.70 136 HIS F N 1
ATOM 10583 C CA . HIS F 1 77 ? 39.335 -34.895 -10.750 1.00 40.26 136 HIS F CA 1
ATOM 10584 C C . HIS F 1 77 ? 39.543 -33.755 -11.696 1.00 40.60 136 HIS F C 1
ATOM 10585 O O . HIS F 1 77 ? 39.625 -32.586 -11.307 1.00 40.48 136 HIS F O 1
ATOM 10592 N N . ASP F 1 78 ? 39.537 -34.095 -12.976 1.00 41.49 137 ASP F N 1
ATOM 10593 C CA . ASP F 1 78 ? 39.687 -33.110 -14.028 1.00 41.89 137 ASP F CA 1
ATOM 10594 C C . ASP F 1 78 ? 38.555 -32.101 -14.060 1.00 42.22 137 ASP F C 1
ATOM 10595 O O . ASP F 1 78 ? 38.764 -30.941 -14.483 1.00 43.16 137 ASP F O 1
ATOM 10597 N N . TYR F 1 79 ? 37.373 -32.498 -13.591 1.00 42.08 138 TYR F N 1
ATOM 10598 C CA . TYR F 1 79 ? 36.196 -31.612 -13.642 1.00 41.96 138 TYR F CA 1
ATOM 10599 C C . TYR F 1 79 ? 36.471 -30.403 -12.792 1.00 42.80 138 TYR F C 1
ATOM 10600 O O . TYR F 1 79 ? 35.891 -29.315 -12.987 1.00 43.30 138 TYR F O 1
ATOM 10609 N N . LEU F 1 80 ? 37.363 -30.561 -11.825 1.00 43.50 139 LEU F N 1
ATOM 10610 C CA . LEU F 1 80 ? 37.644 -29.424 -10.941 1.00 44.10 139 LEU F CA 1
ATOM 10611 C C . LEU F 1 80 ? 38.342 -28.365 -11.740 1.00 45.12 139 LEU F C 1
ATOM 10612 O O . LEU F 1 80 ? 38.202 -27.154 -11.481 1.00 45.03 139 LEU F O 1
ATOM 10617 N N . ARG F 1 81 ? 39.118 -28.810 -12.718 1.00 46.14 140 ARG F N 1
ATOM 10618 C CA . ARG F 1 81 ? 39.896 -27.861 -13.439 1.00 47.48 140 ARG F CA 1
ATOM 10619 C C . ARG F 1 81 ? 39.096 -27.225 -14.543 1.00 47.99 140 ARG F C 1
ATOM 10620 O O . ARG F 1 81 ? 39.407 -26.122 -14.937 1.00 49.02 140 ARG F O 1
ATOM 10628 N N . THR F 1 82 ? 38.045 -27.877 -15.025 1.00 48.54 141 THR F N 1
ATOM 10629 C CA . THR F 1 82 ? 37.283 -27.301 -16.132 1.00 48.51 141 THR F CA 1
ATOM 10630 C C . THR F 1 82 ? 35.960 -26.692 -15.707 1.00 48.53 141 THR F C 1
ATOM 10631 O O . THR F 1 82 ? 35.396 -25.915 -16.458 1.00 49.42 141 THR F O 1
ATOM 10635 N N . GLU F 1 83 ? 35.449 -27.054 -14.520 1.00 48.43 142 GLU F N 1
ATOM 10636 C CA . GLU F 1 83 ? 34.133 -26.569 -14.053 1.00 47.63 142 GLU F CA 1
ATOM 10637 C C . GLU F 1 83 ? 34.260 -25.502 -12.981 1.00 46.92 142 GLU F C 1
ATOM 10638 O O . GLU F 1 83 ? 33.286 -25.116 -12.308 1.00 46.52 142 GLU F O 1
ATOM 10644 N N . LEU F 1 84 ? 35.463 -25.005 -12.795 1.00 45.90 143 LEU F N 1
ATOM 10645 C CA . LEU F 1 84 ? 35.576 -23.982 -11.793 1.00 44.91 143 LEU F CA 1
ATOM 10646 C C . LEU F 1 84 ? 36.516 -22.929 -12.302 1.00 44.24 143 LEU F C 1
ATOM 10647 O O . LEU F 1 84 ? 37.409 -23.221 -13.127 1.00 44.09 143 LEU F O 1
ATOM 10652 N N . PRO F 1 85 ? 36.326 -21.698 -11.817 1.00 43.29 144 PRO F N 1
ATOM 10653 C CA . PRO F 1 85 ? 37.199 -20.624 -12.114 1.00 42.86 144 PRO F CA 1
ATOM 10654 C C . PRO F 1 85 ? 38.563 -20.974 -11.554 1.00 42.77 144 PRO F C 1
ATOM 10655 O O . PRO F 1 85 ? 38.655 -21.624 -10.505 1.00 42.49 144 PRO F O 1
ATOM 10659 N N . LYS F 1 86 ? 39.599 -20.528 -12.249 1.00 42.88 145 LYS F N 1
ATOM 10660 C CA . LYS F 1 86 ? 40.967 -20.773 -11.856 1.00 43.72 145 LYS F CA 1
ATOM 10661 C C . LYS F 1 86 ? 41.335 -20.009 -10.609 1.00 42.74 145 LYS F C 1
ATOM 10662 O O . LYS F 1 86 ? 42.398 -20.227 -10.048 1.00 42.01 145 LYS F O 1
ATOM 10668 N N . THR F 1 87 ? 40.484 -19.042 -10.246 1.00 42.29 146 THR F N 1
ATOM 10669 C CA . THR F 1 87 ? 40.696 -18.244 -9.047 1.00 41.59 146 THR F CA 1
ATOM 10670 C C . THR F 1 87 ? 40.032 -18.881 -7.818 1.00 40.25 146 THR F C 1
ATOM 10671 O O . THR F 1 87 ? 40.219 -18.433 -6.679 1.00 40.76 146 THR F O 1
ATOM 10675 N N . PHE F 1 88 ? 39.336 -19.987 -8.022 1.00 38.40 147 PHE F N 1
ATOM 10676 C CA . PHE F 1 88 ? 38.731 -20.638 -6.875 1.00 36.85 147 PHE F CA 1
ATOM 10677 C C . PHE F 1 88 ? 39.734 -21.522 -6.172 1.00 35.61 147 PHE F C 1
ATOM 10678 O O . PHE F 1 88 ? 40.164 -22.571 -6.686 1.00 35.69 147 PHE F O 1
ATOM 10686 N N . PRO F 1 89 ? 40.092 -21.138 -4.950 1.00 34.31 148 PRO F N 1
ATOM 10687 C CA . PRO F 1 89 ? 41.118 -21.846 -4.181 1.00 33.56 148 PRO F CA 1
ATOM 10688 C C . PRO F 1 89 ? 40.650 -23.170 -3.639 1.00 32.92 148 PRO F C 1
ATOM 10689 O O . PRO F 1 89 ? 39.624 -23.244 -2.900 1.00 32.89 148 PRO F O 1
ATOM 10693 N N . ILE F 1 90 ? 41.431 -24.201 -3.929 1.00 31.66 149 ILE F N 1
ATOM 10694 C CA . ILE F 1 90 ? 41.152 -25.502 -3.378 1.00 31.91 149 ILE F CA 1
ATOM 10695 C C . ILE F 1 90 ? 42.394 -26.046 -2.725 1.00 31.36 149 ILE F C 1
ATOM 10696 O O . ILE F 1 90 ? 43.502 -25.960 -3.274 1.00 32.26 149 ILE F O 1
ATOM 10701 N N . VAL F 1 91 ? 42.236 -26.618 -1.548 1.00 31.08 150 VAL F N 1
ATOM 10702 C CA . VAL F 1 91 ? 43.349 -27.443 -1.018 1.00 30.80 150 VAL F CA 1
ATOM 10703 C C . VAL F 1 91 ? 42.938 -28.858 -0.622 1.00 30.69 150 VAL F C 1
ATOM 10704 O O . VAL F 1 91 ? 41.980 -29.027 0.127 1.00 31.16 150 VAL F O 1
ATOM 10708 N N . ALA F 1 92 ? 43.695 -29.860 -1.104 1.00 30.43 151 ALA F N 1
ATOM 10709 C CA . ALA F 1 92 ? 43.397 -31.270 -0.896 1.00 30.00 151 ALA F CA 1
ATOM 10710 C C . ALA F 1 92 ? 44.068 -31.677 0.348 1.00 30.52 151 ALA F C 1
ATOM 10711 O O . ALA F 1 92 ? 45.135 -31.129 0.654 1.00 30.81 151 ALA F O 1
ATOM 10713 N N . VAL F 1 93 ? 43.440 -32.606 1.098 1.00 29.68 152 VAL F N 1
ATOM 10714 C CA . VAL F 1 93 ? 44.106 -33.236 2.200 1.00 29.75 152 VAL F CA 1
ATOM 10715 C C . VAL F 1 93 ? 44.185 -34.755 1.931 1.00 30.42 152 VAL F C 1
ATOM 10716 O O . VAL F 1 93 ? 43.331 -35.334 1.230 1.00 29.02 152 VAL F O 1
ATOM 10720 N N . ASN F 1 94 ? 45.241 -35.379 2.468 1.00 30.75 153 ASN F N 1
ATOM 10721 C CA . ASN F 1 94 ? 45.330 -36.818 2.549 1.00 31.36 153 ASN F CA 1
ATOM 10722 C C . ASN F 1 94 ? 45.815 -37.335 1.210 1.00 32.50 153 ASN F C 1
ATOM 10723 O O . ASN F 1 94 ? 46.848 -38.032 1.150 1.00 32.55 153 ASN F O 1
ATOM 10728 N N . ARG F 1 95 ? 45.096 -37.003 0.137 1.00 33.41 154 ARG F N 1
ATOM 10729 C CA . ARG F 1 95 ? 45.465 -37.426 -1.222 1.00 34.66 154 ARG F CA 1
ATOM 10730 C C . ARG F 1 95 ? 45.520 -36.184 -2.114 1.00 35.30 154 ARG F C 1
ATOM 10731 O O . ARG F 1 95 ? 44.610 -35.396 -2.089 1.00 35.34 154 ARG F O 1
ATOM 10739 N N . GLU F 1 96 ? 46.574 -36.033 -2.912 1.00 35.75 155 GLU F N 1
ATOM 10740 C CA . GLU F 1 96 ? 46.788 -34.858 -3.718 1.00 36.96 155 GLU F CA 1
ATOM 10741 C C . GLU F 1 96 ? 45.837 -34.868 -4.933 1.00 37.67 155 GLU F C 1
ATOM 10742 O O . GLU F 1 96 ? 45.308 -35.907 -5.324 1.00 37.59 155 GLU F O 1
ATOM 10748 N N . LEU F 1 97 ? 45.648 -33.701 -5.558 1.00 38.66 156 LEU F N 1
ATOM 10749 C CA . LEU F 1 97 ? 44.770 -33.592 -6.721 1.00 39.45 156 LEU F CA 1
ATOM 10750 C C . LEU F 1 97 ? 45.531 -33.667 -8.045 1.00 41.14 156 LEU F C 1
ATOM 10751 O O . LEU F 1 97 ? 45.042 -34.299 -9.018 1.00 41.75 156 LEU F O 1
ATOM 10756 N N . ARG F 1 98 ? 46.704 -33.027 -8.102 1.00 42.02 157 ARG F N 1
ATOM 10757 C CA . ARG F 1 98 ? 47.478 -32.993 -9.318 1.00 43.69 157 ARG F CA 1
ATOM 10758 C C . ARG F 1 98 ? 46.812 -32.068 -10.335 1.00 44.37 157 ARG F C 1
ATOM 10759 O O . ARG F 1 98 ? 46.680 -32.395 -11.516 1.00 45.11 157 ARG F O 1
ATOM 10767 N N . ILE F 1 99 ? 46.336 -30.930 -9.835 1.00 44.45 158 ILE F N 1
ATOM 10768 C CA . ILE F 1 99 ? 45.729 -29.943 -10.643 1.00 43.94 158 ILE F CA 1
ATOM 10769 C C . ILE F 1 99 ? 46.478 -28.674 -10.345 1.00 44.53 158 ILE F C 1
ATOM 10770 O O . ILE F 1 99 ? 46.640 -28.277 -9.190 1.00 44.88 158 ILE F O 1
ATOM 10775 N N . PRO F 1 100 ? 46.938 -28.007 -11.400 1.00 44.33 159 PRO F N 1
ATOM 10776 C CA . PRO F 1 100 ? 47.675 -26.780 -11.228 1.00 43.65 159 PRO F CA 1
ATOM 10777 C C . PRO F 1 100 ? 46.899 -25.837 -10.346 1.00 42.63 159 PRO F C 1
ATOM 10778 O O . PRO F 1 100 ? 45.678 -25.723 -10.519 1.00 42.96 159 PRO F O 1
ATOM 10782 N N . GLY F 1 101 ? 47.574 -25.176 -9.403 1.00 41.44 160 GLY F N 1
ATOM 10783 C CA . GLY F 1 101 ? 46.874 -24.208 -8.548 1.00 40.11 160 GLY F CA 1
ATOM 10784 C C . GLY F 1 101 ? 46.273 -24.781 -7.275 1.00 39.46 160 GLY F C 1
ATOM 10785 O O . GLY F 1 101 ? 46.075 -24.072 -6.287 1.00 39.85 160 GLY F O 1
ATOM 10786 N N . CYS F 1 102 ? 46.019 -26.075 -7.243 1.00 38.65 161 CYS F N 1
ATOM 10787 C CA . CYS F 1 102 ? 45.496 -26.689 -6.012 1.00 38.30 161 CYS F CA 1
ATOM 10788 C C . CYS F 1 102 ? 46.563 -27.102 -4.990 1.00 36.81 161 CYS F C 1
ATOM 10789 O O . CYS F 1 102 ? 47.520 -27.788 -5.329 1.00 36.43 161 CYS F O 1
ATOM 10792 N N . GLY F 1 103 ? 46.357 -26.692 -3.736 1.00 35.75 162 GLY F N 1
ATOM 10793 C CA . GLY F 1 103 ? 47.277 -27.025 -2.658 1.00 33.88 162 GLY F CA 1
ATOM 10794 C C . GLY F 1 103 ? 47.032 -28.466 -2.185 1.00 33.71 162 GLY F C 1
ATOM 10795 O O . GLY F 1 103 ? 46.033 -29.068 -2.491 1.00 33.53 162 GLY F O 1
ATOM 10796 N N . ALA F 1 104 ? 47.975 -29.014 -1.432 1.00 32.92 163 ALA F N 1
ATOM 10797 C CA . ALA F 1 104 ? 47.811 -30.289 -0.790 1.00 31.21 163 ALA F CA 1
ATOM 10798 C C . ALA F 1 104 ? 48.584 -30.233 0.528 1.00 31.39 163 ALA F C 1
ATOM 10799 O O . ALA F 1 104 ? 49.763 -29.704 0.608 1.00 30.69 163 ALA F O 1
ATOM 10801 N N . VAL F 1 105 ? 47.934 -30.796 1.546 1.00 30.08 164 VAL F N 1
ATOM 10802 C CA . VAL F 1 105 ? 48.568 -31.100 2.831 1.00 29.48 164 VAL F CA 1
ATOM 10803 C C . VAL F 1 105 ? 48.533 -32.608 3.100 1.00 30.06 164 VAL F C 1
ATOM 10804 O O . VAL F 1 105 ? 47.490 -33.152 3.447 1.00 29.79 164 VAL F O 1
ATOM 10808 N N . LEU F 1 106 ? 49.696 -33.273 2.995 1.00 30.79 165 LEU F N 1
ATOM 10809 C CA . LEU F 1 106 ? 49.750 -34.745 2.981 1.00 31.20 165 LEU F CA 1
ATOM 10810 C C . LEU F 1 106 ? 50.628 -35.222 4.121 1.00 31.62 165 LEU F C 1
ATOM 10811 O O . LEU F 1 106 ? 51.244 -34.405 4.768 1.00 32.87 165 LEU F O 1
ATOM 10816 N N . SER F 1 107 ? 50.643 -36.520 4.414 1.00 31.64 166 SER F N 1
ATOM 10817 C CA . SER F 1 107 ? 51.569 -37.089 5.422 1.00 32.37 166 SER F CA 1
ATOM 10818 C C . SER F 1 107 ? 52.828 -37.643 4.742 1.00 32.32 166 SER F C 1
ATOM 10819 O O . SER F 1 107 ? 52.813 -37.943 3.541 1.00 31.37 166 SER F O 1
ATOM 10822 N N . GLU F 1 108 ? 53.887 -37.876 5.524 1.00 32.47 167 GLU F N 1
ATOM 10823 C CA . GLU F 1 108 ? 55.099 -38.433 4.911 1.00 33.66 167 GLU F CA 1
ATOM 10824 C C . GLU F 1 108 ? 54.955 -39.963 4.848 1.00 32.87 167 GLU F C 1
ATOM 10825 O O . GLU F 1 108 ? 55.525 -40.695 5.641 1.00 33.96 167 GLU F O 1
ATOM 10831 N N . ASN F 1 109 ? 54.179 -40.444 3.891 1.00 32.20 168 ASN F N 1
ATOM 10832 C CA . ASN F 1 109 ? 53.780 -41.850 3.916 1.00 31.79 168 ASN F CA 1
ATOM 10833 C C . ASN F 1 109 ? 54.964 -42.802 3.619 1.00 30.83 168 ASN F C 1
ATOM 10834 O O . ASN F 1 109 ? 55.059 -43.902 4.225 1.00 30.42 168 ASN F O 1
ATOM 10839 N N . VAL F 1 110 ? 55.822 -42.403 2.675 1.00 30.30 169 VAL F N 1
ATOM 10840 C CA . VAL F 1 110 ? 56.958 -43.249 2.301 1.00 30.65 169 VAL F CA 1
ATOM 10841 C C . VAL F 1 110 ? 57.772 -43.492 3.544 1.00 30.88 169 VAL F C 1
ATOM 10842 O O . VAL F 1 110 ? 57.925 -44.619 3.988 1.00 31.00 169 VAL F O 1
ATOM 10846 N N . ARG F 1 111 ? 58.213 -42.408 4.163 1.00 31.28 170 ARG F N 1
ATOM 10847 C CA . ARG F 1 111 ? 59.122 -42.504 5.297 1.00 31.54 170 ARG F CA 1
ATOM 10848 C C . ARG F 1 111 ? 58.532 -43.289 6.443 1.00 31.07 170 ARG F C 1
ATOM 10849 O O . ARG F 1 111 ? 59.233 -44.046 7.109 1.00 31.50 170 ARG F O 1
ATOM 10857 N N . GLY F 1 112 ? 57.264 -43.048 6.761 1.00 30.75 171 GLY F N 1
ATOM 10858 C CA . GLY F 1 112 ? 56.692 -43.704 7.932 1.00 29.11 171 GLY F CA 1
ATOM 10859 C C . GLY F 1 112 ? 56.536 -45.210 7.677 1.00 29.07 171 GLY F C 1
ATOM 10860 O O . GLY F 1 112 ? 56.715 -46.041 8.566 1.00 28.90 171 GLY F O 1
ATOM 10861 N N . ALA F 1 113 ? 56.208 -45.588 6.453 1.00 29.13 172 ALA F N 1
ATOM 10862 C CA . ALA F 1 113 ? 56.036 -47.003 6.137 1.00 29.14 172 ALA F CA 1
ATOM 10863 C C . ALA F 1 113 ? 57.394 -47.755 6.163 1.00 29.69 172 ALA F C 1
ATOM 10864 O O . ALA F 1 113 ? 57.547 -48.794 6.801 1.00 30.02 172 ALA F O 1
ATOM 10866 N N . ARG F 1 114 ? 58.392 -47.206 5.501 1.00 30.07 173 ARG F N 1
ATOM 10867 C CA . ARG F 1 114 ? 59.750 -47.717 5.627 1.00 31.17 173 ARG F CA 1
ATOM 10868 C C . ARG F 1 114 ? 60.233 -47.867 7.100 1.00 31.15 173 ARG F C 1
ATOM 10869 O O . ARG F 1 114 ? 60.971 -48.828 7.434 1.00 30.76 173 ARG F O 1
ATOM 10877 N N . THR F 1 115 ? 59.836 -46.918 7.974 1.00 30.70 174 THR F N 1
ATOM 10878 C CA . THR F 1 115 ? 60.278 -46.964 9.367 1.00 31.13 174 THR F CA 1
ATOM 10879 C C . THR F 1 115 ? 59.572 -48.084 10.101 1.00 32.07 174 THR F C 1
ATOM 10880 O O . THR F 1 115 ? 60.176 -48.812 10.905 1.00 32.38 174 THR F O 1
ATOM 10884 N N . ALA F 1 116 ? 58.273 -48.204 9.885 1.00 32.46 175 ALA F N 1
ATOM 10885 C CA . ALA F 1 116 ? 57.528 -49.313 10.489 1.00 32.90 175 ALA F CA 1
ATOM 10886 C C . ALA F 1 116 ? 58.043 -50.670 9.975 1.00 32.47 175 ALA F C 1
ATOM 10887 O O . ALA F 1 116 ? 58.127 -51.625 10.715 1.00 33.06 175 ALA F O 1
ATOM 10889 N N . VAL F 1 117 ? 58.327 -50.776 8.690 1.00 33.04 176 VAL F N 1
ATOM 10890 C CA . VAL F 1 117 ? 58.786 -52.038 8.153 1.00 33.68 176 VAL F CA 1
ATOM 10891 C C . VAL F 1 117 ? 60.213 -52.376 8.585 1.00 33.94 176 VAL F C 1
ATOM 10892 O O . VAL F 1 117 ? 60.528 -53.529 8.768 1.00 34.61 176 VAL F O 1
ATOM 10896 N N . GLU F 1 118 ? 61.067 -51.373 8.786 1.00 34.65 177 GLU F N 1
ATOM 10897 C CA . GLU F 1 118 ? 62.399 -51.647 9.365 1.00 36.29 177 GLU F CA 1
ATOM 10898 C C . GLU F 1 118 ? 62.323 -52.123 10.807 1.00 36.53 177 GLU F C 1
ATOM 10899 O O . GLU F 1 118 ? 63.214 -52.844 11.342 1.00 37.87 177 GLU F O 1
ATOM 10905 N N . TYR F 1 119 ? 61.267 -51.712 11.473 1.00 35.95 178 TYR F N 1
ATOM 10906 C CA . TYR F 1 119 ? 61.048 -52.185 12.838 1.00 35.89 178 TYR F CA 1
ATOM 10907 C C . TYR F 1 119 ? 60.713 -53.668 12.857 1.00 36.10 178 TYR F C 1
ATOM 10908 O O . TYR F 1 119 ? 61.181 -54.408 13.724 1.00 37.23 178 TYR F O 1
ATOM 10917 N N . LEU F 1 120 ? 59.915 -54.114 11.892 1.00 35.91 179 LEU F N 1
ATOM 10918 C CA . LEU F 1 120 ? 59.602 -55.550 11.783 1.00 36.34 179 LEU F CA 1
ATOM 10919 C C . LEU F 1 120 ? 60.837 -56.380 11.419 1.00 36.71 179 LEU F C 1
ATOM 10920 O O . LEU F 1 120 ? 61.016 -57.483 11.917 1.00 36.78 179 LEU F O 1
ATOM 10925 N N . ILE F 1 121 ? 61.659 -55.815 10.550 1.00 36.56 180 ILE F N 1
ATOM 10926 C CA . ILE F 1 121 ? 62.882 -56.440 10.119 1.00 36.74 180 ILE F CA 1
ATOM 10927 C C . ILE F 1 121 ? 63.851 -56.578 11.257 1.00 37.08 180 ILE F C 1
ATOM 10928 O O . ILE F 1 121 ? 64.419 -57.639 11.452 1.00 37.04 180 ILE F O 1
ATOM 10933 N N . ALA F 1 122 ? 64.022 -55.497 12.030 1.00 37.54 181 ALA F N 1
ATOM 10934 C CA . ALA F 1 122 ? 64.909 -55.531 13.191 1.00 37.97 181 ALA F CA 1
ATOM 10935 C C . ALA F 1 122 ? 64.426 -56.554 14.208 1.00 38.79 181 ALA F C 1
ATOM 10936 O O . ALA F 1 122 ? 65.197 -57.011 15.038 1.00 38.60 181 ALA F O 1
ATOM 10938 N N . ARG F 1 123 ? 63.133 -56.874 14.185 1.00 39.43 182 ARG F N 1
ATOM 10939 C CA . ARG F 1 123 ? 62.606 -57.892 15.129 1.00 39.51 182 ARG F CA 1
ATOM 10940 C C . ARG F 1 123 ? 62.896 -59.312 14.655 1.00 39.25 182 ARG F C 1
ATOM 10941 O O . ARG F 1 123 ? 62.776 -60.243 15.434 1.00 39.36 182 ARG F O 1
ATOM 10949 N N . GLY F 1 124 ? 63.250 -59.469 13.384 1.00 39.04 183 GLY F N 1
ATOM 10950 C CA . GLY F 1 124 ? 63.644 -60.764 12.855 1.00 39.12 183 GLY F CA 1
ATOM 10951 C C . GLY F 1 124 ? 62.727 -61.281 11.751 1.00 39.54 183 GLY F C 1
ATOM 10952 O O . GLY F 1 124 ? 62.847 -62.455 11.312 1.00 38.89 183 GLY F O 1
ATOM 10953 N N . HIS F 1 125 ? 61.772 -60.448 11.315 1.00 38.44 184 HIS F N 1
ATOM 10954 C CA . HIS F 1 125 ? 60.878 -60.934 10.251 1.00 38.22 184 HIS F CA 1
ATOM 10955 C C . HIS F 1 125 ? 61.568 -60.862 8.878 1.00 38.09 184 HIS F C 1
ATOM 10956 O O . HIS F 1 125 ? 62.228 -59.883 8.582 1.00 37.86 184 HIS F O 1
ATOM 10963 N N . THR F 1 126 ? 61.393 -61.886 8.042 1.00 37.98 185 THR F N 1
ATOM 10964 C CA . THR F 1 126 ? 61.933 -61.887 6.681 1.00 38.10 185 THR F CA 1
ATOM 10965 C C . THR F 1 126 ? 60.821 -62.083 5.639 1.00 38.32 185 THR F C 1
ATOM 10966 O O . THR F 1 126 ? 60.829 -61.455 4.573 1.00 38.83 185 THR F O 1
ATOM 10970 N N . ARG F 1 127 ? 59.832 -62.913 5.952 1.00 38.57 186 ARG F N 1
ATOM 10971 C CA . ARG F 1 127 ? 58.588 -62.986 5.169 1.00 38.24 186 ARG F CA 1
ATOM 10972 C C . ARG F 1 127 ? 57.672 -61.886 5.641 1.00 37.55 186 ARG F C 1
ATOM 10973 O O . ARG F 1 127 ? 56.980 -62.045 6.644 1.00 38.36 186 ARG F O 1
ATOM 10981 N N . ILE F 1 128 ? 57.665 -60.753 4.954 1.00 36.80 187 ILE F N 1
ATOM 10982 C CA . ILE F 1 128 ? 56.854 -59.626 5.411 1.00 35.77 187 ILE F CA 1
ATOM 10983 C C . ILE F 1 128 ? 55.925 -59.201 4.285 1.00 35.73 187 ILE F C 1
ATOM 10984 O O . ILE F 1 128 ? 56.332 -59.119 3.112 1.00 34.92 187 ILE F O 1
ATOM 10989 N N . GLY F 1 129 ? 54.660 -58.944 4.625 1.00 34.88 188 GLY F N 1
ATOM 10990 C CA . GLY F 1 129 ? 53.675 -58.575 3.594 1.00 34.34 188 GLY F CA 1
ATOM 10991 C C . GLY F 1 129 ? 53.030 -57.225 3.831 1.00 34.63 188 GLY F C 1
ATOM 10992 O O . GLY F 1 129 ? 53.258 -56.570 4.852 1.00 35.72 188 GLY F O 1
ATOM 10993 N N . ALA F 1 130 ? 52.207 -56.797 2.891 1.00 33.75 189 ALA F N 1
ATOM 10994 C CA . ALA F 1 130 ? 51.604 -55.507 2.979 1.00 34.01 189 ALA F CA 1
ATOM 10995 C C . ALA F 1 130 ? 50.174 -55.569 2.495 1.00 33.72 189 ALA F C 1
ATOM 10996 O O . ALA F 1 130 ? 49.901 -56.041 1.368 1.00 33.74 189 ALA F O 1
ATOM 10998 N N . ILE F 1 131 ? 49.248 -55.112 3.335 1.00 33.53 190 ILE F N 1
ATOM 10999 C CA . ILE F 1 131 ? 47.859 -54.977 2.891 1.00 33.42 190 ILE F CA 1
ATOM 11000 C C . ILE F 1 131 ? 47.558 -53.506 2.864 1.00 34.23 190 ILE F C 1
ATOM 11001 O O . ILE F 1 131 ? 47.659 -52.796 3.904 1.00 33.42 190 ILE F O 1
ATOM 11006 N N . VAL F 1 132 ? 47.231 -53.015 1.681 1.00 34.39 191 VAL F N 1
ATOM 11007 C CA . VAL F 1 132 ? 46.889 -51.637 1.542 1.00 35.42 191 VAL F CA 1
ATOM 11008 C C . VAL F 1 132 ? 45.481 -51.515 0.981 1.00 36.29 191 VAL F C 1
ATOM 11009 O O . VAL F 1 132 ? 44.859 -52.489 0.542 1.00 35.47 191 VAL F O 1
ATOM 11013 N N . GLY F 1 133 ? 44.967 -50.290 1.008 1.00 37.71 192 GLY F N 1
ATOM 11014 C CA . GLY F 1 133 ? 43.622 -50.015 0.500 1.00 38.34 192 GLY F CA 1
ATOM 11015 C C . GLY F 1 133 ? 43.673 -49.933 -1.014 1.00 38.81 192 GLY F C 1
ATOM 11016 O O . GLY F 1 133 ? 44.664 -50.297 -1.629 1.00 39.06 192 GLY F O 1
ATOM 11017 N N . SER F 1 134 ? 42.590 -49.458 -1.619 1.00 39.37 193 SER F N 1
ATOM 11018 C CA . SER F 1 134 ? 42.505 -49.368 -3.072 1.00 39.61 193 SER F CA 1
ATOM 11019 C C . SER F 1 134 ? 43.852 -49.037 -3.742 1.00 40.15 193 SER F C 1
ATOM 11020 O O . SER F 1 134 ? 44.435 -47.967 -3.521 1.00 40.27 193 SER F O 1
ATOM 11023 N N . ALA F 1 135 ? 44.306 -49.939 -4.605 1.00 40.46 194 ALA F N 1
ATOM 11024 C CA . ALA F 1 135 ? 45.615 -49.868 -5.253 1.00 40.72 194 ALA F CA 1
ATOM 11025 C C . ALA F 1 135 ? 45.995 -48.550 -5.915 1.00 40.86 194 ALA F C 1
ATOM 11026 O O . ALA F 1 135 ? 47.191 -48.247 -6.060 1.00 41.37 194 ALA F O 1
ATOM 11028 N N . GLY F 1 136 ? 45.011 -47.822 -6.409 1.00 40.46 195 GLY F N 1
ATOM 11029 C CA . GLY F 1 136 ? 45.305 -46.672 -7.228 1.00 40.15 195 GLY F CA 1
ATOM 11030 C C . GLY F 1 136 ? 45.600 -45.395 -6.459 1.00 40.48 195 GLY F C 1
ATOM 11031 O O . GLY F 1 136 ? 46.278 -44.457 -7.012 1.00 41.35 195 GLY F O 1
ATOM 11032 N N . LEU F 1 137 ? 45.152 -45.357 -5.192 1.00 38.57 196 LEU F N 1
ATOM 11033 C CA . LEU F 1 137 ? 45.338 -44.195 -4.308 1.00 36.69 196 LEU F CA 1
ATOM 11034 C C . LEU F 1 137 ? 46.784 -43.780 -4.096 1.00 35.21 196 LEU F C 1
ATOM 11035 O O . LEU F 1 137 ? 47.642 -44.608 -4.072 1.00 35.92 196 LEU F O 1
ATOM 11040 N N . MET F 1 138 ? 47.038 -42.480 -3.921 1.00 34.78 197 MET F N 1
ATOM 11041 C CA . MET F 1 138 ? 48.374 -41.950 -3.572 1.00 32.64 197 MET F CA 1
ATOM 11042 C C . MET F 1 138 ? 48.850 -42.544 -2.269 1.00 33.31 197 MET F C 1
ATOM 11043 O O . MET F 1 138 ? 50.038 -42.821 -2.125 1.00 33.91 197 MET F O 1
ATOM 11048 N N . THR F 1 139 ? 47.945 -42.708 -1.291 1.00 33.46 198 THR F N 1
ATOM 11049 C CA . THR F 1 139 ? 48.332 -43.176 0.038 1.00 34.00 198 THR F CA 1
ATOM 11050 C C . THR F 1 139 ? 48.740 -44.660 0.020 1.00 34.71 198 THR F C 1
ATOM 11051 O O . THR F 1 139 ? 49.777 -45.053 0.590 1.00 36.58 198 THR F O 1
ATOM 11055 N N . SER F 1 140 ? 47.944 -45.496 -0.644 1.00 34.25 199 SER F N 1
ATOM 11056 C CA . SER F 1 140 ? 48.335 -46.895 -0.893 1.00 34.15 199 SER F CA 1
ATOM 11057 C C . SER F 1 140 ? 49.675 -46.987 -1.627 1.00 34.92 199 SER F C 1
ATOM 11058 O O . SER F 1 140 ? 50.563 -47.774 -1.291 1.00 35.00 199 SER F O 1
ATOM 11061 N N . ARG F 1 141 ? 49.778 -46.201 -2.687 1.00 35.61 200 ARG F N 1
ATOM 11062 C CA . ARG F 1 141 ? 50.937 -46.235 -3.567 1.00 35.95 200 ARG F CA 1
ATOM 11063 C C . ARG F 1 141 ? 52.215 -45.877 -2.789 1.00 35.39 200 ARG F C 1
ATOM 11064 O O . ARG F 1 141 ? 53.244 -46.552 -2.920 1.00 36.01 200 ARG F O 1
ATOM 11072 N N . GLU F 1 142 ? 52.167 -44.815 -1.990 1.00 34.81 201 GLU F N 1
ATOM 11073 C CA . GLU F 1 142 ? 53.352 -44.363 -1.254 1.00 34.21 201 GLU F CA 1
ATOM 11074 C C . GLU F 1 142 ? 53.695 -45.274 -0.054 1.00 34.03 201 GLU F C 1
ATOM 11075 O O . GLU F 1 142 ? 54.862 -45.414 0.304 1.00 33.73 201 GLU F O 1
ATOM 11081 N N . ARG F 1 143 ? 52.685 -45.876 0.571 1.00 33.46 202 ARG F N 1
ATOM 11082 C CA . ARG F 1 143 ? 52.941 -46.691 1.744 1.00 34.01 202 ARG F CA 1
ATOM 11083 C C . ARG F 1 143 ? 53.545 -47.994 1.281 1.00 34.52 202 ARG F C 1
ATOM 11084 O O . ARG F 1 143 ? 54.394 -48.556 1.970 1.00 34.31 202 ARG F O 1
ATOM 11092 N N . LEU F 1 144 ? 53.121 -48.447 0.101 1.00 34.28 203 LEU F N 1
ATOM 11093 C CA . LEU F 1 144 ? 53.643 -49.651 -0.480 1.00 35.50 203 LEU F CA 1
ATOM 11094 C C . LEU F 1 144 ? 55.102 -49.376 -0.897 1.00 35.39 203 LEU F C 1
ATOM 11095 O O . LEU F 1 144 ? 55.997 -50.189 -0.644 1.00 35.40 203 LEU F O 1
ATOM 11100 N N . LYS F 1 145 ? 55.342 -48.196 -1.482 1.00 35.08 204 LYS F N 1
ATOM 11101 C CA . LYS F 1 145 ? 56.724 -47.800 -1.856 1.00 35.30 204 LYS F CA 1
ATOM 11102 C C . LYS F 1 145 ? 57.734 -47.809 -0.688 1.00 35.03 204 LYS F C 1
ATOM 11103 O O . LYS F 1 145 ? 58.887 -48.284 -0.826 1.00 34.63 204 LYS F O 1
ATOM 11109 N N . GLY F 1 146 ? 57.299 -47.241 0.439 1.00 34.53 205 GLY F N 1
ATOM 11110 C CA . GLY F 1 146 ? 58.081 -47.299 1.687 1.00 34.26 205 GLY F CA 1
ATOM 11111 C C . GLY F 1 146 ? 58.397 -48.727 2.129 1.00 34.27 205 GLY F C 1
ATOM 11112 O O . GLY F 1 146 ? 59.502 -49.006 2.572 1.00 34.53 205 GLY F O 1
ATOM 11113 N N . PHE F 1 147 ? 57.419 -49.621 2.034 1.00 34.49 206 PHE F N 1
ATOM 11114 C CA . PHE F 1 147 ? 57.622 -51.056 2.332 1.00 35.23 206 PHE F CA 1
ATOM 11115 C C . PHE F 1 147 ? 58.726 -51.638 1.424 1.00 35.84 206 PHE F C 1
ATOM 11116 O O . PHE F 1 147 ? 59.716 -52.219 1.903 1.00 35.66 206 PHE F O 1
ATOM 11124 N N . ARG F 1 148 ? 58.574 -51.456 0.118 1.00 36.22 207 ARG F N 1
ATOM 11125 C CA . ARG F 1 148 ? 59.564 -51.966 -0.804 1.00 37.37 207 ARG F CA 1
ATOM 11126 C C . ARG F 1 148 ? 60.946 -51.451 -0.446 1.00 37.63 207 ARG F C 1
ATOM 11127 O O . ARG F 1 148 ? 61.873 -52.240 -0.367 1.00 38.94 207 ARG F O 1
ATOM 11135 N N . ALA F 1 149 ? 61.095 -50.150 -0.232 1.00 37.45 208 ALA F N 1
ATOM 11136 C CA . ALA F 1 149 ? 62.401 -49.561 0.027 1.00 36.90 208 ALA F CA 1
ATOM 11137 C C . ALA F 1 149 ? 63.034 -50.176 1.255 1.00 37.08 208 ALA F C 1
ATOM 11138 O O . ALA F 1 149 ? 64.249 -50.376 1.295 1.00 37.59 208 ALA F O 1
ATOM 11140 N N . ALA F 1 150 ? 62.219 -50.488 2.251 1.00 36.64 209 ALA F N 1
ATOM 11141 C CA . ALA F 1 150 ? 62.740 -50.983 3.500 1.00 37.09 209 ALA F CA 1
ATOM 11142 C C . ALA F 1 150 ? 63.257 -52.412 3.290 1.00 37.32 209 ALA F C 1
ATOM 11143 O O . ALA F 1 150 ? 64.291 -52.748 3.781 1.00 37.16 209 ALA F O 1
ATOM 11145 N N . MET F 1 151 ? 62.515 -53.211 2.534 1.00 38.30 210 MET F N 1
ATOM 11146 C CA . MET F 1 151 ? 62.851 -54.612 2.212 1.00 39.09 210 MET F CA 1
ATOM 11147 C C . MET F 1 151 ? 64.074 -54.683 1.330 1.00 40.56 210 MET F C 1
ATOM 11148 O O . MET F 1 151 ? 64.991 -55.467 1.602 1.00 41.26 210 MET F O 1
ATOM 11153 N N . SER F 1 152 ? 64.092 -53.843 0.288 1.00 41.44 211 SER F N 1
ATOM 11154 C CA . SER F 1 152 ? 65.247 -53.701 -0.605 1.00 42.28 211 SER F CA 1
ATOM 11155 C C . SER F 1 152 ? 66.548 -53.415 0.179 1.00 42.87 211 SER F C 1
ATOM 11156 O O . SER F 1 152 ? 67.602 -54.107 0.041 1.00 42.98 211 SER F O 1
ATOM 11159 N N . ALA F 1 153 ? 66.481 -52.414 1.038 1.00 43.39 212 ALA F N 1
ATOM 11160 C CA . ALA F 1 153 ? 67.688 -51.949 1.751 1.00 43.64 212 ALA F CA 1
ATOM 11161 C C . ALA F 1 153 ? 68.235 -53.028 2.686 1.00 43.99 212 ALA F C 1
ATOM 11162 O O . ALA F 1 153 ? 69.448 -53.062 3.002 1.00 44.44 212 ALA F O 1
ATOM 11164 N N . ALA F 1 154 ? 67.345 -53.907 3.124 1.00 44.03 213 ALA F N 1
ATOM 11165 C CA . ALA F 1 154 ? 67.731 -55.032 3.953 1.00 44.20 213 ALA F CA 1
ATOM 11166 C C . ALA F 1 154 ? 68.083 -56.264 3.123 1.00 44.16 213 ALA F C 1
ATOM 11167 O O . ALA F 1 154 ? 68.408 -57.303 3.675 1.00 44.28 213 ALA F O 1
ATOM 11169 N N . GLY F 1 155 ? 67.996 -56.147 1.800 1.00 44.83 214 GLY F N 1
ATOM 11170 C CA . GLY F 1 155 ? 68.239 -57.284 0.886 1.00 45.02 214 GLY F CA 1
ATOM 11171 C C . GLY F 1 155 ? 67.243 -58.410 1.083 1.00 45.63 214 GLY F C 1
ATOM 11172 O O . GLY F 1 155 ? 67.574 -59.595 0.896 1.00 45.67 214 GLY F O 1
ATOM 11173 N N . LEU F 1 156 ? 66.018 -58.056 1.489 1.00 45.54 215 LEU F N 1
ATOM 11174 C CA . LEU F 1 156 ? 64.995 -59.075 1.634 1.00 46.09 215 LEU F CA 1
ATOM 11175 C C . LEU F 1 156 ? 64.106 -59.026 0.425 1.00 46.72 215 LEU F C 1
ATOM 11176 O O . LEU F 1 156 ? 63.546 -57.960 0.099 1.00 47.67 215 LEU F O 1
ATOM 11181 N N . PRO F 1 157 ? 63.989 -60.168 -0.275 1.00 46.87 216 PRO F N 1
ATOM 11182 C CA . PRO F 1 157 ? 63.137 -60.302 -1.470 1.00 46.65 216 PRO F CA 1
ATOM 11183 C C . PRO F 1 157 ? 61.681 -60.228 -1.046 1.00 46.29 216 PRO F C 1
ATOM 11184 O O . PRO F 1 157 ? 61.361 -60.601 0.085 1.00 46.29 216 PRO F O 1
ATOM 11188 N N . VAL F 1 158 ? 60.819 -59.734 -1.926 1.00 46.03 217 VAL F N 1
ATOM 11189 C CA . VAL F 1 158 ? 59.370 -59.641 -1.622 1.00 46.13 217 VAL F CA 1
ATOM 11190 C C . VAL F 1 158 ? 58.559 -60.306 -2.706 1.00 46.02 217 VAL F C 1
ATOM 11191 O O . VAL F 1 158 ? 58.602 -59.886 -3.860 1.00 46.34 217 VAL F O 1
ATOM 11195 N N . ARG F 1 159 ? 57.833 -61.357 -2.331 1.00 45.80 218 ARG F N 1
ATOM 11196 C CA . ARG F 1 159 ? 56.941 -62.014 -3.252 1.00 46.08 218 ARG F CA 1
ATOM 11197 C C . ARG F 1 159 ? 55.693 -61.121 -3.385 1.00 46.22 218 ARG F C 1
ATOM 11198 O O . ARG F 1 159 ? 55.100 -60.737 -2.353 1.00 46.24 218 ARG F O 1
ATOM 11206 N N . GLN F 1 160 ? 55.319 -60.800 -4.634 1.00 45.28 219 GLN F N 1
ATOM 11207 C CA . GLN F 1 160 ? 54.058 -60.132 -4.956 1.00 45.05 219 GLN F CA 1
ATOM 11208 C C . GLN F 1 160 ? 52.827 -60.739 -4.290 1.00 44.35 219 GLN F C 1
ATOM 11209 O O . GLN F 1 160 ? 51.824 -60.039 -4.045 1.00 44.50 219 GLN F O 1
ATOM 11215 N N . GLU F 1 161 ? 52.848 -62.043 -4.083 1.00 43.92 220 GLU F N 1
ATOM 11216 C CA . GLU F 1 161 ? 51.696 -62.702 -3.459 1.00 43.48 220 GLU F CA 1
ATOM 11217 C C . GLU F 1 161 ? 51.579 -62.296 -1.980 1.00 42.72 220 GLU F C 1
ATOM 11218 O O . GLU F 1 161 ? 50.626 -62.703 -1.283 1.00 43.25 220 GLU F O 1
ATOM 11224 N N . TRP F 1 162 ? 52.564 -61.526 -1.512 1.00 41.31 221 TRP F N 1
ATOM 11225 C CA . TRP F 1 162 ? 52.571 -61.000 -0.143 1.00 40.88 221 TRP F CA 1
ATOM 11226 C C . TRP F 1 162 ? 51.912 -59.608 -0.048 1.00 40.01 221 TRP F C 1
ATOM 11227 O O . TRP F 1 162 ? 51.711 -59.074 1.039 1.00 39.48 221 TRP F O 1
ATOM 11238 N N . ILE F 1 163 ? 51.582 -59.046 -1.201 1.00 39.12 222 ILE F N 1
ATOM 11239 C CA . ILE F 1 163 ? 50.923 -57.754 -1.313 1.00 38.73 222 ILE F CA 1
ATOM 11240 C C . ILE F 1 163 ? 49.413 -57.845 -1.683 1.00 38.72 222 ILE F C 1
ATOM 11241 O O . ILE F 1 163 ? 49.044 -58.528 -2.633 1.00 38.67 222 ILE F O 1
ATOM 11246 N N . ALA F 1 164 ? 48.541 -57.150 -0.953 1.00 37.65 223 ALA F N 1
ATOM 11247 C CA . ALA F 1 164 ? 47.155 -57.097 -1.360 1.00 37.63 223 ALA F CA 1
ATOM 11248 C C . ALA F 1 164 ? 46.680 -55.670 -1.335 1.00 37.88 223 ALA F C 1
ATOM 11249 O O . ALA F 1 164 ? 47.068 -54.899 -0.489 1.00 36.83 223 ALA F O 1
ATOM 11251 N N . ALA F 1 165 ? 45.808 -55.331 -2.272 1.00 38.94 224 ALA F N 1
ATOM 11252 C CA . ALA F 1 165 ? 45.296 -53.975 -2.391 1.00 40.28 224 ALA F CA 1
ATOM 11253 C C . ALA F 1 165 ? 43.808 -53.943 -2.193 1.00 40.83 224 ALA F C 1
ATOM 11254 O O . ALA F 1 165 ? 43.132 -54.821 -2.708 1.00 42.38 224 ALA F O 1
ATOM 11256 N N . ASN F 1 172 ? 37.972 -53.003 3.568 1.00 40.47 231 ASN F N 1
ATOM 11257 C CA . ASN F 1 172 ? 38.586 -53.504 4.804 1.00 40.66 231 ASN F CA 1
ATOM 11258 C C . ASN F 1 172 ? 39.917 -54.182 4.491 1.00 39.38 231 ASN F C 1
ATOM 11259 O O . ASN F 1 172 ? 40.899 -54.061 5.211 1.00 39.71 231 ASN F O 1
ATOM 11264 N N . GLY F 1 173 ? 39.924 -54.914 3.410 1.00 38.07 232 GLY F N 1
ATOM 11265 C CA . GLY F 1 173 ? 41.037 -55.816 3.103 1.00 38.69 232 GLY F CA 1
ATOM 11266 C C . GLY F 1 173 ? 41.107 -57.045 4.007 1.00 38.16 232 GLY F C 1
ATOM 11267 O O . GLY F 1 173 ? 42.173 -57.597 4.233 1.00 38.20 232 GLY F O 1
ATOM 11268 N N . ARG F 1 174 ? 39.975 -57.470 4.553 1.00 37.26 233 ARG F N 1
ATOM 11269 C CA . ARG F 1 174 ? 39.980 -58.766 5.191 1.00 37.73 233 ARG F CA 1
ATOM 11270 C C . ARG F 1 174 ? 40.225 -59.830 4.098 1.00 36.72 233 ARG F C 1
ATOM 11271 O O . ARG F 1 174 ? 41.084 -60.705 4.252 1.00 35.69 233 ARG F O 1
ATOM 11279 N N . ASP F 1 175 ? 39.506 -59.709 2.984 1.00 36.52 234 ASP F N 1
ATOM 11280 C CA . ASP F 1 175 ? 39.727 -60.632 1.861 1.00 37.06 234 ASP F CA 1
ATOM 11281 C C . ASP F 1 175 ? 41.203 -60.665 1.397 1.00 36.25 234 ASP F C 1
ATOM 11282 O O . ASP F 1 175 ? 41.824 -61.713 1.226 1.00 35.68 234 ASP F O 1
ATOM 11287 N N . GLY F 1 176 ? 41.762 -59.477 1.248 1.00 36.04 2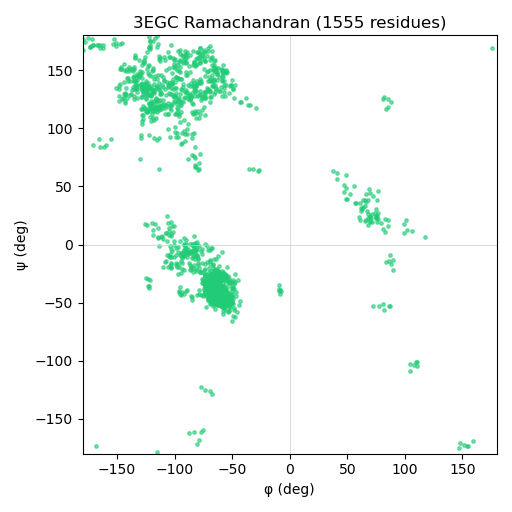35 GLY F N 1
ATOM 11288 C CA . GLY F 1 176 ? 43.163 -59.319 0.905 1.00 35.50 235 GLY F CA 1
ATOM 11289 C C . GLY F 1 176 ? 44.033 -59.994 1.931 1.00 35.48 235 GLY F C 1
ATOM 11290 O O . GLY F 1 176 ? 44.893 -60.772 1.607 1.00 35.39 235 GLY F O 1
ATOM 11291 N N . ALA F 1 177 ? 43.799 -59.723 3.199 1.00 35.88 236 ALA F N 1
ATOM 11292 C CA . ALA F 1 177 ? 44.600 -60.377 4.244 1.00 35.71 236 ALA F CA 1
ATOM 11293 C C . ALA F 1 177 ? 44.469 -61.889 4.246 1.00 35.66 236 ALA F C 1
ATOM 11294 O O . ALA F 1 177 ? 45.463 -62.601 4.258 1.00 35.05 236 ALA F O 1
ATOM 11296 N N . ILE F 1 178 ? 43.229 -62.359 4.276 1.00 36.37 237 ILE F N 1
ATOM 11297 C CA . ILE F 1 178 ? 42.916 -63.778 4.067 1.00 37.61 237 ILE F CA 1
ATOM 11298 C C . ILE F 1 178 ? 43.710 -64.412 2.900 1.00 38.27 237 ILE F C 1
ATOM 11299 O O . ILE F 1 178 ? 44.318 -65.464 3.055 1.00 38.61 237 ILE F O 1
ATOM 11304 N N . LYS F 1 179 ? 43.728 -63.750 1.756 1.00 39.22 238 LYS F N 1
ATOM 11305 C CA . LYS F 1 179 ? 44.473 -64.276 0.592 1.00 40.53 238 LYS F CA 1
ATOM 11306 C C . LYS F 1 179 ? 45.984 -64.281 0.755 1.00 40.38 238 LYS F C 1
ATOM 11307 O O . LYS F 1 179 ? 46.634 -65.251 0.429 1.00 40.10 238 LYS F O 1
ATOM 11313 N N . VAL F 1 180 ? 46.572 -63.192 1.237 1.00 40.73 239 VAL F N 1
ATOM 11314 C CA . VAL F 1 180 ? 48.014 -63.278 1.462 1.00 40.86 239 VAL F CA 1
ATOM 11315 C C . VAL F 1 180 ? 48.432 -64.200 2.591 1.00 41.23 239 VAL F C 1
ATOM 11316 O O . VAL F 1 180 ? 49.484 -64.813 2.487 1.00 41.85 239 VAL F O 1
ATOM 11320 N N . LEU F 1 181 ? 47.582 -64.368 3.606 1.00 41.50 240 LEU F N 1
ATOM 11321 C CA . LEU F 1 181 ? 47.915 -65.249 4.728 1.00 42.18 240 LEU F CA 1
ATOM 11322 C C . LEU F 1 181 ? 47.654 -66.785 4.490 1.00 43.24 240 LEU F C 1
ATOM 11323 O O . LEU F 1 181 ? 48.115 -67.640 5.273 1.00 42.89 240 LEU F O 1
ATOM 11328 N N . THR F 1 182 ? 46.941 -67.129 3.427 1.00 43.68 241 THR F N 1
ATOM 11329 C CA . THR F 1 182 ? 46.809 -68.548 3.056 1.00 45.36 241 THR F CA 1
ATOM 11330 C C . THR F 1 182 ? 47.745 -68.966 1.899 1.00 45.85 241 THR F C 1
ATOM 11331 O O . THR F 1 182 ? 47.559 -70.016 1.285 1.00 46.46 241 THR F O 1
ATOM 11335 N N . GLY F 1 183 ? 48.743 -68.138 1.608 1.00 46.71 242 GLY F N 1
ATOM 11336 C CA . GLY F 1 183 ? 49.789 -68.490 0.628 1.00 47.02 242 GLY F CA 1
ATOM 11337 C C . GLY F 1 183 ? 50.742 -69.590 1.064 1.00 47.17 242 GLY F C 1
ATOM 11338 O O . GLY F 1 183 ? 50.748 -70.006 2.235 1.00 47.81 242 GLY F O 1
ATOM 11339 N N . ALA F 1 184 ? 51.558 -70.044 0.111 1.00 47.76 243 ALA F N 1
ATOM 11340 C CA . ALA F 1 184 ? 52.465 -71.197 0.315 1.00 48.38 243 ALA F CA 1
ATOM 11341 C C . ALA F 1 184 ? 53.701 -70.959 1.214 1.00 48.49 243 ALA F C 1
ATOM 11342 O O . ALA F 1 184 ? 54.180 -71.897 1.850 1.00 48.10 243 ALA F O 1
ATOM 11344 N N . ASP F 1 185 ? 54.208 -69.716 1.256 1.00 48.06 244 ASP F N 1
ATOM 11345 C CA . ASP F 1 185 ? 55.172 -69.264 2.283 1.00 47.68 244 ASP F CA 1
ATOM 11346 C C . ASP F 1 185 ? 54.633 -67.950 2.845 1.00 46.34 244 ASP F C 1
ATOM 11347 O O . ASP F 1 185 ? 55.163 -66.867 2.543 1.00 46.64 244 ASP F O 1
ATOM 11352 N N . ARG F 1 186 ? 53.582 -68.027 3.644 1.00 44.53 245 ARG F N 1
ATOM 11353 C CA . ARG F 1 186 ? 52.940 -66.832 4.177 1.00 42.71 245 ARG F CA 1
ATOM 11354 C C . ARG F 1 186 ? 53.852 -65.984 5.065 1.00 41.67 245 ARG F C 1
ATOM 11355 O O . ARG F 1 186 ? 54.754 -66.482 5.713 1.00 41.57 245 ARG F O 1
ATOM 11363 N N . PRO F 1 187 ? 53.578 -64.678 5.105 1.00 40.40 246 PRO F N 1
ATOM 11364 C CA . PRO F 1 187 ? 54.340 -63.762 5.893 1.00 39.23 246 PRO F CA 1
ATOM 11365 C C . PRO F 1 187 ? 54.128 -63.974 7.375 1.00 38.27 246 PRO F C 1
ATOM 11366 O O . PRO F 1 187 ? 53.150 -64.596 7.791 1.00 37.40 246 PRO F O 1
ATOM 11370 N N . THR F 1 188 ? 55.078 -63.498 8.169 1.00 37.35 247 THR F N 1
ATOM 11371 C CA . THR F 1 188 ? 54.987 -63.615 9.633 1.00 36.42 247 THR F CA 1
ATOM 11372 C C . THR F 1 188 ? 54.616 -62.242 10.123 1.00 35.24 247 THR F C 1
ATOM 11373 O O . THR F 1 188 ? 54.280 -62.070 11.272 1.00 34.92 247 THR F O 1
ATOM 11377 N N . ALA F 1 189 ? 54.666 -61.277 9.210 1.00 35.09 248 ALA F N 1
ATOM 11378 C CA . ALA F 1 189 ? 54.368 -59.896 9.519 1.00 35.16 248 ALA F CA 1
ATOM 11379 C C . ALA F 1 189 ? 53.701 -59.192 8.345 1.00 35.15 248 ALA F C 1
ATOM 11380 O O . ALA F 1 189 ? 53.919 -59.551 7.139 1.00 34.82 248 ALA F O 1
ATOM 11382 N N . LEU F 1 190 ? 52.878 -58.193 8.700 1.00 34.39 249 LEU F N 1
ATOM 11383 C CA . LEU F 1 190 ? 52.160 -57.398 7.726 1.00 34.38 249 LEU F CA 1
ATOM 11384 C C . LEU F 1 190 ? 52.318 -55.911 8.066 1.00 33.92 249 LEU F C 1
ATOM 11385 O O . LEU F 1 190 ? 52.199 -55.525 9.210 1.00 34.31 249 LEU F O 1
ATOM 11390 N N . LEU F 1 191 ? 52.556 -55.086 7.059 1.00 32.43 250 LEU F N 1
ATOM 11391 C CA . LEU F 1 191 ? 52.282 -53.688 7.185 1.00 32.22 250 LEU F CA 1
ATOM 11392 C C . LEU F 1 191 ? 50.805 -53.558 6.741 1.00 32.56 250 LEU F C 1
ATOM 11393 O O . LEU F 1 191 ? 50.431 -54.037 5.642 1.00 32.27 250 LEU F O 1
ATOM 11398 N N . THR F 1 192 ? 49.959 -52.971 7.595 1.00 31.25 251 THR F N 1
ATOM 11399 C CA . THR F 1 192 ? 48.640 -52.502 7.127 1.00 31.09 251 THR F CA 1
ATOM 11400 C C . THR F 1 192 ? 48.579 -50.987 6.966 1.00 31.56 251 THR F C 1
ATOM 11401 O O . THR F 1 192 ? 49.067 -50.247 7.835 1.00 32.11 251 THR F O 1
ATOM 11405 N N . SER F 1 193 ? 47.932 -50.513 5.895 1.00 30.96 252 SER F N 1
ATOM 11406 C CA . SER F 1 193 ? 48.020 -49.153 5.505 1.00 30.73 252 SER F CA 1
ATOM 11407 C C . SER F 1 193 ? 47.019 -48.216 6.174 1.00 30.93 252 SER F C 1
ATOM 11408 O O . SER F 1 193 ? 47.033 -47.001 5.895 1.00 31.31 252 SER F O 1
ATOM 11411 N N . SER F 1 194 ? 46.168 -48.731 7.056 1.00 30.21 253 SER F N 1
ATOM 11412 C CA . SER F 1 194 ? 45.333 -47.838 7.913 1.00 30.69 253 SER F CA 1
ATOM 11413 C C . SER F 1 194 ? 44.571 -48.575 9.033 1.00 30.36 253 SER F C 1
ATOM 11414 O O . SER F 1 194 ? 44.533 -49.839 9.067 1.00 30.98 253 SER F O 1
ATOM 11417 N N . HIS F 1 195 ? 43.945 -47.831 9.944 1.00 29.68 254 HIS F N 1
ATOM 11418 C CA . HIS F 1 195 ? 43.287 -48.514 11.107 1.00 29.83 254 HIS F CA 1
ATOM 11419 C C . HIS F 1 195 ? 42.158 -49.439 10.641 1.00 29.56 254 HIS F C 1
ATOM 11420 O O . HIS F 1 195 ? 41.917 -50.525 11.207 1.00 29.05 254 HIS F O 1
ATOM 11427 N N . ARG F 1 196 ? 41.494 -49.004 9.583 1.00 29.59 255 ARG F N 1
ATOM 11428 C CA . ARG F 1 196 ? 40.373 -49.772 9.033 1.00 30.82 255 ARG F CA 1
ATOM 11429 C C . ARG F 1 196 ? 40.800 -51.124 8.395 1.00 29.79 255 ARG F C 1
ATOM 11430 O O . ARG F 1 196 ? 40.194 -52.174 8.670 1.00 29.13 255 ARG F O 1
ATOM 11438 N N . ILE F 1 197 ? 41.863 -51.100 7.623 1.00 29.27 256 ILE F N 1
ATOM 11439 C CA . ILE F 1 197 ? 42.478 -52.326 7.088 1.00 29.82 256 ILE F CA 1
ATOM 11440 C C . ILE F 1 197 ? 43.113 -53.165 8.189 1.00 29.69 256 ILE F C 1
ATOM 11441 O O . ILE F 1 197 ? 43.237 -54.362 8.061 1.00 29.69 256 ILE F O 1
ATOM 11446 N N . THR F 1 198 ? 43.507 -52.551 9.293 1.00 29.97 257 THR F N 1
ATOM 11447 C CA . THR F 1 198 ? 44.099 -53.334 10.411 1.00 29.36 257 THR F CA 1
ATOM 11448 C C . THR F 1 198 ? 42.986 -54.047 11.145 1.00 29.62 257 THR F C 1
ATOM 11449 O O . THR F 1 198 ? 43.186 -55.123 11.683 1.00 31.05 257 THR F O 1
ATOM 11453 N N . GLU F 1 199 ? 41.793 -53.481 11.167 1.00 29.88 258 GLU F N 1
ATOM 11454 C CA . GLU F 1 199 ? 40.584 -54.274 11.565 1.00 29.73 258 GLU F CA 1
ATOM 11455 C C . GLU F 1 199 ? 40.382 -55.508 10.645 1.00 29.65 258 GLU F C 1
ATOM 11456 O O . GLU F 1 199 ? 40.241 -56.619 11.139 1.00 30.72 258 GLU F O 1
ATOM 11462 N N . GLY F 1 200 ? 40.340 -55.317 9.331 1.00 30.21 259 GLY F N 1
ATOM 11463 C CA . GLY F 1 200 ? 40.180 -56.449 8.391 1.00 30.37 259 GLY F CA 1
ATOM 11464 C C . GLY F 1 200 ? 41.264 -57.526 8.601 1.00 31.46 259 GLY F C 1
ATOM 11465 O O . GLY F 1 200 ? 40.957 -58.719 8.611 1.00 31.83 259 GLY F O 1
ATOM 11466 N N . ALA F 1 201 ? 42.519 -57.116 8.813 1.00 31.54 260 ALA F N 1
ATOM 11467 C CA . ALA F 1 201 ? 43.629 -58.057 8.994 1.00 31.62 260 ALA F CA 1
ATOM 11468 C C . ALA F 1 201 ? 43.532 -58.799 10.320 1.00 32.26 260 ALA F C 1
ATOM 11469 O O . ALA F 1 201 ? 43.919 -59.980 10.435 1.00 32.62 260 ALA F O 1
ATOM 11471 N N . MET F 1 202 ? 42.986 -58.135 11.336 1.00 32.64 261 MET F N 1
ATOM 11472 C CA . MET F 1 202 ? 42.626 -58.839 12.572 1.00 32.17 261 MET F CA 1
ATOM 11473 C C . MET F 1 202 ? 41.460 -59.802 12.361 1.00 33.04 261 MET F C 1
ATOM 11474 O O . MET F 1 202 ? 41.410 -60.879 12.973 1.00 32.21 261 MET F O 1
ATOM 11479 N N . GLN F 1 203 ? 40.501 -59.423 11.510 1.00 34.01 262 GLN F N 1
ATOM 11480 C CA . GLN F 1 203 ? 39.372 -60.326 11.219 1.00 33.93 262 GLN F CA 1
ATOM 11481 C C . GLN F 1 203 ? 39.919 -61.523 10.456 1.00 34.85 262 GLN F C 1
ATOM 11482 O O . GLN F 1 203 ? 39.587 -62.682 10.747 1.00 34.76 262 GLN F O 1
ATOM 11488 N N . ALA F 1 204 ? 40.799 -61.255 9.502 1.00 34.88 263 ALA F N 1
ATOM 11489 C CA . ALA F 1 204 ? 41.366 -62.337 8.710 1.00 35.47 263 ALA F CA 1
ATOM 11490 C C . ALA F 1 204 ? 41.987 -63.387 9.603 1.00 36.37 263 ALA F C 1
ATOM 11491 O O . ALA F 1 204 ? 41.788 -64.594 9.386 1.00 36.01 263 ALA F O 1
ATOM 11493 N N . LEU F 1 205 ? 42.747 -62.918 10.603 1.00 37.14 264 LEU F N 1
ATOM 11494 C CA . LEU F 1 205 ? 43.562 -63.803 11.406 1.00 38.03 264 LEU F CA 1
ATOM 11495 C C . LEU F 1 205 ? 42.671 -64.860 12.037 1.00 39.42 264 LEU F C 1
ATOM 11496 O O . LEU F 1 205 ? 42.945 -66.051 11.916 1.00 39.46 264 LEU F O 1
ATOM 11501 N N . ASN F 1 206 ? 41.600 -64.443 12.713 1.00 40.82 265 ASN F N 1
ATOM 11502 C CA . ASN F 1 206 ? 40.769 -65.438 13.358 1.00 42.27 265 ASN F CA 1
ATOM 11503 C C . ASN F 1 206 ? 39.695 -66.124 12.499 1.00 42.19 265 ASN F C 1
ATOM 11504 O O . ASN F 1 206 ? 39.072 -67.115 12.934 1.00 42.30 265 ASN F O 1
ATOM 11509 N N . VAL F 1 207 ? 39.551 -65.663 11.256 1.00 41.91 266 VAL F N 1
ATOM 11510 C CA . VAL F 1 207 ? 38.898 -66.448 10.229 1.00 41.54 266 VAL F CA 1
ATOM 11511 C C . VAL F 1 207 ? 39.801 -67.627 9.928 1.00 42.15 266 VAL F C 1
ATOM 11512 O O . VAL F 1 207 ? 39.359 -68.794 9.898 1.00 42.51 266 VAL F O 1
ATOM 11516 N N . LEU F 1 208 ? 41.088 -67.338 9.776 1.00 42.11 267 LEU F N 1
ATOM 11517 C CA . LEU F 1 208 ? 42.068 -68.371 9.430 1.00 41.74 267 LEU F CA 1
ATOM 11518 C C . LEU F 1 208 ? 42.569 -69.197 10.633 1.00 42.10 267 LEU F C 1
ATOM 11519 O O . LEU F 1 208 ? 43.325 -70.139 10.472 1.00 42.54 267 LEU F O 1
ATOM 11524 N N . GLY F 1 209 ? 42.159 -68.826 11.831 1.00 41.95 268 GLY F N 1
ATOM 11525 C CA . GLY F 1 209 ? 42.614 -69.516 13.016 1.00 41.88 268 GLY F CA 1
ATOM 11526 C C . GLY F 1 209 ? 44.035 -69.152 13.394 1.00 42.06 268 GLY F C 1
ATOM 11527 O O . GLY F 1 209 ? 44.687 -69.849 14.160 1.00 42.17 268 GLY F O 1
ATOM 11528 N N . LEU F 1 210 ? 44.529 -68.035 12.892 1.00 42.02 269 LEU F N 1
ATOM 11529 C CA . LEU F 1 210 ? 45.899 -67.626 13.204 1.00 41.30 269 LEU F CA 1
ATOM 11530 C C . LEU F 1 210 ? 45.991 -66.733 14.489 1.00 41.39 269 LEU F C 1
ATOM 11531 O O . LEU F 1 210 ? 44.980 -66.129 14.933 1.00 41.30 269 LEU F O 1
ATOM 11536 N N . ARG F 1 211 ? 47.176 -66.624 15.076 1.00 40.81 270 ARG F N 1
ATOM 11537 C CA . ARG F 1 211 ? 47.272 -65.806 16.262 1.00 41.01 270 ARG F CA 1
ATOM 11538 C C . ARG F 1 211 ? 48.050 -64.519 16.057 1.00 40.56 270 ARG F C 1
ATOM 11539 O O . ARG F 1 211 ? 49.177 -64.533 15.594 1.00 40.51 270 ARG F O 1
ATOM 11547 N N . TYR F 1 212 ? 47.413 -63.405 16.362 1.00 40.32 271 TYR F N 1
ATOM 11548 C CA . TYR F 1 212 ? 48.073 -62.125 16.318 1.00 40.57 271 TYR F CA 1
ATOM 11549 C C . TYR F 1 212 ? 49.203 -62.250 17.328 1.00 40.59 271 TYR F C 1
ATOM 11550 O O . TYR F 1 212 ? 48.980 -62.742 18.433 1.00 40.91 271 TYR F O 1
ATOM 11559 N N . GLY F 1 213 ? 50.406 -61.858 16.952 1.00 40.57 272 GLY F N 1
ATOM 11560 C CA . GLY F 1 213 ? 51.570 -62.124 17.759 1.00 40.93 272 GLY F CA 1
ATOM 11561 C C . GLY F 1 213 ? 52.444 -63.244 17.220 1.00 41.44 272 GLY F C 1
ATOM 11562 O O . GLY F 1 213 ? 53.214 -63.057 16.279 1.00 42.49 272 GLY F O 1
ATOM 11563 N N . PRO F 1 214 ? 52.347 -64.438 17.828 1.00 41.76 273 PRO F N 1
ATOM 11564 C CA . PRO F 1 214 ? 53.186 -65.597 17.473 1.00 40.97 273 PRO F CA 1
ATOM 11565 C C . PRO F 1 214 ? 53.110 -66.021 15.992 1.00 40.74 273 PRO F C 1
ATOM 11566 O O . PRO F 1 214 ? 54.156 -66.347 15.399 1.00 39.94 273 PRO F O 1
ATOM 11570 N N . ASP F 1 215 ? 51.907 -66.019 15.398 1.00 39.93 274 ASP F N 1
ATOM 11571 C CA . ASP F 1 215 ? 51.740 -66.353 13.977 1.00 38.98 274 ASP F CA 1
ATOM 11572 C C . ASP F 1 215 ? 51.961 -65.137 13.069 1.00 37.88 274 ASP F C 1
ATOM 11573 O O . ASP F 1 215 ? 52.682 -65.213 12.060 1.00 37.17 274 ASP F O 1
ATOM 11578 N N . VAL F 1 216 ? 51.344 -64.005 13.396 1.00 37.13 275 VAL F N 1
ATOM 11579 C CA . VAL F 1 216 ? 51.525 -62.784 12.538 1.00 35.43 275 VAL F CA 1
ATOM 11580 C C . VAL F 1 216 ? 51.683 -61.544 13.378 1.00 34.99 275 VAL F C 1
ATOM 11581 O O . VAL F 1 216 ? 50.887 -61.304 14.276 1.00 34.92 275 VAL F O 1
ATOM 11585 N N . GLU F 1 217 ? 52.729 -60.755 13.133 1.00 34.48 276 GLU F N 1
ATOM 11586 C CA . GLU F 1 217 ? 52.773 -59.390 13.740 1.00 34.30 276 GLU F CA 1
ATOM 11587 C C . GLU F 1 217 ? 52.250 -58.370 12.754 1.00 34.17 276 GLU F C 1
ATOM 11588 O O . GLU F 1 217 ? 52.299 -58.587 11.510 1.00 34.31 276 GLU F O 1
ATOM 11594 N N . ILE F 1 218 ? 51.702 -57.281 13.289 1.00 33.34 277 ILE F N 1
ATOM 11595 C CA . ILE F 1 218 ? 51.230 -56.161 12.467 1.00 32.44 277 ILE F CA 1
ATOM 11596 C C . ILE F 1 218 ? 51.777 -54.749 12.836 1.00 31.98 277 ILE F C 1
ATOM 11597 O O . ILE F 1 218 ? 51.831 -54.402 13.986 1.00 32.04 277 ILE F O 1
ATOM 11602 N N . VAL F 1 219 ? 52.138 -53.936 11.850 1.00 31.80 278 VAL F N 1
ATOM 11603 C CA . VAL F 1 219 ? 52.416 -52.519 12.090 1.00 31.92 278 VAL F CA 1
ATOM 11604 C C . VAL F 1 219 ? 51.419 -51.794 11.229 1.00 32.17 278 VAL F C 1
ATOM 11605 O O . VAL F 1 219 ? 51.225 -52.189 10.094 1.00 32.88 278 VAL F O 1
ATOM 11609 N N . SER F 1 220 ? 50.757 -50.776 11.779 1.00 32.29 279 SER F N 1
ATOM 11610 C CA . SER F 1 220 ? 49.657 -50.117 11.114 1.00 32.66 279 SER F CA 1
ATOM 11611 C C . SER F 1 220 ? 49.886 -48.611 11.047 1.00 33.13 279 SER F C 1
ATOM 11612 O O . SER F 1 220 ? 50.726 -48.067 11.779 1.00 33.87 279 SER F O 1
ATOM 11615 N N . PHE F 1 221 ? 49.232 -47.939 10.089 1.00 32.89 280 PHE F N 1
ATOM 11616 C CA . PHE F 1 221 ? 49.102 -46.476 10.172 1.00 32.27 280 PHE F CA 1
ATOM 11617 C C . PHE F 1 221 ? 47.917 -46.133 11.094 1.00 32.01 280 PHE F C 1
ATOM 11618 O O . PHE F 1 221 ? 47.015 -46.960 11.303 1.00 31.13 280 PHE F O 1
ATOM 11626 N N . ASP F 1 222 ? 47.946 -44.934 11.687 1.00 31.98 281 ASP F N 1
ATOM 11627 C CA . ASP F 1 222 ? 46.868 -44.408 12.505 1.00 31.47 281 ASP F CA 1
ATOM 11628 C C . ASP F 1 222 ? 46.948 -44.894 13.907 1.00 32.48 281 ASP F C 1
ATOM 11629 O O . ASP F 1 222 ? 46.802 -46.093 14.185 1.00 34.00 281 ASP F O 1
ATOM 11634 N N . ASN F 1 223 ? 47.140 -43.953 14.817 1.00 32.52 282 ASN F N 1
ATOM 11635 C CA . ASN F 1 223 ? 47.327 -44.287 16.199 1.00 33.19 282 ASN F CA 1
ATOM 11636 C C . ASN F 1 223 ? 46.005 -44.345 16.957 1.00 32.80 282 ASN F C 1
ATOM 11637 O O . ASN F 1 223 ? 45.543 -43.300 17.376 1.00 34.12 282 ASN F O 1
ATOM 11642 N N . LEU F 1 224 ? 45.397 -45.521 17.109 1.00 32.53 283 LEU F N 1
ATOM 11643 C CA . LEU F 1 224 ? 44.086 -45.723 17.820 1.00 31.58 283 LEU F CA 1
ATOM 11644 C C . LEU F 1 224 ? 44.400 -46.377 19.146 1.00 31.17 283 LEU F C 1
ATOM 11645 O O . LEU F 1 224 ? 45.248 -47.255 19.208 1.00 31.98 283 LEU F O 1
ATOM 11650 N N . PRO F 1 225 ? 43.718 -45.968 20.220 1.00 30.57 284 PRO F N 1
ATOM 11651 C CA . PRO F 1 225 ? 44.031 -46.481 21.521 1.00 30.19 284 PRO F CA 1
ATOM 11652 C C . PRO F 1 225 ? 43.948 -47.978 21.635 1.00 29.75 284 PRO F C 1
ATOM 11653 O O . PRO F 1 225 ? 44.732 -48.561 22.325 1.00 31.03 284 PRO F O 1
ATOM 11657 N N . TRP F 1 226 ? 43.015 -48.615 20.963 1.00 30.48 285 TRP F N 1
ATOM 11658 C CA . TRP F 1 226 ? 42.788 -50.018 21.153 1.00 29.84 285 TRP F CA 1
ATOM 11659 C C . TRP F 1 226 ? 44.012 -50.829 20.757 1.00 30.53 285 TRP F C 1
ATOM 11660 O O . TRP F 1 226 ? 44.244 -51.905 21.320 1.00 30.38 285 TRP F O 1
ATOM 11671 N N . MET F 1 227 ? 44.797 -50.305 19.817 1.00 31.33 286 MET F N 1
ATOM 11672 C CA . MET F 1 227 ? 45.955 -50.980 19.309 1.00 32.21 286 MET F CA 1
ATOM 11673 C C . MET F 1 227 ? 46.904 -51.223 20.447 1.00 33.67 286 MET F C 1
ATOM 11674 O O . MET F 1 227 ? 47.676 -52.207 20.414 1.00 34.41 286 MET F O 1
ATOM 11679 N N . ALA F 1 228 ? 46.888 -50.358 21.466 1.00 34.47 287 ALA F N 1
ATOM 11680 C CA . ALA F 1 228 ? 47.808 -50.568 22.601 1.00 35.85 287 ALA F CA 1
ATOM 11681 C C . ALA F 1 228 ? 47.244 -51.574 23.628 1.00 37.00 287 ALA F C 1
ATOM 11682 O O . ALA F 1 228 ? 47.907 -51.888 24.656 1.00 37.73 287 ALA F O 1
ATOM 11684 N N . PHE F 1 229 ? 46.047 -52.109 23.373 1.00 37.58 288 PHE F N 1
ATOM 11685 C CA . PHE F 1 229 ? 45.519 -53.094 24.341 1.00 38.05 288 PHE F CA 1
ATOM 11686 C C . PHE F 1 229 ? 45.908 -54.469 23.955 1.00 38.53 288 PHE F C 1
ATOM 11687 O O . PHE F 1 229 ? 45.609 -55.343 24.684 1.00 38.97 288 PHE F O 1
ATOM 11695 N N . LEU F 1 230 ? 46.504 -54.647 22.770 1.00 40.07 289 LEU F N 1
ATOM 11696 C CA . LEU F 1 230 ? 46.840 -55.972 22.225 1.00 40.33 289 LEU F CA 1
ATOM 11697 C C . LEU F 1 230 ? 48.164 -56.460 22.789 1.00 40.84 289 LEU F C 1
ATOM 11698 O O . LEU F 1 230 ? 49.002 -55.670 23.168 1.00 40.23 289 LEU F O 1
ATOM 11703 N N . ASP F 1 231 ? 48.369 -57.775 22.769 1.00 41.78 290 ASP F N 1
ATOM 11704 C CA . ASP F 1 231 ? 49.620 -58.349 23.222 1.00 42.21 290 ASP F CA 1
ATOM 11705 C C . ASP F 1 231 ? 50.279 -59.102 22.099 1.00 42.08 290 ASP F C 1
ATOM 11706 O O . ASP F 1 231 ? 49.764 -60.130 21.628 1.00 42.61 290 ASP F O 1
ATOM 11711 N N . PRO F 1 232 ? 51.419 -58.583 21.631 1.00 41.64 291 PRO F N 1
ATOM 11712 C CA . PRO F 1 232 ? 51.985 -57.308 22.066 1.00 40.89 291 PRO F CA 1
ATOM 11713 C C . PRO F 1 232 ? 51.215 -56.122 21.495 1.00 40.63 291 PRO F C 1
ATOM 11714 O O . PRO F 1 232 ? 50.421 -56.292 20.557 1.00 40.60 291 PRO F O 1
ATOM 11718 N N . PRO F 1 233 ? 51.473 -54.898 22.034 1.00 40.14 292 PRO F N 1
ATOM 11719 C CA . PRO F 1 233 ? 50.878 -53.687 21.480 1.00 39.04 292 PRO F CA 1
ATOM 11720 C C . PRO F 1 233 ? 51.222 -53.518 20.023 1.00 38.91 292 PRO F C 1
ATOM 11721 O O . PRO F 1 233 ? 52.326 -53.791 19.616 1.00 39.75 292 PRO F O 1
ATOM 11725 N N . LEU F 1 234 ? 50.273 -53.060 19.216 1.00 38.07 293 LEU F N 1
ATOM 11726 C CA . LEU F 1 234 ? 50.468 -52.970 17.787 1.00 36.74 293 LEU F CA 1
ATOM 11727 C C . LEU F 1 234 ? 51.149 -51.660 17.499 1.00 36.54 293 LEU F C 1
ATOM 11728 O O . LEU F 1 234 ? 50.565 -50.590 17.730 1.00 36.89 293 LEU F O 1
ATOM 11733 N N . PRO F 1 235 ? 52.404 -51.717 17.003 1.00 36.15 294 PRO F N 1
ATOM 11734 C CA . PRO F 1 235 ? 53.119 -50.453 16.666 1.00 35.13 294 PRO F CA 1
ATOM 11735 C C . PRO F 1 235 ? 52.448 -49.711 15.507 1.00 34.86 294 PRO F C 1
ATOM 11736 O O . PRO F 1 235 ? 52.012 -50.346 14.527 1.00 34.80 294 PRO F O 1
ATOM 11740 N N . VAL F 1 236 ? 52.386 -48.381 15.586 1.00 34.17 295 VAL F N 1
ATOM 11741 C CA . VAL F 1 236 ? 51.621 -47.624 14.606 1.00 33.51 295 VAL F CA 1
ATOM 11742 C C . VAL F 1 236 ? 52.357 -46.381 14.122 1.00 32.67 295 VAL F C 1
ATOM 11743 O O . VAL F 1 236 ? 53.161 -45.769 14.848 1.00 32.89 295 VAL F O 1
ATOM 11747 N N . VAL F 1 237 ? 52.109 -46.004 12.883 1.00 31.72 296 VAL F N 1
ATOM 11748 C CA . VAL F 1 237 ? 52.612 -44.755 12.446 1.00 31.81 296 VAL F CA 1
ATOM 11749 C C . VAL F 1 237 ? 51.504 -43.739 12.619 1.00 31.72 296 VAL F C 1
ATOM 11750 O O . VAL F 1 237 ? 50.481 -43.787 11.925 1.00 32.29 296 VAL F O 1
ATOM 11754 N N . GLU F 1 238 ? 51.658 -42.916 13.648 1.00 30.77 297 GLU F N 1
ATOM 11755 C CA . GLU F 1 238 ? 50.737 -41.834 13.931 1.00 30.73 297 GLU F CA 1
ATOM 11756 C C . GLU F 1 238 ? 50.852 -40.738 12.863 1.00 30.40 297 GLU F C 1
ATOM 11757 O O . GLU F 1 238 ? 51.951 -40.325 12.462 1.00 30.51 297 GLU F O 1
ATOM 11763 N N . GLN F 1 239 ? 49.690 -40.323 12.366 1.00 29.84 298 GLN F N 1
ATOM 11764 C CA . GLN F 1 239 ? 49.569 -39.213 11.466 1.00 29.08 298 GLN F CA 1
ATOM 11765 C C . GLN F 1 239 ? 49.142 -37.916 12.226 1.00 29.25 298 GLN F C 1
ATOM 11766 O O . GLN F 1 239 ? 48.383 -37.943 13.200 1.00 27.85 298 GLN F O 1
ATOM 11772 N N . PRO F 1 240 ? 49.667 -36.760 11.797 1.00 28.62 299 PRO F N 1
ATOM 11773 C CA . PRO F 1 240 ? 49.294 -35.491 12.489 1.00 28.58 299 PRO F CA 1
ATOM 11774 C C . PRO F 1 240 ? 47.923 -34.983 12.022 1.00 28.61 299 PRO F C 1
ATOM 11775 O O . PRO F 1 240 ? 47.802 -33.910 11.461 1.00 27.78 299 PRO F O 1
ATOM 11779 N N . THR F 1 241 ? 46.886 -35.745 12.291 1.00 28.85 300 THR F N 1
ATOM 11780 C CA . THR F 1 241 ? 45.589 -35.493 11.649 1.00 29.72 300 THR F CA 1
ATOM 11781 C C . THR F 1 241 ? 45.017 -34.115 11.882 1.00 30.04 300 THR F C 1
ATOM 11782 O O . THR F 1 241 ? 44.468 -33.500 10.942 1.00 29.77 300 THR F O 1
ATOM 11786 N N . ARG F 1 242 ? 45.153 -33.623 13.111 1.00 29.91 301 ARG F N 1
ATOM 11787 C CA . ARG F 1 242 ? 44.632 -32.300 13.415 1.00 31.29 301 ARG F CA 1
ATOM 11788 C C . ARG F 1 242 ? 45.402 -31.243 12.687 1.00 31.14 301 ARG F C 1
ATOM 11789 O O . ARG F 1 242 ? 44.805 -30.325 12.084 1.00 31.26 301 ARG F O 1
ATOM 11797 N N . ARG F 1 243 ? 46.727 -31.378 12.715 1.00 30.75 302 ARG F N 1
ATOM 11798 C CA . ARG F 1 243 ? 47.630 -30.457 12.039 1.00 30.41 302 ARG F CA 1
ATOM 11799 C C . ARG F 1 243 ? 47.415 -30.455 10.544 1.00 30.42 302 ARG F C 1
ATOM 11800 O O . ARG F 1 243 ? 47.497 -29.392 9.909 1.00 30.33 302 ARG F O 1
ATOM 11808 N N . ILE F 1 244 ? 47.126 -31.633 9.955 1.00 29.83 303 ILE F N 1
ATOM 11809 C CA . ILE F 1 244 ? 46.729 -31.668 8.540 1.00 29.16 303 ILE F CA 1
ATOM 11810 C C . ILE F 1 244 ? 45.492 -30.753 8.279 1.00 29.83 303 ILE F C 1
ATOM 11811 O O . ILE F 1 244 ? 45.489 -29.890 7.390 1.00 30.51 303 ILE F O 1
ATOM 11816 N N . GLY F 1 245 ? 44.445 -30.892 9.099 1.00 29.54 304 GLY F N 1
ATOM 11817 C CA . GLY F 1 245 ? 43.292 -29.986 8.990 1.00 28.62 304 GLY F CA 1
ATOM 11818 C C . GLY F 1 245 ? 43.672 -28.494 9.144 1.00 28.93 304 GLY F C 1
ATOM 11819 O O . GLY F 1 245 ? 43.300 -27.658 8.322 1.00 28.58 304 GLY F O 1
ATOM 11820 N N . GLN F 1 246 ? 44.349 -28.165 10.243 1.00 29.26 305 GLN F N 1
ATOM 11821 C CA . GLN F 1 246 ? 44.807 -26.818 10.562 1.00 29.76 305 GLN F CA 1
ATOM 11822 C C . GLN F 1 246 ? 45.585 -26.156 9.439 1.00 29.71 305 GLN F C 1
ATOM 11823 O O . GLN F 1 246 ? 45.299 -25.001 9.009 1.00 29.47 305 GLN F O 1
ATOM 11829 N N . GLU F 1 247 ? 46.569 -26.883 8.935 1.00 29.21 306 GLU F N 1
ATOM 11830 C CA . GLU F 1 247 ? 47.421 -26.361 7.902 1.00 29.49 306 GLU F CA 1
ATOM 11831 C C . GLU F 1 247 ? 46.667 -26.123 6.626 1.00 29.44 306 GLU F C 1
ATOM 11832 O O . GLU F 1 247 ? 46.973 -25.158 5.867 1.00 29.77 306 GLU F O 1
ATOM 11838 N N . ALA F 1 248 ? 45.746 -27.042 6.308 1.00 29.02 307 ALA F N 1
ATOM 11839 C CA . ALA F 1 248 ? 45.006 -26.927 5.054 1.00 27.95 307 ALA F CA 1
ATOM 11840 C C . ALA F 1 248 ? 44.147 -25.657 5.113 1.00 26.93 307 ALA F C 1
ATOM 11841 O O . ALA F 1 248 ? 44.072 -24.884 4.171 1.00 26.45 307 ALA F O 1
ATOM 11843 N N . MET F 1 249 ? 43.455 -25.479 6.220 1.00 26.77 308 MET F N 1
ATOM 11844 C CA . MET F 1 249 ? 42.674 -24.268 6.399 1.00 27.02 308 MET F CA 1
ATOM 11845 C C . MET F 1 249 ? 43.604 -23.052 6.458 1.00 27.77 308 MET F C 1
ATOM 11846 O O . MET F 1 249 ? 43.185 -22.018 6.029 1.00 29.64 308 MET F O 1
ATOM 11851 N N . ARG F 1 250 ? 44.831 -23.159 6.963 1.00 28.57 309 ARG F N 1
ATOM 11852 C CA . ARG F 1 250 ? 45.800 -22.066 6.949 1.00 29.64 309 ARG F CA 1
ATOM 11853 C C . ARG F 1 250 ? 46.322 -21.747 5.533 1.00 30.12 309 ARG F C 1
ATOM 11854 O O . ARG F 1 250 ? 46.380 -20.555 5.112 1.00 31.60 309 ARG F O 1
ATOM 11862 N N . MET F 1 251 ? 46.706 -22.764 4.776 1.00 28.88 310 MET F N 1
ATOM 11863 C CA . MET F 1 251 ? 46.983 -22.526 3.348 1.00 28.37 310 MET F CA 1
ATOM 11864 C C . MET F 1 251 ? 45.756 -22.026 2.575 1.00 29.03 310 MET F C 1
ATOM 11865 O O . MET F 1 251 ? 45.892 -21.243 1.594 1.00 29.74 310 MET F O 1
ATOM 11870 N N . LEU F 1 252 ? 44.550 -22.473 2.943 1.00 29.56 311 LEU F N 1
ATOM 11871 C CA . LEU F 1 252 ? 43.360 -22.016 2.172 1.00 29.90 311 LEU F CA 1
ATOM 11872 C C . LEU F 1 252 ? 43.141 -20.544 2.408 1.00 30.21 311 LEU F C 1
ATOM 11873 O O . LEU F 1 252 ? 42.770 -19.837 1.499 1.00 31.60 311 LEU F O 1
ATOM 11878 N N . ILE F 1 253 ? 43.306 -20.103 3.653 1.00 31.08 312 ILE F N 1
ATOM 11879 C CA . ILE F 1 253 ? 43.015 -18.750 4.047 1.00 30.97 312 ILE F CA 1
ATOM 11880 C C . ILE F 1 253 ? 43.960 -17.784 3.404 1.00 31.96 312 ILE F C 1
ATOM 11881 O O . ILE F 1 253 ? 43.573 -16.665 2.994 1.00 32.85 312 ILE F O 1
ATOM 11886 N N . HIS F 1 254 ? 45.224 -18.176 3.292 1.00 33.11 313 HIS F N 1
ATOM 11887 C CA . HIS F 1 254 ? 46.189 -17.331 2.563 1.00 32.63 313 HIS F CA 1
ATOM 11888 C C . HIS F 1 254 ? 45.732 -17.206 1.119 1.00 32.69 313 HIS F C 1
ATOM 11889 O O . HIS F 1 254 ? 45.705 -16.100 0.521 1.00 33.45 313 HIS F O 1
ATOM 11896 N N . MET F 1 255 ? 45.365 -18.326 0.495 1.00 32.80 314 MET F N 1
ATOM 11897 C CA . MET F 1 255 ? 44.930 -18.256 -0.916 1.00 31.51 314 MET F CA 1
ATOM 11898 C C . MET F 1 255 ? 43.686 -17.377 -1.100 1.00 32.32 314 MET F C 1
ATOM 11899 O O . MET F 1 255 ? 43.521 -16.709 -2.154 1.00 32.66 314 MET F O 1
ATOM 11904 N N . ILE F 1 256 ? 42.788 -17.369 -0.105 1.00 32.40 315 ILE F N 1
ATOM 11905 C CA . ILE F 1 256 ? 41.581 -16.523 -0.210 1.00 32.84 315 ILE F CA 1
ATOM 11906 C C . ILE F 1 256 ? 41.859 -15.012 0.007 1.00 34.64 315 ILE F C 1
ATOM 11907 O O . ILE F 1 256 ? 41.290 -14.133 -0.703 1.00 34.22 315 ILE F O 1
ATOM 11912 N N . GLU F 1 257 ? 42.687 -14.722 1.016 1.00 35.01 316 GLU F N 1
ATOM 11913 C CA . GLU F 1 257 ? 42.956 -13.374 1.411 1.00 36.50 316 GLU F CA 1
ATOM 11914 C C . GLU F 1 257 ? 44.208 -12.870 0.650 1.00 37.73 316 GLU F C 1
ATOM 11915 O O . GLU F 1 257 ? 44.700 -11.760 0.876 1.00 38.74 316 GLU F O 1
ATOM 11921 N N . GLY F 1 258 ? 44.727 -13.676 -0.272 1.00 38.63 317 GLY F N 1
ATOM 11922 C CA . GLY F 1 258 ? 45.823 -13.184 -1.130 1.00 38.71 317 GLY F CA 1
ATOM 11923 C C . GLY F 1 258 ? 47.117 -12.876 -0.363 1.00 39.29 317 GLY F C 1
ATOM 11924 O O . GLY F 1 258 ? 47.921 -11.970 -0.732 1.00 39.80 317 GLY F O 1
ATOM 11925 N N . THR F 1 259 ? 47.375 -13.636 0.678 1.00 39.20 318 THR F N 1
ATOM 11926 C CA . THR F 1 259 ? 48.613 -13.406 1.437 1.00 39.14 318 THR F CA 1
ATOM 11927 C C . THR F 1 259 ? 49.579 -14.601 1.339 1.00 39.55 318 THR F C 1
ATOM 11928 O O . THR F 1 259 ? 50.539 -14.728 2.117 1.00 39.13 318 THR F O 1
ATOM 11932 N N . GLY F 1 260 ? 49.328 -15.496 0.391 1.00 39.75 319 GLY F N 1
ATOM 11933 C CA . GLY F 1 260 ? 50.170 -16.677 0.273 1.00 40.02 319 GLY F CA 1
ATOM 11934 C C . GLY F 1 260 ? 49.749 -17.477 -0.958 1.00 40.31 319 GLY F C 1
ATOM 11935 O O . GLY F 1 260 ? 48.798 -17.131 -1.622 1.00 39.90 319 GLY F O 1
ATOM 11936 N N . ASN F 1 261 ? 50.454 -18.563 -1.230 1.00 40.77 320 ASN F N 1
ATOM 11937 C CA . ASN F 1 261 ? 50.214 -19.365 -2.402 1.00 41.36 320 ASN F CA 1
ATOM 11938 C C . ASN F 1 261 ? 49.855 -20.828 -2.038 1.00 41.27 320 ASN F C 1
ATOM 11939 O O . ASN F 1 261 ? 50.055 -21.254 -0.902 1.00 40.34 320 ASN F O 1
ATOM 11944 N N . ALA F 1 262 ? 49.382 -21.579 -3.036 1.00 40.77 321 ALA F N 1
ATOM 11945 C CA . ALA F 1 262 ? 49.123 -23.008 -2.880 1.00 40.90 321 ALA F CA 1
ATOM 11946 C C . ALA F 1 262 ? 50.413 -23.745 -3.017 1.00 40.85 321 ALA F C 1
ATOM 11947 O O . ALA F 1 262 ? 51.230 -23.405 -3.901 1.00 41.67 321 ALA F O 1
ATOM 11949 N N . THR F 1 263 ? 50.595 -24.780 -2.195 1.00 40.30 322 THR F N 1
ATOM 11950 C CA . THR F 1 263 ? 51.743 -25.633 -2.302 1.00 39.77 322 THR F CA 1
ATOM 11951 C C . THR F 1 263 ? 51.450 -27.052 -1.825 1.00 39.19 322 THR F C 1
ATOM 11952 O O . THR F 1 263 ? 50.382 -27.349 -1.312 1.00 38.69 322 THR F O 1
ATOM 11956 N N . GLU F 1 264 ? 52.415 -27.940 -2.015 1.00 38.83 323 GLU F N 1
ATOM 11957 C CA . GLU F 1 264 ? 52.365 -29.246 -1.386 1.00 38.24 323 GLU F CA 1
ATOM 11958 C C . GLU F 1 264 ? 53.157 -29.233 -0.081 1.00 37.50 323 GLU F C 1
ATOM 11959 O O . GLU F 1 264 ? 54.323 -28.904 -0.075 1.00 38.19 323 GLU F O 1
ATOM 11965 N N . MET F 1 265 ? 52.493 -29.529 1.038 1.00 36.98 324 MET F N 1
ATOM 11966 C CA . MET F 1 265 ? 53.120 -29.620 2.350 1.00 35.99 324 MET F CA 1
ATOM 11967 C C . MET F 1 265 ? 53.084 -31.068 2.766 1.00 36.08 324 MET F C 1
ATOM 11968 O O . MET F 1 265 ? 52.004 -31.693 2.691 1.00 36.24 324 MET F O 1
ATOM 11973 N N . ARG F 1 266 ? 54.238 -31.619 3.180 1.00 35.69 325 ARG F N 1
ATOM 11974 C CA . ARG F 1 266 ? 54.310 -32.958 3.705 1.00 34.88 325 ARG F CA 1
ATOM 11975 C C . ARG F 1 266 ? 54.523 -32.892 5.166 1.00 35.41 325 ARG F C 1
ATOM 11976 O O . ARG F 1 266 ? 55.552 -32.372 5.627 1.00 36.76 325 ARG F O 1
ATOM 11984 N N . LEU F 1 267 ? 53.578 -33.448 5.924 1.00 34.76 326 LEU F N 1
ATOM 11985 C CA . LEU F 1 267 ? 53.663 -33.379 7.373 1.00 34.42 326 LEU F CA 1
ATOM 11986 C C . LEU F 1 267 ? 54.304 -34.579 8.029 1.00 34.79 326 LEU F C 1
ATOM 11987 O O . LEU F 1 267 ? 54.092 -35.690 7.590 1.00 35.08 326 LEU F O 1
ATOM 11992 N N . GLN F 1 268 ? 55.087 -34.343 9.082 1.00 34.94 327 GLN F N 1
ATOM 11993 C CA . GLN F 1 268 ? 55.779 -35.387 9.825 1.00 35.47 327 GLN F CA 1
ATOM 11994 C C . GLN F 1 268 ? 54.833 -36.346 10.505 1.00 35.15 327 GLN F C 1
ATOM 11995 O O . GLN F 1 268 ? 53.876 -35.931 11.147 1.00 35.14 327 GLN F O 1
ATOM 12001 N N . THR F 1 269 ? 55.117 -37.639 10.375 1.00 35.32 328 THR F N 1
ATOM 12002 C CA . THR F 1 269 ? 54.441 -38.672 11.137 1.00 35.67 328 THR F CA 1
ATOM 12003 C C . THR F 1 269 ? 55.394 -39.096 12.217 1.00 36.84 328 THR F C 1
ATOM 12004 O O . THR F 1 269 ? 56.567 -38.683 12.266 1.00 37.44 328 THR F O 1
ATOM 12008 N N . ARG F 1 270 ? 54.897 -39.914 13.126 1.00 37.47 329 ARG F N 1
ATOM 12009 C CA . ARG F 1 270 ? 55.775 -40.402 14.139 1.00 37.71 329 ARG F CA 1
ATOM 12010 C C . ARG F 1 270 ? 55.464 -41.859 14.420 1.00 37.37 329 ARG F C 1
ATOM 12011 O O . ARG F 1 270 ? 54.318 -42.270 14.411 1.00 37.84 329 ARG F O 1
ATOM 12019 N N . PHE F 1 271 ? 56.513 -42.639 14.626 1.00 37.33 330 PHE F N 1
ATOM 12020 C CA . PHE F 1 271 ? 56.412 -44.076 14.934 1.00 37.14 330 PHE F CA 1
ATOM 12021 C C . PHE F 1 271 ? 56.248 -44.274 16.458 1.00 37.79 330 PHE F C 1
ATOM 12022 O O . PHE F 1 271 ? 56.991 -43.718 17.279 1.00 37.82 330 PHE F O 1
ATOM 12030 N N . VAL F 1 272 ? 55.234 -45.020 16.831 1.00 37.98 331 VAL F N 1
ATOM 12031 C CA . VAL F 1 272 ? 54.909 -45.274 18.199 1.00 39.17 331 VAL F CA 1
ATOM 12032 C C . VAL F 1 272 ? 54.909 -46.809 18.417 1.00 40.87 331 VAL F C 1
ATOM 12033 O O . VAL F 1 272 ? 54.099 -47.541 17.807 1.00 40.66 331 VAL F O 1
ATOM 12037 N N . THR F 1 273 ? 55.833 -47.289 19.257 1.00 42.10 332 THR F N 1
ATOM 12038 C CA . THR F 1 273 ? 55.934 -48.688 19.577 1.00 43.96 332 THR F CA 1
ATOM 12039 C C . THR F 1 273 ? 55.204 -49.029 20.870 1.00 45.78 332 THR F C 1
ATOM 12040 O O . THR F 1 273 ? 54.846 -50.208 21.105 1.00 46.45 332 THR F O 1
ATOM 12044 N N . HIS F 1 274 ? 54.944 -48.024 21.709 1.00 46.56 333 HIS F N 1
ATOM 12045 C CA . HIS F 1 274 ? 54.167 -48.254 22.952 1.00 47.83 333 HIS F CA 1
ATOM 12046 C C . HIS F 1 274 ? 54.923 -48.861 24.152 1.00 48.27 333 HIS F C 1
ATOM 12047 O O . HIS F 1 274 ? 56.156 -48.858 24.237 1.00 49.99 333 HIS F O 1
#